Protein 7NH9 (pdb70)

Organism: Pseudomonas aeruginosa (strain ATCC 15692 / DSM 22644 / CIP 104116 / JCM 14847 / LMG 12228 / 1C / PRS 101 / PAO1) (NCBI:txid208964)

InterPro domains:
  IPR002523 Mg2+ transporter protein, CorA-like/Zinc transport protein ZntB [PF01544] (42-328)
  IPR045861 CorA, cytoplasmic domain [SSF143865] (9-260)
  IPR045863 CorA, transmembrane region [SSF144083] (267-329)

B-factor: mean 102.58, std 27.74, range [68.09, 198.99]

Sequence (1635 aa):
ESGDERGLIYGYVLNGRGGGRRVGRNQIAVLDLLPEESLWLHWDRGVPEAQAWLRDSAGLSEFACDLLLEEATRPRLLDLGAESLLVFLRGVNLNPGAEPEDMVSLRVFADARRVISLRLRPLKAVADLLEDLEAGKGPKTASEVVYYLAHYLTDRVDTLISGIADQLDAVEELVEADERASPDQHQLRTLRRRSAGLRRYLAPQRDIYSQLARYKLSWFVEDDADYWNELNNRLTRNLEELELIRERISVLQEAESRRITERMNRTMYLLGIITGFFLPMSFVTGLLGINVGGIPGADAPHGFWLACLLIGGVATFQWWVFRRLRWESGDERGLIYGYVLNGRGGGRRVGRNQIAVLDLLPEESLWLHWDRGVPEAQAWLRDSAGLSEFACDLLLEEATRPRLLDLGAESLLVFLRGVNLNPGAEPEDMVSLRVFADARRVISLRLRPLKAVADLLEDLEAGKGPKTASEVVYYLAHYLTDRVDTLISGIADQLDAVEELVEADERASPDQHQLRTLRRRSAGLRRYLAPQRDIYSQLARYKLSWFVEDDADYWNELNNRLTRNLEELELIRERISVLQEAESRRITERMNRTMYLLGIITGFFLPMSFVTGLLGINVGGIPGADAPHGFWLACLLIGGVATFQWWVFRRLRWESGDERGLIYGYVLNGRGGGRRVGRNQIAVLDLLPEESLWLHWDRGVPEAQAWLRDSAGLSEFACDLLLEEATRPRLLDLGAESLLVFLRGVNLNPGAEPEDMVSLRVFADARRVISLRLRPLKAVADLLEDLEAGKGPKTASEVVYYLAHYLTDRVDTLISGIADQLDAVEELVEADERASPDQHQLRTLRRRSAGLRRYLAPQRDIYSQLARYKLSWFVEDDADYWNELNNRLTRNLEELELIRERISVLQEAESRRITERMNRTMYLLGIITGFFLPMSFVTGLLGINVGGIPGADAPHGFWLACLLIGGVATFQWWVFRRLRWESGDERGLIYGYVLNGRGGGRRVGRNQIAVLDLLPEESLWLHWDRGVPEAQAWLRDSAGLSEFACDLLLEEATRPRLLDLGAESLLVFLRGVNLNPGAEPEDMVSLRVFADARRVISLRLRPLKAVADLLEDLEAGKGPKTASEVVYYLAHYLTDRVDTLISGIADQLDAVEELVEADERASPDQHQLRTLRRRSAGLRRYLAPQRDIYSQLARYKLSWFVEDDADYWNELNNRLTRNLEELELIRERISVLQEAESRRITERMNRTMYLLGIITGFFLPMSFVTGLLGINVGGIPGADAPHGFWLACLLIGGVATFQWWVFRRLRWESGDERGLIYGYVLNGRGGGRRVGRNQIAVLDLLPEESLWLHWDRGVPEAQAWLRDSAGLSEFACDLLLEEATRPRLLDLGAESLLVFLRGVNLNPGAEPEDMVSLRVFADARRVISLRLRPLKAVADLLEDLEAGKGPKTASEVVYYLAHYLTDRVDTLISGIADQLDAVEELVEADERASPDQHQLRTLRRRSAGLRRYLAPQRDIYSQLARYKLSWFVEDDADYWNELNNRLTRNLEELELIRERISVLQEAESRRITERMNRTMYLLGIITGFFLPMSFVTGLLGINVGGIPGADAPHGFWLACLLIGGVATFQWWVFRRLRW

Structure (mmCIF, N/CA/C/O backbone):
data_7NH9
#
_entry.id   7NH9
#
_cell.length_a   1.00
_cell.length_b   1.00
_cell.length_c   1.00
_cell.angle_alpha   90.00
_cell.angle_beta   90.00
_cell.angle_gamma   90.00
#
_symmetry.space_group_name_H-M   'P 1'
#
loop_
_atom_site.group_PDB
_atom_site.id
_atom_site.type_symbol
_atom_site.label_atom_id
_atom_site.label_alt_id
_atom_site.label_comp_id
_atom_site.label_asym_id
_atom_site.label_entity_id
_atom_site.label_seq_id
_atom_site.pdbx_PDB_ins_code
_atom_site.Cartn_x
_atom_site.Cartn_y
_atom_site.Cartn_z
_atom_site.occupancy
_atom_site.B_iso_or_equiv
_atom_site.auth_seq_id
_atom_site.auth_comp_id
_atom_site.auth_asym_id
_atom_site.auth_atom_id
_atom_site.pdbx_PDB_model_num
ATOM 1 N N . GLU A 1 39 ? 156.824 82.628 88.067 1.00 136.09 5 GLU A N 1
ATOM 2 C CA . GLU A 1 39 ? 156.944 81.190 87.861 1.00 136.09 5 GLU A CA 1
ATOM 3 C C . GLU A 1 39 ? 158.313 80.690 88.300 1.00 136.09 5 GLU A C 1
ATOM 4 O O . GLU A 1 39 ? 158.894 81.209 89.254 1.00 136.09 5 GLU A O 1
ATOM 10 N N . SER A 1 40 ? 158.819 79.674 87.607 1.00 143.20 6 SER A N 1
ATOM 11 C CA . SER A 1 40 ? 160.156 79.173 87.889 1.00 143.20 6 SER A CA 1
ATOM 12 C C . SER A 1 40 ? 161.187 80.259 87.613 1.00 143.20 6 SER A C 1
ATOM 13 O O . SER A 1 40 ? 161.087 81.001 86.632 1.00 143.20 6 SER A O 1
ATOM 16 N N . GLY A 1 41 ? 162.183 80.352 88.489 1.00 138.73 7 GLY A N 1
ATOM 17 C CA . GLY A 1 41 ? 163.098 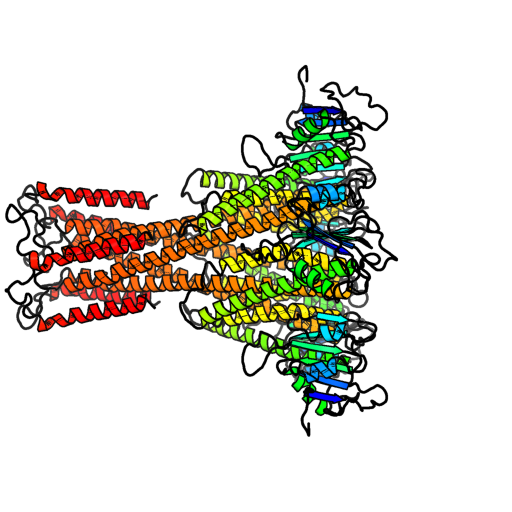81.472 88.468 1.00 138.73 7 GLY A CA 1
ATOM 18 C C . GLY A 1 41 ? 162.479 82.696 89.106 1.00 138.73 7 GLY A C 1
ATOM 19 O O . GLY A 1 41 ? 161.287 82.750 89.420 1.00 138.73 7 GLY A O 1
ATOM 20 N N . ASP A 1 42 ? 163.313 83.712 89.304 1.00 130.66 8 ASP A N 1
ATOM 21 C CA . ASP A 1 42 ? 162.841 84.909 89.981 1.00 130.66 8 ASP A CA 1
ATOM 22 C C . ASP A 1 42 ? 162.204 85.873 88.990 1.00 130.66 8 ASP A C 1
ATOM 23 O O . ASP A 1 42 ? 162.679 86.044 87.864 1.00 130.66 8 ASP A O 1
ATOM 28 N N . GLU A 1 43 ? 161.128 86.514 89.428 1.00 116.72 9 GLU A N 1
ATOM 29 C CA . GLU A 1 43 ? 160.347 87.419 88.604 1.00 116.72 9 GLU A CA 1
ATOM 30 C C . GLU A 1 43 ? 160.660 88.855 88.996 1.00 116.72 9 GLU A C 1
ATOM 31 O O . GLU A 1 43 ? 160.786 89.168 90.183 1.00 116.72 9 GLU A O 1
ATOM 37 N N . ARG A 1 44 ? 160.785 89.726 87.995 1.00 109.36 10 ARG A N 1
ATOM 38 C CA . ARG A 1 44 ? 161.117 91.121 88.271 1.00 109.36 10 ARG A CA 1
ATOM 39 C C . ARG A 1 44 ? 159.910 91.873 88.824 1.00 109.36 10 ARG A C 1
ATOM 40 O O . ARG A 1 44 ? 159.914 92.311 89.977 1.00 109.36 10 ARG A O 1
ATOM 48 N N . GLY A 1 45 ? 158.863 92.024 88.021 1.00 96.94 11 GLY A N 1
ATOM 49 C CA . GLY A 1 45 ? 157.690 92.730 88.495 1.00 96.94 11 GLY A CA 1
ATOM 50 C C . GLY A 1 45 ? 156.369 92.154 88.036 1.00 96.94 11 GLY A C 1
ATOM 51 O O . GLY A 1 45 ? 155.306 92.630 88.443 1.00 96.94 11 GLY A O 1
ATOM 52 N N . LEU A 1 46 ? 156.421 91.132 87.189 1.00 95.14 12 LEU A N 1
ATOM 53 C CA . LEU A 1 46 ? 155.239 90.622 86.499 1.00 95.14 12 LEU A CA 1
ATOM 54 C C . LEU A 1 46 ? 154.504 89.646 87.404 1.00 95.14 12 LEU A C 1
ATOM 55 O O . LEU A 1 46 ? 154.973 88.535 87.651 1.00 95.14 12 LEU A O 1
ATOM 60 N N . ILE A 1 47 ? 153.335 90.051 87.894 1.00 85.14 13 ILE A N 1
ATOM 61 C CA . ILE A 1 47 ? 152.557 89.173 88.759 1.00 85.14 13 ILE A CA 1
ATOM 62 C C . ILE A 1 47 ? 151.978 88.019 87.956 1.00 85.14 13 ILE A C 1
ATOM 63 O O . ILE A 1 47 ? 152.308 86.850 88.182 1.00 85.14 13 ILE A O 1
ATOM 68 N N . TYR A 1 48 ? 151.115 88.335 86.995 1.00 88.71 14 TYR A N 1
ATOM 69 C CA . TYR A 1 48 ? 150.413 87.349 86.183 1.00 88.71 14 TYR A CA 1
ATOM 70 C C . TYR A 1 48 ? 150.711 87.633 84.722 1.00 88.71 14 TYR A C 1
ATOM 71 O O . TYR A 1 48 ? 150.223 88.622 84.168 1.00 88.71 14 TYR A O 1
ATOM 80 N N . GLY A 1 49 ? 151.517 86.783 84.103 1.00 98.68 15 GLY A N 1
ATOM 81 C CA . GLY A 1 49 ? 151.724 86.878 82.676 1.00 98.68 15 GLY A CA 1
ATOM 82 C C . GLY A 1 49 ? 150.969 85.788 81.955 1.00 98.68 15 GLY A C 1
ATOM 83 O O . GLY A 1 49 ? 151.426 84.644 81.912 1.00 98.68 15 GLY A O 1
ATOM 84 N N . TYR A 1 50 ? 149.821 86.127 81.376 1.00 103.72 16 TYR A N 1
ATOM 85 C CA . TYR A 1 50 ? 148.902 85.136 80.831 1.00 103.72 16 TYR A CA 1
ATOM 86 C C . TYR A 1 50 ? 148.493 85.539 79.426 1.00 103.72 16 TYR A C 1
ATOM 87 O O . TYR A 1 50 ? 147.837 86.568 79.244 1.00 103.72 16 TYR A O 1
ATOM 96 N N . VAL A 1 51 ? 148.869 84.733 78.443 1.00 104.08 17 VAL A N 1
ATOM 97 C CA . VAL A 1 51 ? 148.407 84.924 77.076 1.00 104.08 17 VAL A CA 1
ATOM 98 C C . VAL A 1 51 ? 147.056 84.244 76.934 1.00 104.08 17 VAL A C 1
ATOM 99 O O . VAL A 1 51 ? 146.895 83.077 77.304 1.00 104.08 17 VAL A O 1
ATOM 103 N N . LEU A 1 52 ? 146.078 84.971 76.414 1.00 102.87 18 LEU A N 1
ATOM 104 C CA . LEU A 1 52 ? 144.734 84.431 76.290 1.00 102.87 18 LEU A CA 1
ATOM 105 C C . LEU A 1 52 ? 144.709 83.417 75.152 1.00 102.87 18 LEU A C 1
ATOM 106 O O . LEU A 1 52 ? 145.739 83.025 74.600 1.00 102.87 18 LEU A O 1
ATOM 111 N N . ASN A 1 53 ? 143.512 82.968 74.795 1.00 109.38 19 ASN A N 1
ATOM 112 C CA . ASN A 1 53 ? 143.355 81.931 73.790 1.00 109.38 19 ASN A CA 1
ATOM 113 C C . ASN A 1 53 ? 142.319 82.245 72.729 1.00 109.38 19 ASN A C 1
ATOM 114 O O . ASN A 1 53 ? 142.317 81.581 71.686 1.00 109.38 19 ASN A O 1
ATOM 119 N N . GLY A 1 54 ? 141.452 83.229 72.941 1.00 110.09 20 GLY A N 1
ATOM 120 C CA . GLY A 1 54 ? 140.330 83.446 72.059 1.00 110.09 20 GLY A CA 1
ATOM 121 C C . GLY A 1 54 ? 139.154 82.534 72.311 1.00 110.09 20 GLY A C 1
ATOM 122 O O . GLY A 1 54 ? 138.103 82.718 71.687 1.00 110.09 20 GLY A O 1
ATOM 123 N N . ARG A 1 55 ? 139.293 81.558 73.211 1.00 109.11 21 ARG A N 1
ATOM 124 C CA . ARG A 1 55 ? 138.217 80.635 73.546 1.00 109.11 21 ARG A CA 1
ATOM 125 C C . ARG A 1 55 ? 138.030 80.520 75.052 1.00 109.11 21 ARG A C 1
ATOM 126 O O . ARG A 1 55 ? 137.502 79.513 75.530 1.00 109.11 21 ARG A O 1
ATOM 134 N N . GLY A 1 56 ? 138.459 81.525 75.809 1.00 103.52 22 GLY A N 1
ATOM 135 C CA . GLY A 1 56 ? 138.400 81.478 77.250 1.00 103.52 22 GLY A CA 1
ATOM 136 C C . GLY A 1 56 ? 139.574 80.796 77.914 1.00 103.52 22 GLY A C 1
ATOM 137 O O . GLY A 1 56 ? 139.781 80.991 79.117 1.00 103.52 22 GLY A O 1
ATOM 138 N N . GLY A 1 57 ? 140.353 80.013 77.173 1.00 106.81 23 GLY A N 1
ATOM 139 C CA . GLY A 1 57 ? 141.483 79.309 77.745 1.00 106.81 23 GLY A CA 1
ATOM 140 C C . GLY A 1 57 ? 142.681 80.209 77.942 1.00 106.81 23 GLY A C 1
ATOM 141 O O . GLY A 1 57 ? 142.535 81.349 78.387 1.00 106.81 23 GLY A O 1
ATOM 142 N N . GLY A 1 58 ? 143.868 79.712 77.632 1.00 108.09 24 GLY A N 1
ATOM 143 C CA . GLY A 1 58 ? 145.052 80.536 77.670 1.00 108.09 24 GLY A CA 1
ATOM 144 C C . GLY A 1 58 ? 146.246 79.756 78.166 1.00 108.09 24 GLY A C 1
ATOM 145 O O . GLY A 1 58 ? 146.269 78.528 78.122 1.00 108.09 24 GLY A O 1
ATOM 146 N N . ARG A 1 59 ? 147.242 80.499 78.642 1.00 110.07 25 ARG A N 1
ATOM 147 C CA . ARG A 1 59 ? 148.519 79.950 79.072 1.00 110.07 25 ARG A CA 1
ATOM 148 C C . ARG A 1 59 ? 149.297 81.044 79.782 1.00 110.07 25 ARG A C 1
ATOM 149 O O . ARG A 1 59 ? 149.209 82.212 79.401 1.00 110.07 25 ARG A O 1
ATOM 157 N N . ARG A 1 60 ? 150.037 80.668 80.819 1.00 112.36 26 ARG A N 1
ATOM 158 C CA . ARG A 1 60 ? 150.929 81.600 81.489 1.00 112.36 26 ARG A CA 1
ATOM 159 C C . ARG A 1 60 ? 152.276 81.630 80.780 1.00 112.36 26 ARG A C 1
ATOM 160 O O . ARG A 1 60 ? 152.760 80.608 80.287 1.00 112.36 26 ARG A O 1
ATOM 168 N N . VAL A 1 61 ? 152.879 82.816 80.726 1.00 113.54 27 VAL A N 1
ATOM 169 C CA . VAL A 1 61 ? 154.084 83.002 79.925 1.00 113.54 27 VAL A CA 1
ATOM 170 C C . VAL A 1 61 ? 155.295 83.299 80.798 1.00 113.54 27 VAL A C 1
ATOM 171 O O . VAL A 1 61 ? 156.427 82.952 80.442 1.00 113.54 27 VAL A O 1
ATOM 175 N N . GLY A 1 62 ? 155.076 83.939 81.938 1.00 114.99 28 GLY A N 1
ATOM 176 C CA . GLY A 1 62 ? 156.174 84.292 82.814 1.00 114.99 28 GLY A CA 1
ATOM 177 C C . GLY A 1 62 ? 157.022 85.429 82.265 1.00 114.99 28 GLY A C 1
ATOM 178 O O . GLY A 1 62 ? 156.635 86.171 81.367 1.00 114.99 28 GLY A O 1
ATOM 179 N N . ARG A 1 63 ? 158.222 85.546 82.834 1.00 111.28 29 ARG A N 1
ATOM 180 C CA . ARG A 1 63 ? 159.112 86.666 82.553 1.00 111.28 29 ARG A CA 1
ATOM 181 C C . ARG A 1 63 ? 159.718 86.622 81.157 1.00 111.28 29 ARG A C 1
ATOM 182 O O . ARG A 1 63 ? 160.308 87.617 80.726 1.00 111.28 29 ARG A O 1
ATOM 190 N N . ASN A 1 64 ? 159.599 85.509 80.446 1.00 112.54 30 ASN A N 1
ATOM 191 C CA . ASN A 1 64 ? 160.130 85.411 79.089 1.00 112.54 30 ASN A CA 1
ATOM 192 C C . ASN A 1 64 ? 159.001 85.624 78.082 1.00 112.54 30 ASN A C 1
ATOM 193 O O . ASN A 1 64 ? 158.560 84.716 77.379 1.00 112.54 30 ASN A O 1
ATOM 198 N N . GLN A 1 65 ? 158.539 86.872 78.023 1.00 114.43 31 GLN A N 1
ATOM 199 C CA . GLN A 1 65 ? 157.403 87.229 77.192 1.00 114.43 31 GLN A CA 1
ATOM 200 C C . GLN A 1 65 ? 157.723 88.230 76.096 1.00 114.43 31 GLN A C 1
ATOM 201 O O . GLN A 1 65 ? 156.848 88.512 75.271 1.00 114.43 31 GLN A O 1
ATOM 207 N N . ILE A 1 66 ? 158.937 88.769 76.051 1.00 119.94 32 ILE A N 1
ATOM 208 C CA . ILE A 1 66 ? 159.304 89.714 75.004 1.00 119.94 32 ILE A CA 1
ATOM 209 C C . ILE A 1 66 ? 159.427 88.980 73.677 1.00 119.94 32 ILE A C 1
ATOM 210 O O . ILE A 1 66 ? 159.428 89.602 72.610 1.00 119.94 32 ILE A O 1
ATOM 215 N N . ALA A 1 67 ? 159.520 87.654 73.730 1.00 119.82 33 ALA A N 1
ATOM 216 C CA . ALA A 1 67 ? 159.759 86.851 72.540 1.00 119.82 33 ALA A CA 1
ATOM 217 C C . ALA A 1 67 ? 158.563 85.969 72.196 1.00 119.82 33 ALA A C 1
ATOM 218 O O . ALA A 1 67 ? 158.709 84.962 71.501 1.00 119.82 33 ALA A O 1
ATOM 220 N N . VAL A 1 68 ? 157.369 86.326 72.673 1.00 120.73 34 VAL A N 1
ATOM 221 C CA . VAL A 1 68 ? 156.172 85.633 72.215 1.00 120.73 34 VAL A CA 1
ATOM 222 C C . VAL A 1 68 ? 155.781 86.156 70.841 1.00 120.73 34 VAL A C 1
ATOM 223 O O . VAL A 1 68 ? 155.846 87.363 70.565 1.00 120.73 34 VAL A O 1
ATOM 227 N N . LEU A 1 69 ? 155.436 85.237 69.950 1.00 123.36 35 LEU A N 1
ATOM 228 C CA . LEU A 1 69 ? 154.927 85.587 68.631 1.00 123.36 35 LEU A CA 1
ATOM 229 C C . LEU A 1 69 ? 153.477 85.120 68.609 1.00 123.36 35 LEU A C 1
ATOM 230 O O . LEU A 1 69 ? 153.177 83.952 68.353 1.00 123.36 35 LEU A O 1
ATOM 235 N N . ASP A 1 70 ? 152.574 86.035 68.939 1.00 120.05 36 ASP A N 1
ATOM 236 C CA . ASP A 1 70 ? 151.157 85.714 68.952 1.00 120.05 36 ASP A CA 1
ATOM 237 C C . ASP A 1 70 ? 150.712 85.294 67.563 1.00 120.05 36 ASP A C 1
ATOM 238 O O . ASP A 1 70 ? 151.050 85.943 66.570 1.00 120.05 36 ASP A O 1
ATOM 243 N N . LEU A 1 71 ? 149.962 84.202 67.493 1.00 121.08 37 LEU A N 1
ATOM 244 C CA . LEU A 1 71 ? 149.485 83.693 66.217 1.00 121.08 37 LEU A CA 1
ATOM 245 C C . LEU A 1 71 ? 148.325 84.567 65.751 1.00 121.08 37 LEU A C 1
ATOM 246 O O . LEU A 1 71 ? 148.106 85.667 66.266 1.00 121.08 37 LEU A O 1
ATOM 251 N N . LEU A 1 72 ? 147.595 84.100 64.736 1.00 121.30 38 LEU A N 1
ATOM 252 C CA . LEU A 1 72 ? 146.540 84.882 64.103 1.00 121.30 38 LEU A CA 1
ATOM 253 C C . LEU A 1 72 ? 145.655 85.538 65.159 1.00 121.30 38 LEU A C 1
ATOM 254 O O . LEU A 1 72 ? 145.373 84.935 66.202 1.00 121.30 38 LEU A O 1
ATOM 259 N N . PRO A 1 73 ? 145.221 86.770 64.931 1.00 119.86 39 PRO A N 1
ATOM 260 C CA . PRO A 1 73 ? 144.784 87.618 66.048 1.00 119.86 39 PRO A CA 1
ATOM 261 C C . PRO A 1 73 ? 143.452 87.241 66.672 1.00 119.86 39 PRO A C 1
ATOM 262 O O . PRO A 1 73 ? 142.470 87.973 66.523 1.00 119.86 39 PRO A O 1
ATOM 266 N N . GLU A 1 74 ? 143.404 86.115 67.383 1.00 118.13 40 GLU A N 1
ATOM 267 C CA . GLU A 1 74 ? 142.299 85.851 68.291 1.00 118.13 40 GLU A CA 1
ATOM 268 C C . GLU A 1 74 ? 142.708 85.913 69.751 1.00 118.13 40 GLU A C 1
ATOM 269 O O . GLU A 1 74 ? 141.849 86.147 70.607 1.00 118.13 40 GLU A O 1
ATOM 275 N N . GLU A 1 75 ? 143.988 85.722 70.054 1.00 114.07 41 GLU A N 1
ATOM 276 C CA . GLU A 1 75 ? 144.477 85.686 71.424 1.00 114.07 41 GLU A CA 1
ATOM 277 C C . GLU A 1 75 ? 145.079 87.037 71.773 1.00 114.07 41 GLU A C 1
ATOM 278 O O . GLU A 1 75 ? 145.891 87.580 71.018 1.00 114.07 41 GLU A O 1
ATOM 284 N N . SER A 1 76 ? 144.657 87.587 72.900 1.00 104.66 42 SER A N 1
ATOM 285 C CA . SER A 1 76 ? 145.232 88.808 73.426 1.00 104.66 42 SER A CA 1
ATOM 286 C C . SER A 1 76 ? 146.469 88.443 74.229 1.00 104.66 42 SER A C 1
ATOM 287 O O . SER A 1 76 ? 146.995 87.333 74.128 1.00 104.66 42 SER A O 1
ATOM 290 N N . LEU A 1 77 ? 146.948 89.392 75.017 1.00 94.40 43 LEU A N 1
ATOM 291 C CA . LEU A 1 77 ? 148.023 89.136 75.957 1.00 94.40 43 LEU A CA 1
ATOM 292 C C . LEU A 1 77 ? 147.813 90.018 77.174 1.00 94.40 43 LEU A C 1
ATOM 293 O O . LEU A 1 77 ? 147.611 91.228 77.048 1.00 94.40 43 LEU A O 1
ATOM 298 N N . TRP A 1 78 ? 147.849 89.408 78.345 1.00 82.52 44 TRP A N 1
ATOM 299 C CA . TRP A 1 78 ? 147.553 90.092 79.588 1.00 82.52 44 TRP A CA 1
ATOM 300 C C . TRP A 1 78 ? 148.798 90.127 80.451 1.00 82.52 44 TRP A C 1
ATOM 301 O O . TRP A 1 78 ? 149.535 89.141 80.531 1.00 82.52 44 TRP A O 1
ATOM 312 N N . LEU A 1 79 ? 149.034 91.267 81.092 1.00 82.99 45 LEU A N 1
ATOM 313 C CA . LEU A 1 79 ? 150.180 91.433 81.972 1.00 82.99 45 LEU A CA 1
ATOM 314 C C . LEU A 1 79 ? 149.729 92.201 83.198 1.00 82.99 45 LEU A C 1
ATOM 315 O O . LEU A 1 79 ? 149.268 93.338 83.084 1.00 82.99 45 LEU A O 1
ATOM 320 N N . HIS A 1 80 ? 149.850 91.579 84.359 1.00 81.40 46 HIS A N 1
ATOM 321 C CA . HIS A 1 80 ? 149.542 92.219 85.625 1.00 81.40 46 HIS A CA 1
ATOM 322 C C . HIS A 1 80 ? 150.859 92.605 86.277 1.00 81.40 46 HIS A C 1
ATOM 323 O O . HIS A 1 80 ? 151.691 91.738 86.560 1.00 81.40 46 HIS A O 1
ATOM 330 N N . TRP A 1 81 ? 151.055 93.898 86.499 1.00 85.47 47 TRP A N 1
ATOM 331 C CA . TRP A 1 81 ? 152.318 94.408 87.000 1.00 85.47 47 TRP A CA 1
ATOM 332 C C . TRP A 1 81 ? 152.159 94.969 88.402 1.00 85.47 47 TRP A C 1
ATOM 333 O O . TRP A 1 81 ? 151.117 95.524 88.757 1.00 85.47 47 TRP A O 1
ATOM 344 N N . ASP A 1 82 ? 153.214 94.821 89.193 1.00 86.92 48 ASP A N 1
ATOM 345 C CA . ASP A 1 82 ? 153.295 95.475 90.488 1.00 86.92 48 ASP A CA 1
ATOM 346 C C . ASP A 1 82 ? 153.802 96.896 90.289 1.00 86.92 48 ASP A C 1
ATOM 347 O O . ASP A 1 82 ? 154.947 97.103 89.877 1.00 86.92 48 ASP A O 1
ATOM 352 N N . ARG A 1 83 ? 152.948 97.876 90.575 1.00 80.48 49 ARG A N 1
ATOM 353 C CA . ARG A 1 83 ? 153.299 99.266 90.327 1.00 80.48 49 ARG A CA 1
ATOM 354 C C . ARG A 1 83 ? 154.436 99.748 91.212 1.00 80.48 49 ARG A C 1
ATOM 355 O O . ARG A 1 83 ? 155.036 100.786 90.920 1.00 80.48 49 ARG A O 1
ATOM 363 N N . GLY A 1 84 ? 154.742 99.032 92.286 1.00 86.94 50 GLY A N 1
ATOM 364 C CA . GLY A 1 84 ? 155.778 99.459 93.201 1.00 86.94 50 GLY A CA 1
ATOM 365 C C . GLY A 1 84 ? 157.166 99.026 92.786 1.00 86.94 50 GLY A C 1
ATOM 366 O O . GLY A 1 84 ? 158.131 99.771 92.970 1.00 86.94 50 GLY A O 1
ATOM 367 N N . VAL A 1 85 ? 157.283 97.825 92.232 1.00 89.21 51 VAL A N 1
ATOM 368 C CA . VAL A 1 85 ? 158.606 97.312 91.869 1.00 89.21 51 VAL A CA 1
ATOM 369 C C . VAL A 1 85 ? 159.210 98.195 90.786 1.00 89.21 51 VAL A C 1
ATOM 370 O O . VAL A 1 85 ? 158.549 98.459 89.765 1.00 89.21 51 VAL A O 1
ATOM 374 N N . PRO A 1 86 ? 160.444 98.676 90.947 1.00 93.51 52 PRO A N 1
ATOM 375 C CA . PRO A 1 86 ? 160.998 99.597 89.946 1.00 93.51 52 PRO A CA 1
ATOM 376 C C . PRO A 1 86 ? 161.268 98.947 88.606 1.00 93.51 52 PRO A C 1
ATOM 377 O O . PRO A 1 86 ? 161.293 99.652 87.593 1.00 93.51 52 PRO A O 1
ATOM 381 N N . GLU A 1 87 ? 161.480 97.631 88.560 1.00 95.96 53 GLU A N 1
ATOM 382 C CA . GLU A 1 87 ? 161.694 96.975 87.275 1.00 95.96 53 GLU A CA 1
ATOM 383 C C . GLU A 1 87 ? 160.419 96.949 86.447 1.00 95.96 53 GLU A C 1
ATOM 384 O O . GLU A 1 87 ? 160.477 96.959 85.212 1.00 95.96 53 GLU A O 1
ATOM 390 N N . ALA A 1 88 ? 159.262 96.921 87.106 1.00 90.90 54 ALA A N 1
ATOM 391 C CA . ALA A 1 88 ? 158.000 97.023 86.389 1.00 90.90 54 ALA A CA 1
ATOM 392 C C . ALA A 1 88 ? 157.894 98.362 85.677 1.00 90.90 54 ALA A C 1
ATOM 393 O O . ALA A 1 88 ? 157.565 98.425 84.490 1.00 90.90 54 ALA A O 1
ATOM 395 N N . GLN A 1 89 ? 158.176 99.452 86.392 1.00 89.24 55 GLN A N 1
ATOM 396 C CA . GLN A 1 89 ? 158.162 100.767 85.761 1.00 89.24 55 GLN A CA 1
ATOM 397 C C . GLN A 1 89 ? 159.263 100.886 84.720 1.00 89.24 55 GLN A C 1
ATOM 398 O O . GLN A 1 89 ? 159.121 101.618 83.737 1.00 89.24 55 GLN A O 1
ATOM 404 N N . ALA A 1 90 ? 160.371 100.177 84.922 1.00 90.44 56 ALA A N 1
ATOM 405 C CA . ALA A 1 90 ? 161.446 100.187 83.940 1.00 90.44 56 ALA A CA 1
ATOM 406 C C . ALA A 1 90 ? 160.973 99.602 82.620 1.00 90.44 56 ALA A C 1
ATOM 407 O O . ALA A 1 90 ? 161.019 100.264 81.578 1.00 90.44 56 ALA A O 1
ATOM 409 N N . TRP A 1 91 ? 160.512 98.351 82.649 1.00 93.22 57 TRP A N 1
ATOM 410 C CA . TRP A 1 91 ? 159.965 97.725 81.450 1.00 93.22 57 TRP A CA 1
ATOM 411 C C . TRP A 1 91 ? 158.799 98.518 80.884 1.00 93.22 57 TRP A C 1
ATOM 412 O O . TRP A 1 91 ? 158.649 98.609 79.663 1.00 93.22 57 TRP A O 1
ATOM 423 N N . LEU A 1 92 ? 157.984 99.115 81.749 1.00 91.31 58 LEU A N 1
ATOM 424 C CA . LEU A 1 92 ? 156.801 99.835 81.299 1.00 91.31 58 LEU A CA 1
ATOM 425 C C . LEU A 1 92 ? 157.165 101.109 80.550 1.00 91.31 58 LEU A C 1
ATOM 426 O O . LEU A 1 92 ? 156.400 101.571 79.698 1.00 91.31 58 LEU A O 1
ATOM 431 N N . ARG A 1 93 ? 158.322 101.696 80.851 1.00 93.40 59 ARG A N 1
ATOM 432 C CA . ARG A 1 93 ? 158.724 102.904 80.141 1.00 93.40 59 ARG A CA 1
ATOM 433 C C . ARG A 1 93 ? 159.134 102.588 78.713 1.00 93.40 59 ARG A C 1
ATOM 434 O O . ARG A 1 93 ? 158.667 103.234 77.770 1.00 93.40 59 ARG A O 1
ATOM 442 N N . ASP A 1 94 ? 159.999 101.598 78.529 1.00 99.09 60 ASP A N 1
ATOM 443 C CA . ASP A 1 94 ? 160.416 101.187 77.198 1.00 99.09 60 ASP A CA 1
ATOM 444 C C . ASP A 1 94 ? 160.080 99.726 76.936 1.00 99.09 60 ASP A C 1
ATOM 445 O O . ASP A 1 94 ? 160.954 98.859 77.026 1.00 99.09 60 ASP A O 1
ATOM 450 N N . SER A 1 95 ? 158.824 99.462 76.583 1.00 100.27 61 SER A N 1
ATOM 451 C CA . SER A 1 95 ? 158.353 98.195 76.042 1.00 100.27 61 SER A CA 1
ATOM 452 C C . SER A 1 95 ? 156.871 98.319 75.732 1.00 100.27 61 SER A C 1
ATOM 453 O O . SER A 1 95 ? 156.159 99.099 76.372 1.00 100.27 61 SER A O 1
ATOM 456 N N . ALA A 1 96 ? 156.401 97.548 74.756 1.00 106.79 62 ALA A N 1
ATOM 457 C CA . ALA A 1 96 ? 155.038 97.629 74.241 1.00 106.79 62 ALA A CA 1
ATOM 458 C C . ALA A 1 96 ? 154.711 99.012 73.691 1.00 106.79 62 ALA A C 1
ATOM 459 O O . ALA A 1 96 ? 153.541 99.319 73.445 1.00 106.79 62 ALA A O 1
ATOM 461 N N . GLY A 1 97 ? 155.729 99.844 73.492 1.00 104.25 63 GLY A N 1
ATOM 462 C CA . GLY A 1 97 ? 155.555 101.128 72.831 1.00 104.25 63 GLY A CA 1
ATOM 463 C C . GLY A 1 97 ? 154.435 101.982 73.379 1.00 104.25 63 GLY A C 1
ATOM 464 O O . GLY A 1 97 ? 153.472 102.276 72.662 1.00 104.25 63 GLY A O 1
ATOM 465 N N . LEU A 1 98 ? 154.534 102.385 74.638 1.00 98.77 64 LEU A N 1
ATOM 466 C CA . LEU A 1 98 ? 153.575 103.314 75.210 1.00 98.77 64 LEU A CA 1
ATOM 467 C C . LEU A 1 98 ? 154.141 104.723 75.146 1.00 98.77 64 LEU A C 1
ATOM 468 O O . LEU A 1 98 ? 155.330 104.937 75.394 1.00 98.77 64 LEU A O 1
ATOM 473 N N . SER A 1 99 ? 153.285 105.680 74.805 1.00 96.84 65 SER A N 1
ATOM 474 C CA . SER A 1 99 ? 153.692 107.075 74.829 1.00 96.84 65 SER A CA 1
ATOM 475 C C . SER A 1 99 ? 154.128 107.461 76.234 1.00 96.84 65 SER A C 1
ATOM 476 O O . SER A 1 99 ? 153.506 107.067 77.222 1.00 96.84 65 SER A O 1
ATOM 479 N N . GLU A 1 100 ? 155.213 108.230 76.319 1.00 96.63 66 GLU A N 1
ATOM 480 C CA . GLU A 1 100 ? 155.728 108.652 77.616 1.00 96.63 66 GLU A CA 1
ATOM 481 C C . GLU A 1 100 ? 154.662 109.378 78.421 1.00 96.63 66 GLU A C 1
ATOM 482 O O . GLU A 1 100 ? 154.623 109.275 79.652 1.00 96.63 66 GLU A O 1
ATOM 488 N N . PHE A 1 101 ? 153.775 110.098 77.738 1.00 91.29 67 PHE A N 1
ATOM 489 C CA . PHE A 1 101 ? 152.625 110.697 78.402 1.00 91.29 67 PHE A CA 1
ATOM 490 C C . PHE A 1 101 ? 151.784 109.634 79.095 1.00 91.29 67 PHE A C 1
ATOM 491 O O . PHE A 1 101 ? 151.413 109.784 80.265 1.00 91.29 67 PHE A O 1
ATOM 499 N N . ALA A 1 102 ? 151.494 108.538 78.392 1.00 89.94 68 ALA A N 1
ATOM 500 C CA . ALA A 1 102 ? 150.693 107.466 78.972 1.00 89.94 68 ALA A CA 1
ATOM 501 C C . ALA A 1 102 ? 151.379 106.868 80.191 1.00 89.94 68 ALA A C 1
ATOM 502 O O . ALA A 1 102 ? 150.786 106.780 81.270 1.00 89.94 68 ALA A O 1
ATOM 504 N N . CYS A 1 103 ? 152.636 106.444 80.030 1.00 89.69 69 CYS A N 1
ATOM 505 C CA . CYS A 1 103 ? 153.394 105.873 81.135 1.00 89.69 69 CYS A CA 1
ATOM 506 C C . CYS A 1 103 ? 153.369 106.784 82.351 1.00 89.69 69 CYS A C 1
ATOM 507 O O . CYS A 1 103 ? 153.103 106.340 83.472 1.00 89.69 69 CYS A O 1
ATOM 510 N N . ASP A 1 104 ? 153.637 108.073 82.144 1.00 91.62 70 ASP A N 1
ATOM 511 C CA . ASP A 1 104 ? 153.571 109.013 83.252 1.00 91.62 70 ASP A CA 1
ATOM 512 C C . ASP A 1 104 ? 152.158 109.173 83.784 1.00 91.62 70 ASP A C 1
ATOM 513 O O . ASP A 1 104 ? 151.982 109.651 84.908 1.00 91.62 70 ASP A O 1
ATOM 518 N N . LEU A 1 105 ? 151.146 108.785 83.008 1.00 83.29 71 LEU A N 1
ATOM 519 C CA . LEU A 1 105 ? 149.773 109.001 83.444 1.00 83.29 71 LEU A CA 1
ATOM 520 C C . LEU A 1 105 ? 149.268 107.903 84.364 1.00 83.29 71 LEU A C 1
ATOM 521 O O . LEU A 1 105 ? 148.414 108.164 85.217 1.00 83.29 71 LEU A O 1
ATOM 526 N N . LEU A 1 106 ? 149.756 106.678 84.207 1.00 78.82 72 LEU A N 1
ATOM 527 C CA . LEU A 1 106 ? 149.308 105.573 85.037 1.00 78.82 72 LEU A CA 1
ATOM 528 C C . LEU A 1 106 ? 150.341 105.140 86.064 1.00 78.82 72 LEU A C 1
ATOM 529 O O . LEU A 1 106 ? 150.089 104.194 86.812 1.00 78.82 72 LEU A O 1
ATOM 534 N N . LEU A 1 107 ? 151.489 105.807 86.129 1.00 81.48 73 LEU A N 1
ATOM 535 C CA . LEU A 1 107 ? 152.451 105.600 87.198 1.00 81.48 73 LEU A CA 1
ATOM 536 C C . LEU A 1 107 ? 152.420 106.723 88.222 1.00 81.48 73 LEU A C 1
ATOM 537 O O . LEU A 1 107 ? 153.379 106.893 88.977 1.00 81.48 73 LEU A O 1
ATOM 542 N N . GLU A 1 108 ? 151.338 107.492 88.261 1.00 87.35 74 GLU A N 1
ATOM 543 C CA . GLU A 1 108 ? 151.193 108.546 89.248 1.00 87.35 74 GLU A CA 1
ATOM 544 C C . GLU A 1 108 ? 151.048 107.945 90.640 1.00 87.35 74 GLU A C 1
ATOM 545 O O . GLU A 1 108 ? 151.079 106.730 90.833 1.00 87.35 74 GLU A O 1
ATOM 551 N N . GLU A 1 109 ? 150.892 108.817 91.631 1.00 88.99 75 GLU A N 1
ATOM 552 C CA . GLU A 1 109 ? 150.677 108.390 93.007 1.00 88.99 75 GLU A CA 1
ATOM 553 C C . GLU A 1 109 ? 149.210 108.490 93.406 1.00 88.99 75 GLU A C 1
ATOM 554 O O . GLU A 1 109 ? 148.635 107.524 93.911 1.00 88.99 75 GLU A O 1
ATOM 560 N N . ALA A 1 110 ? 148.596 109.646 93.198 1.00 81.05 76 ALA A N 1
ATOM 561 C CA . ALA A 1 110 ? 147.189 109.843 93.502 1.00 81.05 76 ALA A CA 1
ATOM 562 C C . ALA A 1 110 ? 146.401 109.982 92.212 1.00 81.05 76 ALA A C 1
ATOM 563 O O . ALA A 1 110 ? 146.796 110.725 91.310 1.00 81.05 76 ALA A O 1
ATOM 565 N N . THR A 1 111 ? 145.285 109.262 92.127 1.00 76.27 77 THR A N 1
ATOM 566 C CA . THR A 1 111 ? 144.444 109.283 90.939 1.00 76.27 77 THR A CA 1
ATOM 567 C C . THR A 1 111 ? 142.988 109.186 91.355 1.00 76.27 77 THR A C 1
ATOM 568 O O . THR A 1 111 ? 142.689 108.796 92.485 1.00 76.27 77 THR A O 1
ATOM 572 N N . ARG A 1 112 ? 142.126 109.551 90.480 1.00 74.94 78 ARG A N 1
ATOM 573 C CA . ARG A 1 112 ? 140.704 109.318 90.613 1.00 74.94 78 ARG A CA 1
ATOM 574 C C . ARG A 1 112 ? 140.196 108.515 89.424 1.00 74.94 78 ARG A C 1
ATOM 575 O O . ARG A 1 112 ? 140.785 108.565 88.343 1.00 74.94 78 ARG A O 1
ATOM 583 N N . PRO A 1 113 ? 139.113 107.761 89.588 1.00 71.24 79 PRO A N 1
ATOM 584 C CA . PRO A 1 113 ? 138.648 106.900 88.497 1.00 71.24 79 PRO A CA 1
ATOM 585 C C . PRO A 1 113 ? 138.212 107.707 87.286 1.00 71.24 79 PRO A C 1
ATOM 586 O O . PRO A 1 113 ? 137.434 108.655 87.396 1.00 71.24 79 PRO A O 1
ATOM 590 N N . ARG A 1 114 ? 138.718 107.318 86.121 1.00 74.63 80 ARG A N 1
ATOM 591 C CA . ARG A 1 114 ? 138.372 107.997 84.883 1.00 74.63 80 ARG A CA 1
ATOM 592 C C . ARG A 1 114 ? 138.776 107.127 83.708 1.00 74.63 80 ARG A C 1
ATOM 593 O O . ARG A 1 114 ? 139.692 106.309 83.802 1.00 74.63 80 ARG A O 1
ATOM 601 N N . LEU A 1 115 ? 138.080 107.320 82.597 1.00 78.99 81 LEU A N 1
ATOM 602 C CA . LEU A 1 115 ? 138.418 106.688 81.333 1.00 78.99 81 LEU A CA 1
ATOM 603 C C . LEU A 1 115 ? 139.127 107.705 80.455 1.00 78.99 81 LEU A C 1
ATOM 604 O O . LEU A 1 115 ? 138.823 108.899 80.509 1.00 78.99 81 LEU A O 1
ATOM 609 N N . LEU A 1 116 ? 140.075 107.239 79.651 1.00 84.78 82 LEU A N 1
ATOM 610 C CA . LEU A 1 116 ? 140.892 108.150 78.866 1.00 84.78 82 LEU A CA 1
ATOM 611 C C . LEU A 1 116 ? 141.290 107.483 77.562 1.00 84.78 82 LEU A C 1
ATOM 612 O O . LEU A 1 116 ? 142.019 106.490 77.569 1.00 84.78 82 LEU A O 1
ATOM 617 N N . ASP A 1 117 ? 140.813 108.031 76.454 1.00 98.25 83 ASP A N 1
ATOM 618 C CA . ASP A 1 117 ? 141.114 107.521 75.125 1.00 98.25 83 ASP A CA 1
ATOM 619 C C . ASP A 1 117 ? 142.269 108.316 74.540 1.00 98.25 83 ASP A C 1
ATOM 620 O O . ASP A 1 117 ? 142.226 109.549 74.523 1.00 98.25 83 ASP A O 1
ATOM 625 N N . LEU A 1 118 ? 143.300 107.620 74.062 1.00 94.64 84 LEU A N 1
ATOM 626 C CA . LEU A 1 118 ? 144.415 108.293 73.400 1.00 94.64 84 LEU A CA 1
ATOM 627 C C . LEU A 1 118 ? 144.756 107.621 72.067 1.00 94.64 84 LEU A C 1
ATOM 628 O O . LEU A 1 118 ? 145.734 106.888 71.934 1.00 94.64 84 LEU A O 1
ATOM 633 N N . GLY A 1 119 ? 143.944 107.899 71.056 1.00 101.06 85 GLY A N 1
ATOM 634 C CA . GLY A 1 119 ? 144.369 107.805 69.675 1.00 101.06 85 GLY A CA 1
ATOM 635 C C . GLY A 1 119 ? 144.114 106.470 69.010 1.00 101.06 85 GLY A C 1
ATOM 636 O O . GLY A 1 119 ? 144.951 105.570 69.108 1.00 101.06 85 GLY A O 1
ATOM 637 N N . ALA A 1 120 ? 142.975 106.324 68.332 1.00 106.08 86 ALA A N 1
ATOM 638 C CA . ALA A 1 120 ? 142.711 105.229 67.398 1.00 106.08 86 ALA A CA 1
ATOM 639 C C . ALA A 1 120 ? 142.846 103.845 68.027 1.00 106.08 86 ALA A C 1
ATOM 640 O O . ALA A 1 120 ? 142.617 102.827 67.365 1.00 106.08 86 ALA A O 1
ATOM 642 N N . GLU A 1 121 ? 143.215 103.808 69.303 1.00 104.10 87 GLU A N 1
ATOM 643 C CA . GLU A 1 121 ? 143.517 102.591 70.041 1.00 104.10 87 GLU A CA 1
ATOM 644 C C . GLU A 1 121 ? 143.809 102.999 71.477 1.00 104.10 87 GLU A C 1
ATOM 645 O O . GLU A 1 121 ? 143.681 104.176 71.820 1.00 104.10 87 GLU A O 1
ATOM 651 N N . SER A 1 122 ? 144.191 102.049 72.325 1.00 94.83 88 SER A N 1
ATOM 652 C CA . SER A 1 122 ? 144.934 102.351 73.544 1.00 94.83 88 SER A CA 1
ATOM 653 C C . SER A 1 122 ? 144.168 103.317 74.452 1.00 94.83 88 SER A C 1
ATOM 654 O O . SER A 1 122 ? 144.526 104.479 74.610 1.00 94.83 88 SER A O 1
ATOM 657 N N . LEU A 1 123 ? 143.083 102.819 75.025 1.00 85.39 89 LEU A N 1
ATOM 658 C CA . LEU A 1 123 ? 142.441 103.621 76.049 1.00 85.39 89 LEU A CA 1
ATOM 659 C C . LEU A 1 123 ? 143.001 103.268 77.425 1.00 85.39 89 LEU A C 1
ATOM 660 O O . LEU A 1 123 ? 143.610 102.218 77.626 1.00 85.39 89 LEU A O 1
ATOM 665 N N . LEU A 1 124 ? 142.801 104.174 78.378 1.00 76.57 90 LEU A N 1
ATOM 666 C CA . LEU A 1 124 ? 143.283 104.015 79.743 1.00 76.57 90 LEU A CA 1
ATOM 667 C C . LEU A 1 124 ? 142.114 104.100 80.706 1.00 76.57 90 LEU A C 1
ATOM 668 O O . LEU A 1 124 ? 141.340 105.059 80.658 1.00 76.57 90 LEU A O 1
ATOM 673 N N . VAL A 1 125 ? 141.999 103.114 81.591 1.00 71.95 91 VAL A N 1
ATOM 674 C CA . VAL A 1 125 ? 140.927 103.063 82.574 1.00 71.95 91 VAL A CA 1
ATOM 675 C C . VAL A 1 125 ? 141.554 102.996 83.954 1.00 71.95 91 VAL A C 1
ATOM 676 O O . VAL A 1 125 ? 142.497 102.230 84.172 1.00 71.95 91 VAL A O 1
ATOM 680 N N . PHE A 1 126 ? 141.029 103.786 84.882 1.00 70.18 92 PHE A N 1
ATOM 681 C CA . PHE A 1 126 ? 141.496 103.801 86.262 1.00 70.18 92 PHE A CA 1
ATOM 682 C C . PHE A 1 126 ? 140.351 103.347 87.153 1.00 70.18 92 PHE A C 1
ATOM 683 O O . PHE A 1 126 ? 139.392 104.093 87.364 1.00 70.18 92 PHE A O 1
ATOM 691 N N . LEU A 1 127 ? 140.446 102.128 87.666 1.00 69.64 93 LEU A N 1
ATOM 692 C CA . LEU A 1 127 ? 139.390 101.522 88.459 1.00 69.64 93 LEU A CA 1
ATOM 693 C C . LEU A 1 127 ? 139.828 101.386 89.909 1.00 69.64 93 LEU A C 1
ATOM 694 O O . LEU A 1 127 ? 141.013 101.442 90.237 1.00 69.64 93 LEU A O 1
ATOM 699 N N . ARG A 1 128 ? 138.841 101.180 90.774 1.00 72.39 94 ARG A N 1
ATOM 700 C CA . ARG A 1 128 ? 139.040 101.108 92.213 1.00 72.39 94 ARG A CA 1
ATOM 701 C C . ARG A 1 128 ? 138.428 99.820 92.736 1.00 72.39 94 ARG A C 1
ATOM 702 O O . ARG A 1 128 ? 137.225 99.598 92.587 1.00 72.39 94 ARG A O 1
ATOM 710 N N . GLY A 1 129 ? 139.250 98.983 93.360 1.00 78.78 95 GLY A N 1
ATOM 711 C CA . GLY A 1 129 ? 138.780 97.754 93.965 1.00 78.78 95 GLY A CA 1
ATOM 712 C C . GLY A 1 129 ? 137.975 98.000 95.221 1.00 78.78 95 GLY A C 1
ATOM 713 O O . GLY A 1 129 ? 137.323 99.037 95.342 1.00 78.78 95 GLY A O 1
ATOM 714 N N . VAL A 1 130 ? 137.984 97.053 96.157 1.00 81.96 96 VAL A N 1
ATOM 715 C CA . VAL A 1 130 ? 137.264 97.217 97.410 1.00 81.96 96 VAL A CA 1
ATOM 716 C C . VAL A 1 130 ? 138.112 96.828 98.614 1.00 81.96 96 VAL A C 1
ATOM 717 O O . VAL A 1 130 ? 137.624 96.839 99.739 1.00 81.96 96 VAL A O 1
ATOM 721 N N . ASN A 1 131 ? 139.376 96.473 98.397 1.00 86.27 97 ASN A N 1
ATOM 722 C CA . ASN A 1 131 ? 140.360 96.337 99.471 1.00 86.27 97 ASN A CA 1
ATOM 723 C C . ASN A 1 131 ? 139.963 95.267 100.484 1.00 86.27 97 ASN A C 1
ATOM 724 O O . ASN A 1 131 ? 139.739 95.541 101.662 1.00 86.27 97 ASN A O 1
ATOM 729 N N . LEU A 1 132 ? 139.883 94.031 100.009 1.00 84.48 98 LEU A N 1
ATOM 730 C CA . LEU A 1 132 ? 139.726 92.898 100.916 1.00 84.48 98 LEU A CA 1
ATOM 731 C C . LEU A 1 132 ? 141.082 92.337 101.316 1.00 84.48 98 LEU A C 1
ATOM 732 O O . LEU A 1 132 ? 141.329 91.136 101.260 1.00 84.48 98 LEU A O 1
ATOM 737 N N . ASN A 1 133 ? 141.942 93.196 101.717 1.00 91.32 99 ASN A N 1
ATOM 738 C CA . ASN A 1 133 ? 143.266 92.797 102.155 1.00 91.32 99 ASN A CA 1
ATOM 739 C C . ASN A 1 133 ? 143.241 92.462 103.638 1.00 91.32 99 ASN A C 1
ATOM 740 O O . ASN A 1 133 ? 142.411 92.990 104.382 1.00 91.32 99 ASN A O 1
ATOM 745 N N . PRO A 1 134 ? 144.139 91.589 104.098 1.00 96.10 100 PRO A N 1
ATOM 746 C CA . PRO A 1 134 ? 144.128 91.206 105.517 1.00 96.10 100 PRO A CA 1
ATOM 747 C C . PRO A 1 134 ? 144.265 92.375 106.470 1.00 96.10 100 PRO A C 1
ATOM 748 O O . PRO A 1 134 ? 143.938 92.219 107.652 1.00 96.10 100 PRO A O 1
ATOM 752 N N . GLY A 1 135 ? 144.722 93.533 106.009 1.00 99.91 101 GLY A N 1
ATOM 753 C CA . GLY A 1 135 ? 144.933 94.629 106.928 1.00 99.91 101 GLY A CA 1
ATOM 754 C C . GLY A 1 135 ? 143.657 95.215 107.492 1.00 99.91 101 GLY A C 1
ATOM 755 O O . GLY A 1 135 ? 143.320 94.941 108.648 1.00 99.91 101 GLY A O 1
ATOM 756 N N . ALA A 1 136 ? 142.915 95.975 106.684 1.00 100.16 102 ALA A N 1
ATOM 757 C CA . ALA A 1 136 ? 141.741 96.680 107.187 1.00 100.16 102 ALA A CA 1
ATOM 758 C C . ALA A 1 136 ? 141.001 97.438 106.096 1.00 100.16 102 ALA A C 1
ATOM 759 O O . ALA A 1 136 ? 141.405 97.418 104.931 1.00 100.16 102 ALA A O 1
ATOM 761 N N . GLU A 1 137 ? 139.919 98.117 106.482 1.00 100.13 103 GLU A N 1
ATOM 762 C CA . GLU A 1 137 ? 139.327 99.176 105.674 1.00 100.13 103 GLU A CA 1
ATOM 763 C C . GLU A 1 137 ? 138.827 98.726 104.311 1.00 100.13 103 GLU A C 1
ATOM 764 O O . GLU A 1 137 ? 139.564 98.813 103.324 1.00 100.13 103 GLU A O 1
ATOM 770 N N . PRO A 1 138 ? 137.639 98.137 104.235 1.00 91.99 104 PRO A N 1
ATOM 771 C CA . PRO A 1 138 ? 137.015 97.925 102.923 1.00 91.99 104 PRO A CA 1
ATOM 772 C C . PRO A 1 138 ? 136.969 99.186 102.073 1.00 91.99 104 PRO A C 1
ATOM 773 O O . PRO A 1 138 ? 137.304 99.128 100.889 1.00 91.99 104 PRO A O 1
ATOM 777 N N . GLU A 1 139 ? 136.613 100.336 102.639 1.00 94.07 105 GLU A N 1
ATOM 778 C CA . GLU A 1 139 ? 136.794 101.576 101.897 1.00 94.07 105 GLU A CA 1
ATOM 779 C C . GLU A 1 139 ? 138.293 101.847 101.836 1.00 94.07 105 GLU A C 1
ATOM 780 O O . GLU A 1 139 ? 139.097 101.006 102.233 1.00 94.07 105 GLU A O 1
ATOM 786 N N . ASP A 1 140 ? 138.713 103.005 101.335 1.00 94.79 106 ASP A N 1
ATOM 787 C CA . ASP A 1 140 ? 140.116 103.177 100.963 1.00 94.79 106 ASP A CA 1
ATOM 788 C C . ASP A 1 140 ? 140.471 102.119 99.920 1.00 94.79 106 ASP A C 1
ATOM 789 O O . ASP A 1 140 ? 141.269 101.210 100.148 1.00 94.79 106 ASP A O 1
ATOM 794 N N . MET A 1 141 ? 139.807 102.235 98.775 1.00 82.86 107 MET A N 1
ATOM 795 C CA . MET A 1 141 ? 139.748 101.152 97.809 1.00 82.86 107 MET A CA 1
ATOM 796 C C . MET A 1 141 ? 141.049 101.026 97.037 1.00 82.86 107 MET A C 1
ATOM 797 O O . MET A 1 141 ? 141.645 102.026 96.633 1.00 82.86 107 MET A O 1
ATOM 802 N N . VAL A 1 142 ? 141.495 99.784 96.849 1.00 75.20 108 VAL A N 1
ATOM 803 C CA . VAL A 1 142 ? 142.661 99.519 96.023 1.00 75.20 108 VAL A CA 1
ATOM 804 C C . VAL A 1 142 ? 142.408 100.061 94.630 1.00 75.20 108 VAL A C 1
ATOM 805 O O . VAL A 1 142 ? 141.290 99.981 94.115 1.00 75.20 108 VAL A O 1
ATOM 809 N N . SER A 1 143 ? 143.441 100.627 94.016 1.00 72.49 109 SER A N 1
ATOM 810 C CA . SER A 1 143 ? 143.308 101.220 92.695 1.00 72.49 109 SER A CA 1
ATOM 811 C C . SER A 1 143 ? 143.924 100.314 91.643 1.00 72.49 109 SER A C 1
ATOM 812 O O . SER A 1 143 ? 145.081 99.909 91.766 1.00 72.49 109 SER A O 1
ATOM 815 N N . LEU A 1 144 ? 143.150 100.015 90.605 1.00 68.11 110 LEU A N 1
ATOM 816 C CA . LEU A 1 144 ? 143.595 99.203 89.482 1.00 68.11 110 LEU A CA 1
ATOM 817 C C . LEU A 1 144 ? 143.598 100.074 88.239 1.00 68.11 110 LEU A C 1
ATOM 818 O O . LEU A 1 144 ? 142.593 100.722 87.934 1.00 68.11 110 LEU A O 1
ATOM 823 N N . ARG A 1 145 ? 144.721 100.096 87.532 1.00 72.41 111 ARG A N 1
ATOM 824 C CA . ARG A 1 145 ? 144.896 100.933 86.356 1.00 72.41 111 ARG A CA 1
ATOM 825 C C . ARG A 1 145 ? 145.151 100.049 85.150 1.00 72.41 111 ARG A C 1
ATOM 826 O O . ARG A 1 145 ? 146.080 99.238 85.157 1.00 72.41 111 ARG A O 1
ATOM 834 N N . VAL A 1 146 ? 144.332 100.213 84.118 1.00 74.26 112 VAL A N 1
ATOM 835 C CA . VAL A 1 146 ? 144.338 99.333 82.959 1.00 74.26 112 VAL A CA 1
ATOM 836 C C . VAL A 1 146 ? 144.717 100.146 81.734 1.00 74.26 112 VAL A C 1
ATOM 837 O O . VAL A 1 146 ? 144.227 101.264 81.552 1.00 74.26 112 VAL A O 1
ATOM 841 N N . PHE A 1 147 ? 145.590 99.591 80.904 1.00 80.48 113 PHE A N 1
ATOM 842 C CA . PHE A 1 147 ? 145.874 100.123 79.579 1.00 80.48 113 PHE A CA 1
ATOM 843 C C . PHE A 1 147 ? 145.367 99.101 78.574 1.00 80.48 113 PHE A C 1
ATOM 844 O O . PHE A 1 147 ? 145.962 98.032 78.418 1.00 80.48 113 PHE A O 1
ATOM 852 N N . ALA A 1 148 ? 144.271 99.420 77.903 1.00 85.38 114 ALA A N 1
ATOM 853 C CA . ALA A 1 148 ? 143.609 98.479 77.015 1.00 85.38 114 ALA A CA 1
ATOM 854 C C . ALA A 1 148 ? 143.942 98.800 75.569 1.00 85.38 114 ALA A C 1
ATOM 855 O O . ALA A 1 148 ? 143.674 99.906 75.097 1.00 85.38 114 ALA A O 1
ATOM 857 N N . ASP A 1 149 ? 144.519 97.836 74.877 1.00 91.40 115 ASP A N 1
ATOM 858 C CA . ASP A 1 149 ? 144.782 97.918 73.452 1.00 91.40 115 ASP A CA 1
ATOM 859 C C . ASP A 1 149 ? 143.795 97.014 72.720 1.00 91.40 115 ASP A C 1
ATOM 860 O O . ASP A 1 149 ? 142.897 96.421 73.319 1.00 91.40 115 ASP A O 1
ATOM 865 N N . ALA A 1 150 ? 143.955 96.918 71.402 1.00 93.90 116 ALA A N 1
ATOM 866 C CA . ALA A 1 150 ? 143.142 95.978 70.645 1.00 93.90 116 ALA A CA 1
ATOM 867 C C . ALA A 1 150 ? 143.623 94.547 70.831 1.00 93.90 116 ALA A C 1
ATOM 868 O O . ALA A 1 150 ? 142.849 93.607 70.630 1.00 93.90 116 ALA A O 1
ATOM 870 N N . ARG A 1 151 ? 144.887 94.360 71.209 1.00 97.45 117 ARG A N 1
ATOM 871 C CA . ARG A 1 151 ? 145.426 93.019 71.383 1.00 97.45 117 ARG A CA 1
ATOM 872 C C . ARG A 1 151 ? 146.299 92.887 72.622 1.00 97.45 117 ARG A C 1
ATOM 873 O O . ARG A 1 151 ? 146.997 91.877 72.758 1.00 97.45 117 ARG A O 1
ATOM 881 N N . ARG A 1 152 ? 146.298 93.868 73.518 1.00 91.81 118 ARG A N 1
ATOM 882 C CA . ARG A 1 152 ? 147.078 93.794 74.742 1.00 91.81 118 ARG A CA 1
ATOM 883 C C . ARG A 1 152 ? 146.313 94.472 75.862 1.00 91.81 118 ARG A C 1
ATOM 884 O O . ARG A 1 152 ? 145.608 95.457 75.644 1.00 91.81 118 ARG A O 1
ATOM 892 N N . VAL A 1 153 ? 146.455 93.930 77.064 1.00 83.24 119 VAL A N 1
ATOM 893 C CA . VAL A 1 153 ? 145.964 94.572 78.272 1.00 83.24 119 VAL A CA 1
ATOM 894 C C . VAL A 1 153 ? 147.101 94.575 79.273 1.00 83.24 119 VAL A C 1
ATOM 895 O O . VAL A 1 153 ? 147.762 93.550 79.466 1.00 83.24 119 VAL A O 1
ATOM 899 N N . ILE A 1 154 ? 147.336 95.720 79.896 1.00 80.38 120 ILE A N 1
ATOM 900 C CA . ILE A 1 154 ? 148.395 95.884 80.877 1.00 80.38 120 ILE A CA 1
ATOM 901 C C . ILE A 1 154 ? 147.775 96.523 82.103 1.00 80.38 120 ILE A C 1
ATOM 902 O O . ILE A 1 154 ? 147.240 97.634 82.026 1.00 80.38 120 ILE A O 1
ATOM 907 N N . SER A 1 155 ? 147.829 95.822 83.223 1.00 79.84 121 SER A N 1
ATOM 908 C CA . SER A 1 155 ? 147.154 96.248 84.434 1.00 79.84 121 SER A CA 1
ATOM 909 C C . SER A 1 155 ? 148.169 96.476 85.543 1.00 79.84 121 SER A C 1
ATOM 910 O O . SER A 1 155 ? 149.138 95.724 85.678 1.00 79.84 121 SER A O 1
ATOM 913 N N . LEU A 1 156 ? 147.939 97.515 86.337 1.00 78.46 122 LEU A N 1
ATOM 914 C CA . LEU A 1 156 ? 148.867 97.954 87.364 1.00 78.46 122 LEU A CA 1
ATOM 915 C C . LEU A 1 156 ? 148.159 97.975 88.707 1.00 78.46 122 LEU A C 1
ATOM 916 O O . LEU A 1 156 ? 146.978 98.318 88.785 1.00 78.46 122 LEU A O 1
ATOM 921 N N . ARG A 1 157 ? 148.881 97.628 89.767 1.00 80.74 123 ARG A N 1
ATOM 922 C CA . ARG A 1 157 ? 148.318 97.709 91.106 1.00 80.74 123 ARG A CA 1
ATOM 923 C C . ARG A 1 157 ? 149.448 97.779 92.120 1.00 80.74 123 ARG A C 1
ATOM 924 O O . ARG A 1 157 ? 150.548 97.276 91.885 1.00 80.74 123 ARG A O 1
ATOM 932 N N . LEU A 1 158 ? 149.156 98.404 93.260 1.00 82.27 124 LEU A N 1
ATOM 933 C CA . LEU A 1 158 ? 150.063 98.404 94.402 1.00 82.27 124 LEU A CA 1
ATOM 934 C C . LEU A 1 158 ? 149.751 97.268 95.367 1.00 82.27 124 LEU A C 1
ATOM 935 O O . LEU A 1 158 ? 150.586 96.389 95.593 1.00 82.27 124 LEU A O 1
ATOM 940 N N . ARG A 1 159 ? 148.553 97.272 95.938 1.00 80.59 125 ARG A N 1
ATOM 941 C CA . ARG A 1 159 ? 148.005 96.296 96.863 1.00 80.59 125 ARG A CA 1
ATOM 942 C C . ARG A 1 159 ? 147.217 95.236 96.110 1.00 80.59 125 ARG A C 1
ATOM 943 O O . ARG A 1 159 ? 146.491 95.561 95.168 1.00 80.59 125 ARG A O 1
ATOM 951 N N . PRO A 1 160 ? 147.333 93.969 96.495 1.00 81.67 126 PRO A N 1
ATOM 952 C CA . PRO A 1 160 ? 146.685 92.907 95.723 1.00 81.67 126 PRO A CA 1
ATOM 953 C C . PRO A 1 160 ? 145.179 93.092 95.674 1.00 81.67 126 PRO A C 1
ATOM 954 O O . PRO A 1 160 ? 144.570 93.658 96.583 1.00 81.67 126 PRO A O 1
ATOM 958 N N . LEU A 1 161 ? 144.585 92.613 94.587 1.00 79.64 127 LEU A N 1
ATOM 959 C CA . LEU A 1 161 ? 143.154 92.711 94.352 1.00 79.64 127 LEU A CA 1
ATOM 960 C C . LEU A 1 161 ? 142.560 91.316 94.268 1.00 79.64 127 LEU A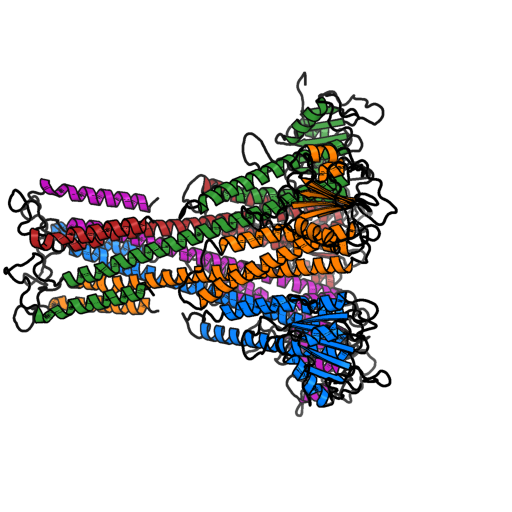 C 1
ATOM 961 O O . LEU A 1 161 ? 143.207 90.388 93.778 1.00 79.64 127 LEU A O 1
ATOM 966 N N . LYS A 1 162 ? 141.327 91.169 94.749 1.00 83.78 128 LYS A N 1
ATOM 967 C CA . LYS A 1 162 ? 140.646 89.888 94.617 1.00 83.78 128 LYS A CA 1
ATOM 968 C C . LYS A 1 162 ? 140.198 89.660 93.183 1.00 83.78 128 LYS A C 1
ATOM 969 O O . LYS A 1 162 ? 140.378 88.568 92.633 1.00 83.78 128 LYS A O 1
ATOM 975 N N . ALA A 1 163 ? 139.624 90.693 92.561 1.00 80.08 129 ALA A N 1
ATOM 976 C CA . ALA A 1 163 ? 139.069 90.571 91.218 1.00 80.08 129 ALA A CA 1
ATOM 977 C C . ALA A 1 163 ? 140.058 89.945 90.250 1.00 80.08 129 ALA A C 1
ATOM 978 O O . ALA A 1 163 ? 139.672 89.182 89.360 1.00 80.08 129 ALA A O 1
ATOM 980 N N . VAL A 1 164 ? 141.345 90.236 90.421 1.00 83.79 130 VAL A N 1
ATOM 981 C CA . VAL A 1 164 ? 142.336 89.704 89.497 1.00 83.79 130 VAL A CA 1
ATOM 982 C C . VAL A 1 164 ? 142.543 88.215 89.714 1.00 83.79 130 VAL A C 1
ATOM 983 O O . VAL A 1 164 ? 142.682 87.455 88.749 1.00 83.79 130 VAL A O 1
ATOM 987 N N . ALA A 1 165 ? 142.568 87.764 90.966 1.00 90.11 131 ALA A N 1
ATOM 988 C CA . ALA A 1 165 ? 142.655 86.330 91.208 1.00 90.11 131 ALA A CA 1
ATOM 989 C C . ALA A 1 165 ? 141.407 85.621 90.705 1.00 90.11 131 ALA A C 1
ATOM 990 O O . ALA A 1 165 ? 141.486 84.503 90.178 1.00 90.11 131 ALA A O 1
ATOM 992 N N . ASP A 1 166 ? 140.246 86.257 90.871 1.00 88.76 132 ASP A N 1
ATOM 993 C CA . ASP A 1 166 ? 139.009 85.731 90.310 1.00 88.76 132 ASP A CA 1
ATOM 994 C C . ASP A 1 166 ? 139.145 85.531 88.811 1.00 88.76 132 ASP A C 1
ATOM 995 O O . ASP A 1 166 ? 138.855 84.456 88.282 1.00 88.76 132 ASP A O 1
ATOM 1000 N N . LEU A 1 167 ? 139.601 86.570 88.113 1.00 88.35 133 LEU A N 1
ATOM 1001 C CA . LEU A 1 167 ? 139.753 86.492 86.666 1.00 88.35 133 LEU A CA 1
ATOM 1002 C C . LEU A 1 167 ? 140.751 85.416 86.274 1.00 88.35 133 LEU A C 1
ATOM 1003 O O . LEU A 1 167 ? 140.559 84.714 85.277 1.00 88.35 133 LEU A O 1
ATOM 1008 N N . LEU A 1 168 ? 141.822 85.264 87.046 1.00 95.88 134 LEU A N 1
ATOM 1009 C CA . LEU A 1 168 ? 142.828 84.268 86.700 1.00 95.88 134 LEU A CA 1
ATOM 1010 C C . LEU A 1 168 ? 142.264 82.860 86.830 1.00 95.88 134 LEU A C 1
ATOM 1011 O O . LEU A 1 168 ? 142.273 82.082 85.867 1.00 95.88 134 LEU A O 1
ATOM 1016 N N . GLU A 1 169 ? 141.760 82.520 88.022 1.00 100.15 135 GLU A N 1
ATOM 1017 C CA . GLU A 1 169 ? 141.170 81.202 88.228 1.00 100.15 135 GLU A CA 1
ATOM 1018 C C . GLU A 1 169 ? 140.018 80.958 87.268 1.00 100.15 135 GLU A C 1
ATOM 1019 O O . GLU A 1 169 ? 139.742 79.811 86.904 1.00 100.15 135 GLU A O 1
ATOM 1025 N N . ASP A 1 170 ? 139.343 82.024 86.841 1.00 99.69 136 ASP A N 1
ATOM 1026 C CA . ASP A 1 170 ? 138.365 81.916 85.770 1.00 99.69 136 ASP A CA 1
ATOM 1027 C C . ASP A 1 170 ? 139.029 81.473 84.478 1.00 99.69 136 ASP A C 1
ATOM 1028 O O . ASP A 1 170 ? 138.547 80.560 83.800 1.00 99.69 136 ASP A O 1
ATOM 1033 N N . LEU A 1 171 ? 140.144 82.106 84.128 1.00 101.28 137 LEU A N 1
ATOM 1034 C CA . LEU A 1 171 ? 140.839 81.822 82.883 1.00 101.28 137 LEU A CA 1
ATOM 1035 C C . LEU A 1 171 ? 141.323 80.384 82.830 1.00 101.28 137 LEU A C 1
ATOM 1036 O O . LEU A 1 171 ? 140.919 79.628 81.943 1.00 101.28 137 LEU A O 1
ATOM 1041 N N . GLU A 1 172 ? 142.181 79.987 83.769 1.00 105.64 138 GLU A N 1
ATOM 1042 C CA . GLU A 1 172 ? 142.710 78.631 83.679 1.00 105.64 138 GLU A CA 1
ATOM 1043 C C . GLU A 1 172 ? 141.643 77.570 83.902 1.00 105.64 138 GLU A C 1
ATOM 1044 O O . GLU A 1 172 ? 141.912 76.389 83.663 1.00 105.64 138 GLU A O 1
ATOM 1050 N N . ALA A 1 173 ? 140.445 77.955 84.339 1.00 107.75 139 ALA A N 1
ATOM 1051 C CA . ALA A 1 173 ? 139.328 77.021 84.357 1.00 107.75 139 ALA A CA 1
ATOM 1052 C C . ALA A 1 173 ? 138.741 76.786 82.976 1.00 107.75 139 ALA A C 1
ATOM 1053 O O . ALA A 1 173 ? 137.888 75.906 82.828 1.00 107.75 139 ALA A O 1
ATOM 1055 N N . GLY A 1 174 ? 139.169 77.544 81.970 1.00 106.01 140 GLY A N 1
ATOM 1056 C CA . GLY A 1 174 ? 138.668 77.384 80.625 1.00 106.01 140 GLY A CA 1
ATOM 1057 C C . GLY A 1 174 ? 137.413 78.162 80.306 1.00 106.01 140 GLY A C 1
ATOM 1058 O O . GLY A 1 174 ? 136.825 77.942 79.241 1.00 106.01 140 GLY A O 1
ATOM 1059 N N . LYS A 1 175 ? 136.980 79.064 81.185 1.00 102.54 141 LYS A N 1
ATOM 1060 C CA . LYS A 1 175 ? 135.766 79.836 80.958 1.00 102.54 141 LYS A CA 1
ATOM 1061 C C . LYS A 1 175 ? 135.989 81.328 81.159 1.00 102.54 141 LYS A C 1
ATOM 1062 O O . LYS A 1 175 ? 135.035 82.065 81.422 1.00 102.54 141 LYS A O 1
ATOM 1068 N N . GLY A 1 176 ? 137.227 81.791 81.039 1.00 101.53 142 GLY A N 1
ATOM 1069 C CA . GLY A 1 176 ? 137.533 83.187 81.218 1.00 101.53 142 GLY A CA 1
ATOM 1070 C C . GLY A 1 176 ? 137.279 83.991 79.963 1.00 101.53 142 GLY A C 1
ATOM 1071 O O . GLY A 1 176 ? 136.635 83.526 79.020 1.00 101.53 142 GLY A O 1
ATOM 1072 N N . PRO A 1 177 ? 137.788 85.218 79.926 1.00 95.48 143 PRO A N 1
ATOM 1073 C CA . PRO A 1 177 ? 137.597 86.064 78.747 1.00 95.48 143 PRO A CA 1
ATOM 1074 C C . PRO A 1 177 ? 138.397 85.542 77.567 1.00 95.48 143 PRO A C 1
ATOM 1075 O O . PRO A 1 177 ? 139.182 84.600 77.675 1.00 95.48 143 PRO A O 1
ATOM 1079 N N . LYS A 1 178 ? 138.188 86.174 76.417 1.00 99.47 144 LYS A N 1
ATOM 1080 C CA . LYS A 1 178 ? 138.907 85.768 75.221 1.00 99.47 144 LYS A CA 1
ATOM 1081 C C . LYS A 1 178 ? 139.504 86.921 74.430 1.00 99.47 144 LYS A C 1
ATOM 1082 O O . LYS A 1 178 ? 140.328 86.667 73.547 1.00 99.47 144 LYS A O 1
ATOM 1088 N N . THR A 1 179 ? 139.124 88.167 74.702 1.00 97.36 145 THR A N 1
ATOM 1089 C CA . THR A 1 179 ? 139.736 89.324 74.067 1.00 97.36 145 THR A CA 1
ATOM 1090 C C . THR A 1 179 ? 139.921 90.434 75.092 1.00 97.36 145 THR A C 1
ATOM 1091 O O . THR A 1 179 ? 139.467 90.340 76.232 1.00 97.36 145 THR A O 1
ATOM 1095 N N . ALA A 1 180 ? 140.607 91.494 74.660 1.00 93.29 146 ALA A N 1
ATOM 1096 C CA . ALA A 1 180 ? 140.988 92.570 75.568 1.00 93.29 146 ALA A CA 1
ATOM 1097 C C . ALA A 1 180 ? 139.775 93.226 76.210 1.00 93.29 146 ALA A C 1
ATOM 1098 O O . ALA A 1 180 ? 139.729 93.412 77.435 1.00 93.29 146 ALA A O 1
ATOM 1100 N N . SER A 1 181 ? 138.793 93.604 75.393 1.00 94.48 147 SER A N 1
ATOM 1101 C CA . SER A 1 181 ? 137.567 94.176 75.927 1.00 94.48 147 SER A CA 1
ATOM 1102 C C . SER A 1 181 ? 136.936 93.255 76.953 1.00 94.48 147 SER A C 1
ATOM 1103 O O . SER A 1 181 ? 136.430 93.719 77.980 1.00 94.48 147 SER A O 1
ATOM 1106 N N . GLU A 1 182 ? 136.979 91.947 76.705 1.00 93.45 148 GLU A N 1
ATOM 1107 C CA . GLU A 1 182 ? 136.409 91.003 77.654 1.00 93.45 148 GLU A CA 1
ATOM 1108 C C . GLU A 1 182 ? 137.190 90.995 78.958 1.00 93.45 148 GLU A C 1
ATOM 1109 O O . GLU A 1 182 ? 136.603 90.844 80.031 1.00 93.45 148 GLU A O 1
ATOM 1115 N N . VAL A 1 183 ? 138.511 91.175 78.894 1.00 85.85 149 VAL A N 1
ATOM 1116 C CA . VAL A 1 183 ? 139.305 91.229 80.118 1.00 85.85 149 VAL A CA 1
ATOM 1117 C C . VAL A 1 183 ? 138.927 92.447 80.943 1.00 85.85 149 VAL A C 1
ATOM 1118 O O . VAL A 1 183 ? 138.720 92.355 82.161 1.00 85.85 149 VAL A O 1
ATOM 1122 N N . VAL A 1 184 ? 138.840 93.610 80.299 1.00 83.04 150 VAL A N 1
ATOM 1123 C CA . VAL A 1 184 ? 138.457 94.805 81.040 1.00 83.04 150 VAL A CA 1
ATOM 1124 C C . VAL A 1 184 ? 137.057 94.652 81.612 1.00 83.04 150 VAL A C 1
ATOM 1125 O O . VAL A 1 184 ? 136.790 95.059 82.753 1.00 83.04 150 VAL A O 1
ATOM 1129 N N . TYR A 1 185 ? 136.147 94.051 80.846 1.00 84.36 151 TYR A N 1
ATOM 1130 C CA . TYR A 1 185 ? 134.791 93.869 81.341 1.00 84.36 151 TYR A CA 1
ATOM 1131 C C . TYR A 1 185 ? 134.770 92.933 82.537 1.00 84.36 151 TYR A C 1
ATOM 1132 O O . TYR A 1 185 ? 134.047 93.172 83.503 1.00 84.36 151 TYR A O 1
ATOM 1141 N N . TYR A 1 186 ? 135.550 91.856 82.490 1.00 82.77 152 TYR A N 1
ATOM 1142 C CA . TYR A 1 186 ? 135.584 90.926 83.610 1.00 82.77 152 TYR A CA 1
ATOM 1143 C C . TYR A 1 186 ? 136.114 91.606 84.859 1.00 82.77 152 TYR A C 1
ATOM 1144 O O . TYR A 1 186 ? 135.574 91.424 85.956 1.00 82.77 152 TYR A O 1
ATOM 1153 N N . LEU A 1 187 ? 137.180 92.391 84.714 1.00 77.54 153 LEU A N 1
ATOM 1154 C CA . LEU A 1 187 ? 137.720 93.108 85.863 1.00 77.54 153 LEU A CA 1
ATOM 1155 C C . LEU A 1 187 ? 136.674 94.032 86.469 1.00 77.54 153 LEU A C 1
ATOM 1156 O O . LEU A 1 187 ? 136.456 94.031 87.687 1.00 77.54 153 LEU A O 1
ATOM 1161 N N . ALA A 1 188 ? 136.002 94.820 85.629 1.00 75.77 154 ALA A N 1
ATOM 1162 C CA . ALA A 1 188 ? 134.987 95.732 86.148 1.00 75.77 154 ALA A CA 1
ATOM 1163 C C . ALA A 1 188 ? 133.829 94.969 86.777 1.00 75.77 154 ALA A C 1
ATOM 1164 O O . ALA A 1 188 ? 133.295 95.373 87.820 1.00 75.77 154 ALA A O 1
ATOM 1166 N N . HIS A 1 189 ? 133.437 93.855 86.164 1.00 78.16 155 HIS A N 1
ATOM 1167 C CA . HIS A 1 189 ? 132.326 93.065 86.670 1.00 78.16 155 HIS A CA 1
ATOM 1168 C C . HIS A 1 189 ? 132.632 92.535 88.057 1.00 78.16 155 HIS A C 1
ATOM 1169 O O . HIS A 1 189 ? 131.786 92.580 88.951 1.00 78.16 155 HIS A O 1
ATOM 1176 N N . TYR A 1 190 ? 133.847 92.031 88.259 1.00 75.30 156 TYR A N 1
ATOM 1177 C CA . TYR A 1 190 ? 134.196 91.494 89.567 1.00 75.30 156 TYR A CA 1
ATOM 1178 C C . TYR A 1 190 ? 134.315 92.598 90.606 1.00 75.30 156 TYR A C 1
ATOM 1179 O O . TYR A 1 190 ? 133.870 92.435 91.751 1.00 75.30 156 TYR A O 1
ATOM 1188 N N . LEU A 1 191 ? 134.904 93.735 90.232 1.00 72.13 157 LEU A N 1
ATOM 1189 C CA . LEU A 1 191 ? 134.959 94.850 91.169 1.00 72.13 157 LEU A CA 1
ATOM 1190 C C . LEU A 1 191 ? 133.565 95.240 91.635 1.00 72.13 157 LEU A C 1
ATOM 1191 O O . 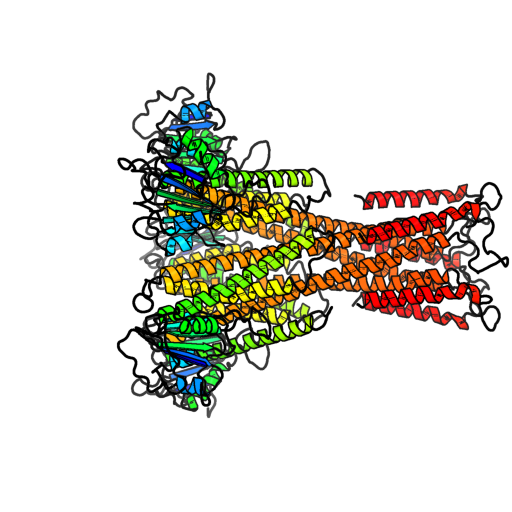LEU A 1 191 ? 133.344 95.495 92.826 1.00 72.13 157 LEU A O 1
ATOM 1196 N N . THR A 1 192 ? 132.600 95.265 90.718 1.00 75.86 158 THR A N 1
ATOM 1197 C CA . THR A 1 192 ? 131.240 95.603 91.119 1.00 75.86 158 THR A CA 1
ATOM 1198 C C . THR A 1 192 ? 130.578 94.492 91.926 1.00 75.86 158 THR A C 1
ATOM 1199 O O . THR A 1 192 ? 129.848 94.773 92.885 1.00 75.86 158 THR A O 1
ATOM 1203 N N . ASP A 1 193 ? 130.813 93.234 91.552 1.00 76.45 159 ASP A N 1
ATOM 1204 C CA . ASP A 1 193 ? 130.240 92.119 92.292 1.00 76.45 159 ASP A CA 1
ATOM 1205 C C . ASP A 1 193 ? 130.721 92.117 93.731 1.00 76.45 159 ASP A C 1
ATOM 1206 O O . ASP A 1 193 ? 130.068 91.547 94.609 1.00 76.45 159 ASP A O 1
ATOM 1211 N N . ARG A 1 194 ? 131.872 92.726 93.993 1.00 75.68 160 ARG A N 1
ATOM 1212 C CA . ARG A 1 194 ? 132.309 92.825 95.379 1.00 75.68 160 ARG A CA 1
ATOM 1213 C C . ARG A 1 194 ? 131.852 94.105 96.059 1.00 75.68 160 ARG A C 1
ATOM 1214 O O . ARG A 1 194 ? 131.552 94.079 97.260 1.00 75.68 160 ARG A O 1
ATOM 1222 N N . VAL A 1 195 ? 131.768 95.217 95.332 1.00 73.55 161 VAL A N 1
ATOM 1223 C CA . VAL A 1 195 ? 131.296 96.436 95.976 1.00 73.55 161 VAL A CA 1
ATOM 1224 C C . VAL A 1 195 ? 129.842 96.286 96.404 1.00 73.55 161 VAL A C 1
ATOM 1225 O O . VAL A 1 195 ? 129.440 96.784 97.463 1.00 73.55 161 VAL A O 1
ATOM 1229 N N . ASP A 1 196 ? 129.035 95.564 95.625 1.00 77.66 162 ASP A N 1
ATOM 1230 C CA . ASP A 1 196 ? 127.636 95.446 96.020 1.00 77.66 162 ASP A CA 1
ATOM 1231 C C . ASP A 1 196 ? 127.476 94.490 97.193 1.00 77.66 162 ASP A C 1
ATOM 1232 O O . ASP A 1 196 ? 126.605 94.689 98.042 1.00 77.66 162 ASP A O 1
ATOM 1237 N N . THR A 1 197 ? 128.308 93.450 97.250 1.00 74.50 163 THR A N 1
ATOM 1238 C CA . THR A 1 197 ? 128.348 92.597 98.430 1.00 74.50 163 THR A CA 1
ATOM 1239 C C . THR A 1 197 ? 128.667 93.409 99.672 1.00 74.50 163 THR A C 1
ATOM 1240 O O . THR A 1 197 ? 128.012 93.263 100.711 1.00 74.50 163 THR A O 1
ATOM 1244 N N . LEU A 1 198 ? 129.666 94.284 99.580 1.00 76.05 164 LEU A N 1
ATOM 1245 C CA . LEU A 1 198 ? 130.016 95.112 100.728 1.00 76.05 164 LEU A CA 1
ATOM 1246 C C . LEU A 1 198 ? 128.860 96.020 101.131 1.00 76.05 164 LEU A C 1
ATOM 1247 O O . LEU A 1 198 ? 128.571 96.185 102.322 1.00 76.05 164 LEU A O 1
ATOM 1252 N N . ILE A 1 199 ? 128.184 96.621 100.152 1.00 75.99 165 ILE A N 1
ATOM 1253 C CA . ILE A 1 199 ? 127.115 97.555 100.493 1.00 75.99 165 ILE A CA 1
ATOM 1254 C C . ILE A 1 199 ? 125.922 96.821 101.092 1.00 75.99 165 ILE A C 1
ATOM 1255 O O . ILE A 1 199 ? 125.273 97.316 102.022 1.00 75.99 165 ILE A O 1
ATOM 1260 N N . SER A 1 200 ? 125.620 95.623 100.594 1.00 77.97 166 SER A N 1
ATOM 1261 C CA . SER A 1 200 ? 124.542 94.846 101.194 1.00 77.97 166 SER A CA 1
ATOM 1262 C C . SER A 1 200 ? 124.904 94.420 102.609 1.00 77.97 166 SER A C 1
ATOM 1263 O O . SER A 1 200 ? 124.038 94.361 103.491 1.00 77.97 166 SER A O 1
ATOM 1266 N N . GLY A 1 201 ? 126.180 94.123 102.850 1.00 79.57 167 GLY A N 1
ATOM 1267 C CA . GLY A 1 201 ? 126.613 93.861 104.211 1.00 79.57 167 GLY A CA 1
ATOM 1268 C C . GLY A 1 201 ? 126.397 95.052 105.123 1.00 79.57 167 GLY A C 1
ATOM 1269 O O . GLY A 1 201 ? 125.936 94.903 106.256 1.00 79.57 167 GLY A O 1
ATOM 1270 N N . ILE A 1 202 ? 126.728 96.249 104.640 1.00 79.46 168 ILE A N 1
ATOM 1271 C CA . ILE A 1 202 ? 126.475 97.456 105.423 1.00 79.46 168 ILE A CA 1
ATOM 1272 C C . ILE A 1 202 ? 124.991 97.593 105.726 1.00 79.46 168 ILE A C 1
ATOM 1273 O O . ILE A 1 202 ? 124.596 97.975 106.837 1.00 79.46 168 ILE A O 1
ATOM 1278 N N . ALA A 1 203 ? 124.145 97.290 104.743 1.00 82.31 169 ALA A N 1
ATOM 1279 C CA . ALA A 1 203 ? 122.707 97.433 104.939 1.00 82.31 169 ALA A CA 1
ATOM 1280 C C . ALA A 1 203 ? 122.194 96.459 105.990 1.00 82.31 169 ALA A C 1
ATOM 1281 O O . ALA A 1 203 ? 121.376 96.823 106.840 1.00 82.31 169 ALA A O 1
ATOM 1283 N N . ASP A 1 204 ? 122.664 95.212 105.955 1.00 88.19 170 ASP A N 1
ATOM 1284 C CA . ASP A 1 204 ? 122.235 94.259 106.977 1.00 88.19 170 ASP A CA 1
ATOM 1285 C C . ASP A 1 204 ? 122.779 94.628 108.351 1.00 88.19 170 ASP A C 1
ATOM 1286 O O . ASP A 1 204 ? 122.124 94.381 109.369 1.00 88.19 170 ASP A O 1
ATOM 1291 N N . GLN A 1 205 ? 123.973 95.218 108.408 1.00 86.15 171 GLN A N 1
ATOM 1292 C CA . GLN A 1 205 ? 124.485 95.687 109.690 1.00 86.15 171 GLN A CA 1
ATOM 1293 C C . GLN A 1 205 ? 123.588 96.767 110.273 1.00 86.15 171 GLN A C 1
ATOM 1294 O O . GLN A 1 205 ? 123.235 96.725 111.459 1.00 86.15 171 GLN A O 1
ATOM 1300 N N . LEU A 1 206 ? 123.215 97.749 109.455 1.00 87.09 172 LEU A N 1
ATOM 1301 C CA . LEU A 1 206 ? 122.287 98.769 109.927 1.00 87.09 172 LEU A CA 1
ATOM 1302 C C . LEU A 1 206 ? 120.955 98.156 110.327 1.00 87.09 172 LEU A C 1
ATOM 1303 O O . LEU A 1 206 ? 120.326 98.602 111.290 1.00 87.09 172 LEU A O 1
ATOM 1308 N N . ASP A 1 207 ? 120.502 97.141 109.593 1.00 93.09 173 ASP A N 1
ATOM 1309 C CA . ASP A 1 207 ? 119.237 96.498 109.929 1.00 93.09 173 ASP A CA 1
ATOM 1310 C C . ASP A 1 207 ? 119.304 95.856 111.305 1.00 93.09 173 ASP A C 1
ATOM 1311 O O . ASP A 1 207 ? 118.376 95.984 112.109 1.00 93.09 173 ASP A O 1
ATOM 1316 N N . ALA A 1 208 ? 120.399 95.153 111.590 1.00 96.03 174 ALA A N 1
ATOM 1317 C CA . ALA A 1 208 ? 120.564 94.550 112.907 1.00 96.03 174 ALA A CA 1
ATOM 1318 C C . ALA A 1 208 ? 120.608 95.612 113.994 1.00 96.03 174 ALA A C 1
ATOM 1319 O O . ALA A 1 208 ? 119.960 95.470 115.038 1.00 96.03 174 ALA A O 1
ATOM 1321 N N . VAL A 1 209 ? 121.356 96.692 113.761 1.00 96.41 175 VAL A N 1
ATOM 1322 C CA . VAL A 1 209 ? 121.437 97.764 114.749 1.00 96.41 175 VAL A CA 1
ATOM 1323 C C . VAL A 1 209 ? 120.054 98.329 115.036 1.00 96.41 175 VAL A C 1
ATOM 1324 O O . VAL A 1 209 ? 119.656 98.488 116.196 1.00 96.41 175 VAL A O 1
ATOM 1328 N N . GLU A 1 210 ? 119.300 98.638 113.984 1.00 100.17 176 GLU A N 1
ATOM 1329 C CA . GLU A 1 210 ? 117.983 99.231 114.171 1.00 100.17 176 GLU A CA 1
ATOM 1330 C C . GLU A 1 210 ? 117.048 98.274 114.887 1.00 100.17 176 GLU A C 1
ATOM 1331 O O . GLU A 1 210 ? 116.325 98.668 115.805 1.00 100.17 176 GLU A O 1
ATOM 1337 N N . GLU A 1 211 ? 117.007 97.016 114.452 1.00 108.18 177 GLU A N 1
ATOM 1338 C CA . GLU A 1 211 ? 116.063 96.095 115.066 1.00 108.18 177 GLU A CA 1
ATOM 1339 C C . GLU A 1 211 ? 116.403 95.879 116.531 1.00 108.18 177 GLU A C 1
ATOM 1340 O O . GLU A 1 211 ? 115.502 95.761 117.363 1.00 108.18 177 GLU A O 1
ATOM 1346 N N . LEU A 1 212 ? 117.694 95.886 116.880 1.00 105.50 178 LEU A N 1
ATOM 1347 C CA . LEU A 1 212 ? 118.069 95.841 118.291 1.00 105.50 178 LEU A CA 1
ATOM 1348 C C . LEU A 1 212 ? 117.569 97.076 119.032 1.00 105.50 178 LEU A C 1
ATOM 1349 O O . LEU A 1 212 ? 116.934 96.971 120.091 1.00 105.50 178 LEU A O 1
ATOM 1354 N N . VAL A 1 213 ? 117.841 98.259 118.477 1.00 107.19 179 VAL A N 1
ATOM 1355 C CA . VAL A 1 213 ? 117.496 99.506 119.153 1.00 107.19 179 VAL A CA 1
ATOM 1356 C C . VAL A 1 213 ? 116.000 99.591 119.407 1.00 107.19 179 VAL A C 1
ATOM 1357 O O . VAL A 1 213 ? 115.566 99.973 120.498 1.00 107.19 179 VAL A O 1
ATOM 1361 N N . GLU A 1 214 ? 115.186 99.230 118.416 1.00 112.10 180 GLU A N 1
ATOM 1362 C CA . GLU A 1 214 ? 113.741 99.361 118.594 1.00 112.10 180 GLU A CA 1
ATOM 1363 C C . GLU A 1 214 ? 113.133 98.170 119.325 1.00 112.10 180 GLU A C 1
ATOM 1364 O O . GLU A 1 214 ? 112.093 98.317 119.975 1.00 112.10 180 GLU A O 1
ATOM 1370 N N . ALA A 1 215 ? 113.744 96.987 119.236 1.00 118.16 181 ALA A N 1
ATOM 1371 C CA . ALA A 1 215 ? 113.288 95.866 120.048 1.00 118.16 181 ALA A CA 1
ATOM 1372 C C . ALA A 1 215 ? 113.441 96.187 121.525 1.00 118.16 181 ALA A C 1
ATOM 1373 O O . ALA A 1 215 ? 112.475 96.121 122.294 1.00 118.16 181 ALA A O 1
ATOM 1375 N N . ASP A 1 216 ? 114.650 96.551 121.938 1.00 123.95 182 ASP A N 1
ATOM 1376 C CA . ASP A 1 216 ? 114.822 97.074 123.281 1.00 123.95 182 ASP A CA 1
ATOM 1377 C C . ASP A 1 216 ? 114.291 98.502 123.335 1.00 123.95 182 ASP A C 1
ATOM 1378 O O . ASP A 1 216 ? 113.801 99.048 122.344 1.00 123.95 182 ASP A O 1
ATOM 1383 N N . GLU A 1 217 ? 114.376 99.109 124.510 1.00 128.08 183 GLU A N 1
ATOM 1384 C CA . GLU A 1 217 ? 114.038 100.511 124.675 1.00 128.08 183 GLU A CA 1
ATOM 1385 C C . GLU A 1 217 ? 115.126 101.184 125.497 1.00 128.08 183 GLU A C 1
ATOM 1386 O O . GLU A 1 217 ? 115.898 100.512 126.186 1.00 128.08 183 GLU A O 1
ATOM 1392 N N . ARG A 1 218 ? 115.197 102.514 125.388 1.00 127.06 184 ARG A N 1
ATOM 1393 C CA . ARG A 1 218 ? 116.235 103.343 126.002 1.00 127.06 184 ARG A CA 1
ATOM 1394 C C . ARG A 1 218 ? 117.623 102.734 125.833 1.00 127.06 184 ARG A C 1
ATOM 1395 O O . ARG A 1 218 ? 118.487 102.873 126.703 1.00 127.06 184 ARG A O 1
ATOM 1403 N N . ALA A 1 219 ? 117.846 102.068 124.704 1.00 119.50 185 ALA A N 1
ATOM 1404 C CA . ALA A 1 219 ? 119.130 101.466 124.376 1.00 119.50 185 ALA A CA 1
ATOM 1405 C C . ALA A 1 219 ? 119.784 102.303 123.289 1.00 119.50 185 ALA A C 1
ATOM 1406 O O . ALA A 1 219 ? 119.225 102.462 122.200 1.00 119.50 185 ALA A O 1
ATOM 1408 N N . SER A 1 220 ? 120.955 102.843 123.584 1.00 109.02 186 SER A N 1
ATOM 1409 C CA . SER A 1 220 ? 121.643 103.646 122.591 1.00 109.02 186 SER A CA 1
ATOM 1410 C C . SER A 1 220 ? 122.224 102.750 121.504 1.00 109.02 186 SER A C 1
ATOM 1411 O O . SER A 1 220 ? 122.692 101.645 121.791 1.00 109.02 186 SER A O 1
ATOM 1414 N N . PRO A 1 221 ? 122.201 103.190 120.252 1.00 102.86 187 PRO A N 1
ATOM 1415 C CA . PRO A 1 221 ? 122.899 102.446 119.205 1.00 102.86 187 PRO A CA 1
ATOM 1416 C C . PRO A 1 221 ? 124.391 102.467 119.461 1.00 102.86 187 PRO A C 1
ATOM 1417 O O . PRO A 1 221 ? 124.936 103.424 120.015 1.00 102.86 187 PRO A O 1
ATOM 1421 N N . ASP A 1 222 ? 125.056 101.395 119.054 1.00 96.67 188 ASP A N 1
ATOM 1422 C CA . ASP A 1 222 ? 126.484 101.265 119.315 1.00 96.67 188 ASP A CA 1
ATOM 1423 C C . ASP A 1 222 ? 127.229 102.292 118.481 1.00 96.67 188 ASP A C 1
ATOM 1424 O O . ASP A 1 222 ? 127.417 102.115 117.278 1.00 96.67 188 ASP A O 1
ATOM 1429 N N . GLN A 1 223 ? 127.655 103.376 119.119 1.00 98.00 189 GLN A N 1
ATOM 1430 C CA . GLN A 1 223 ? 128.563 104.299 118.467 1.00 98.00 189 GLN A CA 1
ATOM 1431 C C . GLN A 1 223 ? 129.870 103.583 118.150 1.00 98.00 189 GLN A C 1
ATOM 1432 O O . GLN A 1 223 ? 130.084 102.428 118.525 1.00 98.00 189 GLN A O 1
ATOM 1438 N N . HIS A 1 224 ? 130.740 104.275 117.417 1.00 99.72 190 HIS A N 1
ATOM 1439 C CA . HIS A 1 224 ? 132.000 103.704 116.951 1.00 99.72 190 HIS A CA 1
ATOM 1440 C C . HIS A 1 224 ? 131.718 102.585 115.954 1.00 99.72 190 HIS A C 1
ATOM 1441 O O . HIS A 1 224 ? 132.638 101.982 115.395 1.00 99.72 190 HIS A O 1
ATOM 1448 N N . GLN A 1 225 ? 130.443 102.315 115.711 1.00 93.28 191 GLN A N 1
ATOM 1449 C CA . GLN A 1 225 ? 129.999 101.498 114.594 1.00 93.28 191 GLN A CA 1
ATOM 1450 C C . GLN A 1 225 ? 129.200 102.295 113.586 1.00 93.28 191 GLN A C 1
ATOM 1451 O O . GLN A 1 225 ? 129.424 102.157 112.386 1.00 93.28 191 GLN A O 1
ATOM 1457 N N . LEU A 1 226 ? 128.276 103.134 114.049 1.00 88.69 192 LEU A N 1
ATOM 1458 C CA . LEU A 1 226 ? 127.646 104.089 113.150 1.00 88.69 192 LEU A CA 1
ATOM 1459 C C . LEU A 1 226 ? 128.685 105.001 112.518 1.00 88.69 192 LEU A C 1
ATOM 1460 O O . LEU A 1 226 ? 128.568 105.372 111.346 1.00 88.69 192 LEU A O 1
ATOM 1465 N N . ARG A 1 227 ? 129.717 105.365 113.277 1.00 96.17 193 ARG A N 1
ATOM 1466 C CA . ARG A 1 227 ? 130.773 106.204 112.725 1.00 96.17 193 ARG A CA 1
ATOM 1467 C C . ARG A 1 227 ? 131.519 105.480 111.616 1.00 96.17 193 ARG A C 1
ATOM 1468 O O . ARG A 1 227 ? 131.795 106.058 110.559 1.00 96.17 193 ARG A O 1
ATOM 1476 N N . THR A 1 228 ? 131.856 104.210 111.836 1.00 88.61 194 THR A N 1
ATOM 1477 C CA . THR A 1 228 ? 132.570 103.461 110.811 1.00 88.61 194 THR A CA 1
ATOM 1478 C C . THR A 1 228 ? 131.698 103.248 109.586 1.00 88.61 194 THR A C 1
ATOM 1479 O O . THR A 1 228 ? 132.179 103.317 108.454 1.00 88.61 194 THR A O 1
ATOM 1483 N N . LEU A 1 229 ? 130.406 102.996 109.787 1.00 84.22 195 LEU A N 1
ATOM 1484 C CA . LEU A 1 229 ? 129.524 102.808 108.642 1.00 84.22 195 LEU A CA 1
ATOM 1485 C C . LEU A 1 229 ? 129.371 104.098 107.849 1.00 84.22 195 LEU A C 1
ATOM 1486 O O . LEU A 1 229 ? 129.323 104.074 106.616 1.00 84.22 195 LEU A O 1
ATOM 1491 N N . ARG A 1 230 ? 129.310 105.237 108.535 1.00 86.95 196 ARG A N 1
ATOM 1492 C CA . ARG A 1 230 ? 129.218 106.509 107.828 1.00 86.95 196 ARG A CA 1
ATOM 1493 C C . ARG A 1 230 ? 130.497 106.794 107.051 1.00 86.95 196 ARG A C 1
ATOM 1494 O O . ARG A 1 230 ? 130.453 107.200 105.882 1.00 86.95 196 ARG A O 1
ATOM 1502 N N . ARG A 1 231 ? 131.649 106.595 107.693 1.00 88.67 197 ARG A N 1
ATOM 1503 C CA . ARG A 1 231 ? 132.923 106.740 106.998 1.00 88.67 197 ARG A CA 1
ATOM 1504 C C . ARG A 1 231 ? 132.983 105.830 105.785 1.00 88.67 197 ARG A C 1
ATOM 1505 O O . ARG A 1 231 ? 133.467 106.223 104.720 1.00 88.67 197 ARG A O 1
ATOM 1513 N N . ARG A 1 232 ? 132.493 104.603 105.934 1.00 85.49 198 ARG A N 1
ATOM 1514 C CA . ARG A 1 232 ? 132.549 103.636 104.850 1.00 85.49 198 ARG A CA 1
ATOM 1515 C C . ARG A 1 232 ? 131.675 104.066 103.686 1.00 85.49 198 ARG A C 1
ATOM 1516 O O . ARG A 1 232 ? 132.097 103.997 102.529 1.00 85.49 198 ARG A O 1
ATOM 1524 N N . SER A 1 233 ? 130.458 104.521 103.971 1.00 82.42 199 SER A N 1
ATOM 1525 C CA . SER A 1 233 ? 129.578 104.981 102.904 1.00 82.42 199 SER A CA 1
ATOM 1526 C C . SER A 1 233 ? 130.185 106.171 102.176 1.00 82.42 199 SER A C 1
ATOM 1527 O O . SER A 1 233 ? 130.154 106.243 100.942 1.00 82.42 199 SER A O 1
ATOM 1530 N N . ALA A 1 234 ? 130.755 107.116 102.923 1.00 82.46 200 ALA A N 1
ATOM 1531 C CA . ALA A 1 234 ? 131.350 108.283 102.281 1.00 82.46 200 ALA A CA 1
ATOM 1532 C C . ALA A 1 234 ? 132.539 107.894 101.413 1.00 82.46 200 ALA A C 1
ATOM 1533 O O . ALA A 1 234 ? 132.641 108.320 100.254 1.00 82.46 200 ALA A O 1
ATOM 1535 N N . GLY A 1 235 ? 133.452 107.090 101.956 1.00 81.90 201 GLY A N 1
ATOM 1536 C CA . GLY A 1 235 ? 134.620 106.692 101.198 1.00 81.90 201 GLY A CA 1
ATOM 1537 C C . GLY A 1 235 ? 134.286 105.805 100.020 1.00 81.90 201 GLY A C 1
ATOM 1538 O O . GLY A 1 235 ? 135.044 105.744 99.052 1.00 81.90 201 GLY A O 1
ATOM 1539 N N . LEU A 1 236 ? 133.157 105.103 100.082 1.00 78.84 202 LEU A N 1
ATOM 1540 C CA . LEU A 1 236 ? 132.726 104.320 98.935 1.00 78.84 202 LEU A CA 1
ATOM 1541 C C . LEU A 1 236 ? 132.158 105.218 97.851 1.00 78.84 202 LEU A C 1
ATOM 1542 O O . LEU A 1 236 ? 132.514 105.078 96.679 1.00 78.84 202 LEU A O 1
ATOM 1547 N N . ARG A 1 237 ? 131.272 106.142 98.223 1.00 81.57 203 ARG A N 1
ATOM 1548 C CA . ARG A 1 237 ? 130.692 107.033 97.228 1.00 81.57 203 ARG A CA 1
ATOM 1549 C C . ARG A 1 237 ? 131.758 107.862 96.533 1.00 81.57 203 ARG A C 1
ATOM 1550 O O . ARG A 1 237 ? 131.680 108.076 95.316 1.00 81.57 203 ARG A O 1
ATOM 1558 N N . ARG A 1 238 ? 132.770 108.309 97.281 1.00 82.66 204 ARG A N 1
ATOM 1559 C CA . ARG A 1 238 ? 133.796 109.176 96.710 1.00 82.66 204 ARG A CA 1
ATOM 1560 C C . ARG A 1 238 ? 134.438 108.555 95.477 1.00 82.66 204 ARG A C 1
ATOM 1561 O O . ARG A 1 238 ? 134.825 109.268 94.547 1.00 82.66 204 ARG A O 1
ATOM 1569 N N . TYR A 1 239 ? 134.555 107.229 95.445 1.00 78.42 205 TYR A N 1
ATOM 1570 C CA . TYR A 1 239 ? 135.142 106.552 94.299 1.00 78.42 205 TYR A CA 1
ATOM 1571 C C . TYR A 1 239 ? 134.121 105.888 93.394 1.00 78.42 205 TYR A C 1
ATOM 1572 O O . TYR A 1 239 ? 134.453 105.563 92.252 1.00 78.42 205 TYR A O 1
ATOM 1581 N N . LEU A 1 240 ? 132.901 105.655 93.870 1.00 76.48 206 LEU A N 1
ATOM 1582 C CA . LEU A 1 240 ? 131.915 105.011 93.016 1.00 76.48 206 LEU A CA 1
ATOM 1583 C C . LEU A 1 240 ? 131.233 106.012 92.101 1.00 76.48 206 LEU A C 1
ATOM 1584 O O . LEU A 1 240 ? 130.754 105.641 91.026 1.00 76.48 206 LEU A O 1
ATOM 1589 N N . ALA A 1 241 ? 131.168 107.274 92.506 1.00 78.04 207 ALA A N 1
ATOM 1590 C CA . ALA A 1 241 ? 130.576 108.282 91.635 1.00 78.04 207 ALA A CA 1
ATOM 1591 C C . ALA A 1 241 ? 131.283 108.409 90.290 1.00 78.04 207 ALA A C 1
ATOM 1592 O O . ALA A 1 241 ? 130.583 108.556 89.275 1.00 78.04 207 ALA A O 1
ATOM 1594 N N . PRO A 1 242 ? 132.616 108.365 90.191 1.00 76.10 208 PRO A N 1
ATOM 1595 C CA . PRO A 1 242 ? 133.227 108.446 88.857 1.00 76.10 208 PRO A CA 1
ATOM 1596 C C . PRO A 1 242 ? 133.201 107.141 88.084 1.00 76.10 208 PRO A C 1
ATOM 1597 O O . PRO A 1 242 ? 133.220 107.164 86.848 1.00 76.10 208 PRO A O 1
ATOM 1601 N N . GLN A 1 243 ? 133.177 105.994 88.761 1.00 78.19 209 GLN A N 1
ATOM 1602 C CA . GLN A 1 243 ? 133.155 104.736 88.023 1.00 78.19 209 GLN A CA 1
ATOM 1603 C C . GLN A 1 243 ? 131.844 104.550 87.281 1.00 78.19 209 GLN A C 1
ATOM 1604 O O . GLN A 1 243 ? 131.815 103.955 86.198 1.00 78.19 209 GLN A O 1
ATOM 1610 N N . ARG A 1 244 ? 130.741 105.012 87.864 1.00 82.65 210 ARG A N 1
ATOM 1611 C CA . ARG A 1 244 ? 129.481 104.977 87.139 1.00 82.65 210 ARG A CA 1
ATOM 1612 C C . ARG A 1 244 ? 129.613 105.706 85.811 1.00 82.65 210 ARG A C 1
ATOM 1613 O O . ARG A 1 244 ? 129.127 105.231 84.779 1.00 82.65 210 ARG A O 1
ATOM 1621 N N . ASP A 1 245 ? 130.311 106.840 85.810 1.00 83.72 211 ASP A N 1
ATOM 1622 C CA . ASP A 1 245 ? 130.496 107.587 84.575 1.00 83.72 211 ASP A CA 1
ATOM 1623 C C . ASP A 1 245 ? 131.446 106.865 83.634 1.00 83.72 211 ASP A C 1
ATOM 1624 O O . ASP A 1 245 ? 131.266 106.906 82.414 1.00 83.72 211 ASP A O 1
ATOM 1629 N N . ILE A 1 246 ? 132.467 106.205 84.180 1.00 79.14 212 ILE A N 1
ATOM 1630 C CA . ILE A 1 246 ? 133.340 105.376 83.349 1.00 79.14 212 ILE A CA 1
ATOM 1631 C C . ILE A 1 246 ? 132.517 104.353 82.590 1.00 79.14 212 ILE A C 1
ATOM 1632 O O . ILE A 1 246 ? 132.675 104.170 81.378 1.00 79.14 212 ILE A O 1
ATOM 1637 N N . TYR A 1 247 ? 131.623 103.669 83.299 1.00 79.35 213 TYR A N 1
ATOM 1638 C CA . TYR A 1 247 ? 130.823 102.623 82.676 1.00 79.35 213 TYR A CA 1
ATOM 1639 C C . TYR A 1 247 ? 129.846 103.203 81.666 1.00 79.35 213 TYR A C 1
ATOM 1640 O O . TYR A 1 247 ? 129.661 102.641 80.581 1.00 79.35 213 TYR A O 1
ATOM 1649 N N . SER A 1 248 ? 129.216 104.327 82.001 1.00 85.07 214 SER A N 1
ATOM 1650 C CA . SER A 1 248 ? 128.325 104.976 81.049 1.00 85.07 214 SER A CA 1
ATOM 1651 C C . SER A 1 248 ? 129.063 105.323 79.764 1.00 85.07 214 SER A C 1
ATOM 1652 O O . SER A 1 248 ? 128.577 105.047 78.664 1.00 85.07 214 SER A O 1
ATOM 1655 N N . GLN A 1 249 ? 130.248 105.923 79.884 1.00 86.00 215 GLN A N 1
ATOM 1656 C CA . GLN A 1 249 ? 131.028 106.256 78.698 1.00 86.00 215 GLN A CA 1
ATOM 1657 C C . GLN A 1 249 ? 131.397 105.009 77.914 1.00 86.00 215 GLN A C 1
ATOM 1658 O O . GLN A 1 249 ? 131.363 105.009 76.680 1.00 86.00 215 GLN A O 1
ATOM 1664 N N . LEU A 1 250 ? 131.768 103.941 78.610 1.00 86.41 216 LEU A N 1
ATOM 1665 C CA . LEU A 1 250 ? 132.157 102.714 77.932 1.00 86.41 216 LEU A CA 1
ATOM 1666 C C . LEU A 1 250 ? 130.956 102.072 77.259 1.00 86.41 216 LEU A C 1
ATOM 1667 O O . LEU A 1 250 ? 131.108 101.220 76.379 1.00 86.41 216 LEU A O 1
ATOM 1672 N N . ALA A 1 251 ? 129.757 102.479 77.665 1.00 93.69 217 ALA A N 1
ATOM 1673 C CA . ALA A 1 251 ? 128.539 101.907 77.121 1.00 93.69 217 ALA A CA 1
ATOM 1674 C C . ALA A 1 251 ? 127.965 102.661 75.935 1.00 93.69 217 ALA A C 1
ATOM 1675 O O . ALA A 1 251 ? 127.152 102.088 75.207 1.00 93.69 217 ALA A O 1
ATOM 1677 N N . ARG A 1 252 ? 128.358 103.916 75.709 1.00 103.37 218 ARG A N 1
ATOM 1678 C CA . ARG A 1 252 ? 127.611 104.703 74.736 1.00 103.37 218 ARG A CA 1
ATOM 1679 C C . ARG A 1 252 ? 128.022 104.381 73.303 1.00 103.37 218 ARG A C 1
ATOM 1680 O O . ARG A 1 252 ? 127.216 103.843 72.538 1.00 103.37 218 ARG A O 1
ATOM 1688 N N . TYR A 1 253 ? 129.258 104.683 72.905 1.00 115.30 219 TYR A N 1
ATOM 1689 C CA . TYR A 1 253 ? 129.608 104.298 71.544 1.00 115.30 219 TYR A CA 1
ATOM 1690 C C . TYR A 1 253 ? 130.767 103.305 71.476 1.00 115.30 219 TYR A C 1
ATOM 1691 O O . TYR A 1 253 ? 130.557 102.150 71.092 1.00 115.30 219 TYR A O 1
ATOM 1700 N N . LYS A 1 254 ? 131.965 103.735 71.884 1.00 111.20 220 LYS A N 1
ATOM 1701 C CA . LYS A 1 254 ? 133.190 102.927 71.919 1.00 111.20 220 LYS A CA 1
ATOM 1702 C C . LYS A 1 254 ? 133.200 101.845 70.837 1.00 111.20 220 LYS A C 1
ATOM 1703 O O . LYS A 1 254 ? 133.425 100.663 71.102 1.00 111.20 220 LYS A O 1
ATOM 1709 N N . LEU A 1 255 ? 132.963 102.276 69.600 1.00 118.32 221 LEU A N 1
ATOM 1710 C CA . LEU A 1 255 ? 132.707 101.348 68.505 1.00 118.32 221 LEU A CA 1
ATOM 1711 C C . LEU A 1 255 ? 133.866 100.395 68.258 1.00 118.32 221 LEU A C 1
ATOM 1712 O O . LEU A 1 255 ? 133.710 99.175 68.374 1.00 118.32 221 LEU A O 1
ATOM 1717 N N . SER A 1 256 ? 135.032 100.941 67.922 1.00 116.93 222 SER A N 1
ATOM 1718 C CA . SER A 1 256 ? 136.112 100.103 67.416 1.00 116.93 222 SER A CA 1
ATOM 1719 C C . SER A 1 256 ? 136.744 99.287 68.532 1.00 116.93 222 SER A C 1
ATOM 1720 O O . SER A 1 256 ? 137.031 98.096 68.362 1.00 116.93 222 SER A O 1
ATOM 1723 N N . TRP A 1 257 ? 136.963 99.911 69.686 1.00 113.00 223 TRP A N 1
ATOM 1724 C CA . TRP A 1 257 ? 137.694 99.235 70.751 1.00 113.00 223 TRP A CA 1
ATOM 1725 C C . TRP A 1 257 ? 136.867 98.131 71.374 1.00 113.00 223 TRP A C 1
ATOM 1726 O O . TRP A 1 257 ? 137.219 96.950 71.290 1.00 113.00 223 TRP A O 1
ATOM 1737 N N . PHE A 1 258 ? 135.769 98.503 72.015 1.00 106.93 224 PHE A N 1
ATOM 1738 C CA . PHE A 1 258 ? 135.008 97.611 72.870 1.00 106.93 224 PHE A CA 1
ATOM 1739 C C . PHE A 1 258 ? 133.670 97.357 72.203 1.00 106.93 224 PHE A C 1
ATOM 1740 O O . PHE A 1 258 ? 132.690 98.050 72.494 1.00 106.93 224 PHE A O 1
ATOM 1748 N N . VAL A 1 259 ? 133.641 96.355 71.319 1.00 112.70 225 VAL A N 1
ATOM 1749 C CA . VAL A 1 259 ? 132.549 96.206 70.365 1.00 112.70 225 VAL A CA 1
ATOM 1750 C C . VAL A 1 259 ? 131.220 96.193 71.097 1.00 112.70 225 VAL A C 1
ATOM 1751 O O . VAL A 1 259 ? 131.129 95.741 72.244 1.00 112.70 225 VAL A O 1
ATOM 1755 N N . GLU A 1 260 ? 130.176 96.700 70.434 1.00 116.28 226 GLU A N 1
ATOM 1756 C CA . GLU A 1 260 ? 128.910 96.930 71.125 1.00 116.28 226 GLU A CA 1
ATOM 1757 C C . GLU A 1 260 ? 128.283 95.624 71.587 1.00 116.28 226 GLU A C 1
ATOM 1758 O O . GLU A 1 260 ? 127.241 95.637 72.253 1.00 116.28 226 GLU A O 1
ATOM 1764 N N . ASP A 1 261 ? 128.897 94.492 71.237 1.00 113.72 227 ASP A N 1
ATOM 1765 C CA . ASP A 1 261 ? 128.518 93.225 71.838 1.00 113.72 227 ASP A CA 1
ATOM 1766 C C . ASP A 1 261 ? 128.452 93.345 73.352 1.00 113.72 227 ASP A C 1
ATOM 1767 O O . ASP A 1 261 ? 127.589 92.734 73.990 1.00 113.72 227 ASP A O 1
ATOM 1772 N N . ASP A 1 262 ? 129.338 94.143 73.939 1.00 104.33 228 ASP A N 1
ATOM 1773 C CA . ASP A 1 262 ? 129.341 94.387 75.370 1.00 104.33 228 ASP A CA 1
ATOM 1774 C C . ASP A 1 262 ? 128.798 95.757 75.746 1.00 104.33 228 ASP A C 1
ATOM 1775 O O . ASP A 1 262 ? 128.929 96.156 76.906 1.00 104.33 228 ASP A O 1
ATOM 1780 N N . ALA A 1 263 ? 128.211 96.496 74.805 1.00 97.75 229 ALA A N 1
ATOM 1781 C CA . ALA A 1 263 ? 127.687 97.814 75.142 1.00 97.75 229 ALA A CA 1
ATOM 1782 C C . ALA A 1 263 ? 126.600 97.711 76.202 1.00 97.75 229 ALA A C 1
ATOM 1783 O O . ALA A 1 263 ? 126.604 98.448 77.193 1.00 97.75 229 ALA A O 1
ATOM 1785 N N . ASP A 1 264 ? 125.671 96.775 76.020 1.00 97.05 230 ASP A N 1
ATOM 1786 C CA . ASP A 1 264 ? 124.600 96.604 76.992 1.00 97.05 230 ASP A CA 1
ATOM 1787 C C . ASP A 1 264 ? 125.123 96.043 78.309 1.00 97.05 230 ASP A C 1
ATOM 1788 O O . ASP A 1 264 ? 124.569 96.328 79.375 1.00 97.05 230 ASP A O 1
ATOM 1793 N N . TYR A 1 265 ? 126.204 95.264 78.264 1.00 91.17 231 TYR A N 1
ATOM 1794 C CA . TYR A 1 265 ? 126.810 94.781 79.501 1.00 91.17 231 TYR A CA 1
ATOM 1795 C C . TYR A 1 265 ? 127.402 95.932 80.301 1.00 91.17 231 TYR A C 1
ATOM 1796 O O . TYR A 1 265 ? 127.211 96.031 81.519 1.00 91.17 231 TYR A O 1
ATOM 1805 N N . TRP A 1 266 ? 128.138 96.811 79.629 1.00 85.03 232 TRP A N 1
ATOM 1806 C CA . TRP A 1 266 ? 128.628 98.003 80.305 1.00 85.03 232 TRP A CA 1
ATOM 1807 C C . TRP A 1 266 ? 127.474 98.851 80.810 1.00 85.03 232 TRP A C 1
ATOM 1808 O O . TRP A 1 266 ? 127.565 99.455 81.884 1.00 85.03 232 TRP A O 1
ATOM 1819 N N . ASN A 1 267 ? 126.372 98.883 80.065 1.00 87.87 233 ASN A N 1
ATOM 1820 C CA . ASN A 1 267 ? 125.205 99.637 80.505 1.00 87.87 233 ASN A CA 1
ATOM 1821 C C . ASN A 1 267 ? 124.635 99.072 81.798 1.00 87.87 233 ASN A C 1
ATOM 1822 O O . ASN A 1 267 ? 124.272 99.822 82.708 1.00 87.87 233 ASN A O 1
ATOM 1827 N N . GLU A 1 268 ? 124.532 97.749 81.898 1.00 86.57 234 GLU A N 1
ATOM 1828 C CA . GLU A 1 268 ? 123.967 97.182 83.116 1.00 86.57 234 GLU A CA 1
ATOM 1829 C C . GLU A 1 268 ? 124.945 97.277 84.279 1.00 86.57 234 GLU A C 1
ATOM 1830 O O . GLU A 1 268 ? 124.522 97.331 85.436 1.00 86.57 234 GLU A O 1
ATOM 1836 N N . LEU A 1 269 ? 126.247 97.328 84.002 1.00 78.41 235 LEU A N 1
ATOM 1837 C CA . LEU A 1 269 ? 127.197 97.661 85.063 1.00 78.41 235 LEU A CA 1
ATOM 1838 C C . LEU A 1 269 ? 126.962 99.079 85.569 1.00 78.41 235 LEU A C 1
ATOM 1839 O O . LEU A 1 269 ? 126.992 99.340 86.780 1.00 78.41 235 LEU A O 1
ATOM 1844 N N . ASN A 1 270 ? 126.746 100.012 84.643 1.00 80.99 236 ASN A N 1
ATOM 1845 C CA . ASN A 1 270 ? 126.330 101.359 85.014 1.00 80.99 236 ASN A CA 1
ATOM 1846 C C . ASN A 1 270 ? 125.093 101.325 85.896 1.00 80.99 236 ASN A C 1
ATOM 1847 O O . ASN A 1 270 ? 125.020 102.025 86.913 1.00 80.99 236 ASN A O 1
ATOM 1852 N N . ASN A 1 271 ? 124.107 100.518 85.515 1.00 80.92 237 ASN A N 1
ATOM 1853 C CA . ASN A 1 271 ? 122.883 100.414 86.297 1.00 80.92 237 ASN A CA 1
ATOM 1854 C C . ASN A 1 271 ? 123.173 99.918 87.703 1.00 80.92 237 ASN A C 1
ATOM 1855 O O . ASN A 1 271 ? 122.620 100.425 88.683 1.00 80.92 237 ASN A O 1
ATOM 1860 N N . ARG A 1 272 ? 124.013 98.893 87.816 1.00 75.43 238 ARG A N 1
ATOM 1861 C CA . ARG A 1 272 ? 124.296 98.326 89.124 1.00 75.43 238 ARG A CA 1
ATOM 1862 C C . ARG A 1 272 ? 124.997 99.328 90.020 1.00 75.43 238 ARG A C 1
ATOM 1863 O O . ARG A 1 272 ? 124.681 99.425 91.210 1.00 75.43 238 ARG A O 1
ATOM 1871 N N . LEU A 1 273 ? 125.936 100.097 89.474 1.00 76.54 239 LEU A N 1
ATOM 1872 C CA . LEU A 1 273 ? 126.536 101.140 90.298 1.00 76.54 239 LEU A CA 1
ATOM 1873 C C . LEU A 1 273 ? 125.543 102.235 90.656 1.00 76.54 239 LEU A C 1
ATOM 1874 O O . LEU A 1 273 ? 125.627 102.800 91.750 1.00 76.54 239 LEU A O 1
ATOM 1879 N N . THR A 1 274 ? 124.601 102.549 89.768 1.00 77.84 240 THR A N 1
ATOM 1880 C CA . THR A 1 274 ? 123.574 103.527 90.114 1.00 77.84 240 THR A CA 1
ATOM 1881 C C . THR A 1 274 ? 122.738 103.034 91.284 1.00 77.84 240 THR A C 1
ATOM 1882 O O . THR A 1 274 ? 122.450 103.780 92.228 1.00 77.84 240 THR A O 1
ATOM 1886 N N . ARG A 1 275 ? 122.342 101.767 91.232 1.00 76.89 241 ARG A N 1
ATOM 1887 C CA . ARG A 1 275 ? 121.573 101.175 92.317 1.00 76.89 241 ARG A CA 1
ATOM 1888 C C . ARG A 1 275 ? 122.363 101.198 93.615 1.00 76.89 241 ARG A C 1
ATOM 1889 O O . ARG A 1 275 ? 121.819 101.496 94.683 1.00 76.89 241 ARG A O 1
ATOM 1897 N N . ASN A 1 276 ? 123.656 100.889 93.541 1.00 74.73 242 ASN A N 1
ATOM 1898 C CA . ASN A 1 276 ? 124.466 100.871 94.752 1.00 74.73 242 ASN A CA 1
ATOM 1899 C C . ASN A 1 276 ? 124.633 102.268 95.329 1.00 74.73 242 ASN A C 1
ATOM 1900 O O . ASN A 1 276 ? 124.666 102.440 96.549 1.00 74.73 242 ASN A O 1
ATOM 1905 N N . LEU A 1 277 ? 124.726 103.286 94.477 1.00 76.36 243 LEU A N 1
ATOM 1906 C CA . LEU A 1 277 ? 124.798 104.649 94.992 1.00 76.36 243 LEU A CA 1
ATOM 1907 C C . LEU A 1 277 ? 123.487 105.057 95.648 1.00 76.36 243 LEU A C 1
ATOM 1908 O O . LEU A 1 277 ? 123.482 105.753 96.674 1.00 76.36 243 LEU A O 1
ATOM 1913 N N . GLU A 1 278 ? 122.361 104.639 95.068 1.00 83.22 244 GLU A N 1
ATOM 1914 C CA . GLU A 1 278 ? 121.075 104.868 95.721 1.00 83.22 244 GLU A CA 1
ATOM 1915 C C . GLU A 1 278 ? 121.048 104.222 97.099 1.00 83.22 244 GLU A C 1
ATOM 1916 O O . GLU A 1 278 ? 120.600 104.830 98.080 1.00 83.22 244 GLU A O 1
ATOM 1922 N N . GLU A 1 279 ? 121.530 102.983 97.188 1.00 84.26 245 GLU A N 1
ATOM 1923 C CA . GLU A 1 279 ? 121.572 102.298 98.474 1.00 84.26 245 GLU A CA 1
ATOM 1924 C C . GLU A 1 279 ? 122.487 103.018 99.452 1.00 84.26 245 GLU A C 1
ATOM 1925 O O . GLU A 1 279 ? 122.202 103.072 100.650 1.00 84.26 245 GLU A O 1
ATOM 1931 N N . LEU A 1 280 ? 123.589 103.583 98.963 1.00 82.31 246 LEU A N 1
ATOM 1932 C CA . LEU A 1 280 ? 124.492 104.315 99.844 1.00 82.31 246 LEU A CA 1
ATOM 1933 C C . LEU A 1 280 ? 123.823 105.557 100.409 1.00 82.31 246 LEU A C 1
ATOM 1934 O O . LEU A 1 280 ? 123.973 105.867 101.596 1.00 82.31 246 LEU A O 1
ATOM 1939 N N . GLU A 1 281 ? 123.092 106.293 99.573 1.00 88.71 247 GLU A N 1
ATOM 1940 C CA . GLU A 1 281 ? 122.393 107.469 100.083 1.00 88.71 247 GLU A CA 1
ATOM 1941 C C . GLU A 1 281 ? 121.320 107.075 101.088 1.00 88.71 247 GLU A C 1
ATOM 1942 O O . GLU A 1 281 ? 121.151 107.734 102.123 1.00 88.71 247 GLU A O 1
ATOM 1948 N N . LEU A 1 282 ? 120.595 105.994 100.806 1.00 83.70 248 LEU A N 1
ATOM 1949 C CA . LEU A 1 282 ? 119.602 105.513 101.758 1.00 83.70 248 LEU A CA 1
ATOM 1950 C C . LEU A 1 282 ? 120.252 105.115 103.077 1.00 83.70 248 LEU A C 1
ATOM 1951 O O . LEU A 1 282 ? 119.706 105.380 104.154 1.00 83.70 248 LEU A O 1
ATOM 1956 N N . ILE A 1 283 ? 121.429 104.499 103.015 1.00 82.30 249 ILE A N 1
ATOM 1957 C CA . ILE A 1 283 ? 122.119 104.075 104.229 1.00 82.30 249 ILE A CA 1
ATOM 1958 C C . ILE A 1 283 ? 122.565 105.286 105.033 1.00 82.30 249 ILE A C 1
ATOM 1959 O O . ILE A 1 283 ? 122.451 105.316 106.263 1.00 82.30 249 ILE A O 1
ATOM 1964 N N . ARG A 1 284 ? 123.086 106.302 104.350 1.00 88.30 250 ARG A N 1
ATOM 1965 C CA . ARG A 1 284 ? 123.486 107.515 105.051 1.00 88.30 250 ARG A CA 1
ATOM 1966 C C . ARG A 1 284 ? 122.299 108.167 105.739 1.00 88.30 250 ARG A C 1
ATOM 1967 O O . ARG A 1 284 ? 122.407 108.626 106.883 1.00 88.30 250 ARG A O 1
ATOM 1975 N N . GLU A 1 285 ? 121.154 108.214 105.063 1.00 87.62 251 GLU A N 1
ATOM 1976 C CA . GLU A 1 285 ? 119.988 108.841 105.674 1.00 87.62 251 GLU A CA 1
ATOM 1977 C C . GLU A 1 285 ? 119.490 108.023 106.862 1.00 87.62 251 GLU A C 1
ATOM 1978 O O . GLU A 1 285 ? 119.071 108.583 107.879 1.00 87.62 251 GLU A O 1
ATOM 1984 N N . ARG A 1 286 ? 119.544 106.694 106.766 1.00 83.90 252 ARG A N 1
ATOM 1985 C CA . ARG A 1 286 ? 119.179 105.867 107.913 1.00 83.90 252 ARG A CA 1
ATOM 1986 C C . ARG A 1 286 ? 120.107 106.102 109.093 1.00 83.90 252 ARG A C 1
ATOM 1987 O O . ARG A 1 286 ? 119.655 106.148 110.243 1.00 83.90 252 ARG A O 1
ATOM 1995 N N . ILE A 1 287 ? 121.405 106.242 108.835 1.00 81.62 253 ILE A N 1
ATOM 1996 C CA . ILE A 1 287 ? 122.343 106.509 109.918 1.00 81.62 253 ILE A CA 1
ATOM 1997 C C . ILE A 1 287 ? 122.041 107.853 110.561 1.00 81.62 253 ILE A C 1
ATOM 1998 O O . ILE A 1 287 ? 122.085 107.995 111.788 1.00 81.62 253 ILE A O 1
ATOM 2003 N N . SER A 1 288 ? 121.730 108.861 109.748 1.00 84.27 254 SER A N 1
ATOM 2004 C CA . SER A 1 288 ? 121.398 110.164 110.311 1.00 84.27 254 SER A CA 1
ATOM 2005 C C . SER A 1 288 ? 120.132 110.092 111.154 1.00 84.27 254 SER A C 1
ATOM 2006 O O . SER A 1 288 ? 120.034 110.750 112.198 1.00 84.27 254 SER A O 1
ATOM 2009 N N . VAL A 1 289 ? 119.151 109.297 110.719 1.00 84.60 255 VAL A N 1
ATOM 2010 C CA . VAL A 1 289 ? 117.951 109.117 111.530 1.00 84.60 255 VAL A CA 1
ATOM 2011 C C . VAL A 1 289 ? 118.288 108.471 112.863 1.00 84.60 255 VAL A C 1
ATOM 2012 O O . VAL A 1 289 ? 117.784 108.893 113.910 1.00 84.60 255 VAL A O 1
ATOM 2016 N N . LEU A 1 290 ? 119.136 107.444 112.854 1.00 86.41 256 LEU A N 1
ATOM 2017 C CA . LEU A 1 290 ? 119.534 106.812 114.108 1.00 86.41 256 LEU A CA 1
ATOM 2018 C C . LEU A 1 290 ? 120.234 107.802 115.029 1.00 86.41 256 LEU A C 1
ATOM 2019 O O . LEU A 1 290 ? 119.985 107.819 116.241 1.00 86.41 256 LEU A O 1
ATOM 2024 N N . GLN A 1 291 ? 121.105 108.642 114.472 1.00 89.67 257 GLN A N 1
ATOM 2025 C CA . GLN A 1 291 ? 121.836 109.602 115.291 1.00 89.67 257 GLN A CA 1
ATOM 2026 C C . GLN A 1 291 ? 120.893 110.627 115.907 1.00 89.67 257 GLN A C 1
ATOM 2027 O O . GLN A 1 291 ? 121.010 110.965 117.090 1.00 89.67 257 GLN A O 1
ATOM 2033 N N . GLU A 1 292 ? 119.958 111.151 115.112 1.00 91.28 258 GLU A N 1
ATOM 2034 C CA . GLU A 1 292 ? 119.007 112.112 115.659 1.00 91.28 258 GLU A CA 1
ATOM 2035 C C . GLU A 1 292 ? 118.138 111.475 116.730 1.00 91.28 258 GLU A C 1
ATOM 2036 O O . GLU A 1 292 ? 117.834 112.107 117.748 1.00 91.28 258 GLU A O 1
ATOM 2042 N N . ALA A 1 293 ? 117.718 110.229 116.518 1.00 90.37 259 ALA A N 1
ATOM 2043 C CA . ALA A 1 293 ? 116.941 109.542 117.539 1.00 90.37 259 ALA A CA 1
ATOM 2044 C C . ALA A 1 293 ? 117.725 109.407 118.832 1.00 90.37 259 ALA A C 1
ATOM 2045 O O . ALA A 1 293 ? 117.184 109.650 119.914 1.00 90.37 259 ALA A O 1
ATOM 2047 N N . GLU A 1 294 ? 119.003 109.045 118.743 1.00 97.49 260 GLU A N 1
ATOM 2048 C CA . GLU A 1 294 ? 119.814 108.905 119.947 1.00 97.49 260 GLU A CA 1
ATOM 2049 C C . GLU A 1 294 ? 120.002 110.240 120.657 1.00 97.49 260 GLU A C 1
ATOM 2050 O O . GLU A 1 294 ? 119.934 110.313 121.890 1.00 97.49 260 GLU A O 1
ATOM 2056 N N . SER A 1 295 ? 120.252 111.303 119.895 1.00 93.62 261 SER A N 1
ATOM 2057 C CA . SER A 1 295 ? 120.434 112.612 120.510 1.00 93.62 261 SER A CA 1
ATOM 2058 C C . SER A 1 295 ? 119.161 113.070 121.207 1.00 93.62 261 SER A C 1
ATOM 2059 O O . SER A 1 295 ? 119.205 113.574 122.336 1.00 93.62 261 SER A O 1
ATOM 2062 N N . ARG A 1 296 ? 118.015 112.902 120.548 1.00 96.25 262 ARG A N 1
ATOM 2063 C CA . ARG A 1 296 ? 116.746 113.229 121.184 1.00 96.25 262 ARG A CA 1
ATOM 2064 C C . ARG A 1 296 ? 116.535 112.406 122.442 1.00 96.25 262 ARG A C 1
ATOM 2065 O O . ARG A 1 296 ? 116.034 112.915 123.450 1.00 96.25 262 ARG A O 1
ATOM 2073 N N . ARG A 1 297 ? 116.918 111.131 122.408 1.00 101.40 263 ARG A N 1
ATOM 2074 C CA . ARG A 1 297 ? 116.728 110.284 123.576 1.00 101.40 263 ARG A CA 1
ATOM 2075 C C . ARG A 1 297 ? 117.557 110.772 124.752 1.00 101.40 263 ARG A C 1
ATOM 2076 O O . ARG A 1 297 ? 117.054 110.856 125.878 1.00 101.40 263 ARG A O 1
ATOM 2084 N N . ILE A 1 298 ? 118.826 111.107 124.517 1.00 97.76 264 ILE A N 1
ATOM 2085 C CA . ILE A 1 298 ? 119.655 111.541 125.637 1.00 97.76 264 ILE A CA 1
ATOM 2086 C C . ILE A 1 298 ? 119.196 112.900 126.145 1.00 97.76 264 ILE A C 1
ATOM 2087 O O . ILE A 1 298 ? 119.239 113.165 127.349 1.00 97.76 264 ILE A O 1
ATOM 2092 N N . THR A 1 299 ? 118.707 113.766 125.257 1.00 96.20 265 THR A N 1
ATOM 2093 C CA . THR A 1 299 ? 118.219 115.064 125.714 1.00 96.20 265 THR A CA 1
ATOM 2094 C C . THR A 1 299 ? 116.959 114.908 126.556 1.00 96.20 265 THR A C 1
ATOM 2095 O O . THR A 1 299 ? 116.793 115.576 127.583 1.00 96.20 265 THR A O 1
ATOM 2099 N N . GLU A 1 300 ? 116.064 114.013 126.145 1.00 100.54 266 GLU A N 1
ATOM 2100 C CA . GLU A 1 300 ? 114.837 113.820 126.905 1.00 100.54 266 GLU A CA 1
ATOM 2101 C C . GLU A 1 300 ? 115.138 113.161 128.243 1.00 100.54 266 GLU A C 1
ATOM 2102 O O . GLU A 1 300 ? 114.506 113.478 129.255 1.00 100.54 266 GLU A O 1
ATOM 2108 N N . ARG A 1 301 ? 116.108 112.247 128.276 1.00 102.47 267 ARG A N 1
ATOM 2109 C CA . ARG A 1 301 ? 116.509 111.651 129.546 1.00 102.47 267 ARG A CA 1
ATOM 2110 C C . ARG A 1 301 ? 117.137 112.693 130.460 1.00 102.47 267 ARG A C 1
ATOM 2111 O O . ARG A 1 301 ? 116.939 112.675 131.679 1.00 102.47 267 ARG A O 1
ATOM 2119 N N . MET A 1 302 ? 117.913 113.603 129.879 1.00 99.47 268 MET A N 1
ATOM 2120 C CA . MET A 1 302 ? 118.469 114.722 130.626 1.00 99.47 268 MET A CA 1
ATOM 2121 C C . MET A 1 302 ? 117.367 115.559 131.255 1.00 99.47 268 MET A C 1
ATOM 2122 O O . MET A 1 302 ? 117.427 115.907 132.441 1.00 99.47 268 MET A O 1
ATOM 2127 N N . ASN A 1 303 ? 116.346 115.886 130.471 1.00 99.97 269 ASN A N 1
ATOM 2128 C CA . ASN A 1 303 ? 115.214 116.635 131.002 1.00 99.97 269 ASN A CA 1
ATOM 2129 C C . ASN A 1 303 ? 114.502 115.857 132.101 1.00 99.97 269 ASN A C 1
ATOM 2130 O O . ASN A 1 303 ? 114.070 116.438 133.102 1.00 99.97 269 ASN A O 1
ATOM 2135 N N . ARG A 1 304 ? 114.388 114.541 131.945 1.00 104.02 270 ARG A N 1
ATOM 2136 C CA . ARG A 1 304 ? 113.702 113.735 132.947 1.00 104.02 270 ARG A CA 1
ATOM 2137 C C . ARG A 1 304 ? 114.464 113.735 134.265 1.00 104.02 270 ARG A C 1
ATOM 2138 O O . ARG A 1 304 ? 113.876 113.911 135.338 1.00 104.02 270 ARG A O 1
ATOM 2146 N N . THR A 1 305 ? 115.780 113.536 134.208 1.00 100.18 271 THR A N 1
ATOM 2147 C CA . THR A 1 305 ? 116.541 113.525 135.452 1.00 100.18 271 THR A CA 1
ATOM 2148 C C . THR A 1 305 ? 116.587 114.903 136.085 1.00 100.18 271 THR A C 1
ATOM 2149 O O . THR A 1 305 ? 116.620 115.015 137.314 1.00 100.18 271 THR A O 1
ATOM 2153 N N . MET A 1 306 ? 116.557 115.964 135.279 1.00 103.84 272 MET A N 1
ATOM 2154 C CA . MET A 1 306 ? 116.439 117.295 135.859 1.00 103.84 272 MET A CA 1
ATOM 2155 C C . MET A 1 306 ? 115.102 117.471 136.564 1.00 103.84 272 MET A C 1
ATOM 2156 O O . MET A 1 306 ? 115.030 118.100 137.625 1.00 103.84 272 MET A O 1
ATOM 2161 N N . TYR A 1 307 ? 114.032 116.925 135.991 1.00 105.00 273 TYR A N 1
ATOM 2162 C CA . TYR A 1 307 ? 112.729 116.986 136.644 1.00 105.00 273 TYR A CA 1
ATOM 2163 C C . TYR A 1 307 ? 112.760 116.266 137.985 1.00 105.00 273 TYR A C 1
ATOM 2164 O O . TYR A 1 307 ? 112.274 116.782 138.997 1.00 105.00 273 TYR A O 1
ATOM 2173 N N . LEU A 1 308 ? 113.317 115.055 138.004 1.00 107.89 274 LEU A N 1
ATOM 2174 C CA . LEU A 1 308 ? 113.423 114.317 139.260 1.00 107.89 274 LEU A CA 1
ATOM 2175 C C . LEU A 1 308 ? 114.267 115.060 140.281 1.00 107.89 274 LEU A C 1
ATOM 2176 O O . LEU A 1 308 ? 113.937 115.067 141.471 1.00 107.89 274 LEU A O 1
ATOM 2181 N N . LEU A 1 309 ? 115.359 115.678 139.841 1.00 104.97 275 LEU A N 1
ATOM 2182 C CA . LEU A 1 309 ? 116.181 116.479 140.738 1.00 104.97 275 LEU A CA 1
ATOM 2183 C C . LEU A 1 309 ? 115.389 117.629 141.338 1.00 104.97 275 LEU A C 1
ATOM 2184 O O . LEU A 1 309 ? 115.447 117.863 142.554 1.00 104.97 275 LEU A O 1
ATOM 2189 N N . GLY A 1 310 ? 114.648 118.353 140.502 1.00 107.28 276 GLY A N 1
ATOM 2190 C CA . GLY A 1 310 ? 113.821 119.431 141.008 1.00 107.28 276 GLY A CA 1
ATOM 2191 C C . GLY A 1 310 ? 112.790 118.944 142.004 1.00 107.28 276 GLY A C 1
ATOM 2192 O O . GLY A 1 310 ? 112.515 119.614 142.999 1.00 107.28 276 GLY A O 1
ATOM 2193 N N . ILE A 1 311 ? 112.208 117.772 141.755 1.00 108.95 277 ILE A N 1
ATOM 2194 C CA . ILE A 1 311 ? 111.233 117.219 142.692 1.00 108.95 277 ILE A CA 1
ATOM 2195 C C . ILE A 1 311 ? 111.895 116.926 144.030 1.00 108.95 277 ILE A C 1
ATOM 2196 O O . ILE A 1 311 ? 111.390 117.308 145.093 1.00 108.95 277 ILE A O 1
ATOM 2201 N N . ILE A 1 312 ? 113.043 116.244 143.992 1.00 110.96 278 ILE A N 1
ATOM 2202 C CA . ILE A 1 312 ? 113.741 115.876 145.221 1.00 110.96 278 ILE A CA 1
ATOM 2203 C C . ILE A 1 312 ? 114.063 117.112 146.042 1.00 110.96 278 ILE A C 1
ATOM 2204 O O . ILE A 1 312 ? 113.865 117.132 147.262 1.00 110.96 278 ILE A O 1
ATOM 2209 N N . THR A 1 313 ? 114.567 118.161 145.394 1.00 109.40 279 THR A N 1
ATOM 2210 C CA . THR A 1 313 ? 114.894 119.376 146.133 1.00 109.40 279 THR A CA 1
ATOM 2211 C C . THR A 1 313 ? 113.634 120.058 146.646 1.00 109.40 279 THR A C 1
ATOM 2212 O O . THR A 1 313 ? 113.468 120.248 147.855 1.00 109.40 279 THR A O 1
ATOM 2216 N N . GLY A 1 314 ? 112.727 120.425 145.737 1.00 111.85 280 GLY A N 1
ATOM 2217 C CA . GLY A 1 314 ? 111.560 121.196 146.121 1.00 111.85 280 GLY A CA 1
ATOM 2218 C C . GLY A 1 314 ? 110.691 120.519 147.157 1.00 111.85 280 GLY A C 1
ATOM 2219 O O . GLY A 1 314 ? 109.913 121.182 147.844 1.00 111.85 280 GLY A O 1
ATOM 2220 N N . PHE A 1 315 ? 110.797 119.199 147.287 1.00 117.62 281 PHE A N 1
ATOM 2221 C CA . PHE A 1 315 ? 110.078 118.552 148.374 1.00 117.62 281 PHE A CA 1
ATOM 2222 C C . PHE A 1 315 ? 110.812 118.695 149.698 1.00 117.62 281 PHE A C 1
ATOM 2223 O O . PHE A 1 315 ? 110.176 118.935 150.729 1.00 117.62 281 PHE A O 1
ATOM 2231 N N . PHE A 1 316 ? 112.134 118.562 149.692 1.00 114.75 282 PHE A N 1
ATOM 2232 C CA . PHE A 1 316 ? 112.905 118.422 150.919 1.00 114.75 282 PHE A CA 1
ATOM 2233 C C . PHE A 1 316 ? 113.585 119.700 151.372 1.00 114.75 282 PHE A C 1
ATOM 2234 O O . PHE A 1 316 ? 113.689 119.936 152.576 1.00 114.75 282 PHE A O 1
ATOM 2242 N N . LEU A 1 317 ? 114.065 120.525 150.446 1.00 111.36 283 LEU A N 1
ATOM 2243 C CA . LEU A 1 317 ? 114.647 121.809 150.829 1.00 111.36 283 LEU A CA 1
ATOM 2244 C C . LEU A 1 317 ? 113.708 122.659 151.674 1.00 111.36 283 LEU A C 1
ATOM 2245 O O . LEU A 1 317 ? 114.146 123.161 152.718 1.00 111.36 283 LEU A O 1
ATOM 2250 N N . PRO A 1 318 ? 112.436 122.857 151.310 1.00 114.65 284 PRO A N 1
ATOM 2251 C CA . PRO A 1 318 ? 111.540 123.585 152.214 1.00 114.65 284 PRO A CA 1
ATOM 2252 C C . PRO A 1 318 ? 111.238 122.798 153.473 1.00 114.65 284 PRO A C 1
ATOM 2253 O O . PRO A 1 318 ? 111.271 123.344 154.579 1.00 114.65 284 PRO A O 1
ATOM 2257 N N . MET A 1 319 ? 110.943 121.507 153.314 1.00 122.80 285 MET A N 1
ATOM 2258 C CA . MET A 1 319 ? 110.588 120.689 154.467 1.00 122.80 285 MET A CA 1
ATOM 2259 C C . MET A 1 319 ? 111.728 120.629 155.475 1.00 122.80 285 MET A C 1
ATOM 2260 O O . MET A 1 319 ? 111.494 120.603 156.688 1.00 122.80 285 MET A O 1
ATOM 2265 N N . SER A 1 320 ? 112.970 120.613 154.992 1.00 120.72 286 SER A N 1
ATOM 2266 C CA . SER A 1 320 ? 114.113 120.660 155.893 1.00 120.72 286 SER A CA 1
ATOM 2267 C C . SER A 1 320 ? 114.301 122.036 156.515 1.00 120.72 286 SER A C 1
ATOM 2268 O O . SER A 1 320 ? 115.002 122.155 157.524 1.00 120.72 286 SER A O 1
ATOM 2271 N N . PHE A 1 321 ? 113.697 123.076 155.939 1.00 124.65 287 PHE A N 1
ATOM 2272 C CA . PHE A 1 321 ? 113.790 124.404 156.531 1.00 124.65 287 PHE A CA 1
ATOM 2273 C C . PHE A 1 321 ? 112.703 124.626 157.573 1.00 124.65 287 PHE A C 1
ATOM 2274 O O . PHE A 1 321 ? 112.974 125.174 158.647 1.00 124.65 287 PHE A O 1
ATOM 2282 N N . VAL A 1 322 ? 111.470 124.213 157.277 1.00 133.61 288 VAL A N 1
ATOM 2283 C CA . VAL A 1 322 ? 110.384 124.415 158.229 1.00 133.61 288 VAL A CA 1
ATOM 2284 C C . VAL A 1 322 ? 110.601 123.572 159.476 1.00 133.61 288 VAL A C 1
ATOM 2285 O O . VAL A 1 322 ? 110.219 123.973 160.582 1.00 133.61 288 VAL A O 1
ATOM 2289 N N . THR A 1 323 ? 111.238 122.410 159.333 1.00 137.88 289 THR A N 1
ATOM 2290 C CA . THR A 1 323 ? 111.584 121.611 160.498 1.00 137.88 289 THR A CA 1
ATOM 2291 C C . THR A 1 323 ? 112.678 122.264 161.327 1.00 137.88 289 THR A C 1
ATOM 2292 O O . THR A 1 323 ? 112.985 121.779 162.421 1.00 137.88 289 THR A O 1
ATOM 2296 N N . GLY A 1 324 ? 113.269 123.349 160.834 1.00 143.72 290 GLY A N 1
ATOM 2297 C CA . GLY A 1 324 ? 114.308 124.043 161.564 1.00 143.72 290 GLY A CA 1
ATOM 2298 C C . GLY A 1 324 ? 113.804 124.592 162.878 1.00 143.72 290 GLY A C 1
ATOM 2299 O O . GLY A 1 324 ? 114.373 124.309 163.936 1.00 143.72 290 GLY A O 1
ATOM 2300 N N . LEU A 1 325 ? 112.732 125.379 162.826 1.00 149.44 291 LEU A N 1
ATOM 2301 C CA . LEU A 1 325 ? 112.139 125.892 164.053 1.00 149.44 291 LEU A CA 1
ATOM 2302 C C . LEU A 1 325 ? 111.146 124.932 164.688 1.00 149.44 291 LEU A C 1
ATOM 2303 O O . LEU A 1 325 ? 110.468 125.323 165.643 1.00 149.44 291 LEU A O 1
ATOM 2308 N N . LEU A 1 326 ? 111.036 123.706 164.189 1.00 153.43 292 LEU A N 1
ATOM 2309 C CA . LEU A 1 326 ? 110.157 122.721 164.794 1.00 153.43 292 LEU A CA 1
ATOM 2310 C C . LEU A 1 326 ? 110.550 122.503 166.257 1.00 153.43 292 LEU A C 1
ATOM 2311 O O . LEU A 1 326 ? 111.679 122.769 166.673 1.00 153.43 292 LEU A O 1
ATOM 2316 N N . GLY A 1 327 ? 109.595 122.015 167.044 1.00 161.05 293 GLY A N 1
ATOM 2317 C CA . GLY A 1 327 ? 109.833 121.762 168.451 1.00 161.05 293 GLY A CA 1
ATOM 2318 C C . GLY A 1 327 ? 110.729 120.568 168.699 1.00 161.05 293 GLY A C 1
ATOM 2319 O O . GLY A 1 327 ? 111.615 120.270 167.892 1.00 161.05 293 GLY A O 1
ATOM 2320 N N . ILE A 1 328 ? 110.516 119.886 169.827 1.00 166.79 294 ILE A N 1
ATOM 2321 C CA . ILE A 1 328 ? 111.345 118.740 170.172 1.00 166.79 294 ILE A CA 1
ATOM 2322 C C . ILE A 1 328 ? 111.199 117.681 169.097 1.00 166.79 294 ILE A C 1
ATOM 2323 O O . ILE A 1 328 ? 110.085 117.329 168.695 1.00 166.79 294 ILE A O 1
ATOM 2328 N N . ASN A 1 329 ? 112.335 117.178 168.617 1.00 164.38 295 ASN A N 1
ATOM 2329 C CA . ASN A 1 329 ? 112.363 116.246 167.503 1.00 164.38 295 ASN A CA 1
ATOM 2330 C C . ASN A 1 329 ? 112.069 114.812 167.922 1.00 164.38 295 ASN A C 1
ATOM 2331 O O . ASN A 1 329 ? 112.179 113.907 167.088 1.00 164.38 295 ASN A O 1
ATOM 2336 N N . VAL A 1 330 ? 111.684 114.590 169.176 1.00 171.03 296 VAL A N 1
ATOM 2337 C CA . VAL A 1 330 ? 111.269 113.278 169.658 1.00 171.03 296 VAL A CA 1
ATOM 2338 C C . VAL A 1 330 ? 109.766 113.316 169.890 1.00 171.03 296 VAL A C 1
ATOM 2339 O O . VAL A 1 330 ? 109.206 114.341 170.298 1.00 171.03 296 VAL A O 1
ATOM 2343 N N . GLY A 1 331 ? 109.111 112.187 169.632 1.00 178.49 297 GLY A N 1
ATOM 2344 C CA . GLY A 1 331 ? 107.663 112.139 169.613 1.00 178.49 297 GLY A CA 1
ATOM 2345 C C . GLY A 1 331 ? 107.023 112.107 170.990 1.00 178.49 297 GLY A C 1
ATOM 2346 O O . GLY A 1 331 ? 107.462 111.393 171.890 1.00 178.49 297 GLY A O 1
ATOM 2347 N N . GLY A 1 332 ? 105.962 112.901 171.134 1.00 185.30 298 GLY A N 1
ATOM 2348 C CA . GLY A 1 332 ? 105.134 112.889 172.323 1.00 185.30 298 GLY A CA 1
ATOM 2349 C C . GLY A 1 332 ? 105.869 113.171 173.615 1.00 185.30 298 GLY A C 1
ATOM 2350 O O . GLY A 1 332 ? 105.996 112.282 174.462 1.00 185.30 298 GLY A O 1
ATOM 2351 N N . ILE A 1 333 ? 106.365 114.394 173.780 1.00 186.08 299 ILE A N 1
ATOM 2352 C CA . ILE A 1 333 ? 107.103 114.750 174.988 1.00 186.08 299 ILE A CA 1
ATOM 2353 C C . ILE A 1 333 ? 106.171 114.705 176.197 1.00 186.08 299 ILE A C 1
ATOM 2354 O O . ILE A 1 333 ? 106.429 113.920 177.120 1.00 186.08 299 ILE A O 1
ATOM 2359 N N . PRO A 1 334 ? 105.067 115.506 176.263 1.00 189.17 300 PRO A N 1
ATOM 2360 C CA . PRO A 1 334 ? 104.147 115.416 177.401 1.00 189.17 300 PRO A CA 1
ATOM 2361 C C . PRO A 1 334 ? 103.039 114.384 177.193 1.00 189.17 300 PRO A C 1
ATOM 2362 O O . PRO A 1 334 ? 101.856 114.651 177.429 1.00 189.17 300 PRO A O 1
ATOM 2366 N N . GLY A 1 335 ? 103.419 113.188 176.748 1.00 190.26 301 GLY A N 1
ATOM 2367 C CA . GLY A 1 335 ? 102.480 112.090 176.633 1.00 190.26 301 GLY A CA 1
ATOM 2368 C C . GLY A 1 335 ? 101.469 112.218 175.510 1.00 190.26 301 GLY A C 1
ATOM 2369 O O . GLY A 1 335 ? 101.523 111.470 174.530 1.00 190.26 301 GLY A O 1
ATOM 2370 N N . ALA A 1 336 ? 100.539 113.166 175.641 1.00 192.14 302 ALA A N 1
ATOM 2371 C CA . ALA A 1 336 ? 99.417 113.247 174.711 1.00 192.14 302 ALA A CA 1
ATOM 2372 C C . ALA A 1 336 ? 99.802 113.959 173.418 1.00 192.14 302 ALA A C 1
ATOM 2373 O O . ALA A 1 336 ? 99.711 113.382 172.329 1.00 192.14 302 ALA A O 1
ATOM 2375 N N . ASP A 1 337 ? 100.236 115.213 173.518 1.00 190.67 303 ASP A N 1
ATOM 2376 C CA . ASP A 1 337 ? 100.540 116.004 172.335 1.00 190.67 303 ASP A CA 1
ATOM 2377 C C . ASP A 1 337 ? 101.904 116.653 172.511 1.00 190.67 303 ASP A C 1
ATOM 2378 O O . ASP A 1 337 ? 102.127 117.383 173.478 1.00 190.67 303 ASP A O 1
ATOM 2383 N N . ALA A 1 338 ? 102.799 116.398 171.558 1.00 188.31 304 ALA A N 1
ATOM 2384 C CA . ALA A 1 338 ? 104.186 116.847 171.661 1.00 188.31 304 ALA A CA 1
ATOM 2385 C C . ALA A 1 338 ? 104.335 118.365 171.752 1.00 188.31 304 ALA A C 1
ATOM 2386 O O . ALA A 1 338 ? 105.016 118.839 172.673 1.00 188.31 304 ALA A O 1
ATOM 2388 N N . PRO A 1 339 ? 103.749 119.170 170.863 1.00 187.54 305 PRO A N 1
ATOM 2389 C CA . PRO A 1 339 ? 104.016 120.610 170.909 1.00 187.54 305 PRO A CA 1
ATOM 2390 C C . PRO A 1 339 ? 103.113 121.359 171.876 1.00 187.54 305 PRO A C 1
ATOM 2391 O O . PRO A 1 339 ? 101.951 121.012 172.096 1.00 187.54 305 PRO A O 1
ATOM 2395 N N . HIS A 1 340 ? 103.683 122.410 172.464 1.00 187.20 306 HIS A N 1
ATOM 2396 C CA . HIS A 1 340 ? 102.959 123.319 173.342 1.00 187.20 306 HIS A CA 1
ATOM 2397 C C . HIS A 1 340 ? 103.273 124.753 172.947 1.00 187.20 306 HIS A C 1
ATOM 2398 O O . HIS A 1 340 ? 104.420 125.082 172.629 1.00 187.20 306 HIS A O 1
ATOM 2405 N N . GLY A 1 341 ? 102.249 125.602 172.966 1.00 184.91 307 GLY A N 1
ATOM 2406 C CA . GLY A 1 341 ? 102.392 126.972 172.523 1.00 184.91 307 GLY A CA 1
ATOM 2407 C C . GLY A 1 341 ? 102.485 127.146 171.025 1.00 184.91 307 GLY A C 1
ATOM 2408 O O . GLY A 1 341 ? 102.873 128.227 170.566 1.00 184.91 307 GLY A O 1
ATOM 2409 N N . PHE A 1 342 ? 102.142 126.116 170.249 1.00 183.94 308 PHE A N 1
ATOM 2410 C CA . PHE A 1 342 ? 102.296 126.171 168.801 1.00 183.94 308 PHE A CA 1
ATOM 2411 C C . PHE A 1 342 ? 101.362 127.177 168.143 1.00 183.94 308 PHE A C 1
ATOM 2412 O O . PHE A 1 342 ? 101.638 127.612 167.021 1.00 183.94 308 PHE A O 1
ATOM 2420 N N . TRP A 1 343 ? 100.280 127.574 168.820 1.00 184.24 309 TRP A N 1
ATOM 2421 C CA . TRP A 1 343 ? 99.280 128.445 168.208 1.00 184.24 309 TRP A CA 1
ATOM 2422 C C . TRP A 1 343 ? 99.871 129.749 167.684 1.00 184.24 309 TRP A C 1
ATOM 2423 O O . TRP A 1 343 ? 99.259 130.392 166.824 1.00 184.24 309 TRP A O 1
ATOM 2434 N N . LEU A 1 344 ? 101.050 130.146 168.164 1.00 180.34 310 LEU A N 1
ATOM 2435 C CA . LEU A 1 344 ? 101.642 131.403 167.722 1.00 180.34 310 LEU A CA 1
ATOM 2436 C C . LEU A 1 344 ? 102.300 131.254 166.354 1.00 180.34 310 LEU A C 1
ATOM 2437 O O . LEU A 1 344 ? 101.976 131.986 165.412 1.00 180.34 310 LEU A O 1
ATOM 2442 N N . ALA A 1 345 ? 103.226 130.304 166.223 1.00 179.45 311 ALA A N 1
ATOM 2443 C CA . ALA A 1 345 ? 104.080 130.219 165.046 1.00 179.45 311 ALA A CA 1
ATOM 2444 C C . ALA A 1 345 ? 103.769 129.037 164.135 1.00 179.45 311 ALA A C 1
ATOM 2445 O O . ALA A 1 345 ? 104.489 128.835 163.151 1.00 179.45 311 ALA A O 1
ATOM 2447 N N . CYS A 1 346 ? 102.725 128.256 164.424 1.00 176.98 312 CYS A N 1
ATOM 2448 C CA . CYS A 1 346 ? 102.407 127.095 163.598 1.00 176.98 312 CYS A CA 1
ATOM 2449 C C . CYS A 1 346 ? 101.911 127.473 162.210 1.00 176.98 312 CYS A C 1
ATOM 2450 O O . CYS A 1 346 ? 101.768 126.587 161.359 1.00 176.98 312 CYS A O 1
ATOM 2453 N N . LEU A 1 347 ? 101.643 128.757 161.964 1.00 172.15 313 LEU A N 1
ATOM 2454 C CA . LEU A 1 347 ? 101.137 129.181 160.663 1.00 172.15 313 LEU A CA 1
ATOM 2455 C C . LEU A 1 347 ? 102.160 128.958 159.558 1.00 172.15 313 LEU A C 1
ATOM 2456 O O . LEU A 1 347 ? 101.807 128.971 158.373 1.00 172.15 313 LEU A O 1
ATOM 2461 N N . LEU A 1 348 ? 103.426 128.751 159.924 1.00 164.74 314 LEU A N 1
ATOM 2462 C CA . LEU A 1 348 ? 104.478 128.622 158.923 1.00 164.74 314 LEU A CA 1
ATOM 2463 C C . LEU A 1 348 ? 104.381 127.312 158.153 1.00 164.74 314 LEU A C 1
ATOM 2464 O O . LEU A 1 348 ? 104.718 127.271 156.965 1.00 164.74 314 LEU A O 1
ATOM 2469 N N . ILE A 1 349 ? 103.928 126.235 158.800 1.00 161.75 315 ILE A N 1
ATOM 2470 C CA . ILE A 1 349 ? 103.863 124.943 158.121 1.00 161.75 315 ILE A CA 1
ATOM 2471 C C . ILE A 1 349 ? 102.869 124.996 156.971 1.00 161.75 315 ILE A C 1
ATOM 2472 O O . ILE A 1 349 ? 102.951 124.199 156.029 1.00 161.75 315 ILE A O 1
ATOM 2477 N N . GLY A 1 350 ? 101.925 125.935 157.016 1.00 158.69 316 GLY A N 1
ATOM 2478 C CA . GLY A 1 350 ? 101.013 126.102 155.897 1.00 158.69 316 GLY A CA 1
ATOM 2479 C C . GLY A 1 350 ? 101.665 126.801 154.719 1.00 158.69 316 GLY A C 1
ATOM 2480 O O . GLY A 1 350 ? 101.396 126.472 153.562 1.00 158.69 316 GLY A O 1
ATOM 2481 N N . GLY A 1 351 ? 102.526 127.780 154.999 1.00 154.55 317 GLY A N 1
ATOM 2482 C CA . GLY A 1 351 ? 103.122 128.559 153.923 1.00 154.55 317 GLY A CA 1
ATOM 2483 C C . GLY A 1 351 ? 104.033 127.738 153.034 1.00 154.55 317 GLY A C 1
ATOM 2484 O O . GLY A 1 351 ? 103.947 127.798 151.804 1.00 154.55 317 GLY A O 1
ATOM 2485 N N . VAL A 1 352 ? 104.920 126.952 153.646 1.00 148.76 318 VAL A N 1
ATOM 2486 C CA . VAL A 1 352 ? 105.833 126.135 152.857 1.00 148.76 318 VAL A CA 1
ATOM 2487 C C . VAL A 1 352 ? 105.078 125.014 152.155 1.00 148.76 318 VAL A C 1
ATOM 2488 O O . VAL A 1 352 ? 105.477 124.575 151.074 1.00 148.76 318 VAL A O 1
ATOM 2492 N N . ALA A 1 353 ? 103.959 124.560 152.723 1.00 148.07 319 ALA A N 1
ATOM 2493 C CA . ALA A 1 353 ? 103.139 123.561 152.043 1.00 148.07 319 ALA A CA 1
ATOM 2494 C C . ALA A 1 353 ? 102.466 124.154 150.813 1.00 148.07 319 ALA A C 1
ATOM 2495 O O . ALA A 1 353 ? 102.396 123.513 149.756 1.00 148.07 319 ALA A O 1
ATOM 2497 N N . THR A 1 354 ? 101.951 125.379 150.942 1.00 147.01 320 THR A N 1
ATOM 2498 C CA . THR A 1 354 ? 101.402 126.081 149.789 1.00 147.01 320 THR A CA 1
ATOM 2499 C C . THR A 1 354 ? 102.464 126.265 148.716 1.00 147.01 320 THR A C 1
ATOM 2500 O O . THR A 1 354 ? 102.211 126.032 147.531 1.00 147.01 320 THR A O 1
ATOM 2504 N N . PHE A 1 355 ? 103.666 126.682 149.119 1.00 140.39 321 PHE A N 1
ATOM 2505 C CA . PHE A 1 355 ? 104.760 126.826 148.163 1.00 140.39 321 PHE A CA 1
ATOM 2506 C C . PHE A 1 355 ? 105.064 125.501 147.477 1.00 140.39 321 PHE A C 1
ATOM 2507 O O . PHE A 1 355 ? 105.284 125.450 146.262 1.00 140.39 321 PHE A O 1
ATOM 2515 N N . GLN A 1 356 ? 105.091 124.416 148.253 1.00 139.87 322 GLN A N 1
ATOM 2516 C CA . GLN A 1 356 ? 105.400 123.102 147.703 1.00 139.87 322 GLN A CA 1
ATOM 2517 C C . GLN A 1 356 ? 104.376 122.690 146.659 1.00 139.87 322 GLN A C 1
ATOM 2518 O O . GLN A 1 356 ? 104.733 122.294 145.546 1.00 139.87 322 GLN A O 1
ATOM 2524 N N . TRP A 1 357 ? 103.091 122.767 147.003 1.00 142.94 323 TRP A N 1
ATOM 2525 C CA . TRP A 1 357 ? 102.069 122.358 146.046 1.00 142.94 323 TRP A CA 1
ATOM 2526 C C . TRP A 1 357 ? 102.026 123.305 144.853 1.00 142.94 323 TRP A C 1
ATOM 2527 O O . TRP A 1 357 ? 101.722 122.886 143.729 1.00 142.94 323 TRP A O 1
ATOM 2538 N N . TRP A 1 358 ? 102.362 124.577 145.070 1.00 140.04 324 TRP A N 1
ATOM 2539 C CA . TRP A 1 358 ? 102.449 125.532 143.972 1.00 140.04 324 TRP A CA 1
ATOM 2540 C C . TRP A 1 358 ? 103.518 125.114 142.974 1.00 140.04 324 TRP A C 1
ATOM 2541 O O . TRP A 1 358 ? 103.246 124.952 141.780 1.00 140.04 324 TRP A O 1
ATOM 2552 N N . VAL A 1 359 ? 104.750 124.931 143.453 1.00 137.48 325 VAL A N 1
ATOM 2553 C CA . VAL A 1 359 ? 105.846 124.575 142.558 1.00 137.48 325 VAL A CA 1
ATOM 2554 C C . VAL A 1 359 ? 105.618 123.200 141.949 1.00 137.48 325 VAL A C 1
ATOM 2555 O O . VAL A 1 359 ? 106.020 122.943 140.807 1.00 137.48 325 VAL A O 1
ATOM 2559 N N . PHE A 1 360 ? 104.949 122.305 142.676 1.00 136.12 326 PHE A N 1
ATOM 2560 C CA . PHE A 1 360 ? 104.638 120.995 142.122 1.00 136.12 326 PHE A CA 1
ATOM 2561 C C . PHE A 1 360 ? 103.679 121.124 140.949 1.00 136.12 326 PHE A C 1
ATOM 2562 O O . PHE A 1 360 ? 103.908 120.549 139.880 1.00 136.12 326 PHE A O 1
ATOM 2570 N N . ARG A 1 361 ? 102.604 121.894 141.123 1.00 137.18 327 ARG A N 1
ATOM 2571 C CA . ARG A 1 361 ? 101.742 122.209 139.991 1.00 137.18 327 ARG A CA 1
ATOM 2572 C C . ARG A 1 361 ? 102.494 123.034 138.955 1.00 137.18 327 ARG A C 1
ATOM 2573 O O . ARG A 1 361 ? 102.205 122.965 137.756 1.00 137.18 327 ARG A O 1
ATOM 2581 N N . ARG A 1 362 ? 103.470 123.827 139.402 1.00 133.25 328 ARG A N 1
ATOM 2582 C CA . ARG A 1 362 ? 104.266 124.602 138.458 1.00 133.25 328 ARG A CA 1
ATOM 2583 C C . ARG A 1 362 ? 105.264 123.726 137.716 1.00 133.25 328 ARG A C 1
ATOM 2584 O O . ARG A 1 362 ? 105.691 124.073 136.611 1.00 133.25 328 ARG A O 1
ATOM 2592 N N . LEU A 1 363 ? 105.649 122.591 138.301 1.00 131.05 329 LEU A N 1
ATOM 2593 C CA . LEU A 1 363 ? 106.543 121.676 137.603 1.00 131.05 329 LEU A CA 1
ATOM 2594 C C . LEU A 1 363 ? 105.799 120.790 136.616 1.00 131.05 329 LEU A C 1
ATOM 2595 O O . LEU A 1 363 ? 106.330 120.488 135.542 1.00 131.05 329 LEU A O 1
ATOM 2600 N N . ARG A 1 364 ? 104.582 120.363 136.957 1.00 132.74 330 ARG A N 1
ATOM 2601 C CA . ARG A 1 364 ? 103.821 119.512 136.050 1.00 132.74 330 ARG A CA 1
ATOM 2602 C C . ARG A 1 364 ? 103.475 120.249 134.763 1.00 132.74 330 ARG A C 1
ATOM 2603 O O . ARG A 1 364 ? 103.582 119.685 133.668 1.00 132.74 330 ARG A O 1
ATOM 2611 N N . TRP A 1 365 ? 103.072 121.508 134.872 1.00 136.73 331 TRP A N 1
ATOM 2612 C CA . TRP A 1 365 ? 102.623 122.268 133.714 1.00 136.73 331 TRP A CA 1
ATOM 2613 C C . TRP A 1 365 ? 103.415 123.558 133.550 1.00 136.73 331 TRP A C 1
ATOM 2614 O O . TRP A 1 365 ? 102.976 124.624 133.978 1.00 136.73 331 TRP A O 1
ATOM 2625 N N . GLU B 1 39 ? 169.312 142.796 87.965 1.00 138.59 5 GLU B N 1
ATOM 2626 C CA . GLU B 1 39 ? 170.712 142.450 87.755 1.00 138.59 5 GLU B CA 1
ATOM 2627 C C . GLU B 1 39 ? 171.625 143.587 88.193 1.00 138.59 5 GLU B C 1
ATOM 2628 O O . GLU B 1 39 ? 171.323 144.303 89.148 1.00 138.59 5 GLU B O 1
ATOM 2634 N N . SER B 1 40 ? 172.748 143.742 87.496 1.00 146.83 6 SER B N 1
ATOM 2635 C CA . SER B 1 40 ? 173.651 144.847 87.776 1.00 146.83 6 SER B CA 1
ATOM 2636 C C . SER B 1 40 ? 172.951 146.172 87.504 1.00 146.83 6 SER B C 1
ATOM 2637 O O . SER B 1 40 ? 172.214 146.315 86.525 1.00 146.83 6 SER B O 1
ATOM 2640 N N . GLY B 1 41 ? 173.185 147.144 88.379 1.00 142.68 7 GLY B N 1
ATOM 2641 C CA . GLY B 1 41 ? 172.416 148.370 88.362 1.00 142.68 7 GLY B CA 1
ATOM 2642 C C . GLY B 1 41 ? 171.060 148.176 89.004 1.00 142.68 7 GLY B C 1
ATOM 2643 O O . GLY B 1 41 ? 170.629 147.062 89.318 1.00 142.68 7 GLY B O 1
ATOM 2644 N N . ASP B 1 42 ? 170.365 149.290 89.204 1.00 134.33 8 ASP B N 1
ATOM 2645 C CA . ASP B 1 42 ? 169.082 149.226 89.886 1.00 134.33 8 ASP B CA 1
ATOM 2646 C C . ASP B 1 42 ? 167.963 148.931 88.897 1.00 134.33 8 ASP B C 1
ATOM 2647 O O . ASP B 1 42 ? 167.949 149.437 87.772 1.00 134.33 8 ASP B O 1
ATOM 2652 N N . GLU B 1 43 ? 167.012 148.117 89.338 1.00 118.64 9 GLU B N 1
ATOM 2653 C CA . GLU B 1 43 ? 165.902 147.668 88.517 1.00 118.64 9 GLU B CA 1
ATOM 2654 C C . GLU B 1 43 ? 164.643 148.423 88.913 1.00 118.64 9 GLU B C 1
ATOM 2655 O O . GLU B 1 43 ? 164.390 148.642 90.101 1.00 118.64 9 GLU B O 1
ATOM 2661 N N . ARG B 1 44 ? 163.855 148.821 87.915 1.00 110.27 10 ARG B N 1
ATOM 2662 C CA . ARG B 1 44 ? 162.640 149.582 88.195 1.00 110.27 10 ARG B CA 1
ATOM 2663 C C . ARG B 1 44 ? 161.543 148.679 88.750 1.00 110.27 10 ARG B C 1
ATOM 2664 O O . ARG B 1 44 ? 161.133 148.822 89.904 1.00 110.27 10 ARG B O 1
ATOM 2672 N N . GLY B 1 45 ? 161.063 147.736 87.948 1.00 97.49 11 GLY B N 1
ATOM 2673 C CA . GLY B 1 45 ? 160.020 146.850 88.425 1.00 97.49 11 GLY B CA 1
ATOM 2674 C C . GLY B 1 45 ? 160.141 145.414 87.965 1.00 97.49 11 GLY B C 1
ATOM 2675 O O . GLY B 1 45 ? 159.351 144.560 88.374 1.00 97.49 11 GLY B O 1
ATOM 2676 N N . LEU B 1 46 ? 161.124 145.138 87.114 1.00 96.32 12 LEU B N 1
ATOM 2677 C CA . LEU B 1 46 ? 161.226 143.855 86.423 1.00 96.32 12 LEU B CA 1
ATOM 2678 C C . LEU B 1 46 ? 161.918 142.845 87.325 1.00 96.32 12 LEU B C 1
ATOM 2679 O O . LEU B 1 46 ? 163.122 142.934 87.569 1.00 96.32 12 LEU B O 1
ATOM 2684 N N . ILE B 1 47 ? 161.162 141.868 87.817 1.00 86.10 13 ILE B N 1
ATOM 2685 C CA . ILE B 1 47 ? 161.747 140.848 88.679 1.00 86.10 13 ILE B CA 1
ATOM 2686 C C . ILE B 1 47 ? 162.653 139.931 87.873 1.00 86.10 13 ILE B C 1
ATOM 2687 O O . ILE B 1 47 ? 163.867 139.869 88.095 1.00 86.10 13 ILE B O 1
ATOM 2692 N N . TYR B 1 48 ? 162.074 139.215 86.913 1.00 88.33 14 TYR B N 1
ATOM 2693 C CA . TYR B 1 48 ? 162.782 138.235 86.098 1.00 88.33 14 TYR B CA 1
ATOM 2694 C C . TYR B 1 48 ? 162.603 138.609 84.638 1.00 88.33 14 TYR B C 1
ATOM 2695 O O . TYR B 1 48 ? 161.508 138.464 84.087 1.00 88.33 14 TYR B O 1
ATOM 2704 N N . GLY B 1 49 ? 163.665 139.102 84.017 1.00 97.40 15 GLY B N 1
ATOM 2705 C CA . GLY B 1 49 ? 163.637 139.329 82.589 1.00 97.40 15 GLY B CA 1
ATOM 2706 C C . GLY B 1 49 ? 164.426 138.266 81.865 1.00 97.40 15 GLY B C 1
ATOM 2707 O O . GLY B 1 49 ? 165.656 138.332 81.818 1.00 97.40 15 GLY B O 1
ATOM 2708 N N . TYR B 1 50 ? 163.735 137.287 81.287 1.00 102.66 16 TYR B N 1
ATOM 2709 C CA . TYR B 1 50 ? 164.378 136.100 80.739 1.00 102.66 16 TYR B CA 1
ATOM 2710 C C . TYR B 1 50 ? 163.861 135.842 79.336 1.00 102.66 16 TYR B C 1
ATOM 2711 O O . TYR B 1 50 ? 162.676 135.550 79.157 1.00 102.66 16 TYR B O 1
ATOM 2720 N N . VAL B 1 51 ? 164.743 135.941 78.350 1.00 103.48 17 VAL B N 1
ATOM 2721 C CA . VAL B 1 51 ? 164.409 135.565 76.984 1.00 103.48 17 VAL B CA 1
ATOM 2722 C C . VAL B 1 51 ? 164.621 134.068 76.841 1.00 103.48 17 VAL B C 1
ATOM 2723 O O . VAL B 1 51 ? 165.676 133.541 77.207 1.00 103.48 17 VAL B O 1
ATOM 2727 N N . LEU B 1 52 ? 163.618 133.375 76.323 1.00 103.59 18 LEU B N 1
ATOM 2728 C CA . LEU B 1 52 ? 163.699 131.929 76.197 1.00 103.59 18 LEU B CA 1
ATOM 2729 C C . LEU B 1 52 ? 164.648 131.580 75.057 1.00 103.59 18 LEU B C 1
ATOM 2730 O O . LEU B 1 52 ? 165.347 132.432 74.503 1.00 103.59 18 LEU B O 1
ATOM 2735 N N . ASN B 1 53 ? 164.689 130.304 74.699 1.00 111.52 19 ASN B N 1
ATOM 2736 C CA . ASN B 1 53 ? 165.618 129.824 73.690 1.00 111.52 19 ASN B CA 1
ATOM 2737 C C . ASN B 1 53 ? 164.986 128.943 72.630 1.00 111.52 19 ASN B C 1
ATOM 2738 O O . ASN B 1 53 ? 165.611 128.730 71.586 1.00 111.52 19 ASN B O 1
ATOM 2743 N N . GLY B 1 54 ? 163.777 128.436 72.846 1.00 113.79 20 GLY B N 1
ATOM 2744 C CA . GLY B 1 54 ? 163.210 127.444 71.965 1.00 113.79 20 GLY B CA 1
ATOM 2745 C C . GLY B 1 54 ? 163.698 126.037 72.215 1.00 113.79 20 GLY B C 1
ATOM 2746 O O . GLY B 1 54 ? 163.185 125.101 71.591 1.00 113.79 20 GLY B O 1
ATOM 2747 N N . ARG B 1 55 ? 164.670 125.857 73.111 1.00 114.10 21 ARG B N 1
ATOM 2748 C CA . ARG B 1 55 ? 165.200 124.541 73.444 1.00 114.10 21 ARG B CA 1
ATOM 2749 C C . ARG B 1 55 ? 165.254 124.327 74.950 1.00 114.10 21 ARG B C 1
ATOM 2750 O O . ARG B 1 55 ? 166.041 123.504 75.425 1.00 114.10 21 ARG B O 1
ATOM 2758 N N . GLY B 1 56 ? 164.441 125.054 75.710 1.00 106.96 22 GLY B N 1
ATOM 2759 C CA . GLY B 1 56 ? 164.472 124.982 77.151 1.00 106.96 22 GLY B CA 1
ATOM 2760 C C . GLY B 1 56 ? 165.496 125.875 77.812 1.00 106.96 22 GLY B C 1
ATOM 2761 O O . GLY B 1 56 ? 165.381 126.133 79.015 1.00 106.96 22 GLY B O 1
ATOM 2762 N N . GLY B 1 57 ? 166.484 126.364 77.069 1.00 108.37 23 GLY B N 1
ATOM 2763 C CA . GLY B 1 57 ? 167.515 127.208 77.638 1.00 108.37 23 GLY B CA 1
ATOM 2764 C C . GLY B 1 57 ? 167.047 128.631 77.838 1.00 108.37 23 GLY B C 1
ATOM 2765 O O . GLY B 1 57 ? 165.921 128.857 78.286 1.00 108.37 23 GLY B O 1
ATOM 2766 N N . GLY B 1 58 ? 167.896 129.597 77.526 1.00 109.39 24 GLY B N 1
ATOM 2767 C CA . GLY B 1 58 ? 167.494 130.982 77.566 1.00 109.39 24 GLY B CA 1
ATOM 2768 C C . GLY B 1 58 ? 168.618 131.863 78.059 1.00 109.39 24 GLY B C 1
ATOM 2769 O O . GLY B 1 58 ? 169.788 131.491 78.011 1.00 109.39 24 GLY B O 1
ATOM 2770 N N . ARG B 1 59 ? 168.233 133.044 78.537 1.00 108.88 25 ARG B N 1
ATOM 2771 C CA . ARG B 1 59 ? 169.164 134.078 78.964 1.00 108.88 25 ARG B CA 1
ATOM 2772 C C . ARG B 1 59 ? 168.379 135.165 79.678 1.00 108.88 25 ARG B C 1
ATOM 2773 O O . ARG B 1 59 ? 167.243 135.455 79.301 1.00 108.88 25 ARG B O 1
ATOM 2781 N N . ARG B 1 60 ? 168.975 135.745 80.714 1.00 112.71 26 ARG B N 1
ATOM 2782 C CA . ARG B 1 60 ? 168.379 136.887 81.387 1.00 112.71 26 ARG B CA 1
ATOM 2783 C C . ARG B 1 60 ? 168.780 138.174 80.677 1.00 112.71 26 ARG B C 1
ATOM 2784 O O . ARG B 1 60 ? 169.901 138.306 80.181 1.00 112.71 26 ARG B O 1
ATOM 2792 N N . VAL B 1 61 ? 167.849 139.125 80.626 1.00 112.61 27 VAL B N 1
ATOM 2793 C CA . VAL B 1 61 ? 168.056 140.326 79.825 1.00 112.61 27 VAL B CA 1
ATOM 2794 C C . VAL B 1 61 ? 168.165 141.568 80.699 1.00 112.61 27 VAL B C 1
ATOM 2795 O O . VAL B 1 61 ? 168.855 142.530 80.342 1.00 112.61 27 VAL B O 1
ATOM 2799 N N . GLY B 1 62 ? 167.492 141.564 81.841 1.00 115.83 28 GLY B N 1
ATOM 2800 C CA . GLY B 1 62 ? 167.512 142.717 82.719 1.00 115.83 28 GLY B CA 1
ATOM 2801 C C . GLY B 1 62 ? 166.704 143.885 82.173 1.00 115.83 28 GLY B C 1
ATOM 2802 O O . GLY B 1 62 ? 165.874 143.757 81.277 1.00 115.83 28 GLY B O 1
ATOM 2803 N N . ARG B 1 63 ? 166.979 145.059 82.741 1.00 113.36 29 ARG B N 1
ATOM 2804 C CA . ARG B 1 63 ? 166.202 146.261 82.464 1.00 113.36 29 ARG B CA 1
ATOM 2805 C C . ARG B 1 63 ? 166.433 146.822 81.068 1.00 113.36 29 ARG B C 1
ATOM 2806 O O . ARG B 1 63 ? 165.678 147.700 80.640 1.00 113.36 29 ARG B O 1
ATOM 2814 N N . ASN B 1 64 ? 167.448 146.354 80.353 1.00 115.86 30 ASN B N 1
ATOM 2815 C CA . ASN B 1 64 ? 167.706 146.826 78.996 1.00 115.86 30 ASN B CA 1
ATOM 2816 C C . ASN B 1 64 ? 167.140 145.826 77.990 1.00 115.86 30 ASN B C 1
ATOM 2817 O O . ASN B 1 64 ? 167.857 145.118 77.284 1.00 115.86 30 ASN B O 1
ATOM 2822 N N . GLN B 1 65 ? 165.809 145.787 77.935 1.00 116.19 31 GLN B N 1
ATOM 2823 C CA . GLN B 1 65 ? 165.106 144.825 77.105 1.00 116.19 31 GLN B CA 1
ATOM 2824 C C . GLN B 1 65 ? 164.257 145.450 76.012 1.00 116.19 31 GLN B C 1
ATOM 2825 O O . GLN B 1 65 ? 163.706 144.712 75.188 1.00 116.19 31 GLN B O 1
ATOM 2831 N N . ILE B 1 66 ? 164.134 146.773 75.968 1.00 121.00 32 ILE B N 1
ATOM 2832 C CA . ILE B 1 66 ? 163.353 147.423 74.924 1.00 121.00 32 ILE B CA 1
ATOM 2833 C C . ILE B 1 66 ? 164.084 147.307 73.595 1.00 121.00 32 ILE B C 1
ATOM 2834 O O . ILE B 1 66 ? 163.491 147.507 72.530 1.00 121.00 32 ILE B O 1
ATOM 2839 N N . ALA B 1 67 ? 165.370 146.970 73.644 1.00 121.36 33 ALA B N 1
ATOM 2840 C CA . ALA B 1 67 ? 166.204 146.940 72.451 1.00 121.36 33 ALA B CA 1
ATOM 2841 C C . ALA B 1 67 ? 166.656 145.525 72.105 1.00 121.36 33 ALA B C 1
ATOM 2842 O O . ALA B 1 67 ? 167.654 145.342 71.407 1.00 121.36 33 ALA B O 1
ATOM 2844 N N . VAL B 1 68 ? 165.937 144.508 72.583 1.00 120.13 34 VAL B N 1
ATOM 2845 C CA . VAL B 1 68 ? 166.209 143.152 72.124 1.00 120.13 34 VAL B CA 1
ATOM 2846 C C . VAL B 1 68 ? 165.584 142.951 70.752 1.00 120.13 34 VAL B C 1
ATOM 2847 O O . VAL B 1 68 ? 164.460 143.399 70.478 1.00 120.13 34 VAL B O 1
ATOM 2851 N N . LEU B 1 69 ? 166.341 142.331 69.857 1.00 123.82 35 LEU B N 1
ATOM 2852 C CA . LEU B 1 69 ? 165.843 141.960 68.539 1.00 123.82 35 LEU B CA 1
ATOM 2853 C C . LEU B 1 69 ? 165.822 140.437 68.516 1.00 123.82 35 LEU B C 1
ATOM 2854 O O . LEU B 1 69 ? 166.831 139.780 68.257 1.00 123.82 35 LEU B O 1
ATOM 2859 N N . ASP B 1 70 ? 164.666 139.875 68.849 1.00 120.09 36 ASP B N 1
ATOM 2860 C CA . ASP B 1 70 ? 164.517 138.429 68.862 1.00 120.09 36 ASP B CA 1
ATOM 2861 C C . ASP B 1 70 ? 164.768 137.875 67.472 1.00 120.09 36 ASP B C 1
ATOM 2862 O O . ASP B 1 70 ? 164.258 138.403 66.480 1.00 120.09 36 ASP B O 1
ATOM 2867 N N . LEU B 1 71 ? 165.562 136.815 67.398 1.00 120.98 37 LEU B N 1
ATOM 2868 C CA . LEU B 1 71 ? 165.888 136.201 66.122 1.00 120.98 37 LEU B CA 1
ATOM 2869 C C . LEU B 1 71 ? 164.688 135.381 65.658 1.00 120.98 37 LEU B C 1
ATOM 2870 O O . LEU B 1 71 ? 163.577 135.525 66.177 1.00 120.98 37 LEU B O 1
ATOM 2875 N N . LEU B 1 72 ? 164.894 134.541 64.642 1.00 122.71 38 LEU B N 1
ATOM 2876 C CA . LEU B 1 72 ? 163.813 133.793 64.012 1.00 122.71 38 LEU B CA 1
ATOM 2877 C C . LEU B 1 72 ? 162.912 133.163 65.070 1.00 122.71 38 LEU B C 1
ATOM 2878 O O . LEU B 1 72 ? 163.395 132.703 66.111 1.00 122.71 38 LEU B O 1
ATOM 2883 N N . PRO B 1 73 ? 161.604 133.146 64.846 1.00 121.78 39 PRO B N 1
ATOM 2884 C CA . PRO B 1 73 ? 160.665 133.004 65.965 1.00 121.78 39 PRO B CA 1
ATOM 2885 C C . PRO B 1 73 ? 160.597 131.621 66.589 1.00 121.78 39 PRO B C 1
ATOM 2886 O O . PRO B 1 73 ? 159.589 130.924 66.442 1.00 121.78 39 PRO B O 1
ATOM 2890 N N . GLU B 1 74 ? 161.651 131.213 67.296 1.00 121.14 40 GLU B N 1
ATOM 2891 C CA . GLU B 1 74 ? 161.549 130.082 68.204 1.00 121.14 40 GLU B CA 1
ATOM 2892 C C . GLU B 1 74 ? 161.627 130.488 69.664 1.00 121.14 40 GLU B C 1
ATOM 2893 O O . GLU B 1 74 ? 161.133 129.748 70.521 1.00 121.14 40 GLU B O 1
ATOM 2899 N N . GLU B 1 75 ? 162.218 131.640 69.966 1.00 115.51 41 GLU B N 1
ATOM 2900 C CA . GLU B 1 75 ? 162.413 132.090 71.335 1.00 115.51 41 GLU B CA 1
ATOM 2901 C C . GLU B 1 75 ? 161.327 133.093 71.689 1.00 115.51 41 GLU B C 1
ATOM 2902 O O . GLU B 1 75 ? 161.070 134.036 70.935 1.00 115.51 41 GLU B O 1
ATOM 2908 N N . SER B 1 76 ? 160.674 132.868 72.817 1.00 104.44 42 SER B N 1
ATOM 2909 C CA . SER B 1 76 ? 159.703 133.803 73.347 1.00 104.44 42 SER B CA 1
ATOM 2910 C C . SER B 1 76 ? 160.447 134.857 74.149 1.00 104.44 42 SER B C 1
ATOM 2911 O O . SER B 1 76 ? 161.666 135.001 74.044 1.00 104.44 42 SER B O 1
ATOM 2914 N N . LEU B 1 77 ? 159.704 135.615 74.939 1.00 92.52 43 LEU B N 1
ATOM 2915 C CA . LEU B 1 77 ? 160.293 136.550 75.878 1.00 92.52 43 LEU B CA 1
ATOM 2916 C C . LEU B 1 77 ? 159.394 136.634 77.098 1.00 92.52 43 LEU B C 1
ATOM 2917 O O . LEU B 1 77 ? 158.182 136.829 76.976 1.00 92.52 43 LEU B O 1
ATOM 2922 N N . TRP B 1 78 ? 159.987 136.470 78.267 1.00 82.23 44 TRP B N 1
ATOM 2923 C CA . TRP B 1 78 ? 159.247 136.408 79.512 1.00 82.23 44 TRP B CA 1
ATOM 2924 C C . TRP B 1 78 ? 159.616 137.599 80.376 1.00 82.23 44 TRP B C 1
ATOM 2925 O O . TRP B 1 78 ? 160.786 137.982 80.452 1.00 82.23 44 TRP B O 1
ATOM 2936 N N . LEU B 1 79 ? 158.613 138.186 81.019 1.00 83.33 45 LEU B N 1
ATOM 2937 C CA . LEU B 1 79 ? 158.825 139.325 81.900 1.00 83.33 45 LEU B CA 1
ATOM 2938 C C . LEU B 1 79 ? 157.957 139.142 83.128 1.00 83.33 45 LEU B C 1
ATOM 2939 O O . LEU B 1 79 ? 156.732 139.070 83.018 1.00 83.33 45 LEU B O 1
ATOM 2944 N N . HIS B 1 80 ? 158.588 139.058 84.287 1.00 82.28 46 HIS B N 1
ATOM 2945 C CA . HIS B 1 80 ? 157.887 138.969 85.555 1.00 82.28 46 HIS B CA 1
ATOM 2946 C C . HIS B 1 80 ? 157.945 140.340 86.208 1.00 82.28 46 HIS B C 1
ATOM 2947 O O . HIS B 1 80 ? 159.034 140.851 86.489 1.00 82.28 46 HIS B O 1
ATOM 2954 N N . TRP B 1 81 ? 156.784 140.940 86.434 1.00 85.59 47 TRP B N 1
ATOM 2955 C CA . TRP B 1 81 ? 156.707 142.299 86.936 1.00 85.59 47 TRP B CA 1
ATOM 2956 C C . TRP B 1 81 ? 156.128 142.327 88.340 1.00 85.59 47 TRP B C 1
ATOM 2957 O O . TRP B 1 81 ? 155.270 141.517 88.697 1.00 85.59 47 TRP B O 1
ATOM 2968 N N . ASP B 1 82 ? 156.608 143.279 89.130 1.00 86.33 48 ASP B N 1
ATOM 2969 C CA . ASP B 1 82 ? 156.018 143.563 90.428 1.00 86.33 48 ASP B CA 1
ATOM 2970 C C . ASP B 1 82 ? 154.834 144.499 90.232 1.00 86.33 48 ASP B C 1
ATOM 2971 O O . ASP B 1 82 ? 155.003 145.650 89.821 1.00 86.33 48 ASP B O 1
ATOM 2976 N N . ARG B 1 83 ? 153.633 144.003 90.522 1.00 80.43 49 ARG B N 1
ATOM 2977 C CA . ARG B 1 83 ? 152.428 144.781 90.278 1.00 80.43 49 ARG B CA 1
ATOM 2978 C C . ARG B 1 83 ? 152.337 146.012 91.164 1.00 80.43 49 ARG B C 1
ATOM 2979 O O . ARG B 1 83 ? 151.546 146.913 90.875 1.00 80.43 49 ARG B O 1
ATOM 2987 N N . GLY B 1 84 ? 153.117 146.072 92.236 1.00 87.75 50 GLY B N 1
ATOM 2988 C CA . GLY B 1 84 ? 153.047 147.189 93.152 1.00 87.75 50 GLY B CA 1
ATOM 2989 C C . GLY B 1 84 ? 153.900 148.366 92.735 1.00 87.75 50 GLY B C 1
ATOM 2990 O O . GLY B 1 84 ? 153.504 149.518 92.921 1.00 87.75 50 GLY B O 1
ATOM 2991 N N . VAL B 1 85 ? 155.074 148.092 92.178 1.00 92.50 51 VAL B N 1
ATOM 2992 C CA . VAL B 1 85 ? 155.982 149.183 91.813 1.00 92.50 51 VAL B CA 1
ATOM 2993 C C . VAL B 1 85 ? 155.336 150.037 90.732 1.00 92.50 51 VAL B C 1
ATOM 2994 O O . VAL B 1 85 ? 154.871 149.497 89.712 1.00 92.50 51 VAL B O 1
ATOM 2998 N N . PRO B 1 86 ? 155.276 151.361 90.894 1.00 95.86 52 PRO B N 1
ATOM 2999 C CA . PRO B 1 86 ? 154.577 152.181 89.896 1.00 95.86 52 PRO B CA 1
ATOM 3000 C C . PRO B 1 86 ? 155.276 152.229 88.554 1.00 95.86 52 PRO B C 1
ATOM 3001 O O . PRO B 1 86 ? 154.613 152.480 87.543 1.00 95.86 52 PRO B O 1
ATOM 3005 N N . GLU B 1 87 ? 156.590 152.009 88.504 1.00 97.30 53 GLU B N 1
ATOM 3006 C CA . GLU B 1 87 ? 157.276 152.003 87.217 1.00 97.30 53 GLU B CA 1
ATOM 3007 C C . GLU B 1 87 ? 156.890 150.788 86.389 1.00 97.30 53 GLU B C 1
ATOM 3008 O O . GLU B 1 87 ? 156.896 150.847 85.154 1.00 97.30 53 GLU B O 1
ATOM 3014 N N . ALA B 1 88 ? 156.548 149.682 87.048 1.00 93.70 54 ALA B N 1
ATOM 3015 C CA . ALA B 1 88 ? 156.046 148.519 86.332 1.00 93.70 54 ALA B CA 1
ATOM 3016 C C . ALA B 1 88 ? 154.741 148.848 85.624 1.00 93.70 54 ALA B C 1
ATOM 3017 O O . ALA B 1 88 ? 154.572 148.557 84.437 1.00 93.70 54 ALA B O 1
ATOM 3019 N N . GLN B 1 89 ? 153.800 149.464 86.342 1.00 91.95 55 GLN B N 1
ATOM 3020 C CA . GLN B 1 89 ? 152.549 149.872 85.716 1.00 91.95 55 GLN B CA 1
ATOM 3021 C C . GLN B 1 89 ? 152.785 150.953 84.674 1.00 91.95 55 GLN B C 1
ATOM 3022 O O . GLN B 1 89 ? 152.044 151.054 83.693 1.00 91.95 55 GLN B O 1
ATOM 3028 N N . ALA B 1 90 ? 153.812 151.776 84.874 1.00 95.22 56 ALA B N 1
ATOM 3029 C CA . ALA B 1 90 ? 154.143 152.799 83.892 1.00 95.22 56 ALA B CA 1
ATOM 3030 C C . ALA B 1 90 ? 154.542 152.164 82.570 1.00 95.22 56 ALA B C 1
ATOM 3031 O O . ALA B 1 90 ? 153.927 152.420 81.530 1.00 95.22 56 ALA B O 1
ATOM 3033 N N . TRP B 1 91 ? 155.580 151.327 82.595 1.00 96.27 57 TRP B N 1
ATOM 3034 C CA . TRP B 1 91 ? 155.995 150.610 81.395 1.00 96.27 57 TRP B CA 1
ATOM 3035 C C . TRP B 1 91 ? 154.868 149.759 80.831 1.00 96.27 57 TRP B C 1
ATOM 3036 O O . TRP B 1 91 ? 154.731 149.646 79.611 1.00 96.27 57 TRP B O 1
ATOM 3047 N N . LEU B 1 92 ? 154.044 149.177 81.698 1.00 93.94 58 LEU B N 1
ATOM 3048 C CA . LEU B 1 92 ? 152.983 148.288 81.250 1.00 93.94 58 LEU B CA 1
ATOM 3049 C C . LEU B 1 92 ? 151.890 149.040 80.506 1.00 93.94 58 LEU B C 1
ATOM 3050 O O . LEU B 1 92 ? 151.205 148.464 79.656 1.00 93.94 58 LEU B O 1
ATOM 3055 N N . ARG B 1 93 ? 151.705 150.324 80.808 1.00 96.87 59 ARG B N 1
ATOM 3056 C CA . ARG B 1 93 ? 150.687 151.093 80.102 1.00 96.87 59 ARG B CA 1
ATOM 3057 C C . ARG B 1 93 ? 151.113 151.381 78.672 1.00 96.87 59 ARG B C 1
ATOM 3058 O O . ARG B 1 93 ? 150.349 151.146 77.731 1.00 96.87 59 ARG B O 1
ATOM 3066 N N . ASP B 1 94 ? 152.328 151.884 78.485 1.00 102.97 60 ASP B N 1
ATOM 3067 C CA . ASP B 1 94 ? 152.846 152.148 77.153 1.00 102.97 60 ASP B CA 1
ATOM 3068 C C . ASP B 1 94 ? 154.122 151.362 76.886 1.00 102.97 60 ASP B C 1
ATOM 3069 O O . ASP B 1 94 ? 155.224 151.913 76.974 1.00 102.97 60 ASP B O 1
ATOM 3074 N N . SER B 1 95 ? 153.969 150.088 76.533 1.00 102.83 61 SER B N 1
ATOM 3075 C CA . SER B 1 95 ? 155.017 149.236 75.988 1.00 102.83 61 SER B CA 1
ATOM 3076 C C . SER B 1 95 ? 154.424 147.872 75.680 1.00 102.83 61 SER B C 1
ATOM 3077 O O . SER B 1 95 ? 153.459 147.447 76.321 1.00 102.83 61 SER B O 1
ATOM 3080 N N . ALA B 1 96 ? 155.001 147.181 74.701 1.00 110.72 62 ALA B N 1
ATOM 3081 C CA . ALA B 1 96 ? 154.487 145.916 74.187 1.00 110.72 62 ALA B CA 1
ATOM 3082 C C . ALA B 1 96 ? 153.070 146.049 73.641 1.00 110.72 62 ALA B C 1
ATOM 3083 O O . ALA B 1 96 ? 152.404 145.040 73.396 1.00 110.72 62 ALA B O 1
ATOM 3085 N N . GLY B 1 97 ? 152.607 147.280 73.445 1.00 107.98 63 GLY B N 1
ATOM 3086 C CA . GLY B 1 97 ? 151.333 147.527 72.788 1.00 107.98 63 GLY B CA 1
ATOM 3087 C C . GLY B 1 97 ? 150.167 146.739 73.338 1.00 107.98 63 GLY B C 1
ATOM 3088 O O . GLY B 1 97 ? 149.578 145.921 72.622 1.00 107.98 63 GLY B O 1
ATOM 3089 N N . LEU B 1 98 ? 149.821 146.961 74.599 1.00 101.36 64 LEU B N 1
ATOM 3090 C CA . LEU B 1 98 ? 148.636 146.349 75.173 1.00 101.36 64 LEU B CA 1
ATOM 3091 C C . LEU B 1 98 ? 147.482 147.336 75.113 1.00 101.36 64 LEU B C 1
ATOM 3092 O O . LEU B 1 98 ? 147.660 148.532 75.362 1.00 101.36 64 LEU B O 1
ATOM 3097 N N . SER B 1 99 ? 146.300 146.832 74.776 1.00 99.06 65 SER B N 1
ATOM 3098 C CA . SER B 1 99 ? 145.109 147.664 74.804 1.00 99.06 65 SER B CA 1
ATOM 3099 C C . SER B 1 99 ? 144.887 148.199 76.210 1.00 99.06 65 SER B C 1
ATOM 3100 O O . SER B 1 99 ? 145.064 147.484 77.197 1.00 99.06 65 SER B O 1
ATOM 3103 N N . GLU B 1 100 ? 144.506 149.474 76.297 1.00 100.80 66 GLU B N 1
ATOM 3104 C CA . GLU B 1 100 ? 144.275 150.095 77.596 1.00 100.80 66 GLU B CA 1
ATOM 3105 C C . GLU B 1 100 ? 143.248 149.317 78.402 1.00 100.80 66 GLU B C 1
ATOM 3106 O O . GLU B 1 100 ? 143.337 149.247 79.633 1.00 100.80 66 GLU B O 1
ATOM 3112 N N . PHE B 1 101 ? 142.280 148.708 77.722 1.00 93.71 67 PHE B N 1
ATOM 3113 C CA . PHE B 1 101 ? 141.347 147.810 78.388 1.00 93.71 67 PHE B CA 1
ATOM 3114 C C . PHE B 1 101 ? 142.086 146.673 79.078 1.00 93.71 67 PHE B C 1
ATOM 3115 O O . PHE B 1 101 ? 141.829 146.368 80.249 1.00 93.71 67 PHE B O 1
ATOM 3123 N N . ALA B 1 102 ? 143.030 146.047 78.372 1.00 92.42 68 ALA B N 1
ATOM 3124 C CA . ALA B 1 102 ? 143.791 144.945 78.949 1.00 92.42 68 ALA B CA 1
ATOM 3125 C C . ALA B 1 102 ? 144.581 145.403 80.166 1.00 92.42 68 ALA B C 1
ATOM 3126 O O . ALA B 1 102 ? 144.478 144.812 81.245 1.00 92.42 68 ALA B O 1
ATOM 3128 N N . CYS B 1 103 ? 145.384 146.457 80.003 1.00 91.55 69 CYS B N 1
ATOM 3129 C CA . CYS B 1 103 ? 146.171 146.993 81.106 1.00 91.55 69 CYS B CA 1
ATOM 3130 C C . CYS B 1 103 ? 145.303 147.259 82.325 1.00 91.55 69 CYS B C 1
ATOM 3131 O O . CYS B 1 103 ? 145.643 146.865 83.445 1.00 91.55 69 CYS B O 1
ATOM 3134 N N . ASP B 1 104 ? 144.168 147.926 82.122 1.00 93.54 70 ASP B N 1
ATOM 3135 C CA . ASP B 1 104 ? 143.260 148.164 83.233 1.00 93.54 70 ASP B CA 1
ATOM 3136 C C . ASP B 1 104 ? 142.657 146.875 83.766 1.00 93.54 70 ASP B C 1
ATOM 3137 O O . ASP B 1 104 ? 142.151 146.861 84.892 1.00 93.54 70 ASP B O 1
ATOM 3142 N N . LEU B 1 105 ? 142.699 145.793 82.989 1.00 84.45 71 LEU B N 1
ATOM 3143 C CA . LEU B 1 105 ? 142.055 144.562 83.426 1.00 84.45 71 LEU B CA 1
ATOM 3144 C C . LEU B 1 105 ? 142.937 143.730 84.343 1.00 84.45 71 LEU B C 1
ATOM 3145 O O . LEU B 1 105 ? 142.419 143.005 85.197 1.00 84.45 71 LEU B O 1
ATOM 3150 N N . LEU B 1 106 ? 144.253 143.801 84.182 1.00 80.63 72 LEU B N 1
ATOM 3151 C CA . LEU B 1 106 ? 145.159 143.022 85.009 1.00 80.63 72 LEU B CA 1
ATOM 3152 C C . LEU B 1 106 ? 145.903 143.862 86.034 1.00 80.63 72 LEU B C 1
ATOM 3153 O O . LEU B 1 106 ? 146.721 143.320 86.779 1.00 80.63 72 LEU B O 1
ATOM 3158 N N . LEU B 1 107 ? 145.639 145.163 86.100 1.00 82.70 73 LEU B N 1
ATOM 3159 C CA . LEU B 1 107 ? 146.147 146.007 87.169 1.00 82.70 73 LEU B CA 1
ATOM 3160 C C . LEU B 1 107 ? 145.075 146.337 88.196 1.00 82.70 73 LEU B C 1
ATOM 3161 O O . LEU B 1 107 ? 145.224 147.299 88.952 1.00 82.70 73 LEU B O 1
ATOM 3166 N N . GLU B 1 108 ? 144.001 145.557 88.238 1.00 87.83 74 GLU B N 1
ATOM 3167 C CA . GLU B 1 108 ? 142.959 145.757 89.228 1.00 87.83 74 GLU B CA 1
ATOM 3168 C C . GLU B 1 108 ? 143.486 145.426 90.618 1.00 87.83 74 GLU B C 1
ATOM 3169 O O . GLU B 1 108 ? 144.648 145.066 90.807 1.00 87.83 74 GLU B O 1
ATOM 3175 N N . GLU B 1 109 ? 142.613 145.557 91.612 1.00 89.31 75 GLU B N 1
ATOM 3176 C CA . GLU B 1 109 ? 142.952 145.216 92.986 1.00 89.31 75 GLU B CA 1
ATOM 3177 C C . GLU B 1 109 ? 142.390 143.858 93.387 1.00 89.31 75 GLU B C 1
ATOM 3178 O O . GLU B 1 109 ? 143.122 143.003 93.889 1.00 89.31 75 GLU B O 1
ATOM 3184 N N . ALA B 1 110 ? 141.097 143.646 93.182 1.00 79.72 76 ALA B N 1
ATOM 3185 C CA . ALA B 1 110 ? 140.461 142.376 93.487 1.00 79.72 76 ALA B CA 1
ATOM 3186 C C . ALA B 1 110 ? 140.073 141.674 92.197 1.00 79.72 76 ALA B C 1
ATOM 3187 O O . ALA B 1 110 ? 139.493 142.287 91.298 1.00 79.72 76 ALA B O 1
ATOM 3189 N N . THR B 1 111 ? 140.398 140.387 92.110 1.00 75.85 77 THR B N 1
ATOM 3190 C CA . THR B 1 111 ? 140.105 139.598 90.923 1.00 75.85 77 THR B CA 1
ATOM 3191 C C . THR B 1 111 ? 139.733 138.187 91.339 1.00 75.85 77 THR B C 1
ATOM 3192 O O . THR B 1 111 ? 140.009 137.778 92.468 1.00 75.85 77 THR B O 1
ATOM 3196 N N . ARG B 1 112 ? 139.108 137.488 90.465 1.00 74.26 78 ARG B N 1
ATOM 3197 C CA . ARG B 1 112 ? 138.874 136.065 90.598 1.00 74.26 78 ARG B CA 1
ATOM 3198 C C . ARG B 1 112 ? 139.469 135.329 89.407 1.00 74.26 78 ARG B C 1
ATOM 3199 O O . ARG B 1 112 ? 139.606 135.903 88.326 1.00 74.26 78 ARG B O 1
ATOM 3207 N N . PRO B 1 113 ? 139.837 134.061 89.569 1.00 70.63 79 PRO B N 1
ATOM 3208 C CA . PRO B 1 113 ? 140.501 133.345 88.476 1.00 70.63 79 PRO B CA 1
ATOM 3209 C C . PRO B 1 113 ? 139.592 133.191 87.267 1.00 70.63 79 PRO B C 1
ATOM 3210 O O . PRO B 1 113 ? 138.446 132.758 87.380 1.00 70.63 79 PRO B O 1
ATOM 3214 N N . ARG B 1 114 ? 140.120 133.547 86.100 1.00 74.39 80 ARG B N 1
ATOM 3215 C CA . ARG B 1 114 ? 139.362 133.438 84.865 1.00 74.39 80 ARG B CA 1
ATOM 3216 C C . ARG B 1 114 ? 140.312 133.543 83.687 1.00 74.39 80 ARG B C 1
ATOM 3217 O O . ARG B 1 114 ? 141.380 134.148 83.779 1.00 74.39 80 ARG B O 1
ATOM 3225 N N . LEU B 1 115 ? 139.903 132.946 82.576 1.00 78.76 81 LEU B N 1
ATOM 3226 C CA . LEU B 1 115 ? 140.606 133.065 81.311 1.00 78.76 81 LEU B CA 1
ATOM 3227 C C . LEU B 1 115 ? 139.867 134.063 80.436 1.00 78.76 81 LEU B C 1
ATOM 3228 O O . LEU B 1 115 ? 138.639 134.156 80.493 1.00 78.76 81 LEU B O 1
ATOM 3233 N N . LEU B 1 116 ? 140.610 134.812 79.630 1.00 85.24 82 LEU B N 1
ATOM 3234 C CA . LEU B 1 116 ? 140.006 135.878 78.848 1.00 85.24 82 LEU B CA 1
ATOM 3235 C C . LEU B 1 116 ? 140.761 136.043 77.542 1.00 85.24 82 LEU B C 1
ATOM 3236 O O . LEU B 1 116 ? 141.935 136.416 77.545 1.00 85.24 82 LEU B O 1
ATOM 3241 N N . ASP B 1 117 ? 140.085 135.767 76.435 1.00 99.34 83 ASP B N 1
ATOM 3242 C CA . ASP B 1 117 ? 140.661 135.890 75.105 1.00 99.34 83 ASP B CA 1
ATOM 3243 C C . ASP B 1 117 ? 140.276 137.239 74.522 1.00 99.34 83 ASP B C 1
ATOM 3244 O O . ASP B 1 117 ? 139.095 137.594 74.509 1.00 99.34 83 ASP B O 1
ATOM 3249 N N . LEU B 1 118 ? 141.264 137.994 74.041 1.00 96.50 84 LEU B N 1
ATOM 3250 C CA . LEU B 1 118 ? 140.981 139.266 73.381 1.00 96.50 84 LEU B CA 1
ATOM 3251 C C . LEU B 1 118 ? 141.723 139.375 72.046 1.00 96.50 84 LEU B C 1
ATOM 3252 O O . LEU B 1 118 ? 142.730 140.067 71.911 1.00 96.50 84 LEU B O 1
ATOM 3257 N N . GLY B 1 119 ? 141.197 138.695 71.037 1.00 102.21 85 GLY B N 1
ATOM 3258 C CA . GLY B 1 119 ? 141.418 139.069 69.654 1.00 102.21 85 GLY B CA 1
ATOM 3259 C C . GLY B 1 119 ? 142.599 138.400 68.986 1.00 102.21 85 GLY B C 1
ATOM 3260 O O . GLY B 1 119 ? 143.720 138.905 69.081 1.00 102.21 85 GLY B O 1
ATOM 3261 N N . ALA B 1 120 ? 142.370 137.275 68.307 1.00 105.92 86 ALA B N 1
ATOM 3262 C CA . ALA B 1 120 ? 143.321 136.676 67.370 1.00 105.92 86 ALA B CA 1
ATOM 3263 C C . ALA B 1 120 ? 144.677 136.359 67.995 1.00 105.92 86 ALA B C 1
ATOM 3264 O O . ALA B 1 120 ? 145.566 135.818 67.330 1.00 105.92 86 ALA B O 1
ATOM 3266 N N . GLU B 1 121 ? 144.834 136.696 69.271 1.00 104.32 87 GLU B N 1
ATOM 3267 C CA . GLU B 1 121 ? 146.086 136.593 70.005 1.00 104.32 87 GLU B CA 1
ATOM 3268 C C . GLU B 1 121 ? 145.797 136.998 71.442 1.00 104.32 87 GLU B C 1
ATOM 3269 O O . GLU B 1 121 ? 144.643 137.254 71.789 1.00 104.32 87 GLU B O 1
ATOM 3275 N N . SER B 1 122 ? 146.822 137.056 72.287 1.00 95.74 88 SER B N 1
ATOM 3276 C CA . SER B 1 122 ? 146.777 137.855 73.506 1.00 95.74 88 SER B CA 1
ATOM 3277 C C . SER B 1 122 ? 145.619 137.438 74.418 1.00 95.74 88 SER B C 1
ATOM 3278 O O . SER B 1 122 ? 144.634 138.150 74.580 1.00 95.74 88 SER B O 1
ATOM 3281 N N . LEU B 1 123 ? 145.746 136.251 74.989 1.00 87.34 89 LEU B N 1
ATOM 3282 C CA . LEU B 1 123 ? 144.783 135.899 76.016 1.00 87.34 89 LEU B CA 1
ATOM 3283 C C . LEU B 1 123 ? 145.301 136.315 77.391 1.00 87.34 89 LEU B C 1
ATOM 3284 O O . LEU B 1 123 ? 146.491 136.556 77.589 1.00 87.34 89 LEU B O 1
ATOM 3289 N N . LEU B 1 124 ? 144.382 136.415 78.347 1.00 77.55 90 LEU B N 1
ATOM 3290 C CA . LEU B 1 124 ? 144.691 136.819 79.711 1.00 77.55 90 LEU B CA 1
ATOM 3291 C C . LEU B 1 124 ? 144.239 135.739 80.675 1.00 77.55 90 LEU B C 1
ATOM 3292 O O . LEU B 1 124 ? 143.083 135.312 80.630 1.00 77.55 90 LEU B O 1
ATOM 3297 N N . VAL B 1 125 ? 145.140 135.314 81.556 1.00 71.95 91 VAL B N 1
ATOM 3298 C CA . VAL B 1 125 ? 144.847 134.280 82.540 1.00 71.95 91 VAL B CA 1
ATOM 3299 C C . VAL B 1 125 ? 145.115 134.852 83.919 1.00 71.95 91 VAL B C 1
ATOM 3300 O O . VAL B 1 125 ? 146.143 135.501 84.135 1.00 71.95 91 VAL B O 1
ATOM 3304 N N . PHE B 1 126 ? 144.202 134.607 84.851 1.00 68.22 92 PHE B N 1
ATOM 3305 C CA . PHE B 1 126 ? 144.341 135.053 86.231 1.00 68.22 92 PHE B CA 1
ATOM 3306 C C . PHE B 1 126 ? 144.408 133.823 87.120 1.00 68.22 92 PHE B C 1
ATOM 3307 O O . PHE B 1 126 ? 143.395 133.152 87.334 1.00 68.22 92 PHE B O 1
ATOM 3315 N N . LEU B 1 127 ? 145.595 133.522 87.630 1.00 69.23 93 LEU B N 1
ATOM 3316 C CA . LEU B 1 127 ? 145.832 132.327 88.421 1.00 69.23 93 LEU B CA 1
ATOM 3317 C C . LEU B 1 127 ? 146.106 132.697 89.870 1.00 69.23 93 LEU B C 1
ATOM 3318 O O . LEU B 1 127 ? 146.434 133.837 90.198 1.00 69.23 93 LEU B O 1
ATOM 3323 N N . ARG B 1 128 ? 145.988 131.696 90.735 1.00 72.42 94 ARG B N 1
ATOM 3324 C CA . ARG B 1 128 ? 146.124 131.860 92.174 1.00 72.42 94 ARG B CA 1
ATOM 3325 C C . ARG B 1 128 ? 147.151 130.868 92.693 1.00 72.42 94 ARG B C 1
ATOM 3326 O O . ARG B 1 128 ? 146.975 129.657 92.544 1.00 72.42 94 ARG B O 1
ATOM 3334 N N . GLY B 1 129 ? 148.208 131.378 93.314 1.00 78.13 95 GLY B N 1
ATOM 3335 C CA . GLY B 1 129 ? 149.224 130.539 93.915 1.00 78.13 95 GLY B CA 1
ATOM 3336 C C . GLY B 1 129 ? 148.737 129.854 95.173 1.00 78.13 95 GLY B C 1
ATOM 3337 O O . GLY B 1 129 ? 147.547 129.568 95.297 1.00 78.13 95 GLY B O 1
ATOM 3338 N N . VAL B 1 130 ? 149.640 129.559 96.106 1.00 80.63 96 VAL B N 1
ATOM 3339 C CA . VAL B 1 130 ? 149.258 128.928 97.359 1.00 80.63 96 VAL B CA 1
ATOM 3340 C C . VAL B 1 130 ? 149.902 129.607 98.561 1.00 80.63 96 VAL B C 1
ATOM 3341 O O . VAL B 1 130 ? 149.739 129.147 99.687 1.00 80.63 96 VAL B O 1
ATOM 3345 N N . ASN B 1 131 ? 150.641 130.690 98.343 1.00 84.23 97 ASN B N 1
ATOM 3346 C CA . ASN B 1 131 ? 151.088 131.579 99.416 1.00 84.23 97 ASN B CA 1
ATOM 3347 C C . ASN B 1 131 ? 151.979 130.859 100.427 1.00 84.23 97 ASN B C 1
ATOM 3348 O O . ASN B 1 131 ? 151.651 130.733 101.605 1.00 84.23 97 ASN B O 1
ATOM 3353 N N . LEU B 1 132 ? 153.122 130.388 99.947 1.00 82.07 98 LEU B N 1
ATOM 3354 C CA . LEU B 1 132 ? 154.148 129.876 100.851 1.00 82.07 98 LEU B CA 1
ATOM 3355 C C . LEU B 1 132 ? 155.115 130.980 101.249 1.00 82.07 98 LEU B C 1
ATOM 3356 O O . LEU B 1 132 ? 156.331 130.831 101.189 1.00 82.07 98 LEU B O 1
ATOM 3361 N N . ASN B 1 133 ? 154.578 132.070 101.652 1.00 90.28 99 ASN B N 1
ATOM 3362 C CA . ASN B 1 133 ? 155.380 133.197 102.089 1.00 90.28 99 ASN B CA 1
ATOM 3363 C C . ASN B 1 133 ? 155.695 133.064 103.570 1.00 90.28 99 ASN B C 1
ATOM 3364 O O . ASN B 1 133 ? 154.931 132.446 104.316 1.00 90.28 99 ASN B O 1
ATOM 3369 N N . PRO B 1 134 ? 156.811 133.636 104.027 1.00 94.41 100 PRO B N 1
ATOM 3370 C CA . PRO B 1 134 ? 157.174 133.501 105.445 1.00 94.41 100 PRO B CA 1
ATOM 3371 C C . PRO B 1 134 ? 156.114 134.005 106.402 1.00 94.41 100 PRO B C 1
ATOM 3372 O O . PRO B 1 134 ? 156.160 133.644 107.584 1.00 94.41 100 PRO B O 1
ATOM 3376 N N . GLY B 1 135 ? 155.160 134.808 105.945 1.00 97.44 101 GLY B N 1
ATOM 3377 C CA . GLY B 1 135 ? 154.193 135.358 106.867 1.00 97.44 101 GLY B CA 1
ATOM 3378 C C . GLY B 1 135 ? 153.231 134.337 107.433 1.00 97.44 101 GLY B C 1
ATOM 3379 O O . GLY B 1 135 ? 153.387 133.929 108.588 1.00 97.44 101 GLY B O 1
ATOM 3380 N N . ALA B 1 136 ? 152.271 133.878 106.628 1.00 97.85 102 ALA B N 1
ATOM 3381 C CA . ALA B 1 136 ? 151.229 132.991 107.133 1.00 97.85 102 ALA B CA 1
ATOM 3382 C C . ALA B 1 136 ? 150.271 132.534 106.044 1.00 97.85 102 ALA B C 1
ATOM 3383 O O . ALA B 1 136 ? 150.416 132.911 104.879 1.00 97.85 102 ALA B O 1
ATOM 3385 N N . GLU B 1 137 ? 149.282 131.725 106.433 1.00 98.18 103 GLU B N 1
ATOM 3386 C CA . GLU B 1 137 ? 148.087 131.503 105.628 1.00 98.18 103 GLU B CA 1
ATOM 3387 C C . GLU B 1 137 ? 148.349 130.887 104.264 1.00 98.18 103 GLU B C 1
ATOM 3388 O O . GLU B 1 137 ? 148.499 131.614 103.277 1.00 98.18 103 GLU B O 1
ATOM 3394 N N . PRO B 1 138 ? 148.527 129.573 104.186 1.00 91.48 104 PRO B N 1
ATOM 3395 C CA . PRO B 1 138 ? 148.523 128.915 102.874 1.00 91.48 104 PRO B CA 1
ATOM 3396 C C . PRO B 1 138 ? 147.312 129.275 102.028 1.00 91.48 104 PRO B C 1
ATOM 3397 O O . PRO B 1 138 ? 147.470 129.575 100.843 1.00 91.48 104 PRO B O 1
ATOM 3401 N N . GLU B 1 139 ? 146.110 129.306 102.598 1.00 93.24 105 GLU B N 1
ATOM 3402 C CA . GLU B 1 139 ? 144.991 129.875 101.859 1.00 93.24 105 GLU B CA 1
ATOM 3403 C C . GLU B 1 139 ? 145.214 131.382 101.799 1.00 93.24 105 GLU B C 1
ATOM 3404 O O . GLU B 1 139 ? 146.269 131.874 102.193 1.00 93.24 105 GLU B O 1
ATOM 3410 N N . ASP B 1 140 ? 144.250 132.151 101.301 1.00 92.82 106 ASP B N 1
ATOM 3411 C CA . ASP B 1 140 ? 144.534 133.535 100.929 1.00 92.82 106 ASP B CA 1
ATOM 3412 C C . ASP B 1 140 ? 145.648 133.534 99.883 1.00 92.82 106 ASP B C 1
ATOM 3413 O O . ASP B 1 140 ? 146.765 133.999 100.108 1.00 92.82 106 ASP B O 1
ATOM 3418 N N . MET B 1 141 ? 145.322 132.943 98.739 1.00 80.34 107 MET B N 1
ATOM 3419 C CA . MET B 1 141 ? 146.326 132.541 97.769 1.00 80.34 107 MET B CA 1
ATOM 3420 C C . MET B 1 141 ? 146.860 133.734 96.996 1.00 80.34 107 MET B C 1
ATOM 3421 O O . MET B 1 141 ? 146.102 134.618 96.595 1.00 80.34 107 MET B O 1
ATOM 3426 N N . VAL B 1 142 ? 148.178 133.759 96.805 1.00 74.44 108 VAL B N 1
ATOM 3427 C CA . VAL B 1 142 ? 148.800 134.779 95.978 1.00 74.44 108 VAL B CA 1
ATOM 3428 C C . VAL B 1 142 ? 148.202 134.714 94.586 1.00 74.44 108 VAL B C 1
ATOM 3429 O O . VAL B 1 142 ? 147.917 133.629 94.071 1.00 74.44 108 VAL B O 1
ATOM 3433 N N . SER B 1 143 ? 147.994 135.874 93.974 1.00 71.56 109 SER B N 1
ATOM 3434 C CA . SER B 1 143 ? 147.386 135.939 92.655 1.00 71.56 109 SER B CA 1
ATOM 3435 C C . SER B 1 143 ? 148.438 136.233 91.600 1.00 71.56 109 SER B C 1
ATOM 3436 O O . SER B 1 143 ? 149.193 137.200 91.721 1.00 71.56 109 SER B O 1
ATOM 3439 N N . LEU B 1 144 ? 148.470 135.405 90.561 1.00 68.86 110 LEU B N 1
ATOM 3440 C CA . LEU B 1 144 ? 149.379 135.568 89.436 1.00 68.86 110 LEU B CA 1
ATOM 3441 C C . LEU B 1 144 ? 148.551 135.850 88.196 1.00 68.86 110 LEU B C 1
ATOM 3442 O O . LEU B 1 144 ? 147.615 135.105 87.892 1.00 68.86 110 LEU B O 1
ATOM 3447 N N . ARG B 1 145 ? 148.888 136.922 87.487 1.00 73.39 111 ARG B N 1
ATOM 3448 C CA . ARG B 1 145 ? 148.147 137.357 86.314 1.00 73.39 111 ARG B CA 1
ATOM 3449 C C . ARG B 1 145 ? 149.063 137.315 85.106 1.00 73.39 111 ARG B C 1
ATOM 3450 O O . ARG B 1 145 ? 150.128 137.936 85.110 1.00 73.39 111 ARG B O 1
ATOM 3458 N N . VAL B 1 146 ? 148.642 136.593 84.074 1.00 74.32 112 VAL B N 1
ATOM 3459 C CA . VAL B 1 146 ? 149.474 136.318 82.913 1.00 74.32 112 VAL B CA 1
ATOM 3460 C C . VAL B 1 146 ? 148.822 136.939 81.690 1.00 74.32 112 VAL B C 1
ATOM 3461 O O . VAL B 1 146 ? 147.605 136.832 81.511 1.00 74.32 112 VAL B O 1
ATOM 3465 N N . PHE B 1 147 ? 149.624 137.588 80.859 1.00 81.85 113 PHE B N 1
ATOM 3466 C CA . PHE B 1 147 ? 149.207 138.028 79.535 1.00 81.85 113 PHE B CA 1
ATOM 3467 C C . PHE B 1 147 ? 150.010 137.222 78.527 1.00 81.85 113 PHE B C 1
ATOM 3468 O O . PHE B 1 147 ? 151.212 137.443 78.368 1.00 81.85 113 PHE B O 1
ATOM 3476 N N . ALA B 1 148 ? 149.355 136.286 77.857 1.00 88.24 114 ALA B N 1
ATOM 3477 C CA . ALA B 1 148 ? 150.032 135.358 76.966 1.00 88.24 114 ALA B CA 1
ATOM 3478 C C . ALA B 1 148 ? 149.830 135.778 75.522 1.00 88.24 114 ALA B C 1
ATOM 3479 O O . ALA B 1 148 ? 148.695 135.879 75.052 1.00 88.24 114 ALA B O 1
ATOM 3481 N N . ASP B 1 149 ? 150.926 136.017 74.826 1.00 93.05 115 ASP B N 1
ATOM 3482 C CA . ASP B 1 149 ? 150.929 136.293 73.401 1.00 93.05 115 ASP B CA 1
ATOM 3483 C C . ASP B 1 149 ? 151.466 135.069 72.667 1.00 93.05 115 ASP B C 1
ATOM 3484 O O . ASP B 1 149 ? 151.742 134.028 73.264 1.00 93.05 115 ASP B O 1
ATOM 3489 N N . ALA B 1 150 ? 151.604 135.191 71.349 1.00 96.87 116 ALA B N 1
ATOM 3490 C CA . ALA B 1 150 ? 152.233 134.120 70.589 1.00 96.87 116 ALA B CA 1
ATOM 3491 C C . ALA B 1 150 ? 153.743 134.118 70.770 1.00 96.87 116 ALA B C 1
ATOM 3492 O O . ALA B 1 150 ? 154.385 133.083 70.567 1.00 96.87 116 ALA B O 1
ATOM 3494 N N . ARG B 1 151 ? 154.326 135.255 71.147 1.00 99.25 117 ARG B N 1
ATOM 3495 C CA . ARG B 1 151 ? 155.769 135.336 71.317 1.00 99.25 117 ARG B CA 1
ATOM 3496 C C . ARG B 1 151 ? 156.177 136.121 72.555 1.00 99.25 117 ARG B C 1
ATOM 3497 O O . ARG B 1 151 ? 157.358 136.458 72.688 1.00 99.25 117 ARG B O 1
ATOM 3505 N N . ARG B 1 152 ? 155.251 136.433 73.455 1.00 93.28 118 ARG B N 1
ATOM 3506 C CA . ARG B 1 152 ? 155.574 137.147 74.678 1.00 93.28 118 ARG B CA 1
ATOM 3507 C C . ARG B 1 152 ? 154.691 136.639 75.800 1.00 93.28 118 ARG B C 1
ATOM 3508 O O . ARG B 1 152 ? 153.530 136.286 75.586 1.00 93.28 118 ARG B O 1
ATOM 3516 N N . VAL B 1 153 ? 155.253 136.599 77.000 1.00 83.83 119 VAL B N 1
ATOM 3517 C CA . VAL B 1 153 ? 154.491 136.339 78.211 1.00 83.83 119 VAL B CA 1
ATOM 3518 C C . VAL B 1 153 ? 154.855 137.415 79.211 1.00 83.83 119 VAL B C 1
ATOM 3519 O O . VAL B 1 153 ? 156.038 137.713 79.401 1.00 83.83 119 VAL B O 1
ATOM 3523 N N . ILE B 1 154 ? 153.847 138.005 79.838 1.00 81.28 120 ILE B N 1
ATOM 3524 C CA . ILE B 1 154 ? 154.034 139.060 80.819 1.00 81.28 120 ILE B CA 1
ATOM 3525 C C . ILE B 1 154 ? 153.234 138.676 82.047 1.00 81.28 120 ILE B C 1
ATOM 3526 O O . ILE B 1 154 ? 152.010 138.525 81.973 1.00 81.28 120 ILE B O 1
ATOM 3531 N N . SER B 1 155 ? 153.918 138.502 83.165 1.00 80.67 121 SER B N 1
ATOM 3532 C CA . SER B 1 155 ? 153.302 137.997 84.377 1.00 80.67 121 SER B CA 1
ATOM 3533 C C . SER B 1 155 ? 153.415 139.031 85.487 1.00 80.67 121 SER B C 1
ATOM 3534 O O . SER B 1 155 ? 154.438 139.708 85.619 1.00 80.67 121 SER B O 1
ATOM 3537 N N . LEU B 1 156 ? 152.359 139.145 86.284 1.00 78.88 122 LEU B N 1
ATOM 3538 C CA . LEU B 1 156 ? 152.243 140.165 87.312 1.00 78.88 122 LEU B CA 1
ATOM 3539 C C . LEU B 1 156 ? 152.001 139.499 88.656 1.00 78.88 122 LEU B C 1
ATOM 3540 O O . LEU B 1 156 ? 151.298 138.490 88.735 1.00 78.88 122 LEU B O 1
ATOM 3545 N N . ARG B 1 157 ? 152.564 140.072 89.714 1.00 79.95 123 ARG B N 1
ATOM 3546 C CA . ARG B 1 157 ? 152.311 139.564 91.054 1.00 79.95 123 ARG B CA 1
ATOM 3547 C C . ARG B 1 157 ? 152.610 140.655 92.068 1.00 79.95 123 ARG B C 1
ATOM 3548 O O . ARG B 1 157 ? 153.438 141.536 91.831 1.00 79.95 123 ARG B O 1
ATOM 3556 N N . LEU B 1 158 ? 151.927 140.577 93.210 1.00 80.02 124 LEU B N 1
ATOM 3557 C CA . LEU B 1 158 ? 152.221 141.436 94.351 1.00 80.02 124 LEU B CA 1
ATOM 3558 C C . LEU B 1 158 ? 153.200 140.776 95.313 1.00 80.02 124 LEU B C 1
ATOM 3559 O O . LEU B 1 158 ? 154.301 141.286 95.536 1.00 80.02 124 LEU B O 1
ATOM 3564 N N . ARG B 1 159 ? 152.815 139.642 95.884 1.00 78.96 125 ARG B N 1
ATOM 3565 C CA . ARG B 1 159 ? 153.566 138.810 96.807 1.00 78.96 125 ARG B CA 1
ATOM 3566 C C . ARG B 1 159 ? 154.316 137.725 96.050 1.00 78.96 125 ARG B C 1
ATOM 3567 O O . ARG B 1 159 ? 153.773 137.142 95.110 1.00 78.96 125 ARG B O 1
ATOM 3575 N N . PRO B 1 160 ? 155.555 137.428 96.432 1.00 80.86 126 PRO B N 1
ATOM 3576 C CA . PRO B 1 160 ? 156.351 136.476 95.656 1.00 80.86 126 PRO B CA 1
ATOM 3577 C C . PRO B 1 160 ? 155.694 135.108 95.609 1.00 80.86 126 PRO B C 1
ATOM 3578 O O . PRO B 1 160 ? 154.966 134.711 96.519 1.00 80.86 126 PRO B O 1
ATOM 3582 N N . LEU B 1 161 ? 155.954 134.392 94.520 1.00 80.39 127 LEU B N 1
ATOM 3583 C CA . LEU B 1 161 ? 155.403 133.068 94.286 1.00 80.39 127 LEU B CA 1
ATOM 3584 C C . LEU B 1 161 ? 156.534 132.059 94.198 1.00 80.39 127 LEU B C 1
ATOM 3585 O O . LEU B 1 161 ? 157.619 132.375 93.704 1.00 80.39 127 LEU B O 1
ATOM 3590 N N . LYS B 1 162 ? 156.280 130.844 94.679 1.00 83.48 128 LYS B N 1
ATOM 3591 C CA . LYS B 1 162 ? 157.276 129.788 94.542 1.00 83.48 128 LYS B CA 1
ATOM 3592 C C . LYS B 1 162 ? 157.344 129.292 93.108 1.00 83.48 128 LYS B C 1
ATOM 3593 O O . LYS B 1 162 ? 158.435 129.114 92.554 1.00 83.48 128 LYS B O 1
ATOM 3599 N N . ALA B 1 163 ? 156.180 129.080 92.489 1.00 80.22 129 ALA B N 1
ATOM 3600 C CA . ALA B 1 163 ? 156.114 128.516 91.146 1.00 80.22 129 ALA B CA 1
ATOM 3601 C C . ALA B 1 163 ? 157.020 129.253 90.176 1.00 80.22 129 ALA B C 1
ATOM 3602 O O . ALA B 1 163 ? 157.616 128.644 89.284 1.00 80.22 129 ALA B O 1
ATOM 3604 N N . VAL B 1 164 ? 157.157 130.565 90.347 1.00 83.21 130 VAL B N 1
ATOM 3605 C CA . VAL B 1 164 ? 157.975 131.334 89.422 1.00 83.21 130 VAL B CA 1
ATOM 3606 C C . VAL B 1 164 ? 159.453 131.054 89.634 1.00 83.21 130 VAL B C 1
ATOM 3607 O O . VAL B 1 164 ? 160.214 130.943 88.667 1.00 83.21 130 VAL B O 1
ATOM 3611 N N . ALA B 1 165 ? 159.892 130.932 90.884 1.00 88.99 131 ALA B N 1
ATOM 3612 C CA . ALA B 1 165 ? 161.279 130.556 91.122 1.00 88.99 131 ALA B CA 1
ATOM 3613 C C . ALA B 1 165 ? 161.550 129.147 90.617 1.00 88.99 131 ALA B C 1
ATOM 3614 O O . ALA B 1 165 ? 162.633 128.864 90.087 1.00 88.99 131 ALA B O 1
ATOM 3616 N N . ASP B 1 166 ? 160.576 128.250 90.785 1.00 88.97 132 ASP B N 1
ATOM 3617 C CA . ASP B 1 166 ? 160.676 126.910 90.223 1.00 88.97 132 ASP B CA 1
ATOM 3618 C C . ASP B 1 166 ? 160.905 126.977 88.723 1.00 88.97 132 ASP B C 1
ATOM 3619 O O . ASP B 1 166 ? 161.829 126.358 88.191 1.00 88.97 132 ASP B O 1
ATOM 3624 N N . LEU B 1 167 ? 160.065 127.742 88.028 1.00 86.98 133 LEU B N 1
ATOM 3625 C CA . LEU B 1 167 ? 160.183 127.862 86.582 1.00 86.98 133 LEU B CA 1
ATOM 3626 C C . LEU B 1 167 ? 161.521 128.462 86.185 1.00 86.98 133 LEU B C 1
ATOM 3627 O O . LEU B 1 167 ? 162.121 128.057 85.187 1.00 86.98 133 LEU B O 1
ATOM 3632 N N . LEU B 1 168 ? 162.010 129.429 86.957 1.00 93.39 134 LEU B N 1
ATOM 3633 C CA . LEU B 1 168 ? 163.274 130.063 86.607 1.00 93.39 134 LEU B CA 1
ATOM 3634 C C . LEU B 1 168 ? 164.428 129.078 86.734 1.00 93.39 134 LEU B C 1
ATOM 3635 O O . LEU B 1 168 ? 165.165 128.838 85.768 1.00 93.39 134 LEU B O 1
ATOM 3640 N N . GLU B 1 169 ? 164.592 128.491 87.925 1.00 99.41 135 GLU B N 1
ATOM 3641 C CA . GLU B 1 169 ? 165.653 127.509 88.127 1.00 99.41 135 GLU B CA 1
ATOM 3642 C C . GLU B 1 169 ? 165.512 126.341 87.166 1.00 99.41 135 GLU B C 1
ATOM 3643 O O . GLU B 1 169 ? 166.510 125.712 86.799 1.00 99.41 135 GLU B O 1
ATOM 3649 N N . ASP B 1 170 ? 164.285 126.043 86.742 1.00 99.94 136 ASP B N 1
ATOM 3650 C CA . ASP B 1 170 ? 164.071 125.083 85.672 1.00 99.94 136 ASP B CA 1
ATOM 3651 C C . ASP B 1 170 ? 164.700 125.571 84.378 1.00 99.94 136 ASP B C 1
ATOM 3652 O O . ASP B 1 170 ? 165.408 124.822 83.698 1.00 99.94 136 ASP B O 1
ATOM 3657 N N . LEU B 1 171 ? 164.455 126.830 84.030 1.00 100.75 137 LEU B N 1
ATOM 3658 C CA . LEU B 1 171 ? 164.943 127.399 82.784 1.00 100.75 137 LEU B CA 1
ATOM 3659 C C . LEU B 1 171 ? 166.460 127.396 82.726 1.00 100.75 137 LEU B C 1
ATOM 3660 O O . LEU B 1 171 ? 167.045 126.772 81.837 1.00 100.75 137 LEU B O 1
ATOM 3665 N N . GLU B 1 172 ? 167.114 128.082 83.664 1.00 104.25 138 GLU B N 1
ATOM 3666 C CA . GLU B 1 172 ? 168.568 128.149 83.569 1.00 104.25 138 GLU B CA 1
ATOM 3667 C C . GLU B 1 172 ? 169.232 126.799 83.789 1.00 104.25 138 GLU B C 1
ATOM 3668 O O . GLU B 1 172 ? 170.437 126.675 83.547 1.00 104.25 138 GLU B O 1
ATOM 3674 N N . ALA B 1 173 ? 168.485 125.786 84.228 1.00 106.18 139 ALA B N 1
ATOM 3675 C CA . ALA B 1 173 ? 169.012 124.429 84.243 1.00 106.18 139 ALA B CA 1
ATOM 3676 C C . ALA B 1 173 ? 169.043 123.799 82.862 1.00 106.18 139 ALA B C 1
ATOM 3677 O O . ALA B 1 173 ? 169.603 122.709 82.712 1.00 106.18 139 ALA B O 1
ATOM 3679 N N . GLY B 1 174 ? 168.459 124.448 81.858 1.00 105.81 140 GLY B N 1
ATOM 3680 C CA . GLY B 1 174 ? 168.446 123.923 80.512 1.00 105.81 140 GLY B CA 1
ATOM 3681 C C . GLY B 1 174 ? 167.306 122.983 80.196 1.00 105.81 140 GLY B C 1
ATOM 3682 O O . GLY B 1 174 ? 167.324 122.356 79.131 1.00 105.81 140 GLY B O 1
ATOM 3683 N N . LYS B 1 175 ? 166.316 122.861 81.078 1.00 101.43 141 LYS B N 1
ATOM 3684 C CA . LYS B 1 175 ? 165.195 121.958 80.854 1.00 101.43 141 LYS B CA 1
ATOM 3685 C C . LYS B 1 175 ? 163.854 122.647 81.060 1.00 101.43 141 LYS B C 1
ATOM 3686 O O . LYS B 1 175 ? 162.851 121.979 81.325 1.00 101.43 141 LYS B O 1
ATOM 3692 N N . GLY B 1 176 ? 163.812 123.967 80.940 1.00 100.94 142 GLY B N 1
ATOM 3693 C CA . GLY B 1 176 ? 162.587 124.704 81.124 1.00 100.94 142 GLY B CA 1
ATOM 3694 C C . GLY B 1 176 ? 161.740 124.723 79.871 1.00 100.94 142 GLY B C 1
ATOM 3695 O O . GLY B 1 176 ? 161.972 123.964 78.927 1.00 100.94 142 GLY B O 1
ATOM 3696 N N . PRO B 1 177 ? 160.741 125.597 79.838 1.00 96.31 143 PRO B N 1
ATOM 3697 C CA . PRO B 1 177 ? 159.875 125.687 78.661 1.00 96.31 143 PRO B CA 1
ATOM 3698 C C . PRO B 1 177 ? 160.621 126.280 77.480 1.00 96.31 143 PRO B C 1
ATOM 3699 O O . PRO B 1 177 ? 161.765 126.721 77.585 1.00 96.31 143 PRO B O 1
ATOM 3703 N N . LYS B 1 178 ? 159.952 126.285 76.332 1.00 101.46 144 LYS B N 1
ATOM 3704 C CA . LYS B 1 178 ? 160.564 126.836 75.134 1.00 101.46 144 LYS B CA 1
ATOM 3705 C C . LYS B 1 178 ? 159.660 127.772 74.347 1.00 101.46 144 LYS B C 1
ATOM 3706 O O . LYS B 1 178 ? 160.162 128.472 73.463 1.00 101.46 144 LYS B O 1
ATOM 3712 N N . THR B 1 179 ? 158.358 127.810 74.623 1.00 99.21 145 THR B N 1
ATOM 3713 C CA . THR B 1 179 ? 157.457 128.762 73.991 1.00 99.21 145 THR B CA 1
ATOM 3714 C C . THR B 1 179 ? 156.467 129.291 75.019 1.00 99.21 145 THR B C 1
ATOM 3715 O O . THR B 1 179 ? 156.415 128.830 76.160 1.00 99.21 145 THR B O 1
ATOM 3719 N N . ALA B 1 180 ? 155.682 130.280 74.590 1.00 93.93 146 ALA B N 1
ATOM 3720 C CA . ALA B 1 180 ? 154.787 130.985 75.502 1.00 93.93 146 ALA B CA 1
ATOM 3721 C C . ALA B 1 180 ? 153.779 130.045 76.146 1.00 93.93 146 ALA B C 1
ATOM 3722 O O . ALA B 1 180 ? 153.592 130.060 77.372 1.00 93.93 146 ALA B O 1
ATOM 3724 N N . SER B 1 181 ? 153.104 129.236 75.331 1.00 95.52 147 SER B N 1
ATOM 3725 C CA . SER B 1 181 ? 152.171 128.257 75.866 1.00 95.52 147 SER B CA 1
ATOM 3726 C C . SER B 1 181 ? 152.845 127.364 76.890 1.00 95.52 147 SER B C 1
ATOM 3727 O O . SER B 1 181 ? 152.247 127.033 77.918 1.00 95.52 147 SER B O 1
ATOM 3730 N N . GLU B 1 182 ? 154.098 126.987 76.638 1.00 95.35 148 GLU B N 1
ATOM 3731 C CA . GLU B 1 182 ? 154.812 126.144 77.584 1.00 95.35 148 GLU B CA 1
ATOM 3732 C C . GLU B 1 182 ? 155.073 126.881 78.888 1.00 95.35 148 GLU B C 1
ATOM 3733 O O . GLU B 1 182 ? 155.032 126.275 79.961 1.00 95.35 148 GLU B O 1
ATOM 3739 N N . VAL B 1 183 ? 155.325 128.189 78.824 1.00 86.38 149 VAL B N 1
ATOM 3740 C CA . VAL B 1 183 ? 155.532 128.958 80.049 1.00 86.38 149 VAL B CA 1
ATOM 3741 C C . VAL B 1 183 ? 154.260 128.989 80.877 1.00 86.38 149 VAL B C 1
ATOM 3742 O O . VAL B 1 183 ? 154.284 128.763 82.095 1.00 86.38 149 VAL B O 1
ATOM 3746 N N . VAL B 1 184 ? 153.128 129.279 80.236 1.00 82.77 150 VAL B N 1
ATOM 3747 C CA . VAL B 1 184 ? 151.875 129.298 80.982 1.00 82.77 150 VAL B CA 1
ATOM 3748 C C . VAL B 1 184 ? 151.574 127.923 81.553 1.00 82.77 150 VAL B C 1
ATOM 3749 O O . VAL B 1 184 ? 151.106 127.799 82.696 1.00 82.77 150 VAL B O 1
ATOM 3753 N N . TYR B 1 185 ? 151.849 126.869 80.786 1.00 84.34 151 TYR B N 1
ATOM 3754 C CA . TYR B 1 185 ? 151.590 125.526 81.281 1.00 84.34 151 TYR B CA 1
ATOM 3755 C C . TYR B 1 185 ? 152.474 125.205 82.474 1.00 84.34 151 TYR B C 1
ATOM 3756 O O . TYR B 1 185 ? 152.019 124.596 83.440 1.00 84.34 151 TYR B O 1
ATOM 3765 N N . TYR B 1 186 ? 153.744 125.600 82.423 1.00 83.99 152 TYR B N 1
ATOM 3766 C CA . TYR B 1 186 ? 154.639 125.334 83.540 1.00 83.99 152 TYR B CA 1
ATOM 3767 C C . TYR B 1 186 ? 154.168 126.052 84.791 1.00 83.99 152 TYR B C 1
ATOM 3768 O O . TYR B 1 186 ? 154.170 125.481 85.888 1.00 83.99 152 TYR B O 1
ATOM 3777 N N . LEU B 1 187 ? 153.765 127.313 84.648 1.00 78.19 153 LEU B N 1
ATOM 3778 C CA . LEU B 1 187 ? 153.262 128.053 85.799 1.00 78.19 153 LEU B CA 1
ATOM 3779 C C . LEU B 1 187 ? 152.054 127.358 86.408 1.00 78.19 153 LEU B C 1
ATOM 3780 O O . LEU B 1 187 ? 151.988 127.150 87.626 1.00 78.19 153 LEU B O 1
ATOM 3785 N N . ALA B 1 188 ? 151.089 126.974 85.571 1.00 76.71 154 ALA B N 1
ATOM 3786 C CA . ALA B 1 188 ? 149.903 126.304 86.093 1.00 76.71 154 ALA B CA 1
ATOM 3787 C C . ALA B 1 188 ? 150.256 124.962 86.720 1.00 76.71 154 ALA B C 1
ATOM 3788 O O . ALA B 1 188 ? 149.706 124.585 87.765 1.00 76.71 154 ALA B O 1
ATOM 3790 N N . HIS B 1 189 ? 151.184 124.235 86.104 1.00 79.04 155 HIS B N 1
ATOM 3791 C CA . HIS B 1 189 ? 151.578 122.930 86.608 1.00 79.04 155 HIS B CA 1
ATOM 3792 C C . HIS B 1 189 ? 152.183 123.048 87.993 1.00 79.04 155 HIS B C 1
ATOM 3793 O O . HIS B 1 189 ? 151.872 122.260 88.887 1.00 79.04 155 HIS B O 1
ATOM 3800 N N . TYR B 1 190 ? 153.049 124.038 88.193 1.00 75.57 156 TYR B N 1
ATOM 3801 C CA . TYR B 1 190 ? 153.675 124.196 89.499 1.00 75.57 156 TYR B CA 1
ATOM 3802 C C . TYR B 1 190 ? 152.669 124.661 90.541 1.00 75.57 156 TYR B C 1
ATOM 3803 O O . TYR B 1 190 ? 152.685 124.186 91.686 1.00 75.57 156 TYR B O 1
ATOM 3812 N N . LEU B 1 191 ? 151.780 125.583 90.170 1.00 73.49 157 LEU B N 1
ATOM 3813 C CA . LEU B 1 191 ? 150.744 125.992 91.111 1.00 73.49 157 LEU B CA 1
ATOM 3814 C C . LEU B 1 191 ? 149.930 124.795 91.579 1.00 73.49 157 LEU B C 1
ATOM 3815 O O . LEU B 1 191 ? 149.621 124.667 92.771 1.00 73.49 157 LEU B O 1
ATOM 3820 N N . THR B 1 192 ? 149.594 123.890 90.662 1.00 76.32 158 THR B N 1
ATOM 3821 C CA . THR B 1 192 ? 148.840 122.710 91.065 1.00 76.32 158 THR B CA 1
ATOM 3822 C C . THR B 1 192 ? 149.683 121.726 91.868 1.00 76.32 158 THR B C 1
ATOM 3823 O O . THR B 1 192 ? 149.186 121.123 92.829 1.00 76.32 158 THR B O 1
ATOM 3827 N N . ASP B 1 193 ? 150.949 121.546 91.491 1.00 75.95 159 ASP B N 1
ATOM 3828 C CA . ASP B 1 193 ? 151.824 120.646 92.228 1.00 75.95 159 ASP B CA 1
ATOM 3829 C C . ASP B 1 193 ? 151.984 121.100 93.666 1.00 75.95 159 ASP B C 1
ATOM 3830 O O . ASP B 1 193 ? 152.318 120.298 94.542 1.00 75.95 159 ASP B O 1
ATOM 3835 N N . ARG B 1 194 ? 151.776 122.385 93.929 1.00 74.84 160 ARG B N 1
ATOM 3836 C CA . ARG B 1 194 ? 151.827 122.830 95.316 1.00 74.84 160 ARG B CA 1
ATOM 3837 C C . ARG B 1 194 ? 150.470 122.806 96.000 1.00 74.84 160 ARG B C 1
ATOM 3838 O O . ARG B 1 194 ? 150.402 122.513 97.201 1.00 74.84 160 ARG B O 1
ATOM 3846 N N . VAL B 1 195 ? 149.387 123.083 95.277 1.00 74.04 161 VAL B N 1
ATOM 3847 C CA . VAL B 1 195 ? 148.083 123.025 95.924 1.00 74.04 161 VAL B CA 1
ATOM 3848 C C . VAL B 1 195 ? 147.761 121.600 96.352 1.00 74.04 161 VAL B C 1
ATOM 3849 O O . VAL B 1 195 ? 147.164 121.378 97.413 1.00 74.04 161 VAL B O 1
ATOM 3853 N N . ASP B 1 196 ? 148.185 120.604 95.571 1.00 78.23 162 ASP B N 1
ATOM 3854 C CA . ASP B 1 196 ? 147.849 119.241 95.966 1.00 78.23 162 ASP B CA 1
ATOM 3855 C C . ASP B 1 196 ? 148.708 118.783 97.136 1.00 78.23 162 ASP B C 1
ATOM 3856 O O . ASP B 1 196 ? 148.243 118.020 97.986 1.00 78.23 162 ASP B O 1
ATOM 3861 N N . THR B 1 197 ? 149.960 119.238 97.190 1.00 74.61 163 THR B N 1
ATOM 3862 C CA . THR B 1 197 ? 150.784 119.002 98.367 1.00 74.61 163 THR B CA 1
ATOM 3863 C C . THR B 1 197 ? 150.121 119.563 99.612 1.00 74.61 163 THR B C 1
ATOM 3864 O O . THR B 1 197 ? 150.053 118.895 100.650 1.00 74.61 163 THR B O 1
ATOM 3868 N N . LEU B 1 198 ? 149.611 120.789 99.522 1.00 75.13 164 LEU B N 1
ATOM 3869 C CA . LEU B 1 198 ? 148.942 121.385 100.673 1.00 75.13 164 LEU B CA 1
ATOM 3870 C C . LEU B 1 198 ? 147.713 120.581 101.078 1.00 75.13 164 LEU B C 1
ATOM 3871 O O . LEU B 1 198 ? 147.468 120.359 102.270 1.00 75.13 164 LEU B O 1
ATOM 3876 N N . ILE B 1 199 ? 146.925 120.134 100.102 1.00 74.90 165 ILE B N 1
ATOM 3877 C CA . ILE B 1 199 ? 145.698 119.420 100.445 1.00 74.90 165 ILE B CA 1
ATOM 3878 C C . ILE B 1 199 ? 146.014 118.053 101.043 1.00 74.90 165 ILE B C 1
ATOM 3879 O O . ILE B 1 199 ? 145.339 117.597 101.974 1.00 74.90 165 ILE B O 1
ATOM 3884 N N . SER B 1 200 ? 147.051 117.384 100.541 1.00 76.73 166 SER B N 1
ATOM 3885 C CA . SER B 1 200 ? 147.443 116.114 101.139 1.00 76.73 166 SER B CA 1
ATOM 3886 C C . SER B 1 200 ? 147.967 116.319 102.553 1.00 76.73 166 SER B C 1
ATOM 3887 O O . SER B 1 200 ? 147.748 115.480 103.434 1.00 76.73 166 SER B O 1
ATOM 3890 N N . GLY B 1 201 ? 148.658 117.433 102.793 1.00 78.01 167 GLY B N 1
ATOM 3891 C CA . GLY B 1 201 ? 149.049 117.759 104.153 1.00 78.01 167 GLY B CA 1
ATOM 3892 C C . GLY B 1 201 ? 147.854 117.935 105.068 1.00 78.01 167 GLY B C 1
ATOM 3893 O O . GLY B 1 201 ? 147.850 117.449 106.201 1.00 78.01 167 GLY B O 1
ATOM 3894 N N . ILE B 1 202 ? 146.825 118.632 104.589 1.00 78.05 168 ILE B N 1
ATOM 3895 C CA . ILE B 1 202 ? 145.602 118.778 105.375 1.00 78.05 168 ILE B CA 1
ATOM 3896 C C . ILE B 1 202 ? 144.998 117.415 105.680 1.00 78.05 168 ILE B C 1
ATOM 3897 O O . ILE B 1 202 ? 144.513 117.162 106.791 1.00 78.05 168 ILE B O 1
ATOM 3902 N N . ALA B 1 203 ? 145.012 116.518 104.696 1.00 80.53 169 ALA B N 1
ATOM 3903 C CA . ALA B 1 203 ? 144.416 115.201 104.892 1.00 80.53 169 ALA B CA 1
ATOM 3904 C C . ALA B 1 203 ? 145.178 114.402 105.941 1.00 80.53 169 ALA B C 1
ATOM 3905 O O . ALA B 1 203 ? 144.574 113.743 106.792 1.00 80.53 169 ALA B O 1
ATOM 3907 N N . ASP B 1 204 ? 146.510 114.448 105.902 1.00 85.66 170 ASP B N 1
ATOM 3908 C CA . ASP B 1 204 ? 147.279 113.737 106.920 1.00 85.66 170 ASP B CA 1
ATOM 3909 C C . ASP B 1 204 ? 147.107 114.369 108.296 1.00 85.66 170 ASP B C 1
ATOM 3910 O O . ASP B 1 204 ? 147.135 113.668 109.313 1.00 85.66 170 ASP B O 1
ATOM 3915 N N . GLN B 1 205 ? 146.931 115.688 108.354 1.00 84.77 171 GLN B N 1
ATOM 3916 C CA . GLN B 1 205 ? 146.654 116.323 109.638 1.00 84.77 171 GLN B CA 1
ATOM 3917 C C . GLN B 1 205 ? 145.346 115.819 110.225 1.00 84.77 171 GLN B C 1
ATOM 3918 O O . GLN B 1 205 ? 145.276 115.469 111.410 1.00 84.77 171 GLN B O 1
ATOM 3924 N N . LEU B 1 206 ? 144.293 115.780 109.409 1.00 85.86 172 LEU B N 1
ATOM 3925 C CA . LEU B 1 206 ? 143.031 115.227 109.885 1.00 85.86 172 LEU B CA 1
ATOM 3926 C C . LEU B 1 206 ? 143.187 113.769 110.283 1.00 85.86 172 LEU B C 1
ATOM 3927 O O . LEU B 1 206 ? 142.566 113.314 111.248 1.00 85.86 172 LEU B O 1
ATOM 3932 N N . ASP B 1 207 ? 144.001 113.015 109.546 1.00 91.25 173 ASP B N 1
ATOM 3933 C CA . ASP B 1 207 ? 144.207 111.610 109.881 1.00 91.25 173 ASP B CA 1
ATOM 3934 C C . ASP B 1 207 ? 144.840 111.468 111.255 1.00 91.25 173 ASP B C 1
ATOM 3935 O O . ASP B 1 207 ? 144.425 110.628 112.059 1.00 91.25 173 ASP B O 1
ATOM 3940 N N . ALA B 1 208 ? 145.858 112.280 111.537 1.00 92.98 174 ALA B N 1
ATOM 3941 C CA . ALA B 1 208 ? 146.486 112.242 112.852 1.00 92.98 174 ALA B CA 1
ATOM 3942 C C . ALA B 1 208 ? 145.497 112.623 113.942 1.00 92.98 174 ALA B C 1
ATOM 3943 O O . ALA B 1 208 ? 145.427 111.963 114.986 1.00 92.98 174 ALA B O 1
ATOM 3945 N N . VAL B 1 209 ? 144.712 113.677 113.712 1.00 94.79 175 VAL B N 1
ATOM 3946 C CA . VAL B 1 209 ? 143.726 114.097 114.704 1.00 94.79 175 VAL B CA 1
ATOM 3947 C C . VAL B 1 209 ? 142.749 112.967 114.993 1.00 94.79 175 VAL B C 1
ATOM 3948 O O . VAL B 1 209 ? 142.474 112.640 116.153 1.00 94.79 175 VAL B O 1
ATOM 3952 N N . GLU B 1 210 ? 142.211 112.352 113.942 1.00 97.87 176 GLU B N 1
ATOM 3953 C CA . GLU B 1 210 ? 141.229 111.294 114.131 1.00 97.87 176 GLU B CA 1
ATOM 3954 C C . GLU B 1 210 ? 141.838 110.101 114.844 1.00 97.87 176 GLU B C 1
ATOM 3955 O O . GLU B 1 210 ? 141.236 109.542 115.764 1.00 97.87 176 GLU B O 1
ATOM 3961 N N . GLU B 1 211 ? 143.015 109.660 114.406 1.00 105.15 177 GLU B N 1
ATOM 3962 C CA . GLU B 1 211 ? 143.588 108.470 115.017 1.00 105.15 177 GLU B CA 1
ATOM 3963 C C . GLU B 1 211 ? 143.906 108.723 116.482 1.00 105.15 177 GLU B C 1
ATOM 3964 O O . GLU B 1 211 ? 143.731 107.831 117.313 1.00 105.15 177 GLU B O 1
ATOM 3970 N N . LEU B 1 212 ? 144.313 109.948 116.830 1.00 102.82 178 LEU B N 1
ATOM 3971 C CA . LEU B 1 212 ? 144.480 110.287 118.241 1.00 102.82 178 LEU B CA 1
ATOM 3972 C C . LEU B 1 212 ? 143.153 110.209 118.986 1.00 102.82 178 LEU B C 1
ATOM 3973 O O . LEU B 1 212 ? 143.052 109.572 120.045 1.00 102.82 178 LEU B O 1
ATOM 3978 N N . VAL B 1 213 ? 142.117 110.845 118.435 1.00 103.95 179 VAL B N 1
ATOM 3979 C CA . VAL B 1 213 ? 140.828 110.917 119.115 1.00 103.95 179 VAL B CA 1
ATOM 3980 C C . VAL B 1 213 ? 140.269 109.527 119.369 1.00 103.95 179 VAL B C 1
ATOM 3981 O O . VAL B 1 213 ? 139.771 109.238 120.461 1.00 103.95 179 VAL B O 1
ATOM 3985 N N . GLU B 1 214 ? 140.347 108.640 118.377 1.00 108.57 180 GLU B N 1
ATOM 3986 C CA . GLU B 1 214 ? 139.761 107.314 118.556 1.00 108.57 180 GLU B CA 1
ATOM 3987 C C . GLU B 1 214 ? 140.697 106.356 119.283 1.00 108.57 180 GLU B C 1
ATOM 3988 O O . GLU B 1 214 ? 140.227 105.417 119.934 1.00 108.57 180 GLU B O 1
ATOM 3994 N N . ALA B 1 215 ? 142.013 106.556 119.191 1.00 115.03 181 ALA B N 1
ATOM 3995 C CA . ALA B 1 215 ? 142.932 105.765 119.999 1.00 115.03 181 ALA B CA 1
ATOM 3996 C C . ALA B 1 215 ? 142.681 106.011 121.477 1.00 115.03 181 ALA B C 1
ATOM 3997 O O . ALA B 1 215 ? 142.436 105.075 122.246 1.00 115.03 181 ALA B O 1
ATOM 3999 N N . ASP B 1 216 ? 142.724 107.273 121.891 1.00 121.16 182 ASP B N 1
ATOM 4000 C CA . ASP B 1 216 ? 142.288 107.602 123.235 1.00 121.16 182 ASP B CA 1
ATOM 4001 C C . ASP B 1 216 ? 140.765 107.557 123.294 1.00 121.16 182 ASP B C 1
ATOM 4002 O O . ASP B 1 216 ? 140.088 107.267 122.304 1.00 121.16 182 ASP B O 1
ATOM 4007 N N . GLU B 1 217 ? 140.221 107.830 124.471 1.00 126.85 183 GLU B N 1
ATOM 4008 C CA . GLU B 1 217 ? 138.785 107.958 124.641 1.00 126.85 183 GLU B CA 1
ATOM 4009 C C . GLU B 1 217 ? 138.498 109.204 125.464 1.00 126.85 183 GLU B C 1
ATOM 4010 O O . GLU B 1 217 ? 139.384 109.720 126.151 1.00 126.85 183 GLU B O 1
ATOM 4016 N N . ARG B 1 218 ? 137.260 109.698 125.359 1.00 126.76 184 ARG B N 1
ATOM 4017 C CA . ARG B 1 218 ? 136.809 110.945 125.975 1.00 126.76 184 ARG B CA 1
ATOM 4018 C C . ARG B 1 218 ? 137.830 112.066 125.804 1.00 126.76 184 ARG B C 1
ATOM 4019 O O . ARG B 1 218 ? 137.978 112.928 126.674 1.00 126.76 184 ARG B O 1
ATOM 4027 N N . ALA B 1 219 ? 138.529 112.065 124.673 1.00 119.57 185 ALA B N 1
ATOM 4028 C CA . ALA B 1 219 ? 139.510 113.089 124.343 1.00 119.57 185 ALA B CA 1
ATOM 4029 C C . ALA B 1 219 ? 138.923 113.977 123.258 1.00 119.57 185 ALA B C 1
ATOM 4030 O O . ALA B 1 219 ? 138.590 113.499 122.170 1.00 119.57 185 ALA B O 1
ATOM 4032 N N . SER B 1 220 ? 138.787 115.259 123.554 1.00 109.72 186 SER B N 1
ATOM 4033 C CA . SER B 1 220 ? 138.243 116.168 122.564 1.00 109.72 186 SER B CA 1
ATOM 4034 C C . SER B 1 220 ? 139.275 116.433 121.474 1.00 109.72 186 SER B C 1
ATOM 4035 O O . SER B 1 220 ? 140.472 116.523 121.757 1.00 109.72 186 SER B O 1
ATOM 4038 N N . PRO B 1 221 ? 138.846 116.553 120.223 1.00 104.13 187 PRO B N 1
ATOM 4039 C CA . PRO B 1 221 ? 139.771 116.977 119.174 1.00 104.13 187 PRO B CA 1
ATOM 4040 C C . PRO B 1 221 ? 140.230 118.397 119.429 1.00 104.13 187 PRO B C 1
ATOM 4041 O O . PRO B 1 221 ? 139.499 119.219 119.986 1.00 104.13 187 PRO B O 1
ATOM 4045 N N . ASP B 1 222 ? 141.457 118.684 119.019 1.00 98.43 188 ASP B N 1
ATOM 4046 C CA . ASP B 1 222 ? 142.038 119.995 119.279 1.00 98.43 188 ASP B CA 1
ATOM 4047 C C . ASP B 1 222 ? 141.301 121.030 118.448 1.00 98.43 188 ASP B C 1
ATOM 4048 O O . ASP B 1 222 ? 141.526 121.153 117.245 1.00 98.43 188 ASP B O 1
ATOM 4053 N N . GLN B 1 223 ? 140.413 121.780 119.089 1.00 98.96 189 GLN B N 1
ATOM 4054 C CA . GLN B 1 223 ? 139.827 122.936 118.439 1.00 98.96 189 GLN B CA 1
ATOM 4055 C C . GLN B 1 223 ? 140.923 123.946 118.121 1.00 98.96 189 GLN B C 1
ATOM 4056 O O . GLN B 1 223 ? 142.086 123.778 118.491 1.00 98.96 189 GLN B O 1
ATOM 4062 N N . HIS B 1 224 ? 140.543 124.992 117.390 1.00 98.89 190 HIS B N 1
ATOM 4063 C CA . HIS B 1 224 ? 141.486 126.004 116.922 1.00 98.89 190 HIS B CA 1
ATOM 4064 C C . HIS B 1 224 ? 142.453 125.379 115.920 1.00 98.89 190 HIS B C 1
ATOM 4065 O O . HIS B 1 224 ? 143.317 126.058 115.360 1.00 98.89 190 HIS B O 1
ATOM 4072 N N . GLN B 1 225 ? 142.300 124.084 115.677 1.00 93.05 191 GLN B N 1
ATOM 4073 C CA . GLN B 1 225 ? 142.928 123.403 114.558 1.00 93.05 191 GLN B CA 1
ATOM 4074 C C . GLN B 1 225 ? 141.915 122.902 113.552 1.00 93.05 191 GLN B C 1
ATOM 4075 O O . GLN B 1 225 ? 142.113 123.071 112.353 1.00 93.05 191 GLN B O 1
ATOM 4081 N N . LEU B 1 226 ? 140.825 122.295 114.018 1.00 88.28 192 LEU B N 1
ATOM 4082 C CA . LEU B 1 226 ? 139.716 122.004 113.122 1.00 88.28 192 LEU B CA 1
ATOM 4083 C C . LEU B 1 226 ? 139.182 123.281 112.493 1.00 88.28 192 LEU B C 1
ATOM 4084 O O . LEU B 1 226 ? 138.790 123.290 111.322 1.00 88.28 192 LEU B O 1
ATOM 4089 N N . ARG B 1 227 ? 139.170 124.375 113.253 1.00 95.83 193 ARG B N 1
ATOM 4090 C CA . ARG B 1 227 ? 138.712 125.644 112.703 1.00 95.83 193 ARG B CA 1
ATOM 4091 C C . ARG B 1 227 ? 139.633 126.120 111.591 1.00 95.83 193 ARG B C 1
ATOM 4092 O O . ARG B 1 227 ? 139.171 126.567 110.537 1.00 95.83 193 ARG B O 1
ATOM 4100 N N . THR B 1 228 ? 140.945 126.033 111.808 1.00 87.89 194 THR B N 1
ATOM 4101 C CA . THR B 1 228 ? 141.880 126.471 110.780 1.00 87.89 194 THR B CA 1
ATOM 4102 C C . THR B 1 228 ? 141.799 125.576 109.555 1.00 87.89 194 THR B C 1
ATOM 4103 O O . THR B 1 228 ? 141.884 126.055 108.423 1.00 87.89 194 THR B O 1
ATOM 4107 N N . LEU B 1 229 ? 141.625 124.272 109.756 1.00 84.39 195 LEU B N 1
ATOM 4108 C CA . LEU B 1 229 ? 141.517 123.377 108.610 1.00 84.39 195 LEU B CA 1
ATOM 4109 C C . LEU B 1 229 ? 140.244 123.645 107.822 1.00 84.39 195 LEU B C 1
ATOM 4110 O O . LEU B 1 229 ? 140.248 123.593 106.588 1.00 84.39 195 LEU B O 1
ATOM 4115 N N . ARG B 1 230 ? 139.147 123.952 108.511 1.00 85.68 196 ARG B N 1
ATOM 4116 C CA . ARG B 1 230 ? 137.911 124.273 107.808 1.00 85.68 196 ARG B CA 1
ATOM 4117 C C . ARG B 1 230 ? 138.048 125.575 107.031 1.00 85.68 196 ARG B C 1
ATOM 4118 O O . ARG B 1 230 ? 137.646 125.665 105.863 1.00 85.68 196 ARG B O 1
ATOM 4126 N N . ARG B 1 231 ? 138.607 126.603 107.672 1.00 87.28 197 ARG B N 1
ATOM 4127 C CA . ARG B 1 231 ? 138.875 127.857 106.978 1.00 87.28 197 ARG B CA 1
ATOM 4128 C C . ARG B 1 231 ? 139.753 127.624 105.761 1.00 87.28 197 ARG B C 1
ATOM 4129 O O . ARG B 1 231 ? 139.532 128.209 104.698 1.00 87.28 197 ARG B O 1
ATOM 4137 N N . ARG B 1 232 ? 140.759 126.766 105.907 1.00 85.34 198 ARG B N 1
ATOM 4138 C CA . ARG B 1 232 ? 141.690 126.511 104.820 1.00 85.34 198 ARG B CA 1
ATOM 4139 C C . ARG B 1 232 ? 140.999 125.821 103.658 1.00 85.34 198 ARG B C 1
ATOM 4140 O O . ARG B 1 232 ? 141.196 126.200 102.500 1.00 85.34 198 ARG B O 1
ATOM 4148 N N . SER B 1 233 ? 140.179 124.814 103.944 1.00 82.32 199 SER B N 1
ATOM 4149 C CA . SER B 1 233 ? 139.459 124.128 102.879 1.00 82.32 199 SER B CA 1
ATOM 4150 C C . SER B 1 233 ? 138.523 125.084 102.154 1.00 82.32 199 SER B C 1
ATOM 4151 O O . SER B 1 233 ? 138.442 125.079 100.920 1.00 82.32 199 SER B O 1
ATOM 4154 N N . ALA B 1 234 ? 137.813 125.926 102.904 1.00 82.93 200 ALA B N 1
ATOM 4155 C CA . ALA B 1 234 ? 136.895 126.864 102.265 1.00 82.93 200 ALA B CA 1
ATOM 4156 C C . ALA B 1 234 ? 137.642 127.866 101.396 1.00 82.93 200 ALA B C 1
ATOM 4157 O O . ALA B 1 234 ? 137.268 128.100 100.238 1.00 82.93 200 ALA B O 1
ATOM 4159 N N . GLY B 1 235 ? 138.697 128.474 101.937 1.00 82.28 201 GLY B N 1
ATOM 4160 C CA . GLY B 1 235 ? 139.447 129.453 101.177 1.00 82.28 201 GLY B CA 1
ATOM 4161 C C . GLY B 1 235 ? 140.176 128.854 99.997 1.00 82.28 201 GLY B C 1
ATOM 4162 O O . GLY B 1 235 ? 140.474 129.554 99.028 1.00 82.28 201 GLY B O 1
ATOM 4163 N N . LEU B 1 236 ? 140.480 127.560 100.056 1.00 78.53 202 LEU B N 1
ATOM 4164 C CA . LEU B 1 236 ? 141.080 126.901 98.907 1.00 78.53 202 LEU B CA 1
ATOM 4165 C C . LEU B 1 236 ? 140.045 126.652 97.826 1.00 78.53 202 LEU B C 1
ATOM 4166 O O . LEU B 1 236 ? 140.287 126.945 96.653 1.00 78.53 202 LEU B O 1
ATOM 4171 N N . ARG B 1 237 ? 138.887 126.108 98.201 1.00 82.49 203 ARG B N 1
ATOM 4172 C CA . ARG B 1 237 ? 137.854 125.844 97.208 1.00 82.49 203 ARG B CA 1
ATOM 4173 C C . ARG B 1 237 ? 137.408 127.120 96.516 1.00 82.49 203 ARG B C 1
ATOM 4174 O O . ARG B 1 237 ? 137.177 127.115 95.300 1.00 82.49 203 ARG B O 1
ATOM 4182 N N . ARG B 1 238 ? 137.310 128.221 97.265 1.00 83.44 204 ARG B N 1
ATOM 4183 C CA . ARG B 1 238 ? 136.816 129.471 96.696 1.00 83.44 204 ARG B CA 1
ATOM 4184 C C . ARG B 1 238 ? 137.606 129.881 95.462 1.00 83.44 204 ARG B C 1
ATOM 4185 O O . ARG B 1 238 ? 137.051 130.477 94.534 1.00 83.44 204 ARG B O 1
ATOM 4193 N N . TYR B 1 239 ? 138.900 129.568 95.425 1.00 78.62 205 TYR B N 1
ATOM 4194 C CA . TYR B 1 239 ? 139.726 129.909 94.278 1.00 78.62 205 TYR B CA 1
ATOM 4195 C C . TYR B 1 239 ? 140.025 128.728 93.371 1.00 78.62 205 TYR B C 1
ATOM 4196 O O . TYR B 1 239 ? 140.435 128.940 92.228 1.00 78.62 205 TYR B O 1
ATOM 4205 N N . LEU B 1 240 ? 139.857 127.499 93.846 1.00 76.50 206 LEU B N 1
ATOM 4206 C CA . LEU B 1 240 ? 140.149 126.358 92.990 1.00 76.50 206 LEU B CA 1
ATOM 4207 C C . LEU B 1 240 ? 138.980 126.034 92.079 1.00 76.50 206 LEU B C 1
ATOM 4208 O O . LEU B 1 240 ? 139.174 125.462 91.003 1.00 76.50 206 LEU B O 1
ATOM 4213 N N . ALA B 1 241 ? 137.764 126.376 92.488 1.00 78.87 207 ALA B N 1
ATOM 4214 C CA . ALA B 1 241 ? 136.617 126.138 91.620 1.00 78.87 207 ALA B CA 1
ATOM 4215 C C . ALA B 1 241 ? 136.719 126.849 90.275 1.00 78.87 207 ALA B C 1
ATOM 4216 O O . ALA B 1 241 ? 136.353 126.234 89.261 1.00 78.87 207 ALA B O 1
ATOM 4218 N N . PRO B 1 242 ? 137.186 128.098 90.176 1.00 77.40 208 PRO B N 1
ATOM 4219 C CA . PRO B 1 242 ? 137.301 128.704 88.842 1.00 77.40 208 PRO B CA 1
ATOM 4220 C C . PRO B 1 242 ? 138.528 128.262 88.065 1.00 77.40 208 PRO B C 1
ATOM 4221 O O . PRO B 1 242 ? 138.508 128.289 86.829 1.00 77.40 208 PRO B O 1
ATOM 4225 N N . GLN B 1 243 ? 139.609 127.872 88.738 1.00 78.09 209 GLN B N 1
ATOM 4226 C CA . GLN B 1 243 ? 140.791 127.449 87.996 1.00 78.09 209 GLN B CA 1
ATOM 4227 C C . GLN B 1 243 ? 140.545 126.148 87.254 1.00 78.09 209 GLN B C 1
ATOM 4228 O O . GLN B 1 243 ? 141.096 125.931 86.169 1.00 78.09 209 GLN B O 1
ATOM 4234 N N . ARG B 1 244 ? 139.757 125.251 87.839 1.00 82.99 210 ARG B N 1
ATOM 4235 C CA . ARG B 1 244 ? 139.384 124.047 87.114 1.00 82.99 210 ARG B CA 1
ATOM 4236 C C . ARG B 1 244 ? 138.732 124.406 85.788 1.00 82.99 210 ARG B C 1
ATOM 4237 O O . ARG B 1 244 ? 139.023 123.794 84.755 1.00 82.99 210 ARG B O 1
ATOM 4245 N N . ASP B 1 245 ? 137.881 125.430 85.791 1.00 83.61 211 ASP B N 1
ATOM 4246 C CA . ASP B 1 245 ? 137.229 125.845 84.558 1.00 83.61 211 ASP B CA 1
ATOM 4247 C C . ASP B 1 245 ? 138.214 126.515 83.614 1.00 83.61 211 ASP B C 1
ATOM 4248 O O . ASP B 1 245 ? 138.114 126.358 82.394 1.00 83.61 211 ASP B O 1
ATOM 4253 N N . ILE B 1 246 ? 139.168 127.270 84.158 1.00 78.77 212 ILE B N 1
ATOM 4254 C CA . ILE B 1 246 ? 140.229 127.832 83.324 1.00 78.77 212 ILE B CA 1
ATOM 4255 C C . ILE B 1 246 ? 140.934 126.726 82.563 1.00 78.77 212 ILE B C 1
ATOM 4256 O O . ILE B 1 246 ? 141.154 126.818 81.349 1.00 78.77 212 ILE B O 1
ATOM 4261 N N . TYR B 1 247 ? 141.298 125.660 83.269 1.00 78.98 213 TYR B N 1
ATOM 4262 C CA . TYR B 1 247 ? 142.030 124.567 82.644 1.00 78.98 213 TYR B CA 1
ATOM 4263 C C . TYR B 1 247 ? 141.165 123.828 81.636 1.00 78.98 213 TYR B C 1
ATOM 4264 O O . TYR B 1 247 ? 141.635 123.473 80.549 1.00 78.98 213 TYR B O 1
ATOM 4273 N N . SER B 1 248 ? 139.900 123.590 81.974 1.00 85.36 214 SER B N 1
ATOM 4274 C CA . SER B 1 248 ? 138.997 122.955 81.024 1.00 85.36 214 SER B CA 1
ATOM 4275 C C . SER B 1 248 ? 138.900 123.766 79.741 1.00 85.36 214 SER B C 1
ATOM 4276 O O . SER B 1 248 ? 139.003 123.218 78.639 1.00 85.36 214 SER B O 1
ATOM 4279 N N . GLN B 1 249 ? 138.712 125.081 79.862 1.00 85.89 215 GLN B N 1
ATOM 4280 C CA . GLN B 1 249 ? 138.642 125.927 78.676 1.00 85.89 215 GLN B CA 1
ATOM 4281 C C . GLN B 1 249 ? 139.939 125.879 77.889 1.00 85.89 215 GLN B C 1
ATOM 4282 O O . GLN B 1 249 ? 139.924 125.847 76.655 1.00 85.89 215 GLN B O 1
ATOM 4288 N N . LEU B 1 250 ? 141.072 125.887 78.581 1.00 85.20 216 LEU B N 1
ATOM 4289 C CA . LEU B 1 250 ? 142.357 125.864 77.900 1.00 85.20 216 LEU B CA 1
ATOM 4290 C C . LEU B 1 250 ? 142.579 124.521 77.225 1.00 85.20 216 LEU B C 1
ATOM 4291 O O . LEU B 1 250 ? 143.431 124.393 76.342 1.00 85.20 216 LEU B O 1
ATOM 4296 N N . ALA B 1 251 ? 141.810 123.515 77.632 1.00 92.72 217 ALA B N 1
ATOM 4297 C CA . ALA B 1 251 ? 141.961 122.178 77.087 1.00 92.72 217 ALA B CA 1
ATOM 4298 C C . ALA B 1 251 ? 141.059 121.877 75.903 1.00 92.72 217 ALA B C 1
ATOM 4299 O O . ALA B 1 251 ? 141.339 120.924 75.173 1.00 92.72 217 ALA B O 1
ATOM 4301 N N . ARG B 1 252 ? 139.995 122.651 75.681 1.00 102.09 218 ARG B N 1
ATOM 4302 C CA . ARG B 1 252 ? 139.008 122.196 74.711 1.00 102.09 218 ARG B CA 1
ATOM 4303 C C . ARG B 1 252 ? 139.440 122.484 73.277 1.00 102.09 218 ARG B C 1
ATOM 4304 O O . ARG B 1 252 ? 139.690 121.548 72.511 1.00 102.09 218 ARG B O 1
ATOM 4312 N N . TYR B 1 253 ? 139.549 123.751 72.879 1.00 112.82 219 TYR B N 1
ATOM 4313 C CA . TYR B 1 253 ? 140.022 123.960 71.516 1.00 112.82 219 TYR B CA 1
ATOM 4314 C C . TYR B 1 253 ? 141.332 124.741 71.446 1.00 112.82 219 TYR B C 1
ATOM 4315 O O . TYR B 1 253 ? 142.359 124.172 71.058 1.00 112.82 219 TYR B O 1
ATOM 4324 N N . LYS B 1 254 ? 141.311 126.013 71.854 1.00 109.20 220 LYS B N 1
ATOM 4325 C CA . LYS B 1 254 ? 142.468 126.915 71.886 1.00 109.20 220 LYS B CA 1
ATOM 4326 C C . LYS B 1 254 ? 143.492 126.579 70.802 1.00 109.20 220 LYS B C 1
ATOM 4327 O O . LYS B 1 254 ? 144.685 126.414 71.063 1.00 109.20 220 LYS B O 1
ATOM 4333 N N . LEU B 1 255 ? 143.005 126.494 69.566 1.00 116.42 221 LEU B N 1
ATOM 4334 C CA . LEU B 1 255 ? 143.799 125.955 68.468 1.00 116.42 221 LEU B CA 1
ATOM 4335 C C . LEU B 1 255 ? 145.072 126.748 68.218 1.00 116.42 221 LEU B C 1
ATOM 4336 O O . LEU B 1 255 ? 146.178 126.210 68.330 1.00 116.42 221 LEU B O 1
ATOM 4341 N N . SER B 1 256 ? 144.927 128.028 67.883 1.00 113.11 222 SER B N 1
ATOM 4342 C CA . SER B 1 256 ? 146.065 128.782 67.374 1.00 113.11 222 SER B CA 1
ATOM 4343 C C . SER B 1 256 ? 147.044 129.119 68.487 1.00 113.11 222 SER B C 1
ATOM 4344 O O . SER B 1 256 ? 148.263 129.011 68.314 1.00 113.11 222 SER B O 1
ATOM 4347 N N . TRP B 1 257 ? 146.526 129.526 69.644 1.00 111.74 223 TRP B N 1
ATOM 4348 C CA . TRP B 1 257 ? 147.403 130.001 70.706 1.00 111.74 223 TRP B CA 1
ATOM 4349 C C . TRP B 1 257 ? 148.187 128.864 71.326 1.00 111.74 223 TRP B C 1
ATOM 4350 O O . TRP B 1 257 ? 149.418 128.820 71.238 1.00 111.74 223 TRP B O 1
ATOM 4361 N N . PHE B 1 258 ? 147.485 127.942 71.968 1.00 106.55 224 PHE B N 1
ATOM 4362 C CA . PHE B 1 258 ? 148.089 126.935 72.821 1.00 106.55 224 PHE B CA 1
ATOM 4363 C C . PHE B 1 258 ? 147.899 125.587 72.153 1.00 106.55 224 PHE B C 1
ATOM 4364 O O . PHE B 1 258 ? 146.930 124.880 72.447 1.00 106.55 224 PHE B O 1
ATOM 4372 N N . VAL B 1 259 ? 148.837 125.239 71.266 1.00 112.24 225 VAL B N 1
ATOM 4373 C CA . VAL B 1 259 ? 148.625 124.158 70.312 1.00 112.24 225 VAL B CA 1
ATOM 4374 C C . VAL B 1 259 ? 148.214 122.894 71.045 1.00 112.24 225 VAL B C 1
ATOM 4375 O O . VAL B 1 259 ? 148.617 122.662 72.191 1.00 112.24 225 VAL B O 1
ATOM 4379 N N . GLU B 1 260 ? 147.398 122.067 70.383 1.00 115.12 226 GLU B N 1
ATOM 4380 C CA . GLU B 1 260 ? 146.777 120.941 71.075 1.00 115.12 226 GLU B CA 1
ATOM 4381 C C . GLU B 1 260 ? 147.815 119.928 71.533 1.00 115.12 226 GLU B C 1
ATOM 4382 O O . GLU B 1 260 ? 147.471 118.945 72.200 1.00 115.12 226 GLU B O 1
ATOM 4388 N N . ASP B 1 261 ? 149.082 120.149 71.180 1.00 113.09 227 ASP B N 1
ATOM 4389 C CA . ASP B 1 261 ? 150.164 119.383 71.777 1.00 113.09 227 ASP B CA 1
ATOM 4390 C C . ASP B 1 261 ? 150.033 119.358 73.291 1.00 113.09 227 ASP B C 1
ATOM 4391 O O . ASP B 1 261 ? 150.338 118.345 73.928 1.00 113.09 227 ASP B O 1
ATOM 4396 N N . ASP B 1 262 ? 149.562 120.453 73.880 1.00 102.70 228 ASP B N 1
ATOM 4397 C CA . ASP B 1 262 ? 149.337 120.533 75.313 1.00 102.70 228 ASP B CA 1
ATOM 4398 C C . ASP B 1 262 ? 147.866 120.456 75.693 1.00 102.70 228 ASP B C 1
ATOM 4399 O O . ASP B 1 262 ? 147.534 120.707 76.854 1.00 102.70 228 ASP B O 1
ATOM 4404 N N . ALA B 1 263 ? 146.975 120.137 74.754 1.00 96.37 229 ALA B N 1
ATOM 4405 C CA . ALA B 1 263 ? 145.560 120.062 75.095 1.00 96.37 229 ALA B CA 1
ATOM 4406 C C . ALA B 1 263 ? 145.313 118.999 76.155 1.00 96.37 229 ALA B C 1
ATOM 4407 O O . ALA B 1 263 ? 144.619 119.238 77.149 1.00 96.37 229 ALA B O 1
ATOM 4409 N N . ASP B 1 264 ? 145.902 117.820 75.971 1.00 95.63 230 ASP B N 1
ATOM 4410 C CA . ASP B 1 264 ? 145.724 116.749 76.943 1.00 95.63 230 ASP B CA 1
ATOM 4411 C C . ASP B 1 264 ? 146.427 117.065 78.257 1.00 95.63 230 ASP B C 1
ATOM 4412 O O . ASP B 1 264 ? 145.982 116.629 79.325 1.00 95.63 230 ASP B O 1
ATOM 4417 N N . TYR B 1 265 ? 147.511 117.839 78.210 1.00 88.79 231 TYR B N 1
ATOM 4418 C CA . TYR B 1 265 ? 148.165 118.258 79.445 1.00 88.79 231 TYR B CA 1
ATOM 4419 C C . TYR B 1 265 ? 147.267 119.186 80.248 1.00 88.79 231 TYR B C 1
ATOM 4420 O O . TYR B 1 265 ? 147.116 119.036 81.467 1.00 88.79 231 TYR B O 1
ATOM 4429 N N . TRP B 1 266 ? 146.668 120.166 79.579 1.00 84.41 232 TRP B N 1
ATOM 4430 C CA . TRP B 1 266 ? 145.698 121.011 80.259 1.00 84.41 232 TRP B CA 1
ATOM 4431 C C . TRP B 1 266 ? 144.526 120.189 80.767 1.00 84.41 232 TRP B C 1
ATOM 4432 O O . TRP B 1 266 ? 143.986 120.467 81.843 1.00 84.41 232 TRP B O 1
ATOM 4443 N N . ASN B 1 267 ? 144.141 119.155 80.023 1.00 86.50 233 ASN B N 1
ATOM 4444 C CA . ASN B 1 267 ? 143.054 118.291 80.464 1.00 86.50 233 ASN B CA 1
ATOM 4445 C C . ASN B 1 267 ? 143.411 117.569 81.756 1.00 86.50 233 ASN B C 1
ATOM 4446 O O . ASN B 1 267 ? 142.587 117.464 82.668 1.00 86.50 233 ASN B O 1
ATOM 4451 N N . GLU B 1 268 ? 144.632 117.048 81.852 1.00 85.86 234 GLU B N 1
ATOM 4452 C CA . GLU B 1 268 ? 144.992 116.330 83.068 1.00 85.86 234 GLU B CA 1
ATOM 4453 C C . GLU B 1 268 ? 145.218 117.286 84.231 1.00 85.86 234 GLU B C 1
ATOM 4454 O O . GLU B 1 268 ? 145.035 116.902 85.389 1.00 85.86 234 GLU B O 1
ATOM 4460 N N . LEU B 1 269 ? 145.586 118.537 83.955 1.00 77.77 235 LEU B N 1
ATOM 4461 C CA . LEU B 1 269 ? 145.577 119.542 85.016 1.00 77.77 235 LEU B CA 1
ATOM 4462 C C . LEU B 1 269 ? 144.161 119.773 85.527 1.00 77.77 235 LEU B C 1
ATOM 4463 O O . LEU B 1 269 ? 143.927 119.884 86.738 1.00 77.77 235 LEU B O 1
ATOM 4468 N N . ASN B 1 270 ? 143.205 119.868 84.603 1.00 80.57 236 ASN B N 1
ATOM 4469 C CA . ASN B 1 270 ? 141.797 119.904 84.979 1.00 80.57 236 ASN B CA 1
ATOM 4470 C C . ASN B 1 270 ? 141.436 118.721 85.861 1.00 80.57 236 ASN B C 1
ATOM 4471 O O . ASN B 1 270 ? 140.752 118.875 86.880 1.00 80.57 236 ASN B O 1
ATOM 4476 N N . ASN B 1 271 ? 141.883 117.529 85.478 1.00 80.70 237 ASN B N 1
ATOM 4477 C CA . ASN B 1 271 ? 141.593 116.335 86.260 1.00 80.70 237 ASN B CA 1
ATOM 4478 C C . ASN B 1 271 ? 142.159 116.451 87.665 1.00 80.70 237 ASN B C 1
ATOM 4479 O O . ASN B 1 271 ? 141.506 116.088 88.646 1.00 80.70 237 ASN B O 1
ATOM 4484 N N . ARG B 1 272 ? 143.400 116.918 87.774 1.00 75.55 238 ARG B N 1
ATOM 4485 C CA . ARG B 1 272 ? 144.031 117.003 89.080 1.00 75.55 238 ARG B CA 1
ATOM 4486 C C . ARG B 1 272 ? 143.309 117.988 89.978 1.00 75.55 238 ARG B C 1
ATOM 4487 O O . ARG B 1 272 ? 143.119 117.719 91.169 1.00 75.55 238 ARG B O 1
ATOM 4495 N N . LEU B 1 273 ? 142.880 119.124 89.435 1.00 77.36 239 LEU B N 1
ATOM 4496 C CA . LEU B 1 273 ? 142.086 120.025 90.261 1.00 77.36 239 LEU B CA 1
ATOM 4497 C C . LEU B 1 273 ? 140.732 119.435 90.623 1.00 77.36 239 LEU B C 1
ATOM 4498 O O . LEU B 1 273 ? 140.227 119.694 91.719 1.00 77.36 239 LEU B O 1
ATOM 4503 N N . THR B 1 274 ? 140.130 118.643 89.737 1.00 78.45 240 THR B N 1
ATOM 4504 C CA . THR B 1 274 ? 138.876 117.984 90.086 1.00 78.45 240 THR B CA 1
ATOM 4505 C C . THR B 1 274 ? 139.079 117.033 91.255 1.00 78.45 240 THR B C 1
ATOM 4506 O O . THR B 1 274 ? 138.282 116.998 92.201 1.00 78.45 240 THR B O 1
ATOM 4510 N N . ARG B 1 275 ? 140.153 116.252 91.199 1.00 77.82 241 ARG B N 1
ATOM 4511 C CA . ARG B 1 275 ? 140.470 115.334 92.282 1.00 77.82 241 ARG B CA 1
ATOM 4512 C C . ARG B 1 275 ? 140.706 116.088 93.580 1.00 77.82 241 ARG B C 1
ATOM 4513 O O . ARG B 1 275 ? 140.252 115.668 94.650 1.00 77.82 241 ARG B O 1
ATOM 4521 N N . ASN B 1 276 ? 141.412 117.215 93.505 1.00 75.36 242 ASN B N 1
ATOM 4522 C CA . ASN B 1 276 ? 141.692 117.975 94.716 1.00 75.36 242 ASN B CA 1
ATOM 4523 C C . ASN B 1 276 ? 140.423 118.581 95.297 1.00 75.36 242 ASN B C 1
ATOM 4524 O O . ASN B 1 276 ? 140.275 118.665 96.518 1.00 75.36 242 ASN B O 1
ATOM 4529 N N . LEU B 1 277 ? 139.487 118.994 94.448 1.00 77.37 243 LEU B N 1
ATOM 4530 C CA . LEU B 1 277 ? 138.220 119.499 94.967 1.00 77.37 243 LEU B CA 1
ATOM 4531 C C . LEU B 1 277 ? 137.416 118.386 95.625 1.00 77.37 243 LEU B C 1
ATOM 4532 O O . LEU B 1 277 ? 136.758 118.604 96.652 1.00 77.37 243 LEU B O 1
ATOM 4537 N N . GLU B 1 278 ? 137.449 117.186 95.044 1.00 83.25 244 GLU B N 1
ATOM 4538 C CA . GLU B 1 278 ? 136.822 116.041 95.698 1.00 83.25 244 GLU B CA 1
ATOM 4539 C C . GLU B 1 278 ? 137.430 115.808 97.073 1.00 83.25 244 GLU B C 1
ATOM 4540 O O . GLU B 1 278 ? 136.714 115.577 98.057 1.00 83.25 244 GLU B O 1
ATOM 4546 N N . GLU B 1 279 ? 138.758 115.868 97.159 1.00 84.45 245 GLU B N 1
ATOM 4547 C CA . GLU B 1 279 ? 139.424 115.688 98.442 1.00 84.45 245 GLU B CA 1
ATOM 4548 C C . GLU B 1 279 ? 139.038 116.784 99.423 1.00 84.45 245 GLU B C 1
ATOM 4549 O O . GLU B 1 279 ? 138.900 116.531 100.621 1.00 84.45 245 GLU B O 1
ATOM 4555 N N . LEU B 1 280 ? 138.854 118.009 98.935 1.00 82.76 246 LEU B N 1
ATOM 4556 C CA . LEU B 1 280 ? 138.452 119.098 99.818 1.00 82.76 246 LEU B CA 1
ATOM 4557 C C . LEU B 1 280 ? 137.063 118.862 100.387 1.00 82.76 246 LEU B C 1
ATOM 4558 O O . LEU B 1 280 ? 136.822 119.103 101.575 1.00 82.76 246 LEU B O 1
ATOM 4563 N N . GLU B 1 281 ? 136.130 118.406 99.554 1.00 89.41 247 GLU B N 1
ATOM 4564 C CA . GLU B 1 281 ? 134.794 118.119 100.068 1.00 89.41 247 GLU B CA 1
ATOM 4565 C C . GLU B 1 281 ? 134.827 116.976 101.071 1.00 89.41 247 GLU B C 1
ATOM 4566 O O . GLU B 1 281 ? 134.151 117.026 102.109 1.00 89.41 247 GLU B O 1
ATOM 4572 N N . LEU B 1 282 ? 135.617 115.943 100.786 1.00 84.20 248 LEU B N 1
ATOM 4573 C CA . LEU B 1 282 ? 135.758 114.848 101.737 1.00 84.20 248 LEU B CA 1
ATOM 4574 C C . LEU B 1 282 ? 136.347 115.335 103.055 1.00 84.20 248 LEU B C 1
ATOM 4575 O O . LEU B 1 282 ? 135.925 114.902 104.132 1.00 84.20 248 LEU B O 1
ATOM 4580 N N . ILE B 1 283 ? 137.308 116.253 102.991 1.00 82.65 249 ILE B N 1
ATOM 4581 C CA . ILE B 1 283 ? 137.933 116.770 104.203 1.00 82.65 249 ILE B CA 1
ATOM 4582 C C . ILE B 1 283 ? 136.932 117.580 105.010 1.00 82.65 249 ILE B C 1
ATOM 4583 O O . ILE B 1 283 ? 136.871 117.481 106.241 1.00 82.65 249 ILE B O 1
ATOM 4588 N N . ARG B 1 284 ? 136.134 118.399 104.331 1.00 88.37 250 ARG B N 1
ATOM 4589 C CA . ARG B 1 284 ? 135.115 119.166 105.036 1.00 88.37 250 ARG B CA 1
ATOM 4590 C C . ARG B 1 284 ? 134.119 118.249 105.726 1.00 88.37 250 ARG B C 1
ATOM 4591 O O . ARG B 1 284 ? 133.722 118.497 106.871 1.00 88.37 250 ARG B O 1
ATOM 4599 N N . GLU B 1 285 ? 133.706 117.180 105.050 1.00 87.31 251 GLU B N 1
ATOM 4600 C CA . GLU B 1 285 ? 132.740 116.276 105.664 1.00 87.31 251 GLU B CA 1
ATOM 4601 C C . GLU B 1 285 ? 133.360 115.541 106.849 1.00 87.31 251 GLU B C 1
ATOM 4602 O O . GLU B 1 285 ? 132.698 115.323 107.868 1.00 87.31 251 GLU B O 1
ATOM 4608 N N . ARG B 1 286 ? 134.636 115.167 106.749 1.00 84.63 252 ARG B N 1
ATOM 4609 C CA . ARG B 1 286 ? 135.306 114.555 107.894 1.00 84.63 252 ARG B CA 1
ATOM 4610 C C . ARG B 1 286 ? 135.384 115.509 109.074 1.00 84.63 252 ARG B C 1
ATOM 4611 O O . ARG B 1 286 ? 135.199 115.095 110.225 1.00 84.63 252 ARG B O 1
ATOM 4619 N N . ILE B 1 287 ? 135.666 116.784 108.816 1.00 81.15 253 ILE B N 1
ATOM 4620 C CA . ILE B 1 287 ? 135.716 117.757 109.900 1.00 81.15 253 ILE B CA 1
ATOM 4621 C C . ILE B 1 287 ? 134.349 117.901 110.547 1.00 81.15 253 ILE B C 1
ATOM 4622 O O . ILE B 1 287 ? 134.232 117.987 111.774 1.00 81.15 253 ILE B O 1
ATOM 4627 N N . SER B 1 288 ? 133.292 117.929 109.737 1.00 84.72 254 SER B N 1
ATOM 4628 C CA . SER B 1 288 ? 131.952 118.031 110.304 1.00 84.72 254 SER B CA 1
ATOM 4629 C C . SER B 1 288 ? 131.618 116.809 111.147 1.00 84.72 254 SER B C 1
ATOM 4630 O O . SER B 1 288 ? 130.967 116.926 112.193 1.00 84.72 254 SER B O 1
ATOM 4633 N N . VAL B 1 289 ? 132.056 115.626 110.710 1.00 84.16 255 VAL B N 1
ATOM 4634 C CA . VAL B 1 289 ? 131.845 114.430 111.520 1.00 84.16 255 VAL B CA 1
ATOM 4635 C C . VAL B 1 289 ? 132.569 114.541 112.851 1.00 84.16 255 VAL B C 1
ATOM 4636 O O . VAL B 1 289 ? 132.011 114.198 113.900 1.00 84.16 255 VAL B O 1
ATOM 4640 N N . LEU B 1 290 ? 133.813 115.016 112.839 1.00 86.57 256 LEU B N 1
ATOM 4641 C CA . LEU B 1 290 ? 134.543 115.190 114.091 1.00 86.57 256 LEU B CA 1
ATOM 4642 C C . LEU B 1 290 ? 133.832 116.170 115.015 1.00 86.57 256 LEU B C 1
ATOM 4643 O O . LEU B 1 290 ? 133.740 115.938 116.227 1.00 86.57 256 LEU B O 1
ATOM 4648 N N . GLN B 1 291 ? 133.313 117.264 114.460 1.00 89.72 257 GLN B N 1
ATOM 4649 C CA . GLN B 1 291 ? 132.639 118.263 115.283 1.00 89.72 257 GLN B CA 1
ATOM 4650 C C . GLN B 1 291 ? 131.369 117.697 115.902 1.00 89.72 257 GLN B C 1
ATOM 4651 O O . GLN B 1 291 ? 131.089 117.916 117.086 1.00 89.72 257 GLN B O 1
ATOM 4657 N N . GLU B 1 292 ? 130.571 116.980 115.108 1.00 91.84 258 GLU B N 1
ATOM 4658 C CA . GLU B 1 292 ? 129.358 116.386 115.659 1.00 91.84 258 GLU B CA 1
ATOM 4659 C C . GLU B 1 292 ? 129.686 115.358 116.728 1.00 91.84 258 GLU B C 1
ATOM 4660 O O . GLU B 1 292 ? 128.993 115.272 117.748 1.00 91.84 258 GLU B O 1
ATOM 4666 N N . ALA B 1 293 ? 130.732 114.562 116.512 1.00 91.25 259 ALA B N 1
ATOM 4667 C CA . ALA B 1 293 ? 131.137 113.605 117.531 1.00 91.25 259 ALA B CA 1
ATOM 4668 C C . ALA B 1 293 ? 131.519 114.304 118.824 1.00 91.25 259 ALA B C 1
ATOM 4669 O O . ALA B 1 293 ? 131.119 113.867 119.907 1.00 91.25 259 ALA B O 1
ATOM 4671 N N . GLU B 1 294 ? 132.271 115.398 118.733 1.00 98.25 260 GLU B N 1
ATOM 4672 C CA . GLU B 1 294 ? 132.667 116.121 119.937 1.00 98.25 260 GLU B CA 1
ATOM 4673 C C . GLU B 1 294 ? 131.465 116.726 120.650 1.00 98.25 260 GLU B C 1
ATOM 4674 O O . GLU B 1 294 ? 131.377 116.684 121.884 1.00 98.25 260 GLU B O 1
ATOM 4680 N N . SER B 1 295 ? 130.535 117.304 119.892 1.00 93.79 261 SER B N 1
ATOM 4681 C CA . SER B 1 295 ? 129.355 117.895 120.511 1.00 93.79 261 SER B CA 1
ATOM 4682 C C . SER B 1 295 ? 128.516 116.835 121.209 1.00 93.79 261 SER B C 1
ATOM 4683 O O . SER B 1 295 ? 128.056 117.037 122.340 1.00 93.79 261 SER B O 1
ATOM 4686 N N . ARG B 1 296 ? 128.306 115.696 120.551 1.00 96.78 262 ARG B N 1
ATOM 4687 C CA . ARG B 1 296 ? 127.592 114.597 121.187 1.00 96.78 262 ARG B CA 1
ATOM 4688 C C . ARG B 1 296 ? 128.308 114.133 122.443 1.00 96.78 262 ARG B C 1
ATOM 4689 O O . ARG B 1 296 ? 127.668 113.821 123.452 1.00 96.78 262 ARG B O 1
ATOM 4697 N N . ARG B 1 297 ? 129.639 114.088 122.405 1.00 102.07 263 ARG B N 1
ATOM 4698 C CA . ARG B 1 297 ? 130.384 113.636 123.571 1.00 102.07 263 ARG B CA 1
ATOM 4699 C C . ARG B 1 297 ? 130.191 114.577 124.748 1.00 102.07 263 ARG B C 1
ATOM 4700 O O . ARG B 1 297 ? 129.953 114.126 125.874 1.00 102.07 263 ARG B O 1
ATOM 4708 N N . ILE B 1 298 ? 130.279 115.886 124.514 1.00 97.59 264 ILE B N 1
ATOM 4709 C CA . ILE B 1 298 ? 130.136 116.810 125.635 1.00 97.59 264 ILE B CA 1
ATOM 4710 C C . ILE B 1 298 ? 128.704 116.810 126.147 1.00 97.59 264 ILE B C 1
ATOM 4711 O O . ILE B 1 298 ? 128.469 116.935 127.352 1.00 97.59 264 ILE B O 1
ATOM 4716 N N . THR B 1 299 ? 127.723 116.624 125.262 1.00 95.60 265 THR B N 1
ATOM 4717 C CA . THR B 1 299 ? 126.339 116.577 125.723 1.00 95.60 265 THR B CA 1
ATOM 4718 C C . THR B 1 299 ? 126.086 115.333 126.564 1.00 95.60 265 THR B C 1
ATOM 4719 O O . THR B 1 299 ? 125.403 115.388 127.594 1.00 95.60 265 THR B O 1
ATOM 4723 N N . GLU B 1 300 ? 126.646 114.198 126.152 1.00 100.14 266 GLU B N 1
ATOM 4724 C CA . GLU B 1 300 ? 126.439 112.973 126.911 1.00 100.14 266 GLU B CA 1
ATOM 4725 C C . GLU B 1 300 ? 127.163 113.047 128.247 1.00 100.14 266 GLU B C 1
ATOM 4726 O O . GLU B 1 300 ? 126.664 112.549 129.260 1.00 100.14 266 GLU B O 1
ATOM 4732 N N . ARG B 1 301 ? 128.340 113.674 128.276 1.00 102.30 267 ARG B N 1
ATOM 4733 C CA . ARG B 1 301 ? 129.036 113.862 129.545 1.00 102.30 267 ARG B CA 1
ATOM 4734 C C . ARG B 1 301 ? 128.253 114.789 130.461 1.00 102.30 267 ARG B C 1
ATOM 4735 O O . ARG B 1 301 ? 128.210 114.596 131.681 1.00 102.30 267 ARG B O 1
ATOM 4743 N N . MET B 1 302 ? 127.638 115.817 129.884 1.00 99.89 268 MET B N 1
ATOM 4744 C CA . MET B 1 302 ? 126.758 116.701 130.634 1.00 99.89 268 MET B CA 1
ATOM 4745 C C . MET B 1 302 ? 125.613 115.924 131.266 1.00 99.89 268 MET B C 1
ATOM 4746 O O . MET B 1 302 ? 125.307 116.091 132.452 1.00 99.89 268 MET B O 1
ATOM 4751 N N . ASN B 1 303 ? 124.974 115.062 130.482 1.00 100.33 269 ASN B N 1
ATOM 4752 C CA . ASN B 1 303 ? 123.904 114.229 131.016 1.00 100.33 269 ASN B CA 1
ATOM 4753 C C . ASN B 1 303 ? 124.417 113.305 132.114 1.00 100.33 269 ASN B C 1
ATOM 4754 O O . ASN B 1 303 ? 123.731 113.080 133.116 1.00 100.33 269 ASN B O 1
ATOM 4759 N N . ARG B 1 304 ? 125.627 112.775 131.953 1.00 105.32 270 ARG B N 1
ATOM 4760 C CA . ARG B 1 304 ? 126.174 111.867 132.953 1.00 105.32 270 ARG B CA 1
ATOM 4761 C C . ARG B 1 304 ? 126.421 112.588 134.270 1.00 105.32 270 ARG B C 1
ATOM 4762 O O . ARG B 1 304 ? 126.070 112.087 135.344 1.00 105.32 270 ARG B O 1
ATOM 4770 N N . THR B 1 305 ? 127.032 113.771 134.213 1.00 100.82 271 THR B N 1
ATOM 4771 C CA . THR B 1 305 ? 127.290 114.488 135.456 1.00 100.82 271 THR B CA 1
ATOM 4772 C C . THR B 1 305 ? 126.000 114.971 136.094 1.00 100.82 271 THR B C 1
ATOM 4773 O O . THR B 1 305 ? 125.908 115.038 137.323 1.00 100.82 271 THR B O 1
ATOM 4777 N N . MET B 1 306 ? 124.983 115.284 135.291 1.00 105.19 272 MET B N 1
ATOM 4778 C CA . MET B 1 306 ? 123.686 115.598 135.875 1.00 105.19 272 MET B CA 1
ATOM 4779 C C . MET B 1 306 ? 123.093 114.387 136.581 1.00 105.19 272 MET B C 1
ATOM 4780 O O . MET B 1 306 ? 122.478 114.519 137.644 1.00 105.19 272 MET B O 1
ATOM 4785 N N . TYR B 1 307 ? 123.266 113.198 136.007 1.00 104.63 273 TYR B N 1
ATOM 4786 C CA . TYR B 1 307 ? 122.794 111.983 136.660 1.00 104.63 273 TYR B CA 1
ATOM 4787 C C . TYR B 1 307 ? 123.489 111.781 137.999 1.00 104.63 273 TYR B C 1
ATOM 4788 O O . TYR B 1 307 ? 122.848 111.485 139.013 1.00 104.63 273 TYR B O 1
ATOM 4797 N N . LEU B 1 308 ? 124.815 111.921 138.014 1.00 107.59 274 LEU B N 1
ATOM 4798 C CA . LEU B 1 308 ? 125.553 111.785 139.268 1.00 107.59 274 LEU B CA 1
ATOM 4799 C C . LEU B 1 308 ? 125.122 112.821 140.291 1.00 107.59 274 LEU B C 1
ATOM 4800 O O . LEU B 1 308 ? 125.013 112.510 141.481 1.00 107.59 274 LEU B O 1
ATOM 4805 N N . LEU B 1 309 ? 124.884 114.054 139.852 1.00 105.36 275 LEU B N 1
ATOM 4806 C CA . LEU B 1 309 ? 124.391 115.088 140.751 1.00 105.36 275 LEU B CA 1
ATOM 4807 C C . LEU B 1 309 ? 123.050 114.706 141.355 1.00 105.36 275 LEU B C 1
ATOM 4808 O O . LEU B 1 309 ? 122.850 114.835 142.572 1.00 105.36 275 LEU B O 1
ATOM 4813 N N . GLY B 1 310 ? 122.124 114.236 140.521 1.00 107.23 276 GLY B N 1
ATOM 4814 C CA . GLY B 1 310 ? 120.840 113.797 141.032 1.00 107.23 276 GLY B CA 1
ATOM 4815 C C . GLY B 1 310 ? 120.974 112.664 142.026 1.00 107.23 276 GLY B C 1
ATOM 4816 O O . GLY B 1 310 ? 120.254 112.617 143.023 1.00 107.23 276 GLY B O 1
ATOM 4817 N N . ILE B 1 311 ? 121.897 111.738 141.774 1.00 109.41 277 ILE B N 1
ATOM 4818 C CA . ILE B 1 311 ? 122.112 110.636 142.709 1.00 109.41 277 ILE B CA 1
ATOM 4819 C C . ILE B 1 311 ? 122.606 111.169 144.046 1.00 109.41 277 ILE B C 1
ATOM 4820 O O . ILE B 1 311 ? 122.085 110.811 145.111 1.00 109.41 277 ILE B O 1
ATOM 4825 N N . ILE B 1 312 ? 123.619 112.037 144.006 1.00 110.88 278 ILE B N 1
ATOM 4826 C CA . ILE B 1 312 ? 124.194 112.581 145.233 1.00 110.88 278 ILE B CA 1
ATOM 4827 C C . ILE B 1 312 ? 123.130 113.280 146.058 1.00 110.88 278 ILE B C 1
ATOM 4828 O O . ILE B 1 312 ? 123.050 113.098 147.278 1.00 110.88 278 ILE B O 1
ATOM 4833 N N . THR B 1 313 ? 122.295 114.094 145.413 1.00 109.56 279 THR B N 1
ATOM 4834 C CA . THR B 1 313 ? 121.251 114.792 146.156 1.00 109.56 279 THR B CA 1
ATOM 4835 C C . THR B 1 313 ? 120.203 113.817 146.671 1.00 109.56 279 THR B C 1
ATOM 4836 O O . THR B 1 313 ? 119.973 113.719 147.881 1.00 109.56 279 THR B O 1
ATOM 4840 N N . GLY B 1 314 ? 119.562 113.075 145.764 1.00 111.54 280 GLY B N 1
ATOM 4841 C CA . GLY B 1 314 ? 118.459 112.216 146.151 1.00 111.54 280 GLY B CA 1
ATOM 4842 C C . GLY B 1 314 ? 118.826 111.175 147.185 1.00 111.54 280 GLY B C 1
ATOM 4843 O O . GLY B 1 314 ? 117.951 110.650 147.874 1.00 111.54 280 GLY B O 1
ATOM 4844 N N . PHE B 1 315 ? 120.110 110.853 147.310 1.00 117.16 281 PHE B N 1
ATOM 4845 C CA . PHE B 1 315 ? 120.496 109.964 148.396 1.00 117.16 281 PHE B CA 1
ATOM 4846 C C . PHE B 1 315 ? 120.600 110.704 149.720 1.00 117.16 281 PHE B C 1
ATOM 4847 O O . PHE B 1 315 ? 120.173 110.178 150.752 1.00 117.16 281 PHE B O 1
ATOM 4855 N N . PHE B 1 316 ? 121.149 111.914 149.713 1.00 114.78 282 PHE B N 1
ATOM 4856 C CA . PHE B 1 316 ? 121.533 112.599 150.939 1.00 114.78 282 PHE B CA 1
ATOM 4857 C C . PHE B 1 316 ? 120.541 113.652 151.396 1.00 114.78 282 PHE B C 1
ATOM 4858 O O . PHE B 1 316 ? 120.354 113.825 152.600 1.00 114.78 282 PHE B O 1
ATOM 4866 N N . LEU B 1 317 ? 119.910 114.372 150.473 1.00 111.11 283 LEU B N 1
ATOM 4867 C CA . LEU B 1 317 ? 118.881 115.334 150.859 1.00 111.11 283 LEU B CA 1
ATOM 4868 C C . LEU B 1 317 ? 117.777 114.715 151.707 1.00 111.11 283 LEU B C 1
ATOM 4869 O O . LEU B 1 317 ? 117.445 115.291 152.753 1.00 111.11 283 LEU B O 1
ATOM 4874 N N . PRO B 1 318 ? 117.182 113.574 151.345 1.00 114.92 284 PRO B N 1
ATOM 4875 C CA . PRO B 1 318 ? 116.208 112.957 152.251 1.00 114.92 284 PRO B CA 1
ATOM 4876 C C . PRO B 1 318 ? 116.861 112.418 153.508 1.00 114.92 284 PRO B C 1
ATOM 4877 O O . PRO B 1 318 ? 116.357 112.624 154.615 1.00 114.92 284 PRO B O 1
ATOM 4881 N N . MET B 1 319 ? 117.989 111.726 153.345 1.00 122.74 285 MET B N 1
ATOM 4882 C CA . MET B 1 319 ? 118.654 111.127 154.495 1.00 122.74 285 MET B CA 1
ATOM 4883 C C . MET B 1 319 ? 119.078 112.187 155.502 1.00 122.74 285 MET B C 1
ATOM 4884 O O . MET B 1 319 ? 119.032 111.956 156.715 1.00 122.74 285 MET B O 1
ATOM 4889 N N . SER B 1 320 ? 119.490 113.359 155.019 1.00 119.90 286 SER B N 1
ATOM 4890 C CA . SER B 1 320 ? 119.814 114.456 155.919 1.00 119.90 286 SER B CA 1
ATOM 4891 C C . SER B 1 320 ? 118.572 115.074 156.547 1.00 119.90 286 SER B C 1
ATOM 4892 O O . SER B 1 320 ? 118.687 115.776 157.555 1.00 119.90 286 SER B O 1
ATOM 4895 N N . PHE B 1 321 ? 117.392 114.835 155.974 1.00 124.04 287 PHE B N 1
ATOM 4896 C CA . PHE B 1 321 ? 116.165 115.348 156.570 1.00 124.04 287 PHE B CA 1
ATOM 4897 C C . PHE B 1 321 ? 115.610 114.388 157.613 1.00 124.04 287 PHE B C 1
ATOM 4898 O O . PHE B 1 321 ? 115.181 114.820 158.688 1.00 124.04 287 PHE B O 1
ATOM 4906 N N . VAL B 1 322 ? 115.606 113.088 157.316 1.00 132.24 288 VAL B N 1
ATOM 4907 C CA . VAL B 1 322 ? 115.069 112.124 158.268 1.00 132.24 288 VAL B CA 1
ATOM 4908 C C . VAL B 1 322 ? 115.941 112.059 159.513 1.00 132.24 288 VAL B C 1
ATOM 4909 O O . VAL B 1 322 ? 115.442 111.824 160.621 1.00 132.24 288 VAL B O 1
ATOM 4913 N N . THR B 1 323 ? 117.246 112.290 159.366 1.00 136.81 289 THR B N 1
ATOM 4914 C CA . THR B 1 323 ? 118.117 112.361 160.529 1.00 136.81 289 THR B CA 1
ATOM 4915 C C . THR B 1 323 ? 117.851 113.606 161.359 1.00 136.81 289 THR B C 1
ATOM 4916 O O . THR B 1 323 ? 118.412 113.741 162.451 1.00 136.81 289 THR B O 1
ATOM 4920 N N . GLY B 1 324 ? 117.011 114.513 160.869 1.00 142.94 290 GLY B N 1
ATOM 4921 C CA . GLY B 1 324 ? 116.688 115.719 161.601 1.00 142.94 290 GLY B CA 1
ATOM 4922 C C . GLY B 1 324 ? 116.010 115.417 162.917 1.00 142.94 290 GLY B C 1
ATOM 4923 O O . GLY B 1 324 ? 116.463 115.864 163.974 1.00 142.94 290 GLY B O 1
ATOM 4924 N N . LEU B 1 325 ? 114.922 114.653 162.868 1.00 149.24 291 LEU B N 1
ATOM 4925 C CA . LEU B 1 325 ? 114.249 114.255 164.096 1.00 149.24 291 LEU B CA 1
ATOM 4926 C C . LEU B 1 325 ? 114.843 113.006 164.729 1.00 149.24 291 LEU B C 1
ATOM 4927 O O . LEU B 1 325 ? 114.259 112.488 165.685 1.00 149.24 291 LEU B O 1
ATOM 4932 N N . LEU B 1 326 ? 115.968 112.510 164.226 1.00 151.73 292 LEU B N 1
ATOM 4933 C CA . LEU B 1 326 ? 116.622 111.361 164.829 1.00 151.73 292 LEU B CA 1
ATOM 4934 C C . LEU B 1 326 ? 116.959 111.663 166.291 1.00 151.73 292 LEU B C 1
ATOM 4935 O O . LEU B 1 326 ? 117.069 112.817 166.707 1.00 151.73 292 LEU B O 1
ATOM 4940 N N . GLY B 1 327 ? 117.117 110.602 167.076 1.00 158.55 293 GLY B N 1
ATOM 4941 C CA . GLY B 1 327 ? 117.438 110.745 168.482 1.00 158.55 293 GLY B CA 1
ATOM 4942 C C . GLY B 1 327 ? 118.856 111.211 168.726 1.00 158.55 293 GLY B C 1
ATOM 4943 O O . GLY B 1 327 ? 119.420 111.956 167.919 1.00 158.55 293 GLY B O 1
ATOM 4944 N N . ILE B 1 328 ? 119.437 110.790 169.853 1.00 164.36 294 ILE B N 1
ATOM 4945 C CA . ILE B 1 328 ? 120.790 111.209 170.194 1.00 164.36 294 ILE B CA 1
ATOM 4946 C C . ILE B 1 328 ? 121.743 110.732 169.116 1.00 164.36 294 ILE B C 1
ATOM 4947 O O . ILE B 1 328 ? 121.719 109.564 168.713 1.00 164.36 294 ILE B O 1
ATOM 4952 N N . ASN B 1 329 ? 122.582 111.648 168.634 1.00 163.03 295 ASN B N 1
ATOM 4953 C CA . ASN B 1 329 ? 123.470 111.377 167.517 1.00 163.03 295 ASN B CA 1
ATOM 4954 C C . ASN B 1 329 ? 124.736 110.639 167.931 1.00 163.03 295 ASN B C 1
ATOM 4955 O O . ASN B 1 329 ? 125.626 110.454 167.095 1.00 163.03 295 ASN B O 1
ATOM 4960 N N . VAL B 1 330 ? 124.827 110.202 169.185 1.00 169.11 296 VAL B N 1
ATOM 4961 C CA . VAL B 1 330 ? 125.938 109.389 169.663 1.00 169.11 296 VAL B CA 1
ATOM 4962 C C . VAL B 1 330 ? 125.421 107.977 169.896 1.00 169.11 296 VAL B C 1
ATOM 4963 O O . VAL B 1 330 ? 124.273 107.774 170.307 1.00 169.11 296 VAL B O 1
ATOM 4967 N N . GLY B 1 331 ? 126.281 106.995 169.635 1.00 175.34 297 GLY B N 1
ATOM 4968 C CA . GLY B 1 331 ? 125.863 105.607 169.616 1.00 175.34 297 GLY B CA 1
ATOM 4969 C C . GLY B 1 331 ? 125.692 104.990 170.993 1.00 175.34 297 GLY B C 1
ATOM 4970 O O . GLY B 1 331 ? 126.512 105.177 171.890 1.00 175.34 297 GLY B O 1
ATOM 4971 N N . GLY B 1 332 ? 124.601 104.239 171.139 1.00 181.60 298 GLY B N 1
ATOM 4972 C CA . GLY B 1 332 ? 124.351 103.450 172.329 1.00 181.60 298 GLY B CA 1
ATOM 4973 C C . GLY B 1 332 ? 124.323 104.236 173.621 1.00 181.60 298 GLY B C 1
ATOM 4974 O O . GLY B 1 332 ? 125.208 104.071 174.465 1.00 181.60 298 GLY B O 1
ATOM 4975 N N . ILE B 1 333 ? 123.324 105.097 173.789 1.00 182.60 299 ILE B N 1
ATOM 4976 C CA . ILE B 1 333 ? 123.226 105.910 174.999 1.00 182.60 299 ILE B CA 1
ATOM 4977 C C . ILE B 1 333 ? 122.974 105.011 176.207 1.00 182.60 299 ILE B C 1
ATOM 4978 O O . ILE B 1 333 ? 123.803 105.004 177.129 1.00 182.60 299 ILE B O 1
ATOM 4983 N N . PRO B 1 334 ? 121.862 104.221 176.277 1.00 187.18 300 PRO B N 1
ATOM 4984 C CA . PRO B 1 334 ? 121.656 103.320 177.414 1.00 187.18 300 PRO B CA 1
ATOM 4985 C C . PRO B 1 334 ? 122.279 101.940 177.203 1.00 187.18 300 PRO B C 1
ATOM 4986 O O . PRO B 1 334 ? 121.648 100.905 177.440 1.00 187.18 300 PRO B O 1
ATOM 4990 N N . GLY B 1 335 ? 123.532 101.918 176.755 1.00 188.13 301 GLY B N 1
ATOM 4991 C CA . GLY B 1 335 ? 124.272 100.676 176.636 1.00 188.13 301 GLY B CA 1
ATOM 4992 C C . GLY B 1 335 ? 123.824 99.760 175.515 1.00 188.13 301 GLY B C 1
ATOM 4993 O O . GLY B 1 335 ? 124.546 99.573 174.532 1.00 188.13 301 GLY B O 1
ATOM 4994 N N . ALA B 1 336 ? 122.628 99.183 175.649 1.00 190.89 302 ALA B N 1
ATOM 4995 C CA . ALA B 1 336 ? 122.189 98.147 174.719 1.00 190.89 302 ALA B CA 1
ATOM 4996 C C . ALA B 1 336 ? 121.634 98.740 173.428 1.00 190.89 302 ALA B C 1
ATOM 4997 O O . ALA B 1 336 ? 122.148 98.470 172.337 1.00 190.89 302 ALA B O 1
ATOM 4999 N N . ASP B 1 337 ? 120.586 99.553 173.532 1.00 190.45 303 ASP B N 1
ATOM 5000 C CA . ASP B 1 337 ? 119.930 100.095 172.351 1.00 190.45 303 ASP B CA 1
ATOM 5001 C C . ASP B 1 337 ? 119.752 101.595 172.529 1.00 190.45 303 ASP B C 1
ATOM 5002 O O . ASP B 1 337 ? 119.135 102.039 173.498 1.00 190.45 303 ASP B O 1
ATOM 5007 N N . ALA B 1 338 ? 120.277 102.362 171.575 1.00 188.48 304 ALA B N 1
ATOM 5008 C CA . ALA B 1 338 ? 120.296 103.819 171.679 1.00 188.48 304 ALA B CA 1
ATOM 5009 C C . ALA B 1 338 ? 118.906 104.446 171.775 1.00 188.48 304 ALA B C 1
ATOM 5010 O O . ALA B 1 338 ? 118.678 105.243 172.697 1.00 188.48 304 ALA B O 1
ATOM 5012 N N . PRO B 1 339 ? 117.953 104.150 170.888 1.00 189.26 305 PRO B N 1
ATOM 5013 C CA . PRO B 1 339 ? 116.675 104.863 170.939 1.00 189.26 305 PRO B CA 1
ATOM 5014 C C . PRO B 1 339 ? 115.679 104.247 171.908 1.00 189.26 305 PRO B C 1
ATOM 5015 O O . PRO B 1 339 ? 115.636 103.035 172.127 1.00 189.26 305 PRO B O 1
ATOM 5019 N N . HIS B 1 340 ? 114.867 105.122 172.499 1.00 188.81 306 HIS B N 1
ATOM 5020 C CA . HIS B 1 340 ? 113.777 104.727 173.380 1.00 188.81 306 HIS B CA 1
ATOM 5021 C C . HIS B 1 340 ? 112.517 105.484 172.989 1.00 188.81 306 HIS B C 1
ATOM 5022 O O . HIS B 1 340 ? 112.572 106.676 172.672 1.00 188.81 306 HIS B O 1
ATOM 5029 N N . GLY B 1 341 ? 111.385 104.786 173.011 1.00 187.33 307 GLY B N 1
ATOM 5030 C CA . GLY B 1 341 ? 110.132 105.360 172.572 1.00 187.33 307 GLY B CA 1
ATOM 5031 C C . GLY B 1 341 ? 109.993 105.505 171.075 1.00 187.33 307 GLY B C 1
ATOM 5032 O O . GLY B 1 341 ? 109.091 106.219 170.620 1.00 187.33 307 GLY B O 1
ATOM 5033 N N . PHE B 1 342 ? 110.856 104.850 170.296 1.00 186.16 308 PHE B N 1
ATOM 5034 C CA . PHE B 1 342 ? 110.849 105.015 168.848 1.00 186.16 308 PHE B CA 1
ATOM 5035 C C . PHE B 1 342 ? 109.595 104.453 168.194 1.00 186.16 308 PHE B C 1
ATOM 5036 O O . PHE B 1 342 ? 109.268 104.854 167.073 1.00 186.16 308 PHE B O 1
ATOM 5044 N N . TRP B 1 343 ? 108.875 103.554 168.872 1.00 185.79 309 TRP B N 1
ATOM 5045 C CA . TRP B 1 343 ? 107.727 102.886 168.263 1.00 185.79 309 TRP B CA 1
ATOM 5046 C C . TRP B 1 343 ? 106.680 103.864 167.742 1.00 185.79 309 TRP B C 1
ATOM 5047 O O . TRP B 1 343 ? 105.872 103.491 166.885 1.00 185.79 309 TRP B O 1
ATOM 5058 N N . LEU B 1 344 ? 106.683 105.107 168.224 1.00 183.42 310 LEU B N 1
ATOM 5059 C CA . LEU B 1 344 ? 105.680 106.071 167.785 1.00 183.42 310 LEU B CA 1
ATOM 5060 C C . LEU B 1 344 ? 106.027 106.648 166.417 1.00 183.42 310 LEU B C 1
ATOM 5061 O O . LEU B 1 344 ? 105.227 106.576 165.477 1.00 183.42 310 LEU B O 1
ATOM 5066 N N . ALA B 1 345 ? 107.224 107.221 166.283 1.00 183.46 311 ALA B N 1
ATOM 5067 C CA . ALA B 1 345 ? 107.574 108.004 165.105 1.00 183.46 311 ALA B CA 1
ATOM 5068 C C . ALA B 1 345 ? 108.591 107.332 164.191 1.00 183.46 311 ALA B C 1
ATOM 5069 O O . ALA B 1 345 ? 109.010 107.950 163.206 1.00 183.46 311 ALA B O 1
ATOM 5071 N N . CYS B 1 346 ? 108.998 106.092 164.478 1.00 182.03 312 CYS B N 1
ATOM 5072 C CA . CYS B 1 346 ? 109.994 105.420 163.648 1.00 182.03 312 CYS B CA 1
ATOM 5073 C C . CYS B 1 346 ? 109.472 105.072 162.261 1.00 182.03 312 CYS B C 1
ATOM 5074 O O . CYS B 1 346 ? 110.263 104.653 161.408 1.00 182.03 312 CYS B O 1
ATOM 5077 N N . LEU B 1 347 ? 108.169 105.230 162.019 1.00 177.11 313 LEU B N 1
ATOM 5078 C CA . LEU B 1 347 ? 107.602 104.887 160.720 1.00 177.11 313 LEU B CA 1
ATOM 5079 C C . LEU B 1 347 ? 108.137 105.785 159.614 1.00 177.11 313 LEU B C 1
ATOM 5080 O O . LEU B 1 347 ? 108.008 105.456 158.429 1.00 177.11 313 LEU B O 1
ATOM 5085 N N . LEU B 1 348 ? 108.740 106.918 159.978 1.00 169.32 314 LEU B N 1
ATOM 5086 C CA . LEU B 1 348 ? 109.196 107.874 158.977 1.00 169.32 314 LEU B CA 1
ATOM 5087 C C . LEU B 1 348 ? 110.404 107.363 158.203 1.00 169.32 314 LEU B C 1
ATOM 5088 O O . LEU B 1 348 ? 110.546 107.670 157.015 1.00 169.32 314 LEU B O 1
ATOM 5093 N N . ILE B 1 349 ? 111.281 106.589 158.847 1.00 165.83 315 ILE B N 1
ATOM 5094 C CA . ILE B 1 349 ? 112.482 106.115 158.164 1.00 165.83 315 ILE B CA 1
ATOM 5095 C C . ILE B 1 349 ? 112.110 105.190 157.014 1.00 165.83 315 ILE B C 1
ATOM 5096 O O . ILE B 1 349 ? 112.889 105.014 156.070 1.00 165.83 315 ILE B O 1
ATOM 5101 N N . GLY B 1 350 ? 110.918 104.596 157.063 1.00 161.81 316 GLY B N 1
ATOM 5102 C CA . GLY B 1 350 ? 110.465 103.787 155.945 1.00 161.81 316 GLY B CA 1
ATOM 5103 C C . GLY B 1 350 ? 110.008 104.629 154.769 1.00 161.81 316 GLY B C 1
ATOM 5104 O O . GLY B 1 350 ? 110.230 104.270 153.610 1.00 161.81 316 GLY B O 1
ATOM 5105 N N . GLY B 1 351 ? 109.357 105.758 155.051 1.00 156.61 317 GLY B N 1
ATOM 5106 C CA . GLY B 1 351 ? 108.806 106.573 153.977 1.00 156.61 317 GLY B CA 1
ATOM 5107 C C . GLY B 1 351 ? 109.873 107.173 153.086 1.00 156.61 317 GLY B C 1
ATOM 5108 O O . GLY B 1 351 ? 109.785 107.113 151.856 1.00 156.61 317 GLY B O 1
ATOM 5109 N N . VAL B 1 352 ? 110.903 107.763 153.695 1.00 150.32 318 VAL B N 1
ATOM 5110 C CA . VAL B 1 352 ? 111.967 108.366 152.903 1.00 150.32 318 VAL B CA 1
ATOM 5111 C C . VAL B 1 352 ? 112.786 107.292 152.198 1.00 150.32 318 VAL B C 1
ATOM 5112 O O . VAL B 1 352 ? 113.326 107.531 151.115 1.00 150.32 318 VAL B O 1
ATOM 5116 N N . ALA B 1 353 ? 112.859 106.087 152.765 1.00 149.40 319 ALA B N 1
ATOM 5117 C CA . ALA B 1 353 ? 113.541 104.991 152.082 1.00 149.40 319 ALA B CA 1
ATOM 5118 C C . ALA B 1 353 ? 112.760 104.544 150.854 1.00 149.40 319 ALA B C 1
ATOM 5119 O O . ALA B 1 353 ? 113.342 104.273 149.795 1.00 149.40 319 ALA B O 1
ATOM 5121 N N . THR B 1 354 ? 111.435 104.448 150.987 1.00 147.76 320 THR B N 1
ATOM 5122 C CA . THR B 1 354 ? 110.591 104.153 149.836 1.00 147.76 320 THR B CA 1
ATOM 5123 C C . THR B 1 354 ? 110.754 105.219 148.764 1.00 147.76 320 THR B C 1
ATOM 5124 O O . THR B 1 354 ? 110.890 104.905 147.578 1.00 147.76 320 THR B O 1
ATOM 5128 N N . PHE B 1 355 ? 110.745 106.491 149.168 1.00 140.84 321 PHE B N 1
ATOM 5129 C CA . PHE B 1 355 ? 110.955 107.574 148.211 1.00 140.84 321 PHE B CA 1
ATOM 5130 C C . PHE B 1 355 ? 112.306 107.438 147.521 1.00 140.84 321 PHE B C 1
ATOM 5131 O O . PHE B 1 355 ? 112.421 107.632 146.306 1.00 140.84 321 PHE B O 1
ATOM 5139 N N . GLN B 1 356 ? 113.345 107.116 148.294 1.00 139.73 322 GLN B N 1
ATOM 5140 C CA . GLN B 1 356 ? 114.687 106.989 147.740 1.00 139.73 322 GLN B CA 1
ATOM 5141 C C . GLN B 1 356 ? 114.746 105.887 146.695 1.00 139.73 322 GLN B C 1
ATOM 5142 O O . GLN B 1 356 ? 115.233 106.100 145.580 1.00 139.73 322 GLN B O 1
ATOM 5148 N N . TRP B 1 357 ? 114.263 104.695 147.039 1.00 142.70 323 TRP B N 1
ATOM 5149 C CA . TRP B 1 357 ? 114.321 103.596 146.081 1.00 142.70 323 TRP B CA 1
ATOM 5150 C C . TRP B 1 357 ? 113.406 103.859 144.891 1.00 142.70 323 TRP B C 1
ATOM 5151 O O . TRP B 1 357 ? 113.702 103.438 143.766 1.00 142.70 323 TRP B O 1
ATOM 5162 N N . TRP B 1 358 ? 112.309 104.585 145.112 1.00 140.01 324 TRP B N 1
ATOM 5163 C CA . TRP B 1 358 ? 111.429 104.974 144.017 1.00 140.01 324 TRP B CA 1
ATOM 5164 C C . TRP B 1 358 ? 112.164 105.854 143.018 1.00 140.01 324 TRP B C 1
ATOM 5165 O O . TRP B 1 358 ? 112.227 105.544 141.824 1.00 140.01 324 TRP B O 1
ATOM 5176 N N . VAL B 1 359 ? 112.733 106.961 143.496 1.00 138.30 325 VAL B N 1
ATOM 5177 C CA . VAL B 1 359 ? 113.419 107.887 142.599 1.00 138.30 325 VAL B CA 1
ATOM 5178 C C . VAL B 1 359 ? 114.646 107.231 141.986 1.00 138.30 325 VAL B C 1
ATOM 5179 O O . VAL B 1 359 ? 115.015 107.531 140.844 1.00 138.30 325 VAL B O 1
ATOM 5183 N N . PHE B 1 360 ? 115.282 106.310 142.711 1.00 136.04 326 PHE B N 1
ATOM 5184 C CA . PHE B 1 360 ? 116.422 105.597 142.153 1.00 136.04 326 PHE B CA 1
ATOM 5185 C C . PHE B 1 360 ? 115.990 104.730 140.980 1.00 136.04 326 PHE B C 1
ATOM 5186 O O . PHE B 1 360 ? 116.604 104.764 139.909 1.00 136.04 326 PHE B O 1
ATOM 5194 N N . ARG B 1 361 ? 114.916 103.959 141.157 1.00 137.93 327 ARG B N 1
ATOM 5195 C CA . ARG B 1 361 ? 114.338 103.243 140.026 1.00 137.93 327 ARG B CA 1
ATOM 5196 C C . ARG B 1 361 ? 113.794 104.220 138.992 1.00 137.93 327 ARG B C 1
ATOM 5197 O O . ARG B 1 361 ? 113.764 103.925 137.793 1.00 137.93 327 ARG B O 1
ATOM 5205 N N . ARG B 1 362 ? 113.358 105.399 139.442 1.00 133.22 328 ARG B N 1
ATOM 5206 C CA . ARG B 1 362 ? 112.875 106.401 138.500 1.00 133.22 328 ARG B CA 1
ATOM 5207 C C . ARG B 1 362 ? 114.022 107.067 137.755 1.00 133.22 328 ARG B C 1
ATOM 5208 O O . ARG B 1 362 ? 113.826 107.584 136.651 1.00 133.22 328 ARG B O 1
ATOM 5216 N N . LEU B 1 363 ? 115.222 107.069 138.336 1.00 130.78 329 LEU B N 1
ATOM 5217 C CA . LEU B 1 363 ? 116.374 107.623 137.635 1.00 130.78 329 LEU B CA 1
ATOM 5218 C C . LEU B 1 363 ? 116.972 106.635 136.646 1.00 130.78 329 LEU B C 1
ATOM 5219 O O . LEU B 1 363 ? 117.425 107.042 135.571 1.00 130.78 329 LEU B O 1
ATOM 5224 N N . ARG B 1 364 ? 116.988 105.345 136.986 1.00 133.56 330 ARG B N 1
ATOM 5225 C CA . ARG B 1 364 ? 117.547 104.353 136.076 1.00 133.56 330 ARG B CA 1
ATOM 5226 C C . ARG B 1 364 ? 116.735 104.262 134.791 1.00 133.56 330 ARG B C 1
ATOM 5227 O O . ARG B 1 364 ? 117.300 104.183 133.695 1.00 133.56 330 ARG B O 1
ATOM 5235 N N . TRP B 1 365 ? 115.413 104.282 134.905 1.00 138.43 331 TRP B N 1
ATOM 5236 C CA . TRP B 1 365 ? 114.546 104.102 133.749 1.00 138.43 331 TRP B CA 1
ATOM 5237 C C . TRP B 1 365 ? 113.577 105.265 133.588 1.00 138.43 331 TRP B C 1
ATOM 5238 O O . TRP B 1 365 ? 112.428 105.190 134.021 1.00 138.43 331 TRP B O 1
ATOM 5249 N N . GLU C 1 39 ? 115.767 173.616 88.033 1.00 139.76 5 GLU C N 1
ATOM 5250 C CA . GLU C 1 39 ? 116.526 174.842 87.824 1.00 139.76 5 GLU C CA 1
ATOM 5251 C C . GLU C 1 39 ? 115.725 176.060 88.265 1.00 139.76 5 GLU C C 1
ATOM 5252 O O . GLU C 1 39 ? 114.953 175.991 89.221 1.00 139.76 5 GLU C O 1
ATOM 5258 N N . SER C 1 40 ? 115.923 177.177 87.570 1.00 148.47 6 SER C N 1
ATOM 5259 C CA . SER C 1 40 ? 115.149 178.376 87.853 1.00 148.47 6 SER C CA 1
ATOM 5260 C C . SER C 1 40 ? 113.672 178.118 87.582 1.00 148.47 6 SER C C 1
ATOM 5261 O O . SER C 1 40 ? 113.308 177.462 86.602 1.00 148.47 6 SER C O 1
ATOM 5264 N N . GLY C 1 41 ? 112.820 178.638 88.460 1.00 141.90 7 GLY C N 1
ATOM 5265 C CA . GLY C 1 41 ? 111.417 178.283 88.444 1.00 141.90 7 GLY C CA 1
ATOM 5266 C C . GLY C 1 41 ? 111.187 176.932 89.084 1.00 141.90 7 GLY C C 1
ATOM 5267 O O . GLY C 1 41 ? 112.114 176.179 89.395 1.00 141.90 7 GLY C O 1
ATOM 5268 N N . ASP C 1 42 ? 109.913 176.613 89.285 1.00 133.20 8 ASP C N 1
ATOM 5269 C CA . ASP C 1 42 ? 109.580 175.370 89.965 1.00 133.20 8 ASP C CA 1
ATOM 5270 C C . ASP C 1 42 ? 109.515 174.216 88.974 1.00 133.20 8 ASP C C 1
ATOM 5271 O O . ASP C 1 42 ? 109.028 174.361 87.850 1.00 133.20 8 ASP C O 1
ATOM 5276 N N . GLU C 1 43 ? 109.998 173.061 89.412 1.00 117.55 9 GLU C N 1
ATOM 5277 C CA . GLU C 1 43 ? 110.084 171.868 88.589 1.00 117.55 9 GLU C CA 1
ATOM 5278 C C . GLU C 1 43 ? 108.978 170.902 88.985 1.00 117.55 9 GLU C C 1
ATOM 5279 O O . GLU C 1 43 ? 108.694 170.726 90.173 1.00 117.55 9 GLU C O 1
ATOM 5285 N N . ARG C 1 44 ? 108.356 170.276 87.987 1.00 109.16 10 ARG C N 1
ATOM 5286 C CA . ARG C 1 44 ? 107.259 169.353 88.267 1.00 109.16 10 ARG C CA 1
ATOM 5287 C C . ARG C 1 44 ? 107.782 168.031 88.818 1.00 109.16 10 ARG C C 1
ATOM 5288 O O . ARG C 1 44 ? 107.522 167.682 89.973 1.00 109.16 10 ARG C O 1
ATOM 5296 N N . GLY C 1 45 ? 108.531 167.285 88.015 1.00 95.61 11 GLY C N 1
ATOM 5297 C CA . GLY C 1 45 ? 109.054 166.019 88.488 1.00 95.61 11 GLY C CA 1
ATOM 5298 C C . GLY C 1 45 ? 110.456 165.694 88.026 1.00 95.61 11 GLY C C 1
ATOM 5299 O O . GLY C 1 45 ? 111.028 164.679 88.432 1.00 95.61 11 GLY C O 1
ATOM 5300 N N . LEU C 1 46 ? 111.020 166.546 87.176 1.00 93.76 12 LEU C N 1
ATOM 5301 C CA . LEU C 1 46 ? 112.272 166.251 86.482 1.00 93.76 12 LEU C CA 1
ATOM 5302 C C . LEU C 1 46 ? 113.446 166.597 87.384 1.00 93.76 12 LEU C C 1
ATOM 5303 O O . LEU C 1 46 ? 113.732 167.769 87.629 1.00 93.76 12 LEU C O 1
ATOM 5308 N N . ILE C 1 47 ? 114.145 165.576 87.873 1.00 84.78 13 ILE C N 1
ATOM 5309 C CA . ILE C 1 47 ? 115.296 165.818 88.734 1.00 84.78 13 ILE C CA 1
ATOM 5310 C C . ILE C 1 47 ? 116.447 166.399 87.927 1.00 84.78 13 ILE C C 1
ATOM 5311 O O . ILE C 1 47 ? 116.879 167.535 88.151 1.00 84.78 13 ILE C O 1
ATOM 5316 N N . TYR C 1 48 ? 116.948 165.630 86.965 1.00 87.34 14 TYR C N 1
ATOM 5317 C CA . TYR C 1 48 ? 118.097 166.003 86.150 1.00 87.34 14 TYR C CA 1
ATOM 5318 C C . TYR C 1 48 ? 117.684 165.951 84.689 1.00 87.34 14 TYR C C 1
ATOM 5319 O O . TYR C 1 48 ? 117.485 164.866 84.138 1.00 87.34 14 TYR C O 1
ATOM 5328 N N . GLY C 1 49 ? 117.541 167.114 84.071 1.00 96.81 15 GLY C N 1
ATOM 5329 C CA . GLY C 1 49 ? 117.314 167.160 82.643 1.00 96.81 15 GLY C CA 1
ATOM 5330 C C . GLY C 1 49 ? 118.568 167.585 81.918 1.00 96.81 15 GLY C C 1
ATOM 5331 O O . GLY C 1 49 ? 118.883 168.776 81.873 1.00 96.81 15 GLY C O 1
ATOM 5332 N N . TYR C 1 50 ? 119.286 166.628 81.338 1.00 103.32 16 TYR C N 1
ATOM 5333 C CA . TYR C 1 50 ? 120.613 166.876 80.789 1.00 103.32 16 TYR C CA 1
ATOM 5334 C C . TYR C 1 50 ? 120.697 166.307 79.385 1.00 103.32 16 TYR C C 1
ATOM 5335 O O . TYR C 1 50 ? 120.611 165.090 79.204 1.00 103.32 16 TYR C O 1
ATOM 5344 N N . VAL C 1 51 ? 120.873 167.178 78.400 1.00 103.51 17 VAL C N 1
ATOM 5345 C CA . VAL C 1 51 ? 121.127 166.748 77.032 1.00 103.51 17 VAL C CA 1
ATOM 5346 C C . VAL C 1 51 ? 122.616 166.489 76.887 1.00 103.51 17 VAL C C 1
ATOM 5347 O O . VAL C 1 51 ? 123.442 167.331 77.254 1.00 103.51 17 VAL C O 1
ATOM 5351 N N . LEU C 1 52 ? 122.967 165.323 76.367 1.00 102.63 18 LEU C N 1
ATOM 5352 C CA . LEU C 1 52 ? 124.367 164.955 76.239 1.00 102.63 18 LEU C CA 1
ATOM 5353 C C . LEU C 1 52 ? 124.989 165.754 75.098 1.00 102.63 18 LEU C C 1
ATOM 5354 O O . LEU C 1 52 ? 124.393 166.682 74.548 1.00 102.63 18 LEU C O 1
ATOM 5359 N N . ASN C 1 53 ? 126.216 165.401 74.739 1.00 111.05 19 ASN C N 1
ATOM 5360 C CA . ASN C 1 53 ? 126.957 166.140 73.730 1.00 111.05 19 ASN C CA 1
ATOM 5361 C C . ASN C 1 53 ? 127.599 165.269 72.668 1.00 111.05 19 ASN C C 1
ATOM 5362 O O . ASN C 1 53 ? 127.993 165.800 71.624 1.00 111.05 19 ASN C O 1
ATOM 5367 N N . GLY C 1 54 ? 127.710 163.962 72.881 1.00 113.39 20 GLY C N 1
ATOM 5368 C CA . GLY C 1 54 ? 128.479 163.119 71.998 1.00 113.39 20 GLY C CA 1
ATOM 5369 C C . GLY C 1 54 ? 129.968 163.151 72.246 1.00 113.39 20 GLY C C 1
ATOM 5370 O O . GLY C 1 54 ? 130.701 162.376 71.620 1.00 113.39 20 GLY C O 1
ATOM 5371 N N . ARG C 1 55 ? 130.440 164.018 73.143 1.00 111.91 21 ARG C N 1
ATOM 5372 C CA . ARG C 1 55 ? 131.855 164.118 73.474 1.00 111.91 21 ARG C CA 1
ATOM 5373 C C . ARG C 1 55 ? 132.078 164.101 74.980 1.00 111.91 21 ARG C C 1
ATOM 5374 O O . ARG C 1 55 ? 133.103 164.596 75.454 1.00 111.91 21 ARG C O 1
ATOM 5382 N N . GLY C 1 56 ? 131.137 163.550 75.740 1.00 105.03 22 GLY C N 1
ATOM 5383 C CA . GLY C 1 56 ? 131.217 163.554 77.180 1.00 105.03 22 GLY C CA 1
ATOM 5384 C C . GLY C 1 56 ? 130.682 164.802 77.844 1.00 105.03 22 GLY C C 1
ATOM 5385 O O . GLY C 1 56 ? 130.403 164.770 79.048 1.00 105.03 22 GLY C O 1
ATOM 5386 N N . GLY C 1 57 ? 130.521 165.894 77.104 1.00 108.06 23 GLY C N 1
ATOM 5387 C CA . GLY C 1 57 ? 130.035 167.133 77.676 1.00 108.06 23 GLY C CA 1
ATOM 5388 C C . GLY C 1 57 ? 128.537 167.124 77.877 1.00 108.06 23 GLY C C 1
ATOM 5389 O O . GLY C 1 57 ? 127.976 166.122 78.325 1.00 108.06 23 GLY C O 1
ATOM 5390 N N . GLY C 1 58 ? 127.878 168.230 77.568 1.00 109.35 24 GLY C N 1
ATOM 5391 C CA . GLY C 1 58 ? 126.437 168.274 77.610 1.00 109.35 24 GLY C CA 1
ATOM 5392 C C . GLY C 1 58 ? 125.944 169.613 78.107 1.00 109.35 24 GLY C C 1
ATOM 5393 O O . GLY C 1 58 ? 126.658 170.612 78.060 1.00 109.35 24 GLY C O 1
ATOM 5394 N N . ARG C 1 59 ? 124.703 169.609 78.586 1.00 108.97 25 ARG C N 1
ATOM 5395 C CA . ARG C 1 59 ? 124.006 170.811 79.017 1.00 108.97 25 ARG C CA 1
ATOM 5396 C C . ARG C 1 59 ? 122.731 170.397 79.731 1.00 108.97 25 ARG C C 1
ATOM 5397 O O . ARG C 1 59 ? 122.105 169.406 79.353 1.00 108.97 25 ARG C O 1
ATOM 5405 N N . ARG C 1 60 ? 122.364 171.141 80.769 1.00 111.77 26 ARG C N 1
ATOM 5406 C CA . ARG C 1 60 ? 121.094 170.924 81.443 1.00 111.77 26 ARG C CA 1
ATOM 5407 C C . ARG C 1 60 ? 119.993 171.702 80.736 1.00 111.77 26 ARG C C 1
ATOM 5408 O O . ARG C 1 60 ? 120.210 172.811 80.241 1.00 111.77 26 ARG C O 1
ATOM 5416 N N . VAL C 1 61 ? 118.801 171.109 80.686 1.00 112.69 27 VAL C N 1
ATOM 5417 C CA . VAL C 1 61 ? 117.720 171.677 79.887 1.00 112.69 27 VAL C CA 1
ATOM 5418 C C . VAL C 1 61 ? 116.573 172.160 80.763 1.00 112.69 27 VAL C C 1
ATOM 5419 O O . VAL C 1 61 ? 115.870 173.113 80.409 1.00 112.69 27 VAL C O 1
ATOM 5423 N N . GLY C 1 62 ? 116.372 171.517 81.905 1.00 114.33 28 GLY C N 1
ATOM 5424 C CA . GLY C 1 62 ? 115.282 171.888 82.784 1.00 114.33 28 GLY C CA 1
ATOM 5425 C C . GLY C 1 62 ? 113.922 171.480 82.239 1.00 114.33 28 GLY C C 1
ATOM 5426 O O . GLY C 1 62 ? 113.787 170.652 81.342 1.00 114.33 28 GLY C O 1
ATOM 5427 N N . ARG C 1 63 ? 112.889 172.101 82.810 1.00 111.87 29 ARG C N 1
ATOM 5428 C CA . ARG C 1 63 ? 111.507 171.731 82.534 1.00 111.87 29 ARG C CA 1
ATOM 5429 C C . ARG C 1 63 ? 111.042 172.126 81.139 1.00 111.87 29 ARG C C 1
ATOM 5430 O O . ARG C 1 63 ? 109.974 171.679 80.712 1.00 111.87 29 ARG C O 1
ATOM 5438 N N . ASN C 1 64 ? 111.799 172.950 80.424 1.00 115.08 30 ASN C N 1
ATOM 5439 C CA . ASN C 1 64 ? 111.426 173.343 79.069 1.00 115.08 30 ASN C CA 1
ATOM 5440 C C . ASN C 1 64 ? 112.203 172.498 78.060 1.00 115.08 30 ASN C C 1
ATOM 5441 O O . ASN C 1 64 ? 113.096 172.965 77.355 1.00 115.08 30 ASN C O 1
ATOM 5446 N N . GLN C 1 65 ? 111.831 171.220 78.003 1.00 117.04 31 GLN C N 1
ATOM 5447 C CA . GLN C 1 65 ? 112.529 170.257 77.171 1.00 117.04 31 GLN C CA 1
ATOM 5448 C C . GLN C 1 65 ? 111.672 169.643 76.078 1.00 117.04 31 GLN C C 1
ATOM 5449 O O . GLN C 1 65 ? 112.204 168.894 75.252 1.00 117.04 31 GLN C O 1
ATOM 5455 N N . ILE C 1 66 ? 110.376 169.933 76.037 1.00 122.78 32 ILE C N 1
ATOM 5456 C CA . ILE C 1 66 ? 109.515 169.392 74.993 1.00 122.78 32 ILE C CA 1
ATOM 5457 C C . ILE C 1 66 ? 109.849 170.053 73.664 1.00 122.78 32 ILE C C 1
ATOM 5458 O O . ILE C 1 66 ? 109.475 169.553 72.599 1.00 122.78 32 ILE C O 1
ATOM 5463 N N . ALA C 1 67 ? 110.565 171.173 73.714 1.00 123.58 33 ALA C N 1
ATOM 5464 C CA . ALA C 1 67 ? 110.848 171.960 72.522 1.00 123.58 33 ALA C CA 1
ATOM 5465 C C . ALA C 1 67 ? 112.333 171.956 72.175 1.00 123.58 33 ALA C C 1
ATOM 5466 O O . ALA C 1 67 ? 112.813 172.851 71.477 1.00 123.58 33 ALA C O 1
ATOM 5468 N N . VAL C 1 68 ? 113.081 170.958 72.649 1.00 124.43 34 VAL C N 1
ATOM 5469 C CA . VAL C 1 68 ? 114.453 170.801 72.188 1.00 124.43 34 VAL C CA 1
ATOM 5470 C C . VAL C 1 68 ? 114.451 170.147 70.815 1.00 124.43 34 VAL C C 1
ATOM 5471 O O . VAL C 1 68 ? 113.680 169.216 70.541 1.00 124.43 34 VAL C O 1
ATOM 5475 N N . LEU C 1 69 ? 115.273 170.678 69.921 1.00 126.25 35 LEU C N 1
ATOM 5476 C CA . LEU C 1 69 ? 115.471 170.093 68.601 1.00 126.25 35 LEU C CA 1
ATOM 5477 C C . LEU C 1 69 ? 116.913 169.604 68.576 1.00 126.25 35 LEU C C 1
ATOM 5478 O O . LEU C 1 69 ? 117.848 170.363 68.316 1.00 126.25 35 LEU C O 1
ATOM 5483 N N . ASP C 1 70 ? 117.094 168.331 68.906 1.00 121.77 36 ASP C N 1
ATOM 5484 C CA . ASP C 1 70 ? 118.424 167.745 68.916 1.00 121.77 36 ASP C CA 1
ATOM 5485 C C . ASP C 1 70 ? 119.027 167.816 67.525 1.00 121.77 36 ASP C C 1
ATOM 5486 O O . ASP C 1 70 ? 118.365 167.495 66.534 1.00 121.77 36 ASP C O 1
ATOM 5491 N N . LEU C 1 71 ? 120.279 168.246 67.451 1.00 120.92 37 LEU C N 1
ATOM 5492 C CA . LEU C 1 71 ? 120.962 168.370 66.173 1.00 120.92 37 LEU C CA 1
ATOM 5493 C C . LEU C 1 71 ? 121.372 166.976 65.707 1.00 120.92 37 LEU C C 1
ATOM 5494 O O . LEU C 1 71 ? 120.894 165.963 66.224 1.00 120.92 37 LEU C O 1
ATOM 5499 N N . LEU C 1 72 ? 122.234 166.916 64.690 1.00 122.34 38 LEU C N 1
ATOM 5500 C CA . LEU C 1 72 ? 122.612 165.658 64.057 1.00 122.34 38 LEU C CA 1
ATOM 5501 C C . LEU C 1 72 ? 122.936 164.605 65.112 1.00 122.34 38 LEU C C 1
ATOM 5502 O O . LEU C 1 72 ? 123.524 164.922 66.154 1.00 122.34 38 LEU C O 1
ATOM 5507 N N . PRO C 1 73 ? 122.550 163.357 64.887 1.00 121.71 39 PRO C N 1
ATOM 5508 C CA . PRO C 1 73 ? 122.398 162.417 66.005 1.00 121.71 39 PRO C CA 1
ATOM 5509 C C . PRO C 1 73 ? 123.695 161.926 66.625 1.00 121.71 39 PRO C C 1
ATOM 5510 O O . PRO C 1 73 ? 124.047 160.753 66.476 1.00 121.71 39 PRO C O 1
ATOM 5514 N N . GLU C 1 74 ? 124.407 162.803 67.333 1.00 120.13 40 GLU C N 1
ATOM 5515 C CA . GLU C 1 74 ? 125.454 162.357 68.239 1.00 120.13 40 GLU C CA 1
ATOM 5516 C C . GLU C 1 74 ? 125.093 162.552 69.700 1.00 120.13 40 GLU C C 1
ATOM 5517 O O . GLU C 1 74 ? 125.646 161.853 70.555 1.00 120.13 40 GLU C O 1
ATOM 5523 N N . GLU C 1 75 ? 124.179 163.468 70.005 1.00 115.56 41 GLU C N 1
ATOM 5524 C CA . GLU C 1 75 ? 123.812 163.790 71.375 1.00 115.56 41 GLU C CA 1
ATOM 5525 C C . GLU C 1 75 ? 122.525 163.064 71.729 1.00 115.56 41 GLU C C 1
ATOM 5526 O O . GLU C 1 75 ? 121.547 163.111 70.977 1.00 115.56 41 GLU C O 1
ATOM 5532 N N . SER C 1 76 ? 122.540 162.372 72.856 1.00 105.41 42 SER C N 1
ATOM 5533 C CA . SER C 1 76 ? 121.352 161.734 73.386 1.00 105.41 42 SER C CA 1
ATOM 5534 C C . SER C 1 76 ? 120.578 162.765 74.191 1.00 105.41 42 SER C C 1
ATOM 5535 O O . SER C 1 76 ? 120.816 163.970 74.088 1.00 105.41 42 SER C O 1
ATOM 5538 N N . LEU C 1 77 ? 119.630 162.289 74.982 1.00 93.67 43 LEU C N 1
ATOM 5539 C CA . LEU C 1 77 ? 118.922 163.135 75.923 1.00 93.67 43 LEU C CA 1
ATOM 5540 C C . LEU C 1 77 ? 118.568 162.303 77.142 1.00 93.67 43 LEU C C 1
ATOM 5541 O O . LEU C 1 77 ? 118.010 161.211 77.019 1.00 93.67 43 LEU C O 1
ATOM 5546 N N . TRP C 1 78 ? 118.907 162.816 78.312 1.00 81.84 44 TRP C N 1
ATOM 5547 C CA . TRP C 1 78 ? 118.741 162.090 79.556 1.00 81.84 44 TRP C CA 1
ATOM 5548 C C . TRP C 1 78 ? 117.722 162.805 80.422 1.00 81.84 44 TRP C C 1
ATOM 5549 O O . TRP C 1 78 ? 117.718 164.036 80.500 1.00 81.84 44 TRP C O 1
ATOM 5560 N N . LEU C 1 79 ? 116.856 162.031 81.065 1.00 81.72 45 LEU C N 1
ATOM 5561 C CA . LEU C 1 79 ? 115.838 162.581 81.948 1.00 81.72 45 LEU C CA 1
ATOM 5562 C C . LEU C 1 79 ? 115.747 161.697 83.175 1.00 81.72 45 LEU C C 1
ATOM 5563 O O . LEU C 1 79 ? 115.439 160.509 83.063 1.00 81.72 45 LEU C O 1
ATOM 5568 N N . HIS C 1 80 ? 116.023 162.269 84.334 1.00 80.90 46 HIS C N 1
ATOM 5569 C CA . HIS C 1 80 ? 115.893 161.573 85.602 1.00 80.90 46 HIS C CA 1
ATOM 5570 C C . HIS C 1 80 ? 114.608 162.048 86.257 1.00 80.90 46 HIS C C 1
ATOM 5571 O O . HIS C 1 80 ? 114.457 163.241 86.540 1.00 80.90 46 HIS C O 1
ATOM 5578 N N . TRP C 1 81 ? 113.680 161.127 86.483 1.00 84.42 47 TRP C N 1
ATOM 5579 C CA . TRP C 1 81 ? 112.364 161.470 86.987 1.00 84.42 47 TRP C CA 1
ATOM 5580 C C . TRP C 1 81 ? 112.161 160.926 88.390 1.00 84.42 47 TRP C C 1
ATOM 5581 O O . TRP C 1 81 ? 112.669 159.860 88.744 1.00 84.42 47 TRP C O 1
ATOM 5592 N N . ASP C 1 82 ? 111.404 161.674 89.183 1.00 84.48 48 ASP C N 1
ATOM 5593 C CA . ASP C 1 82 ? 110.954 161.198 90.480 1.00 84.48 48 ASP C CA 1
ATOM 5594 C C . ASP C 1 82 ? 109.699 160.358 90.285 1.00 84.48 48 ASP C C 1
ATOM 5595 O O . ASP C 1 82 ? 108.655 160.875 89.876 1.00 84.48 48 ASP C O 1
ATOM 5600 N N . ARG C 1 83 ? 109.802 159.063 90.572 1.00 78.85 49 ARG C N 1
ATOM 5601 C CA . ARG C 1 83 ? 108.692 158.155 90.328 1.00 78.85 49 ARG C CA 1
ATOM 5602 C C . ARG C 1 83 ? 107.493 158.447 91.216 1.00 78.85 49 ARG C C 1
ATOM 5603 O O . ARG C 1 83 ? 106.392 157.970 90.927 1.00 78.85 49 ARG C O 1
ATOM 5611 N N . GLY C 1 84 ? 107.677 159.205 92.289 1.00 84.56 50 GLY C N 1
ATOM 5612 C CA . GLY C 1 84 ? 106.594 159.480 93.206 1.00 84.56 50 GLY C CA 1
ATOM 5613 C C . GLY C 1 84 ? 105.736 160.654 92.793 1.00 84.56 50 GLY C C 1
ATOM 5614 O O . GLY C 1 84 ? 104.518 160.631 92.981 1.00 84.56 50 GLY C O 1
ATOM 5615 N N . VAL C 1 85 ? 106.356 161.688 92.237 1.00 88.82 51 VAL C N 1
ATOM 5616 C CA . VAL C 1 85 ? 105.597 162.888 91.875 1.00 88.82 51 VAL C CA 1
ATOM 5617 C C . VAL C 1 85 ? 104.584 162.538 90.795 1.00 88.82 51 VAL C C 1
ATOM 5618 O O . VAL C 1 85 ? 104.954 161.931 89.773 1.00 88.82 51 VAL C O 1
ATOM 5622 N N . PRO C 1 86 ? 103.306 162.887 90.959 1.00 93.58 52 PRO C N 1
ATOM 5623 C CA . PRO C 1 86 ? 102.310 162.476 89.962 1.00 93.58 52 PRO C CA 1
ATOM 5624 C C . PRO C 1 86 ? 102.476 163.158 88.621 1.00 93.58 52 PRO C C 1
ATOM 5625 O O . PRO C 1 86 ? 102.033 162.606 87.609 1.00 93.58 52 PRO C O 1
ATOM 5629 N N . GLU C 1 87 ? 103.090 164.341 88.572 1.00 95.07 53 GLU C N 1
ATOM 5630 C CA . GLU C 1 87 ? 103.305 164.995 87.285 1.00 95.07 53 GLU C CA 1
ATOM 5631 C C . GLU C 1 87 ? 104.342 164.255 86.455 1.00 95.07 53 GLU C C 1
ATOM 5632 O O . GLU C 1 87 ? 104.286 164.281 85.221 1.00 95.07 53 GLU C O 1
ATOM 5638 N N . ALA C 1 88 ? 105.290 163.589 87.112 1.00 91.31 54 ALA C N 1
ATOM 5639 C CA . ALA C 1 88 ? 106.241 162.754 86.393 1.00 91.31 54 ALA C CA 1
ATOM 5640 C C . ALA C 1 88 ? 105.526 161.615 85.684 1.00 91.31 54 ALA C C 1
ATOM 5641 O O . ALA C 1 88 ? 105.750 161.367 84.496 1.00 91.31 54 ALA C O 1
ATOM 5643 N N . GLN C 1 89 ? 104.652 160.908 86.402 1.00 89.71 55 GLN C N 1
ATOM 5644 C CA . GLN C 1 89 ? 103.878 159.844 85.775 1.00 89.71 55 GLN C CA 1
ATOM 5645 C C . GLN C 1 89 ? 102.920 160.403 84.736 1.00 89.71 55 GLN C C 1
ATOM 5646 O O . GLN C 1 89 ? 102.595 159.730 83.754 1.00 89.71 55 GLN C O 1
ATOM 5652 N N . ALA C 1 90 ? 102.453 161.632 84.938 1.00 91.64 56 ALA C N 1
ATOM 5653 C CA . ALA C 1 90 ? 101.580 162.264 83.958 1.00 91.64 56 ALA C CA 1
ATOM 5654 C C . ALA C 1 90 ? 102.306 162.451 82.635 1.00 91.64 56 ALA C C 1
ATOM 5655 O O . ALA C 1 90 ? 101.871 161.946 81.596 1.00 91.64 56 ALA C O 1
ATOM 5657 N N . TRP C 1 91 ? 103.421 163.181 82.660 1.00 92.28 57 TRP C N 1
ATOM 5658 C CA . TRP C 1 91 ? 104.229 163.357 81.459 1.00 92.28 57 TRP C CA 1
ATOM 5659 C C . TRP C 1 91 ? 104.692 162.025 80.893 1.00 92.28 57 TRP C C 1
ATOM 5660 O O . TRP C 1 91 ? 104.755 161.861 79.672 1.00 92.28 57 TRP C O 1
ATOM 5671 N N . LEU C 1 92 ? 104.994 161.060 81.758 1.00 90.29 58 LEU C N 1
ATOM 5672 C CA . LEU C 1 92 ? 105.513 159.778 81.307 1.00 90.29 58 LEU C CA 1
ATOM 5673 C C . LEU C 1 92 ? 104.460 158.970 80.562 1.00 90.29 58 LEU C C 1
ATOM 5674 O O . LEU C 1 92 ? 104.797 158.143 79.710 1.00 90.29 58 LEU C O 1
ATOM 5679 N N . ARG C 1 93 ? 103.181 159.188 80.867 1.00 93.58 59 ARG C N 1
ATOM 5680 C CA . ARG C 1 93 ? 102.137 158.457 80.160 1.00 93.58 59 ARG C CA 1
ATOM 5681 C C . ARG C 1 93 ? 101.991 158.954 78.732 1.00 93.58 59 ARG C C 1
ATOM 5682 O O . ARG C 1 93 ? 101.979 158.156 77.790 1.00 93.58 59 ARG C O 1
ATOM 5690 N N . ASP C 1 94 ? 101.886 160.264 78.547 1.00 99.91 60 ASP C N 1
ATOM 5691 C CA . ASP C 1 94 ? 101.793 160.842 77.216 1.00 99.91 60 ASP C CA 1
ATOM 5692 C C . ASP C 1 94 ? 102.932 161.815 76.950 1.00 99.91 60 ASP C C 1
ATOM 5693 O O . ASP C 1 94 ? 102.747 163.032 77.040 1.00 99.91 60 ASP C O 1
ATOM 5698 N N . SER C 1 95 ? 104.097 161.278 76.594 1.00 100.14 61 SER C N 1
ATOM 5699 C CA . SER C 1 95 ? 105.229 162.014 76.049 1.00 100.14 61 SER C CA 1
ATOM 5700 C C . SER C 1 95 ? 106.344 161.031 75.737 1.00 100.14 61 SER C C 1
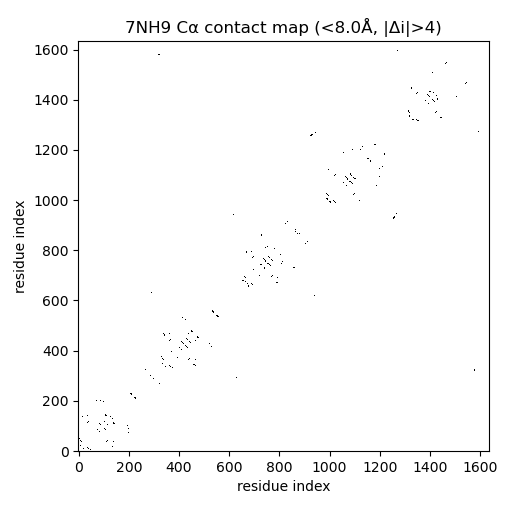ATOM 5701 O O . SER C 1 95 ? 106.453 159.981 76.377 1.00 100.14 61 SER C O 1
ATOM 5704 N N . ALA C 1 96 ? 107.178 161.370 74.758 1.00 105.59 62 ALA C N 1
ATOM 5705 C CA . ALA C 1 96 ? 108.223 160.493 74.241 1.00 105.59 62 ALA C CA 1
ATOM 5706 C C . ALA C 1 96 ? 107.660 159.186 73.694 1.00 105.59 62 ALA C C 1
ATOM 5707 O O . ALA C 1 96 ? 108.416 158.242 73.446 1.00 105.59 62 ALA C O 1
ATOM 5709 N N . GLY C 1 97 ? 106.346 159.125 73.499 1.00 103.36 63 GLY C N 1
ATOM 5710 C CA . GLY C 1 97 ? 105.719 157.989 72.841 1.00 103.36 63 GLY C CA 1
ATOM 5711 C C . GLY C 1 97 ? 106.111 156.636 73.389 1.00 103.36 63 GLY C C 1
ATOM 5712 O O . GLY C 1 97 ? 106.708 155.826 72.671 1.00 103.36 63 GLY C O 1
ATOM 5713 N N . LEU C 1 98 ? 105.795 156.373 74.649 1.00 97.74 64 LEU C N 1
ATOM 5714 C CA . LEU C 1 98 ? 106.014 155.056 75.221 1.00 97.74 64 LEU C CA 1
ATOM 5715 C C . LEU C 1 98 ? 104.720 154.261 75.162 1.00 97.74 64 LEU C C 1
ATOM 5716 O O . LEU C 1 98 ? 103.637 154.798 75.412 1.00 97.74 64 LEU C O 1
ATOM 5721 N N . SER C 1 99 ? 104.836 152.983 74.822 1.00 96.55 65 SER C N 1
ATOM 5722 C CA . SER C 1 99 ? 103.678 152.105 74.849 1.00 96.55 65 SER C CA 1
ATOM 5723 C C . SER C 1 99 ? 103.102 152.055 76.256 1.00 96.55 65 SER C C 1
ATOM 5724 O O . SER C 1 99 ? 103.839 152.002 77.242 1.00 96.55 65 SER C O 1
ATOM 5727 N N . GLU C 1 100 ? 101.772 152.085 76.345 1.00 98.54 66 GLU C N 1
ATOM 5728 C CA . GLU C 1 100 ? 101.112 152.054 77.644 1.00 98.54 66 GLU C CA 1
ATOM 5729 C C . GLU C 1 100 ? 101.538 150.836 78.449 1.00 98.54 66 GLU C C 1
ATOM 5730 O O . GLU C 1 100 ? 101.633 150.897 79.679 1.00 98.54 66 GLU C O 1
ATOM 5736 N N . PHE C 1 101 ? 101.819 149.729 77.766 1.00 91.22 67 PHE C N 1
ATOM 5737 C CA . PHE C 1 101 ? 102.387 148.564 78.429 1.00 91.22 67 PHE C CA 1
ATOM 5738 C C . PHE C 1 101 ? 103.698 148.916 79.118 1.00 91.22 67 PHE C C 1
ATOM 5739 O O . PHE C 1 101 ? 103.910 148.576 80.288 1.00 91.22 67 PHE C O 1
ATOM 5747 N N . ALA C 1 102 ? 104.582 149.623 78.412 1.00 89.31 68 ALA C N 1
ATOM 5748 C CA . ALA C 1 102 ? 105.865 150.008 78.988 1.00 89.31 68 ALA C CA 1
ATOM 5749 C C . ALA C 1 102 ? 105.675 150.898 80.207 1.00 89.31 68 ALA C C 1
ATOM 5750 O O . ALA C 1 102 ? 106.206 150.616 81.285 1.00 89.31 68 ALA C O 1
ATOM 5752 N N . CYS C 1 103 ? 104.917 151.986 80.047 1.00 89.29 69 CYS C N 1
ATOM 5753 C CA . CYS C 1 103 ? 104.651 152.898 81.152 1.00 89.29 69 CYS C CA 1
ATOM 5754 C C . CYS C 1 103 ? 104.133 152.152 82.370 1.00 89.29 69 CYS C C 1
ATOM 5755 O O . CYS C 1 103 ? 104.614 152.352 83.489 1.00 89.29 69 CYS C O 1
ATOM 5758 N N . ASP C 1 104 ? 103.149 151.277 82.167 1.00 91.11 70 ASP C N 1
ATOM 5759 C CA . ASP C 1 104 ? 102.645 150.484 83.277 1.00 91.11 70 ASP C CA 1
ATOM 5760 C C . ASP C 1 104 ? 103.687 149.513 83.807 1.00 91.11 70 ASP C C 1
ATOM 5761 O O . ASP C 1 104 ? 103.546 149.025 84.932 1.00 91.11 70 ASP C O 1
ATOM 5766 N N . LEU C 1 105 ? 104.728 149.222 83.028 1.00 82.43 71 LEU C N 1
ATOM 5767 C CA . LEU C 1 105 ? 105.703 148.230 83.462 1.00 82.43 71 LEU C CA 1
ATOM 5768 C C . LEU C 1 105 ? 106.766 148.812 84.379 1.00 82.43 71 LEU C C 1
ATOM 5769 O O . LEU C 1 105 ? 107.298 148.094 85.230 1.00 82.43 71 LEU C O 1
ATOM 5774 N N . LEU C 1 106 ? 107.103 150.086 84.219 1.00 78.79 72 LEU C N 1
ATOM 5775 C CA . LEU C 1 106 ? 108.124 150.708 85.046 1.00 78.79 72 LEU C CA 1
ATOM 5776 C C . LEU C 1 106 ? 107.555 151.672 86.073 1.00 78.79 72 LEU C C 1
ATOM 5777 O O . LEU C 1 106 ? 108.323 152.282 86.819 1.00 78.79 72 LEU C O 1
ATOM 5782 N N . LEU C 1 107 ? 106.236 151.820 86.142 1.00 80.38 73 LEU C N 1
ATOM 5783 C CA . LEU C 1 107 ? 105.589 152.561 87.212 1.00 80.38 73 LEU C CA 1
ATOM 5784 C C . LEU C 1 107 ? 104.948 151.641 88.239 1.00 80.38 73 LEU C C 1
ATOM 5785 O O . LEU C 1 107 ? 104.079 152.077 88.997 1.00 80.38 73 LEU C O 1
ATOM 5790 N N . GLU C 1 108 ? 105.360 150.379 88.279 1.00 86.55 74 GLU C N 1
ATOM 5791 C CA . GLU C 1 108 ? 104.850 149.447 89.267 1.00 86.55 74 GLU C CA 1
ATOM 5792 C C . GLU C 1 108 ? 105.329 149.844 90.657 1.00 86.55 74 GLU C C 1
ATOM 5793 O O . GLU C 1 108 ? 106.029 150.839 90.848 1.00 86.55 74 GLU C O 1
ATOM 5799 N N . GLU C 1 109 ? 104.938 149.052 91.651 1.00 89.58 75 GLU C N 1
ATOM 5800 C CA . GLU C 1 109 ? 105.369 149.268 93.025 1.00 89.58 75 GLU C CA 1
ATOM 5801 C C . GLU C 1 109 ? 106.488 148.314 93.422 1.00 89.58 75 GLU C C 1
ATOM 5802 O O . GLU C 1 109 ? 107.528 148.748 93.923 1.00 89.58 75 GLU C O 1
ATOM 5808 N N . ALA C 1 110 ? 106.292 147.019 93.215 1.00 80.34 76 ALA C N 1
ATOM 5809 C CA . ALA C 1 110 ? 107.306 146.023 93.517 1.00 80.34 76 ALA C CA 1
ATOM 5810 C C . ALA C 1 110 ? 107.853 145.441 92.226 1.00 80.34 76 ALA C C 1
ATOM 5811 O O . ALA C 1 110 ? 107.090 145.079 91.327 1.00 80.34 76 ALA C O 1
ATOM 5813 N N . THR C 1 111 ? 109.177 145.354 92.137 1.00 75.37 77 THR C N 1
ATOM 5814 C CA . THR C 1 111 ? 109.837 144.835 90.948 1.00 75.37 77 THR C CA 1
ATOM 5815 C C . THR C 1 111 ? 111.065 144.047 91.361 1.00 75.37 77 THR C C 1
ATOM 5816 O O . THR C 1 111 ? 111.541 144.182 92.489 1.00 75.37 77 THR C O 1
ATOM 5820 N N . ARG C 1 112 ? 111.537 143.239 90.485 1.00 75.40 78 ARG C N 1
ATOM 5821 C CA . ARG C 1 112 ? 112.819 142.579 90.615 1.00 75.40 78 ARG C CA 1
ATOM 5822 C C . ARG C 1 112 ? 113.702 142.920 89.424 1.00 75.40 78 ARG C C 1
ATOM 5823 O O . ARG C 1 112 ? 113.195 143.230 88.343 1.00 75.40 78 ARG C O 1
ATOM 5831 N N . PRO C 1 113 ? 115.021 142.881 89.584 1.00 70.98 79 PRO C N 1
ATOM 5832 C CA . PRO C 1 113 ? 115.905 143.294 88.490 1.00 70.98 79 PRO C CA 1
ATOM 5833 C C . PRO C 1 113 ? 115.771 142.384 87.279 1.00 70.98 79 PRO C C 1
ATOM 5834 O O . PRO C 1 113 ? 115.831 141.160 87.390 1.00 70.98 79 PRO C O 1
ATOM 5838 N N . ARG C 1 114 ? 115.593 142.998 86.114 1.00 74.33 80 ARG C N 1
ATOM 5839 C CA . ARG C 1 114 ? 115.462 142.245 84.878 1.00 74.33 80 ARG C CA 1
ATOM 5840 C C . ARG C 1 114 ? 115.652 143.184 83.701 1.00 74.33 80 ARG C C 1
ATOM 5841 O O . ARG C 1 114 ? 115.405 144.386 83.795 1.00 74.33 80 ARG C O 1
ATOM 5849 N N . LEU C 1 115 ? 116.093 142.613 82.589 1.00 78.05 81 LEU C N 1
ATOM 5850 C CA . LEU C 1 115 ? 116.195 143.321 81.325 1.00 78.05 81 LEU C CA 1
ATOM 5851 C C . LEU C 1 115 ? 115.016 142.925 80.450 1.00 78.05 81 LEU C C 1
ATOM 5852 O O . LEU C 1 115 ? 114.550 141.786 80.506 1.00 78.05 81 LEU C O 1
ATOM 5857 N N . LEU C 1 116 ? 114.531 143.864 79.647 1.00 84.96 82 LEU C N 1
ATOM 5858 C CA . LEU C 1 116 ? 113.329 143.619 78.866 1.00 84.96 82 LEU C CA 1
ATOM 5859 C C . LEU C 1 116 ? 113.404 144.390 77.561 1.00 84.96 82 LEU C C 1
ATOM 5860 O O . LEU C 1 116 ? 113.410 145.622 77.567 1.00 84.96 82 LEU C O 1
ATOM 5865 N N . ASP C 1 117 ? 113.457 143.665 76.453 1.00 97.97 83 ASP C N 1
ATOM 5866 C CA . ASP C 1 117 ? 113.515 144.253 75.124 1.00 97.97 83 ASP C CA 1
ATOM 5867 C C . ASP C 1 117 ? 112.112 144.302 74.543 1.00 97.97 83 ASP C C 1
ATOM 5868 O O . ASP C 1 117 ? 111.412 143.287 74.529 1.00 97.97 83 ASP C O 1
ATOM 5873 N N . LEU C 1 118 ? 111.697 145.475 74.064 1.00 96.34 84 LEU C N 1
ATOM 5874 C CA . LEU C 1 118 ? 110.398 145.598 73.406 1.00 96.34 84 LEU C CA 1
ATOM 5875 C C . LEU C 1 118 ? 110.521 146.340 72.073 1.00 96.34 84 LEU C C 1
ATOM 5876 O O . LEU C 1 118 ? 110.172 147.511 71.939 1.00 96.34 84 LEU C O 1
ATOM 5881 N N . GLY C 1 119 ? 111.006 145.632 71.061 1.00 102.19 85 GLY C N 1
ATOM 5882 C CA . GLY C 1 119 ? 110.716 145.960 69.680 1.00 102.19 85 GLY C CA 1
ATOM 5883 C C . GLY C 1 119 ? 111.714 146.879 69.012 1.00 102.19 85 GLY C C 1
ATOM 5884 O O . GLY C 1 119 ? 111.579 148.101 69.109 1.00 102.19 85 GLY C O 1
ATOM 5885 N N . ALA C 1 120 ? 112.714 146.317 68.331 1.00 105.50 86 ALA C N 1
ATOM 5886 C CA . ALA C 1 120 ? 113.575 147.039 67.394 1.00 105.50 86 ALA C CA 1
ATOM 5887 C C . ALA C 1 120 ? 114.294 148.231 68.020 1.00 105.50 86 ALA C C 1
ATOM 5888 O O . ALA C 1 120 ? 115.081 148.911 67.355 1.00 105.50 86 ALA C O 1
ATOM 5890 N N . GLU C 1 121 ? 114.023 148.482 69.296 1.00 103.46 87 GLU C N 1
ATOM 5891 C CA . GLU C 1 121 ? 114.507 149.640 70.032 1.00 103.46 87 GLU C CA 1
ATOM 5892 C C . GLU C 1 121 ? 114.034 149.487 71.469 1.00 103.46 87 GLU C C 1
ATOM 5893 O O . GLU C 1 121 ? 113.437 148.466 71.815 1.00 103.46 87 GLU C O 1
ATOM 5899 N N . SER C 1 122 ? 114.296 150.478 72.316 1.00 95.19 88 SER C N 1
ATOM 5900 C CA . SER C 1 122 ? 113.523 150.679 73.537 1.00 95.19 88 SER C CA 1
ATOM 5901 C C . SER C 1 122 ? 113.565 149.448 74.446 1.00 95.19 88 SER C C 1
ATOM 5902 O O . SER C 1 122 ? 112.585 148.728 74.608 1.00 95.19 88 SER C O 1
ATOM 5905 N N . LEU C 1 123 ? 114.735 149.203 75.015 1.00 85.82 89 LEU C N 1
ATOM 5906 C CA . LEU C 1 123 ? 114.775 148.176 76.040 1.00 85.82 89 LEU C CA 1
ATOM 5907 C C . LEU C 1 123 ? 114.540 148.794 77.416 1.00 85.82 89 LEU C C 1
ATOM 5908 O O . LEU C 1 123 ? 114.677 150.001 77.616 1.00 85.82 89 LEU C O 1
ATOM 5913 N N . LEU C 1 124 ? 114.164 147.949 78.371 1.00 76.73 90 LEU C N 1
ATOM 5914 C CA . LEU C 1 124 ? 113.875 148.365 79.737 1.00 76.73 90 LEU C CA 1
ATOM 5915 C C . LEU C 1 124 ? 114.766 147.601 80.698 1.00 76.73 90 LEU C C 1
ATOM 5916 O O . LEU C 1 124 ? 114.817 146.370 80.651 1.00 76.73 90 LEU C O 1
ATOM 5921 N N . VAL C 1 125 ? 115.449 148.326 81.580 1.00 71.75 91 VAL C N 1
ATOM 5922 C CA . VAL C 1 125 ? 116.343 147.728 82.561 1.00 71.75 91 VAL C CA 1
ATOM 5923 C C . VAL C 1 125 ? 115.884 148.156 83.942 1.00 71.75 91 VAL C C 1
ATOM 5924 O O . VAL C 1 125 ? 115.583 149.334 84.160 1.00 71.75 91 VAL C O 1
ATOM 5928 N N . PHE C 1 126 ? 115.837 147.210 84.872 1.00 68.41 92 PHE C N 1
ATOM 5929 C CA . PHE C 1 126 ? 115.457 147.478 86.253 1.00 68.41 92 PHE C CA 1
ATOM 5930 C C . PHE C 1 126 ? 116.650 147.161 87.140 1.00 68.41 92 PHE C C 1
ATOM 5931 O O . PHE C 1 126 ? 116.976 145.991 87.351 1.00 68.41 92 PHE C O 1
ATOM 5939 N N . LEU C 1 127 ? 117.301 148.197 87.650 1.00 69.81 93 LEU C N 1
ATOM 5940 C CA . LEU C 1 127 ? 118.512 148.055 88.440 1.00 69.81 93 LEU C CA 1
ATOM 5941 C C . LEU C 1 127 ? 118.247 148.427 89.890 1.00 69.81 93 LEU C C 1
ATOM 5942 O O . LEU C 1 127 ? 117.262 149.088 90.221 1.00 69.81 93 LEU C O 1
ATOM 5947 N N . ARG C 1 128 ? 119.164 148.005 90.753 1.00 72.87 94 ARG C N 1
ATOM 5948 C CA . ARG C 1 128 ? 119.052 148.182 92.192 1.00 72.87 94 ARG C CA 1
ATOM 5949 C C . ARG C 1 128 ? 120.312 148.853 92.711 1.00 72.87 94 ARG C C 1
ATOM 5950 O O . ARG C 1 128 ? 121.410 148.314 92.559 1.00 72.87 94 ARG C O 1
ATOM 5958 N N . GLY C 1 129 ? 120.152 150.015 93.335 1.00 78.46 95 GLY C N 1
ATOM 5959 C CA . GLY C 1 129 ? 121.264 150.722 93.936 1.00 78.46 95 GLY C CA 1
ATOM 5960 C C . GLY C 1 129 ? 121.767 150.046 95.191 1.00 78.46 95 GLY C C 1
ATOM 5961 O O . GLY C 1 129 ? 121.674 148.826 95.313 1.00 78.46 95 GLY C O 1
ATOM 5962 N N . VAL C 1 130 ? 122.327 150.814 96.125 1.00 80.79 96 VAL C N 1
ATOM 5963 C CA . VAL C 1 130 ? 122.811 150.254 97.376 1.00 80.79 96 VAL C CA 1
ATOM 5964 C C . VAL C 1 130 ? 122.365 151.073 98.581 1.00 80.79 96 VAL C C 1
ATOM 5965 O O . VAL C 1 130 ? 122.754 150.774 99.705 1.00 80.79 96 VAL C O 1
ATOM 5969 N N . ASN C 1 131 ? 121.561 152.110 98.366 1.00 85.04 97 ASN C N 1
ATOM 5970 C CA . ASN C 1 131 ? 120.855 152.807 99.441 1.00 85.04 97 ASN C CA 1
ATOM 5971 C C . ASN C 1 131 ? 121.815 153.431 100.451 1.00 85.04 97 ASN C C 1
ATOM 5972 O O . ASN C 1 131 ? 121.835 153.078 101.629 1.00 85.04 97 ASN C O 1
ATOM 5977 N N . LEU C 1 132 ? 122.614 154.375 99.972 1.00 83.80 98 LEU C N 1
ATOM 5978 C CA . LEU C 1 132 ? 123.417 155.192 100.877 1.00 83.80 98 LEU C CA 1
ATOM 5979 C C . LEU C 1 132 ? 122.664 156.451 101.278 1.00 83.80 98 LEU C C 1
ATOM 5980 O O . LEU C 1 132 ? 123.180 157.563 101.219 1.00 83.80 98 LEU C O 1
ATOM 5985 N N . ASN C 1 133 ? 121.462 156.274 101.682 1.00 92.23 99 ASN C N 1
ATOM 5986 C CA . ASN C 1 133 ? 120.638 157.384 102.122 1.00 92.23 99 ASN C CA 1
ATOM 5987 C C . ASN C 1 133 ? 120.862 157.639 103.603 1.00 92.23 99 ASN C C 1
ATOM 5988 O O . ASN C 1 133 ? 121.216 156.721 104.347 1.00 92.23 99 ASN C O 1
ATOM 5993 N N . PRO C 1 134 ? 120.662 158.876 104.063 1.00 97.55 100 PRO C N 1
ATOM 5994 C CA . PRO C 1 134 ? 120.904 159.178 105.481 1.00 97.55 100 PRO C CA 1
ATOM 5995 C C . PRO C 1 134 ? 120.100 158.322 106.438 1.00 97.55 100 PRO C C 1
ATOM 5996 O O . PRO C 1 134 ? 120.459 158.254 107.619 1.00 97.55 100 PRO C O 1
ATOM 6000 N N . GLY C 1 135 ? 119.041 157.663 105.980 1.00 99.39 101 GLY C N 1
ATOM 6001 C CA . GLY C 1 135 ? 118.222 156.910 106.902 1.00 99.39 101 GLY C CA 1
ATOM 6002 C C . GLY C 1 135 ? 118.899 155.679 107.465 1.00 99.39 101 GLY C C 1
ATOM 6003 O O . GLY C 1 135 ? 119.336 155.700 108.620 1.00 99.39 101 GLY C O 1
ATOM 6004 N N . ALA C 1 136 ? 119.040 154.626 106.658 1.00 98.40 102 ALA C N 1
ATOM 6005 C CA . ALA C 1 136 ? 119.564 153.361 107.160 1.00 98.40 102 ALA C CA 1
ATOM 6006 C C . ALA C 1 136 ? 119.703 152.311 106.070 1.00 98.40 102 ALA C C 1
ATOM 6007 O O . ALA C 1 136 ? 119.387 152.566 104.905 1.00 98.40 102 ALA C O 1
ATOM 6009 N N . GLU C 1 137 ? 120.169 151.120 106.455 1.00 98.91 103 GLU C N 1
ATOM 6010 C CA . GLU C 1 137 ? 120.012 149.917 105.649 1.00 98.91 103 GLU C CA 1
ATOM 6011 C C . GLU C 1 137 ? 120.677 149.979 104.283 1.00 98.91 103 GLU C C 1
ATOM 6012 O O . GLU C 1 137 ? 120.030 150.347 103.298 1.00 98.91 103 GLU C O 1
ATOM 6018 N N . PRO C 1 138 ? 121.982 149.744 104.204 1.00 91.65 104 PRO C N 1
ATOM 6019 C CA . PRO C 1 138 ? 122.605 149.541 102.890 1.00 91.65 104 PRO C CA 1
ATOM 6020 C C . PRO C 1 138 ? 121.889 148.500 102.044 1.00 91.65 104 PRO C C 1
ATOM 6021 O O . PRO C 1 138 ? 121.651 148.746 100.860 1.00 91.65 104 PRO C O 1
ATOM 6025 N N . GLU C 1 139 ? 121.491 147.365 102.612 1.00 92.79 105 GLU C N 1
ATOM 6026 C CA . GLU C 1 139 ? 120.605 146.477 101.873 1.00 92.79 105 GLU C CA 1
ATOM 6027 C C . GLU C 1 139 ? 119.239 147.152 101.816 1.00 92.79 105 GLU C C 1
ATOM 6028 O O . GLU C 1 139 ? 119.095 148.307 102.212 1.00 92.79 105 GLU C O 1
ATOM 6034 N N . ASP C 1 140 ? 118.210 146.472 101.318 1.00 93.15 106 ASP C N 1
ATOM 6035 C CA . ASP C 1 140 ? 116.980 147.169 100.949 1.00 93.15 106 ASP C CA 1
ATOM 6036 C C . ASP C 1 140 ? 117.322 148.230 99.904 1.00 93.15 106 ASP C C 1
ATOM 6037 O O . ASP C 1 140 ? 117.223 149.435 100.132 1.00 93.15 106 ASP C O 1
ATOM 6042 N N . MET C 1 141 ? 117.783 147.740 98.758 1.00 81.22 107 MET C N 1
ATOM 6043 C CA . MET C 1 141 ? 118.473 148.574 97.789 1.00 81.22 107 MET C CA 1
ATOM 6044 C C . MET C 1 141 ? 117.501 149.450 97.019 1.00 81.22 107 MET C C 1
ATOM 6045 O O . MET C 1 141 ? 116.426 149.001 96.619 1.00 81.22 107 MET C O 1
ATOM 6050 N N . VAL C 1 142 ? 117.882 150.712 96.830 1.00 75.22 108 VAL C N 1
ATOM 6051 C CA . VAL C 1 142 ? 117.101 151.619 96.005 1.00 75.22 108 VAL C CA 1
ATOM 6052 C C . VAL C 1 142 ? 116.977 151.032 94.613 1.00 75.22 108 VAL C C 1
ATOM 6053 O O . VAL C 1 142 ? 117.921 150.429 94.095 1.00 75.22 108 VAL C O 1
ATOM 6057 N N . SER C 1 143 ? 115.809 151.192 94.002 1.00 71.40 109 SER C N 1
ATOM 6058 C CA . SER C 1 143 ? 115.558 150.636 92.683 1.00 71.40 109 SER C CA 1
ATOM 6059 C C . SER C 1 143 ? 115.600 151.729 91.629 1.00 71.40 109 SER C C 1
ATOM 6060 O O . SER C 1 143 ? 114.913 152.745 91.753 1.00 71.40 109 SER C O 1
ATOM 6063 N N . LEU C 1 144 ? 116.397 151.507 90.589 1.00 68.09 110 LEU C N 1
ATOM 6064 C CA . LEU C 1 144 ? 116.520 152.424 89.465 1.00 68.09 110 LEU C CA 1
ATOM 6065 C C . LEU C 1 144 ? 115.995 151.725 88.224 1.00 68.09 110 LEU C C 1
ATOM 6066 O O . LEU C 1 144 ? 116.416 150.606 87.918 1.00 68.09 110 LEU C O 1
ATOM 6071 N N . ARG C 1 145 ? 115.078 152.376 87.519 1.00 72.48 111 ARG C N 1
ATOM 6072 C CA . ARG C 1 145 ? 114.435 151.807 86.345 1.00 72.48 111 ARG C CA 1
ATOM 6073 C C . ARG C 1 145 ? 114.754 152.668 85.138 1.00 72.48 111 ARG C C 1
ATOM 6074 O O . ARG C 1 145 ? 114.491 153.873 85.145 1.00 72.48 111 ARG C O 1
ATOM 6082 N N . VAL C 1 146 ? 115.311 152.048 84.104 1.00 74.56 112 VAL C N 1
ATOM 6083 C CA . VAL C 1 146 ? 115.827 152.756 82.943 1.00 74.56 112 VAL C CA 1
ATOM 6084 C C . VAL C 1 146 ? 115.034 152.329 81.721 1.00 74.56 112 VAL C C 1
ATOM 6085 O O . VAL C 1 146 ? 114.761 151.138 81.541 1.00 74.56 112 VAL C O 1
ATOM 6089 N N . PHE C 1 147 ? 114.661 153.293 80.892 1.00 80.99 113 PHE C N 1
ATOM 6090 C CA . PHE C 1 147 ? 114.113 153.034 79.568 1.00 80.99 113 PHE C CA 1
ATOM 6091 C C . PHE C 1 147 ? 115.125 153.552 78.560 1.00 80.99 113 PHE C C 1
ATOM 6092 O O . PHE C 1 147 ? 115.284 154.765 78.403 1.00 80.99 113 PHE C O 1
ATOM 6100 N N . ALA C 1 148 ? 115.814 152.643 77.888 1.00 86.10 114 ALA C N 1
ATOM 6101 C CA . ALA C 1 148 ? 116.904 153.003 76.996 1.00 86.10 114 ALA C CA 1
ATOM 6102 C C . ALA C 1 148 ? 116.441 152.942 75.552 1.00 86.10 114 ALA C C 1
ATOM 6103 O O . ALA C 1 148 ? 115.995 151.894 75.081 1.00 86.10 114 ALA C O 1
ATOM 6105 N N . ASP C 1 149 ? 116.549 154.060 74.858 1.00 92.30 115 ASP C N 1
ATOM 6106 C CA . ASP C 1 149 ? 116.286 154.150 73.434 1.00 92.30 115 ASP C CA 1
ATOM 6107 C C . ASP C 1 149 ? 117.614 154.286 72.698 1.00 92.30 115 ASP C C 1
ATOM 6108 O O . ASP C 1 149 ? 118.690 154.228 73.294 1.00 92.30 115 ASP C O 1
ATOM 6113 N N . ALA C 1 150 ? 117.539 154.458 71.380 1.00 97.11 116 ALA C N 1
ATOM 6114 C CA . ALA C 1 150 ? 118.750 154.728 70.619 1.00 97.11 116 ALA C CA 1
ATOM 6115 C C . ALA C 1 150 ? 119.217 156.164 70.803 1.00 97.11 116 ALA C C 1
ATOM 6116 O O . ALA C 1 150 ? 120.398 156.458 70.598 1.00 97.11 116 ALA C O 1
ATOM 6118 N N . ARG C 1 151 ? 118.315 157.068 71.182 1.00 100.66 117 ARG C N 1
ATOM 6119 C CA . ARG C 1 151 ? 118.681 158.466 71.354 1.00 100.66 117 ARG C CA 1
ATOM 6120 C C . ARG C 1 151 ? 118.062 159.093 72.594 1.00 100.66 117 ARG C C 1
ATOM 6121 O O . ARG C 1 151 ? 118.104 160.320 72.729 1.00 100.66 117 ARG C O 1
ATOM 6129 N N . ARG C 1 152 ? 117.481 158.306 73.493 1.00 92.63 118 ARG C N 1
ATOM 6130 C CA . ARG C 1 152 ? 116.902 158.831 74.718 1.00 92.63 118 ARG C CA 1
ATOM 6131 C C . ARG C 1 152 ? 117.116 157.832 75.838 1.00 92.63 118 ARG C C 1
ATOM 6132 O O . ARG C 1 152 ? 117.095 156.620 75.622 1.00 92.63 118 ARG C O 1
ATOM 6140 N N . VAL C 1 153 ? 117.329 158.352 77.039 1.00 83.15 119 VAL C N 1
ATOM 6141 C CA . VAL C 1 153 ? 117.343 157.545 78.248 1.00 83.15 119 VAL C CA 1
ATOM 6142 C C . VAL C 1 153 ? 116.432 158.221 79.251 1.00 83.15 119 VAL C C 1
ATOM 6143 O O . VAL C 1 153 ? 116.513 159.438 79.443 1.00 83.15 119 VAL C O 1
ATOM 6147 N N . ILE C 1 154 ? 115.562 157.442 79.878 1.00 79.04 120 ILE C N 1
ATOM 6148 C CA . ILE C 1 154 ? 114.617 157.942 80.861 1.00 79.04 120 ILE C CA 1
ATOM 6149 C C . ILE C 1 154 ? 114.738 157.061 82.087 1.00 79.04 120 ILE C C 1
ATOM 6150 O O . ILE C 1 154 ? 114.506 155.850 82.012 1.00 79.04 120 ILE C O 1
ATOM 6155 N N . SER C 1 155 ? 115.115 157.657 83.206 1.00 79.54 121 SER C N 1
ATOM 6156 C CA . SER C 1 155 ? 115.408 156.913 84.416 1.00 79.54 121 SER C CA 1
ATOM 6157 C C . SER C 1 155 ? 114.460 157.336 85.528 1.00 79.54 121 SER C C 1
ATOM 6158 O O . SER C 1 155 ? 114.130 158.517 85.662 1.00 79.54 121 SER C O 1
ATOM 6161 N N . LEU C 1 156 ? 114.028 156.365 86.323 1.00 77.42 122 LEU C N 1
ATOM 6162 C CA . LEU C 1 156 ? 113.023 156.566 87.353 1.00 77.42 122 LEU C CA 1
ATOM 6163 C C . LEU C 1 156 ? 113.584 156.128 88.696 1.00 77.42 122 LEU C C 1
ATOM 6164 O O . LEU C 1 156 ? 114.329 155.149 88.772 1.00 77.42 122 LEU C O 1
ATOM 6169 N N . ARG C 1 157 ? 113.214 156.839 89.756 1.00 78.59 123 ARG C N 1
ATOM 6170 C CA . ARG C 1 157 ? 113.621 156.439 91.094 1.00 78.59 123 ARG C CA 1
ATOM 6171 C C . ARG C 1 157 ? 112.676 157.057 92.110 1.00 78.59 123 ARG C C 1
ATOM 6172 O O . ARG C 1 157 ? 112.092 158.116 91.876 1.00 78.59 123 ARG C O 1
ATOM 6180 N N . LEU C 1 158 ? 112.541 156.381 93.251 1.00 79.46 124 LEU C N 1
ATOM 6181 C CA . LEU C 1 158 ? 111.816 156.923 94.394 1.00 79.46 124 LEU C CA 1
ATOM 6182 C C . LEU C 1 158 ? 112.746 157.650 95.357 1.00 79.46 124 LEU C C 1
ATOM 6183 O O . LEU C 1 158 ? 112.600 158.854 95.582 1.00 79.46 124 LEU C O 1
ATOM 6188 N N . ARG C 1 159 ? 113.707 156.935 95.925 1.00 79.83 125 ARG C N 1
ATOM 6189 C CA . ARG C 1 159 ? 114.732 157.392 96.847 1.00 79.83 125 ARG C CA 1
ATOM 6190 C C . ARG C 1 159 ? 115.994 157.774 96.089 1.00 79.83 125 ARG C C 1
ATOM 6191 O O . ARG C 1 159 ? 116.380 157.079 95.148 1.00 79.83 125 ARG C O 1
ATOM 6199 N N . PRO C 1 160 ? 116.657 158.861 96.472 1.00 81.31 126 PRO C N 1
ATOM 6200 C CA . PRO C 1 160 ? 117.807 159.327 95.696 1.00 81.31 126 PRO C CA 1
ATOM 6201 C C . PRO C 1 160 ? 118.907 158.281 95.645 1.00 81.31 126 PRO C C 1
ATOM 6202 O O . PRO C 1 160 ? 119.062 157.464 96.554 1.00 81.31 126 PRO C O 1
ATOM 6206 N N . LEU C 1 161 ? 119.666 158.311 94.556 1.00 79.90 127 LEU C N 1
ATOM 6207 C CA . LEU C 1 161 ? 120.757 157.379 94.318 1.00 79.90 127 LEU C CA 1
ATOM 6208 C C . LEU C 1 161 ? 122.064 158.146 94.230 1.00 79.90 127 LEU C C 1
ATOM 6209 O O . LEU C 1 161 ? 122.096 159.276 93.739 1.00 79.90 127 LEU C O 1
ATOM 6214 N N . LYS C 1 162 ? 123.143 157.529 94.708 1.00 83.54 128 LYS C N 1
ATOM 6215 C CA . LYS C 1 162 ? 124.454 158.153 94.572 1.00 83.54 128 LYS C CA 1
ATOM 6216 C C . LYS C 1 162 ? 124.945 158.068 93.136 1.00 83.54 128 LYS C C 1
ATOM 6217 O O . LYS C 1 162 ? 125.449 159.052 92.584 1.00 83.54 128 LYS C O 1
ATOM 6223 N N . ALA C 1 163 ? 124.789 156.896 92.516 1.00 80.35 129 ALA C N 1
ATOM 6224 C CA . ALA C 1 163 ? 125.303 156.662 91.172 1.00 80.35 129 ALA C CA 1
ATOM 6225 C C . ALA C 1 163 ? 124.879 157.753 90.204 1.00 80.35 129 ALA C C 1
ATOM 6226 O O . ALA C 1 163 ? 125.641 158.134 89.311 1.00 80.35 129 ALA C O 1
ATOM 6228 N N . VAL C 1 164 ? 123.672 158.286 90.377 1.00 83.94 130 VAL C N 1
ATOM 6229 C CA . VAL C 1 164 ? 123.191 159.303 89.455 1.00 83.94 130 VAL C CA 1
ATOM 6230 C C . VAL C 1 164 ? 123.912 160.623 89.668 1.00 83.94 130 VAL C C 1
ATOM 6231 O O . VAL C 1 164 ? 124.250 161.315 88.702 1.00 83.94 130 VAL C O 1
ATOM 6235 N N . ALA C 1 165 ? 124.165 161.000 90.919 1.00 89.18 131 ALA C N 1
ATOM 6236 C CA . ALA C 1 165 ? 124.950 162.204 91.158 1.00 89.18 131 ALA C CA 1
ATOM 6237 C C . ALA C 1 165 ? 126.373 162.029 90.651 1.00 89.18 131 ALA C C 1
ATOM 6238 O O . ALA C 1 165 ? 126.974 162.974 90.121 1.00 89.18 131 ALA C O 1
ATOM 6240 N N . ASP C 1 166 ? 126.927 160.827 90.816 1.00 88.42 132 ASP C N 1
ATOM 6241 C CA . ASP C 1 166 ? 128.232 160.512 90.252 1.00 88.42 132 ASP C CA 1
ATOM 6242 C C . ASP C 1 166 ? 128.237 160.753 88.752 1.00 88.42 132 ASP C C 1
ATOM 6243 O O . ASP C 1 166 ? 129.110 161.442 88.220 1.00 88.42 132 ASP C O 1
ATOM 6248 N N . LEU C 1 167 ? 127.250 160.190 88.057 1.00 88.37 133 LEU C N 1
ATOM 6249 C CA . LEU C 1 167 ? 127.170 160.341 86.611 1.00 88.37 133 LEU C CA 1
ATOM 6250 C C . LEU C 1 167 ? 127.009 161.800 86.218 1.00 88.37 133 LEU C C 1
ATOM 6251 O O . LEU C 1 167 ? 127.578 162.248 85.219 1.00 88.37 133 LEU C O 1
ATOM 6256 N N . LEU C 1 168 ? 126.241 162.561 86.991 1.00 96.27 134 LEU C N 1
ATOM 6257 C CA . LEU C 1 168 ? 126.026 163.959 86.645 1.00 96.27 134 LEU C CA 1
ATOM 6258 C C . LEU C 1 168 ? 127.318 164.754 86.771 1.00 96.27 134 LEU C C 1
ATOM 6259 O O . LEU C 1 168 ? 127.772 165.384 85.805 1.00 96.27 134 LEU C O 1
ATOM 6264 N N . GLU C 1 169 ? 127.929 164.728 87.961 1.00 100.76 135 GLU C N 1
ATOM 6265 C CA . GLU C 1 169 ? 129.189 165.435 88.163 1.00 100.76 135 GLU C CA 1
ATOM 6266 C C . GLU C 1 169 ? 130.257 164.944 87.200 1.00 100.76 135 GLU C C 1
ATOM 6267 O O . GLU C 1 169 ? 131.161 165.701 86.833 1.00 100.76 135 GLU C O 1
ATOM 6273 N N . ASP C 1 170 ? 130.162 163.685 86.774 1.00 99.64 136 ASP C N 1
ATOM 6274 C CA . ASP C 1 170 ? 131.009 163.188 85.702 1.00 99.64 136 ASP C CA 1
ATOM 6275 C C . ASP C 1 170 ? 130.735 163.939 84.409 1.00 99.64 136 ASP C C 1
ATOM 6276 O O . ASP C 1 170 ? 131.665 164.384 83.728 1.00 99.64 136 ASP C O 1
ATOM 6281 N N . LEU C 1 171 ? 129.462 164.094 84.063 1.00 100.62 137 LEU C N 1
ATOM 6282 C CA . LEU C 1 171 ? 129.069 164.736 82.818 1.00 100.62 137 LEU C CA 1
ATOM 6283 C C . LEU C 1 171 ? 129.538 166.178 82.763 1.00 100.62 137 LEU C C 1
ATOM 6284 O O . LEU C 1 171 ? 130.310 166.545 81.873 1.00 100.62 137 LEU C O 1
ATOM 6289 N N . GLU C 1 172 ? 129.087 167.009 83.703 1.00 104.47 138 GLU C N 1
ATOM 6290 C CA . GLU C 1 172 ? 129.470 168.414 83.610 1.00 104.47 138 GLU C CA 1
ATOM 6291 C C . GLU C 1 172 ? 130.960 168.630 83.829 1.00 104.47 138 GLU C C 1
ATOM 6292 O O . GLU C 1 172 ? 131.447 169.739 83.588 1.00 104.47 138 GLU C O 1
ATOM 6298 N N . ALA C 1 173 ? 131.694 167.608 84.264 1.00 106.64 139 ALA C N 1
ATOM 6299 C CA . ALA C 1 173 ? 133.148 167.692 84.278 1.00 106.64 139 ALA C CA 1
ATOM 6300 C C . ALA C 1 173 ? 133.755 167.530 82.895 1.00 106.64 139 ALA C C 1
ATOM 6301 O O . ALA C 1 173 ? 134.964 167.728 82.744 1.00 106.64 139 ALA C O 1
ATOM 6303 N N . GLY C 1 174 ? 132.957 167.176 81.892 1.00 105.61 140 GLY C N 1
ATOM 6304 C CA . GLY C 1 174 ? 133.451 167.004 80.546 1.00 105.61 140 GLY C CA 1
ATOM 6305 C C . GLY C 1 174 ? 133.994 165.632 80.226 1.00 105.61 140 GLY C C 1
ATOM 6306 O O . GLY C 1 174 ? 134.594 165.457 79.160 1.00 105.61 140 GLY C O 1
ATOM 6307 N N . LYS C 1 175 ? 133.807 164.650 81.106 1.00 100.38 141 LYS C N 1
ATOM 6308 C CA . LYS C 1 175 ? 134.321 163.306 80.879 1.00 100.38 141 LYS C CA 1
ATOM 6309 C C . LYS C 1 175 ? 133.254 162.241 81.084 1.00 100.38 141 LYS C C 1
ATOM 6310 O O . LYS C 1 175 ? 133.582 161.081 81.347 1.00 100.38 141 LYS C O 1
ATOM 6316 N N . GLY C 1 176 ? 131.984 162.607 80.967 1.00 99.85 142 GLY C N 1
ATOM 6317 C CA . GLY C 1 176 ? 130.907 161.668 81.151 1.00 99.85 142 GLY C CA 1
ATOM 6318 C C . GLY C 1 176 ? 130.627 160.870 79.897 1.00 99.85 142 GLY C C 1
ATOM 6319 O O . GLY C 1 176 ? 131.419 160.859 78.952 1.00 99.85 142 GLY C O 1
ATOM 6320 N N . PRO C 1 177 ? 129.488 160.188 79.864 1.00 94.11 143 PRO C N 1
ATOM 6321 C CA . PRO C 1 177 ? 129.134 159.393 78.687 1.00 94.11 143 PRO C CA 1
ATOM 6322 C C . PRO C 1 177 ? 128.799 160.288 77.507 1.00 94.11 143 PRO C C 1
ATOM 6323 O O . PRO C 1 177 ? 128.730 161.512 77.614 1.00 94.11 143 PRO C O 1
ATOM 6327 N N . LYS C 1 178 ? 128.587 159.655 76.358 1.00 99.61 144 LYS C N 1
ATOM 6328 C CA . LYS C 1 178 ? 128.248 160.409 75.163 1.00 99.61 144 LYS C CA 1
ATOM 6329 C C . LYS C 1 178 ? 127.079 159.838 74.376 1.00 99.61 144 LYS C C 1
ATOM 6330 O O . LYS C 1 178 ? 126.566 160.532 73.493 1.00 99.61 144 LYS C O 1
ATOM 6336 N N . THR C 1 179 ? 126.643 158.610 74.650 1.00 97.37 145 THR C N 1
ATOM 6337 C CA . THR C 1 179 ? 125.460 158.046 74.018 1.00 97.37 145 THR C CA 1
ATOM 6338 C C . THR C 1 179 ? 124.653 157.265 75.046 1.00 97.37 145 THR C C 1
ATOM 6339 O O . THR C 1 179 ? 125.077 157.072 76.186 1.00 97.37 145 THR C O 1
ATOM 6343 N N . ALA C 1 180 ? 123.470 156.823 74.618 1.00 91.99 146 ALA C N 1
ATOM 6344 C CA . ALA C 1 180 ? 122.525 156.186 75.530 1.00 91.99 146 ALA C CA 1
ATOM 6345 C C . ALA C 1 180 ? 123.110 154.937 76.171 1.00 91.99 146 ALA C C 1
ATOM 6346 O O . ALA C 1 180 ? 123.040 154.761 77.397 1.00 91.99 146 ALA C O 1
ATOM 6348 N N . SER C 1 181 ? 123.672 154.047 75.354 1.00 93.48 147 SER C N 1
ATOM 6349 C CA . SER C 1 181 ? 124.317 152.858 75.886 1.00 93.48 147 SER C CA 1
ATOM 6350 C C . SER C 1 181 ? 125.376 153.223 76.909 1.00 93.48 147 SER C C 1
ATOM 6351 O O . SER C 1 181 ? 125.509 152.550 77.936 1.00 93.48 147 SER C O 1
ATOM 6354 N N . GLU C 1 182 ? 126.119 154.299 76.658 1.00 92.90 148 GLU C N 1
ATOM 6355 C CA . GLU C 1 182 ? 127.142 154.718 77.604 1.00 92.90 148 GLU C CA 1
ATOM 6356 C C . GLU C 1 182 ? 126.523 155.191 78.910 1.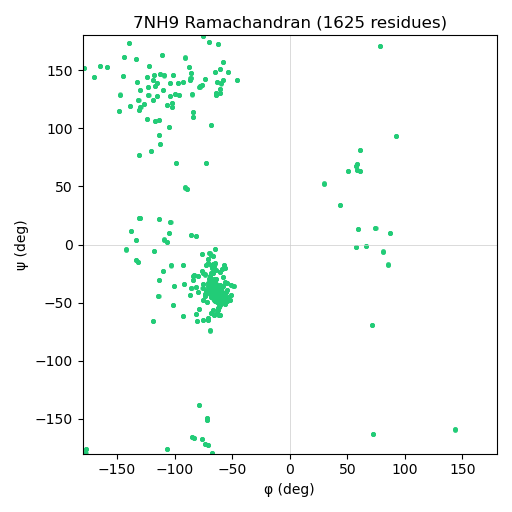00 92.90 148 GLU C C 1
ATOM 6357 O O . GLU C 1 182 ? 127.088 154.964 79.981 1.00 92.90 148 GLU C O 1
ATOM 6363 N N . VAL C 1 183 ? 125.355 155.833 78.848 1.00 84.71 149 VAL C N 1
ATOM 6364 C CA . VAL C 1 183 ? 124.689 156.264 80.074 1.00 84.71 149 VAL C CA 1
ATOM 6365 C C . VAL C 1 183 ? 124.270 155.061 80.901 1.00 84.71 149 VAL C C 1
ATOM 6366 O O . VAL C 1 183 ? 124.494 155.013 82.119 1.00 84.71 149 VAL C O 1
ATOM 6370 N N . VAL C 1 184 ? 123.644 154.075 80.259 1.00 81.46 150 VAL C N 1
ATOM 6371 C CA . VAL C 1 184 ? 123.242 152.887 81.003 1.00 81.46 150 VAL C CA 1
ATOM 6372 C C . VAL C 1 184 ? 124.459 152.177 81.572 1.00 81.46 150 VAL C C 1
ATOM 6373 O O . VAL C 1 184 ? 124.435 151.692 82.713 1.00 81.46 150 VAL C O 1
ATOM 6377 N N . TYR C 1 185 ? 125.546 152.116 80.803 1.00 81.95 151 TYR C N 1
ATOM 6378 C CA . TYR C 1 185 ? 126.745 151.455 81.295 1.00 81.95 151 TYR C CA 1
ATOM 6379 C C . TYR C 1 185 ? 127.323 152.196 82.488 1.00 81.95 151 TYR C C 1
ATOM 6380 O O . TYR C 1 185 ? 127.765 151.574 83.453 1.00 81.95 151 TYR C O 1
ATOM 6389 N N . TYR C 1 186 ? 127.338 153.526 82.440 1.00 82.74 152 TYR C N 1
ATOM 6390 C CA . TYR C 1 186 ? 127.868 154.294 83.558 1.00 82.74 152 TYR C CA 1
ATOM 6391 C C . TYR C 1 186 ? 127.041 154.064 84.810 1.00 82.74 152 TYR C C 1
ATOM 6392 O O . TYR C 1 186 ? 127.586 153.889 85.906 1.00 82.74 152 TYR C O 1
ATOM 6401 N N . LEU C 1 187 ? 125.717 154.069 84.669 1.00 75.89 153 LEU C N 1
ATOM 6402 C CA . LEU C 1 187 ? 124.859 153.815 85.820 1.00 75.89 153 LEU C CA 1
ATOM 6403 C C . LEU C 1 187 ? 125.151 152.451 86.426 1.00 75.89 153 LEU C C 1
ATOM 6404 O O . LEU C 1 187 ? 125.330 152.323 87.644 1.00 75.89 153 LEU C O 1
ATOM 6409 N N . ALA C 1 188 ? 125.219 151.417 85.587 1.00 75.54 154 ALA C N 1
ATOM 6410 C CA . ALA C 1 188 ? 125.492 150.081 86.106 1.00 75.54 154 ALA C CA 1
ATOM 6411 C C . ALA C 1 188 ? 126.878 150.003 86.732 1.00 75.54 154 ALA C C 1
ATOM 6412 O O . ALA C 1 188 ? 127.069 149.362 87.775 1.00 75.54 154 ALA C O 1
ATOM 6414 N N . HIS C 1 189 ? 127.855 150.664 86.116 1.00 78.58 155 HIS C N 1
ATOM 6415 C CA . HIS C 1 189 ? 129.219 150.637 86.618 1.00 78.58 155 HIS C CA 1
ATOM 6416 C C . HIS C 1 189 ? 129.293 151.246 88.004 1.00 78.58 155 HIS C C 1
ATOM 6417 O O . HIS C 1 189 ? 129.949 150.707 88.896 1.00 78.58 155 HIS C O 1
ATOM 6424 N N . TYR C 1 190 ? 128.619 152.375 88.206 1.00 75.07 156 TYR C N 1
ATOM 6425 C CA . TYR C 1 190 ? 128.662 153.016 89.513 1.00 75.07 156 TYR C CA 1
ATOM 6426 C C . TYR C 1 190 ? 127.911 152.200 90.556 1.00 75.07 156 TYR C C 1
ATOM 6427 O O . TYR C 1 190 ? 128.370 152.067 91.699 1.00 75.07 156 TYR C O 1
ATOM 6436 N N . LEU C 1 191 ? 126.761 151.638 90.185 1.00 72.75 157 LEU C N 1
ATOM 6437 C CA . LEU C 1 191 ? 126.054 150.776 91.125 1.00 72.75 157 LEU C CA 1
ATOM 6438 C C . LEU C 1 191 ? 126.943 149.633 91.590 1.00 72.75 157 LEU C C 1
ATOM 6439 O O . LEU C 1 191 ? 126.972 149.298 92.781 1.00 72.75 157 LEU C O 1
ATOM 6444 N N . THR C 1 192 ? 127.700 149.037 90.671 1.00 75.58 158 THR C N 1
ATOM 6445 C CA . THR C 1 192 ? 128.592 147.956 91.071 1.00 75.58 158 THR C CA 1
ATOM 6446 C C . THR C 1 192 ? 129.788 148.455 91.873 1.00 75.58 158 THR C C 1
ATOM 6447 O O . THR C 1 192 ? 130.210 147.794 92.832 1.00 75.58 158 THR C O 1
ATOM 6451 N N . ASP C 1 193 ? 130.348 149.604 91.497 1.00 75.57 159 ASP C N 1
ATOM 6452 C CA . ASP C 1 193 ? 131.475 150.159 92.233 1.00 75.57 159 ASP C CA 1
ATOM 6453 C C . ASP C 1 193 ? 131.094 150.448 93.673 1.00 75.57 159 ASP C C 1
ATOM 6454 O O . ASP C 1 193 ? 131.961 150.518 94.548 1.00 75.57 159 ASP C O 1
ATOM 6459 N N . ARG C 1 194 ? 129.807 150.645 93.938 1.00 75.14 160 ARG C N 1
ATOM 6460 C CA . ARG C 1 194 ? 129.402 150.827 95.326 1.00 75.14 160 ARG C CA 1
ATOM 6461 C C . ARG C 1 194 ? 129.007 149.528 96.008 1.00 75.14 160 ARG C C 1
ATOM 6462 O O . ARG C 1 194 ? 129.267 149.371 97.208 1.00 75.14 160 ARG C O 1
ATOM 6470 N N . VAL C 1 195 ? 128.411 148.584 95.284 1.00 74.28 161 VAL C N 1
ATOM 6471 C CA . VAL C 1 195 ? 128.066 147.324 95.929 1.00 74.28 161 VAL C CA 1
ATOM 6472 C C . VAL C 1 195 ? 129.324 146.578 96.354 1.00 74.28 161 VAL C C 1
ATOM 6473 O O . VAL C 1 195 ? 129.353 145.940 97.414 1.00 74.28 161 VAL C O 1
ATOM 6477 N N . ASP C 1 196 ? 130.400 146.677 95.572 1.00 79.41 162 ASP C N 1
ATOM 6478 C CA . ASP C 1 196 ? 131.595 145.938 95.964 1.00 79.41 162 ASP C CA 1
ATOM 6479 C C . ASP C 1 196 ? 132.296 146.612 97.134 1.00 79.41 162 ASP C C 1
ATOM 6480 O O . ASP C 1 196 ? 132.880 145.934 97.983 1.00 79.41 162 ASP C O 1
ATOM 6485 N N . THR C 1 197 ? 132.248 147.943 97.191 1.00 75.40 163 THR C N 1
ATOM 6486 C CA . THR C 1 197 ? 132.728 148.653 98.369 1.00 75.40 163 THR C CA 1
ATOM 6487 C C . THR C 1 197 ? 131.991 148.192 99.614 1.00 75.40 163 THR C C 1
ATOM 6488 O O . THR C 1 197 ? 132.607 147.921 100.650 1.00 75.40 163 THR C O 1
ATOM 6492 N N . LEU C 1 198 ? 130.667 148.084 99.526 1.00 77.30 164 LEU C N 1
ATOM 6493 C CA . LEU C 1 198 ? 129.897 147.629 100.676 1.00 77.30 164 LEU C CA 1
ATOM 6494 C C . LEU C 1 198 ? 130.285 146.212 101.079 1.00 77.30 164 LEU C C 1
ATOM 6495 O O . LEU C 1 198 ? 130.422 145.907 102.270 1.00 77.30 164 LEU C O 1
ATOM 6500 N N . ILE C 1 199 ? 130.467 145.325 100.101 1.00 77.40 165 ILE C N 1
ATOM 6501 C CA . ILE C 1 199 ? 130.769 143.938 100.441 1.00 77.40 165 ILE C CA 1
ATOM 6502 C C . ILE C 1 199 ? 132.168 143.818 101.037 1.00 77.40 165 ILE C C 1
ATOM 6503 O O . ILE C 1 199 ? 132.396 143.034 101.966 1.00 77.40 165 ILE C O 1
ATOM 6508 N N . SER C 1 200 ? 133.122 144.599 100.535 1.00 81.07 166 SER C N 1
ATOM 6509 C CA . SER C 1 200 ? 134.452 144.581 101.131 1.00 81.07 166 SER C CA 1
ATOM 6510 C C . SER C 1 200 ? 134.420 145.140 102.546 1.00 81.07 166 SER C C 1
ATOM 6511 O O . SER C 1 200 ? 135.153 144.672 103.426 1.00 81.07 166 SER C O 1
ATOM 6514 N N . GLY C 1 201 ? 133.573 146.140 102.789 1.00 81.42 167 GLY C N 1
ATOM 6515 C CA . GLY C 1 201 ? 133.385 146.610 104.150 1.00 81.42 167 GLY C CA 1
ATOM 6516 C C . GLY C 1 201 ? 132.851 145.525 105.064 1.00 81.42 167 GLY C C 1
ATOM 6517 O O . GLY C 1 201 ? 133.313 145.370 106.196 1.00 81.42 167 GLY C O 1
ATOM 6518 N N . ILE C 1 202 ? 131.871 144.761 104.584 1.00 81.12 168 ILE C N 1
ATOM 6519 C CA . ILE C 1 202 ? 131.357 143.641 105.370 1.00 81.12 168 ILE C CA 1
ATOM 6520 C C . ILE C 1 202 ? 132.469 142.647 105.671 1.00 81.12 168 ILE C C 1
ATOM 6521 O O . ILE C 1 202 ? 132.561 142.105 106.782 1.00 81.12 168 ILE C O 1
ATOM 6526 N N . ALA C 1 203 ? 133.325 142.386 104.685 1.00 84.89 169 ALA C N 1
ATOM 6527 C CA . ALA C 1 203 ? 134.396 141.414 104.879 1.00 84.89 169 ALA C CA 1
ATOM 6528 C C . ALA C 1 203 ? 135.392 141.891 105.927 1.00 84.89 169 ALA C C 1
ATOM 6529 O O . ALA C 1 203 ? 135.834 141.112 106.777 1.00 84.89 169 ALA C O 1
ATOM 6531 N N . ASP C 1 204 ? 135.757 143.173 105.890 1.00 89.97 170 ASP C N 1
ATOM 6532 C CA . ASP C 1 204 ? 136.672 143.684 106.908 1.00 89.97 170 ASP C CA 1
ATOM 6533 C C . ASP C 1 204 ? 136.019 143.713 108.284 1.00 89.97 170 ASP C C 1
ATOM 6534 O O . ASP C 1 204 ? 136.696 143.522 109.301 1.00 89.97 170 ASP C O 1
ATOM 6539 N N . GLN C 1 205 ? 134.709 143.950 108.345 1.00 87.95 171 GLN C N 1
ATOM 6540 C CA . GLN C 1 205 ? 134.022 143.880 109.629 1.00 87.95 171 GLN C CA 1
ATOM 6541 C C . GLN C 1 205 ? 134.101 142.479 110.213 1.00 87.95 171 GLN C C 1
ATOM 6542 O O . GLN C 1 205 ? 134.413 142.303 111.398 1.00 87.95 171 GLN C O 1
ATOM 6548 N N . LEU C 1 206 ? 133.813 141.467 109.397 1.00 89.16 172 LEU C N 1
ATOM 6549 C CA . LEU C 1 206 ? 133.952 140.095 109.869 1.00 89.16 172 LEU C CA 1
ATOM 6550 C C . LEU C 1 206 ? 135.388 139.794 110.266 1.00 89.16 172 LEU C C 1
ATOM 6551 O O . LEU C 1 206 ? 135.630 139.062 111.229 1.00 89.16 172 LEU C O 1
ATOM 6556 N N . ASP C 1 207 ? 136.355 140.339 109.528 1.00 94.98 173 ASP C N 1
ATOM 6557 C CA . ASP C 1 207 ? 137.755 140.102 109.861 1.00 94.98 173 ASP C CA 1
ATOM 6558 C C . ASP C 1 207 ? 138.086 140.658 111.235 1.00 94.98 173 ASP C C 1
ATOM 6559 O O . ASP C 1 207 ? 138.759 140.004 112.037 1.00 94.98 173 ASP C O 1
ATOM 6564 N N . ALA C 1 208 ? 137.627 141.876 111.520 1.00 96.17 174 ALA C N 1
ATOM 6565 C CA . ALA C 1 208 ? 137.858 142.460 112.836 1.00 96.17 174 ALA C CA 1
ATOM 6566 C C . ALA C 1 208 ? 137.192 141.634 113.926 1.00 96.17 174 ALA C C 1
ATOM 6567 O O . ALA C 1 208 ? 137.800 141.363 114.969 1.00 96.17 174 ALA C O 1
ATOM 6569 N N . VAL C 1 209 ? 135.948 141.211 113.697 1.00 97.33 175 VAL C N 1
ATOM 6570 C CA . VAL C 1 209 ? 135.247 140.400 114.688 1.00 97.33 175 VAL C CA 1
ATOM 6571 C C . VAL C 1 209 ? 136.022 139.122 114.973 1.00 97.33 175 VAL C C 1
ATOM 6572 O O . VAL C 1 209 ? 136.251 138.759 116.133 1.00 97.33 175 VAL C O 1
ATOM 6576 N N . GLU C 1 210 ? 136.441 138.424 113.921 1.00 100.40 176 GLU C N 1
ATOM 6577 C CA . GLU C 1 210 ? 137.145 137.163 114.107 1.00 100.40 176 GLU C CA 1
ATOM 6578 C C . GLU C 1 210 ? 138.469 137.375 114.818 1.00 100.40 176 GLU C C 1
ATOM 6579 O O . GLU C 1 210 ? 138.817 136.629 115.737 1.00 100.40 176 GLU C O 1
ATOM 6585 N N . GLU C 1 211 ? 139.250 138.361 114.381 1.00 108.95 177 GLU C N 1
ATOM 6586 C CA . GLU C 1 211 ? 140.559 138.539 114.990 1.00 108.95 177 GLU C CA 1
ATOM 6587 C C . GLU C 1 211 ? 140.418 138.916 116.456 1.00 108.95 177 GLU C C 1
ATOM 6588 O O . GLU C 1 211 ? 141.214 138.475 117.285 1.00 108.95 177 GLU C O 1
ATOM 6594 N N . LEU C 1 212 ? 139.378 139.680 116.807 1.00 107.03 178 LEU C N 1
ATOM 6595 C CA . LEU C 1 212 ? 139.108 139.940 118.219 1.00 107.03 178 LEU C CA 1
ATOM 6596 C C . LEU C 1 212 ? 138.776 138.652 118.962 1.00 107.03 178 LEU C C 1
ATOM 6597 O O . LEU C 1 212 ? 139.352 138.359 120.019 1.00 107.03 178 LEU C O 1
ATOM 6602 N N . VAL C 1 213 ? 137.851 137.863 118.410 1.00 107.87 179 VAL C N 1
ATOM 6603 C CA . VAL C 1 213 ? 137.387 136.657 119.089 1.00 107.87 179 VAL C CA 1
ATOM 6604 C C . VAL C 1 213 ? 138.539 135.698 119.340 1.00 107.87 179 VAL C C 1
ATOM 6605 O O . VAL C 1 213 ? 138.663 135.133 120.431 1.00 107.87 179 VAL C O 1
ATOM 6609 N N . GLU C 1 214 ? 139.405 135.501 118.346 1.00 113.40 180 GLU C N 1
ATOM 6610 C CA . GLU C 1 214 ? 140.488 134.535 118.522 1.00 113.40 180 GLU C CA 1
ATOM 6611 C C . GLU C 1 214 ? 141.688 135.130 119.249 1.00 113.40 180 GLU C C 1
ATOM 6612 O O . GLU C 1 214 ? 142.437 134.394 119.898 1.00 113.40 180 GLU C O 1
ATOM 6618 N N . ALA C 1 215 ? 141.902 136.444 119.159 1.00 118.89 181 ALA C N 1
ATOM 6619 C CA . ALA C 1 215 ? 142.938 137.074 119.967 1.00 118.89 181 ALA C CA 1
ATOM 6620 C C . ALA C 1 215 ? 142.629 136.908 121.445 1.00 118.89 181 ALA C C 1
ATOM 6621 O O . ALA C 1 215 ? 143.446 136.386 122.212 1.00 118.89 181 ALA C O 1
ATOM 6623 N N . ASP C 1 216 ? 141.442 137.337 121.862 1.00 123.74 182 ASP C N 1
ATOM 6624 C CA . ASP C 1 216 ? 140.996 137.020 123.206 1.00 123.74 182 ASP C CA 1
ATOM 6625 C C . ASP C 1 216 ? 140.571 135.557 123.262 1.00 123.74 182 ASP C C 1
ATOM 6626 O O . ASP C 1 216 ? 140.637 134.825 122.271 1.00 123.74 182 ASP C O 1
ATOM 6631 N N . GLU C 1 217 ? 140.145 135.121 124.439 1.00 127.64 183 GLU C N 1
ATOM 6632 C CA . GLU C 1 217 ? 139.582 133.794 124.607 1.00 127.64 183 GLU C CA 1
ATOM 6633 C C . GLU C 1 217 ? 138.310 133.903 125.432 1.00 127.64 183 GLU C C 1
ATOM 6634 O O . GLU C 1 217 ? 138.092 134.903 126.121 1.00 127.64 183 GLU C O 1
ATOM 6640 N N . ARG C 1 218 ? 137.460 132.876 125.326 1.00 125.53 184 ARG C N 1
ATOM 6641 C CA . ARG C 1 218 ? 136.135 132.829 125.944 1.00 125.53 184 ARG C CA 1
ATOM 6642 C C . ARG C 1 218 ? 135.382 134.145 125.777 1.00 125.53 184 ARG C C 1
ATOM 6643 O O . ARG C 1 218 ? 134.608 134.550 126.648 1.00 125.53 184 ARG C O 1
ATOM 6651 N N . ALA C 1 219 ? 135.596 134.812 124.646 1.00 117.89 185 ALA C N 1
ATOM 6652 C CA . ALA C 1 219 ? 134.923 136.061 124.319 1.00 117.89 185 ALA C CA 1
ATOM 6653 C C . ALA C 1 219 ? 133.895 135.777 123.235 1.00 117.89 185 ALA C C 1
ATOM 6654 O O . ALA C 1 219 ? 134.247 135.315 122.146 1.00 117.89 185 ALA C O 1
ATOM 6656 N N . SER C 1 220 ? 132.634 136.042 123.534 1.00 108.22 186 SER C N 1
ATOM 6657 C CA . SER C 1 220 ? 131.601 135.805 122.544 1.00 108.22 186 SER C CA 1
ATOM 6658 C C . SER C 1 220 ? 131.664 136.870 121.456 1.00 108.22 186 SER C C 1
ATOM 6659 O O . SER C 1 220 ? 131.947 138.037 121.741 1.00 108.22 186 SER C O 1
ATOM 6662 N N . PRO C 1 221 ? 131.417 136.502 120.205 1.00 102.94 187 PRO C N 1
ATOM 6663 C CA . PRO C 1 221 ? 131.297 137.514 119.158 1.00 102.94 187 PRO C CA 1
ATOM 6664 C C . PRO C 1 221 ? 130.086 138.387 119.416 1.00 102.94 187 PRO C C 1
ATOM 6665 O O . PRO C 1 221 ? 129.080 137.943 119.974 1.00 102.94 187 PRO C O 1
ATOM 6669 N N . ASP C 1 222 ? 130.190 139.643 119.008 1.00 96.23 188 ASP C N 1
ATOM 6670 C CA . ASP C 1 222 ? 129.122 140.599 119.272 1.00 96.23 188 ASP C CA 1
ATOM 6671 C C . ASP C 1 222 ? 127.909 140.217 118.441 1.00 96.23 188 ASP C C 1
ATOM 6672 O O . ASP C 1 222 ? 127.860 140.471 117.238 1.00 96.23 188 ASP C O 1
ATOM 6677 N N . GLN C 1 223 ? 126.923 139.601 119.082 1.00 97.59 189 GLN C N 1
ATOM 6678 C CA . GLN C 1 223 ? 125.642 139.400 118.434 1.00 97.59 189 GLN C CA 1
ATOM 6679 C C . GLN C 1 223 ? 125.017 140.754 118.118 1.00 97.59 189 GLN C C 1
ATOM 6680 O O . GLN C 1 223 ? 125.535 141.808 118.490 1.00 97.59 189 GLN C O 1
ATOM 6686 N N . HIS C 1 224 ? 123.904 140.716 117.389 1.00 97.24 190 HIS C N 1
ATOM 6687 C CA . HIS C 1 224 ? 123.231 141.924 116.924 1.00 97.24 190 HIS C CA 1
ATOM 6688 C C . HIS C 1 224 ? 124.121 142.654 115.923 1.00 97.24 190 HIS C C 1
ATOM 6689 O O . HIS C 1 224 ? 123.740 143.686 115.364 1.00 97.24 190 HIS C O 1
ATOM 6696 N N . GLN C 1 225 ? 125.306 142.111 115.677 1.00 92.35 191 GLN C N 1
ATOM 6697 C CA . GLN C 1 225 ? 126.145 142.502 114.557 1.00 92.35 191 GLN C CA 1
ATOM 6698 C C . GLN C 1 225 ? 126.310 141.385 113.550 1.00 92.35 191 GLN C C 1
ATOM 6699 O O . GLN C 1 225 ? 126.208 141.628 112.350 1.00 92.35 191 GLN C O 1
ATOM 6705 N N . LEU C 1 226 ? 126.553 140.161 114.013 1.00 88.22 192 LEU C N 1
ATOM 6706 C CA . LEU C 1 226 ? 126.488 139.018 113.115 1.00 88.22 192 LEU C CA 1
ATOM 6707 C C . LEU C 1 226 ? 125.108 138.903 112.488 1.00 88.22 192 LEU C C 1
ATOM 6708 O O . LEU C 1 226 ? 124.978 138.535 111.316 1.00 88.22 192 LEU C O 1
ATOM 6713 N N . ARG C 1 227 ? 124.064 139.227 113.249 1.00 95.02 193 ARG C N 1
ATOM 6714 C CA . ARG C 1 227 ? 122.715 139.182 112.701 1.00 95.02 193 ARG C CA 1
ATOM 6715 C C . ARG C 1 227 ? 122.544 140.207 111.591 1.00 95.02 193 ARG C C 1
ATOM 6716 O O . ARG C 1 227 ? 121.975 139.906 110.537 1.00 95.02 193 ARG C O 1
ATOM 6724 N N . THR C 1 228 ? 123.030 141.428 111.810 1.00 87.28 194 THR C N 1
ATOM 6725 C CA . THR C 1 228 ? 122.900 142.454 110.784 1.00 87.28 194 THR C CA 1
ATOM 6726 C C . THR C 1 228 ? 123.724 142.105 109.557 1.00 87.28 194 THR C C 1
ATOM 6727 O O . THR C 1 228 ? 123.293 142.334 108.426 1.00 87.28 194 THR C O 1
ATOM 6731 N N . LEU C 1 229 ? 124.912 141.537 109.755 1.00 84.41 195 LEU C N 1
ATOM 6732 C CA . LEU C 1 229 ? 125.729 141.161 108.607 1.00 84.41 195 LEU C CA 1
ATOM 6733 C C . LEU C 1 229 ? 125.081 140.034 107.818 1.00 84.41 195 LEU C C 1
ATOM 6734 O O . LEU C 1 229 ? 125.131 140.024 106.584 1.00 84.41 195 LEU C O 1
ATOM 6739 N N . ARG C 1 230 ? 124.453 139.083 108.506 1.00 85.31 196 ARG C N 1
ATOM 6740 C CA . ARG C 1 230 ? 123.767 138.006 107.802 1.00 85.31 196 ARG C CA 1
ATOM 6741 C C . ARG C 1 230 ? 122.569 138.538 107.028 1.00 85.31 196 ARG C C 1
ATOM 6742 O O . ARG C 1 230 ? 122.358 138.186 105.860 1.00 85.31 196 ARG C O 1
ATOM 6750 N N . ARG C 1 231 ? 121.764 139.386 107.671 1.00 87.23 197 ARG C N 1
ATOM 6751 C CA . ARG C 1 231 ? 120.652 140.027 106.980 1.00 87.23 197 ARG C CA 1
ATOM 6752 C C . ARG C 1 231 ? 121.142 140.793 105.764 1.00 87.23 197 ARG C C 1
ATOM 6753 O O . ARG C 1 231 ? 120.516 140.765 104.701 1.00 87.23 197 ARG C O 1
ATOM 6761 N N . ARG C 1 232 ? 122.267 141.487 105.909 1.00 85.82 198 ARG C N 1
ATOM 6762 C CA . ARG C 1 232 ? 122.795 142.296 104.823 1.00 85.82 198 ARG C CA 1
ATOM 6763 C C . ARG C 1 232 ? 123.238 141.429 103.659 1.00 85.82 198 ARG C C 1
ATOM 6764 O O . ARG C 1 232 ? 122.937 141.735 102.502 1.00 85.82 198 ARG C O 1
ATOM 6772 N N . SER C 1 233 ? 123.945 140.338 103.942 1.00 82.32 199 SER C N 1
ATOM 6773 C CA . SER C 1 233 ? 124.375 139.444 102.875 1.00 82.32 199 SER C CA 1
ATOM 6774 C C . SER C 1 233 ? 123.176 138.848 102.151 1.00 82.32 199 SER C C 1
ATOM 6775 O O . SER C 1 233 ? 123.154 138.772 100.917 1.00 82.32 199 SER C O 1
ATOM 6778 N N . ALA C 1 234 ? 122.157 138.430 102.902 1.00 82.48 200 ALA C N 1
ATOM 6779 C CA . ALA C 1 234 ? 120.982 137.847 102.263 1.00 82.48 200 ALA C CA 1
ATOM 6780 C C . ALA C 1 234 ? 120.257 138.867 101.396 1.00 82.48 200 ALA C C 1
ATOM 6781 O O . ALA C 1 234 ? 119.918 138.585 100.239 1.00 82.48 200 ALA C O 1
ATOM 6783 N N . GLY C 1 235 ? 120.004 140.057 101.940 1.00 81.43 201 GLY C N 1
ATOM 6784 C CA . GLY C 1 235 ? 119.301 141.072 101.182 1.00 81.43 201 GLY C CA 1
ATOM 6785 C C . GLY C 1 235 ? 120.094 141.584 100.002 1.00 81.43 201 GLY C C 1
ATOM 6786 O O . GLY C 1 235 ? 119.518 142.084 99.035 1.00 81.43 201 GLY C O 1
ATOM 6787 N N . LEU C 1 236 ? 121.419 141.476 100.060 1.00 78.34 202 LEU C N 1
ATOM 6788 C CA . LEU C 1 236 ? 122.228 141.846 98.910 1.00 78.34 202 LEU C CA 1
ATOM 6789 C C . LEU C 1 236 ? 122.146 140.786 97.827 1.00 78.34 202 LEU C C 1
ATOM 6790 O O . LEU C 1 236 ? 121.940 141.109 96.656 1.00 78.34 202 LEU C O 1
ATOM 6795 N N . ARG C 1 237 ? 122.309 139.516 98.200 1.00 81.71 203 ARG C N 1
ATOM 6796 C CA . ARG C 1 237 ? 122.240 138.455 97.206 1.00 81.71 203 ARG C CA 1
ATOM 6797 C C . ARG C 1 237 ? 120.889 138.423 96.515 1.00 81.71 203 ARG C C 1
ATOM 6798 O O . ARG C 1 237 ? 120.820 138.204 95.298 1.00 81.71 203 ARG C O 1
ATOM 6806 N N . ARG C 1 238 ? 119.812 138.668 97.266 1.00 82.90 204 ARG C N 1
ATOM 6807 C CA . ARG C 1 238 ? 118.470 138.582 96.699 1.00 82.90 204 ARG C CA 1
ATOM 6808 C C . ARG C 1 238 ? 118.321 139.463 95.466 1.00 82.90 204 ARG C C 1
ATOM 6809 O O . ARG C 1 238 ? 117.582 139.119 94.538 1.00 82.90 204 ARG C O 1
ATOM 6817 N N . TYR C 1 239 ? 119.016 140.597 95.431 1.00 79.22 205 TYR C N 1
ATOM 6818 C CA . TYR C 1 239 ? 118.944 141.490 94.284 1.00 79.22 205 TYR C CA 1
ATOM 6819 C C . TYR C 1 239 ? 120.158 141.414 93.376 1.00 79.22 205 TYR C C 1
ATOM 6820 O O . TYR C 1 239 ? 120.081 141.871 92.234 1.00 79.22 205 TYR C O 1
ATOM 6829 N N . LEU C 1 240 ? 121.277 140.874 93.849 1.00 75.90 206 LEU C N 1
ATOM 6830 C CA . LEU C 1 240 ? 122.451 140.804 92.992 1.00 75.90 206 LEU C CA 1
ATOM 6831 C C . LEU C 1 240 ? 122.399 139.593 92.078 1.00 75.90 206 LEU C C 1
ATOM 6832 O O . LEU C 1 240 ? 123.002 139.604 91.001 1.00 75.90 206 LEU C O 1
ATOM 6837 N N . ALA C 1 241 ? 121.701 138.540 92.486 1.00 77.58 207 ALA C N 1
ATOM 6838 C CA . ALA C 1 241 ? 121.573 137.377 91.616 1.00 77.58 207 ALA C CA 1
ATOM 6839 C C . ALA C 1 241 ? 120.926 137.695 90.272 1.00 77.58 207 ALA C C 1
ATOM 6840 O O . ALA C 1 241 ? 121.398 137.160 89.257 1.00 77.58 207 ALA C O 1
ATOM 6842 N N . PRO C 1 242 ? 119.881 138.524 90.176 1.00 76.19 208 PRO C N 1
ATOM 6843 C CA . PRO C 1 242 ? 119.338 138.822 88.843 1.00 76.19 208 PRO C CA 1
ATOM 6844 C C . PRO C 1 242 ? 120.135 139.855 88.067 1.00 76.19 208 PRO C C 1
ATOM 6845 O O . PRO C 1 242 ? 120.101 139.847 86.831 1.00 76.19 208 PRO C O 1
ATOM 6849 N N . GLN C 1 243 ? 120.839 140.763 88.741 1.00 78.83 209 GLN C N 1
ATOM 6850 C CA . GLN C 1 243 ? 121.604 141.759 88.000 1.00 78.83 209 GLN C CA 1
ATOM 6851 C C . GLN C 1 243 ? 122.766 141.126 87.255 1.00 78.83 209 GLN C C 1
ATOM 6852 O O . GLN C 1 243 ? 123.140 141.586 86.171 1.00 78.83 209 GLN C O 1
ATOM 6858 N N . ARG C 1 244 ? 123.378 140.099 87.837 1.00 83.10 210 ARG C N 1
ATOM 6859 C CA . ARG C 1 244 ? 124.408 139.376 87.110 1.00 83.10 210 ARG C CA 1
ATOM 6860 C C . ARG C 1 244 ? 123.864 138.868 85.784 1.00 83.10 210 ARG C C 1
ATOM 6861 O O . ARG C 1 244 ? 124.534 138.959 84.750 1.00 83.10 210 ARG C O 1
ATOM 6869 N N . ASP C 1 245 ? 122.628 138.373 85.787 1.00 83.90 211 ASP C N 1
ATOM 6870 C CA . ASP C 1 245 ? 122.031 137.882 84.554 1.00 83.90 211 ASP C CA 1
ATOM 6871 C C . ASP C 1 245 ? 121.696 139.027 83.613 1.00 83.90 211 ASP C C 1
ATOM 6872 O O . ASP C 1 245 ? 121.812 138.886 82.393 1.00 83.90 211 ASP C O 1
ATOM 6877 N N . ILE C 1 246 ? 121.270 140.166 84.159 1.00 79.29 212 ILE C N 1
ATOM 6878 C CA . ILE C 1 246 ? 121.061 141.350 83.328 1.00 79.29 212 ILE C CA 1
ATOM 6879 C C . ILE C 1 246 ? 122.329 141.682 82.565 1.00 79.29 212 ILE C C 1
ATOM 6880 O O . ILE C 1 246 ? 122.308 141.922 81.353 1.00 79.29 212 ILE C O 1
ATOM 6885 N N . TYR C 1 247 ? 123.456 141.699 83.271 1.00 79.16 213 TYR C N 1
ATOM 6886 C CA . TYR C 1 247 ? 124.720 142.062 82.644 1.00 79.16 213 TYR C CA 1
ATOM 6887 C C . TYR C 1 247 ? 125.156 141.013 81.634 1.00 79.16 213 TYR C C 1
ATOM 6888 O O . TYR C 1 247 ? 125.637 141.353 80.547 1.00 79.16 213 TYR C O 1
ATOM 6897 N N . SER C 1 248 ? 124.994 139.735 81.970 1.00 85.43 214 SER C N 1
ATOM 6898 C CA . SER C 1 248 ? 125.320 138.682 81.018 1.00 85.43 214 SER C CA 1
ATOM 6899 C C . SER C 1 248 ? 124.517 138.842 79.735 1.00 85.43 214 SER C C 1
ATOM 6900 O O . SER C 1 248 ? 125.068 138.774 78.633 1.00 85.43 214 SER C O 1
ATOM 6903 N N . GLN C 1 249 ? 123.207 139.067 79.859 1.00 86.33 215 GLN C N 1
ATOM 6904 C CA . GLN C 1 249 ? 122.380 139.263 78.675 1.00 86.33 215 GLN C CA 1
ATOM 6905 C C . GLN C 1 249 ? 122.823 140.483 77.889 1.00 86.33 215 GLN C C 1
ATOM 6906 O O . GLN C 1 249 ? 122.847 140.462 76.655 1.00 86.33 215 GLN C O 1
ATOM 6912 N N . LEU C 1 250 ? 123.164 141.563 78.582 1.00 85.56 216 LEU C N 1
ATOM 6913 C CA . LEU C 1 250 ? 123.581 142.779 77.903 1.00 85.56 216 LEU C CA 1
ATOM 6914 C C . LEU C 1 250 ? 124.926 142.579 77.226 1.00 85.56 216 LEU C C 1
ATOM 6915 O O . LEU C 1 250 ? 125.309 143.353 76.344 1.00 85.56 216 LEU C O 1
ATOM 6920 N N . ALA C 1 251 ? 125.647 141.538 77.630 1.00 93.56 217 ALA C N 1
ATOM 6921 C CA . ALA C 1 251 ? 126.965 141.271 77.083 1.00 93.56 217 ALA C CA 1
ATOM 6922 C C . ALA C 1 251 ? 126.973 140.323 75.897 1.00 93.56 217 ALA C C 1
ATOM 6923 O O . ALA C 1 251 ? 127.966 140.297 75.166 1.00 93.56 217 ALA C O 1
ATOM 6925 N N . ARG C 1 252 ? 125.909 139.549 75.675 1.00 103.16 218 ARG C N 1
ATOM 6926 C CA . ARG C 1 252 ? 126.038 138.471 74.703 1.00 103.16 218 ARG C CA 1
ATOM 6927 C C . ARG C 1 252 ? 125.895 138.973 73.270 1.00 103.16 218 ARG C C 1
ATOM 6928 O O . ARG C 1 252 ? 126.861 138.925 72.502 1.00 103.16 218 ARG C O 1
ATOM 6936 N N . TYR C 1 253 ? 124.721 139.467 72.874 1.00 112.88 219 TYR C N 1
ATOM 6937 C CA . TYR C 1 253 ? 124.666 139.983 71.513 1.00 112.88 219 TYR C CA 1
ATOM 6938 C C . TYR C 1 253 ? 124.326 141.471 71.446 1.00 112.88 219 TYR C C 1
ATOM 6939 O O . TYR C 1 253 ? 125.182 142.273 71.058 1.00 112.88 219 TYR C O 1
ATOM 6948 N N . LYS C 1 254 ? 123.109 141.840 71.856 1.00 108.97 220 LYS C N 1
ATOM 6949 C CA . LYS C 1 254 ? 122.607 143.219 71.892 1.00 108.97 220 LYS C CA 1
ATOM 6950 C C . LYS C 1 254 ? 123.240 144.093 70.808 1.00 108.97 220 LYS C C 1
ATOM 6951 O O . LYS C 1 254 ? 123.764 145.176 71.070 1.00 108.97 220 LYS C O 1
ATOM 6957 N N . LEU C 1 255 ? 123.170 143.604 69.571 1.00 115.34 221 LEU C N 1
ATOM 6958 C CA . LEU C 1 255 ? 123.925 144.196 68.473 1.00 115.34 221 LEU C CA 1
ATOM 6959 C C . LEU C 1 255 ? 123.562 145.652 68.226 1.00 115.34 221 LEU C C 1
ATOM 6960 O O . LEU C 1 255 ? 124.414 146.539 68.339 1.00 115.34 221 LEU C O 1
ATOM 6965 N N . SER C 1 256 ? 122.298 145.908 67.893 1.00 112.59 222 SER C N 1
ATOM 6966 C CA . SER C 1 256 ? 121.930 147.224 67.387 1.00 112.59 222 SER C CA 1
ATOM 6967 C C . SER C 1 256 ? 121.912 148.257 68.502 1.00 112.59 222 SER C C 1
ATOM 6968 O O . SER C 1 256 ? 122.389 149.384 68.330 1.00 112.59 222 SER C O 1
ATOM 6971 N N . TRP C 1 257 ? 121.367 147.887 69.659 1.00 110.44 223 TRP C N 1
ATOM 6972 C CA . TRP C 1 257 ? 121.185 148.866 70.723 1.00 110.44 223 TRP C CA 1
ATOM 6973 C C . TRP C 1 257 ? 122.510 149.261 71.342 1.00 110.44 223 TRP C C 1
ATOM 6974 O O . TRP C 1 257 ? 122.930 150.419 71.256 1.00 110.44 223 TRP C O 1
ATOM 6985 N N . PHE C 1 258 ? 123.172 148.309 71.981 1.00 106.03 224 PHE C N 1
ATOM 6986 C CA . PHE C 1 258 ? 124.316 148.572 72.834 1.00 106.03 224 PHE C CA 1
ATOM 6987 C C . PHE C 1 258 ? 125.541 147.979 72.163 1.00 106.03 224 PHE C C 1
ATOM 6988 O O . PHE C 1 258 ? 125.915 146.838 72.454 1.00 106.03 224 PHE C O 1
ATOM 6996 N N . VAL C 1 259 ? 126.158 148.765 71.276 1.00 110.37 225 VAL C N 1
ATOM 6997 C CA . VAL C 1 259 ? 127.121 148.233 70.320 1.00 110.37 225 VAL C CA 1
ATOM 6998 C C . VAL C 1 259 ? 128.198 147.452 71.050 1.00 110.37 225 VAL C C 1
ATOM 6999 O O . VAL C 1 259 ? 128.544 147.763 72.196 1.00 110.37 225 VAL C O 1
ATOM 7003 N N . GLU C 1 260 ? 128.733 146.423 70.386 1.00 112.81 226 GLU C N 1
ATOM 7004 C CA . GLU C 1 260 ? 129.615 145.485 71.075 1.00 112.81 226 GLU C CA 1
ATOM 7005 C C . GLU C 1 260 ? 130.898 146.160 71.533 1.00 112.81 226 GLU C C 1
ATOM 7006 O O . GLU C 1 260 ? 131.729 145.530 72.197 1.00 112.81 226 GLU C O 1
ATOM 7012 N N . ASP C 1 261 ? 131.078 147.435 71.182 1.00 109.70 227 ASP C N 1
ATOM 7013 C CA . ASP C 1 261 ? 132.139 148.227 71.779 1.00 109.70 227 ASP C CA 1
ATOM 7014 C C . ASP C 1 261 ? 132.125 148.093 73.293 1.00 109.70 227 ASP C C 1
ATOM 7015 O O . ASP C 1 261 ? 133.184 148.070 73.928 1.00 109.70 227 ASP C O 1
ATOM 7020 N N . ASP C 1 262 ? 130.939 147.980 73.883 1.00 100.40 228 ASP C N 1
ATOM 7021 C CA . ASP C 1 262 ? 130.796 147.787 75.315 1.00 100.40 228 ASP C CA 1
ATOM 7022 C C . ASP C 1 262 ? 130.417 146.364 75.693 1.00 100.40 228 ASP C C 1
ATOM 7023 O O . ASP C 1 262 ? 130.078 146.122 76.855 1.00 100.40 228 ASP C O 1
ATOM 7028 N N . ALA C 1 263 ? 130.446 145.420 74.753 1.00 95.36 229 ALA C N 1
ATOM 7029 C CA . ALA C 1 263 ? 130.082 144.049 75.092 1.00 95.36 229 ALA C CA 1
ATOM 7030 C C . ALA C 1 263 ? 131.019 143.486 76.150 1.00 95.36 229 ALA C C 1
ATOM 7031 O O . ALA C 1 263 ? 130.580 142.896 77.143 1.00 95.36 229 ALA C O 1
ATOM 7033 N N . ASP C 1 264 ? 132.322 143.684 75.964 1.00 93.95 230 ASP C N 1
ATOM 7034 C CA . ASP C 1 264 ? 133.288 143.183 76.934 1.00 93.95 230 ASP C CA 1
ATOM 7035 C C . ASP C 1 264 ? 133.206 143.947 78.250 1.00 93.95 230 ASP C C 1
ATOM 7036 O O . ASP C 1 264 ? 133.484 143.389 79.316 1.00 93.95 230 ASP C O 1
ATOM 7041 N N . TYR C 1 265 ? 132.801 145.217 78.205 1.00 87.50 231 TYR C N 1
ATOM 7042 C CA . TYR C 1 265 ? 132.606 145.966 79.442 1.00 87.50 231 TYR C CA 1
ATOM 7043 C C . TYR C 1 265 ? 131.447 145.395 80.246 1.00 87.50 231 TYR C C 1
ATOM 7044 O O . TYR C 1 265 ? 131.545 145.204 81.464 1.00 87.50 231 TYR C O 1
ATOM 7053 N N . TRP C 1 266 ? 130.330 145.127 79.578 1.00 82.28 232 TRP C N 1
ATOM 7054 C CA . TRP C 1 266 ? 129.228 144.463 80.258 1.00 82.28 232 TRP C CA 1
ATOM 7055 C C . TRP C 1 266 ? 129.651 143.094 80.762 1.00 82.28 232 TRP C C 1
ATOM 7056 O O . TRP C 1 266 ? 129.222 142.664 81.838 1.00 82.28 232 TRP C O 1
ATOM 7067 N N . ASN C 1 267 ? 130.516 142.411 80.016 1.00 85.06 233 ASN C N 1
ATOM 7068 C CA . ASN C 1 267 ? 131.005 141.111 80.455 1.00 85.06 233 ASN C CA 1
ATOM 7069 C C . ASN C 1 267 ? 131.803 141.226 81.745 1.00 85.06 233 ASN C C 1
ATOM 7070 O O . ASN C 1 267 ? 131.651 140.408 82.657 1.00 85.06 233 ASN C O 1
ATOM 7075 N N . GLU C 1 268 ? 132.674 142.227 81.842 1.00 84.35 234 GLU C N 1
ATOM 7076 C CA . GLU C 1 268 ? 133.469 142.348 83.058 1.00 84.35 234 GLU C CA 1
ATOM 7077 C C . GLU C 1 268 ? 132.631 142.854 84.223 1.00 84.35 234 GLU C C 1
ATOM 7078 O O . GLU C 1 268 ? 132.942 142.560 85.380 1.00 84.35 234 GLU C O 1
ATOM 7084 N N . LEU C 1 269 ? 131.554 143.590 83.949 1.00 77.04 235 LEU C N 1
ATOM 7085 C CA . LEU C 1 269 ? 130.596 143.888 85.012 1.00 77.04 235 LEU C CA 1
ATOM 7086 C C . LEU C 1 269 ? 129.941 142.611 85.521 1.00 77.04 235 LEU C C 1
ATOM 7087 O O . LEU C 1 269 ? 129.765 142.419 86.732 1.00 77.04 235 LEU C O 1
ATOM 7092 N N . ASN C 1 270 ? 129.556 141.731 84.597 1.00 80.73 236 ASN C N 1
ATOM 7093 C CA . ASN C 1 270 ? 129.089 140.402 84.970 1.00 80.73 236 ASN C CA 1
ATOM 7094 C C . ASN C 1 270 ? 130.105 139.693 85.850 1.00 80.73 236 ASN C C 1
ATOM 7095 O O . ASN C 1 270 ? 129.749 139.088 86.868 1.00 80.73 236 ASN C O 1
ATOM 7100 N N . ASN C 1 271 ? 131.376 139.753 85.465 1.00 80.28 237 ASN C N 1
ATOM 7101 C CA . ASN C 1 271 ? 132.424 139.109 86.245 1.00 80.28 237 ASN C CA 1
ATOM 7102 C C . ASN C 1 271 ? 132.490 139.681 87.651 1.00 80.28 237 ASN C C 1
ATOM 7103 O O . ASN C 1 271 ? 132.636 138.945 88.631 1.00 80.28 237 ASN C O 1
ATOM 7108 N N . ARG C 1 272 ? 132.427 141.005 87.762 1.00 75.42 238 ARG C N 1
ATOM 7109 C CA . ARG C 1 272 ? 132.541 141.629 89.069 1.00 75.42 238 ARG C CA 1
ATOM 7110 C C . ARG C 1 272 ? 131.384 141.243 89.969 1.00 75.42 238 ARG C C 1
ATOM 7111 O O . ARG C 1 272 ? 131.583 140.978 91.158 1.00 75.42 238 ARG C O 1
ATOM 7119 N N . LEU C 1 273 ? 130.170 141.185 89.427 1.00 76.95 239 LEU C N 1
ATOM 7120 C CA . LEU C 1 273 ? 129.069 140.705 90.254 1.00 76.95 239 LEU C CA 1
ATOM 7121 C C . LEU C 1 273 ? 129.215 139.235 90.613 1.00 76.95 239 LEU C C 1
ATOM 7122 O O . LEU C 1 273 ? 128.815 138.832 91.708 1.00 76.95 239 LEU C O 1
ATOM 7127 N N . THR C 1 274 ? 129.783 138.420 89.724 1.00 78.08 240 THR C N 1
ATOM 7128 C CA . THR C 1 274 ? 130.026 137.024 90.070 1.00 78.08 240 THR C CA 1
ATOM 7129 C C . THR C 1 274 ? 130.994 136.922 91.238 1.00 78.08 240 THR C C 1
ATOM 7130 O O . THR C 1 274 ? 130.784 136.152 92.183 1.00 78.08 240 THR C O 1
ATOM 7134 N N . ARG C 1 275 ? 132.067 137.704 91.182 1.00 77.38 241 ARG C N 1
ATOM 7135 C CA . ARG C 1 275 ? 133.040 137.722 92.264 1.00 77.38 241 ARG C CA 1
ATOM 7136 C C . ARG C 1 275 ? 132.396 138.176 93.563 1.00 77.38 241 ARG C C 1
ATOM 7137 O O . ARG C 1 275 ? 132.658 137.613 94.632 1.00 77.38 241 ARG C O 1
ATOM 7145 N N . ASN C 1 276 ? 131.541 139.194 93.492 1.00 76.61 242 ASN C N 1
ATOM 7146 C CA . ASN C 1 276 ? 130.905 139.692 94.704 1.00 76.61 242 ASN C CA 1
ATOM 7147 C C . ASN C 1 276 ? 129.940 138.670 95.285 1.00 76.61 242 ASN C C 1
ATOM 7148 O O . ASN C 1 276 ? 129.815 138.552 96.505 1.00 76.61 242 ASN C O 1
ATOM 7153 N N . LEU C 1 277 ? 129.257 137.907 94.435 1.00 77.01 243 LEU C N 1
ATOM 7154 C CA . LEU C 1 277 ? 128.388 136.856 94.953 1.00 77.01 243 LEU C CA 1
ATOM 7155 C C . LEU C 1 277 ? 129.201 135.748 95.609 1.00 77.01 243 LEU C C 1
ATOM 7156 O O . LEU C 1 277 ? 128.792 135.186 96.635 1.00 77.01 243 LEU C O 1
ATOM 7161 N N . GLU C 1 278 ? 130.352 135.411 95.025 1.00 83.91 244 GLU C N 1
ATOM 7162 C CA . GLU C 1 278 ? 131.250 134.462 95.676 1.00 83.91 244 GLU C CA 1
ATOM 7163 C C . GLU C 1 278 ? 131.661 134.966 97.052 1.00 83.91 244 GLU C C 1
ATOM 7164 O O . GLU C 1 278 ? 131.661 134.212 98.034 1.00 83.91 244 GLU C O 1
ATOM 7170 N N . GLU C 1 279 ? 132.012 136.248 97.139 1.00 85.73 245 GLU C N 1
ATOM 7171 C CA . GLU C 1 279 ? 132.389 136.825 98.424 1.00 85.73 245 GLU C CA 1
ATOM 7172 C C . GLU C 1 279 ? 131.229 136.792 99.406 1.00 85.73 245 GLU C C 1
ATOM 7173 O O . GLU C 1 279 ? 131.429 136.581 100.603 1.00 85.73 245 GLU C O 1
ATOM 7179 N N . LEU C 1 280 ? 130.006 136.995 98.919 1.00 83.88 246 LEU C N 1
ATOM 7180 C CA . LEU C 1 280 ? 128.847 136.945 99.804 1.00 83.88 246 LEU C CA 1
ATOM 7181 C C . LEU C 1 280 ? 128.646 135.550 100.371 1.00 83.88 246 LEU C C 1
ATOM 7182 O O . LEU C 1 280 ? 128.344 135.392 101.559 1.00 83.88 246 LEU C O 1
ATOM 7187 N N . GLU C 1 281 ? 128.792 134.523 99.535 1.00 89.61 247 GLU C N 1
ATOM 7188 C CA . GLU C 1 281 ? 128.655 133.163 100.047 1.00 89.61 247 GLU C CA 1
ATOM 7189 C C . GLU C 1 281 ? 129.754 132.841 101.049 1.00 89.61 247 GLU C C 1
ATOM 7190 O O . GLU C 1 281 ? 129.500 132.212 102.086 1.00 89.61 247 GLU C O 1
ATOM 7196 N N . LEU C 1 282 ? 130.980 133.276 100.763 1.00 84.71 248 LEU C N 1
ATOM 7197 C CA . LEU C 1 282 ? 132.066 133.072 101.712 1.00 84.71 248 LEU C CA 1
ATOM 7198 C C . LEU C 1 282 ? 131.785 133.779 103.032 1.00 84.71 248 LEU C C 1
ATOM 7199 O O . LEU C 1 282 ? 132.069 133.243 104.108 1.00 84.71 248 LEU C O 1
ATOM 7204 N N . ILE C 1 283 ? 131.207 134.976 102.970 1.00 83.93 249 ILE C N 1
ATOM 7205 C CA . ILE C 1 283 ? 130.909 135.728 104.184 1.00 83.93 249 ILE C CA 1
ATOM 7206 C C . ILE C 1 283 ? 129.831 135.023 104.992 1.00 83.93 249 ILE C C 1
ATOM 7207 O O . ILE C 1 283 ? 129.909 134.932 106.222 1.00 83.93 249 ILE C O 1
ATOM 7212 N N . ARG C 1 284 ? 128.806 134.516 104.312 1.00 89.97 250 ARG C N 1
ATOM 7213 C CA . ARG C 1 284 ? 127.764 133.781 105.017 1.00 89.97 250 ARG C CA 1
ATOM 7214 C C . ARG C 1 284 ? 128.331 132.551 105.704 1.00 89.97 250 ARG C C 1
ATOM 7215 O O . ARG C 1 284 ? 127.974 132.247 106.850 1.00 89.97 250 ARG C O 1
ATOM 7223 N N . GLU C 1 285 ? 129.220 131.830 105.026 1.00 88.83 251 GLU C N 1
ATOM 7224 C CA . GLU C 1 285 ? 129.785 130.632 105.637 1.00 88.83 251 GLU C CA 1
ATOM 7225 C C . GLU C 1 285 ? 130.676 130.994 106.822 1.00 88.83 251 GLU C C 1
ATOM 7226 O O . GLU C 1 285 ? 130.682 130.295 107.839 1.00 88.83 251 GLU C O 1
ATOM 7232 N N . ARG C 1 286 ? 131.424 132.093 106.723 1.00 86.50 252 ARG C N 1
ATOM 7233 C CA . ARG C 1 286 ? 132.214 132.541 107.867 1.00 86.50 252 ARG C CA 1
ATOM 7234 C C . ARG C 1 286 ? 131.331 132.906 109.050 1.00 86.50 252 ARG C C 1
ATOM 7235 O O . ARG C 1 286 ? 131.671 132.601 110.199 1.00 86.50 252 ARG C O 1
ATOM 7243 N N . ILE C 1 287 ? 130.204 133.567 108.794 1.00 82.97 253 ILE C N 1
ATOM 7244 C CA . ILE C 1 287 ? 129.296 133.912 109.880 1.00 82.97 253 ILE C CA 1
ATOM 7245 C C . ILE C 1 287 ? 128.739 132.653 110.525 1.00 82.97 253 ILE C C 1
ATOM 7246 O O . ILE C 1 287 ? 128.623 132.567 111.753 1.00 82.97 253 ILE C O 1
ATOM 7251 N N . SER C 1 288 ? 128.386 131.658 109.714 1.00 86.28 254 SER C N 1
ATOM 7252 C CA . SER C 1 288 ? 127.878 130.414 110.279 1.00 86.28 254 SER C CA 1
ATOM 7253 C C . SER C 1 288 ? 128.940 129.718 111.120 1.00 86.28 254 SER C C 1
ATOM 7254 O O . SER C 1 288 ? 128.630 129.132 112.165 1.00 86.28 254 SER C O 1
ATOM 7257 N N . VAL C 1 289 ? 130.200 129.772 110.682 1.00 85.36 255 VAL C N 1
ATOM 7258 C CA . VAL C 1 289 ? 131.273 129.202 111.489 1.00 85.36 255 VAL C CA 1
ATOM 7259 C C . VAL C 1 289 ? 131.392 129.923 112.822 1.00 85.36 255 VAL C C 1
ATOM 7260 O O . VAL C 1 289 ? 131.548 129.285 113.869 1.00 85.36 255 VAL C O 1
ATOM 7264 N N . LEU C 1 290 ? 131.323 131.253 112.812 1.00 87.90 256 LEU C N 1
ATOM 7265 C CA . LEU C 1 290 ? 131.383 131.999 114.065 1.00 87.90 256 LEU C CA 1
ATOM 7266 C C . LEU C 1 290 ? 130.233 131.622 114.990 1.00 87.90 256 LEU C C 1
ATOM 7267 O O . LEU C 1 290 ? 130.427 131.460 116.201 1.00 87.90 256 LEU C O 1
ATOM 7272 N N . GLN C 1 291 ? 129.032 131.465 114.436 1.00 89.91 257 GLN C N 1
ATOM 7273 C CA . GLN C 1 291 ? 127.875 131.130 115.260 1.00 89.91 257 GLN C CA 1
ATOM 7274 C C . GLN C 1 291 ? 128.024 129.746 115.876 1.00 89.91 257 GLN C C 1
ATOM 7275 O O . GLN C 1 291 ? 127.732 129.545 117.060 1.00 89.91 257 GLN C O 1
ATOM 7281 N N . GLU C 1 292 ? 128.460 128.768 115.080 1.00 92.24 258 GLU C N 1
ATOM 7282 C CA . GLU C 1 292 ? 128.654 127.429 115.628 1.00 92.24 258 GLU C CA 1
ATOM 7283 C C . GLU C 1 292 ? 129.734 127.424 116.696 1.00 92.24 258 GLU C C 1
ATOM 7284 O O . GLU C 1 292 ? 129.604 126.736 117.715 1.00 92.24 258 GLU C O 1
ATOM 7290 N N . ALA C 1 293 ? 130.813 128.175 116.480 1.00 91.39 259 ALA C N 1
ATOM 7291 C CA . ALA C 1 293 ? 131.849 128.264 117.498 1.00 91.39 259 ALA C CA 1
ATOM 7292 C C . ALA C 1 293 ? 131.303 128.841 118.792 1.00 91.39 259 ALA C C 1
ATOM 7293 O O . ALA C 1 293 ? 131.597 128.324 119.874 1.00 91.39 259 ALA C O 1
ATOM 7295 N N . GLU C 1 294 ? 130.493 129.893 118.704 1.00 97.31 260 GLU C N 1
ATOM 7296 C CA . GLU C 1 294 ? 129.928 130.489 119.910 1.00 97.31 260 GLU C CA 1
ATOM 7297 C C . GLU C 1 294 ? 128.984 129.530 120.623 1.00 97.31 260 GLU C C 1
ATOM 7298 O O . GLU C 1 294 ? 128.998 129.432 121.856 1.00 97.31 260 GLU C O 1
ATOM 7304 N N . SER C 1 295 ? 128.147 128.824 119.864 1.00 93.52 261 SER C N 1
ATOM 7305 C CA . SER C 1 295 ? 127.223 127.882 120.483 1.00 93.52 261 SER C CA 1
ATOM 7306 C C . SER C 1 295 ? 127.975 126.757 121.178 1.00 93.52 261 SER C C 1
ATOM 7307 O O . SER C 1 295 ? 127.642 126.379 122.309 1.00 93.52 261 SER C O 1
ATOM 7310 N N . ARG C 1 296 ? 128.993 126.208 120.517 1.00 96.95 262 ARG C N 1
ATOM 7311 C CA . ARG C 1 296 ? 129.820 125.189 121.151 1.00 96.95 262 ARG C CA 1
ATOM 7312 C C . ARG C 1 296 ? 130.483 125.726 122.407 1.00 96.95 262 ARG C C 1
ATOM 7313 O O . ARG C 1 296 ? 130.585 125.020 123.415 1.00 96.95 262 ARG C O 1
ATOM 7321 N N . ARG C 1 297 ? 130.935 126.979 122.371 1.00 101.37 263 ARG C N 1
ATOM 7322 C CA . ARG C 1 297 ? 131.596 127.547 123.536 1.00 101.37 263 ARG C CA 1
ATOM 7323 C C . ARG C 1 297 ? 130.643 127.650 124.715 1.00 101.37 263 ARG C C 1
ATOM 7324 O O . ARG C 1 297 ? 131.000 127.283 125.840 1.00 101.37 263 ARG C O 1
ATOM 7332 N N . ILE C 1 298 ? 129.423 128.136 124.483 1.00 97.38 264 ILE C N 1
ATOM 7333 C CA . ILE C 1 298 ? 128.502 128.283 125.606 1.00 97.38 264 ILE C CA 1
ATOM 7334 C C . ILE C 1 298 ? 128.063 126.919 126.116 1.00 97.38 264 ILE C C 1
ATOM 7335 O O . ILE C 1 298 ? 127.873 126.732 127.321 1.00 97.38 264 ILE C O 1
ATOM 7340 N N . THR C 1 299 ? 127.937 125.930 125.230 1.00 96.16 265 THR C N 1
ATOM 7341 C CA . THR C 1 299 ? 127.557 124.598 125.689 1.00 96.16 265 THR C CA 1
ATOM 7342 C C . THR C 1 299 ? 128.664 123.973 126.528 1.00 96.16 265 THR C C 1
ATOM 7343 O O . THR C 1 299 ? 128.403 123.338 127.556 1.00 96.16 265 THR C O 1
ATOM 7347 N N . GLU C 1 300 ? 129.915 124.158 126.114 1.00 100.87 266 GLU C N 1
ATOM 7348 C CA . GLU C 1 300 ? 131.018 123.583 126.870 1.00 100.87 266 GLU C CA 1
ATOM 7349 C C . GLU C 1 300 ? 131.173 124.293 128.207 1.00 100.87 266 GLU C C 1
ATOM 7350 O O . GLU C 1 300 ? 131.494 123.662 129.219 1.00 100.87 266 GLU C O 1
ATOM 7356 N N . ARG C 1 301 ? 130.938 125.605 128.239 1.00 101.86 267 ARG C N 1
ATOM 7357 C CA . ARG C 1 301 ? 130.975 126.323 129.509 1.00 101.86 267 ARG C CA 1
ATOM 7358 C C . ARG C 1 301 ? 129.852 125.861 130.426 1.00 101.86 267 ARG C C 1
ATOM 7359 O O . ARG C 1 301 ? 130.025 125.759 131.646 1.00 101.86 267 ARG C O 1
ATOM 7367 N N . MET C 1 302 ? 128.685 125.592 129.850 1.00 99.95 268 MET C N 1
ATOM 7368 C CA . MET C 1 302 ? 127.574 125.025 130.600 1.00 99.95 268 MET C CA 1
ATOM 7369 C C . MET C 1 302 ? 127.962 123.697 131.230 1.00 99.95 268 MET C C 1
ATOM 7370 O O . MET C 1 302 ? 127.710 123.454 132.416 1.00 99.95 268 MET C O 1
ATOM 7375 N N . ASN C 1 303 ? 128.585 122.825 130.444 1.00 100.42 269 ASN C N 1
ATOM 7376 C CA . ASN C 1 303 ? 129.049 121.550 130.975 1.00 100.42 269 ASN C CA 1
ATOM 7377 C C . ASN C 1 303 ? 130.088 121.752 132.071 1.00 100.42 269 ASN C C 1
ATOM 7378 O O . ASN C 1 303 ? 130.092 121.028 133.073 1.00 100.42 269 ASN C O 1
ATOM 7383 N N . ARG C 1 304 ? 130.964 122.741 131.911 1.00 104.72 270 ARG C N 1
ATOM 7384 C CA . ARG C 1 304 ? 131.997 122.981 132.910 1.00 104.72 270 ARG C CA 1
ATOM 7385 C C . ARG C 1 304 ? 131.389 123.435 134.229 1.00 104.72 270 ARG C C 1
ATOM 7386 O O . ARG C 1 304 ? 131.760 122.945 135.302 1.00 104.72 270 ARG C O 1
ATOM 7394 N N . THR C 1 305 ? 130.451 124.379 134.174 1.00 100.96 271 THR C N 1
ATOM 7395 C CA . THR C 1 305 ? 129.850 124.843 135.420 1.00 100.96 271 THR C CA 1
ATOM 7396 C C . THR C 1 305 ? 128.994 123.763 136.057 1.00 100.96 271 THR C C 1
ATOM 7397 O O . THR C 1 305 ? 128.904 123.694 137.285 1.00 100.96 271 THR C O 1
ATOM 7401 N N . MET C 1 306 ? 128.383 122.893 135.252 1.00 103.88 272 MET C N 1
ATOM 7402 C CA . MET C 1 306 ? 127.686 121.754 135.836 1.00 103.88 272 MET C CA 1
ATOM 7403 C C . MET C 1 306 ? 128.657 120.817 136.539 1.00 103.88 272 MET C C 1
ATOM 7404 O O . MET C 1 306 ? 128.344 120.270 137.601 1.00 103.88 272 MET C O 1
ATOM 7409 N N . TYR C 1 307 ? 129.840 120.617 135.963 1.00 105.87 273 TYR C N 1
ATOM 7410 C CA . TYR C 1 307 ? 130.853 119.793 136.613 1.00 105.87 273 TYR C CA 1
ATOM 7411 C C . TYR C 1 307 ? 131.261 120.390 137.953 1.00 105.87 273 TYR C C 1
ATOM 7412 O O . TYR C 1 307 ? 131.347 119.687 138.965 1.00 105.87 273 TYR C O 1
ATOM 7421 N N . LEU C 1 308 ? 131.535 121.694 137.969 1.00 108.38 274 LEU C N 1
ATOM 7422 C CA . LEU C 1 308 ? 131.893 122.352 139.224 1.00 108.38 274 LEU C CA 1
ATOM 7423 C C . LEU C 1 308 ? 130.776 122.259 140.249 1.00 108.38 274 LEU C C 1
ATOM 7424 O O . LEU C 1 308 ? 131.040 122.058 141.437 1.00 108.38 274 LEU C O 1
ATOM 7429 N N . LEU C 1 309 ? 129.529 122.413 139.812 1.00 105.47 275 LEU C N 1
ATOM 7430 C CA . LEU C 1 309 ? 128.394 122.260 140.712 1.00 105.47 275 LEU C CA 1
ATOM 7431 C C . LEU C 1 309 ? 128.347 120.865 141.313 1.00 105.47 275 LEU C C 1
ATOM 7432 O O . LEU C 1 309 ? 128.164 120.712 142.530 1.00 105.47 275 LEU C O 1
ATOM 7437 N N . GLY C 1 310 ? 128.508 119.841 140.478 1.00 108.61 276 GLY C N 1
ATOM 7438 C CA . GLY C 1 310 ? 128.532 118.483 140.985 1.00 108.61 276 GLY C CA 1
ATOM 7439 C C . GLY C 1 310 ? 129.653 118.261 141.978 1.00 108.61 276 GLY C C 1
ATOM 7440 O O . GLY C 1 310 ? 129.477 117.560 142.974 1.00 108.61 276 GLY C O 1
ATOM 7441 N N . ILE C 1 311 ? 130.818 118.855 141.725 1.00 110.61 277 ILE C N 1
ATOM 7442 C CA . ILE C 1 311 ? 131.933 118.719 142.659 1.00 110.61 277 ILE C CA 1
ATOM 7443 C C . ILE C 1 311 ? 131.579 119.350 143.997 1.00 110.61 277 ILE C C 1
ATOM 7444 O O . ILE C 1 311 ? 131.761 118.743 145.061 1.00 110.61 277 ILE C O 1
ATOM 7449 N N . ILE C 1 312 ? 131.064 120.582 143.960 1.00 113.22 278 ILE C N 1
ATOM 7450 C CA . ILE C 1 312 ? 130.726 121.294 145.189 1.00 113.22 278 ILE C CA 1
ATOM 7451 C C . ILE C 1 312 ? 129.734 120.495 146.014 1.00 113.22 278 ILE C C 1
ATOM 7452 O O . ILE C 1 312 ? 129.884 120.361 147.233 1.00 113.22 278 ILE C O 1
ATOM 7457 N N . THR C 1 313 ? 128.702 119.952 145.369 1.00 112.30 279 THR C N 1
ATOM 7458 C CA . THR C 1 313 ? 127.718 119.171 146.112 1.00 112.30 279 THR C CA 1
ATOM 7459 C C . THR C 1 313 ? 128.325 117.873 146.624 1.00 112.30 279 THR C C 1
ATOM 7460 O O . THR C 1 313 ? 128.349 117.623 147.833 1.00 112.30 279 THR C O 1
ATOM 7464 N N . GLY C 1 314 ? 128.832 117.037 145.715 1.00 114.55 280 GLY C N 1
ATOM 7465 C CA . GLY C 1 314 ? 129.311 115.722 146.098 1.00 114.55 280 GLY C CA 1
ATOM 7466 C C . GLY C 1 314 ? 130.415 115.750 147.131 1.00 114.55 280 GLY C C 1
ATOM 7467 O O . GLY C 1 314 ? 130.647 114.755 147.818 1.00 114.55 280 GLY C O 1
ATOM 7468 N N . PHE C 1 315 ? 131.117 116.873 147.258 1.00 119.87 281 PHE C N 1
ATOM 7469 C CA . PHE C 1 315 ? 132.083 116.965 148.342 1.00 119.87 281 PHE C CA 1
ATOM 7470 C C . PHE C 1 315 ? 131.412 117.289 149.668 1.00 119.87 281 PHE C C 1
ATOM 7471 O O . PHE C 1 315 ? 131.783 116.719 150.698 1.00 119.87 281 PHE C O 1
ATOM 7479 N N . PHE C 1 316 ? 130.430 118.183 149.664 1.00 118.02 282 PHE C N 1
ATOM 7480 C CA . PHE C 1 316 ? 129.897 118.757 150.892 1.00 118.02 282 PHE C CA 1
ATOM 7481 C C . PHE C 1 316 ? 128.591 118.136 151.349 1.00 118.02 282 PHE C C 1
ATOM 7482 O O . PHE C 1 316 ? 128.371 118.009 152.554 1.00 118.02 282 PHE C O 1
ATOM 7490 N N . LEU C 1 317 ? 127.711 117.758 150.426 1.00 114.03 283 LEU C N 1
ATOM 7491 C CA . LEU C 1 317 ? 126.480 117.074 150.813 1.00 114.03 283 LEU C CA 1
ATOM 7492 C C . LEU C 1 317 ? 126.731 115.832 151.659 1.00 114.03 283 LEU C C 1
ATOM 7493 O O . LEU C 1 317 ? 126.082 115.691 152.705 1.00 114.03 283 LEU C O 1
ATOM 7498 N N . PRO C 1 318 ? 127.633 114.915 151.293 1.00 116.66 284 PRO C N 1
ATOM 7499 C CA . PRO C 1 318 ? 127.922 113.797 152.197 1.00 116.66 284 PRO C CA 1
ATOM 7500 C C . PRO C 1 318 ? 128.637 114.251 153.454 1.00 116.66 284 PRO C C 1
ATOM 7501 O O . PRO C 1 318 ? 128.288 113.833 154.561 1.00 116.66 284 PRO C O 1
ATOM 7505 N N . MET C 1 319 ? 129.642 115.112 153.291 1.00 125.42 285 MET C N 1
ATOM 7506 C CA . MET C 1 319 ? 130.418 115.559 154.442 1.00 125.42 285 MET C CA 1
ATOM 7507 C C . MET C 1 319 ? 129.541 116.286 155.451 1.00 125.42 285 MET C C 1
ATOM 7508 O O . MET C 1 319 ? 129.748 116.169 156.664 1.00 125.42 285 MET C O 1
ATOM 7513 N N . SER C 1 320 ? 128.552 117.039 154.971 1.00 123.59 286 SER C N 1
ATOM 7514 C CA . SER C 1 320 ? 127.609 117.683 155.873 1.00 123.59 286 SER C CA 1
ATOM 7515 C C . SER C 1 320 ? 126.640 116.691 156.500 1.00 123.59 286 SER C C 1
ATOM 7516 O O . SER C 1 320 ? 126.009 117.014 157.510 1.00 123.59 286 SER C O 1
ATOM 7519 N N . PHE C 1 321 ? 126.504 115.495 155.925 1.00 125.61 287 PHE C N 1
ATOM 7520 C CA . PHE C 1 321 ? 125.640 114.484 156.520 1.00 125.61 287 PHE C CA 1
ATOM 7521 C C . PHE C 1 321 ? 126.383 113.659 157.561 1.00 125.61 287 PHE C C 1
ATOM 7522 O O . PHE C 1 321 ? 125.842 113.382 158.636 1.00 125.61 287 PHE C O 1
ATOM 7530 N N . VAL C 1 322 ? 127.619 113.256 157.261 1.00 135.51 288 VAL C N 1
ATOM 7531 C CA . VAL C 1 322 ? 128.373 112.447 158.212 1.00 135.51 288 VAL C CA 1
ATOM 7532 C C . VAL C 1 322 ? 128.704 113.255 159.457 1.00 135.51 288 VAL C C 1
ATOM 7533 O O . VAL C 1 322 ? 128.776 112.706 160.564 1.00 135.51 288 VAL C O 1
ATOM 7537 N N . THR C 1 323 ? 128.885 114.568 159.312 1.00 140.22 289 THR C N 1
ATOM 7538 C CA . THR C 1 323 ? 129.087 115.416 160.477 1.00 140.22 289 THR C CA 1
ATOM 7539 C C . THR C 1 323 ? 127.821 115.545 161.309 1.00 140.22 289 THR C C 1
ATOM 7540 O O . THR C 1 323 ? 127.867 116.117 162.402 1.00 140.22 289 THR C O 1
ATOM 7544 N N . GLY C 1 324 ? 126.699 115.025 160.819 1.00 145.69 290 GLY C N 1
ATOM 7545 C CA . GLY C 1 324 ? 125.453 115.087 161.553 1.00 145.69 290 GLY C CA 1
ATOM 7546 C C . GLY C 1 324 ? 125.534 114.347 162.868 1.00 145.69 290 GLY C C 1
ATOM 7547 O O . GLY C 1 324 ? 125.249 114.914 163.926 1.00 145.69 290 GLY C O 1
ATOM 7548 N N . LEU C 1 325 ? 125.927 113.076 162.815 1.00 150.32 291 LEU C N 1
ATOM 7549 C CA . LEU C 1 325 ? 126.100 112.312 164.042 1.00 150.32 291 LEU C CA 1
ATOM 7550 C C . LEU C 1 325 ? 127.472 112.492 164.674 1.00 150.32 291 LEU C C 1
ATOM 7551 O O . LEU C 1 325 ? 127.787 111.775 165.628 1.00 150.32 291 LEU C O 1
ATOM 7556 N N . LEU C 1 326 ? 128.289 113.411 164.172 1.00 154.98 292 LEU C N 1
ATOM 7557 C CA . LEU C 1 326 ? 129.584 113.679 164.773 1.00 154.98 292 LEU C CA 1
ATOM 7558 C C . LEU C 1 326 ? 129.403 114.089 166.235 1.00 154.98 292 LEU C C 1
ATOM 7559 O O . LEU C 1 326 ? 128.339 114.548 166.654 1.00 154.98 292 LEU C O 1
ATOM 7564 N N . GLY C 1 327 ? 130.462 113.912 167.019 1.00 162.32 293 GLY C N 1
ATOM 7565 C CA . GLY C 1 327 ? 130.426 114.259 168.426 1.00 162.32 293 GLY C CA 1
ATOM 7566 C C . GLY C 1 327 ? 130.419 115.752 168.673 1.00 162.32 293 GLY C C 1
ATOM 7567 O O . GLY C 1 327 ? 129.882 116.519 167.867 1.00 162.32 293 GLY C O 1
ATOM 7568 N N . ILE C 1 328 ? 130.999 116.173 169.799 1.00 168.32 294 ILE C N 1
ATOM 7569 C CA . ILE C 1 328 ? 131.017 117.588 170.143 1.00 168.32 294 ILE C CA 1
ATOM 7570 C C . ILE C 1 328 ? 131.762 118.351 169.065 1.00 168.32 294 ILE C C 1
ATOM 7571 O O . ILE C 1 328 ? 132.866 117.969 168.660 1.00 168.32 294 ILE C O 1
ATOM 7576 N N . ASN C 1 329 ? 131.148 119.432 168.586 1.00 167.18 295 ASN C N 1
ATOM 7577 C CA . ASN C 1 329 ? 131.678 120.195 167.470 1.00 167.18 295 ASN C CA 1
ATOM 7578 C C . ASN C 1 329 ? 132.769 121.172 167.884 1.00 167.18 295 ASN C C 1
ATOM 7579 O O . ASN C 1 329 ? 133.218 121.964 167.048 1.00 167.18 295 ASN C O 1
ATOM 7584 N N . VAL C 1 330 ? 133.215 121.122 169.138 1.00 172.86 296 VAL C N 1
ATOM 7585 C CA . VAL C 1 330 ? 134.331 121.929 169.615 1.00 172.86 296 VAL C CA 1
ATOM 7586 C C . VAL C 1 330 ? 135.516 121.003 169.845 1.00 172.86 296 VAL C C 1
ATOM 7587 O O . VAL C 1 330 ? 135.357 119.847 170.254 1.00 172.86 296 VAL C O 1
ATOM 7591 N N . GLY C 1 331 ? 136.714 121.519 169.583 1.00 181.20 297 GLY C N 1
ATOM 7592 C CA . GLY C 1 331 ? 137.906 120.695 169.561 1.00 181.20 297 GLY C CA 1
ATOM 7593 C C . GLY C 1 331 ? 138.443 120.341 170.937 1.00 181.20 297 GLY C C 1
ATOM 7594 O O . GLY C 1 331 ? 138.518 121.176 171.836 1.00 181.20 297 GLY C O 1
ATOM 7595 N N . GLY C 1 332 ? 138.822 119.071 171.081 1.00 187.07 298 GLY C N 1
ATOM 7596 C CA . GLY C 1 332 ? 139.498 118.588 172.269 1.00 187.07 298 GLY C CA 1
ATOM 7597 C C . GLY C 1 332 ? 138.743 118.801 173.562 1.00 187.07 298 GLY C C 1
ATOM 7598 O O . GLY C 1 332 ? 139.173 119.592 174.407 1.00 187.07 298 GLY C O 1
ATOM 7599 N N . ILE C 1 333 ? 137.617 118.115 173.731 1.00 187.82 299 ILE C N 1
ATOM 7600 C CA . ILE C 1 333 ? 136.815 118.270 174.942 1.00 187.82 299 ILE C CA 1
ATOM 7601 C C . ILE C 1 333 ? 137.594 117.751 176.148 1.00 187.82 299 ILE C C 1
ATOM 7602 O O . ILE C 1 333 ? 137.857 118.536 177.070 1.00 187.82 299 ILE C O 1
ATOM 7607 N N . PRO C 1 334 ? 138.004 116.450 176.215 1.00 191.57 300 PRO C N 1
ATOM 7608 C CA . PRO C 1 334 ? 138.800 115.975 177.350 1.00 191.57 300 PRO C CA 1
ATOM 7609 C C . PRO C 1 334 ? 140.304 116.144 177.138 1.00 191.57 300 PRO C C 1
ATOM 7610 O O . PRO C 1 334 ? 141.095 115.225 177.372 1.00 191.57 300 PRO C O 1
ATOM 7614 N N . GLY C 1 335 ? 140.710 117.330 176.691 1.00 193.08 301 GLY C N 1
ATOM 7615 C CA . GLY C 1 335 ? 142.118 117.653 176.571 1.00 193.08 301 GLY C CA 1
ATOM 7616 C C . GLY C 1 335 ? 142.851 116.947 175.447 1.00 193.08 301 GLY C C 1
ATOM 7617 O O . GLY C 1 335 ? 143.250 117.579 174.465 1.00 193.08 301 GLY C O 1
ATOM 7618 N N . ALA C 1 336 ? 143.033 115.632 175.578 1.00 195.91 302 ALA C N 1
ATOM 7619 C CA . ALA C 1 336 ? 143.883 114.897 174.647 1.00 195.91 302 ALA C CA 1
ATOM 7620 C C . ALA C 1 336 ? 143.146 114.554 173.356 1.00 195.91 302 ALA C C 1
ATOM 7621 O O . ALA C 1 336 ? 143.560 114.961 172.265 1.00 195.91 302 ALA C O 1
ATOM 7623 N N . ASP C 1 337 ? 142.051 113.805 173.460 1.00 193.84 303 ASP C N 1
ATOM 7624 C CA . ASP C 1 337 ? 141.331 113.350 172.279 1.00 193.84 303 ASP C CA 1
ATOM 7625 C C . ASP C 1 337 ? 139.850 113.642 172.459 1.00 193.84 303 ASP C C 1
ATOM 7626 O O . ASP C 1 337 ? 139.238 113.189 173.429 1.00 193.84 303 ASP C O 1
ATOM 7631 N N . ALA C 1 338 ? 139.280 114.379 171.507 1.00 191.88 304 ALA C N 1
ATOM 7632 C CA . ALA C 1 338 ? 137.899 114.844 171.614 1.00 191.88 304 ALA C CA 1
ATOM 7633 C C . ALA C 1 338 ? 136.875 113.714 171.709 1.00 191.88 304 ALA C C 1
ATOM 7634 O O . ALA C 1 338 ? 136.049 113.740 172.632 1.00 191.88 304 ALA C O 1
ATOM 7636 N N . PRO C 1 339 ? 136.864 112.718 170.821 1.00 191.78 305 PRO C N 1
ATOM 7637 C CA . PRO C 1 339 ? 135.792 111.721 170.871 1.00 191.78 305 PRO C CA 1
ATOM 7638 C C . PRO C 1 339 ? 136.073 110.582 171.838 1.00 191.78 305 PRO C C 1
ATOM 7639 O O . PRO C 1 339 ? 137.214 110.168 172.055 1.00 191.78 305 PRO C O 1
ATOM 7643 N N . HIS C 1 340 ? 134.991 110.077 172.430 1.00 189.77 306 HIS C N 1
ATOM 7644 C CA . HIS C 1 340 ? 135.033 108.917 173.308 1.00 189.77 306 HIS C CA 1
ATOM 7645 C C . HIS C 1 340 ? 133.926 107.951 172.917 1.00 189.77 306 HIS C C 1
ATOM 7646 O O . HIS C 1 340 ? 132.808 108.370 172.603 1.00 189.77 306 HIS C O 1
ATOM 7653 N N . GLY C 1 341 ? 134.242 106.660 172.936 1.00 187.95 307 GLY C N 1
ATOM 7654 C CA . GLY C 1 341 ? 133.310 105.644 172.497 1.00 187.95 307 GLY C CA 1
ATOM 7655 C C . GLY C 1 341 ? 133.127 105.559 171.000 1.00 187.95 307 GLY C C 1
ATOM 7656 O O . GLY C 1 341 ? 132.170 104.922 170.545 1.00 187.95 307 GLY C O 1
ATOM 7657 N N . PHE C 1 342 ? 134.014 106.181 170.221 1.00 186.68 308 PHE C N 1
ATOM 7658 C CA . PHE C 1 342 ? 133.854 106.228 168.773 1.00 186.68 308 PHE C CA 1
ATOM 7659 C C . PHE C 1 342 ? 134.002 104.862 168.116 1.00 186.68 308 PHE C C 1
ATOM 7660 O O . PHE C 1 342 ? 133.518 104.677 166.996 1.00 186.68 308 PHE C O 1
ATOM 7668 N N . TRP C 1 343 ? 134.637 103.900 168.792 1.00 187.24 309 TRP C N 1
ATOM 7669 C CA . TRP C 1 343 ? 134.919 102.603 168.181 1.00 187.24 309 TRP C CA 1
ATOM 7670 C C . TRP C 1 343 ? 133.666 101.908 167.660 1.00 187.24 309 TRP C C 1
ATOM 7671 O O . TRP C 1 343 ? 133.772 101.026 166.801 1.00 187.24 309 TRP C O 1
ATOM 7682 N N . LEU C 1 344 ? 132.485 102.292 168.143 1.00 183.61 310 LEU C N 1
ATOM 7683 C CA . LEU C 1 344 ? 131.259 101.635 167.705 1.00 183.61 310 LEU C CA 1
ATOM 7684 C C . LEU C 1 344 ? 130.814 102.145 166.339 1.00 183.61 310 LEU C C 1
ATOM 7685 O O . LEU C 1 344 ? 130.636 101.364 165.398 1.00 183.61 310 LEU C O 1
ATOM 7690 N N . ALA C 1 345 ? 130.637 103.460 166.207 1.00 182.49 311 ALA C N 1
ATOM 7691 C CA . ALA C 1 345 ? 129.998 104.036 165.032 1.00 182.49 311 ALA C CA 1
ATOM 7692 C C . ALA C 1 345 ? 130.949 104.799 164.117 1.00 182.49 311 ALA C C 1
ATOM 7693 O O . ALA C 1 345 ? 130.488 105.389 163.134 1.00 182.49 311 ALA C O 1
ATOM 7695 N N . CYS C 1 346 ? 132.254 104.805 164.402 1.00 180.47 312 CYS C N 1
ATOM 7696 C CA . CYS C 1 346 ? 133.199 105.547 163.573 1.00 180.47 312 CYS C CA 1
ATOM 7697 C C . CYS C 1 346 ? 133.368 104.946 162.185 1.00 180.47 312 CYS C C 1
ATOM 7698 O O . CYS C 1 346 ? 134.008 105.572 161.332 1.00 180.47 312 CYS C O 1
ATOM 7701 N N . LEU C 1 347 ? 132.817 103.756 161.941 1.00 174.94 313 LEU C N 1
ATOM 7702 C CA . LEU C 1 347 ? 132.967 103.113 160.641 1.00 174.94 313 LEU C CA 1
ATOM 7703 C C . LEU C 1 347 ? 132.275 103.900 159.537 1.00 174.94 313 LEU C C 1
ATOM 7704 O O . LEU C 1 347 ? 132.548 103.678 158.352 1.00 174.94 313 LEU C O 1
ATOM 7709 N N . LEU C 1 348 ? 131.383 104.821 159.904 1.00 167.17 314 LEU C N 1
ATOM 7710 C CA . LEU C 1 348 ? 130.612 105.551 158.906 1.00 167.17 314 LEU C CA 1
ATOM 7711 C C . LEU C 1 348 ? 131.468 106.544 158.132 1.00 167.17 314 LEU C C 1
ATOM 7712 O O . LEU C 1 348 ? 131.219 106.777 156.945 1.00 167.17 314 LEU C O 1
ATOM 7717 N N . ILE C 1 349 ? 132.475 107.140 158.776 1.00 164.86 315 ILE C N 1
ATOM 7718 C CA . ILE C 1 349 ? 133.295 108.138 158.093 1.00 164.86 315 ILE C CA 1
ATOM 7719 C C . ILE C 1 349 ? 134.059 107.503 156.941 1.00 164.86 315 ILE C C 1
ATOM 7720 O O . ILE C 1 349 ? 134.465 108.191 155.997 1.00 164.86 315 ILE C O 1
ATOM 7725 N N . GLY C 1 350 ? 134.258 106.186 156.987 1.00 161.56 316 GLY C N 1
ATOM 7726 C CA . GLY C 1 350 ? 134.887 105.508 155.867 1.00 161.56 316 GLY C CA 1
ATOM 7727 C C . GLY C 1 350 ? 133.944 105.334 154.692 1.00 161.56 316 GLY C C 1
ATOM 7728 O O . GLY C 1 350 ? 134.353 105.436 153.534 1.00 161.56 316 GLY C O 1
ATOM 7729 N N . GLY C 1 351 ? 132.670 105.060 154.975 1.00 157.32 317 GLY C N 1
ATOM 7730 C CA . GLY C 1 351 ? 131.724 104.789 153.902 1.00 157.32 317 GLY C CA 1
ATOM 7731 C C . GLY C 1 351 ? 131.480 105.990 153.014 1.00 157.32 317 GLY C C 1
ATOM 7732 O O . GLY C 1 351 ? 131.508 105.890 151.784 1.00 157.32 317 GLY C O 1
ATOM 7733 N N . VAL C 1 352 ? 131.236 107.150 153.625 1.00 151.55 318 VAL C N 1
ATOM 7734 C CA . VAL C 1 352 ? 130.988 108.349 152.835 1.00 151.55 318 VAL C CA 1
ATOM 7735 C C . VAL C 1 352 ? 132.260 108.800 152.129 1.00 151.55 318 VAL C C 1
ATOM 7736 O O . VAL C 1 352 ? 132.198 109.390 151.048 1.00 151.55 318 VAL C O 1
ATOM 7740 N N . ALA C 1 353 ? 133.431 108.498 152.694 1.00 151.15 319 ALA C N 1
ATOM 7741 C CA . ALA C 1 353 ? 134.683 108.812 152.011 1.00 151.15 319 ALA C CA 1
ATOM 7742 C C . ALA C 1 353 ? 134.866 107.933 150.781 1.00 151.15 319 ALA C C 1
ATOM 7743 O O . ALA C 1 353 ? 135.301 108.406 149.722 1.00 151.15 319 ALA C O 1
ATOM 7745 N N . THR C 1 354 ? 134.551 106.643 150.912 1.00 149.37 320 THR C N 1
ATOM 7746 C CA . THR C 1 354 ? 134.570 105.751 149.759 1.00 149.37 320 THR C CA 1
ATOM 7747 C C . THR C 1 354 ? 133.604 106.235 148.689 1.00 149.37 320 THR C C 1
ATOM 7748 O O . THR C 1 354 ? 133.943 106.270 147.503 1.00 149.37 320 THR C O 1
ATOM 7752 N N . PHE C 1 355 ? 132.391 106.617 149.096 1.00 143.65 321 PHE C N 1
ATOM 7753 C CA . PHE C 1 355 ? 131.424 107.151 148.141 1.00 143.65 321 PHE C CA 1
ATOM 7754 C C . PHE C 1 355 ? 131.968 108.396 147.453 1.00 143.65 321 PHE C C 1
ATOM 7755 O O . PHE C 1 355 ? 131.818 108.567 146.238 1.00 143.65 321 PHE C O 1
ATOM 7763 N N . GLN C 1 356 ? 132.595 109.285 148.226 1.00 142.87 322 GLN C N 1
ATOM 7764 C CA . GLN C 1 356 ? 133.128 110.524 147.674 1.00 142.87 322 GLN C CA 1
ATOM 7765 C C . GLN C 1 356 ? 134.192 110.243 146.626 1.00 142.87 322 GLN C C 1
ATOM 7766 O O . GLN C 1 356 ? 134.138 110.774 145.513 1.00 142.87 322 GLN C O 1
ATOM 7772 N N . TRP C 1 357 ? 135.180 109.416 146.968 1.00 146.19 323 TRP C N 1
ATOM 7773 C CA . TRP C 1 357 ? 136.241 109.135 146.009 1.00 146.19 323 TRP C CA 1
ATOM 7774 C C . TRP C 1 357 ? 135.708 108.348 144.818 1.00 146.19 323 TRP C C 1
ATOM 7775 O O . TRP C 1 357 ? 136.199 108.502 143.692 1.00 146.19 323 TRP C O 1
ATOM 7786 N N . TRP C 1 358 ? 134.680 107.526 145.038 1.00 142.22 324 TRP C N 1
ATOM 7787 C CA . TRP C 1 358 ? 134.039 106.811 143.943 1.00 142.22 324 TRP C CA 1
ATOM 7788 C C . TRP C 1 358 ? 133.426 107.782 142.946 1.00 142.22 324 TRP C C 1
ATOM 7789 O O . TRP C 1 358 ? 133.738 107.750 141.751 1.00 142.22 324 TRP C O 1
ATOM 7800 N N . VAL C 1 359 ? 132.548 108.664 143.427 1.00 140.06 325 VAL C N 1
ATOM 7801 C CA . VAL C 1 359 ? 131.876 109.602 142.533 1.00 140.06 325 VAL C CA 1
ATOM 7802 C C . VAL C 1 359 ? 132.878 110.570 141.920 1.00 140.06 325 VAL C C 1
ATOM 7803 O O . VAL C 1 359 ? 132.704 111.015 140.779 1.00 140.06 325 VAL C O 1
ATOM 7807 N N . PHE C 1 360 ? 133.950 110.890 142.644 1.00 137.95 326 PHE C N 1
ATOM 7808 C CA . PHE C 1 360 ? 134.978 111.757 142.086 1.00 137.95 326 PHE C CA 1
ATOM 7809 C C . PHE C 1 360 ? 135.669 111.081 140.912 1.00 137.95 326 PHE C C 1
ATOM 7810 O O . PHE C 1 360 ? 135.824 111.678 139.841 1.00 137.95 326 PHE C O 1
ATOM 7818 N N . ARG C 1 361 ? 136.073 109.822 141.086 1.00 140.14 327 ARG C N 1
ATOM 7819 C CA . ARG C 1 361 ? 136.575 109.054 139.953 1.00 140.14 327 ARG C CA 1
ATOM 7820 C C . ARG C 1 361 ? 135.476 108.839 138.920 1.00 140.14 327 ARG C C 1
ATOM 7821 O O . ARG C 1 361 ? 135.746 108.722 137.720 1.00 140.14 327 ARG C O 1
ATOM 7829 N N . ARG C 1 362 ? 134.222 108.784 139.371 1.00 135.00 328 ARG C N 1
ATOM 7830 C CA . ARG C 1 362 ? 133.118 108.635 138.430 1.00 135.00 328 ARG C CA 1
ATOM 7831 C C . ARG C 1 362 ? 132.836 109.933 137.688 1.00 135.00 328 ARG C C 1
ATOM 7832 O O . ARG C 1 362 ? 132.282 109.907 136.584 1.00 135.00 328 ARG C O 1
ATOM 7840 N N . LEU C 1 363 ? 133.204 111.074 138.270 1.00 132.33 329 LEU C N 1
ATOM 7841 C CA . LEU C 1 363 ? 133.030 112.341 137.572 1.00 132.33 329 LEU C CA 1
ATOM 7842 C C . LEU C 1 363 ? 134.152 112.609 136.582 1.00 132.33 329 LEU C C 1
ATOM 7843 O O . LEU C 1 363 ? 133.903 113.167 135.508 1.00 132.33 329 LEU C O 1
ATOM 7848 N N . ARG C 1 364 ? 135.385 112.227 136.920 1.00 135.38 330 ARG C N 1
ATOM 7849 C CA . ARG C 1 364 ? 136.500 112.456 136.009 1.00 135.38 330 ARG C CA 1
ATOM 7850 C C . ARG C 1 364 ? 136.335 111.657 134.723 1.00 135.38 330 ARG C C 1
ATOM 7851 O O . ARG C 1 364 ? 136.583 112.172 133.627 1.00 135.38 330 ARG C O 1
ATOM 7859 N N . TRP C 1 365 ? 135.910 110.405 134.835 1.00 139.74 331 TRP C N 1
ATOM 7860 C CA . TRP C 1 365 ? 135.814 109.527 133.678 1.00 139.74 331 TRP C CA 1
ATOM 7861 C C . TRP C 1 365 ? 134.408 108.962 133.518 1.00 139.74 331 TRP C C 1
ATOM 7862 O O . TRP C 1 365 ? 134.128 107.845 133.948 1.00 139.74 331 TRP C O 1
ATOM 7873 N N . GLU D 1 39 ? 69.948 132.271 88.032 1.00 138.91 5 GLU D N 1
ATOM 7874 C CA . GLU D 1 39 ? 69.022 133.377 87.820 1.00 138.91 5 GLU D CA 1
ATOM 7875 C C . GLU D 1 39 ? 67.614 132.999 88.261 1.00 138.91 5 GLU D C 1
ATOM 7876 O O . GLU D 1 3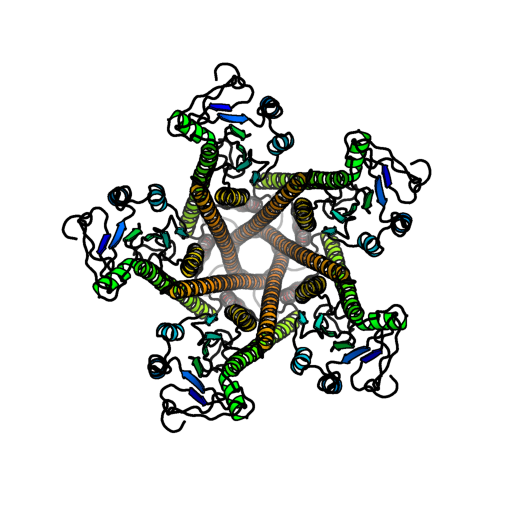9 ? 67.437 132.246 89.218 1.00 138.91 5 GLU D O 1
ATOM 7882 N N . SER D 1 40 ? 66.616 133.536 87.564 1.00 145.77 6 SER D N 1
ATOM 7883 C CA . SER D 1 40 ? 65.234 133.178 87.847 1.00 145.77 6 SER D CA 1
ATOM 7884 C C . SER D 1 40 ? 65.016 131.695 87.578 1.00 145.77 6 SER D C 1
ATOM 7885 O O . SER D 1 40 ? 65.526 131.141 86.600 1.00 145.77 6 SER D O 1
ATOM 7888 N N . GLY D 1 41 ? 64.255 131.050 88.456 1.00 141.19 7 GLY D N 1
ATOM 7889 C CA . GLY D 1 41 ? 64.151 129.607 88.443 1.00 141.19 7 GLY D CA 1
ATOM 7890 C C . GLY D 1 41 ? 65.362 128.965 89.085 1.00 141.19 7 GLY D C 1
ATOM 7891 O O . GLY D 1 41 ? 66.368 129.609 89.396 1.00 141.19 7 GLY D O 1
ATOM 7892 N N . ASP D 1 42 ? 65.265 127.655 89.288 1.00 132.41 8 ASP D N 1
ATOM 7893 C CA . ASP D 1 42 ? 66.340 126.951 89.970 1.00 132.41 8 ASP D CA 1
ATOM 7894 C C . ASP D 1 42 ? 67.416 126.526 88.981 1.00 132.41 8 ASP D C 1
ATOM 7895 O O . ASP D 1 42 ? 67.126 126.106 87.857 1.00 132.41 8 ASP D O 1
ATOM 7900 N N . GLU D 1 43 ? 68.664 126.622 89.420 1.00 117.14 9 GLU D N 1
ATOM 7901 C CA . GLU D 1 43 ? 69.824 126.328 88.598 1.00 117.14 9 GLU D CA 1
ATOM 7902 C C . GLU D 1 43 ? 70.394 124.976 88.997 1.00 117.14 9 GLU D C 1
ATOM 7903 O O . GLU D 1 43 ? 70.471 124.653 90.185 1.00 117.14 9 GLU D O 1
ATOM 7909 N N . ARG D 1 44 ? 70.794 124.187 88.000 1.00 109.12 10 ARG D N 1
ATOM 7910 C CA . ARG D 1 44 ? 71.326 122.856 88.283 1.00 109.12 10 ARG D CA 1
ATOM 7911 C C . ARG D 1 44 ? 72.745 122.939 88.836 1.00 109.12 10 ARG D C 1
ATOM 7912 O O . ARG D 1 44 ? 72.994 122.584 89.991 1.00 109.12 10 ARG D O 1
ATOM 7920 N N . GLY D 1 45 ? 73.689 123.415 88.032 1.00 96.78 11 GLY D N 1
ATOM 7921 C CA . GLY D 1 45 ? 75.054 123.515 88.506 1.00 96.78 11 GLY D CA 1
ATOM 7922 C C . GLY D 1 45 ? 75.804 124.743 88.042 1.00 96.78 11 GLY D C 1
ATOM 7923 O O . GLY D 1 45 ? 76.946 124.968 88.448 1.00 96.78 11 GLY D O 1
ATOM 7924 N N . LEU D 1 46 ? 75.172 125.545 87.190 1.00 95.08 12 LEU D N 1
ATOM 7925 C CA . LEU D 1 46 ? 75.846 126.639 86.495 1.00 95.08 12 LEU D CA 1
ATOM 7926 C C . LEU D 1 46 ? 75.885 127.865 87.394 1.00 95.08 12 LEU D C 1
ATOM 7927 O O . LEU D 1 46 ? 74.861 128.504 87.638 1.00 95.08 12 LEU D O 1
ATOM 7932 N N . ILE D 1 47 ? 77.073 128.209 87.884 1.00 84.88 13 ILE D N 1
ATOM 7933 C CA . ILE D 1 47 ? 77.204 129.379 88.743 1.00 84.88 13 ILE D CA 1
ATOM 7934 C C . ILE D 1 47 ? 77.013 130.652 87.934 1.00 84.88 13 ILE D C 1
ATOM 7935 O O . ILE D 1 47 ? 76.071 131.419 88.156 1.00 84.88 13 ILE D O 1
ATOM 7940 N N . TYR D 1 48 ? 77.902 130.886 86.972 1.00 87.51 14 TYR D N 1
ATOM 7941 C CA . TYR D 1 48 ? 77.909 132.092 86.154 1.00 87.51 14 TYR D CA 1
ATOM 7942 C C . TYR D 1 48 ? 77.830 131.681 84.695 1.00 87.51 14 TYR D C 1
ATOM 7943 O O . TYR D 1 48 ? 78.798 131.151 84.145 1.00 87.51 14 TYR D O 1
ATOM 7952 N N . GLY D 1 49 ? 76.681 131.909 84.075 1.00 98.13 15 GLY D N 1
ATOM 7953 C CA . GLY D 1 49 ? 76.567 131.706 82.648 1.00 98.13 15 GLY D CA 1
ATOM 7954 C C . GLY D 1 49 ? 76.558 133.028 81.920 1.00 98.13 15 GLY D C 1
ATOM 7955 O O . GLY D 1 49 ? 75.526 133.700 81.873 1.00 98.13 15 GLY D O 1
ATOM 7956 N N . TYR D 1 50 ? 77.692 133.409 81.340 1.00 105.45 16 TYR D N 1
ATOM 7957 C CA . TYR D 1 50 ? 77.873 134.745 80.789 1.00 105.45 16 TYR D CA 1
ATOM 7958 C C . TYR D 1 50 ? 78.441 134.644 79.386 1.00 105.45 16 TYR D C 1
ATOM 7959 O O . TYR D 1 50 ? 79.569 134.180 79.206 1.00 105.45 16 TYR D O 1
ATOM 7968 N N . VAL D 1 51 ? 77.670 135.083 78.399 1.00 105.85 17 VAL D N 1
ATOM 7969 C CA . VAL D 1 51 ? 78.159 135.186 77.032 1.00 105.85 17 VAL D CA 1
ATOM 7970 C C . VAL D 1 51 ? 78.872 136.519 76.885 1.00 105.85 17 VAL D C 1
ATOM 7971 O O . VAL D 1 51 ? 78.332 137.568 77.249 1.00 105.85 17 VAL D O 1
ATOM 7975 N N . LEU D 1 52 ? 80.090 136.485 76.366 1.00 103.79 18 LEU D N 1
ATOM 7976 C CA . LEU D 1 52 ? 80.878 137.699 76.236 1.00 103.79 18 LEU D CA 1
ATOM 7977 C C . LEU D 1 52 ? 80.316 138.538 75.093 1.00 103.79 18 LEU D C 1
ATOM 7978 O O . LEU D 1 52 ? 79.248 138.262 74.542 1.00 103.79 18 LEU D O 1
ATOM 7983 N N . ASN D 1 53 ? 81.037 139.592 74.732 1.00 112.11 19 ASN D N 1
ATOM 7984 C CA . ASN D 1 53 ? 80.568 140.525 73.722 1.00 112.11 19 ASN D CA 1
ATOM 7985 C C . ASN D 1 53 ? 81.598 140.860 72.660 1.00 112.11 19 ASN D C 1
ATOM 7986 O O . ASN D 1 53 ? 81.217 141.399 71.614 1.00 112.11 19 ASN D O 1
ATOM 7991 N N . GLY D 1 54 ? 82.873 140.556 72.875 1.00 112.28 20 GLY D N 1
ATOM 7992 C CA . GLY D 1 54 ? 83.915 141.019 71.991 1.00 112.28 20 GLY D CA 1
ATOM 7993 C C . GLY D 1 54 ? 84.352 142.444 72.237 1.00 112.28 20 GLY D C 1
ATOM 7994 O O . GLY D 1 54 ? 85.318 142.895 71.611 1.00 112.28 20 GLY D O 1
ATOM 7995 N N . ARG D 1 55 ? 83.676 143.166 73.132 1.00 111.27 21 ARG D N 1
ATOM 7996 C CA . ARG D 1 55 ? 84.025 144.541 73.461 1.00 111.27 21 ARG D CA 1
ATOM 7997 C C . ARG D 1 55 ? 84.110 144.750 74.966 1.00 111.27 21 ARG D C 1
ATOM 7998 O O . ARG D 1 55 ? 83.962 145.880 75.438 1.00 111.27 21 ARG D O 1
ATOM 8006 N N . GLY D 1 56 ? 84.337 143.685 75.728 1.00 106.34 22 GLY D N 1
ATOM 8007 C CA . GLY D 1 56 ? 84.358 143.764 77.169 1.00 106.34 22 GLY D CA 1
ATOM 8008 C C . GLY D 1 56 ? 83.005 143.649 77.832 1.00 106.34 22 GLY D C 1
ATOM 8009 O O . GLY D 1 56 ? 82.947 143.377 79.036 1.00 106.34 22 GLY D O 1
ATOM 8010 N N . GLY D 1 57 ? 81.917 143.838 77.090 1.00 108.03 23 GLY D N 1
ATOM 8011 C CA . GLY D 1 57 ? 80.588 143.766 77.662 1.00 108.03 23 GLY D CA 1
ATOM 8012 C C . GLY D 1 57 ? 80.126 142.342 77.865 1.00 108.03 23 GLY D C 1
ATOM 8013 O O . GLY D 1 57 ? 80.901 141.495 78.315 1.00 108.03 23 GLY D O 1
ATOM 8014 N N . GLY D 1 58 ? 78.870 142.063 77.556 1.00 109.40 24 GLY D N 1
ATOM 8015 C CA . GLY D 1 58 ? 78.376 140.708 77.600 1.00 109.40 24 GLY D CA 1
ATOM 8016 C C . GLY D 1 58 ? 76.950 140.661 78.096 1.00 109.40 24 GLY D C 1
ATOM 8017 O O . GLY D 1 58 ? 76.225 141.652 78.046 1.00 109.40 24 GLY D O 1
ATOM 8018 N N . ARG D 1 59 ? 76.563 139.482 78.576 1.00 109.50 25 ARG D N 1
ATOM 8019 C CA . ARG D 1 59 ? 75.203 139.198 79.007 1.00 109.50 25 ARG D CA 1
ATOM 8020 C C . ARG D 1 59 ? 75.196 137.859 79.724 1.00 109.50 25 ARG D C 1
ATOM 8021 O O . ARG D 1 59 ? 75.940 136.953 79.348 1.00 109.50 25 ARG D O 1
ATOM 8029 N N . ARG D 1 60 ? 74.373 137.746 80.761 1.00 114.75 26 ARG D N 1
ATOM 8030 C CA . ARG D 1 60 ? 74.181 136.473 81.437 1.00 114.75 26 ARG D CA 1
ATOM 8031 C C . ARG D 1 60 ? 73.096 135.670 80.731 1.00 114.75 26 ARG D C 1
ATOM 8032 O O . ARG D 1 60 ? 72.113 136.224 80.235 1.00 114.75 26 ARG D O 1
ATOM 8040 N N . VAL D 1 61 ? 73.286 134.353 80.683 1.00 114.32 27 VAL D N 1
ATOM 8041 C CA . VAL D 1 61 ? 72.408 133.503 79.886 1.00 114.32 27 VAL D CA 1
ATOM 8042 C C . VAL D 1 61 ? 71.588 132.567 80.763 1.00 114.32 27 VAL D C 1
ATOM 8043 O O . VAL D 1 61 ? 70.463 132.198 80.408 1.00 114.32 27 VAL D O 1
ATOM 8047 N N . GLY D 1 62 ? 72.135 132.176 81.905 1.00 115.60 28 GLY D N 1
ATOM 8048 C CA . GLY D 1 62 ? 71.440 131.260 82.786 1.00 115.60 28 GLY D CA 1
ATOM 8049 C C . GLY D 1 62 ? 71.402 129.839 82.243 1.00 115.60 28 GLY D C 1
ATOM 8050 O O . GLY D 1 62 ? 72.146 129.450 81.347 1.00 115.60 28 GLY D O 1
ATOM 8051 N N . ARG D 1 63 ? 70.487 129.055 82.815 1.00 112.96 29 ARG D N 1
ATOM 8052 C CA . ARG D 1 63 ? 70.405 127.626 82.541 1.00 112.96 29 ARG D CA 1
ATOM 8053 C C . ARG D 1 63 ? 69.885 127.306 81.147 1.00 112.96 29 ARG D C 1
ATOM 8054 O O . ARG D 1 63 ? 69.975 126.150 80.721 1.00 112.96 29 ARG D O 1
ATOM 8062 N N . ASN D 1 64 ? 69.341 128.281 80.430 1.00 113.96 30 ASN D N 1
ATOM 8063 C CA . ASN D 1 64 ? 68.852 128.049 79.074 1.00 113.96 30 ASN D CA 1
ATOM 8064 C C . ASN D 1 64 ? 69.898 128.519 78.065 1.00 113.96 30 ASN D C 1
ATOM 8065 O O . ASN D 1 64 ? 69.736 129.513 77.358 1.00 113.96 30 ASN D O 1
ATOM 8070 N N . GLN D 1 65 ? 70.995 127.765 78.011 1.00 115.62 31 GLN D N 1
ATOM 8071 C CA . GLN D 1 65 ? 72.129 128.124 77.179 1.00 115.62 31 GLN D CA 1
ATOM 8072 C C . GLN D 1 65 ? 72.444 127.116 76.087 1.00 115.62 31 GLN D C 1
ATOM 8073 O O . GLN D 1 65 ? 73.323 127.384 75.262 1.00 115.62 31 GLN D O 1
ATOM 8079 N N . ILE D 1 66 ? 71.762 125.976 76.048 1.00 121.14 32 ILE D N 1
ATOM 8080 C CA . ILE D 1 66 ? 72.007 124.987 75.006 1.00 121.14 32 ILE D CA 1
ATOM 8081 C C . ILE D 1 66 ? 71.484 125.509 73.676 1.00 121.14 32 ILE D C 1
ATOM 8082 O O . ILE D 1 66 ? 71.843 124.995 72.612 1.00 121.14 32 ILE D O 1
ATOM 8087 N N . ALA D 1 67 ? 70.645 126.541 73.724 1.00 122.31 33 ALA D N 1
ATOM 8088 C CA . ALA D 1 67 ? 69.988 127.054 72.530 1.00 122.31 33 ALA D CA 1
ATOM 8089 C C . ALA D 1 67 ? 70.459 128.462 72.180 1.00 122.31 33 ALA D C 1
ATOM 8090 O O . ALA D 1 67 ? 69.760 129.198 71.481 1.00 122.31 33 ALA D O 1
ATOM 8092 N N . VAL D 1 68 ? 71.640 128.860 72.655 1.00 122.05 34 VAL D N 1
ATOM 8093 C CA . VAL D 1 68 ? 72.220 130.113 72.192 1.00 122.05 34 VAL D CA 1
ATOM 8094 C C . VAL D 1 68 ? 72.842 129.903 70.820 1.00 122.05 34 VAL D C 1
ATOM 8095 O O . VAL D 1 68 ? 73.484 128.878 70.548 1.00 122.05 34 VAL D O 1
ATOM 8099 N N . LEU D 1 69 ? 72.595 130.849 69.924 1.00 125.86 35 LEU D N 1
ATOM 8100 C CA . LEU D 1 69 ? 73.214 130.850 68.605 1.00 125.86 35 LEU D CA 1
ATOM 8101 C C . LEU D 1 69 ? 74.131 132.067 68.578 1.00 125.86 35 LEU D C 1
ATOM 8102 O O . LEU D 1 69 ? 73.704 133.192 68.316 1.00 125.86 35 LEU D O 1
ATOM 8107 N N . ASP D 1 70 ? 75.396 131.839 68.909 1.00 123.20 36 ASP D N 1
ATOM 8108 C CA . ASP D 1 70 ? 76.370 132.918 68.918 1.00 123.20 36 ASP D CA 1
ATOM 8109 C C . ASP D 1 70 ? 76.493 133.511 67.526 1.00 123.20 36 ASP D C 1
ATOM 8110 O O . ASP D 1 70 ? 76.591 132.780 66.537 1.00 123.20 36 ASP D O 1
ATOM 8115 N N . LEU D 1 71 ? 76.477 134.834 67.450 1.00 123.99 37 LEU D N 1
ATOM 8116 C CA . LEU D 1 71 ? 76.575 135.519 66.171 1.00 123.99 37 LEU D CA 1
ATOM 8117 C C . LEU D 1 71 ? 78.027 135.471 65.706 1.00 123.99 37 LEU D C 1
ATOM 8118 O O . LEU D 1 71 ? 78.839 134.700 66.225 1.00 123.99 37 LEU D O 1
ATOM 8123 N N . LEU D 1 72 ? 78.356 136.268 64.688 1.00 125.14 38 LEU D N 1
ATOM 8124 C CA . LEU D 1 72 ? 79.669 136.232 64.055 1.00 125.14 38 LEU D CA 1
ATOM 8125 C C . LEU D 1 72 ? 80.770 136.210 65.112 1.00 125.14 38 LEU D C 1
ATOM 8126 O O . LEU D 1 72 ? 80.653 136.870 66.152 1.00 125.14 38 LEU D O 1
ATOM 8131 N N . PRO D 1 73 ? 81.834 135.452 64.888 1.00 124.44 39 PRO D N 1
ATOM 8132 C CA . PRO D 1 73 ? 82.678 135.015 66.008 1.00 124.44 39 PRO D CA 1
ATOM 8133 C C . PRO D 1 73 ? 83.550 136.093 66.627 1.00 124.44 39 PRO D C 1
ATOM 8134 O O . PRO D 1 73 ? 84.775 136.059 66.479 1.00 124.44 39 PRO D O 1
ATOM 8138 N N . GLU D 1 74 ? 82.941 137.046 67.333 1.00 122.45 40 GLU D N 1
ATOM 8139 C CA . GLU D 1 74 ? 83.693 137.901 68.238 1.00 122.45 40 GLU D CA 1
ATOM 8140 C C . GLU D 1 74 ? 83.392 137.622 69.699 1.00 122.45 40 GLU D C 1
ATOM 8141 O O . GLU D 1 74 ? 84.229 137.930 70.554 1.00 122.45 40 GLU D O 1
ATOM 8147 N N . GLU D 1 75 ? 82.236 137.043 70.004 1.00 117.35 41 GLU D N 1
ATOM 8148 C CA . GLU D 1 75 ? 81.815 136.798 71.375 1.00 117.35 41 GLU D CA 1
ATOM 8149 C C . GLU D 1 75 ? 82.099 135.348 71.731 1.00 117.35 41 GLU D C 1
ATOM 8150 O O . GLU D 1 75 ? 81.749 134.433 70.980 1.00 117.35 41 GLU D O 1
ATOM 8156 N N . SER D 1 76 ? 82.760 135.147 72.859 1.00 106.04 42 SER D N 1
ATOM 8157 C CA . SER D 1 76 ? 82.993 133.820 73.392 1.00 106.04 42 SER D CA 1
ATOM 8158 C C . SER D 1 76 ? 81.771 133.410 74.196 1.00 106.04 42 SER D C 1
ATOM 8159 O O . SER D 1 76 ? 80.702 134.014 74.092 1.00 106.04 42 SER D O 1
ATOM 8162 N N . LEU D 1 77 ? 81.925 132.362 74.989 1.00 93.37 43 LEU D N 1
ATOM 8163 C CA . LEU D 1 77 ? 80.898 131.957 75.931 1.00 93.37 43 LEU D CA 1
ATOM 8164 C C . LEU D 1 77 ? 81.576 131.362 77.151 1.00 93.37 43 LEU D C 1
ATOM 8165 O O . LEU D 1 77 ? 82.438 130.489 77.029 1.00 93.37 43 LEU D O 1
ATOM 8170 N N . TRP D 1 78 ? 81.195 131.847 78.319 1.00 82.46 44 TRP D N 1
ATOM 8171 C CA . TRP D 1 78 ? 81.831 131.464 79.565 1.00 82.46 44 TRP D CA 1
ATOM 8172 C C . TRP D 1 78 ? 80.832 130.722 80.431 1.00 82.46 44 TRP D C 1
ATOM 8173 O O . TRP D 1 78 ? 79.661 131.104 80.508 1.00 82.46 44 TRP D O 1
ATOM 8184 N N . LEU D 1 79 ? 81.295 129.658 81.077 1.00 81.61 45 LEU D N 1
ATOM 8185 C CA . LEU D 1 79 ? 80.453 128.866 81.960 1.00 81.61 45 LEU D CA 1
ATOM 8186 C C . LEU D 1 79 ? 81.262 128.504 83.188 1.00 81.61 45 LEU D C 1
ATOM 8187 O O . LEU D 1 79 ? 82.294 127.839 83.078 1.00 81.61 45 LEU D O 1
ATOM 8192 N N . HIS D 1 80 ? 80.805 128.948 84.347 1.00 81.82 46 HIS D N 1
ATOM 8193 C CA . HIS D 1 80 ? 81.425 128.608 85.615 1.00 81.82 46 HIS D CA 1
ATOM 8194 C C . HIS D 1 80 ? 80.569 127.538 86.271 1.00 81.82 46 HIS D C 1
ATOM 8195 O O . HIS D 1 80 ? 79.389 127.770 86.553 1.00 81.82 46 HIS D O 1
ATOM 8202 N N . TRP D 1 81 ? 81.153 126.369 86.500 1.00 85.24 47 TRP D N 1
ATOM 8203 C CA . TRP D 1 81 ? 80.413 125.228 87.006 1.00 85.24 47 TRP D CA 1
ATOM 8204 C C . TRP D 1 81 ? 80.866 124.867 88.410 1.00 85.24 47 TRP D C 1
ATOM 8205 O O . TRP D 1 81 ? 82.037 125.015 88.764 1.00 85.24 47 TRP D O 1
ATOM 8216 N N . ASP D 1 82 ? 79.917 124.384 89.202 1.00 88.34 48 ASP D N 1
ATOM 8217 C CA . ASP D 1 82 ? 80.227 123.809 90.501 1.00 88.34 48 ASP D CA 1
ATOM 8218 C C . ASP D 1 82 ? 80.630 122.354 90.309 1.00 88.34 48 ASP D C 1
ATOM 8219 O O . ASP D 1 82 ? 79.813 121.524 89.901 1.00 88.34 48 ASP D O 1
ATOM 8224 N N . ARG D 1 83 ? 81.892 122.046 90.597 1.00 81.77 49 ARG D N 1
ATOM 8225 C CA . ARG D 1 83 ? 82.406 120.706 90.356 1.00 81.77 49 ARG D CA 1
ATOM 8226 C C . ARG D 1 83 ? 81.753 119.661 91.246 1.00 81.77 49 ARG D C 1
ATOM 8227 O O . ARG D 1 83 ? 81.860 118.466 90.959 1.00 81.77 49 ARG D O 1
ATOM 8235 N N . GLY D 1 84 ? 81.090 120.076 92.318 1.00 86.63 50 GLY D N 1
ATOM 8236 C CA . GLY D 1 84 ? 80.488 119.136 93.236 1.00 86.63 50 GLY D CA 1
ATOM 8237 C C . GLY D 1 84 ? 79.104 118.689 92.822 1.00 86.63 50 GLY D C 1
ATOM 8238 O O . GLY D 1 84 ? 78.744 117.525 93.012 1.00 86.63 50 GLY D O 1
ATOM 8239 N N . VAL D 1 85 ? 78.317 119.601 92.264 1.00 91.25 51 VAL D N 1
ATOM 8240 C CA . VAL D 1 85 ? 76.940 119.256 91.902 1.00 91.25 51 VAL D CA 1
ATOM 8241 C C . VAL D 1 85 ? 76.956 118.182 90.824 1.00 91.25 51 VAL D C 1
ATOM 8242 O O . VAL D 1 85 ? 77.649 118.341 89.802 1.00 91.25 51 VAL D O 1
ATOM 8246 N N . PRO D 1 86 ? 76.223 117.079 90.989 1.00 95.31 52 PRO D N 1
ATOM 8247 C CA . PRO D 1 86 ? 76.301 116.002 89.994 1.00 95.31 52 PRO D CA 1
ATOM 8248 C C . PRO D 1 86 ? 75.707 116.372 88.652 1.00 95.31 52 PRO D C 1
ATOM 8249 O O . PRO D 1 86 ? 76.093 115.776 87.641 1.00 95.31 52 PRO D O 1
ATOM 8253 N N . GLU D 1 87 ? 74.776 117.325 88.601 1.00 97.77 53 GLU D N 1
ATOM 8254 C CA . GLU D 1 87 ? 74.224 117.733 87.313 1.00 97.77 53 GLU D CA 1
ATOM 8255 C C . GLU D 1 87 ? 75.252 118.484 86.482 1.00 97.77 53 GLU D C 1
ATOM 8256 O O . GLU D 1 87 ? 75.211 118.436 85.248 1.00 97.77 53 GLU D O 1
ATOM 8262 N N . ALA D 1 88 ? 76.182 119.176 87.138 1.00 94.07 54 ALA D N 1
ATOM 8263 C CA . ALA D 1 88 ? 77.273 119.816 86.419 1.00 94.07 54 ALA D CA 1
ATOM 8264 C C . ALA D 1 88 ? 78.131 118.778 85.712 1.00 94.07 54 ALA D C 1
ATOM 8265 O O . ALA D 1 88 ? 78.437 118.911 84.525 1.00 94.07 54 ALA D O 1
ATOM 8267 N N . GLN D 1 89 ? 78.528 117.728 86.433 1.00 92.41 55 GLN D N 1
ATOM 8268 C CA . GLN D 1 89 ? 79.296 116.658 85.808 1.00 92.41 55 GLN D CA 1
ATOM 8269 C C . GLN D 1 89 ? 78.465 115.922 84.770 1.00 92.41 55 GLN D C 1
ATOM 8270 O O . GLN D 1 89 ? 79.003 115.400 83.789 1.00 92.41 55 GLN D O 1
ATOM 8276 N N . ALA D 1 90 ? 77.151 115.864 84.971 1.00 92.94 56 ALA D N 1
ATOM 8277 C CA . ALA D 1 90 ? 76.278 115.232 83.992 1.00 92.94 56 ALA D CA 1
ATOM 8278 C C . ALA D 1 90 ? 76.329 115.977 82.668 1.00 92.94 56 ALA D C 1
ATOM 8279 O O . ALA D 1 90 ? 76.673 115.404 81.629 1.00 92.94 56 ALA D O 1
ATOM 8281 N N . TRP D 1 91 ? 75.986 117.266 82.690 1.00 93.02 57 TRP D N 1
ATOM 8282 C CA . TRP D 1 91 ? 76.073 118.086 81.488 1.00 93.02 57 TRP D CA 1
ATOM 8283 C C . TRP D 1 91 ? 77.484 118.106 80.923 1.00 93.02 57 TRP D C 1
ATOM 8284 O O . TRP D 1 91 ? 77.660 118.113 79.701 1.00 93.02 57 TRP D O 1
ATOM 8295 N N . LEU D 1 92 ? 78.494 118.092 81.788 1.00 91.56 58 LEU D N 1
ATOM 8296 C CA . LEU D 1 92 ? 79.875 118.181 81.338 1.00 91.56 58 LEU D CA 1
ATOM 8297 C C . LEU D 1 92 ? 80.312 116.927 80.596 1.00 91.56 58 LEU D C 1
ATOM 8298 O O . LEU D 1 92 ? 81.203 116.986 79.744 1.00 91.56 58 LEU D O 1
ATOM 8303 N N . ARG D 1 93 ? 79.703 115.782 80.902 1.00 93.82 59 ARG D N 1
ATOM 8304 C CA . ARG D 1 93 ? 80.070 114.559 80.198 1.00 93.82 59 ARG D CA 1
ATOM 8305 C C . ARG D 1 93 ? 79.554 114.575 78.769 1.00 93.82 59 ARG D C 1
ATOM 8306 O O . ARG D 1 93 ? 80.308 114.311 77.828 1.00 93.82 59 ARG D O 1
ATOM 8314 N N . ASP D 1 94 ? 78.277 114.886 78.583 1.00 100.11 60 ASP D N 1
ATOM 8315 C CA . ASP D 1 94 ? 77.700 114.976 77.251 1.00 100.11 60 ASP D CA 1
ATOM 8316 C C . ASP D 1 94 ? 77.134 116.362 76.982 1.00 100.11 60 ASP D C 1
ATOM 8317 O O . ASP D 1 94 ? 75.920 116.568 77.071 1.00 100.11 60 ASP D O 1
ATOM 8322 N N . SER D 1 95 ? 78.010 117.300 76.625 1.00 99.21 61 SER D N 1
ATOM 8323 C CA . SER D 1 95 ? 77.666 118.604 76.078 1.00 99.21 61 SER D CA 1
ATOM 8324 C C . SER D 1 95 ? 78.950 119.354 75.766 1.00 99.21 61 SER D C 1
ATOM 8325 O O . SER D 1 95 ? 79.980 119.129 76.407 1.00 99.21 61 SER D O 1
ATOM 8328 N N . ALA D 1 96 ? 78.891 120.250 74.785 1.00 106.35 62 ALA D N 1
ATOM 8329 C CA . ALA D 1 96 ? 80.051 120.966 74.267 1.00 106.35 62 ALA D CA 1
ATOM 8330 C C . ALA D 1 96 ? 81.116 120.021 73.723 1.00 106.35 62 ALA D C 1
ATOM 8331 O O . ALA D 1 96 ? 82.249 120.442 73.475 1.00 106.35 62 ALA D O 1
ATOM 8333 N N . GLY D 1 97 ? 80.762 118.754 73.530 1.00 104.33 63 GLY D N 1
ATOM 8334 C CA . GLY D 1 97 ? 81.644 117.801 72.874 1.00 104.33 63 GLY D CA 1
ATOM 8335 C C . GLY D 1 97 ? 83.051 117.750 73.423 1.00 104.33 63 GLY D C 1
ATOM 8336 O O . GLY D 1 97 ? 84.008 118.060 72.705 1.00 104.33 63 GLY D O 1
ATOM 8337 N N . LEU D 1 98 ? 83.201 117.369 74.684 1.00 99.03 64 LEU D N 1
ATOM 8338 C CA . LEU D 1 98 ? 84.520 117.165 75.257 1.00 99.03 64 LEU D CA 1
ATOM 8339 C C . LEU D 1 98 ? 84.868 115.686 75.200 1.00 99.03 64 LEU D C 1
ATOM 8340 O O . LEU D 1 98 ? 84.019 114.828 75.452 1.00 99.03 64 LEU D O 1
ATOM 8345 N N . SER D 1 99 ? 86.119 115.395 74.862 1.00 96.25 65 SER D N 1
ATOM 8346 C CA . SER D 1 99 ? 86.589 114.020 74.893 1.00 96.25 65 SER D CA 1
ATOM 8347 C C . SER D 1 99 ? 86.454 113.460 76.300 1.00 96.25 65 SER D C 1
ATOM 8348 O O . SER D 1 99 ? 86.735 114.145 77.285 1.00 96.25 65 SER D O 1
ATOM 8351 N N . GLU D 1 100 ? 86.009 112.207 76.391 1.00 97.39 66 GLU D N 1
ATOM 8352 C CA . GLU D 1 100 ? 85.830 111.572 77.691 1.00 97.39 66 GLU D CA 1
ATOM 8353 C C . GLU D 1 100 ? 87.120 111.596 78.496 1.00 97.39 66 GLU D C 1
ATOM 8354 O O . GLU D 1 100 ? 87.091 111.708 79.727 1.00 97.39 66 GLU D O 1
ATOM 8360 N N . PHE D 1 101 ? 88.260 111.514 77.815 1.00 90.72 67 PHE D N 1
ATOM 8361 C CA . PHE D 1 101 ? 89.544 111.690 78.478 1.00 90.72 67 PHE D CA 1
ATOM 8362 C C . PHE D 1 101 ? 89.620 113.046 79.165 1.00 90.72 67 PHE D C 1
ATOM 8363 O O . PHE D 1 101 ? 90.008 113.143 80.335 1.00 90.72 67 PHE D O 1
ATOM 8371 N N . ALA D 1 102 ? 89.227 114.106 78.457 1.00 90.54 68 ALA D N 1
ATOM 8372 C CA . ALA D 1 102 ? 89.264 115.446 79.031 1.00 90.54 68 ALA D CA 1
ATOM 8373 C C . ALA D 1 102 ? 88.358 115.547 80.249 1.00 90.54 68 ALA D C 1
ATOM 8374 O O . ALA D 1 102 ? 88.791 115.965 81.326 1.00 90.54 68 ALA D O 1
ATOM 8376 N N . CYS D 1 103 ? 87.087 115.169 80.088 1.00 89.65 69 CYS D N 1
ATOM 8377 C CA . CYS D 1 103 ? 86.137 115.204 81.193 1.00 89.65 69 CYS D CA 1
ATOM 8378 C C . CYS D 1 103 ? 86.682 114.480 82.413 1.00 89.65 69 CYS D C 1
ATOM 8379 O O . CYS D 1 103 ? 86.642 115.001 83.531 1.00 89.65 69 CYS D O 1
ATOM 8382 N N . ASP D 1 104 ? 87.204 113.271 82.212 1.00 91.62 70 ASP D N 1
ATOM 8383 C CA . ASP D 1 104 ? 87.798 112.545 83.324 1.00 91.62 70 ASP D CA 1
ATOM 8384 C C . ASP D 1 104 ? 89.046 113.231 83.853 1.00 91.62 70 ASP D C 1
ATOM 8385 O O . ASP D 1 104 ? 89.464 112.946 84.979 1.00 91.62 70 ASP D O 1
ATOM 8390 N N . LEU D 1 105 ? 89.650 114.127 83.074 1.00 82.59 71 LEU D N 1
ATOM 8391 C CA . LEU D 1 105 ? 90.897 114.742 83.507 1.00 82.59 71 LEU D CA 1
ATOM 8392 C C . LEU D 1 105 ? 90.678 115.936 84.421 1.00 82.59 71 LEU D C 1
ATOM 8393 O O . LEU D 1 105 ? 91.525 116.217 85.273 1.00 82.59 71 LEU D O 1
ATOM 8398 N N . LEU D 1 106 ? 89.574 116.655 84.260 1.00 79.95 72 LEU D N 1
ATOM 8399 C CA . LEU D 1 106 ? 89.303 117.821 85.084 1.00 79.95 72 LEU D CA 1
ATOM 8400 C C . LEU D 1 106 ? 88.208 117.585 86.111 1.00 79.95 72 LEU D C 1
ATOM 8401 O O . LEU D 1 106 ? 87.869 118.507 86.855 1.00 79.95 72 LEU D O 1
ATOM 8406 N N . LEU D 1 107 ? 87.654 116.379 86.182 1.00 81.46 73 LEU D N 1
ATOM 8407 C CA . LEU D 1 107 ? 86.747 116.000 87.252 1.00 81.46 73 LEU D CA 1
ATOM 8408 C C . LEU D 1 107 ? 87.418 115.104 88.281 1.00 81.46 73 LEU D C 1
ATOM 8409 O O . LEU D 1 107 ? 86.731 114.417 89.039 1.00 81.46 73 LEU D O 1
ATOM 8414 N N . GLU D 1 108 ? 88.746 115.099 88.321 1.00 85.72 74 GLU D N 1
ATOM 8415 C CA . GLU D 1 108 ? 89.470 114.325 89.312 1.00 85.72 74 GLU D CA 1
ATOM 8416 C C . GLU D 1 108 ? 89.242 114.907 90.701 1.00 85.72 74 GLU D C 1
ATOM 8417 O O . GLU D 1 108 ? 88.517 115.884 90.889 1.00 85.72 74 GLU D O 1
ATOM 8423 N N . GLU D 1 109 ? 89.871 114.288 91.696 1.00 86.23 75 GLU D N 1
ATOM 8424 C CA . GLU D 1 109 ? 89.800 114.767 93.069 1.00 86.23 75 GLU D CA 1
ATOM 8425 C C . GLU D 1 109 ? 91.057 115.532 93.465 1.00 86.23 75 GLU D C 1
ATOM 8426 O O . GLU D 1 109 ? 90.971 116.656 93.965 1.00 86.23 75 GLU D O 1
ATOM 8432 N N . ALA D 1 110 ? 92.225 114.939 93.261 1.00 79.06 76 ALA D N 1
ATOM 8433 C CA . ALA D 1 110 ? 93.489 115.589 93.563 1.00 79.06 76 ALA D CA 1
ATOM 8434 C C . ALA D 1 110 ? 94.214 115.924 92.271 1.00 79.06 76 ALA D C 1
ATOM 8435 O O . ALA D 1 110 ? 94.319 115.085 91.374 1.00 79.06 76 ALA D O 1
ATOM 8437 N N . THR D 1 111 ? 94.712 117.154 92.180 1.00 76.58 77 THR D N 1
ATOM 8438 C CA . THR D 1 111 ? 95.412 117.615 90.991 1.00 76.58 77 THR D CA 1
ATOM 8439 C C . THR D 1 111 ? 96.546 118.535 91.403 1.00 76.58 77 THR D C 1
ATOM 8440 O O . THR D 1 111 ? 96.566 119.031 92.531 1.00 76.58 77 THR D O 1
ATOM 8444 N N . ARG D 1 112 ? 97.462 118.728 90.527 1.00 75.22 78 ARG D N 1
ATOM 8445 C CA . ARG D 1 112 ? 98.491 119.739 90.656 1.00 75.22 78 ARG D CA 1
ATOM 8446 C C . ARG D 1 112 ? 98.444 120.681 89.464 1.00 75.22 78 ARG D C 1
ATOM 8447 O O . ARG D 1 112 ? 97.993 120.296 88.384 1.00 75.22 78 ARG D O 1
ATOM 8455 N N . PRO D 1 113 ? 98.896 121.922 89.622 1.00 71.64 79 PRO D N 1
ATOM 8456 C CA . PRO D 1 113 ? 98.782 122.889 88.526 1.00 71.64 79 PRO D CA 1
ATOM 8457 C C . PRO D 1 113 ? 99.604 122.474 87.317 1.00 71.64 79 PRO D C 1
ATOM 8458 O O . PRO D 1 113 ? 100.785 122.147 87.429 1.00 71.64 79 PRO D O 1
ATOM 8462 N N . ARG D 1 114 ? 98.967 122.495 86.151 1.00 73.58 80 ARG D N 1
ATOM 8463 C CA . ARG D 1 114 ? 99.641 122.133 84.916 1.00 73.58 80 ARG D CA 1
ATOM 8464 C C . ARG D 1 114 ? 98.810 122.606 83.738 1.00 73.58 80 ARG D C 1
ATOM 8465 O O . ARG D 1 114 ? 97.591 122.748 83.831 1.00 73.58 80 ARG D O 1
ATOM 8473 N N . LEU D 1 115 ? 99.491 122.844 82.626 1.00 77.84 81 LEU D N 1
ATOM 8474 C CA . LEU D 1 115 ? 98.852 123.160 81.361 1.00 77.84 81 LEU D CA 1
ATOM 8475 C C . LEU D 1 115 ? 98.859 121.916 80.488 1.00 77.84 81 LEU D C 1
ATOM 8476 O O . LEU D 1 115 ? 99.795 121.115 80.546 1.00 77.84 81 LEU D O 1
ATOM 8481 N N . LEU D 1 116 ? 97.815 121.748 79.685 1.00 84.97 82 LEU D N 1
ATOM 8482 C CA . LEU D 1 116 ? 97.672 120.528 78.905 1.00 84.97 82 LEU D CA 1
ATOM 8483 C C . LEU D 1 116 ? 96.964 120.839 77.599 1.00 84.97 82 LEU D C 1
ATOM 8484 O O . LEU D 1 116 ? 95.796 121.231 77.604 1.00 84.97 82 LEU D O 1
ATOM 8489 N N . ASP D 1 117 ? 97.670 120.660 76.492 1.00 98.28 83 ASP D N 1
ATOM 8490 C CA . ASP D 1 117 ? 97.131 120.897 75.162 1.00 98.28 83 ASP D CA 1
ATOM 8491 C C . ASP D 1 117 ? 96.645 119.579 74.583 1.00 98.28 83 ASP D C 1
ATOM 8492 O O . ASP D 1 117 ? 97.389 118.596 74.572 1.00 98.28 83 ASP D O 1
ATOM 8497 N N . LEU D 1 118 ? 95.401 119.552 74.104 1.00 96.32 84 LEU D N 1
ATOM 8498 C CA . LEU D 1 118 ? 94.877 118.357 73.447 1.00 96.32 84 LEU D CA 1
ATOM 8499 C C . LEU D 1 118 ? 94.212 118.703 72.113 1.00 96.32 84 LEU D C 1
ATOM 8500 O O . LEU D 1 118 ? 92.991 118.739 71.979 1.00 96.32 84 LEU D O 1
ATOM 8505 N N . GLY D 1 119 ? 95.037 118.940 71.102 1.00 103.44 85 GLY D N 1
ATOM 8506 C CA . GLY D 1 119 ? 94.636 118.765 69.720 1.00 103.44 85 GLY D CA 1
ATOM 8507 C C . GLY D 1 119 ? 94.077 120.000 69.050 1.00 103.44 85 GLY D C 1
ATOM 8508 O O . GLY D 1 119 ? 92.874 120.255 69.146 1.00 103.44 85 GLY D O 1
ATOM 8509 N N . ALA D 1 120 ? 94.925 120.772 68.368 1.00 107.41 86 ALA D N 1
ATOM 8510 C CA . ALA D 1 120 ? 94.510 121.814 67.429 1.00 107.41 86 ALA D CA 1
ATOM 8511 C C . ALA D 1 120 ? 93.603 122.872 68.053 1.00 107.41 86 ALA D C 1
ATOM 8512 O O . ALA D 1 120 ? 93.205 123.832 67.385 1.00 107.41 86 ALA D O 1
ATOM 8514 N N . GLU D 1 121 ? 93.279 122.696 69.329 1.00 105.94 87 GLU D N 1
ATOM 8515 C CA . GLU D 1 121 ? 92.331 123.521 70.062 1.00 105.94 87 GLU D CA 1
ATOM 8516 C C . GLU D 1 121 ? 92.326 123.026 71.501 1.00 105.94 87 GLU D C 1
ATOM 8517 O O . GLU D 1 121 ? 93.108 122.139 71.849 1.00 105.94 87 GLU D O 1
ATOM 8523 N N . SER D 1 122 ? 91.467 123.587 72.345 1.00 96.74 88 SER D N 1
ATOM 8524 C CA . SER D 1 122 ? 91.033 122.918 73.567 1.00 96.74 88 SER D CA 1
ATOM 8525 C C . SER D 1 122 ? 92.215 122.574 74.478 1.00 96.74 88 SER D C 1
ATOM 8526 O O . SER D 1 122 ? 92.590 121.418 74.642 1.00 96.74 88 SER D O 1
ATOM 8529 N N . LEU D 1 123 ? 92.814 123.608 75.046 1.00 85.93 89 LEU D N 1
ATOM 8530 C CA . LEU D 1 123 ? 93.800 123.326 76.072 1.00 85.93 89 LEU D CA 1
ATOM 8531 C C . LEU D 1 123 ? 93.139 123.299 77.448 1.00 85.93 89 LEU D C 1
ATOM 8532 O O . LEU D 1 123 ? 92.036 123.808 77.646 1.00 85.93 89 LEU D O 1
ATOM 8537 N N . LEU D 1 124 ? 93.823 122.678 78.404 1.00 77.00 90 LEU D N 1
ATOM 8538 C CA . LEU D 1 124 ? 93.336 122.538 79.769 1.00 77.00 90 LEU D CA 1
ATOM 8539 C C . LEU D 1 124 ? 94.340 123.146 80.731 1.00 77.00 90 LEU D C 1
ATOM 8540 O O . LEU D 1 124 ? 95.525 122.807 80.685 1.00 77.00 90 LEU D O 1
ATOM 8545 N N . VAL D 1 125 ? 93.866 124.022 81.611 1.00 71.10 91 VAL D N 1
ATOM 8546 C CA . VAL D 1 125 ? 94.713 124.686 82.591 1.00 71.10 91 VAL D CA 1
ATOM 8547 C C . VAL D 1 125 ? 94.161 124.386 83.972 1.00 71.10 91 VAL D C 1
ATOM 8548 O O . VAL D 1 125 ? 92.949 124.471 84.190 1.00 71.10 91 VAL D O 1
ATOM 8552 N N . PHE D 1 126 ? 95.044 124.047 84.903 1.00 69.37 92 PHE D N 1
ATOM 8553 C CA . PHE D 1 126 ? 94.670 123.772 86.284 1.00 69.37 92 PHE D CA 1
ATOM 8554 C C . PHE D 1 126 ? 95.345 124.807 87.170 1.00 69.37 92 PHE D C 1
ATOM 8555 O O . PHE D 1 126 ? 96.558 124.751 87.383 1.00 69.37 92 PHE D O 1
ATOM 8563 N N . LEU D 1 127 ? 94.565 125.752 87.679 1.00 70.45 93 LEU D N 1
ATOM 8564 C CA . LEU D 1 127 ? 95.079 126.859 88.467 1.00 70.45 93 LEU D CA 1
ATOM 8565 C C . LEU D 1 127 ? 94.642 126.725 89.916 1.00 70.45 93 LEU D C 1
ATOM 8566 O O . LEU D 1 127 ? 93.705 125.999 90.248 1.00 70.45 93 LEU D O 1
ATOM 8571 N N . ARG D 1 128 ? 95.329 127.466 90.778 1.00 73.11 94 ARG D N 1
ATOM 8572 C CA . ARG D 1 128 ? 95.125 127.417 92.218 1.00 73.11 94 ARG D CA 1
ATOM 8573 C C . ARG D 1 128 ? 94.883 128.825 92.734 1.00 73.11 94 ARG D C 1
ATOM 8574 O O . ARG D 1 128 ? 95.740 129.698 92.581 1.00 73.11 94 ARG D O 1
ATOM 8582 N N . GLY D 1 129 ? 93.729 129.039 93.356 1.00 78.17 95 GLY D N 1
ATOM 8583 C CA . GLY D 1 129 ? 93.406 130.318 93.955 1.00 78.17 95 GLY D CA 1
ATOM 8584 C C . GLY D 1 129 ? 94.205 130.586 95.210 1.00 78.17 95 GLY D C 1
ATOM 8585 O O . GLY D 1 129 ? 95.335 130.115 95.334 1.00 78.17 95 GLY D O 1
ATOM 8586 N N . VAL D 1 130 ? 93.651 131.360 96.142 1.00 80.42 96 VAL D N 1
ATOM 8587 C CA . VAL D 1 130 ? 94.334 131.646 97.394 1.00 80.42 96 VAL D CA 1
ATOM 8588 C C . VAL D 1 130 ? 93.415 131.482 98.598 1.00 80.42 96 VAL D C 1
ATOM 8589 O O . VAL D 1 130 ? 93.820 131.760 99.722 1.00 80.42 96 VAL D O 1
ATOM 8593 N N . ASN D 1 131 ? 92.178 131.043 98.383 1.00 85.02 97 ASN D N 1
ATOM 8594 C CA . ASN D 1 131 ? 91.294 130.593 99.458 1.00 85.02 97 ASN D CA 1
ATOM 8595 C C . ASN D 1 131 ? 91.003 131.702 100.466 1.00 85.02 97 ASN D C 1
ATOM 8596 O O . ASN D 1 131 ? 91.343 131.613 101.644 1.00 85.02 97 ASN D O 1
ATOM 8601 N N . LEU D 1 132 ? 90.357 132.756 99.985 1.00 84.79 98 LEU D N 1
ATOM 8602 C CA . LEU D 1 132 ? 89.833 133.777 100.887 1.00 84.79 98 LEU D CA 1
ATOM 8603 C C . LEU D 1 132 ? 88.401 133.458 101.288 1.00 84.79 98 LEU D C 1
ATOM 8604 O O . LEU D 1 132 ? 87.507 134.297 101.227 1.00 84.79 98 LEU D O 1
ATOM 8609 N N . ASN D 1 133 ? 88.191 132.262 101.694 1.00 92.96 99 ASN D N 1
ATOM 8610 C CA . ASN D 1 133 ? 86.879 131.828 102.133 1.00 92.96 99 ASN D CA 1
ATOM 8611 C C . ASN D 1 133 ? 86.706 132.124 103.614 1.00 92.96 99 ASN D C 1
ATOM 8612 O O . ASN D 1 133 ? 87.688 132.174 104.359 1.00 92.96 99 ASN D O 1
ATOM 8617 N N . PRO D 1 134 ? 85.468 132.323 104.073 1.00 98.08 100 PRO D N 1
ATOM 8618 C CA . PRO D 1 134 ? 85.256 132.649 105.490 1.00 98.08 100 PRO D CA 1
ATOM 8619 C C . PRO D 1 134 ? 85.816 131.619 106.449 1.00 98.08 100 PRO D C 1
ATOM 8620 O O . PRO D 1 134 ? 85.993 131.941 107.630 1.00 98.08 100 PRO D O 1
ATOM 8624 N N . GLY D 1 135 ? 86.110 130.407 105.994 1.00 100.87 101 GLY D N 1
ATOM 8625 C CA . GLY D 1 135 ? 86.567 129.394 106.918 1.00 100.87 101 GLY D CA 1
ATOM 8626 C C . GLY D 1 135 ? 87.947 129.652 107.482 1.00 100.87 101 GLY D C 1
ATOM 8627 O O . GLY D 1 135 ? 88.064 130.075 108.635 1.00 100.87 101 GLY D O 1
ATOM 8628 N N . ALA D 1 136 ? 88.993 129.454 106.675 1.00 99.59 102 ALA D N 1
ATOM 8629 C CA . ALA D 1 136 ? 90.358 129.556 107.179 1.00 99.59 102 ALA D CA 1
ATOM 8630 C C . ALA D 1 136 ? 91.399 129.356 106.089 1.00 99.59 102 ALA D C 1
ATOM 8631 O O . ALA D 1 136 ? 91.058 129.134 104.924 1.00 99.59 102 ALA D O 1
ATOM 8633 N N . GLU D 1 137 ? 92.676 129.426 106.475 1.00 97.93 103 GLU D N 1
ATOM 8634 C CA . GLU D 1 137 ? 93.769 128.897 105.670 1.00 97.93 103 GLU D CA 1
ATOM 8635 C C . GLU D 1 137 ? 93.920 129.546 104.304 1.00 97.93 103 GLU D C 1
ATOM 8636 O O . GLU D 1 137 ? 93.368 129.045 103.320 1.00 97.93 103 GLU D O 1
ATOM 8642 N N . PRO D 1 138 ? 94.553 130.711 104.223 1.00 90.44 104 PRO D N 1
ATOM 8643 C CA . PRO D 1 138 ? 94.942 131.237 102.909 1.00 90.44 104 PRO D CA 1
ATOM 8644 C C . PRO D 1 138 ? 95.706 130.229 102.065 1.00 90.44 104 PRO D C 1
ATOM 8645 O O . PRO D 1 138 ? 95.399 130.077 100.881 1.00 90.44 104 PRO D O 1
ATOM 8649 N N . GLU D 1 139 ? 96.659 129.496 102.635 1.00 93.21 105 GLU D N 1
ATOM 8650 C CA . GLU D 1 139 ? 97.224 128.374 101.898 1.00 93.21 105 GLU D CA 1
ATOM 8651 C C . GLU D 1 139 ? 96.155 127.289 101.842 1.00 93.21 105 GLU D C 1
ATOM 8652 O O . GLU D 1 139 ? 95.013 127.516 102.237 1.00 93.21 105 GLU D O 1
ATOM 8658 N N . ASP D 1 140 ? 96.478 126.098 101.347 1.00 93.36 106 ASP D N 1
ATOM 8659 C CA . ASP D 1 140 ? 95.431 125.148 100.979 1.00 93.36 106 ASP D CA 1
ATOM 8660 C C . ASP D 1 140 ? 94.532 125.804 99.932 1.00 93.36 106 ASP D C 1
ATOM 8661 O O . ASP D 1 140 ? 93.356 126.089 100.158 1.00 93.36 106 ASP D O 1
ATOM 8666 N N . MET D 1 141 ? 95.142 126.085 98.786 1.00 82.20 107 MET D N 1
ATOM 8667 C CA . MET D 1 141 ? 94.568 127.000 97.815 1.00 82.20 107 MET D CA 1
ATOM 8668 C C . MET D 1 141 ? 93.431 126.351 97.045 1.00 82.20 107 MET D C 1
ATOM 8669 O O . MET D 1 141 ? 93.520 125.189 96.647 1.00 82.20 107 MET D O 1
ATOM 8674 N N . VAL D 1 142 ? 92.352 127.109 96.854 1.00 75.22 108 VAL D N 1
ATOM 8675 C CA . VAL D 1 142 ? 91.247 126.650 96.029 1.00 75.22 108 VAL D CA 1
ATOM 8676 C C . VAL D 1 142 ? 91.766 126.346 94.638 1.00 75.22 108 VAL D C 1
ATOM 8677 O O . VAL D 1 142 ? 92.635 127.053 94.119 1.00 75.22 108 VAL D O 1
ATOM 8681 N N . SER D 1 143 ? 91.248 125.286 94.028 1.00 73.43 109 SER D N 1
ATOM 8682 C CA . SER D 1 143 ? 91.699 124.871 92.710 1.00 73.43 109 SER D CA 1
ATOM 8683 C C . SER D 1 143 ? 90.675 125.252 91.655 1.00 73.43 109 SER D C 1
ATOM 8684 O O . SER D 1 143 ? 89.495 124.918 91.779 1.00 73.43 109 SER D O 1
ATOM 8687 N N . LEU D 1 144 ? 91.136 125.937 90.614 1.00 71.19 110 LEU D N 1
ATOM 8688 C CA . LEU D 1 144 ? 90.305 126.340 89.489 1.00 71.19 110 LEU D CA 1
ATOM 8689 C C . LEU D 1 144 ? 90.805 125.620 88.250 1.00 71.19 110 LEU D C 1
ATOM 8690 O O . LEU D 1 144 ? 92.000 125.667 87.945 1.00 71.19 110 LEU D O 1
ATOM 8695 N N . ARG D 1 145 ? 89.900 124.952 87.545 1.00 75.40 111 ARG D N 1
ATOM 8696 C CA . ARG D 1 145 ? 90.239 124.161 86.373 1.00 75.40 111 ARG D CA 1
ATOM 8697 C C . ARG D 1 145 ? 89.523 124.732 85.164 1.00 75.40 111 ARG D C 1
ATOM 8698 O O . ARG D 1 145 ? 88.296 124.860 85.170 1.00 75.40 111 ARG D O 1
ATOM 8706 N N . VAL D 1 146 ? 90.287 125.064 84.131 1.00 75.52 112 VAL D N 1
ATOM 8707 C CA . VAL D 1 146 ? 89.777 125.774 82.968 1.00 75.52 112 VAL D CA 1
ATOM 8708 C C . VAL D 1 146 ? 89.935 124.885 81.747 1.00 75.52 112 VAL D C 1
ATOM 8709 O O . VAL D 1 146 ? 90.979 124.252 81.569 1.00 75.52 112 VAL D O 1
ATOM 8713 N N . PHE D 1 147 ? 88.903 124.832 80.917 1.00 82.02 113 PHE D N 1
ATOM 8714 C CA . PHE D 1 147 ? 88.978 124.228 79.595 1.00 82.02 113 PHE D CA 1
ATOM 8715 C C . PHE D 1 147 ? 88.804 125.350 78.585 1.00 82.02 113 PHE D C 1
ATOM 8716 O O . PHE D 1 147 ? 87.703 125.881 78.426 1.00 82.02 113 PHE D O 1
ATOM 8724 N N . ALA D 1 148 ? 89.884 125.717 77.912 1.00 87.32 114 ALA D N 1
ATOM 8725 C CA . ALA D 1 148 ? 89.885 126.864 77.019 1.00 87.32 114 ALA D CA 1
ATOM 8726 C C . ALA D 1 148 ? 89.798 126.402 75.575 1.00 87.32 114 ALA D C 1
ATOM 8727 O O . ALA D 1 148 ? 90.654 125.649 75.107 1.00 87.32 114 ALA D O 1
ATOM 8729 N N . ASP D 1 149 ? 88.771 126.855 74.880 1.00 93.44 115 ASP D N 1
ATOM 8730 C CA . ASP D 1 149 ? 88.605 126.630 73.456 1.00 93.44 115 ASP D CA 1
ATOM 8731 C C . ASP D 1 149 ? 88.892 127.933 72.718 1.00 93.44 115 ASP D C 1
ATOM 8732 O O . ASP D 1 149 ? 89.284 128.938 73.312 1.00 93.44 115 ASP D O 1
ATOM 8737 N N . ALA D 1 150 ? 88.707 127.913 71.400 1.00 96.37 116 ALA D N 1
ATOM 8738 C CA . ALA D 1 150 ? 88.831 129.146 70.637 1.00 96.37 116 ALA D CA 1
ATOM 8739 C C . ALA D 1 150 ? 87.614 130.041 70.818 1.00 96.37 116 ALA D C 1
ATOM 8740 O O . ALA D 1 150 ? 87.706 131.254 70.611 1.00 96.37 116 ALA D O 1
ATOM 8742 N N . ARG D 1 151 ? 86.472 129.468 71.198 1.00 101.37 117 ARG D N 1
ATOM 8743 C CA . ARG D 1 151 ? 85.259 130.255 71.368 1.00 101.37 117 ARG D CA 1
ATOM 8744 C C . ARG D 1 151 ? 84.469 129.866 72.608 1.00 101.37 117 ARG D C 1
ATOM 8745 O O . ARG D 1 151 ? 83.317 130.291 72.741 1.00 101.37 117 ARG D O 1
ATOM 8753 N N . ARG D 1 152 ? 85.033 129.069 73.508 1.00 93.65 118 ARG D N 1
ATOM 8754 C CA . ARG D 1 152 ? 84.353 128.687 74.734 1.00 93.65 118 ARG D CA 1
ATOM 8755 C C . ARG D 1 152 ? 85.367 128.578 75.855 1.00 93.65 118 ARG D C 1
ATOM 8756 O O . ARG D 1 152 ? 86.512 128.178 75.640 1.00 93.65 118 ARG D O 1
ATOM 8764 N N . VAL D 1 153 ? 84.939 128.945 77.055 1.00 83.75 119 VAL D N 1
ATOM 8765 C CA . VAL D 1 153 ? 85.709 128.708 78.264 1.00 83.75 119 VAL D CA 1
ATOM 8766 C C . VAL D 1 153 ? 84.780 128.057 79.268 1.00 83.75 119 VAL D C 1
ATOM 8767 O O . VAL D 1 153 ? 83.650 128.516 79.458 1.00 83.75 119 VAL D O 1
ATOM 8771 N N . ILE D 1 154 ? 85.247 126.988 79.897 1.00 80.07 120 ILE D N 1
ATOM 8772 C CA . ILE D 1 154 ? 84.475 126.249 80.881 1.00 80.07 120 ILE D CA 1
ATOM 8773 C C . ILE D 1 154 ? 85.349 126.089 82.108 1.00 80.07 120 ILE D C 1
ATOM 8774 O O . ILE D 1 154 ? 86.425 125.489 82.034 1.00 80.07 120 ILE D O 1
ATOM 8779 N N . SER D 1 155 ? 84.900 126.637 83.225 1.00 80.54 121 SER D N 1
ATOM 8780 C CA . SER D 1 155 ? 85.698 126.683 84.436 1.00 80.54 121 SER D CA 1
ATOM 8781 C C . SER D 1 155 ? 84.998 125.918 85.549 1.00 80.54 121 SER D C 1
ATOM 8782 O O . SER D 1 155 ? 83.772 125.976 85.682 1.00 80.54 121 SER D O 1
ATOM 8785 N N . LEU D 1 156 ? 85.784 125.204 86.346 1.00 78.98 122 LEU D N 1
ATOM 8786 C CA . LEU D 1 156 ? 85.276 124.316 87.377 1.00 78.98 122 LEU D CA 1
ATOM 8787 C C . LEU D 1 156 ? 85.867 124.713 88.719 1.00 78.98 122 LEU D C 1
ATOM 8788 O O . LEU D 1 156 ? 87.030 125.113 88.796 1.00 78.98 122 LEU D O 1
ATOM 8793 N N . ARG D 1 157 ? 85.075 124.586 89.779 1.00 80.48 123 ARG D N 1
ATOM 8794 C CA . ARG D 1 157 ? 85.582 124.850 91.117 1.00 80.48 123 ARG D CA 1
ATOM 8795 C C . ARG D 1 157 ? 84.698 124.148 92.134 1.00 80.48 123 ARG D C 1
ATOM 8796 O O . ARG D 1 157 ? 83.509 123.925 91.900 1.00 80.48 123 ARG D O 1
ATOM 8804 N N . LEU D 1 158 ? 85.296 123.810 93.276 1.00 80.81 124 LEU D N 1
ATOM 8805 C CA . LEU D 1 158 ? 84.554 123.293 94.420 1.00 80.81 124 LEU D CA 1
ATOM 8806 C C . LEU D 1 158 ? 84.154 124.407 95.379 1.00 80.81 124 LEU D C 1
ATOM 8807 O O . LEU D 1 158 ? 82.965 124.646 95.603 1.00 80.81 124 LEU D O 1
ATOM 8812 N N . ARG D 1 159 ? 85.135 125.096 95.947 1.00 79.56 125 ARG D N 1
ATOM 8813 C CA . ARG D 1 159 ? 85.021 126.213 96.868 1.00 79.56 125 ARG D CA 1
ATOM 8814 C C . ARG D 1 159 ? 85.056 127.530 96.107 1.00 79.56 125 ARG D C 1
ATOM 8815 O O . ARG D 1 159 ? 85.837 127.678 95.166 1.00 79.56 125 ARG D O 1
ATOM 8823 N N . PRO D 1 160 ? 84.231 128.502 96.488 1.00 80.38 126 PRO D N 1
ATOM 8824 C CA . PRO D 1 160 ? 84.150 129.739 95.709 1.00 80.38 126 PRO D CA 1
ATOM 8825 C C . PRO D 1 160 ? 85.488 130.455 95.658 1.00 80.38 126 PRO D C 1
ATOM 8826 O O . PRO D 1 160 ? 86.312 130.347 96.568 1.00 80.38 126 PRO D O 1
ATOM 8830 N N . LEU D 1 161 ? 85.699 131.183 94.568 1.00 80.56 127 LEU D N 1
ATOM 8831 C CA . LEU D 1 161 ? 86.926 131.926 94.330 1.00 80.56 127 LEU D CA 1
ATOM 8832 C C . LEU D 1 161 ? 86.609 133.407 94.239 1.00 80.56 127 LEU D C 1
ATOM 8833 O O . LEU D 1 161 ? 85.545 133.792 93.746 1.00 80.56 127 LEU D O 1
ATOM 8838 N N . LYS D 1 162 ? 87.532 134.240 94.716 1.00 84.70 128 LYS D N 1
ATOM 8839 C CA . LYS D 1 162 ? 87.351 135.679 94.577 1.00 84.70 128 LYS D CA 1
ATOM 8840 C C . LYS D 1 162 ? 87.587 136.117 93.141 1.00 84.70 128 LYS D C 1
ATOM 8841 O O . LYS D 1 162 ? 86.811 136.903 92.586 1.00 84.70 128 LYS D O 1
ATOM 8847 N N . ALA D 1 163 ? 88.652 135.599 92.522 1.00 80.69 129 ALA D N 1
ATOM 8848 C CA . ALA D 1 163 ? 89.036 136.012 91.177 1.00 80.69 129 ALA D CA 1
ATOM 8849 C C . ALA D 1 163 ? 87.867 135.949 90.209 1.00 80.69 129 ALA D C 1
ATOM 8850 O O . ALA D 1 163 ? 87.745 136.791 89.315 1.00 80.69 129 ALA D O 1
ATOM 8852 N N . VAL D 1 164 ? 86.982 134.972 90.384 1.00 83.80 130 VAL D N 1
ATOM 8853 C CA . VAL D 1 164 ? 85.867 134.832 89.460 1.00 83.80 130 VAL D CA 1
ATOM 8854 C C . VAL D 1 164 ? 84.840 135.931 89.671 1.00 83.80 130 VAL D C 1
ATOM 8855 O O . VAL D 1 164 ? 84.289 136.468 88.703 1.00 83.80 130 VAL D O 1
ATOM 8859 N N . ALA D 1 165 ? 84.559 136.292 90.921 1.00 90.18 131 ALA D N 1
ATOM 8860 C CA . ALA D 1 165 ? 83.663 137.415 91.157 1.00 90.18 131 ALA D CA 1
ATOM 8861 C C . ALA D 1 165 ? 84.275 138.711 90.648 1.00 90.18 131 ALA D C 1
ATOM 8862 O O . ALA D 1 165 ? 83.568 139.578 90.117 1.00 90.18 131 ALA D O 1
ATOM 8864 N N . ASP D 1 166 ? 85.591 138.860 90.814 1.00 88.81 132 ASP D N 1
ATOM 8865 C CA . ASP D 1 166 ? 86.300 140.000 90.248 1.00 88.81 132 ASP D CA 1
ATOM 8866 C C . ASP D 1 166 ? 86.074 140.077 88.748 1.00 88.81 132 ASP D C 1
ATOM 8867 O O . ASP D 1 166 ? 85.693 141.121 88.215 1.00 88.81 132 ASP D O 1
ATOM 8872 N N . LEU D 1 167 ? 86.300 138.962 88.056 1.00 88.37 133 LEU D N 1
ATOM 8873 C CA . LEU D 1 167 ? 86.131 138.931 86.610 1.00 88.37 133 LEU D CA 1
ATOM 8874 C C . LEU D 1 167 ? 84.697 139.235 86.215 1.00 88.37 133 LEU D C 1
ATOM 8875 O O . LEU D 1 167 ? 84.450 139.914 85.215 1.00 88.37 133 LEU D O 1
ATOM 8880 N N . LEU D 1 168 ? 83.732 138.746 86.989 1.00 94.86 134 LEU D N 1
ATOM 8881 C CA . LEU D 1 168 ? 82.337 138.980 86.640 1.00 94.86 134 LEU D CA 1
ATOM 8882 C C . LEU D 1 168 ? 81.987 140.456 86.764 1.00 94.86 134 LEU D C 1
ATOM 8883 O O . LEU D 1 168 ? 81.533 141.083 85.797 1.00 94.86 134 LEU D O 1
ATOM 8888 N N . GLU D 1 169 ? 82.203 141.030 87.953 1.00 99.87 135 GLU D N 1
ATOM 8889 C CA . GLU D 1 169 ? 81.927 142.449 88.152 1.00 99.87 135 GLU D CA 1
ATOM 8890 C C . GLU D 1 169 ? 82.729 143.307 87.188 1.00 99.87 135 GLU D C 1
ATOM 8891 O O . GLU D 1 169 ? 82.295 144.402 86.819 1.00 99.87 135 GLU D O 1
ATOM 8897 N N . ASP D 1 170 ? 83.895 142.821 86.764 1.00 99.70 136 ASP D N 1
ATOM 8898 C CA . ASP D 1 170 ? 84.633 143.467 85.691 1.00 99.70 136 ASP D CA 1
ATOM 8899 C C . ASP D 1 170 ? 83.836 143.441 84.398 1.00 99.70 136 ASP D C 1
ATOM 8900 O O . ASP D 1 170 ? 83.705 144.462 83.715 1.00 99.70 136 ASP D O 1
ATOM 8905 N N . LEU D 1 171 ? 83.289 142.280 84.053 1.00 100.88 137 LEU D N 1
ATOM 8906 C CA . LEU D 1 171 ? 82.558 142.106 82.809 1.00 100.88 137 LEU D CA 1
ATOM 8907 C C . LEU D 1 171 ? 81.335 143.004 82.751 1.00 100.88 137 LEU D C 1
ATOM 8908 O O . LEU D 1 171 ? 81.230 143.850 81.860 1.00 100.88 137 LEU D O 1
ATOM 8913 N N . GLU D 1 172 ? 80.404 142.838 83.690 1.00 105.29 138 GLU D N 1
ATOM 8914 C CA . GLU D 1 172 ? 79.191 143.642 83.595 1.00 105.29 138 GLU D CA 1
ATOM 8915 C C . GLU D 1 172 ? 79.452 145.125 83.811 1.00 105.29 138 GLU D C 1
ATOM 8916 O O . GLU D 1 172 ? 78.552 145.936 83.568 1.00 105.29 138 GLU D O 1
ATOM 8922 N N . ALA D 1 173 ? 80.653 145.503 84.247 1.00 106.17 139 ALA D N 1
ATOM 8923 C CA . ALA D 1 173 ? 81.029 146.909 84.259 1.00 106.17 139 ALA D CA 1
ATOM 8924 C C . ALA D 1 173 ? 81.374 147.432 82.875 1.00 106.17 139 ALA D C 1
ATOM 8925 O O . ALA D 1 173 ? 81.566 148.643 82.722 1.00 106.17 139 ALA D O 1
ATOM 8927 N N . GLY D 1 174 ? 81.461 146.562 81.874 1.00 105.04 140 GLY D N 1
ATOM 8928 C CA . GLY D 1 174 ? 81.780 146.974 80.527 1.00 105.04 140 GLY D CA 1
ATOM 8929 C C . GLY D 1 174 ? 83.254 147.059 80.208 1.00 105.04 140 GLY D C 1
ATOM 8930 O O . GLY D 1 174 ? 83.609 147.572 79.141 1.00 105.04 140 GLY D O 1
ATOM 8931 N N . LYS D 1 175 ? 84.127 146.575 81.090 1.00 99.93 141 LYS D N 1
ATOM 8932 C CA . LYS D 1 175 ? 85.564 146.641 80.864 1.00 99.93 141 LYS D CA 1
ATOM 8933 C C . LYS D 1 175 ? 86.241 145.294 81.072 1.00 99.93 141 LYS D C 1
ATOM 8934 O O . LYS D 1 175 ? 87.444 145.241 81.335 1.00 99.93 141 LYS D O 1
ATOM 8940 N N . GLY D 1 176 ? 85.495 144.203 80.956 1.00 100.16 142 GLY D N 1
ATOM 8941 C CA . GLY D 1 176 ? 86.048 142.885 81.142 1.00 100.16 142 GLY D CA 1
ATOM 8942 C C . GLY D 1 176 ? 86.719 142.368 79.890 1.00 100.16 142 GLY D C 1
ATOM 8943 O O . GLY D 1 176 ? 86.978 143.115 78.944 1.00 100.16 142 GLY D O 1
ATOM 8944 N N . PRO D 1 177 ? 87.009 141.071 79.859 1.00 94.47 143 PRO D N 1
ATOM 8945 C CA . PRO D 1 177 ? 87.653 140.485 78.683 1.00 94.47 143 PRO D CA 1
ATOM 8946 C C . PRO D 1 177 ? 86.699 140.445 77.504 1.00 94.47 143 PRO D C 1
ATOM 8947 O O . PRO D 1 177 ? 85.516 140.764 77.609 1.00 94.47 143 PRO D O 1
ATOM 8951 N N . LYS D 1 178 ? 87.235 140.043 76.356 1.00 99.96 144 LYS D N 1
ATOM 8952 C CA . LYS D 1 178 ? 86.414 139.956 75.159 1.00 99.96 144 LYS D CA 1
ATOM 8953 C C . LYS D 1 178 ? 86.590 138.665 74.375 1.00 99.96 144 LYS D C 1
ATOM 8954 O O . LYS D 1 178 ? 85.770 138.394 73.493 1.00 99.96 144 LYS D O 1
ATOM 8960 N N . THR D 1 179 ? 87.618 137.866 74.651 1.00 97.45 145 THR D N 1
ATOM 8961 C CA . THR D 1 179 ? 87.783 136.564 74.022 1.00 97.45 145 THR D CA 1
ATOM 8962 C C . THR D 1 179 ? 88.270 135.555 75.052 1.00 97.45 145 THR D C 1
ATOM 8963 O O . THR D 1 179 ? 88.587 135.899 76.192 1.00 97.45 145 THR D O 1
ATOM 8967 N N . ALA D 1 180 ? 88.320 134.292 74.627 1.00 92.88 146 ALA D N 1
ATOM 8968 C CA . ALA D 1 180 ? 88.627 133.197 75.541 1.00 92.88 146 ALA D CA 1
ATOM 8969 C C . ALA D 1 180 ? 89.997 133.362 76.182 1.00 92.88 146 ALA D C 1
ATOM 8970 O O . ALA D 1 180 ? 90.140 133.242 77.409 1.00 92.88 146 ALA D O 1
ATOM 8972 N N . SER D 1 181 ? 91.018 133.614 75.365 1.00 93.70 147 SER D N 1
ATOM 8973 C CA . SER D 1 181 ? 92.349 133.855 75.898 1.00 93.70 147 SER D CA 1
ATOM 8974 C C . SER D 1 181 ? 92.334 134.976 76.919 1.00 93.70 147 SER D C 1
ATOM 8975 O O . SER D 1 181 ? 93.014 134.893 77.947 1.00 93.70 147 SER D O 1
ATOM 8978 N N . GLU D 1 182 ? 91.546 136.020 76.666 1.00 93.46 148 GLU D N 1
ATOM 8979 C CA . GLU D 1 182 ? 91.468 137.124 77.609 1.00 93.46 148 GLU D CA 1
ATOM 8980 C C . GLU D 1 182 ? 90.824 136.687 78.915 1.00 93.46 148 GLU D C 1
ATOM 8981 O O . GLU D 1 182 ? 91.217 137.154 79.986 1.00 93.46 148 GLU D O 1
ATOM 8987 N N . VAL D 1 183 ? 89.848 135.780 78.855 1.00 85.57 149 VAL D N 1
ATOM 8988 C CA . VAL D 1 183 ? 89.229 135.285 80.081 1.00 85.57 149 VAL D CA 1
ATOM 8989 C C . VAL D 1 183 ? 90.239 134.510 80.910 1.00 85.57 149 VAL D C 1
ATOM 8990 O O . VAL D 1 183 ? 90.354 134.710 82.128 1.00 85.57 149 VAL D O 1
ATOM 8994 N N . VAL D 1 184 ? 90.979 133.606 80.271 1.00 82.49 150 VAL D N 1
ATOM 8995 C CA . VAL D 1 184 ? 91.981 132.853 81.017 1.00 82.49 150 VAL D CA 1
ATOM 8996 C C . VAL D 1 184 ? 93.036 133.786 81.584 1.00 82.49 150 VAL D C 1
ATOM 8997 O O . VAL D 1 184 ? 93.489 133.613 82.727 1.00 82.49 150 VAL D O 1
ATOM 9001 N N . TYR D 1 185 ? 93.436 134.798 80.814 1.00 83.59 151 TYR D N 1
ATOM 9002 C CA . TYR D 1 185 ? 94.439 135.730 81.305 1.00 83.59 151 TYR D CA 1
ATOM 9003 C C . TYR D 1 185 ? 93.916 136.513 82.497 1.00 83.59 151 TYR D C 1
ATOM 9004 O O . TYR D 1 185 ? 94.645 136.739 83.462 1.00 83.59 151 TYR D O 1
ATOM 9013 N N . TYR D 1 186 ? 92.658 136.945 82.447 1.00 84.50 152 TYR D N 1
ATOM 9014 C CA . TYR D 1 186 ? 92.094 137.691 83.563 1.00 84.50 152 TYR D CA 1
ATOM 9015 C C . TYR D 1 186 ? 92.052 136.836 84.817 1.00 84.50 152 TYR D C 1
ATOM 9016 O O . TYR D 1 186 ? 92.389 137.300 85.911 1.00 84.50 152 TYR D O 1
ATOM 9025 N N . LEU D 1 187 ? 91.633 135.580 84.677 1.00 77.83 153 LEU D N 1
ATOM 9026 C CA . LEU D 1 187 ? 91.603 134.688 85.830 1.00 77.83 153 LEU D CA 1
ATOM 9027 C C . LEU D 1 187 ? 92.990 134.538 86.438 1.00 77.83 153 LEU D C 1
ATOM 9028 O O . LEU D 1 187 ? 93.167 134.670 87.655 1.00 77.83 153 LEU D O 1
ATOM 9033 N N . ALA D 1 188 ? 93.994 134.276 85.599 1.00 76.92 154 ALA D N 1
ATOM 9034 C CA . ALA D 1 188 ? 95.348 134.117 86.120 1.00 76.92 154 ALA D CA 1
ATOM 9035 C C . ALA D 1 188 ? 95.855 135.410 86.744 1.00 76.92 154 ALA D C 1
ATOM 9036 O O . ALA D 1 188 ? 96.524 135.392 87.787 1.00 76.92 154 ALA D O 1
ATOM 9038 N N . HIS D 1 189 ? 95.535 136.544 86.125 1.00 79.48 155 HIS D N 1
ATOM 9039 C CA . HIS D 1 189 ? 95.988 137.831 86.625 1.00 79.48 155 HIS D CA 1
ATOM 9040 C C . HIS D 1 189 ? 95.432 138.096 88.011 1.00 79.48 155 HIS D C 1
ATOM 9041 O O . HIS D 1 189 ? 96.149 138.551 88.902 1.00 79.48 155 HIS D O 1
ATOM 9048 N N . TYR D 1 190 ? 94.149 137.810 88.213 1.00 76.98 156 TYR D N 1
ATOM 9049 C CA . TYR D 1 190 ? 93.553 138.054 89.519 1.00 76.98 156 TYR D CA 1
ATOM 9050 C C . TYR D 1 190 ? 94.091 137.088 90.563 1.00 76.98 156 TYR D C 1
ATOM 9051 O O . TYR D 1 190 ? 94.360 137.483 91.706 1.00 76.98 156 TYR D O 1
ATOM 9060 N N . LEU D 1 191 ? 94.264 135.818 90.195 1.00 75.18 157 LEU D N 1
ATOM 9061 C CA . LEU D 1 191 ? 94.860 134.878 91.137 1.00 75.18 157 LEU D CA 1
ATOM 9062 C C . LEU D 1 191 ? 96.224 135.364 91.602 1.00 75.18 157 LEU D C 1
ATOM 9063 O O . LEU D 1 191 ? 96.551 135.289 92.794 1.00 75.18 157 LEU D O 1
ATOM 9068 N N . THR D 1 192 ? 97.028 135.895 90.683 1.00 77.04 158 THR D N 1
ATOM 9069 C CA . THR D 1 192 ? 98.335 136.403 91.083 1.00 77.04 158 THR D CA 1
ATOM 9070 C C . THR D 1 192 ? 98.235 137.696 91.883 1.00 77.04 158 THR D C 1
ATOM 9071 O O . THR D 1 192 ? 98.994 137.892 92.842 1.00 77.04 158 THR D O 1
ATOM 9075 N N . ASP D 1 193 ? 97.320 138.588 91.504 1.00 76.48 159 ASP D N 1
ATOM 9076 C CA . ASP D 1 193 ? 97.146 139.833 92.238 1.00 76.48 159 ASP D CA 1
ATOM 9077 C C . ASP D 1 193 ? 96.751 139.565 93.678 1.00 76.48 159 ASP D C 1
ATOM 9078 O O . ASP D 1 193 ? 96.956 140.412 94.552 1.00 76.48 159 ASP D O 1
ATOM 9083 N N . ARG D 1 194 ? 96.160 138.406 93.945 1.00 75.10 160 ARG D N 1
ATOM 9084 C CA . ARG D 1 194 ? 95.859 138.080 95.333 1.00 75.10 160 ARG D CA 1
ATOM 9085 C C . ARG D 1 194 ? 96.968 137.299 96.017 1.00 75.10 160 ARG D C 1
ATOM 9086 O O . ARG D 1 194 ? 97.198 137.499 97.217 1.00 75.10 160 ARG D O 1
ATOM 9094 N N . VAL D 1 195 ? 97.678 136.435 95.295 1.00 74.66 161 VAL D N 1
ATOM 9095 C CA . VAL D 1 195 ? 98.766 135.713 95.943 1.00 74.66 161 VAL D CA 1
ATOM 9096 C C . VAL D 1 195 ? 99.868 136.675 96.367 1.00 74.66 161 VAL D C 1
ATOM 9097 O O . VAL D 1 195 ? 100.482 136.504 97.427 1.00 74.66 161 VAL D O 1
ATOM 9101 N N . ASP D 1 196 ? 100.112 137.726 95.583 1.00 78.92 162 ASP D N 1
ATOM 9102 C CA . ASP D 1 196 ? 101.189 138.630 95.974 1.00 78.92 162 ASP D CA 1
ATOM 9103 C C . ASP D 1 196 ? 100.768 139.509 97.142 1.00 78.92 162 ASP D C 1
ATOM 9104 O O . ASP D 1 196 ? 101.594 139.853 97.991 1.00 78.92 162 ASP D O 1
ATOM 9109 N N . THR D 1 197 ? 99.489 139.881 97.197 1.00 75.73 163 THR D N 1
ATOM 9110 C CA . THR D 1 197 ? 98.965 140.561 98.374 1.00 75.73 163 THR D CA 1
ATOM 9111 C C . THR D 1 197 ? 99.170 139.719 99.620 1.00 75.73 163 THR D C 1
ATOM 9112 O O . THR D 1 197 ? 99.621 140.221 100.656 1.00 75.73 163 THR D O 1
ATOM 9116 N N . LEU D 1 198 ? 98.858 138.429 99.534 1.00 76.01 164 LEU D N 1
ATOM 9117 C CA . LEU D 1 198 ? 99.047 137.556 100.686 1.00 76.01 164 LEU D CA 1
ATOM 9118 C C . LEU D 1 198 ? 100.514 137.480 101.090 1.00 76.01 164 LEU D C 1
ATOM 9119 O O . LEU D 1 198 ? 100.845 137.517 102.282 1.00 76.01 164 LEU D O 1
ATOM 9124 N N . ILE D 1 199 ? 101.413 137.373 100.113 1.00 75.66 165 ILE D N 1
ATOM 9125 C CA . ILE D 1 199 ? 102.825 137.226 100.455 1.00 75.66 165 ILE D CA 1
ATOM 9126 C C . ILE D 1 199 ? 103.378 138.517 101.048 1.00 75.66 165 ILE D C 1
ATOM 9127 O O . ILE D 1 199 ? 104.193 138.490 101.979 1.00 75.66 165 ILE D O 1
ATOM 9132 N N . SER D 1 200 ? 102.936 139.668 100.545 1.00 77.48 166 SER D N 1
ATOM 9133 C CA . SER D 1 200 ? 103.370 140.926 101.139 1.00 77.48 166 SER D CA 1
ATOM 9134 C C . SER D 1 200 ? 102.828 141.073 102.553 1.00 77.48 166 SER D C 1
ATOM 9135 O O . SER D 1 200 ? 103.501 141.624 103.432 1.00 77.48 166 SER D O 1
ATOM 9138 N N . GLY D 1 201 ? 101.613 140.583 102.795 1.00 79.27 167 GLY D N 1
ATOM 9139 C CA . GLY D 1 201 ? 101.107 140.554 104.157 1.00 79.27 167 GLY D CA 1
ATOM 9140 C C . GLY D 1 201 ? 101.969 139.709 105.072 1.00 79.27 167 GLY D C 1
ATOM 9141 O O . GLY D 1 201 ? 102.260 140.101 106.204 1.00 79.27 167 GLY D O 1
ATOM 9142 N N . ILE D 1 202 ? 102.387 138.537 104.595 1.00 78.45 168 ILE D N 1
ATOM 9143 C CA . ILE D 1 202 ? 103.289 137.699 105.383 1.00 78.45 168 ILE D CA 1
ATOM 9144 C C . ILE D 1 202 ? 104.581 138.444 105.684 1.00 78.45 168 ILE D C 1
ATOM 9145 O O . ILE D 1 202 ? 105.123 138.364 106.795 1.00 78.45 168 ILE D O 1
ATOM 9150 N N . ALA D 1 203 ? 105.098 139.174 104.697 1.00 81.64 169 ALA D N 1
ATOM 9151 C CA . ALA D 1 203 ? 106.357 139.885 104.890 1.00 81.64 169 ALA D CA 1
ATOM 9152 C C . ALA D 1 203 ? 106.215 140.982 105.936 1.00 81.64 169 ALA D C 1
ATOM 9153 O O . ALA D 1 203 ? 107.093 141.159 106.786 1.00 81.64 169 ALA D O 1
ATOM 9155 N N . ASP D 1 204 ? 105.113 141.731 105.897 1.00 87.26 170 ASP D N 1
ATOM 9156 C CA . ASP D 1 204 ? 104.914 142.762 106.914 1.00 87.26 170 ASP D CA 1
ATOM 9157 C C . ASP D 1 204 ? 104.681 142.154 108.290 1.00 87.26 170 ASP D C 1
ATOM 9158 O O . ASP D 1 204 ? 105.074 142.738 109.306 1.00 87.26 170 ASP D O 1
ATOM 9163 N N . GLN D 1 205 ? 104.045 140.985 108.353 1.00 84.75 171 GLN D N 1
ATOM 9164 C CA . GLN D 1 205 ? 103.895 140.313 109.638 1.00 84.75 171 GLN D CA 1
ATOM 9165 C C . GLN D 1 205 ? 105.249 139.949 110.224 1.00 84.75 171 GLN D C 1
ATOM 9166 O O . GLN D 1 205 ? 105.514 140.192 111.409 1.00 84.75 171 GLN D O 1
ATOM 9172 N N . LEU D 1 206 ? 106.120 139.356 109.409 1.00 86.54 172 LEU D N 1
ATOM 9173 C CA . LEU D 1 206 ? 107.466 139.059 109.883 1.00 86.54 172 LEU D CA 1
ATOM 9174 C C . LEU D 1 206 ? 108.202 140.329 110.278 1.00 86.54 172 LEU D C 1
ATOM 9175 O O . LEU D 1 206 ? 108.973 140.331 111.241 1.00 86.54 172 LEU D O 1
ATOM 9180 N N . ASP D 1 207 ? 107.989 141.416 109.538 1.00 92.24 173 ASP D N 1
ATOM 9181 C CA . ASP D 1 207 ? 108.653 142.672 109.869 1.00 92.24 173 ASP D CA 1
ATOM 9182 C C . ASP D 1 207 ? 108.228 143.164 111.242 1.00 92.24 173 ASP D C 1
ATOM 9183 O O . ASP D 1 207 ? 109.060 143.598 112.044 1.00 92.24 173 ASP D O 1
ATOM 9188 N N . ALA D 1 208 ? 106.928 143.110 111.526 1.00 93.35 174 ALA D N 1
ATOM 9189 C CA . ALA D 1 208 ? 106.445 143.515 112.841 1.00 93.35 174 ALA D CA 1
ATOM 9190 C C . ALA D 1 208 ? 107.019 142.626 113.933 1.00 93.35 174 ALA D C 1
ATOM 9191 O O . ALA D 1 208 ? 107.467 143.120 114.975 1.00 93.35 174 ALA D O 1
ATOM 9193 N N . VAL D 1 209 ? 107.030 141.311 113.706 1.00 93.66 175 VAL D N 1
ATOM 9194 C CA . VAL D 1 209 ? 107.580 140.393 114.699 1.00 93.66 175 VAL D CA 1
ATOM 9195 C C . VAL D 1 209 ? 109.036 140.729 114.985 1.00 93.66 175 VAL D C 1
ATOM 9196 O O . VAL D 1 209 ? 109.452 140.833 116.145 1.00 93.66 175 VAL D O 1
ATOM 9200 N N . GLU D 1 210 ? 109.831 140.905 113.933 1.00 97.76 176 GLU D N 1
ATOM 9201 C CA . GLU D 1 210 ? 111.249 141.179 114.119 1.00 97.76 176 GLU D CA 1
ATOM 9202 C C . GLU D 1 210 ? 111.462 142.503 114.829 1.00 97.76 176 GLU D C 1
ATOM 9203 O O . GLU D 1 210 ? 112.279 142.601 115.748 1.00 97.76 176 GLU D O 1
ATOM 9209 N N . GLU D 1 211 ? 110.772 143.553 114.389 1.00 105.98 177 GLU D N 1
ATOM 9210 C CA . GLU D 1 211 ? 111.013 144.853 114.997 1.00 105.98 177 GLU D CA 1
ATOM 9211 C C . GLU D 1 211 ? 110.610 144.840 116.462 1.00 105.98 177 GLU D C 1
ATOM 9212 O O . GLU D 1 211 ? 111.278 145.459 117.291 1.00 105.98 177 GLU D O 1
ATOM 9218 N N . LEU D 1 212 ? 109.558 144.093 116.814 1.00 103.51 178 LEU D N 1
ATOM 9219 C CA . LEU D 1 212 ? 109.225 143.921 118.225 1.00 103.51 178 LEU D CA 1
ATOM 9220 C C . LEU D 1 212 ? 110.344 143.203 118.970 1.00 103.51 178 LEU D C 1
ATOM 9221 O O . LEU D 1 212 ? 110.802 143.659 120.027 1.00 103.51 178 LEU D O 1
ATOM 9226 N N . VAL D 1 213 ? 110.803 142.076 118.421 1.00 104.64 179 VAL D N 1
ATOM 9227 C CA . VAL D 1 213 ? 111.802 141.258 119.102 1.00 104.64 179 VAL D CA 1
ATOM 9228 C C . VAL D 1 213 ? 113.074 142.051 119.353 1.00 104.64 179 VAL D C 1
ATOM 9229 O O . VAL D 1 213 ? 113.649 141.993 120.444 1.00 104.64 179 VAL D O 1
ATOM 9233 N N . GLU D 1 214 ? 113.534 142.810 118.358 1.00 109.18 180 GLU D N 1
ATOM 9234 C CA . GLU D 1 214 ? 114.790 143.536 118.533 1.00 109.18 180 GLU D CA 1
ATOM 9235 C C . GLU D 1 214 ? 114.601 144.863 119.258 1.00 109.18 180 GLU D C 1
ATOM 9236 O O . GLU D 1 214 ? 115.535 145.345 119.906 1.00 109.18 180 GLU D O 1
ATOM 9242 N N . ALA D 1 215 ? 113.420 145.479 119.166 1.00 114.54 181 ALA D N 1
ATOM 9243 C CA . ALA D 1 215 ? 113.147 146.661 119.972 1.00 114.54 181 ALA D CA 1
ATOM 9244 C C . ALA D 1 215 ? 113.206 146.318 121.450 1.00 114.54 181 ALA D C 1
ATOM 9245 O O . ALA D 1 215 ? 113.958 146.931 122.217 1.00 114.54 181 ALA D O 1
ATOM 9247 N N . ASP D 1 216 ? 112.427 145.326 121.868 1.00 121.78 182 ASP D N 1
ATOM 9248 C CA . ASP D 1 216 ? 112.587 144.807 123.213 1.00 121.78 182 ASP D CA 1
ATOM 9249 C C . ASP D 1 216 ? 113.843 143.944 123.272 1.00 121.78 182 ASP D C 1
ATOM 9250 O O . ASP D 1 216 ? 114.559 143.775 122.282 1.00 121.78 182 ASP D O 1
ATOM 9255 N N . GLU D 1 217 ? 114.122 143.405 124.450 1.00 127.59 183 GLU D N 1
ATOM 9256 C CA . GLU D 1 217 ? 115.205 142.454 124.620 1.00 127.59 183 GLU D CA 1
ATOM 9257 C C . GLU D 1 217 ? 114.702 141.281 125.447 1.00 127.59 183 GLU D C 1
ATOM 9258 O O . GLU D 1 217 ? 113.684 141.390 126.136 1.00 127.59 183 GLU D O 1
ATOM 9264 N N . ARG D 1 218 ? 115.410 140.152 125.344 1.00 127.26 184 ARG D N 1
ATOM 9265 C CA . ARG D 1 218 ? 115.038 138.880 125.964 1.00 127.26 184 ARG D CA 1
ATOM 9266 C C . ARG D 1 218 ? 113.552 138.578 125.796 1.00 127.26 184 ARG D C 1
ATOM 9267 O O . ARG D 1 218 ? 112.925 137.971 126.668 1.00 127.26 184 ARG D O 1
ATOM 9275 N N . ALA D 1 219 ? 112.987 138.988 124.664 1.00 119.40 185 ALA D N 1
ATOM 9276 C CA . ALA D 1 219 ? 111.591 138.741 124.336 1.00 119.40 185 ALA D CA 1
ATOM 9277 C C . ALA D 1 219 ? 111.538 137.674 123.254 1.00 119.40 185 ALA D C 1
ATOM 9278 O O . ALA D 1 219 ? 112.088 137.861 122.165 1.00 119.40 185 ALA D O 1
ATOM 9280 N N . SER D 1 220 ? 110.892 136.560 123.554 1.00 109.32 186 SER D N 1
ATOM 9281 C CA . SER D 1 220 ? 110.792 135.503 122.567 1.00 109.32 186 SER D CA 1
ATOM 9282 C C . SER D 1 220 ? 109.802 135.896 121.477 1.00 109.32 186 SER D C 1
ATOM 9283 O O . SER D 1 220 ? 108.783 136.531 121.761 1.00 109.32 186 SER D O 1
ATOM 9286 N N . PRO D 1 221 ? 110.075 135.543 120.227 1.00 102.30 187 PRO D N 1
ATOM 9287 C CA . PRO D 1 221 ? 109.077 135.745 119.179 1.00 102.30 187 PRO D CA 1
ATOM 9288 C C . PRO D 1 221 ? 107.868 134.869 119.438 1.00 102.30 187 PRO D C 1
ATOM 9289 O O . PRO D 1 221 ? 107.974 133.776 119.997 1.00 102.30 187 PRO D O 1
ATOM 9293 N N . ASP D 1 222 ? 106.708 135.361 119.028 1.00 96.80 188 ASP D N 1
ATOM 9294 C CA . ASP D 1 222 ? 105.466 134.647 119.292 1.00 96.80 188 ASP D CA 1
ATOM 9295 C C . ASP D 1 222 ? 105.448 133.375 118.464 1.00 96.80 188 ASP D C 1
ATOM 9296 O O . ASP D 1 222 ? 105.193 133.405 117.260 1.00 96.80 188 ASP D O 1
ATOM 9301 N N . GLN D 1 223 ? 105.723 132.246 119.107 1.00 98.56 189 GLN D N 1
ATOM 9302 C CA . GLN D 1 223 ? 105.512 130.966 118.461 1.00 98.56 189 GLN D CA 1
ATOM 9303 C C . GLN D 1 223 ? 104.031 130.797 118.144 1.00 98.56 189 GLN D C 1
ATOM 9304 O O . GLN D 1 223 ? 103.192 131.620 118.514 1.00 98.56 189 GLN D O 1
ATOM 9310 N N . HIS D 1 224 ? 103.718 129.727 117.416 1.00 99.04 190 HIS D N 1
ATOM 9311 C CA . HIS D 1 224 ? 102.360 129.466 116.951 1.00 99.04 190 HIS D CA 1
ATOM 9312 C C . HIS D 1 224 ? 101.947 130.538 115.948 1.00 99.04 190 HIS D C 1
ATOM 9313 O O . HIS D 1 224 ? 100.848 130.499 115.389 1.00 99.04 190 HIS D O 1
ATOM 9320 N N . GLN D 1 225 ? 102.835 131.492 115.701 1.00 92.11 191 GLN D N 1
ATOM 9321 C CA . GLN D 1 225 ? 102.728 132.410 114.579 1.00 92.11 191 GLN D CA 1
ATOM 9322 C C . GLN D 1 225 ? 103.841 132.214 113.573 1.00 92.11 191 GLN D C 1
ATOM 9323 O O . GLN D 1 225 ? 103.579 132.192 112.373 1.00 92.11 191 GLN D O 1
ATOM 9329 N N . LEU D 1 226 ? 105.079 132.062 114.037 1.00 88.07 192 LEU D N 1
ATOM 9330 C CA . LEU D 1 226 ? 106.145 131.639 113.141 1.00 88.07 192 LEU D CA 1
ATOM 9331 C C . LEU D 1 226 ? 105.821 130.292 112.516 1.00 88.07 192 LEU D C 1
ATOM 9332 O O . LEU D 1 226 ? 106.130 130.051 111.345 1.00 88.07 192 LEU D O 1
ATOM 9337 N N . ARG D 1 227 ? 105.186 129.404 113.278 1.00 95.35 193 ARG D N 1
ATOM 9338 C CA . ARG D 1 227 ? 104.806 128.108 112.732 1.00 95.35 193 ARG D CA 1
ATOM 9339 C C . ARG D 1 227 ? 103.779 128.265 111.622 1.00 95.35 193 ARG D C 1
ATOM 9340 O O . ARG D 1 227 ? 103.887 127.628 110.568 1.00 95.35 193 ARG D O 1
ATOM 9348 N N . THR D 1 228 ? 102.772 129.111 111.838 1.00 88.00 194 THR D N 1
ATOM 9349 C CA . THR D 1 228 ? 101.758 129.307 110.810 1.00 88.00 194 THR D CA 1
ATOM 9350 C C . THR D 1 228 ? 102.349 129.978 109.583 1.00 88.00 194 THR D C 1
ATOM 9351 O O . THR D 1 228 ? 101.997 129.638 108.452 1.00 88.00 194 THR D O 1
ATOM 9355 N N . LEU D 1 229 ? 103.261 130.928 109.780 1.00 84.36 195 LEU D N 1
ATOM 9356 C CA . LEU D 1 229 ? 103.874 131.583 108.632 1.00 84.36 195 LEU D CA 1
ATOM 9357 C C . LEU D 1 229 ? 104.742 130.614 107.845 1.00 84.36 195 LEU D C 1
ATOM 9358 O O . LEU D 1 229 ? 104.768 130.655 106.611 1.00 84.36 195 LEU D O 1
ATOM 9363 N N . ARG D 1 230 ? 105.447 129.720 108.535 1.00 86.53 196 ARG D N 1
ATOM 9364 C CA . ARG D 1 230 ? 106.255 128.730 107.834 1.00 86.53 196 ARG D CA 1
ATOM 9365 C C . ARG D 1 230 ? 105.374 127.757 107.061 1.00 86.53 196 ARG D C 1
ATOM 9366 O O . ARG D 1 230 ? 105.644 127.445 105.893 1.00 86.53 196 ARG D O 1
ATOM 9374 N N . ARG D 1 231 ? 104.317 127.260 107.704 1.00 88.11 197 ARG D N 1
ATOM 9375 C CA . ARG D 1 231 ? 103.360 126.404 107.013 1.00 88.11 197 ARG D CA 1
ATOM 9376 C C . ARG D 1 231 ? 102.787 127.108 105.796 1.00 88.11 197 ARG D C 1
ATOM 9377 O O . ARG D 1 231 ? 102.618 126.502 104.734 1.00 88.11 197 ARG D O 1
ATOM 9385 N N . ARG D 1 232 ? 102.481 128.394 105.938 1.00 85.85 198 ARG D N 1
ATOM 9386 C CA . ARG D 1 232 ? 101.880 129.147 104.850 1.00 85.85 198 ARG D CA 1
ATOM 9387 C C . ARG D 1 232 ? 102.842 129.293 103.687 1.00 85.85 198 ARG D C 1
ATOM 9388 O O . ARG D 1 232 ? 102.458 129.101 102.530 1.00 85.85 198 ARG D O 1
ATOM 9396 N N . SER D 1 233 ? 104.100 129.623 103.970 1.00 83.00 199 SER D N 1
ATOM 9397 C CA . SER D 1 233 ? 105.085 129.748 102.904 1.00 83.00 199 SER D CA 1
ATOM 9398 C C . SER D 1 233 ? 105.274 128.422 102.182 1.00 83.00 199 SER D C 1
ATOM 9399 O O . SER D 1 233 ? 105.341 128.375 100.948 1.00 83.00 199 SER D O 1
ATOM 9402 N N . ALA D 1 234 ? 105.351 127.325 102.935 1.00 83.88 200 ALA D N 1
ATOM 9403 C CA . ALA D 1 234 ? 105.537 126.025 102.298 1.00 83.88 200 ALA D CA 1
ATOM 9404 C C . ALA D 1 234 ? 104.341 125.655 101.432 1.00 83.88 200 ALA D C 1
ATOM 9405 O O . ALA D 1 234 ? 104.504 125.243 100.275 1.00 83.88 200 ALA D O 1
ATOM 9407 N N . GLY D 1 235 ? 103.132 125.789 101.974 1.00 82.28 201 GLY D N 1
ATOM 9408 C CA . GLY D 1 235 ? 101.947 125.439 101.216 1.00 82.28 201 GLY D CA 1
ATOM 9409 C C . GLY D 1 235 ? 101.711 126.351 100.034 1.00 82.28 201 GLY D C 1
ATOM 9410 O O . GLY D 1 235 ? 101.056 125.959 99.067 1.00 82.28 201 GLY D O 1
ATOM 9411 N N . LEU D 1 236 ? 102.230 127.575 100.090 1.00 80.23 202 LEU D N 1
ATOM 9412 C CA . LEU D 1 236 ? 102.133 128.457 98.939 1.00 80.23 202 LEU D CA 1
ATOM 9413 C C . LEU D 1 236 ? 103.114 128.045 97.858 1.00 80.23 202 LEU D C 1
ATOM 9414 O O . LEU D 1 236 ? 102.744 127.949 96.686 1.00 80.23 202 LEU D O 1
ATOM 9419 N N . ARG D 1 237 ? 104.371 127.801 98.232 1.00 83.43 203 ARG D N 1
ATOM 9420 C CA . ARG D 1 237 ? 105.358 127.402 97.239 1.00 83.43 203 ARG D CA 1
ATOM 9421 C C . ARG D 1 237 ? 104.964 126.107 96.550 1.00 83.43 203 ARG D C 1
ATOM 9422 O O . ARG D 1 237 ? 105.152 125.971 95.334 1.00 83.43 203 ARG D O 1
ATOM 9430 N N . ARG D 1 238 ? 104.394 125.162 97.302 1.00 83.96 204 ARG D N 1
ATOM 9431 C CA . ARG D 1 238 ? 104.054 123.860 96.737 1.00 83.96 204 ARG D CA 1
ATOM 9432 C C . ARG D 1 238 ? 103.172 123.993 95.503 1.00 83.96 204 ARG D C 1
ATOM 9433 O O . ARG D 1 238 ? 103.268 123.182 94.577 1.00 83.96 204 ARG D O 1
ATOM 9441 N N . TYR D 1 239 ? 102.313 125.009 95.466 1.00 79.12 205 TYR D N 1
ATOM 9442 C CA . TYR D 1 239 ? 101.444 125.219 94.318 1.00 79.12 205 TYR D CA 1
ATOM 9443 C C . TYR D 1 239 ? 101.898 126.346 93.408 1.00 79.12 205 TYR D C 1
ATOM 9444 O O . TYR D 1 239 ? 101.440 126.415 92.266 1.00 79.12 205 TYR D O 1
ATOM 9453 N N . LEU D 1 240 ? 102.761 127.240 93.880 1.00 77.69 206 LEU D N 1
ATOM 9454 C CA . LEU D 1 240 ? 103.197 128.331 93.021 1.00 77.69 206 LEU D CA 1
ATOM 9455 C C . LEU D 1 240 ? 104.331 127.901 92.109 1.00 77.69 206 LEU D C 1
ATOM 9456 O O . LEU D 1 240 ? 104.511 128.474 91.031 1.00 77.69 206 LEU D O 1
ATOM 9461 N N . ALA D 1 241 ? 105.111 126.908 92.519 1.00 78.76 207 ALA D N 1
ATOM 9462 C CA . ALA D 1 241 ? 106.176 126.420 91.651 1.00 78.76 207 ALA D CA 1
ATOM 9463 C C . ALA D 1 241 ? 105.672 125.903 90.308 1.00 78.76 207 ALA D C 1
ATOM 9464 O O . ALA D 1 241 ? 106.329 126.181 89.293 1.00 78.76 207 ALA D O 1
ATOM 9466 N N . PRO D 1 242 ? 104.557 125.171 90.213 1.00 76.77 208 PRO D N 1
ATOM 9467 C CA . PRO D 1 242 ? 104.104 124.747 88.880 1.00 76.77 208 PRO D CA 1
ATOM 9468 C C . PRO D 1 242 ? 103.375 125.826 88.102 1.00 76.77 208 PRO D C 1
ATOM 9469 O O . PRO D 1 242 ? 103.373 125.789 86.865 1.00 76.77 208 PRO D O 1
ATOM 9473 N N . GLN D 1 243 ? 102.733 126.780 88.773 1.00 79.15 209 GLN D N 1
ATOM 9474 C CA . GLN D 1 243 ? 102.028 127.818 88.030 1.00 79.15 209 GLN D CA 1
ATOM 9475 C C . GLN D 1 243 ? 102.993 128.721 87.284 1.00 79.15 209 GLN D C 1
ATOM 9476 O O . GLN D 1 243 ? 102.676 129.219 86.198 1.00 79.15 209 GLN D O 1
ATOM 9482 N N . ARG D 1 244 ? 104.160 128.981 87.867 1.00 82.84 210 ARG D N 1
ATOM 9483 C CA . ARG D 1 244 ? 105.171 129.731 87.138 1.00 82.84 210 ARG D CA 1
ATOM 9484 C C . ARG D 1 244 ? 105.484 129.053 85.814 1.00 82.84 210 ARG D C 1
ATOM 9485 O O . ARG D 1 244 ? 105.608 129.716 84.779 1.00 82.84 210 ARG D O 1
ATOM 9493 N N . ASP D 1 245 ? 105.566 127.724 85.820 1.00 82.77 211 ASP D N 1
ATOM 9494 C CA . ASP D 1 245 ? 105.846 127.001 84.588 1.00 82.77 211 ASP D CA 1
ATOM 9495 C C . ASP D 1 245 ? 104.653 127.040 83.646 1.00 82.77 211 ASP D C 1
ATOM 9496 O O . ASP D 1 245 ? 104.825 127.104 82.426 1.00 82.77 211 ASP D O 1
ATOM 9501 N N . ILE D 1 246 ? 103.438 126.994 84.191 1.00 78.73 212 ILE D N 1
ATOM 9502 C CA . ILE D 1 246 ? 102.249 127.165 83.359 1.00 78.73 212 ILE D CA 1
ATOM 9503 C C . ILE D 1 246 ? 102.332 128.472 82.594 1.00 78.73 212 ILE D C 1
ATOM 9504 O O . ILE D 1 246 ? 102.099 128.525 81.381 1.00 78.73 212 ILE D O 1
ATOM 9509 N N . TYR D 1 247 ? 102.669 129.549 83.298 1.00 79.86 213 TYR D N 1
ATOM 9510 C CA . TYR D 1 247 ? 102.722 130.862 82.669 1.00 79.86 213 TYR D CA 1
ATOM 9511 C C . TYR D 1 247 ? 103.855 130.945 81.659 1.00 79.86 213 TYR D C 1
ATOM 9512 O O . TYR D 1 247 ? 103.684 131.506 80.571 1.00 79.86 213 TYR D O 1
ATOM 9521 N N . SER D 1 248 ? 105.017 130.391 81.998 1.00 84.78 214 SER D N 1
ATOM 9522 C CA . SER D 1 248 ? 106.120 130.369 81.046 1.00 84.78 214 SER D CA 1
ATOM 9523 C C . SER D 1 248 ? 105.717 129.653 79.765 1.00 84.78 214 SER D C 1
ATOM 9524 O O . SER D 1 248 ? 105.956 130.154 78.662 1.00 84.78 214 SER D O 1
ATOM 9527 N N . GLN D 1 249 ? 105.093 128.481 79.890 1.00 86.80 215 GLN D N 1
ATOM 9528 C CA . GLN D 1 249 ? 104.648 127.754 78.707 1.00 86.80 215 GLN D CA 1
ATOM 9529 C C . GLN D 1 249 ? 103.629 128.557 77.918 1.00 86.80 215 GLN D C 1
ATOM 9530 O O . GLN D 1 249 ? 103.658 128.571 76.685 1.00 86.80 215 GLN D O 1
ATOM 9536 N N . LEU D 1 250 ? 102.710 129.221 78.610 1.00 85.58 216 LEU D N 1
ATOM 9537 C CA . LEU D 1 250 ? 101.686 129.997 77.928 1.00 85.58 216 LEU D CA 1
ATOM 9538 C C . LEU D 1 250 ? 102.299 131.210 77.250 1.00 85.58 216 LEU D C 1
ATOM 9539 O O . LEU D 1 250 ? 101.686 131.815 76.367 1.00 85.58 216 LEU D O 1
ATOM 9544 N N . ALA D 1 251 ? 103.514 131.569 77.654 1.00 92.78 217 ALA D N 1
ATOM 9545 C CA . ALA D 1 251 ? 104.181 132.736 77.105 1.00 92.78 217 ALA D CA 1
ATOM 9546 C C . ALA D 1 251 ? 105.085 132.443 75.921 1.00 92.78 217 ALA D C 1
ATOM 9547 O O . ALA D 1 251 ? 105.421 133.377 75.189 1.00 92.78 217 ALA D O 1
ATOM 9549 N N . ARG D 1 252 ? 105.486 131.190 75.701 1.00 102.45 218 ARG D N 1
ATOM 9550 C CA . ARG D 1 252 ? 106.551 130.972 74.730 1.00 102.45 218 ARG D CA 1
ATOM 9551 C C . ARG D 1 252 ? 106.030 130.992 73.297 1.00 102.45 218 ARG D C 1
ATOM 9552 O O . ARG D 1 252 ? 106.379 131.892 72.528 1.00 102.45 218 ARG D O 1
ATOM 9560 N N . TYR D 1 253 ? 105.193 130.032 72.903 1.00 113.06 219 TYR D N 1
ATOM 9561 C CA . TYR D 1 253 ? 104.686 130.139 71.541 1.00 113.06 219 TYR D CA 1
ATOM 9562 C C . TYR D 1 253 ? 103.167 130.283 71.472 1.00 113.06 219 TYR D C 1
ATOM 9563 O O . TYR D 1 253 ? 102.674 131.346 71.082 1.00 113.06 219 TYR D O 1
ATOM 9572 N N . LYS D 1 254 ? 102.434 129.244 71.884 1.00 109.66 220 LYS D N 1
ATOM 9573 C CA . LYS D 1 254 ? 100.968 129.199 71.918 1.00 109.66 220 LYS D CA 1
ATOM 9574 C C . LYS D 1 254 ? 100.338 130.073 70.832 1.00 109.66 220 LYS D C 1
ATOM 9575 O O . LYS D 1 254 ? 99.473 130.911 71.092 1.00 109.66 220 LYS D O 1
ATOM 9581 N N . LEU D 1 255 ? 100.780 129.851 69.596 1.00 117.51 221 LEU D N 1
ATOM 9582 C CA . LEU D 1 255 ? 100.456 130.752 68.497 1.00 117.51 221 LEU D CA 1
ATOM 9583 C C . LEU D 1 255 ? 98.960 130.863 68.248 1.00 117.51 221 LEU D C 1
ATOM 9584 O O . LEU D 1 255 ? 98.385 131.951 68.359 1.00 117.51 221 LEU D O 1
ATOM 9589 N N . SER D 1 256 ? 98.321 129.743 67.917 1.00 114.49 222 SER D N 1
ATOM 9590 C CA . SER D 1 256 ? 96.956 129.805 67.410 1.00 114.49 222 SER D CA 1
ATOM 9591 C C . SER D 1 256 ? 95.969 130.114 68.523 1.00 114.49 222 SER D C 1
ATOM 9592 O O . SER D 1 256 ? 95.048 130.921 68.349 1.00 114.49 222 SER D O 1
ATOM 9595 N N . TRP D 1 257 ? 96.148 129.483 69.681 1.00 112.58 223 TRP D N 1
ATOM 9596 C CA . TRP D 1 257 ? 95.161 129.620 70.744 1.00 112.58 223 TRP D CA 1
ATOM 9597 C C . TRP D 1 257 ? 95.201 131.002 71.361 1.00 112.58 223 TRP D C 1
ATOM 9598 O O . TRP D 1 257 ? 94.233 131.765 71.273 1.00 112.58 223 TRP D O 1
ATOM 9609 N N . PHE D 1 258 ? 96.312 131.333 72.001 1.00 105.66 224 PHE D N 1
ATOM 9610 C CA . PHE D 1 258 ? 96.421 132.504 72.851 1.00 105.66 224 PHE D CA 1
ATOM 9611 C C . PHE D 1 258 ? 97.369 133.479 72.179 1.00 105.66 224 PHE D C 1
ATOM 9612 O O . PHE D 1 258 ? 98.569 133.477 72.471 1.00 105.66 224 PHE D O 1
ATOM 9620 N N . VAL D 1 259 ? 96.817 134.311 71.291 1.00 111.55 225 VAL D N 1
ATOM 9621 C CA . VAL D 1 259 ? 97.624 135.056 70.334 1.00 111.55 225 VAL D CA 1
ATOM 9622 C C . VAL D 1 259 ? 98.703 135.835 71.063 1.00 111.55 225 VAL D C 1
ATOM 9623 O O . VAL D 1 259 ? 98.516 136.263 72.208 1.00 111.55 225 VAL D O 1
ATOM 9627 N N . GLU D 1 260 ? 99.849 136.019 70.399 1.00 114.93 226 GLU D N 1
ATOM 9628 C CA . GLU D 1 260 ? 101.016 136.563 71.089 1.00 114.93 226 GLU D CA 1
ATOM 9629 C C . GLU D 1 260 ? 100.777 137.994 71.544 1.00 114.93 226 GLU D C 1
ATOM 9630 O O . GLU D 1 260 ? 101.636 138.587 72.207 1.00 114.93 226 GLU D O 1
ATOM 9636 N N . ASP D 1 261 ? 99.623 138.564 71.191 1.00 111.50 227 ASP D N 1
ATOM 9637 C CA . ASP D 1 261 ? 99.204 139.822 71.785 1.00 111.50 227 ASP D CA 1
ATOM 9638 C C . ASP D 1 261 ? 99.326 139.769 73.299 1.00 111.50 227 ASP D C 1
ATOM 9639 O O . ASP D 1 261 ? 99.679 140.768 73.933 1.00 111.50 227 ASP D O 1
ATOM 9644 N N . ASP D 1 262 ? 99.060 138.608 73.891 1.00 102.19 228 ASP D N 1
ATOM 9645 C CA . ASP D 1 262 ? 99.197 138.414 75.324 1.00 102.19 228 ASP D CA 1
ATOM 9646 C C . ASP D 1 262 ? 100.430 137.609 75.704 1.00 102.19 228 ASP D C 1
ATOM 9647 O O . ASP D 1 262 ? 100.552 137.213 76.867 1.00 102.19 228 ASP D O 1
ATOM 9652 N N . ALA D 1 263 ? 101.336 137.338 74.765 1.00 95.89 229 ALA D N 1
ATOM 9653 C CA . ALA D 1 263 ? 102.523 136.564 75.107 1.00 95.89 229 ALA D CA 1
ATOM 9654 C C . ALA D 1 263 ? 103.351 137.279 76.164 1.00 95.89 229 ALA D C 1
ATOM 9655 O O . ALA D 1 263 ? 103.772 136.678 77.158 1.00 95.89 229 ALA D O 1
ATOM 9657 N N . ASP D 1 264 ? 103.572 138.577 75.976 1.00 94.14 230 ASP D N 1
ATOM 9658 C CA . ASP D 1 264 ? 104.350 139.339 76.945 1.00 94.14 230 ASP D CA 1
ATOM 9659 C C . ASP D 1 264 ? 103.597 139.503 78.260 1.00 94.14 230 ASP D C 1
ATOM 9660 O O . ASP D 1 264 ? 104.214 139.594 79.326 1.00 94.14 230 ASP D O 1
ATOM 9665 N N . TYR D 1 265 ? 102.265 139.517 78.214 1.00 87.71 231 TYR D N 1
ATOM 9666 C CA . TYR D 1 265 ? 101.492 139.569 79.450 1.00 87.71 231 TYR D CA 1
ATOM 9667 C C . TYR D 1 265 ? 101.669 138.291 80.257 1.00 87.71 231 TYR D C 1
ATOM 9668 O O . TYR D 1 265 ? 101.881 138.326 81.475 1.00 87.71 231 TYR D O 1
ATOM 9677 N N . TRP D 1 266 ? 101.574 137.145 79.591 1.00 83.92 232 TRP D N 1
ATOM 9678 C CA . TRP D 1 266 ? 101.859 135.892 80.273 1.00 83.92 232 TRP D CA 1
ATOM 9679 C C . TRP D 1 266 ? 103.290 135.865 80.779 1.00 83.92 232 TRP D C 1
ATOM 9680 O O . TRP D 1 266 ? 103.563 135.324 81.856 1.00 83.92 232 TRP D O 1
ATOM 9691 N N . ASN D 1 267 ? 104.210 136.470 80.032 1.00 86.28 233 ASN D N 1
ATOM 9692 C CA . ASN D 1 267 ? 105.598 136.527 80.472 1.00 86.28 233 ASN D CA 1
ATOM 9693 C C . ASN D 1 267 ? 105.738 137.323 81.761 1.00 86.28 233 ASN D C 1
ATOM 9694 O O . ASN D 1 267 ? 106.467 136.924 82.674 1.00 86.28 233 ASN D O 1
ATOM 9699 N N . GLU D 1 268 ? 105.061 138.465 81.855 1.00 85.07 234 GLU D N 1
ATOM 9700 C CA . GLU D 1 268 ? 105.195 139.260 83.069 1.00 85.07 234 GLU D CA 1
ATOM 9701 C C . GLU D 1 268 ? 104.450 138.625 84.235 1.00 85.07 234 GLU D C 1
ATOM 9702 O O . GLU D 1 268 ? 104.827 138.830 85.392 1.00 85.07 234 GLU D O 1
ATOM 9708 N N . LEU D 1 269 ? 103.415 137.832 83.962 1.00 78.56 235 LEU D N 1
ATOM 9709 C CA . LEU D 1 269 ? 102.829 137.018 85.026 1.00 78.56 235 LEU D CA 1
ATOM 9710 C C . LEU D 1 269 ? 103.837 135.997 85.538 1.00 78.56 235 LEU D C 1
ATOM 9711 O O . LEU D 1 269 ? 103.962 135.772 86.749 1.00 78.56 235 LEU D O 1
ATOM 9716 N N . ASN D 1 270 ? 104.551 135.353 84.615 1.00 81.47 236 ASN D N 1
ATOM 9717 C CA . ASN D 1 270 ? 105.667 134.493 84.991 1.00 81.47 236 ASN D CA 1
ATOM 9718 C C . ASN D 1 270 ? 106.658 135.237 85.870 1.00 81.47 236 ASN D C 1
ATOM 9719 O O . ASN D 1 270 ? 107.120 134.712 86.889 1.00 81.47 236 ASN D O 1
ATOM 9724 N N . ASN D 1 271 ? 107.000 136.462 85.483 1.00 80.98 237 ASN D N 1
ATOM 9725 C CA . ASN D 1 271 ? 107.941 137.257 86.262 1.00 80.98 237 ASN D CA 1
ATOM 9726 C C . ASN D 1 271 ? 107.417 137.501 87.667 1.00 80.98 237 ASN D C 1
ATOM 9727 O O . ASN D 1 271 ? 108.160 137.411 88.648 1.00 80.98 237 ASN D O 1
ATOM 9732 N N . ARG D 1 272 ? 106.140 137.857 87.777 1.00 76.50 238 ARG D N 1
ATOM 9733 C CA . ARG D 1 272 ? 105.582 138.164 89.083 1.00 76.50 238 ARG D CA 1
ATOM 9734 C C . ARG D 1 272 ? 105.585 136.945 89.985 1.00 76.50 238 ARG D C 1
ATOM 9735 O O . ARG D 1 272 ? 105.898 137.054 91.174 1.00 76.50 238 ARG D O 1
ATOM 9743 N N . LEU D 1 273 ? 105.260 135.774 89.445 1.00 78.55 239 LEU D N 1
ATOM 9744 C CA . LEU D 1 273 ? 105.369 134.579 90.274 1.00 78.55 239 LEU D CA 1
ATOM 9745 C C . LEU D 1 273 ? 106.811 134.257 90.634 1.00 78.55 239 LEU D C 1
ATOM 9746 O O . LEU D 1 273 ? 107.067 133.753 91.731 1.00 78.55 239 LEU D O 1
ATOM 9751 N N . THR D 1 274 ? 107.763 134.539 89.746 1.00 79.33 240 THR D N 1
ATOM 9752 C CA . THR D 1 274 ? 109.165 134.332 90.093 1.00 79.33 240 THR D CA 1
ATOM 9753 C C . THR D 1 274 ? 109.565 135.222 91.260 1.00 79.33 240 THR D C 1
ATOM 9754 O O . THR D 1 274 ? 110.229 134.782 92.207 1.00 79.33 240 THR D O 1
ATOM 9758 N N . ARG D 1 275 ? 109.159 136.486 91.202 1.00 77.30 241 ARG D N 1
ATOM 9759 C CA . ARG D 1 275 ? 109.446 137.417 92.282 1.00 77.30 241 ARG D CA 1
ATOM 9760 C C . ARG D 1 275 ? 108.812 136.950 93.582 1.00 77.30 241 ARG D C 1
ATOM 9761 O O . ARG D 1 275 ? 109.428 137.024 94.651 1.00 77.30 241 ARG D O 1
ATOM 9769 N N . ASN D 1 276 ? 107.577 136.458 93.510 1.00 76.27 242 ASN D N 1
ATOM 9770 C CA . ASN D 1 276 ? 106.904 136.013 94.723 1.00 76.27 242 ASN D CA 1
ATOM 9771 C C . ASN D 1 276 ? 107.571 134.776 95.306 1.00 76.27 242 ASN D C 1
ATOM 9772 O O . ASN D 1 276 ? 107.643 134.623 96.527 1.00 76.27 242 ASN D O 1
ATOM 9777 N N . LEU D 1 277 ? 108.082 133.887 94.458 1.00 78.05 243 LEU D N 1
ATOM 9778 C CA . LEU D 1 277 ? 108.807 132.733 94.979 1.00 78.05 243 LEU D CA 1
ATOM 9779 C C . LEU D 1 277 ? 110.114 133.158 95.635 1.00 78.05 243 LEU D C 1
ATOM 9780 O O . LEU D 1 277 ? 110.518 132.596 96.663 1.00 78.05 243 LEU D O 1
ATOM 9785 N N . GLU D 1 278 ? 110.795 134.144 95.050 1.00 83.85 244 GLU D N 1
ATOM 9786 C CA . GLU D 1 278 ? 111.977 134.700 95.701 1.00 83.85 244 GLU D CA 1
ATOM 9787 C C . GLU D 1 278 ? 111.627 135.251 97.076 1.00 83.85 244 GLU D C 1
ATOM 9788 O O . GLU D 1 278 ? 112.342 135.017 98.059 1.00 83.85 244 GLU D O 1
ATOM 9794 N N . GLU D 1 279 ? 110.519 135.987 97.161 1.00 83.96 245 GLU D N 1
ATOM 9795 C CA . GLU D 1 279 ? 110.089 136.529 98.444 1.00 83.96 245 GLU D CA 1
ATOM 9796 C C . GLU D 1 279 ? 109.755 135.418 99.428 1.00 83.96 245 GLU D C 1
ATOM 9797 O O . GLU D 1 279 ? 110.018 135.544 100.625 1.00 83.96 245 GLU D O 1
ATOM 9803 N N . LEU D 1 280 ? 109.180 134.320 98.943 1.00 82.95 246 LEU D N 1
ATOM 9804 C CA . LEU D 1 280 ? 108.862 133.206 99.829 1.00 82.95 246 LEU D CA 1
ATOM 9805 C C . LEU D 1 280 ? 110.123 132.578 100.398 1.00 82.95 246 LEU D C 1
ATOM 9806 O O . LEU D 1 280 ? 110.178 132.244 101.587 1.00 82.95 246 LEU D O 1
ATOM 9811 N N . GLU D 1 281 ? 111.145 132.393 99.564 1.00 89.25 247 GLU D N 1
ATOM 9812 C CA . GLU D 1 281 ? 112.393 131.836 100.078 1.00 89.25 247 GLU D CA 1
ATOM 9813 C C . GLU D 1 281 ? 113.043 132.781 101.078 1.00 89.25 247 GLU D C 1
ATOM 9814 O O . GLU D 1 281 ? 113.560 132.345 102.116 1.00 89.25 247 GLU D O 1
ATOM 9820 N N . LEU D 1 282 ? 113.015 134.081 100.789 1.00 83.17 248 LEU D N 1
ATOM 9821 C CA . LEU D 1 282 ? 113.549 135.050 101.738 1.00 83.17 248 LEU D CA 1
ATOM 9822 C C . LEU D 1 282 ? 112.788 135.008 103.056 1.00 83.17 248 LEU D C 1
ATOM 9823 O O . LEU D 1 282 ? 113.386 135.111 104.133 1.00 83.17 248 LEU D O 1
ATOM 9828 N N . ILE D 1 283 ? 111.470 134.834 102.994 1.00 82.48 249 ILE D N 1
ATOM 9829 C CA . ILE D 1 283 ? 110.662 134.789 104.208 1.00 82.48 249 ILE D CA 1
ATOM 9830 C C . ILE D 1 283 ? 110.993 133.546 105.018 1.00 82.48 249 ILE D C 1
ATOM 9831 O O . ILE D 1 283 ? 111.103 133.593 106.248 1.00 82.48 249 ILE D O 1
ATOM 9836 N N . ARG D 1 284 ? 111.153 132.412 104.341 1.00 89.30 250 ARG D N 1
ATOM 9837 C CA . ARG D 1 284 ? 111.523 131.194 105.048 1.00 89.30 250 ARG D CA 1
ATOM 9838 C C . ARG D 1 284 ? 112.869 131.347 105.736 1.00 89.30 250 ARG D C 1
ATOM 9839 O O . ARG D 1 284 ? 113.045 130.915 106.882 1.00 89.30 250 ARG D O 1
ATOM 9847 N N . GLU D 1 285 ? 113.833 131.964 105.057 1.00 87.42 251 GLU D N 1
ATOM 9848 C CA . GLU D 1 285 ? 115.147 132.125 105.669 1.00 87.42 251 GLU D CA 1
ATOM 9849 C C . GLU D 1 285 ? 115.082 133.087 106.852 1.00 87.42 251 GLU D C 1
ATOM 9850 O O . GLU D 1 285 ? 115.747 132.875 107.870 1.00 87.42 251 GLU D O 1
ATOM 9856 N N . ARG D 1 286 ? 114.273 134.142 106.750 1.00 84.79 252 ARG D N 1
ATOM 9857 C CA . ARG D 1 286 ? 114.095 135.034 107.893 1.00 84.79 252 ARG D CA 1
ATOM 9858 C C . ARG D 1 286 ? 113.470 134.313 109.076 1.00 84.79 252 ARG D C 1
ATOM 9859 O O . ARG D 1 286 ? 113.866 134.542 110.226 1.00 84.79 252 ARG D O 1
ATOM 9867 N N . ILE D 1 287 ? 112.489 133.450 108.821 1.00 81.69 253 ILE D N 1
ATOM 9868 C CA . ILE D 1 287 ? 111.876 132.698 109.908 1.00 81.69 253 ILE D CA 1
ATOM 9869 C C . ILE D 1 287 ? 112.896 131.776 110.556 1.00 81.69 253 ILE D C 1
ATOM 9870 O O . ILE D 1 287 ? 112.941 131.640 111.784 1.00 81.69 253 ILE D O 1
ATOM 9875 N N . SER D 1 288 ? 113.731 131.127 109.747 1.00 84.53 254 SER D N 1
ATOM 9876 C CA . SER D 1 288 ? 114.753 130.255 110.314 1.00 84.53 254 SER D CA 1
ATOM 9877 C C . SER D 1 288 ? 115.745 131.047 111.154 1.00 84.53 254 SER D C 1
ATOM 9878 O O . SER D 1 288 ? 116.204 130.570 112.201 1.00 84.53 254 SER D O 1
ATOM 9881 N N . VAL D 1 289 ? 116.090 132.259 110.714 1.00 84.23 255 VAL D N 1
ATOM 9882 C CA . VAL D 1 289 ? 116.967 133.100 111.521 1.00 84.23 255 VAL D CA 1
ATOM 9883 C C . VAL D 1 289 ? 116.319 133.442 112.852 1.00 84.23 255 VAL D C 1
ATOM 9884 O O . VAL D 1 289 ? 116.974 133.392 113.900 1.00 84.23 255 VAL D O 1
ATOM 9888 N N . LEU D 1 290 ? 115.035 133.794 112.840 1.00 85.57 256 LEU D N 1
ATOM 9889 C CA . LEU D 1 290 ? 114.345 134.087 114.092 1.00 85.57 256 LEU D CA 1
ATOM 9890 C C . LEU D 1 290 ? 114.341 132.879 115.019 1.00 85.57 256 LEU D C 1
ATOM 9891 O O . LEU D 1 290 ? 114.554 133.014 116.231 1.00 85.57 256 LEU D O 1
ATOM 9896 N N . GLN D 1 291 ? 114.113 131.688 114.468 1.00 89.42 257 GLN D N 1
ATOM 9897 C CA . GLN D 1 291 ? 114.068 130.486 115.293 1.00 89.42 257 GLN D CA 1
ATOM 9898 C C . GLN D 1 291 ? 115.428 130.194 115.912 1.00 89.42 257 GLN D C 1
ATOM 9899 O O . GLN D 1 291 ? 115.527 129.855 117.096 1.00 89.42 257 GLN D O 1
ATOM 9905 N N . GLU D 1 292 ? 116.495 130.300 115.116 1.00 91.08 258 GLU D N 1
ATOM 9906 C CA . GLU D 1 292 ? 117.825 130.064 115.666 1.00 91.08 258 GLU D CA 1
ATOM 9907 C C . GLU D 1 292 ? 118.169 131.090 116.732 1.00 91.08 258 GLU D C 1
ATOM 9908 O O . GLU D 1 292 ? 118.781 130.753 117.752 1.00 91.08 258 GLU D O 1
ATOM 9914 N N . ALA D 1 293 ? 117.795 132.350 116.513 1.00 89.18 259 ALA D N 1
ATOM 9915 C CA . ALA D 1 293 ? 118.034 133.363 117.530 1.00 89.18 259 ALA D CA 1
ATOM 9916 C C . ALA D 1 293 ? 117.315 133.028 118.824 1.00 89.18 259 ALA D C 1
ATOM 9917 O O . ALA D 1 293 ? 117.897 133.147 119.906 1.00 89.18 259 ALA D O 1
ATOM 9919 N N . GLU D 1 294 ? 116.061 132.589 118.736 1.00 97.39 260 GLU D N 1
ATOM 9920 C CA . GLU D 1 294 ? 115.317 132.242 119.941 1.00 97.39 260 GLU D CA 1
ATOM 9921 C C . GLU D 1 294 ? 115.931 131.046 120.657 1.00 97.39 260 GLU D C 1
ATOM 9922 O O . GLU D 1 294 ? 116.028 131.031 121.891 1.00 97.39 260 GLU D O 1
ATOM 9928 N N . SER D 1 295 ? 116.339 130.029 119.901 1.00 93.45 261 SER D N 1
ATOM 9929 C CA . SER D 1 295 ? 116.944 128.857 120.522 1.00 93.45 261 SER D CA 1
ATOM 9930 C C . SER D 1 295 ? 118.247 129.219 121.217 1.00 93.45 261 SER D C 1
ATOM 9931 O O . SER D 1 295 ? 118.501 128.786 122.349 1.00 93.45 261 SER D O 1
ATOM 9934 N N . ARG D 1 296 ? 119.089 130.012 120.556 1.00 95.61 262 ARG D N 1
ATOM 9935 C CA . ARG D 1 296 ? 120.314 130.478 121.189 1.00 95.61 262 ARG D CA 1
ATOM 9936 C C . ARG D 1 296 ? 120.012 131.279 122.444 1.00 95.61 262 ARG D C 1
ATOM 9937 O O . ARG D 1 296 ? 120.714 131.156 123.452 1.00 95.61 262 ARG D O 1
ATOM 9945 N N . ARG D 1 297 ? 118.964 132.101 122.405 1.00 101.28 263 ARG D N 1
ATOM 9946 C CA . ARG D 1 297 ? 118.632 132.909 123.569 1.00 101.28 263 ARG D CA 1
ATOM 9947 C C . ARG D 1 297 ? 118.234 132.038 124.749 1.00 101.28 263 ARG D C 1
ATOM 9948 O O . ARG D 1 297 ? 118.693 132.265 125.874 1.00 101.28 263 ARG D O 1
ATOM 9956 N N . ILE D 1 298 ? 117.389 131.033 124.519 1.00 97.58 264 ILE D N 1
ATOM 9957 C CA . ILE D 1 298 ? 116.961 130.206 125.642 1.00 97.58 264 ILE D CA 1
ATOM 9958 C C . ILE D 1 298 ? 118.118 129.362 126.155 1.00 97.58 264 ILE D C 1
ATOM 9959 O O . ILE D 1 298 ? 118.235 129.125 127.360 1.00 97.58 264 ILE D O 1
ATOM 9964 N N . THR D 1 299 ? 119.017 128.931 125.270 1.00 95.53 265 THR D N 1
ATOM 9965 C CA . THR D 1 299 ? 120.162 128.152 125.731 1.00 95.53 265 THR D CA 1
ATOM 9966 C C . THR D 1 299 ? 121.102 129.009 126.569 1.00 95.53 265 THR D C 1
ATOM 9967 O O . THR D 1 299 ? 121.623 128.563 127.599 1.00 95.53 265 THR D O 1
ATOM 9971 N N . GLU D 1 300 ? 121.320 130.254 126.153 1.00 99.90 266 GLU D N 1
ATOM 9972 C CA . GLU D 1 300 ? 122.212 131.122 126.909 1.00 99.90 266 GLU D CA 1
ATOM 9973 C C . GLU D 1 300 ? 121.585 131.494 128.245 1.00 99.90 266 GLU D C 1
ATOM 9974 O O . GLU D 1 300 ? 122.284 131.603 129.257 1.00 99.90 266 GLU D O 1
ATOM 9980 N N . ARG D 1 301 ? 120.266 131.683 128.276 1.00 102.38 267 ARG D N 1
ATOM 9981 C CA . ARG D 1 301 ? 119.594 131.946 129.544 1.00 102.38 267 ARG D CA 1
ATOM 9982 C C . ARG D 1 301 ? 119.680 130.736 130.464 1.00 102.38 267 ARG D C 1
ATOM 9983 O O . ARG D 1 301 ? 119.831 130.871 131.683 1.00 102.38 267 ARG D O 1
ATOM 9991 N N . MET D 1 302 ? 119.569 129.543 129.889 1.00 100.23 268 MET D N 1
ATOM 9992 C CA . MET D 1 302 ? 119.759 128.312 130.642 1.00 100.23 268 MET D CA 1
ATOM 9993 C C . MET D 1 302 ? 121.141 128.264 131.272 1.00 100.23 268 MET D C 1
ATOM 9994 O O . MET D 1 302 ? 121.292 127.951 132.460 1.00 100.23 268 MET D O 1
ATOM 9999 N N . ASN D 1 303 ? 122.165 128.581 130.487 1.00 100.38 269 ASN D N 1
ATOM 10000 C CA . ASN D 1 303 ? 123.521 128.623 131.019 1.00 100.38 269 ASN D CA 1
ATOM 10001 C C . ASN D 1 303 ? 123.654 129.674 132.113 1.00 100.38 269 ASN D C 1
ATOM 10002 O O . ASN D 1 303 ? 124.342 129.453 133.116 1.00 100.38 269 ASN D O 1
ATOM 10007 N N . ARG D 1 304 ? 122.991 130.815 131.951 1.00 104.35 270 ARG D N 1
ATOM 10008 C CA . ARG D 1 304 ? 123.086 131.874 132.948 1.00 104.35 270 ARG D CA 1
ATOM 10009 C C . ARG D 1 304 ? 122.463 131.441 134.267 1.00 104.35 270 ARG D C 1
ATOM 10010 O O . ARG D 1 304 ? 123.044 131.641 135.340 1.00 104.35 270 ARG D O 1
ATOM 10018 N N . THR D 1 305 ? 121.272 130.847 134.213 1.00 100.48 271 THR D N 1
ATOM 10019 C CA . THR D 1 305 ? 120.643 130.424 135.458 1.00 100.48 271 THR D CA 1
ATOM 10020 C C . THR D 1 305 ? 121.399 129.273 136.098 1.00 100.48 271 THR D C 1
ATOM 10021 O O . THR D 1 305 ? 121.435 129.168 137.327 1.00 100.48 271 THR D O 1
ATOM 10025 N N . MET D 1 306 ? 122.034 128.419 135.296 1.00 104.91 272 MET D N 1
ATOM 10026 C CA . MET D 1 306 ? 122.896 127.401 135.882 1.00 104.91 272 MET D CA 1
ATOM 10027 C C . MET D 1 306 ? 124.090 128.030 136.585 1.00 104.91 272 MET D C 1
ATOM 10028 O O . MET D 1 306 ? 124.510 127.563 137.648 1.00 104.91 272 MET D O 1
ATOM 10033 N N . TYR D 1 307 ? 124.652 129.090 136.007 1.00 105.26 273 TYR D N 1
ATOM 10034 C CA . TYR D 1 307 ? 125.751 129.794 136.656 1.00 105.26 273 TYR D CA 1
ATOM 10035 C C . TYR D 1 307 ? 125.311 130.370 137.995 1.00 105.26 273 TYR D C 1
ATOM 10036 O O . TYR D 1 307 ? 126.005 130.233 139.008 1.00 105.26 273 TYR D O 1
ATOM 10045 N N . LEU D 1 308 ? 124.159 131.040 138.010 1.00 107.62 274 LEU D N 1
ATOM 10046 C CA . LEU D 1 308 ? 123.646 131.589 139.263 1.00 107.62 274 LEU D CA 1
ATOM 10047 C C . LEU D 1 308 ? 123.383 130.501 140.289 1.00 107.62 274 LEU D C 1
ATOM 10048 O O . LEU D 1 308 ? 123.656 130.690 141.478 1.00 107.62 274 LEU D O 1
ATOM 10053 N N . LEU D 1 309 ? 122.846 129.364 139.854 1.00 104.95 275 LEU D N 1
ATOM 10054 C CA . LEU D 1 309 ? 122.635 128.240 140.756 1.00 104.95 275 LEU D CA 1
ATOM 10055 C C . LEU D 1 309 ? 123.943 127.759 141.359 1.00 104.95 275 LEU D C 1
ATOM 10056 O O . LEU D 1 309 ? 124.030 127.540 142.576 1.00 104.95 275 LEU D O 1
ATOM 10061 N N . GLY D 1 310 ? 124.967 127.589 140.524 1.00 108.52 276 GLY D N 1
ATOM 10062 C CA . GLY D 1 310 ? 126.264 127.187 141.034 1.00 108.52 276 GLY D CA 1
ATOM 10063 C C . GLY D 1 310 ? 126.826 128.183 142.025 1.00 108.52 276 GLY D C 1
ATOM 10064 O O . GLY D 1 310 ? 127.435 127.798 143.022 1.00 108.52 276 GLY D O 1
ATOM 10065 N N . ILE D 1 311 ? 126.627 129.475 141.770 1.00 110.07 277 ILE D N 1
ATOM 10066 C CA . ILE D 1 311 ? 127.105 130.493 142.702 1.00 110.07 277 ILE D CA 1
ATOM 10067 C C . ILE D 1 311 ? 126.394 130.358 144.040 1.00 110.07 277 ILE D C 1
ATOM 10068 O O . ILE D 1 311 ? 127.027 130.342 145.104 1.00 110.07 277 ILE D O 1
ATOM 10073 N N . ILE D 1 312 ? 125.064 130.255 144.002 1.00 112.18 278 ILE D N 1
ATOM 10074 C CA . ILE D 1 312 ? 124.280 130.159 145.231 1.00 112.18 278 ILE D CA 1
ATOM 10075 C C . ILE D 1 312 ? 124.727 128.968 146.058 1.00 112.18 278 ILE D C 1
ATOM 10076 O O . ILE D 1 312 ? 124.900 129.071 147.278 1.00 112.18 278 ILE D O 1
ATOM 10081 N N . THR D 1 313 ? 124.919 127.817 145.415 1.00 112.07 279 THR D N 1
ATOM 10082 C CA . THR D 1 313 ? 125.351 126.639 146.161 1.00 112.07 279 THR D CA 1
ATOM 10083 C C . THR D 1 313 ? 126.773 126.808 146.674 1.00 112.07 279 THR D C 1
ATOM 10084 O O . THR D 1 313 ? 127.018 126.755 147.883 1.00 112.07 279 THR D O 1
ATOM 10088 N N . GLY D 1 314 ? 127.727 127.026 145.765 1.00 113.98 280 GLY D N 1
ATOM 10089 C CA . GLY D 1 314 ? 129.126 127.069 146.149 1.00 113.98 280 GLY D CA 1
ATOM 10090 C C . GLY D 1 314 ? 129.445 128.128 147.180 1.00 113.98 280 GLY D C 1
ATOM 10091 O O . GLY D 1 314 ? 130.463 128.037 147.868 1.00 113.98 280 GLY D O 1
ATOM 10092 N N . PHE D 1 315 ? 128.599 129.147 147.305 1.00 119.33 281 PHE D N 1
ATOM 10093 C CA . PHE D 1 315 ? 128.814 130.095 148.387 1.00 119.33 281 PHE D CA 1
ATOM 10094 C C . PHE D 1 315 ? 128.295 129.562 149.713 1.00 119.33 281 PHE D C 1
ATOM 10095 O O . PHE D 1 315 ? 128.952 129.737 150.744 1.00 119.33 281 PHE D O 1
ATOM 10103 N N . PHE D 1 316 ? 127.138 128.910 149.710 1.00 117.07 282 PHE D N 1
ATOM 10104 C CA . PHE D 1 316 ? 126.425 128.587 150.938 1.00 117.07 282 PHE D CA 1
ATOM 10105 C C . PHE D 1 316 ? 126.605 127.153 151.398 1.00 117.07 282 PHE D C 1
ATOM 10106 O O . PHE D 1 316 ? 126.654 126.906 152.603 1.00 117.07 282 PHE D O 1
ATOM 10114 N N . LEU D 1 317 ? 126.688 126.197 150.477 1.00 114.99 283 LEU D N 1
ATOM 10115 C CA . LEU D 1 317 ? 126.950 124.814 150.867 1.00 114.99 283 LEU D CA 1
ATOM 10116 C C . LEU D 1 317 ? 128.207 124.664 151.713 1.00 114.99 283 LEU D C 1
ATOM 10117 O O . LEU D 1 317 ? 128.137 124.005 152.761 1.00 114.99 283 LEU D O 1
ATOM 10122 N N . PRO D 1 318 ? 129.362 125.232 151.348 1.00 118.14 284 PRO D N 1
ATOM 10123 C CA . PRO D 1 318 ? 130.513 125.157 152.252 1.00 118.14 284 PRO D CA 1
ATOM 10124 C C . PRO D 1 318 ? 130.306 125.980 153.508 1.00 118.14 284 PRO D C 1
ATOM 10125 O O . PRO D 1 318 ? 130.593 125.520 154.616 1.00 118.14 284 PRO D O 1
ATOM 10129 N N . MET D 1 319 ? 129.804 127.205 153.342 1.00 127.08 285 MET D N 1
ATOM 10130 C CA . MET D 1 319 ? 129.622 128.084 154.491 1.00 127.08 285 MET D CA 1
ATOM 10131 C C . MET D 1 319 ? 128.656 127.481 155.501 1.00 127.08 285 MET D C 1
ATOM 10132 O O . MET D 1 319 ? 128.831 127.643 156.713 1.00 127.08 285 MET D O 1
ATOM 10137 N N . SER D 1 320 ? 127.631 126.777 155.021 1.00 123.70 286 SER D N 1
ATOM 10138 C CA . SER D 1 320 ? 126.723 126.086 155.924 1.00 123.70 286 SER D CA 1
ATOM 10139 C C . SER D 1 320 ? 127.361 124.856 156.553 1.00 123.70 286 SER D C 1
ATOM 10140 O O . SER D 1 320 ? 126.855 124.359 157.564 1.00 123.70 286 SER D O 1
ATOM 10143 N N . PHE D 1 321 ? 128.453 124.350 155.980 1.00 127.55 287 PHE D N 1
ATOM 10144 C CA . PHE D 1 321 ? 129.142 123.213 156.578 1.00 127.55 287 PHE D CA 1
ATOM 10145 C C . PHE D 1 321 ? 130.158 123.663 157.619 1.00 127.55 287 PHE D C 1
ATOM 10146 O O . PHE D 1 321 ? 130.251 123.063 158.695 1.00 127.55 287 PHE D O 1
ATOM 10154 N N . VAL D 1 322 ? 130.928 124.709 157.318 1.00 137.14 288 VAL D N 1
ATOM 10155 C CA . VAL D 1 322 ? 131.932 125.172 158.268 1.00 137.14 288 VAL D CA 1
ATOM 10156 C C . VAL D 1 322 ? 131.269 125.743 159.512 1.00 137.14 288 VAL D C 1
ATOM 10157 O O . VAL D 1 322 ? 131.811 125.640 160.619 1.00 137.14 288 VAL D O 1
ATOM 10161 N N . THR D 1 323 ? 130.078 126.326 159.365 1.00 142.12 289 THR D N 1
ATOM 10162 C CA . THR D 1 323 ? 129.335 126.786 160.528 1.00 142.12 289 THR D CA 1
ATOM 10163 C C . THR D 1 323 ? 128.816 125.626 161.362 1.00 142.12 289 THR D C 1
ATOM 10164 O O . THR D 1 323 ? 128.286 125.851 162.454 1.00 142.12 289 THR D O 1
ATOM 10168 N N . GLY D 1 324 ? 128.957 124.397 160.875 1.00 147.88 290 GLY D N 1
ATOM 10169 C CA . GLY D 1 324 ? 128.507 123.235 161.610 1.00 147.88 290 GLY D CA 1
ATOM 10170 C C . GLY D 1 324 ? 129.235 123.082 162.926 1.00 147.88 290 GLY D C 1
ATOM 10171 O O . GLY D 1 324 ? 128.606 122.990 163.983 1.00 147.88 290 GLY D O 1
ATOM 10172 N N . LEU D 1 325 ? 130.564 123.055 162.874 1.00 154.24 291 LEU D N 1
ATOM 10173 C CA . LEU D 1 325 ? 131.344 122.982 164.102 1.00 154.24 291 LEU D CA 1
ATOM 10174 C C . LEU D 1 325 ? 131.602 124.342 164.731 1.00 154.24 291 LEU D C 1
ATOM 10175 O O . LEU D 1 325 ? 132.381 124.418 165.686 1.00 154.24 291 LEU D O 1
ATOM 10180 N N . LEU D 1 326 ? 130.987 125.406 164.227 1.00 157.02 292 LEU D N 1
ATOM 10181 C CA . LEU D 1 326 ? 131.138 126.721 164.826 1.00 157.02 292 LEU D CA 1
ATOM 10182 C C . LEU D 1 326 ? 130.691 126.680 166.288 1.00 157.02 292 LEU D C 1
ATOM 10183 O O . LEU D 1 326 ? 129.920 125.814 166.708 1.00 157.02 292 LEU D O 1
ATOM 10188 N N . GLY D 1 327 ? 131.190 127.631 167.071 1.00 163.69 293 GLY D N 1
ATOM 10189 C CA . GLY D 1 327 ? 130.849 127.709 168.477 1.00 163.69 293 GLY D CA 1
ATOM 10190 C C . GLY D 1 327 ? 129.429 128.171 168.722 1.00 163.69 293 GLY D C 1
ATOM 10191 O O . GLY D 1 327 ? 128.533 127.900 167.916 1.00 163.69 293 GLY D O 1
ATOM 10192 N N . ILE D 1 328 ? 129.210 128.856 169.847 1.00 169.46 294 ILE D N 1
ATOM 10193 C CA . ILE D 1 328 ? 127.872 129.318 170.189 1.00 169.46 294 ILE D CA 1
ATOM 10194 C C . ILE D 1 328 ? 127.382 130.262 169.109 1.00 169.46 294 ILE D C 1
ATOM 10195 O O . ILE D 1 328 ? 128.091 131.190 168.703 1.00 169.46 294 ILE D O 1
ATOM 10200 N N . ASN D 1 329 ? 126.164 130.018 168.630 1.00 167.24 295 ASN D N 1
ATOM 10201 C CA . ASN D 1 329 ? 125.606 130.758 167.511 1.00 167.24 295 ASN D CA 1
ATOM 10202 C C . ASN D 1 329 ? 125.020 132.101 167.923 1.00 167.24 295 ASN D C 1
ATOM 10203 O O . ASN D 1 329 ? 124.410 132.774 167.086 1.00 167.24 295 ASN D O 1
ATOM 10208 N N . VAL D 1 330 ? 125.207 132.511 169.176 1.00 173.47 296 VAL D N 1
ATOM 10209 C CA . VAL D 1 330 ? 124.790 133.825 169.651 1.00 173.47 296 VAL D CA 1
ATOM 10210 C C . VAL D 1 330 ? 126.042 134.660 169.880 1.00 173.47 296 VAL D C 1
ATOM 10211 O O . VAL D 1 330 ? 127.089 134.147 170.291 1.00 173.47 296 VAL D O 1
ATOM 10215 N N . GLY D 1 331 ? 125.927 135.959 169.616 1.00 181.55 297 GLY D N 1
ATOM 10216 C CA . GLY D 1 331 ? 127.084 136.832 169.593 1.00 181.55 297 GLY D CA 1
ATOM 10217 C C . GLY D 1 331 ? 127.588 137.233 170.969 1.00 181.55 297 GLY D C 1
ATOM 10218 O O . GLY D 1 331 ? 126.817 137.568 171.866 1.00 181.55 297 GLY D O 1
ATOM 10219 N N . GLY D 1 332 ? 128.912 137.195 171.113 1.00 189.94 298 GLY D N 1
ATOM 10220 C CA . GLY D 1 332 ? 129.582 137.687 172.301 1.00 189.94 298 GLY D CA 1
ATOM 10221 C C . GLY D 1 332 ? 129.142 137.040 173.595 1.00 189.94 298 GLY D C 1
ATOM 10222 O O . GLY D 1 332 ? 128.526 137.697 174.439 1.00 189.94 298 GLY D O 1
ATOM 10223 N N . ILE D 1 333 ? 129.440 135.756 173.766 1.00 191.37 299 ILE D N 1
ATOM 10224 C CA . ILE D 1 333 ? 129.041 135.045 174.978 1.00 191.37 299 ILE D CA 1
ATOM 10225 C C . ILE D 1 333 ? 129.777 135.624 176.184 1.00 191.37 299 ILE D C 1
ATOM 10226 O O . ILE D 1 333 ? 129.113 136.122 177.105 1.00 191.37 299 ILE D O 1
ATOM 10231 N N . PRO D 1 334 ? 131.141 135.605 176.252 1.00 195.65 300 PRO D N 1
ATOM 10232 C CA . PRO D 1 334 ? 131.840 136.214 177.387 1.00 195.65 300 PRO D CA 1
ATOM 10233 C C . PRO D 1 334 ? 132.152 137.695 177.172 1.00 195.65 300 PRO D C 1
ATOM 10234 O O . PRO D 1 334 ? 133.273 138.158 177.406 1.00 195.65 300 PRO D O 1
ATOM 10238 N N . GLY D 1 335 ? 131.154 138.451 176.723 1.00 196.33 301 GLY D N 1
ATOM 10239 C CA . GLY D 1 335 ? 131.289 139.890 176.600 1.00 196.33 301 GLY D CA 1
ATOM 10240 C C . GLY D 1 335 ? 132.190 140.362 175.477 1.00 196.33 301 GLY D C 1
ATOM 10241 O O . GLY D 1 335 ? 131.716 140.937 174.493 1.00 196.33 301 GLY D O 1
ATOM 10242 N N . ALA D 1 336 ? 133.496 140.122 175.609 1.00 198.92 302 ALA D N 1
ATOM 10243 C CA . ALA D 1 336 ? 134.461 140.697 174.677 1.00 198.92 302 ALA D CA 1
ATOM 10244 C C . ALA D 1 336 ? 134.556 139.887 173.388 1.00 198.92 302 ALA D C 1
ATOM 10245 O O . ALA D 1 336 ? 134.300 140.406 172.296 1.00 198.92 302 ALA D O 1
ATOM 10247 N N . ASP D 1 337 ? 134.923 138.612 173.495 1.00 198.99 303 ASP D N 1
ATOM 10248 C CA . ASP D 1 337 ? 135.130 137.785 172.315 1.00 198.99 303 ASP D CA 1
ATOM 10249 C C . ASP D 1 337 ? 134.389 136.470 172.497 1.00 198.99 303 ASP D C 1
ATOM 10250 O O . ASP D 1 337 ? 134.626 135.749 173.468 1.00 198.99 303 ASP D O 1
ATOM 10255 N N . ALA D 1 338 ? 133.511 136.159 171.545 1.00 197.23 304 ALA D N 1
ATOM 10256 C CA . ALA D 1 338 ? 132.636 134.994 171.653 1.00 197.23 304 ALA D CA 1
ATOM 10257 C C . ALA D 1 338 ? 133.387 133.667 171.751 1.00 197.23 304 ALA D C 1
ATOM 10258 O O . ALA D 1 338 ? 133.102 132.892 172.676 1.00 197.23 304 ALA D O 1
ATOM 10260 N N . PRO D 1 339 ? 134.330 133.342 170.864 1.00 196.93 305 PRO D N 1
ATOM 10261 C CA . PRO D 1 339 ? 134.941 132.011 170.917 1.00 196.93 305 PRO D CA 1
ATOM 10262 C C . PRO D 1 339 ? 136.110 131.923 171.886 1.00 196.93 305 PRO D C 1
ATOM 10263 O O . PRO D 1 339 ? 136.860 132.877 172.101 1.00 196.93 305 PRO D O 1
ATOM 10267 N N . HIS D 1 340 ? 136.249 130.738 172.479 1.00 195.57 306 HIS D N 1
ATOM 10268 C CA . HIS D 1 340 ? 137.363 130.416 173.359 1.00 195.57 306 HIS D CA 1
ATOM 10269 C C . HIS D 1 340 ? 137.933 129.060 172.971 1.00 195.57 306 HIS D C 1
ATOM 10270 O O . HIS D 1 340 ? 137.184 128.130 172.657 1.00 195.57 306 HIS D O 1
ATOM 10277 N N . GLY D 1 341 ? 139.258 128.956 172.991 1.00 194.21 307 GLY D N 1
ATOM 10278 C CA . GLY D 1 341 ? 139.930 127.751 172.555 1.00 194.21 307 GLY D CA 1
ATOM 10279 C C . GLY D 1 341 ? 139.955 127.548 171.058 1.00 194.21 307 GLY D C 1
ATOM 10280 O O . GLY D 1 341 ? 140.260 126.439 170.605 1.00 194.21 307 GLY D O 1
ATOM 10281 N N . PHE D 1 342 ? 139.644 128.584 170.276 1.00 192.65 308 PHE D N 1
ATOM 10282 C CA . PHE D 1 342 ? 139.550 128.444 168.829 1.00 192.65 308 PHE D CA 1
ATOM 10283 C C . PHE D 1 342 ? 140.893 128.155 168.174 1.00 192.65 308 PHE D C 1
ATOM 10284 O O . PHE D 1 342 ? 140.918 127.635 167.054 1.00 192.65 308 PHE D O 1
ATOM 10292 N N . TRP D 1 343 ? 142.006 128.457 168.850 1.00 193.07 309 TRP D N 1
ATOM 10293 C CA . TRP D 1 343 ? 143.326 128.317 168.240 1.00 193.07 309 TRP D CA 1
ATOM 10294 C C . TRP D 1 343 ? 143.593 126.908 167.722 1.00 193.07 309 TRP D C 1
ATOM 10295 O O . TRP D 1 343 ? 144.464 126.730 166.864 1.00 193.07 309 TRP D O 1
ATOM 10306 N N . LEU D 1 344 ? 142.857 125.908 168.206 1.00 190.71 310 LEU D N 1
ATOM 10307 C CA . LEU D 1 344 ? 143.097 124.537 167.771 1.00 190.71 310 LEU D CA 1
ATOM 10308 C C . LEU D 1 344 ? 142.474 124.272 166.404 1.00 190.71 310 LEU D C 1
ATOM 10309 O O . LEU D 1 344 ? 143.161 123.857 165.465 1.00 190.71 310 LEU D O 1
ATOM 10314 N N . ALA D 1 345 ? 141.170 124.516 166.271 1.00 189.72 311 ALA D N 1
ATOM 10315 C CA . ALA D 1 345 ? 140.423 124.088 165.096 1.00 189.72 311 ALA D CA 1
ATOM 10316 C C . ALA D 1 345 ? 139.998 125.229 164.179 1.00 189.72 311 ALA D C 1
ATOM 10317 O O . ALA D 1 345 ? 139.294 124.975 163.196 1.00 189.72 311 ALA D O 1
ATOM 10319 N N . CYS D 1 346 ? 140.402 126.471 164.462 1.00 187.08 312 CYS D N 1
ATOM 10320 C CA . CYS D 1 346 ? 139.994 127.599 163.631 1.00 187.08 312 CYS D CA 1
ATOM 10321 C C . CYS D 1 346 ? 140.619 127.569 162.243 1.00 187.08 312 CYS D C 1
ATOM 10322 O O . CYS D 1 346 ? 140.226 128.372 161.388 1.00 187.08 312 CYS D O 1
ATOM 10325 N N . LEU D 1 347 ? 141.577 126.671 162.002 1.00 181.71 313 LEU D N 1
ATOM 10326 C CA . LEU D 1 347 ? 142.235 126.610 160.702 1.00 181.71 313 LEU D CA 1
ATOM 10327 C C . LEU D 1 347 ? 141.271 126.198 159.598 1.00 181.71 313 LEU D C 1
ATOM 10328 O O . LEU D 1 347 ? 141.569 126.385 158.413 1.00 181.71 313 LEU D O 1
ATOM 10333 N N . LEU D 1 348 ? 140.116 125.640 159.966 1.00 173.08 314 LEU D N 1
ATOM 10334 C CA . LEU D 1 348 ? 139.182 125.135 158.967 1.00 173.08 314 LEU D CA 1
ATOM 10335 C C . LEU D 1 348 ? 138.508 126.259 158.191 1.00 173.08 314 LEU D C 1
ATOM 10336 O O . LEU D 1 348 ? 138.210 126.093 157.004 1.00 173.08 314 LEU D O 1
ATOM 10341 N N . ILE D 1 349 ? 138.258 127.403 158.832 1.00 169.45 315 ILE D N 1
ATOM 10342 C CA . ILE D 1 349 ? 137.568 128.494 158.148 1.00 169.45 315 ILE D CA 1
ATOM 10343 C C . ILE D 1 349 ? 138.412 129.018 156.995 1.00 169.45 315 ILE D C 1
ATOM 10344 O O . ILE D 1 349 ? 137.887 129.617 156.050 1.00 169.45 315 ILE D O 1
ATOM 10349 N N . GLY D 1 350 ? 139.725 128.794 157.043 1.00 165.12 316 GLY D N 1
ATOM 10350 C CA . GLY D 1 350 ? 140.567 129.176 155.922 1.00 165.12 316 GLY D CA 1
ATOM 10351 C C . GLY D 1 350 ? 140.437 128.224 154.749 1.00 165.12 316 GLY D C 1
ATOM 10352 O O . GLY D 1 350 ? 140.469 128.642 153.590 1.00 165.12 316 GLY D O 1
ATOM 10353 N N . GLY D 1 351 ? 140.297 126.929 155.034 1.00 159.96 317 GLY D N 1
ATOM 10354 C CA . GLY D 1 351 ? 140.258 125.944 153.963 1.00 159.96 317 GLY D CA 1
ATOM 10355 C C . GLY D 1 351 ? 139.042 126.087 153.073 1.00 159.96 317 GLY D C 1
ATOM 10356 O O . GLY D 1 351 ? 139.147 126.081 151.843 1.00 159.96 317 GLY D O 1
ATOM 10357 N N . VAL D 1 352 ? 137.863 126.221 153.684 1.00 154.27 318 VAL D N 1
ATOM 10358 C CA . VAL D 1 352 ? 136.647 126.360 152.893 1.00 154.27 318 VAL D CA 1
ATOM 10359 C C . VAL D 1 352 ? 136.620 127.708 152.185 1.00 154.27 318 VAL D C 1
ATOM 10360 O O . VAL D 1 352 ? 136.041 127.832 151.103 1.00 154.27 318 VAL D O 1
ATOM 10364 N N . ALA D 1 353 ? 137.273 128.726 152.748 1.00 151.63 319 ALA D N 1
ATOM 10365 C CA . ALA D 1 353 ? 137.368 130.012 152.062 1.00 151.63 319 ALA D CA 1
ATOM 10366 C C . ALA D 1 353 ? 138.261 129.908 150.833 1.00 151.63 319 ALA D C 1
ATOM 10367 O O . ALA D 1 353 ? 137.950 130.468 149.773 1.00 151.63 319 ALA D O 1
ATOM 10369 N N . THR D 1 354 ? 139.387 129.204 150.966 1.00 150.04 320 THR D N 1
ATOM 10370 C CA . THR D 1 354 ? 140.241 128.940 149.815 1.00 150.04 320 THR D CA 1
ATOM 10371 C C . THR D 1 354 ? 139.479 128.174 148.745 1.00 150.04 320 THR D C 1
ATOM 10372 O O . THR D 1 354 ? 139.553 128.504 147.559 1.00 150.04 320 THR D O 1
ATOM 10376 N N . PHE D 1 355 ? 138.735 127.142 149.153 1.00 143.23 321 PHE D N 1
ATOM 10377 C CA . PHE D 1 355 ? 137.925 126.390 148.200 1.00 143.23 321 PHE D CA 1
ATOM 10378 C C . PHE D 1 355 ? 136.914 127.295 147.509 1.00 143.23 321 PHE D C 1
ATOM 10379 O O . PHE D 1 355 ? 136.706 127.204 146.294 1.00 143.23 321 PHE D O 1
ATOM 10387 N N . GLN D 1 356 ? 136.267 128.171 148.280 1.00 142.05 322 GLN D N 1
ATOM 10388 C CA . GLN D 1 356 ? 135.258 129.065 147.726 1.00 142.05 322 GLN D CA 1
ATOM 10389 C C . GLN D 1 356 ? 135.860 129.986 146.677 1.00 142.05 322 GLN D C 1
ATOM 10390 O O . GLN D 1 356 ? 135.339 130.099 145.563 1.00 142.05 322 GLN D O 1
ATOM 10396 N N . TRP D 1 357 ? 136.954 130.664 147.018 1.00 144.09 323 TRP D N 1
ATOM 10397 C CA . TRP D 1 357 ? 137.555 131.582 146.057 1.00 144.09 323 TRP D CA 1
ATOM 10398 C C . TRP D 1 357 ? 138.136 130.827 144.868 1.00 144.09 323 TRP D C 1
ATOM 10399 O O . TRP D 1 357 ? 138.144 131.339 143.742 1.00 144.09 323 TRP D O 1
ATOM 10410 N N . TRP D 1 358 ? 138.593 129.594 145.091 1.00 140.60 324 TRP D N 1
ATOM 10411 C CA . TRP D 1 358 ? 139.072 128.758 143.998 1.00 140.60 324 TRP D CA 1
ATOM 10412 C C . TRP D 1 358 ? 137.958 128.479 143.001 1.00 140.60 324 TRP D C 1
ATOM 10413 O O . TRP D 1 358 ? 138.088 128.764 141.806 1.00 140.60 324 TRP D O 1
ATOM 10424 N N . VAL D 1 359 ? 136.845 127.923 143.482 1.00 138.20 325 VAL D N 1
ATOM 10425 C CA . VAL D 1 359 ? 135.744 127.578 142.588 1.00 138.20 325 VAL D CA 1
ATOM 10426 C C . VAL D 1 359 ? 135.140 128.831 141.972 1.00 138.20 325 VAL D C 1
ATOM 10427 O O . VAL D 1 359 ? 134.664 128.804 140.830 1.00 138.20 325 VAL D O 1
ATOM 10431 N N . PHE D 1 360 ? 135.172 129.952 142.694 1.00 136.81 326 PHE D N 1
ATOM 10432 C CA . PHE D 1 360 ? 134.672 131.199 142.134 1.00 136.81 326 PHE D CA 1
ATOM 10433 C C . PHE D 1 360 ? 135.531 131.640 140.959 1.00 136.81 326 PHE D C 1
ATOM 10434 O O . PHE D 1 360 ? 135.014 131.973 139.888 1.00 136.81 326 PHE D O 1
ATOM 10442 N N . ARG D 1 361 ? 136.853 131.630 141.134 1.00 137.86 327 ARG D N 1
ATOM 10443 C CA . ARG D 1 361 ? 137.741 131.863 140.001 1.00 137.86 327 ARG D CA 1
ATOM 10444 C C . ARG D 1 361 ? 137.601 130.751 138.970 1.00 137.86 327 ARG D C 1
ATOM 10445 O O . ARG D 1 361 ? 137.798 130.968 137.770 1.00 137.86 327 ARG D O 1
ATOM 10453 N N . ARG D 1 362 ? 137.259 129.543 139.423 1.00 132.75 328 ARG D N 1
ATOM 10454 C CA . ARG D 1 362 ? 137.055 128.446 138.484 1.00 132.75 328 ARG D CA 1
ATOM 10455 C C . ARG D 1 362 ? 135.735 128.585 137.741 1.00 132.75 328 ARG D C 1
ATOM 10456 O O . ARG D 1 362 ? 135.586 128.049 136.638 1.00 132.75 328 ARG D O 1
ATOM 10464 N N . LEU D 1 363 ? 134.766 129.293 138.321 1.00 130.12 329 LEU D N 1
ATOM 10465 C CA . LEU D 1 363 ? 133.509 129.524 137.622 1.00 130.12 329 LEU D CA 1
ATOM 10466 C C . LEU D 1 363 ? 133.608 130.672 136.629 1.00 130.12 329 LEU D C 1
ATOM 10467 O O . LEU D 1 363 ? 133.000 130.608 135.555 1.00 130.12 329 LEU D O 1
ATOM 10472 N N . ARG D 1 364 ? 134.357 131.723 136.966 1.00 133.26 330 ARG D N 1
ATOM 10473 C CA . ARG D 1 364 ? 134.490 132.852 136.053 1.00 133.26 330 ARG D CA 1
ATOM 10474 C C . ARG D 1 364 ? 135.198 132.443 134.769 1.00 133.26 330 ARG D C 1
ATOM 10475 O O . ARG D 1 364 ? 134.787 132.838 133.671 1.00 133.26 330 ARG D O 1
ATOM 10483 N N . TRP D 1 365 ? 136.253 131.646 134.883 1.00 137.05 331 TRP D N 1
ATOM 10484 C CA . TRP D 1 365 ? 137.057 131.277 133.727 1.00 137.05 331 TRP D CA 1
ATOM 10485 C C . TRP D 1 365 ? 137.153 129.766 133.570 1.00 137.05 331 TRP D C 1
ATOM 10486 O O . TRP D 1 365 ? 138.125 129.150 134.002 1.00 137.05 331 TRP D O 1
ATOM 10497 N N . GLU E 1 39 ? 95.151 75.788 88.028 1.00 138.40 5 GLU E N 1
ATOM 10498 C CA . GLU E 1 39 ? 93.815 75.245 87.816 1.00 138.40 5 GLU E CA 1
ATOM 10499 C C . GLU E 1 39 ? 93.744 73.789 88.256 1.00 138.40 5 GLU E C 1
ATOM 10500 O O . GLU E 1 39 ? 94.408 73.389 89.213 1.00 138.40 5 GLU E O 1
ATOM 10506 N N . SER E 1 40 ? 92.928 73.003 87.559 1.00 149.30 6 SER E N 1
ATOM 10507 C CA . SER E 1 40 ? 92.846 71.578 87.841 1.00 149.30 6 SER E CA 1
ATOM 10508 C C . SER E 1 40 ? 94.192 70.917 87.572 1.00 149.30 6 SER E C 1
ATOM 10509 O O . SER E 1 40 ? 94.874 71.234 86.594 1.00 149.30 6 SER E O 1
ATOM 10512 N N . GLY E 1 41 ? 94.573 69.995 88.450 1.00 144.43 7 GLY E N 1
ATOM 10513 C CA . GLY E 1 41 ? 95.916 69.455 88.435 1.00 144.43 7 GLY E CA 1
ATOM 10514 C C . GLY E 1 41 ? 96.897 70.410 89.078 1.00 144.43 7 GLY E C 1
ATOM 10515 O O . GLY E 1 41 ? 96.591 71.565 89.390 1.00 144.43 7 GLY E O 1
ATOM 10516 N N . ASP E 1 42 ? 98.114 69.918 89.281 1.00 133.08 8 ASP E N 1
ATOM 10517 C CA . ASP E 1 42 ? 99.113 70.725 89.963 1.00 133.08 8 ASP E CA 1
ATOM 10518 C C . ASP E 1 42 ? 99.847 71.620 88.974 1.00 133.08 8 ASP E C 1
ATOM 10519 O O . ASP E 1 42 ? 100.158 71.218 87.850 1.00 133.08 8 ASP E O 1
ATOM 10524 N N . GLU E 1 43 ? 100.137 72.838 89.413 1.00 117.61 9 GLU E N 1
ATOM 10525 C CA . GLU E 1 43 ? 100.772 73.853 88.592 1.00 117.61 9 GLU E CA 1
ATOM 10526 C C . GLU E 1 43 ? 102.233 73.983 88.990 1.00 117.61 9 GLU E C 1
ATOM 10527 O O . GLU E 1 43 ? 102.565 73.956 90.179 1.00 117.61 9 GLU E O 1
ATOM 10533 N N . ARG E 1 44 ? 103.107 74.123 87.994 1.00 110.75 10 ARG E N 1
ATOM 10534 C CA . ARG E 1 44 ? 104.536 74.222 88.276 1.00 110.75 10 ARG E CA 1
ATOM 10535 C C . ARG E 1 44 ? 104.892 75.598 88.829 1.00 110.75 10 ARG E C 1
ATOM 10536 O O . ARG E 1 44 ? 105.306 75.726 89.984 1.00 110.75 10 ARG E O 1
ATOM 10544 N N . GLY E 1 45 ? 104.727 76.643 88.026 1.00 97.22 11 GLY E N 1
ATOM 10545 C CA . GLY E 1 45 ? 105.049 77.973 88.501 1.00 97.22 11 GLY E CA 1
ATOM 10546 C C . GLY E 1 45 ? 104.108 79.062 88.038 1.00 97.22 11 GLY E C 1
ATOM 10547 O O . GLY E 1 45 ? 104.244 80.219 88.445 1.00 97.22 11 GLY E O 1
ATOM 10548 N N . LEU E 1 46 ? 103.152 78.707 87.186 1.00 95.20 12 LEU E N 1
ATOM 10549 C CA . LEU E 1 46 ? 102.316 79.683 86.492 1.00 95.20 12 LEU E CA 1
ATOM 10550 C C . LEU E 1 46 ? 101.161 80.094 87.392 1.00 95.20 12 LEU E C 1
ATOM 10551 O O . LEU E 1 46 ? 100.239 79.315 87.635 1.00 95.20 12 LEU E O 1
ATOM 10556 N N . ILE E 1 47 ? 101.197 81.331 87.881 1.00 85.85 13 ILE E N 1
ATOM 10557 C CA . ILE E 1 47 ? 100.123 81.813 88.742 1.00 85.85 13 ILE E CA 1
ATOM 10558 C C . ILE E 1 47 ? 98.852 82.021 87.932 1.00 85.85 13 ILE E C 1
ATOM 10559 O O . ILE E 1 47 ? 97.834 81.358 88.154 1.00 85.85 13 ILE E O 1
ATOM 10564 N N . TYR E 1 48 ? 98.902 82.939 86.972 1.00 88.98 14 TYR E N 1
ATOM 10565 C CA . TYR E 1 48 ? 97.755 83.314 86.154 1.00 88.98 14 TYR E CA 1
ATOM 10566 C C . TYR E 1 48 ? 98.121 83.114 84.694 1.00 88.98 14 TYR E C 1
ATOM 10567 O O . TYR E 1 48 ? 98.922 83.875 84.145 1.00 88.98 14 TYR E O 1
ATOM 10576 N N . GLY E 1 49 ? 97.553 82.091 84.074 1.00 97.84 15 GLY E N 1
ATOM 10577 C CA . GLY E 1 49 ? 97.712 81.921 82.647 1.00 97.84 15 GLY E CA 1
ATOM 10578 C C . GLY E 1 49 ? 96.450 82.316 81.920 1.00 97.84 15 GLY E C 1
ATOM 10579 O O . GLY E 1 49 ? 95.494 81.540 81.873 1.00 97.84 15 GLY E O 1
ATOM 10580 N N . TYR E 1 50 ? 96.434 83.513 81.341 1.00 103.18 16 TYR E N 1
ATOM 10581 C CA . TYR E 1 50 ? 95.217 84.095 80.790 1.00 103.18 16 TYR E CA 1
ATOM 10582 C C . TYR E 1 50 ? 95.486 84.605 79.387 1.00 103.18 16 TYR E C 1
ATOM 10583 O O . TYR E 1 50 ? 96.273 85.538 79.208 1.00 103.18 16 TYR E O 1
ATOM 10592 N N . VAL E 1 51 ? 94.832 84.006 78.400 1.00 102.75 17 VAL E N 1
ATOM 10593 C CA . VAL E 1 51 ? 94.883 84.504 77.033 1.00 102.75 17 VAL E CA 1
ATOM 10594 C C . VAL E 1 51 ? 93.832 85.590 76.887 1.00 102.75 17 VAL E C 1
ATOM 10595 O O . VAL E 1 51 ? 92.668 85.396 77.251 1.00 102.75 17 VAL E O 1
ATOM 10599 N N . LEU E 1 52 ? 94.237 86.740 76.368 1.00 102.09 18 LEU E N 1
ATOM 10600 C CA . LEU E 1 52 ? 93.321 87.862 76.239 1.00 102.09 18 LEU E CA 1
ATOM 10601 C C . LEU E 1 52 ? 92.351 87.584 75.097 1.00 102.09 18 LEU E C 1
ATOM 10602 O O . LEU E 1 52 ? 92.287 86.483 74.545 1.00 102.09 18 LEU E O 1
ATOM 10607 N N . ASN E 1 53 ? 91.568 88.592 74.737 1.00 109.88 19 ASN E N 1
ATOM 10608 C CA . ASN E 1 53 ? 90.535 88.432 73.726 1.00 109.88 19 ASN E CA 1
ATOM 10609 C C . ASN E 1 53 ? 90.531 89.515 72.665 1.00 109.88 19 ASN E C 1
ATOM 10610 O O . ASN E 1 53 ? 89.902 89.318 71.619 1.00 109.88 19 ASN E O 1
ATOM 10615 N N . GLY E 1 54 ? 91.211 90.636 72.880 1.00 111.09 20 GLY E N 1
ATOM 10616 C CA . GLY E 1 54 ? 91.088 91.771 71.997 1.00 111.09 20 GLY E CA 1
ATOM 10617 C C . GLY E 1 54 ? 89.865 92.622 72.244 1.00 111.09 20 GLY E C 1
ATOM 10618 O O . GLY E 1 54 ? 89.730 93.680 71.618 1.00 111.09 20 GLY E O 1
ATOM 10619 N N . ARG E 1 55 ? 88.971 92.198 73.139 1.00 110.78 21 ARG E N 1
ATOM 10620 C CA . ARG E 1 55 ? 87.768 92.951 73.469 1.00 110.78 21 ARG E CA 1
ATOM 10621 C C . ARG E 1 55 ? 87.596 93.095 74.974 1.00 110.78 21 ARG E C 1
ATOM 10622 O O . ARG E 1 55 ? 86.475 93.299 75.447 1.00 110.78 21 ARG E O 1
ATOM 10630 N N . GLY E 1 56 ? 88.680 92.985 75.736 1.00 104.43 22 GLY E N 1
ATOM 10631 C CA . GLY E 1 56 ? 88.611 93.028 77.177 1.00 104.43 22 GLY E CA 1
ATOM 10632 C C . GLY E 1 56 ? 88.306 91.704 77.839 1.00 104.43 22 GLY E C 1
ATOM 10633 O O . GLY E 1 56 ? 88.549 91.565 79.043 1.00 104.43 22 GLY E O 1
ATOM 10634 N N . GLY E 1 57 ? 87.795 90.727 77.097 1.00 106.51 23 GLY E N 1
ATOM 10635 C CA . GLY E 1 57 ? 87.457 89.439 77.668 1.00 106.51 23 GLY E CA 1
ATOM 10636 C C . GLY E 1 57 ? 88.672 88.564 77.871 1.00 106.51 23 GLY E C 1
ATOM 10637 O O . GLY E 1 57 ? 89.715 89.043 78.320 1.00 106.51 23 GLY E O 1
ATOM 10638 N N . GLY E 1 58 ? 88.553 87.283 77.560 1.00 107.11 24 GLY E N 1
ATOM 10639 C CA . GLY E 1 58 ? 89.692 86.398 77.604 1.00 107.11 24 GLY E CA 1
ATOM 10640 C C . GLY E 1 58 ? 89.301 85.026 78.099 1.00 107.11 24 GLY E C 1
ATOM 10641 O O . GLY E 1 58 ? 88.136 84.638 78.049 1.00 107.11 24 GLY E O 1
ATOM 10642 N N . ARG E 1 59 ? 90.306 84.297 78.579 1.00 108.05 25 ARG E N 1
ATOM 10643 C CA . ARG E 1 59 ? 90.159 82.915 79.008 1.00 108.05 25 ARG E CA 1
ATOM 10644 C C . ARG E 1 59 ? 91.433 82.498 79.725 1.00 108.05 25 ARG E C 1
ATOM 10645 O O . ARG E 1 59 ? 92.523 82.930 79.349 1.00 108.05 25 ARG E O 1
ATOM 10653 N N . ARG E 1 60 ? 91.290 81.680 80.761 1.00 112.73 26 ARG E N 1
ATOM 10654 C CA . ARG E 1 60 ? 92.442 81.107 81.437 1.00 112.73 26 ARG E CA 1
ATOM 10655 C C . ARG E 1 60 ? 92.875 79.829 80.730 1.00 112.73 26 ARG E C 1
ATOM 10656 O O . ARG E 1 60 ? 92.047 79.062 80.233 1.00 112.73 26 ARG E O 1
ATOM 10664 N N . VAL E 1 61 ? 94.187 79.607 80.682 1.00 113.26 27 VAL E N 1
ATOM 10665 C CA . VAL E 1 61 ? 94.728 78.512 79.883 1.00 113.26 27 VAL E CA 1
ATOM 10666 C C . VAL E 1 61 ? 95.369 77.445 80.760 1.00 113.26 27 VAL E C 1
ATOM 10667 O O . VAL E 1 61 ? 95.376 76.261 80.404 1.00 113.26 27 VAL E O 1
ATOM 10671 N N . GLY E 1 62 ? 95.909 77.846 81.902 1.00 115.64 28 GLY E N 1
ATOM 10672 C CA . GLY E 1 62 ? 96.569 76.903 82.782 1.00 115.64 28 GLY E CA 1
ATOM 10673 C C . GLY E 1 62 ? 97.910 76.432 82.239 1.00 115.64 28 GLY E C 1
ATOM 10674 O O . GLY E 1 62 ? 98.507 77.022 81.344 1.00 115.64 28 GLY E O 1
ATOM 10675 N N . ARG E 1 63 ? 98.377 75.321 82.810 1.00 113.08 29 ARG E N 1
ATOM 10676 C CA . ARG E 1 63 ? 99.712 74.806 82.536 1.00 113.08 29 ARG E CA 1
ATOM 10677 C C . ARG E 1 63 ? 99.857 74.214 81.141 1.00 113.08 29 ARG E C 1
ATOM 10678 O O . ARG E 1 63 ? 100.985 73.947 80.715 1.00 113.08 29 ARG E O 1
ATOM 10686 N N . ASN E 1 64 ? 98.762 73.995 80.424 1.00 115.85 30 ASN E N 1
ATOM 10687 C CA . ASN E 1 64 ? 98.834 73.459 79.068 1.00 115.85 30 ASN E CA 1
ATOM 10688 C C . ASN E 1 64 ? 98.705 74.600 78.060 1.00 115.85 30 ASN E C 1
ATOM 10689 O O . ASN E 1 64 ? 97.710 74.750 77.353 1.00 115.85 30 ASN E O 1
ATOM 10694 N N . GLN E 1 65 ? 99.759 75.413 78.006 1.00 118.60 31 GLN E N 1
ATOM 10695 C CA . GLN E 1 65 ? 99.764 76.604 77.174 1.00 118.60 31 GLN E CA 1
ATOM 10696 C C . GLN E 1 65 ? 100.820 76.596 76.083 1.00 118.60 31 GLN E C 1
ATOM 10697 O O . GLN E 1 65 ? 100.832 77.515 75.258 1.00 118.60 31 GLN E O 1
ATOM 10703 N N . ILE E 1 66 ? 101.697 75.598 76.043 1.00 124.53 32 ILE E N 1
ATOM 10704 C CA . ILE E 1 66 ? 102.713 75.529 75.000 1.00 124.53 32 ILE E CA 1
ATOM 10705 C C . ILE E 1 66 ? 102.055 75.192 73.670 1.00 124.53 32 ILE E C 1
ATOM 10706 O O . ILE E 1 66 ? 102.654 75.377 72.606 1.00 124.53 32 ILE E O 1
ATOM 10711 N N . ALA E 1 67 ? 100.817 74.709 73.718 1.00 124.90 33 ALA E N 1
ATOM 10712 C CA . ALA E 1 67 ? 100.126 74.241 72.525 1.00 124.90 33 ALA E CA 1
ATOM 10713 C C . ALA E 1 67 ? 98.930 75.119 72.175 1.00 124.90 33 ALA E C 1
ATOM 10714 O O . ALA E 1 67 ? 98.016 74.679 71.476 1.00 124.90 33 ALA E O 1
ATOM 10716 N N . VAL E 1 68 ? 98.913 76.365 72.651 1.00 125.26 34 VAL E N 1
ATOM 10717 C CA . VAL E 1 68 ? 97.897 77.301 72.189 1.00 125.26 34 VAL E CA 1
ATOM 10718 C C . VAL E 1 68 ? 98.286 77.830 70.817 1.00 125.26 34 VAL E C 1
ATOM 10719 O O . VAL E 1 68 ? 99.458 78.127 70.545 1.00 125.26 34 VAL E O 1
ATOM 10723 N N . LEU E 1 69 ? 97.310 77.885 69.921 1.00 126.42 35 LEU E N 1
ATOM 10724 C CA . LEU E 1 69 ? 97.498 78.475 68.602 1.00 126.42 35 LEU E CA 1
ATOM 10725 C C . LEU E 1 69 ? 96.619 79.720 68.576 1.00 126.42 35 LEU E C 1
ATOM 10726 O O . LEU E 1 69 ? 95.417 79.657 68.314 1.00 126.42 35 LEU E O 1
ATOM 10731 N N . ASP E 1 70 ? 97.223 80.854 68.908 1.00 120.75 36 ASP E N 1
ATOM 10732 C CA . ASP E 1 70 ? 96.493 82.111 68.917 1.00 120.75 36 ASP E CA 1
ATOM 10733 C C . ASP E 1 70 ? 95.966 82.410 67.526 1.00 120.75 36 ASP E C 1
ATOM 10734 O O . ASP E 1 70 ? 96.692 82.281 66.536 1.00 120.75 36 ASP E O 1
ATOM 10739 N N . LEU E 1 71 ? 94.701 82.800 67.450 1.00 120.67 37 LEU E N 1
ATOM 10740 C CA . LEU E 1 71 ? 94.079 83.104 66.172 1.00 120.67 37 LEU E CA 1
ATOM 10741 C C . LEU E 1 71 ? 94.569 84.472 65.707 1.00 120.67 37 LEU E C 1
ATOM 10742 O O . LEU E 1 71 ? 95.551 85.009 66.226 1.00 120.67 37 LEU E O 1
ATOM 10747 N N . LEU E 1 72 ? 93.910 85.029 64.689 1.00 121.86 38 LEU E N 1
ATOM 10748 C CA . LEU E 1 72 ? 94.346 86.269 64.058 1.00 121.86 38 LEU E CA 1
ATOM 10749 C C . LEU E 1 72 ? 94.703 87.309 65.114 1.00 121.86 38 LEU E C 1
ATOM 10750 O O . LEU E 1 72 ? 94.039 87.399 66.155 1.00 121.86 38 LEU E O 1
ATOM 10755 N N . PRO E 1 73 ? 95.750 88.091 64.891 1.00 121.55 39 PRO E N 1
ATOM 10756 C CA . PRO E 1 73 ? 96.425 88.761 66.011 1.00 121.55 39 PRO E CA 1
ATOM 10757 C C . PRO E 1 73 ? 95.665 89.920 66.631 1.00 121.55 39 PRO E C 1
ATOM 10758 O O . PRO E 1 73 ? 96.072 91.076 66.484 1.00 121.55 39 PRO E O 1
ATOM 10762 N N . GLU E 1 74 ? 94.572 89.631 67.337 1.00 119.66 40 GLU E N 1
ATOM 10763 C CA . GLU E 1 74 ? 93.988 90.607 68.243 1.00 119.66 40 GLU E CA 1
ATOM 10764 C C . GLU E 1 74 ? 94.162 90.236 69.704 1.00 119.66 40 GLU E C 1
ATOM 10765 O O . GLU E 1 74 ? 94.125 91.126 70.559 1.00 119.66 40 GLU E O 1
ATOM 10771 N N . GLU E 1 75 ? 94.360 88.957 70.008 1.00 115.35 41 GLU E N 1
ATOM 10772 C CA . GLU E 1 75 ? 94.465 88.480 71.378 1.00 115.35 41 GLU E CA 1
ATOM 10773 C C . GLU E 1 75 ? 95.932 88.308 71.734 1.00 115.35 41 GLU E C 1
ATOM 10774 O O . GLU E 1 75 ? 96.696 87.695 70.982 1.00 115.35 41 GLU E O 1
ATOM 10780 N N . SER E 1 76 ? 96.326 88.875 72.863 1.00 104.25 42 SER E N 1
ATOM 10781 C CA . SER E 1 76 ? 97.661 88.691 73.395 1.00 104.25 42 SER E CA 1
ATOM 10782 C C . SER E 1 76 ? 97.677 87.402 74.198 1.00 104.25 42 SER E C 1
ATOM 10783 O O . SER E 1 76 ? 96.776 86.568 74.093 1.00 104.25 42 SER E O 1
ATOM 10786 N N . LEU E 1 77 ? 98.722 87.227 74.991 1.00 93.22 43 LEU E N 1
ATOM 10787 C CA . LEU E 1 77 ? 98.794 86.125 75.932 1.00 93.22 43 LEU E CA 1
ATOM 10788 C C . LEU E 1 77 ? 99.569 86.588 77.152 1.00 93.22 43 LEU E C 1
ATOM 10789 O O . LEU E 1 77 ? 100.663 87.142 77.031 1.00 93.22 43 LEU E O 1
ATOM 10794 N N . TRP E 1 78 ? 98.991 86.373 78.320 1.00 82.96 44 TRP E N 1
ATOM 10795 C CA . TRP E 1 78 ? 99.550 86.860 79.566 1.00 82.96 44 TRP E CA 1
ATOM 10796 C C . TRP E 1 78 ? 99.951 85.682 80.432 1.00 82.96 44 TRP E C 1
ATOM 10797 O O . TRP E 1 78 ? 99.229 84.684 80.508 1.00 82.96 44 TRP E O 1
ATOM 10808 N N . LEU E 1 79 ? 101.106 85.797 81.077 1.00 83.22 45 LEU E N 1
ATOM 10809 C CA . LEU E 1 79 ? 101.603 84.753 81.960 1.00 83.22 45 LEU E CA 1
ATOM 10810 C C . LEU E 1 79 ? 102.195 85.412 83.188 1.00 83.22 45 LEU E C 1
ATOM 10811 O O . LEU E 1 79 ? 103.144 86.191 83.078 1.00 83.22 45 LEU E O 1
ATOM 10816 N N . HIS E 1 80 ? 101.633 85.112 84.347 1.00 82.73 46 HIS E N 1
ATOM 10817 C CA . HIS E 1 80 ? 102.146 85.597 85.615 1.00 82.73 46 HIS E CA 1
ATOM 10818 C C . HIS E 1 80 ? 102.904 84.455 86.271 1.00 82.73 46 HIS E C 1
ATOM 10819 O O . HIS E 1 80 ? 102.323 83.403 86.552 1.00 82.73 46 HIS E O 1
ATOM 10826 N N . TRP E 1 81 ? 104.196 84.653 86.499 1.00 84.95 47 TRP E N 1
ATOM 10827 C CA . TRP E 1 81 ? 105.056 83.600 87.004 1.00 84.95 47 TRP E CA 1
ATOM 10828 C C . TRP E 1 81 ? 105.538 83.920 88.408 1.00 84.95 47 TRP E C 1
ATOM 10829 O O . TRP E 1 81 ? 105.756 85.080 88.763 1.00 84.95 47 TRP E O 1
ATOM 10840 N N . ASP E 1 82 ? 105.708 82.869 89.200 1.00 87.42 48 ASP E N 1
ATOM 10841 C CA . ASP E 1 82 ? 106.351 82.987 90.499 1.00 87.42 48 ASP E CA 1
ATOM 10842 C C . ASP E 1 82 ? 107.860 82.926 90.306 1.00 87.42 48 ASP E C 1
ATOM 10843 O O . ASP E 1 82 ? 108.400 81.895 89.897 1.00 87.42 48 ASP E O 1
ATOM 10848 N N . ARG E 1 83 ? 108.538 84.034 90.595 1.00 80.47 49 ARG E N 1
ATOM 10849 C CA . ARG E 1 83 ? 109.971 84.113 90.353 1.00 80.47 49 ARG E CA 1
ATOM 10850 C C . ARG E 1 83 ? 110.767 83.171 91.242 1.00 80.47 49 ARG E C 1
ATOM 10851 O O . ARG E 1 83 ? 111.937 82.908 90.955 1.00 80.47 49 ARG E O 1
ATOM 10859 N N . GLY E 1 84 ? 110.169 82.667 92.314 1.00 88.99 50 GLY E N 1
ATOM 10860 C CA . GLY E 1 84 ? 110.881 81.805 93.232 1.00 88.99 50 GLY E CA 1
ATOM 10861 C C . GLY E 1 84 ? 110.884 80.351 92.817 1.00 88.99 50 GLY E C 1
ATOM 10862 O O . GLY E 1 84 ? 111.882 79.653 93.006 1.00 88.99 50 GLY E O 1
ATOM 10863 N N . VAL E 1 85 ? 109.774 79.881 92.259 1.00 92.75 51 VAL E N 1
ATOM 10864 C CA . VAL E 1 85 ? 109.681 78.465 91.896 1.00 92.75 51 VAL E CA 1
ATOM 10865 C C . VAL E 1 85 ? 110.708 78.152 90.818 1.00 92.75 51 VAL E C 1
ATOM 10866 O O . VAL E 1 85 ? 110.769 78.861 89.797 1.00 92.75 51 VAL E O 1
ATOM 10870 N N . PRO E 1 86 ? 111.535 77.117 90.982 1.00 96.96 52 PRO E N 1
ATOM 10871 C CA . PRO E 1 86 ? 112.584 76.863 89.987 1.00 96.96 52 PRO E CA 1
ATOM 10872 C C . PRO E 1 86 ? 112.050 76.411 88.644 1.00 96.96 52 PRO E C 1
ATOM 10873 O O . PRO E 1 86 ? 112.735 76.597 87.634 1.00 96.96 52 PRO E O 1
ATOM 10877 N N . GLU E 1 87 ? 110.857 75.816 88.593 1.00 97.27 53 GLU E N 1
ATOM 10878 C CA . GLU E 1 87 ? 110.301 75.415 87.305 1.00 97.27 53 GLU E CA 1
ATOM 10879 C C . GLU E 1 87 ? 109.899 76.625 86.475 1.00 97.27 53 GLU E C 1
ATOM 10880 O O . GLU E 1 87 ? 109.932 76.572 85.241 1.00 97.27 53 GLU E O 1
ATOM 10886 N N . ALA E 1 88 ? 109.525 77.721 87.132 1.00 94.04 54 ALA E N 1
ATOM 10887 C CA . ALA E 1 88 ? 109.249 78.956 86.413 1.00 94.04 54 ALA E CA 1
ATOM 10888 C C . ALA E 1 88 ? 110.499 79.456 85.707 1.00 94.04 54 ALA E C 1
ATOM 10889 O O . ALA E 1 88 ? 110.466 79.789 84.519 1.00 94.04 54 ALA E O 1
ATOM 10891 N N . GLN E 1 89 ? 111.621 79.512 86.427 1.00 91.90 55 GLN E N 1
ATOM 10892 C CA . GLN E 1 89 ? 112.874 79.917 85.802 1.00 91.90 55 GLN E CA 1
ATOM 10893 C C . GLN E 1 89 ? 113.320 78.901 84.763 1.00 91.90 55 GLN E C 1
ATOM 10894 O O . GLN E 1 89 ? 113.981 79.255 83.782 1.00 91.90 55 GLN E O 1
ATOM 10900 N N . ALA E 1 90 ? 112.974 77.633 84.964 1.00 92.79 56 ALA E N 1
ATOM 10901 C CA . ALA E 1 90 ? 113.308 76.609 83.984 1.00 92.79 56 ALA E CA 1
ATOM 10902 C C . ALA E 1 90 ? 112.614 76.886 82.660 1.00 92.79 56 ALA E C 1
ATOM 10903 O O . ALA E 1 90 ? 113.265 77.039 81.622 1.00 92.79 56 ALA E O 1
ATOM 10905 N N . TRP E 1 91 ? 111.283 76.953 82.683 1.00 92.96 57 TRP E N 1
ATOM 10906 C CA . TRP E 1 91 ? 110.528 77.288 81.481 1.00 92.96 57 TRP E CA 1
ATOM 10907 C C . TRP E 1 91 ? 110.940 78.637 80.916 1.00 92.96 57 TRP E C 1
ATOM 10908 O O . TRP E 1 91 ? 110.987 78.807 79.695 1.00 92.96 57 TRP E O 1
ATOM 10919 N N . LEU E 1 92 ? 111.262 79.594 81.782 1.00 92.04 58 LEU E N 1
ATOM 10920 C CA . LEU E 1 92 ? 111.599 80.936 81.333 1.00 92.04 58 LEU E CA 1
ATOM 10921 C C . LEU E 1 92 ? 112.927 80.969 80.591 1.00 92.04 58 LEU E C 1
ATOM 10922 O O . LEU E 1 92 ? 113.143 81.837 79.740 1.00 92.04 58 LEU E O 1
ATOM 10927 N N . ARG E 1 93 ? 113.831 80.040 80.896 1.00 94.26 59 ARG E N 1
ATOM 10928 C CA . ARG E 1 93 ? 115.107 80.016 80.191 1.00 94.26 59 ARG E CA 1
ATOM 10929 C C . ARG E 1 93 ? 114.934 79.529 78.763 1.00 94.26 59 ARG E C 1
ATOM 10930 O O . ARG E 1 93 ? 115.416 80.168 77.822 1.00 94.26 59 ARG E O 1
ATOM 10938 N N . ASP E 1 94 ? 114.248 78.409 78.576 1.00 100.29 60 ASP E N 1
ATOM 10939 C CA . ASP E 1 94 ? 113.986 77.888 77.244 1.00 100.29 60 ASP E CA 1
ATOM 10940 C C . ASP E 1 94 ? 112.492 77.773 76.975 1.00 100.29 60 ASP E C 1
ATOM 10941 O O . ASP E 1 94 ? 111.925 76.680 77.063 1.00 100.29 60 ASP E O 1
ATOM 10946 N N . SER E 1 95 ? 111.867 78.893 76.619 1.00 99.59 61 SER E N 1
ATOM 10947 C CA . SER E 1 95 ? 110.520 78.965 76.072 1.00 99.59 61 SER E CA 1
ATOM 10948 C C . SER E 1 95 ? 110.198 80.417 75.761 1.00 99.59 61 SER E C 1
ATOM 10949 O O . SER E 1 95 ? 110.728 81.329 76.402 1.00 99.59 61 SER E O 1
ATOM 10952 N N . ALA E 1 96 ? 109.327 80.635 74.780 1.00 107.77 62 ALA E N 1
ATOM 10953 C CA . ALA E 1 96 ? 109.000 81.959 74.264 1.00 107.77 62 ALA E CA 1
ATOM 10954 C C . ALA E 1 96 ? 110.225 82.684 73.719 1.00 107.77 62 ALA E C 1
ATOM 10955 O O . ALA E 1 96 ? 110.171 83.892 73.472 1.00 107.77 62 ALA E O 1
ATOM 10957 N N . GLY E 1 97 ? 111.324 81.960 73.525 1.00 105.34 63 GLY E N 1
ATOM 10958 C CA . GLY E 1 97 ? 112.500 82.509 72.869 1.00 105.34 63 GLY E CA 1
ATOM 10959 C C . GLY E 1 97 ? 112.979 83.833 73.419 1.00 105.34 63 GLY E C 1
ATOM 10960 O O . GLY E 1 97 ? 112.976 84.840 72.701 1.00 105.34 63 GLY E O 1
ATOM 10961 N N . LEU E 1 98 ? 113.388 83.859 74.680 1.00 98.89 64 LEU E N 1
ATOM 10962 C CA . LEU E 1 98 ? 113.986 85.052 75.254 1.00 98.89 64 LEU E CA 1
ATOM 10963 C C . LEU E 1 98 ? 115.500 84.931 75.197 1.00 98.89 64 LEU E C 1
ATOM 10964 O O . LEU E 1 98 ? 116.058 83.860 75.447 1.00 98.89 64 LEU E O 1
ATOM 10969 N N . SER E 1 99 ? 116.160 86.033 74.859 1.00 97.67 65 SER E N 1
ATOM 10970 C CA . SER E 1 99 ? 117.612 86.060 74.889 1.00 97.67 65 SER E CA 1
ATOM 10971 C C . SER E 1 99 ? 118.104 85.760 76.296 1.00 97.67 65 SER E C 1
ATOM 10972 O O . SER E 1 99 ? 117.539 86.237 77.281 1.00 97.67 65 SER E O 1
ATOM 10975 N N . GLU E 1 100 ? 119.162 84.953 76.386 1.00 99.48 66 GLU E N 1
ATOM 10976 C CA . GLU E 1 100 ? 119.712 84.588 77.686 1.00 99.48 66 GLU E CA 1
ATOM 10977 C C . GLU E 1 100 ? 120.084 85.823 78.492 1.00 99.48 66 GLU E C 1
ATOM 10978 O O . GLU E 1 100 ? 119.968 85.829 79.723 1.00 99.48 66 GLU E O 1
ATOM 10984 N N . PHE E 1 101 ? 120.509 86.883 77.811 1.00 93.22 67 PHE E N 1
ATOM 10985 C CA . PHE E 1 101 ? 120.735 88.159 78.475 1.00 93.22 67 PHE E CA 1
ATOM 10986 C C . PHE E 1 101 ? 119.468 88.646 79.163 1.00 93.22 67 PHE E C 1
ATOM 10987 O O . PHE E 1 101 ? 119.495 89.045 80.332 1.00 93.22 67 PHE E O 1
ATOM 10995 N N . ALA E 1 102 ? 118.338 88.596 78.455 1.00 90.94 68 ALA E N 1
ATOM 10996 C CA . ALA E 1 102 ? 117.073 89.041 79.029 1.00 90.94 68 ALA E CA 1
ATOM 10997 C C . ALA E 1 102 ? 116.701 88.208 80.246 1.00 90.94 68 ALA E C 1
ATOM 10998 O O . ALA E 1 102 ? 116.436 88.748 81.324 1.00 90.94 68 ALA E O 1
ATOM 11000 N N . CYS E 1 103 ? 116.672 86.883 80.085 1.00 90.77 69 CYS E N 1
ATOM 11001 C CA . CYS E 1 103 ? 116.348 85.988 81.190 1.00 90.77 69 CYS E CA 1
ATOM 11002 C C . CYS E 1 103 ? 117.205 86.285 82.409 1.00 90.77 69 CYS E C 1
ATOM 11003 O O . CYS E 1 103 ? 116.696 86.406 83.528 1.00 90.77 69 CYS E O 1
ATOM 11006 N N . ASP E 1 104 ? 118.515 86.412 82.208 1.00 92.81 70 ASP E N 1
ATOM 11007 C CA . ASP E 1 104 ? 119.388 86.756 83.320 1.00 92.81 70 ASP E CA 1
ATOM 11008 C C . ASP E 1 104 ? 119.117 88.153 83.850 1.00 92.81 70 ASP E C 1
ATOM 11009 O O . ASP E 1 104 ? 119.516 88.464 84.976 1.00 92.81 70 ASP E O 1
ATOM 11014 N N . LEU E 1 105 ? 118.448 89.003 83.071 1.00 84.67 71 LEU E N 1
ATOM 11015 C CA . LEU E 1 105 ? 118.244 90.378 83.505 1.00 84.67 71 LEU E CA 1
ATOM 11016 C C . LEU E 1 105 ? 117.041 90.534 84.420 1.00 84.67 71 LEU E C 1
ATOM 11017 O O . LEU E 1 105 ? 117.032 91.426 85.273 1.00 84.67 71 LEU E O 1
ATOM 11022 N N . LEU E 1 106 ? 116.018 89.703 84.259 1.00 80.40 72 LEU E N 1
ATOM 11023 C CA . LEU E 1 106 ? 114.826 89.801 85.084 1.00 80.40 72 LEU E CA 1
ATOM 11024 C C . LEU E 1 106 ? 114.716 88.686 86.110 1.00 80.40 72 LEU E C 1
ATOM 11025 O O . LEU E 1 106 ? 113.734 88.645 86.854 1.00 80.40 72 LEU E O 1
ATOM 11030 N N . LEU E 1 107 ? 115.694 87.789 86.180 1.00 81.33 73 LEU E N 1
ATOM 11031 C CA . LEU E 1 107 ? 115.779 86.809 87.249 1.00 81.33 73 LEU E CA 1
ATOM 11032 C C . LEU E 1 107 ? 116.837 87.174 88.278 1.00 81.33 73 LEU E C 1
ATOM 11033 O O . LEU E 1 107 ? 117.281 86.309 89.036 1.00 81.33 73 LEU E O 1
ATOM 11038 N N . GLU E 1 108 ? 117.248 88.436 88.319 1.00 88.29 74 GLU E N 1
ATOM 11039 C CA . GLU E 1 108 ? 118.207 88.889 89.310 1.00 88.29 74 GLU E CA 1
ATOM 11040 C C . GLU E 1 108 ? 117.583 88.849 90.699 1.00 88.29 74 GLU E C 1
ATOM 11041 O O . GLU E 1 108 ? 116.432 88.457 90.887 1.00 88.29 74 GLU E O 1
ATOM 11047 N N . GLU E 1 109 ? 118.365 89.258 91.694 1.00 87.87 75 GLU E N 1
ATOM 11048 C CA . GLU E 1 109 ? 117.887 89.336 93.067 1.00 87.87 75 GLU E CA 1
ATOM 11049 C C . GLU E 1 109 ? 117.543 90.766 93.464 1.00 87.87 75 GLU E C 1
ATOM 11050 O O . GLU E 1 109 ? 116.447 91.028 93.964 1.00 87.87 75 GLU E O 1
ATOM 11056 N N . ALA E 1 110 ? 118.465 91.697 93.260 1.00 79.57 76 ALA E N 1
ATOM 11057 C CA . ALA E 1 110 ? 118.232 93.099 93.563 1.00 79.57 76 ALA E CA 1
ATOM 11058 C C . ALA E 1 110 ? 118.135 93.893 92.272 1.00 79.57 76 ALA E C 1
ATOM 11059 O O . ALA E 1 110 ? 118.966 93.736 91.374 1.00 79.57 76 ALA E O 1
ATOM 11061 N N . THR E 1 111 ? 117.116 94.743 92.182 1.00 75.71 77 THR E N 1
ATOM 11062 C CA . THR E 1 111 ? 116.891 95.551 90.993 1.00 75.71 77 THR E CA 1
ATOM 11063 C C . THR E 1 111 ? 116.362 96.912 91.406 1.00 75.71 77 THR E C 1
ATOM 11064 O O . THR E 1 111 ? 115.896 97.082 92.534 1.00 75.71 77 THR E O 1
ATOM 11068 N N . ARG E 1 112 ? 116.458 97.844 90.531 1.00 74.17 78 ARG E N 1
ATOM 11069 C CA . ARG E 1 112 ? 115.810 99.132 90.661 1.00 74.17 78 ARG E CA 1
ATOM 11070 C C . ARG E 1 112 ? 114.898 99.376 89.468 1.00 74.17 78 ARG E C 1
ATOM 11071 O O . ARG E 1 112 ? 115.127 98.829 88.388 1.00 74.17 78 ARG E O 1
ATOM 11079 N N . PRO E 1 113 ? 113.855 100.186 89.627 1.00 70.87 79 PRO E N 1
ATOM 11080 C CA . PRO E 1 113 ? 112.899 100.373 88.531 1.00 70.87 79 PRO E CA 1
ATOM 11081 C C . PRO E 1 113 ? 113.545 101.030 87.323 1.00 70.87 79 PRO E C 1
ATOM 11082 O O . PRO E 1 113 ? 114.218 102.054 87.436 1.00 70.87 79 PRO E O 1
ATOM 11086 N N . ARG E 1 114 ? 113.330 100.430 86.157 1.00 74.82 80 ARG E N 1
ATOM 11087 C CA . ARG E 1 114 ? 113.881 100.962 84.922 1.00 74.82 80 ARG E CA 1
ATOM 11088 C C . ARG E 1 114 ? 113.176 100.316 83.743 1.00 74.82 80 ARG E C 1
ATOM 11089 O O . ARG E 1 114 ? 112.668 99.199 83.836 1.00 74.82 80 ARG E O 1
ATOM 11097 N N . LEU E 1 115 ? 113.158 101.038 82.632 1.00 77.41 81 LEU E N 1
ATOM 11098 C CA . LEU E 1 115 ? 112.661 100.527 81.366 1.00 77.41 81 LEU E CA 1
ATOM 11099 C C . LEU E 1 115 ? 113.847 100.153 80.494 1.00 77.41 81 LEU E C 1
ATOM 11100 O O . LEU E 1 115 ? 114.896 100.800 80.552 1.00 77.41 81 LEU E O 1
ATOM 11105 N N . LEU E 1 116 ? 113.688 99.109 79.689 1.00 84.80 82 LEU E N 1
ATOM 11106 C CA . LEU E 1 116 ? 114.805 98.600 78.909 1.00 84.80 82 LEU E CA 1
ATOM 11107 C C . LEU E 1 116 ? 114.293 98.022 77.603 1.00 84.80 82 LEU E C 1
ATOM 11108 O O . LEU E 1 116 ? 113.562 97.029 77.607 1.00 84.80 82 LEU E O 1
ATOM 11113 N N . ASP E 1 117 ? 114.679 98.640 76.496 1.00 99.33 83 ASP E N 1
ATOM 11114 C CA . ASP E 1 117 ? 114.287 98.200 75.166 1.00 99.33 83 ASP E CA 1
ATOM 11115 C C . ASP E 1 117 ? 115.393 97.334 74.586 1.00 99.33 83 ASP E C 1
ATOM 11116 O O . ASP E 1 117 ? 116.557 97.742 74.575 1.00 99.33 83 ASP E O 1
ATOM 11121 N N . LEU E 1 118 ? 115.039 96.143 74.107 1.00 96.66 84 LEU E N 1
ATOM 11122 C CA . LEU E 1 118 ? 116.017 95.278 73.449 1.00 96.66 84 LEU E CA 1
ATOM 11123 C C . LEU E 1 118 ? 115.483 94.752 72.115 1.00 96.66 84 LEU E C 1
ATOM 11124 O O . LEU E 1 118 ? 115.076 93.600 71.980 1.00 96.66 84 LEU E O 1
ATOM 11129 N N . GLY E 1 119 ? 115.510 95.610 71.104 1.00 103.28 85 GLY E N 1
ATOM 11130 C CA . GLY E 1 119 ? 115.553 95.175 69.722 1.00 103.28 85 GLY E CA 1
ATOM 11131 C C . GLY E 1 119 ? 114.206 95.021 69.052 1.00 103.28 85 GLY E C 1
ATOM 11132 O O . GLY E 1 119 ? 113.596 93.954 69.148 1.00 103.28 85 GLY E O 1
ATOM 11133 N N . ALA E 1 120 ? 113.731 96.065 68.371 1.00 106.49 86 ALA E N 1
ATOM 11134 C CA . ALA E 1 120 ? 112.611 95.989 67.432 1.00 106.49 86 ALA E CA 1
ATOM 11135 C C . ALA E 1 120 ? 111.327 95.449 68.056 1.00 106.49 86 ALA E C 1
ATOM 11136 O O . ALA E 1 120 ? 110.291 95.363 67.389 1.00 106.49 86 ALA E O 1
ATOM 11138 N N . GLU E 1 121 ? 111.396 95.086 69.332 1.00 105.21 87 GLU E N 1
ATOM 11139 C CA . GLU E 1 121 ? 110.321 94.435 70.065 1.00 105.21 87 GLU E CA 1
ATOM 11140 C C . GLU E 1 121 ? 110.791 94.278 71.503 1.00 105.21 87 GLU E C 1
ATOM 11141 O O . GLU E 1 121 ? 111.875 94.751 71.851 1.00 105.21 87 GLU E O 1
ATOM 11147 N N . SER E 1 122 ? 109.994 93.631 72.348 1.00 96.31 88 SER E N 1
ATOM 11148 C CA . SER E 1 122 ? 110.499 93.012 73.569 1.00 96.31 88 SER E CA 1
ATOM 11149 C C . SER E 1 122 ? 111.188 94.032 74.481 1.00 96.31 88 SER E C 1
ATOM 11150 O O . SER E 1 122 ? 112.404 94.036 74.644 1.00 96.31 88 SER E O 1
ATOM 11153 N N . LEU E 1 123 ? 110.386 94.919 75.049 1.00 86.77 89 LEU E N 1
ATOM 11154 C CA . LEU E 1 123 ? 110.957 95.771 76.075 1.00 86.77 89 LEU E CA 1
ATOM 11155 C C . LEU E 1 123 ? 110.780 95.132 77.451 1.00 86.77 89 LEU E C 1
ATOM 11156 O O . LEU E 1 123 ? 109.959 94.238 77.649 1.00 86.77 89 LEU E O 1
ATOM 11161 N N . LEU E 1 124 ? 111.581 95.593 78.407 1.00 76.87 90 LEU E N 1
ATOM 11162 C CA . LEU E 1 124 ? 111.566 95.086 79.772 1.00 76.87 90 LEU E CA 1
ATOM 11163 C C . LEU E 1 124 ? 111.295 96.227 80.734 1.00 76.87 90 LEU E C 1
ATOM 11164 O O . LEU E 1 124 ? 111.980 97.252 80.689 1.00 76.87 90 LEU E O 1
ATOM 11169 N N . VAL E 1 125 ? 110.315 96.043 81.614 1.00 71.75 91 VAL E N 1
ATOM 11170 C CA . VAL E 1 125 ? 109.943 97.052 82.595 1.00 71.75 91 VAL E CA 1
ATOM 11171 C C . VAL E 1 125 ? 110.060 96.434 83.976 1.00 71.75 91 VAL E C 1
ATOM 11172 O O . VAL E 1 125 ? 109.609 95.306 84.193 1.00 71.75 91 VAL E O 1
ATOM 11176 N N . PHE E 1 126 ? 110.653 97.171 84.907 1.00 69.17 92 PHE E N 1
ATOM 11177 C CA . PHE E 1 126 ? 110.801 96.730 86.288 1.00 69.17 92 PHE E CA 1
ATOM 11178 C C . PHE E 1 126 ? 110.022 97.688 87.175 1.00 69.17 92 PHE E C 1
ATOM 11179 O O . PHE E 1 126 ? 110.446 98.826 87.388 1.00 69.17 92 PHE E O 1
ATOM 11187 N N . LEU E 1 127 ? 108.884 97.234 87.683 1.00 69.49 93 LEU E N 1
ATOM 11188 C CA . LEU E 1 127 ? 107.988 98.062 88.472 1.00 69.49 93 LEU E CA 1
ATOM 11189 C C . LEU E 1 127 ? 107.981 97.604 89.921 1.00 69.49 93 LEU E C 1
ATOM 11190 O O . LEU E 1 127 ? 108.386 96.489 90.252 1.00 69.49 93 LEU E O 1
ATOM 11195 N N . ARG E 1 128 ? 107.487 98.484 90.784 1.00 71.66 94 ARG E N 1
ATOM 11196 C CA . ARG E 1 128 ? 107.471 98.274 92.224 1.00 71.66 94 ARG E CA 1
ATOM 11197 C C . ARG E 1 128 ? 106.056 98.473 92.740 1.00 71.66 94 ARG E C 1
ATOM 11198 O O . ARG E 1 128 ? 105.487 99.556 92.588 1.00 71.66 94 ARG E O 1
ATOM 11206 N N . GLY E 1 129 ? 105.500 97.440 93.362 1.00 77.18 95 GLY E N 1
ATOM 11207 C CA . GLY E 1 129 ? 104.184 97.523 93.961 1.00 77.18 95 GLY E CA 1
ATOM 11208 C C . GLY E 1 129 ? 104.173 98.365 95.217 1.00 77.18 95 GLY E C 1
ATOM 11209 O O . GLY E 1 129 ? 104.967 99.296 95.341 1.00 77.18 95 GLY E O 1
ATOM 11210 N N . VAL E 1 130 ? 103.267 98.074 96.149 1.00 78.69 96 VAL E N 1
ATOM 11211 C CA . VAL E 1 130 ? 103.204 98.811 97.401 1.00 78.69 96 VAL E CA 1
ATOM 11212 C C . VAL E 1 130 ? 103.079 97.885 98.605 1.00 78.69 96 VAL E C 1
ATOM 11213 O O . VAL E 1 130 ? 102.939 98.355 99.729 1.00 78.69 96 VAL E O 1
ATOM 11217 N N . ASN E 1 131 ? 103.119 96.573 98.389 1.00 83.00 97 ASN E N 1
ATOM 11218 C CA . ASN E 1 131 ? 103.278 95.594 99.463 1.00 83.00 97 ASN E CA 1
ATOM 11219 C C . ASN E 1 131 ? 102.132 95.654 100.472 1.00 83.00 97 ASN E C 1
ATOM 11220 O O . ASN E 1 131 ? 102.322 95.950 101.650 1.00 83.00 97 ASN E O 1
ATOM 11225 N N . LEU E 1 132 ? 100.931 95.362 99.991 1.00 80.99 98 LEU E N 1
ATOM 11226 C CA . LEU E 1 132 ? 99.799 95.175 100.893 1.00 80.99 98 LEU E CA 1
ATOM 11227 C C . LEU E 1 132 ? 99.666 93.713 101.293 1.00 80.99 98 LEU E C 1
ATOM 11228 O O . LEU E 1 132 ? 98.594 93.119 101.232 1.00 80.99 98 LEU E O 1
ATOM 11233 N N . ASN E 1 133 ? 100.740 93.148 101.699 1.00 88.68 99 ASN E N 1
ATOM 11234 C CA . ASN E 1 133 ? 100.753 91.765 102.137 1.00 88.68 99 ASN E CA 1
ATOM 11235 C C . ASN E 1 133 ? 100.418 91.690 103.618 1.00 88.68 99 ASN E C 1
ATOM 11236 O O . ASN E 1 133 ? 100.671 92.640 104.363 1.00 88.68 99 ASN E O 1
ATOM 11241 N N . PRO E 1 134 ? 99.850 90.572 104.076 1.00 93.74 100 PRO E N 1
ATOM 11242 C CA . PRO E 1 134 ? 99.475 90.470 105.494 1.00 93.74 100 PRO E CA 1
ATOM 11243 C C . PRO E 1 134 ? 100.627 90.687 106.452 1.00 93.74 100 PRO E C 1
ATOM 11244 O O . PRO E 1 134 ? 100.376 90.953 107.633 1.00 93.74 100 PRO E O 1
ATOM 11248 N N . GLY E 1 135 ? 101.872 90.597 105.997 1.00 97.66 101 GLY E N 1
ATOM 11249 C CA . GLY E 1 135 ? 102.976 90.722 106.921 1.00 97.66 101 GLY E CA 1
ATOM 11250 C C . GLY E 1 135 ? 103.152 92.114 107.485 1.00 97.66 101 GLY E C 1
ATOM 11251 O O . GLY E 1 135 ? 102.785 92.355 108.639 1.00 97.66 101 GLY E O 1
ATOM 11252 N N . ALA E 1 136 ? 103.661 93.050 106.679 1.00 97.74 102 ALA E N 1
ATOM 11253 C CA . ALA E 1 136 ? 103.981 94.380 107.183 1.00 97.74 102 ALA E CA 1
ATOM 11254 C C . ALA E 1 136 ? 104.489 95.312 106.094 1.00 97.74 102 ALA E C 1
ATOM 11255 O O . ALA E 1 136 ? 104.596 94.920 104.929 1.00 97.74 102 ALA E O 1
ATOM 11257 N N . GLU E 1 137 ? 104.813 96.548 106.481 1.00 96.58 103 GLU E N 1
ATOM 11258 C CA . GLU E 1 137 ? 105.651 97.428 105.676 1.00 96.58 103 GLU E CA 1
ATOM 11259 C C . GLU E 1 137 ? 105.079 97.771 104.310 1.00 96.58 103 GLU E C 1
ATOM 11260 O O . GLU E 1 137 ? 105.386 97.093 103.325 1.00 96.58 103 GLU E O 1
ATOM 11266 N N . PRO E 1 138 ? 104.163 98.729 104.230 1.00 89.67 104 PRO E N 1
ATOM 11267 C CA . PRO E 1 138 ? 103.781 99.262 102.916 1.00 89.67 104 PRO E CA 1
ATOM 11268 C C . PRO E 1 138 ? 104.974 99.681 102.072 1.00 89.67 104 PRO E C 1
ATOM 11269 O O . PRO E 1 138 ? 105.024 99.343 100.888 1.00 89.67 104 PRO E O 1
ATOM 11273 N N . GLU E 1 139 ? 105.963 100.364 102.642 1.00 92.47 105 GLU E N 1
ATOM 11274 C CA . GLU E 1 139 ? 107.204 100.560 101.905 1.00 92.47 105 GLU E CA 1
ATOM 11275 C C . GLU E 1 139 ? 107.910 99.209 101.849 1.00 92.47 105 GLU E C 1
ATOM 11276 O O . GLU E 1 139 ? 107.345 98.192 102.243 1.00 92.47 105 GLU E O 1
ATOM 11282 N N . ASP E 1 140 ? 109.143 99.154 101.352 1.00 92.22 106 ASP E N 1
ATOM 11283 C CA . ASP E 1 140 ? 109.727 97.866 100.984 1.00 92.22 106 ASP E CA 1
ATOM 11284 C C . ASP E 1 140 ? 108.827 97.211 99.936 1.00 92.22 106 ASP E C 1
ATOM 11285 O O . ASP E 1 140 ? 108.197 96.179 100.163 1.00 92.22 106 ASP E O 1
ATOM 11290 N N . MET E 1 141 ? 108.746 97.879 98.791 1.00 80.82 107 MET E N 1
ATOM 11291 C CA . MET E 1 141 ? 107.699 97.613 97.820 1.00 80.82 107 MET E CA 1
ATOM 11292 C C . MET E 1 141 ? 107.969 96.333 97.050 1.00 80.82 107 MET E C 1
ATOM 11293 O O . MET E 1 141 ? 109.103 96.062 96.651 1.00 80.82 107 MET E O 1
ATOM 11298 N N . VAL E 1 142 ? 106.918 95.537 96.858 1.00 73.90 108 VAL E N 1
ATOM 11299 C CA . VAL E 1 142 ? 107.016 94.345 96.033 1.00 73.90 108 VAL E CA 1
ATOM 11300 C C . VAL E 1 142 ? 107.464 94.747 94.641 1.00 73.90 108 VAL E C 1
ATOM 11301 O O . VAL E 1 142 ? 107.057 95.791 94.124 1.00 73.90 108 VAL E O 1
ATOM 11305 N N . SER E 1 143 ? 108.315 93.930 94.032 1.00 71.18 109 SER E N 1
ATOM 11306 C CA . SER E 1 143 ? 108.847 94.233 92.713 1.00 71.18 109 SER E CA 1
ATOM 11307 C C . SER E 1 143 ? 108.171 93.375 91.658 1.00 71.18 109 SER E C 1
ATOM 11308 O O . SER E 1 143 ? 108.129 92.149 91.781 1.00 71.18 109 SER E O 1
ATOM 11311 N N . LEU E 1 144 ? 107.660 94.024 90.617 1.00 68.55 110 LEU E N 1
ATOM 11312 C CA . LEU E 1 144 ? 107.023 93.357 89.492 1.00 68.55 110 LEU E CA 1
ATOM 11313 C C . LEU E 1 144 ? 107.861 93.613 88.253 1.00 68.55 110 LEU E C 1
ATOM 11314 O O . LEU E 1 144 ? 108.180 94.766 87.948 1.00 68.55 110 LEU E O 1
ATOM 11319 N N . ARG E 1 145 ? 108.219 92.547 87.547 1.00 73.16 111 ARG E N 1
ATOM 11320 C CA . ARG E 1 145 ? 109.076 92.629 86.375 1.00 73.16 111 ARG E CA 1
ATOM 11321 C C . ARG E 1 145 ? 108.313 92.123 85.166 1.00 73.16 111 ARG E C 1
ATOM 11322 O O . ARG E 1 145 ? 107.816 90.994 85.172 1.00 73.16 111 ARG E O 1
ATOM 11330 N N . VAL E 1 146 ? 108.230 92.952 84.133 1.00 74.28 112 VAL E N 1
ATOM 11331 C CA . VAL E 1 146 ? 107.398 92.684 82.971 1.00 74.28 112 VAL E CA 1
ATOM 11332 C C . VAL E 1 146 ? 108.292 92.564 81.750 1.00 74.28 112 VAL E C 1
ATOM 11333 O O . VAL E 1 146 ? 109.214 93.365 81.571 1.00 74.28 112 VAL E O 1
ATOM 11337 N N . PHE E 1 147 ? 108.027 91.566 80.919 1.00 81.23 113 PHE E N 1
ATOM 11338 C CA . PHE E 1 147 ? 108.625 91.453 79.597 1.00 81.23 113 PHE E CA 1
ATOM 11339 C C . PHE E 1 147 ? 107.503 91.631 78.587 1.00 81.23 113 PHE E C 1
ATOM 11340 O O . PHE E 1 147 ? 106.660 90.745 78.427 1.00 81.23 113 PHE E O 1
ATOM 11348 N N . ALA E 1 148 ? 107.483 92.772 77.915 1.00 88.47 114 ALA E N 1
ATOM 11349 C CA . ALA E 1 148 ? 106.392 93.124 77.022 1.00 88.47 114 ALA E CA 1
ATOM 11350 C C . ALA E 1 148 ? 106.804 92.901 75.578 1.00 88.47 114 ALA E C 1
ATOM 11351 O O . ALA E 1 148 ? 107.783 93.486 75.110 1.00 88.47 114 ALA E O 1
ATOM 11353 N N . ASP E 1 149 ? 106.059 92.062 74.883 1.00 93.56 115 ASP E N 1
ATOM 11354 C CA . ASP E 1 149 ? 106.222 91.835 73.459 1.00 93.56 115 ASP E CA 1
ATOM 11355 C C . ASP E 1 149 ? 105.069 92.508 72.721 1.00 93.56 115 ASP E C 1
ATOM 11356 O O . ASP E 1 149 ? 104.233 93.188 73.316 1.00 93.56 115 ASP E O 1
ATOM 11361 N N . ALA E 1 150 ? 105.031 92.326 71.403 1.00 96.20 116 ALA E N 1
ATOM 11362 C CA . ALA E 1 150 ? 103.894 92.822 70.641 1.00 96.20 116 ALA E CA 1
ATOM 11363 C C . ALA E 1 150 ? 102.671 91.936 70.821 1.00 96.20 116 ALA E C 1
ATOM 11364 O O . ALA E 1 150 ? 101.544 92.395 70.615 1.00 96.20 116 ALA E O 1
ATOM 11366 N N . ARG E 1 151 ? 102.867 90.674 71.200 1.00 99.67 117 ARG E N 1
ATOM 11367 C CA . ARG E 1 151 ? 101.747 89.760 71.370 1.00 99.67 117 ARG E CA 1
ATOM 11368 C C . ARG E 1 151 ? 101.876 88.887 72.610 1.00 99.67 117 ARG E C 1
ATOM 11369 O O . ARG E 1 151 ? 101.119 87.920 72.742 1.00 99.67 117 ARG E O 1
ATOM 11377 N N . ARG E 1 152 ? 102.808 89.181 73.510 1.00 93.33 118 ARG E N 1
ATOM 11378 C CA . ARG E 1 152 ? 102.964 88.415 74.735 1.00 93.33 118 ARG E CA 1
ATOM 11379 C C . ARG E 1 152 ? 103.378 89.347 75.857 1.00 93.33 118 ARG E C 1
ATOM 11380 O O . ARG E 1 152 ? 104.109 90.315 75.642 1.00 93.33 118 ARG E O 1
ATOM 11388 N N . VAL E 1 153 ? 102.898 89.051 77.056 1.00 84.42 119 VAL E N 1
ATOM 11389 C CA . VAL E 1 153 ? 103.359 89.711 78.266 1.00 84.42 119 VAL E CA 1
ATOM 11390 C C . VAL E 1 153 ? 103.696 88.627 79.269 1.00 84.42 119 VAL E C 1
ATOM 11391 O O . VAL E 1 153 ? 102.913 87.691 79.459 1.00 84.42 119 VAL E O 1
ATOM 11395 N N . ILE E 1 154 ? 104.856 88.744 79.898 1.00 80.59 120 ILE E N 1
ATOM 11396 C CA . ILE E 1 154 ? 105.324 87.782 80.881 1.00 80.59 120 ILE E CA 1
ATOM 11397 C C . ILE E 1 154 ? 105.743 88.565 82.109 1.00 80.59 120 ILE E C 1
ATOM 11398 O O . ILE E 1 154 ? 106.645 89.407 82.035 1.00 80.59 120 ILE E O 1
ATOM 11403 N N . SER E 1 155 ? 105.086 88.305 83.226 1.00 80.23 121 SER E N 1
ATOM 11404 C CA . SER E 1 155 ? 105.286 89.078 84.437 1.00 80.23 121 SER E CA 1
ATOM 11405 C C . SER E 1 155 ? 105.801 88.177 85.549 1.00 80.23 121 SER E C 1
ATOM 11406 O O . SER E 1 155 ? 105.371 87.028 85.682 1.00 80.23 121 SER E O 1
ATOM 11409 N N . LEU E 1 156 ? 106.720 88.707 86.347 1.00 77.59 122 LEU E N 1
ATOM 11410 C CA . LEU E 1 156 ? 107.412 87.951 87.377 1.00 77.59 122 LEU E CA 1
ATOM 11411 C C . LEU E 1 156 ? 107.214 88.634 88.720 1.00 77.59 122 LEU E C 1
ATOM 11412 O O . LEU E 1 156 ? 107.189 89.864 88.797 1.00 77.59 122 LEU E O 1
ATOM 11417 N N . ARG E 1 157 ? 107.093 87.841 89.779 1.00 79.95 123 ARG E N 1
ATOM 11418 C CA . ARG E 1 157 ? 106.997 88.403 91.118 1.00 79.95 123 ARG E CA 1
ATOM 11419 C C . ARG E 1 157 ? 107.395 87.346 92.134 1.00 79.95 123 ARG E C 1
ATOM 11420 O O . ARG E 1 157 ? 107.244 86.147 91.899 1.00 79.95 123 ARG E O 1
ATOM 11428 N N . LEU E 1 158 ? 107.901 87.812 93.276 1.00 80.81 124 LEU E N 1
ATOM 11429 C CA . LEU E 1 158 ? 108.166 86.947 94.419 1.00 80.81 124 LEU E CA 1
ATOM 11430 C C . LEU E 1 158 ? 106.984 86.906 95.379 1.00 80.81 124 LEU E C 1
ATOM 11431 O O . LEU E 1 158 ? 106.392 85.847 95.603 1.00 80.81 124 LEU E O 1
ATOM 11436 N N . ARG E 1 159 ? 106.628 88.050 95.948 1.00 79.53 125 ARG E N 1
ATOM 11437 C CA . ARG E 1 159 ? 105.529 88.283 96.868 1.00 79.53 125 ARG E CA 1
ATOM 11438 C C . ARG E 1 159 ? 104.286 88.719 96.109 1.00 79.53 125 ARG E C 1
ATOM 11439 O O . ARG E 1 159 ? 104.384 89.509 95.168 1.00 79.53 125 ARG E O 1
ATOM 11447 N N . PRO E 1 160 ? 103.108 88.231 96.489 1.00 81.22 126 PRO E N 1
ATOM 11448 C CA . PRO E 1 160 ? 101.906 88.532 95.711 1.00 81.22 126 PRO E CA 1
ATOM 11449 C C . PRO E 1 160 ? 101.633 90.025 95.661 1.00 81.22 126 PRO E C 1
ATOM 11450 O O . PRO E 1 160 ? 101.987 90.776 96.571 1.00 81.22 126 PRO E O 1
ATOM 11454 N N . LEU E 1 161 ? 101.004 90.449 94.571 1.00 79.56 127 LEU E N 1
ATOM 11455 C CA . LEU E 1 161 ? 100.672 91.844 94.334 1.00 79.56 127 LEU E CA 1
ATOM 11456 C C . LEU E 1 161 ? 99.164 91.995 94.243 1.00 79.56 127 LEU E C 1
ATOM 11457 O O . LEU E 1 161 ? 98.473 91.101 93.750 1.00 79.56 127 LEU E O 1
ATOM 11462 N N . LYS E 1 162 ? 98.654 93.129 94.721 1.00 82.96 128 LYS E N 1
ATOM 11463 C CA . LYS E 1 162 ? 97.228 93.397 94.582 1.00 82.96 128 LYS E CA 1
ATOM 11464 C C . LYS E 1 162 ? 96.884 93.756 93.147 1.00 82.96 128 LYS E C 1
ATOM 11465 O O . LYS E 1 162 ? 95.898 93.258 92.592 1.00 82.96 128 LYS E O 1
ATOM 11471 N N . ALA E 1 163 ? 97.702 94.612 92.528 1.00 80.45 129 ALA E N 1
ATOM 11472 C CA . ALA E 1 163 ? 97.426 95.104 91.184 1.00 80.45 129 ALA E CA 1
ATOM 11473 C C . ALA E 1 163 ? 97.128 93.973 90.215 1.00 80.45 129 ALA E C 1
ATOM 11474 O O . ALA E 1 163 ? 96.288 94.115 89.321 1.00 80.45 129 ALA E O 1
ATOM 11476 N N . VAL E 1 164 ? 97.788 92.832 90.389 1.00 83.62 130 VAL E N 1
ATOM 11477 C CA . VAL E 1 164 ? 97.580 91.727 89.465 1.00 83.62 130 VAL E CA 1
ATOM 11478 C C . VAL E 1 164 ? 96.219 91.085 89.676 1.00 83.62 130 VAL E C 1
ATOM 11479 O O . VAL E 1 164 ? 95.540 90.726 88.708 1.00 83.62 130 VAL E O 1
ATOM 11483 N N . ALA E 1 165 ? 95.791 90.928 90.925 1.00 90.12 131 ALA E N 1
ATOM 11484 C CA . ALA E 1 165 ? 94.447 90.418 91.162 1.00 90.12 131 ALA E CA 1
ATOM 11485 C C . ALA E 1 165 ? 93.400 91.397 90.654 1.00 90.12 131 ALA E C 1
ATOM 11486 O O . ALA E 1 165 ? 92.359 90.989 90.122 1.00 90.12 131 ALA E O 1
ATOM 11488 N N . ASP E 1 166 ? 93.661 92.695 90.820 1.00 89.67 132 ASP E N 1
ATOM 11489 C CA . ASP E 1 166 ? 92.792 93.719 90.255 1.00 89.67 132 ASP E CA 1
ATOM 11490 C C . ASP E 1 166 ? 92.649 93.529 88.755 1.00 89.67 132 ASP E C 1
ATOM 11491 O O . ASP E 1 166 ? 91.539 93.485 88.222 1.00 89.67 132 ASP E O 1
ATOM 11496 N N . LEU E 1 167 ? 93.779 93.403 88.062 1.00 88.93 133 LEU E N 1
ATOM 11497 C CA . LEU E 1 167 ? 93.757 93.234 86.616 1.00 88.93 133 LEU E CA 1
ATOM 11498 C C . LEU E 1 167 ? 93.029 91.961 86.221 1.00 88.93 133 LEU E C 1
ATOM 11499 O O . LEU E 1 167 ? 92.306 91.934 85.221 1.00 88.93 133 LEU E O 1
ATOM 11504 N N . LEU E 1 168 ? 93.200 90.893 86.994 1.00 96.53 134 LEU E N 1
ATOM 11505 C CA . LEU E 1 168 ? 92.551 89.637 86.645 1.00 96.53 134 LEU E CA 1
ATOM 11506 C C . LEU E 1 168 ? 91.038 89.755 86.769 1.00 96.53 134 LEU E C 1
ATOM 11507 O O . LEU E 1 168 ? 90.302 89.514 85.802 1.00 96.53 134 LEU E O 1
ATOM 11512 N N . GLU E 1 169 ? 90.558 90.135 87.958 1.00 101.83 135 GLU E N 1
ATOM 11513 C CA . GLU E 1 169 ? 89.123 90.306 88.158 1.00 101.83 135 GLU E CA 1
ATOM 11514 C C . GLU E 1 169 ? 88.551 91.332 87.195 1.00 101.83 135 GLU E C 1
ATOM 11515 O O . GLU E 1 169 ? 87.375 91.254 86.825 1.00 101.83 135 GLU E O 1
ATOM 11521 N N . ASP E 1 170 ? 89.370 92.294 86.771 1.00 100.72 136 ASP E N 1
ATOM 11522 C CA . ASP E 1 170 ? 88.980 93.195 85.699 1.00 100.72 136 ASP E CA 1
ATOM 11523 C C . ASP E 1 170 ? 88.761 92.428 84.405 1.00 100.72 136 ASP E C 1
ATOM 11524 O O . ASP E 1 170 ? 87.748 92.616 83.723 1.00 100.72 136 ASP E O 1
ATOM 11529 N N . LEU E 1 171 ? 89.699 91.553 84.060 1.00 102.22 137 LEU E N 1
ATOM 11530 C CA . LEU E 1 171 ? 89.641 90.804 82.815 1.00 102.22 137 LEU E CA 1
ATOM 11531 C C . LEU E 1 171 ? 88.412 89.914 82.757 1.00 102.22 137 LEU E C 1
ATOM 11532 O O . LEU E 1 171 ? 87.574 90.074 81.866 1.00 102.22 137 LEU E O 1
ATOM 11537 N N . GLU E 1 172 ? 88.285 88.977 83.696 1.00 106.15 138 GLU E N 1
ATOM 11538 C CA . GLU E 1 172 ? 87.149 88.067 83.601 1.00 106.15 138 GLU E CA 1
ATOM 11539 C C . GLU E 1 172 ? 85.817 88.770 83.817 1.00 106.15 138 GLU E C 1
ATOM 11540 O O . GLU E 1 172 ? 84.770 88.161 83.574 1.00 106.15 138 GLU E O 1
ATOM 11546 N N . ALA E 1 173 ? 85.825 90.028 84.254 1.00 106.52 139 ALA E N 1
ATOM 11547 C CA . ALA E 1 173 ? 84.600 90.816 84.266 1.00 106.52 139 ALA E CA 1
ATOM 11548 C C . ALA E 1 173 ? 84.208 91.306 82.883 1.00 106.52 139 ALA E C 1
ATOM 11549 O O . ALA E 1 173 ? 83.114 91.858 82.730 1.00 106.52 139 ALA E O 1
ATOM 11551 N N . GLY E 1 174 ? 85.063 91.123 81.881 1.00 106.07 140 GLY E N 1
ATOM 11552 C CA . GLY E 1 174 ? 84.767 91.553 80.534 1.00 106.07 140 GLY E CA 1
ATOM 11553 C C . GLY E 1 174 ? 85.137 92.983 80.216 1.00 106.07 140 GLY E C 1
ATOM 11554 O O . GLY E 1 174 ? 84.756 93.478 79.150 1.00 106.07 140 GLY E O 1
ATOM 11555 N N . LYS E 1 175 ? 85.865 93.666 81.098 1.00 100.63 141 LYS E N 1
ATOM 11556 C CA . LYS E 1 175 ? 86.241 95.054 80.873 1.00 100.63 141 LYS E CA 1
ATOM 11557 C C . LYS E 1 175 ? 87.731 95.286 81.081 1.00 100.63 141 LYS E C 1
ATOM 11558 O O . LYS E 1 175 ? 88.149 96.416 81.345 1.00 100.63 141 LYS E O 1
ATOM 11564 N N . GLY E 1 176 ? 88.542 94.243 80.964 1.00 100.54 142 GLY E N 1
ATOM 11565 C CA . GLY E 1 176 ? 89.965 94.367 81.150 1.00 100.54 142 GLY E CA 1
ATOM 11566 C C . GLY E 1 176 ? 90.663 94.848 79.898 1.00 100.54 142 GLY E C 1
ATOM 11567 O O . GLY E 1 176 ? 90.031 95.323 78.952 1.00 100.54 142 GLY E O 1
ATOM 11568 N N . PRO E 1 177 ? 91.986 94.728 79.867 1.00 95.10 143 PRO E N 1
ATOM 11569 C CA . PRO E 1 177 ? 92.741 95.162 78.691 1.00 95.10 143 PRO E CA 1
ATOM 11570 C C . PRO E 1 177 ? 92.487 94.243 77.511 1.00 95.10 143 PRO E C 1
ATOM 11571 O O . PRO E 1 177 ? 91.822 93.213 77.616 1.00 95.10 143 PRO E O 1
ATOM 11575 N N . LYS E 1 178 ? 93.033 94.630 76.363 1.00 99.91 144 LYS E N 1
ATOM 11576 C CA . LYS E 1 178 ? 92.865 93.823 75.166 1.00 99.91 144 LYS E CA 1
ATOM 11577 C C . LYS E 1 178 ? 94.148 93.596 74.381 1.00 99.91 144 LYS E C 1
ATOM 11578 O O . LYS E 1 178 ? 94.155 92.733 73.499 1.00 99.91 144 LYS E O 1
ATOM 11584 N N . THR E 1 179 ? 95.223 94.331 74.658 1.00 97.08 145 THR E N 1
ATOM 11585 C CA . THR E 1 179 ? 96.512 94.090 74.029 1.00 97.08 145 THR E CA 1
ATOM 11586 C C . THR E 1 179 ? 97.623 94.245 75.058 1.00 97.08 145 THR E C 1
ATOM 11587 O O . THR E 1 179 ? 97.392 94.651 76.198 1.00 97.08 145 THR E O 1
ATOM 11591 N N . ALA E 1 180 ? 98.840 93.906 74.632 1.00 92.89 146 ALA E N 1
ATOM 11592 C CA . ALA E 1 180 ? 99.977 93.863 75.546 1.00 92.89 146 ALA E CA 1
ATOM 11593 C C . ALA E 1 180 ? 100.239 95.217 76.188 1.00 92.89 146 ALA E C 1
ATOM 11594 O O . ALA E 1 180 ? 100.397 95.317 77.415 1.00 92.89 146 ALA E O 1
ATOM 11596 N N . SER E 1 181 ? 100.310 96.267 75.371 1.00 93.61 147 SER E N 1
ATOM 11597 C CA . SER E 1 181 ? 100.489 97.608 75.905 1.00 93.61 147 SER E CA 1
ATOM 11598 C C . SER E 1 181 ? 99.416 97.936 76.927 1.00 93.61 147 SER E C 1
ATOM 11599 O O . SER E 1 181 ? 99.704 98.558 77.954 1.00 93.61 147 SER E O 1
ATOM 11602 N N . GLU E 1 182 ? 98.182 97.505 76.673 1.00 93.69 148 GLU E N 1
ATOM 11603 C CA . GLU E 1 182 ? 97.107 97.768 77.617 1.00 93.69 148 GLU E CA 1
ATOM 11604 C C . GLU E 1 182 ? 97.327 97.020 78.923 1.00 93.69 148 GLU E C 1
ATOM 11605 O O . GLU E 1 182 ? 97.002 97.536 79.994 1.00 93.69 148 GLU E O 1
ATOM 11611 N N . VAL E 1 183 ? 97.892 95.814 78.862 1.00 85.70 149 VAL E N 1
ATOM 11612 C CA . VAL E 1 183 ? 98.174 95.072 80.088 1.00 85.70 149 VAL E CA 1
ATOM 11613 C C . VAL E 1 183 ? 99.221 95.796 80.917 1.00 85.70 149 VAL E C 1
ATOM 11614 O O . VAL E 1 183 ? 99.066 95.966 82.134 1.00 85.70 149 VAL E O 1
ATOM 11618 N N . VAL E 1 184 ? 100.308 96.225 80.277 1.00 82.61 150 VAL E N 1
ATOM 11619 C CA . VAL E 1 184 ? 101.331 96.948 81.023 1.00 82.61 150 VAL E CA 1
ATOM 11620 C C . VAL E 1 184 ? 100.766 98.238 81.592 1.00 82.61 150 VAL E C 1
ATOM 11621 O O . VAL E 1 184 ? 101.069 98.615 82.734 1.00 82.61 150 VAL E O 1
ATOM 11625 N N . TYR E 1 185 ? 99.924 98.928 80.822 1.00 82.87 151 TYR E N 1
ATOM 11626 C CA . TYR E 1 185 ? 99.344 100.168 81.314 1.00 82.87 151 TYR E CA 1
ATOM 11627 C C . TYR E 1 185 ? 98.438 99.909 82.506 1.00 82.87 151 TYR E C 1
ATOM 11628 O O . TYR E 1 185 ? 98.446 100.671 83.471 1.00 82.87 151 TYR E O 1
ATOM 11637 N N . TYR E 1 186 ? 97.643 98.844 82.455 1.00 82.55 152 TYR E N 1
ATOM 11638 C CA . TYR E 1 186 ? 96.760 98.534 83.571 1.00 82.55 152 TYR E CA 1
ATOM 11639 C C . TYR E 1 186 ? 97.561 98.232 84.825 1.00 82.55 152 TYR E C 1
ATOM 11640 O O . TYR E 1 186 ? 97.222 98.693 85.920 1.00 82.55 152 TYR E O 1
ATOM 11649 N N . LEU E 1 187 ? 98.629 97.448 84.685 1.00 76.90 153 LEU E N 1
ATOM 11650 C CA . LEU E 1 187 ? 99.470 97.147 85.837 1.00 76.90 153 LEU E CA 1
ATOM 11651 C C . LEU E 1 187 ? 100.037 98.421 86.445 1.00 76.90 153 LEU E C 1
ATOM 11652 O O . LEU E 1 187 ? 99.965 98.629 87.663 1.00 76.90 153 LEU E O 1
ATOM 11657 N N . ALA E 1 188 ? 100.593 99.297 85.608 1.00 75.71 154 ALA E N 1
ATOM 11658 C CA . ALA E 1 188 ? 101.158 100.538 86.128 1.00 75.71 154 ALA E CA 1
ATOM 11659 C C . ALA E 1 188 ? 100.082 101.416 86.753 1.00 75.71 154 ALA E C 1
ATOM 11660 O O . ALA E 1 188 ? 100.304 102.046 87.797 1.00 75.71 154 ALA E O 1
ATOM 11662 N N . HIS E 1 189 ? 98.905 101.458 86.135 1.00 76.68 155 HIS E N 1
ATOM 11663 C CA . HIS E 1 189 ? 97.818 102.283 86.636 1.00 76.68 155 HIS E CA 1
ATOM 11664 C C . HIS E 1 189 ? 97.396 101.834 88.021 1.00 76.68 155 HIS E C 1
ATOM 11665 O O . HIS E 1 189 ? 97.183 102.655 88.913 1.00 76.68 155 HIS E O 1
ATOM 11672 N N . TYR E 1 190 ? 97.276 100.524 88.222 1.00 75.19 156 TYR E N 1
ATOM 11673 C CA . TYR E 1 190 ? 96.862 100.030 89.528 1.00 75.19 156 TYR E CA 1
ATOM 11674 C C . TYR E 1 190 ? 97.947 100.246 90.572 1.00 75.19 156 TYR E C 1
ATOM 11675 O O . TYR E 1 190 ? 97.653 100.623 91.716 1.00 75.19 156 TYR E O 1
ATOM 11684 N N . LEU E 1 191 ? 99.209 100.023 90.204 1.00 72.11 157 LEU E N 1
ATOM 11685 C CA . LEU E 1 191 ? 100.286 100.303 91.146 1.00 72.11 157 LEU E CA 1
ATOM 11686 C C . LEU E 1 191 ? 100.240 101.750 91.612 1.00 72.11 157 LEU E C 1
ATOM 11687 O O . LEU E 1 191 ? 100.412 102.037 92.803 1.00 72.11 157 LEU E O 1
ATOM 11692 N N . THR E 1 192 ? 99.980 102.678 90.693 1.00 74.89 158 THR E N 1
ATOM 11693 C CA . THR E 1 192 ? 99.896 104.077 91.094 1.00 74.89 158 THR E CA 1
ATOM 11694 C C . THR E 1 192 ? 98.634 104.378 91.894 1.00 74.89 158 THR E C 1
ATOM 11695 O O . THR E 1 192 ? 98.681 105.160 92.853 1.00 74.89 158 THR E O 1
ATOM 11699 N N . ASP E 1 193 ? 97.505 103.779 91.516 1.00 75.10 159 ASP E N 1
ATOM 11700 C CA . ASP E 1 193 ? 96.267 103.994 92.250 1.00 75.10 159 ASP E CA 1
ATOM 11701 C C . ASP E 1 193 ? 96.402 103.535 93.689 1.00 75.10 159 ASP E C 1
ATOM 11702 O O . ASP E 1 193 ? 95.659 103.989 94.564 1.00 75.10 159 ASP E O 1
ATOM 11707 N N . ARG E 1 194 ? 97.325 102.618 93.956 1.00 73.40 160 ARG E N 1
ATOM 11708 C CA . ARG E 1 194 ? 97.544 102.231 95.343 1.00 73.40 160 ARG E CA 1
ATOM 11709 C C . ARG E 1 194 ? 98.626 103.048 96.028 1.00 73.40 160 ARG E C 1
ATOM 11710 O O . ARG E 1 194 ? 98.507 103.327 97.228 1.00 73.40 160 ARG E O 1
ATOM 11718 N N . VAL E 1 195 ? 99.666 103.460 95.306 1.00 73.18 161 VAL E N 1
ATOM 11719 C CA . VAL E 1 195 ? 100.686 104.274 95.953 1.00 73.18 161 VAL E CA 1
ATOM 11720 C C . VAL E 1 195 ? 100.107 105.618 96.378 1.00 73.18 161 VAL E C 1
ATOM 11721 O O . VAL E 1 195 ? 100.458 106.150 97.439 1.00 73.18 161 VAL E O 1
ATOM 11725 N N . ASP E 1 196 ? 99.181 106.172 95.595 1.00 77.93 162 ASP E N 1
ATOM 11726 C CA . ASP E 1 196 ? 98.650 107.473 95.988 1.00 77.93 162 ASP E CA 1
ATOM 11727 C C . ASP E 1 196 ? 97.684 107.340 97.156 1.00 77.93 162 ASP E C 1
ATOM 11728 O O . ASP E 1 196 ? 97.610 108.232 98.005 1.00 77.93 162 ASP E O 1
ATOM 11733 N N . THR E 1 197 ? 96.939 106.236 97.210 1.00 73.91 163 THR E N 1
ATOM 11734 C CA . THR E 1 197 ? 96.131 105.945 98.387 1.00 73.91 163 THR E CA 1
ATOM 11735 C C . THR E 1 197 ? 96.996 105.882 99.633 1.00 73.91 163 THR E C 1
ATOM 11736 O O . THR E 1 197 ? 96.656 106.464 100.669 1.00 73.91 163 THR E O 1
ATOM 11740 N N . LEU E 1 198 ? 98.129 105.190 99.546 1.00 75.07 164 LEU E N 1
ATOM 11741 C CA . LEU E 1 198 ? 99.019 105.103 100.698 1.00 75.07 164 LEU E CA 1
ATOM 11742 C C . LEU E 1 198 ? 99.539 106.476 101.102 1.00 75.07 164 LEU E C 1
ATOM 11743 O O . LEU E 1 198 ? 99.606 106.802 102.294 1.00 75.07 164 LEU E O 1
ATOM 11748 N N . ILE E 1 199 ? 99.916 107.301 100.126 1.00 74.39 165 ILE E N 1
ATOM 11749 C CA . ILE E 1 199 ? 100.487 108.600 100.468 1.00 74.39 165 ILE E CA 1
ATOM 11750 C C . ILE E 1 199 ? 99.428 109.520 101.063 1.00 74.39 165 ILE E C 1
ATOM 11751 O O . ILE E 1 199 ? 99.703 110.288 101.993 1.00 74.39 165 ILE E O 1
ATOM 11756 N N . SER E 1 200 ? 98.197 109.451 100.559 1.00 77.42 166 SER E N 1
ATOM 11757 C CA . SER E 1 200 ? 97.131 110.249 101.154 1.00 77.42 166 SER E CA 1
ATOM 11758 C C . SER E 1 200 ? 96.826 109.777 102.568 1.00 77.42 166 SER E C 1
ATOM 11759 O O . SER E 1 200 ? 96.508 110.586 103.447 1.00 77.42 166 SER E O 1
ATOM 11762 N N . GLY E 1 201 ? 96.921 108.470 102.810 1.00 78.21 167 GLY E N 1
ATOM 11763 C CA . GLY E 1 201 ? 96.794 107.979 104.170 1.00 78.21 167 GLY E CA 1
ATOM 11764 C C . GLY E 1 201 ? 97.863 108.540 105.086 1.00 78.21 167 GLY E C 1
ATOM 11765 O O . GLY E 1 201 ? 97.579 108.937 106.219 1.00 78.21 167 GLY E O 1
ATOM 11766 N N . ILE E 1 202 ? 99.106 108.581 104.609 1.00 77.42 168 ILE E N 1
ATOM 11767 C CA . ILE E 1 202 ? 100.180 109.183 105.396 1.00 77.42 168 ILE E CA 1
ATOM 11768 C C . ILE E 1 202 ? 99.866 110.640 105.698 1.00 77.42 168 ILE E C 1
ATOM 11769 O O . ILE E 1 202 ? 100.109 111.132 106.810 1.00 77.42 168 ILE E O 1
ATOM 11774 N N . ALA E 1 203 ? 99.329 111.357 104.712 1.00 81.47 169 ALA E N 1
ATOM 11775 C CA . ALA E 1 203 ? 99.037 112.773 104.906 1.00 81.47 169 ALA E CA 1
ATOM 11776 C C . ALA E 1 203 ? 97.949 112.973 105.953 1.00 81.47 169 ALA E C 1
ATOM 11777 O O . ALA E 1 203 ? 98.049 113.862 106.803 1.00 81.47 169 ALA E O 1
ATOM 11779 N N . ASP E 1 204 ? 96.899 112.152 105.913 1.00 86.82 170 ASP E N 1
ATOM 11780 C CA . ASP E 1 204 ? 95.857 112.277 106.930 1.00 86.82 170 ASP E CA 1
ATOM 11781 C C . ASP E 1 204 ? 96.365 111.869 108.307 1.00 86.82 170 ASP E C 1
ATOM 11782 O O . ASP E 1 204 ? 95.929 112.421 109.323 1.00 86.82 170 ASP E O 1
ATOM 11787 N N . GLN E 1 205 ? 97.284 110.905 108.368 1.00 85.34 171 GLN E N 1
ATOM 11788 C CA . GLN E 1 205 ? 97.878 110.556 109.653 1.00 85.34 171 GLN E CA 1
ATOM 11789 C C . GLN E 1 205 ? 98.639 111.734 110.240 1.00 85.34 171 GLN E C 1
ATOM 11790 O O . GLN E 1 205 ? 98.488 112.060 111.425 1.00 85.34 171 GLN E O 1
ATOM 11796 N N . LEU E 1 206 ? 99.469 112.383 109.425 1.00 85.85 172 LEU E N 1
ATOM 11797 C CA . LEU E 1 206 ? 100.164 113.573 109.899 1.00 85.85 172 LEU E CA 1
ATOM 11798 C C . LEU E 1 206 ? 99.180 114.662 110.295 1.00 85.85 172 LEU E C 1
ATOM 11799 O O . LEU E 1 206 ? 99.414 115.396 111.259 1.00 85.85 172 LEU E O 1
ATOM 11804 N N . ASP E 1 207 ? 98.079 114.792 109.556 1.00 92.14 173 ASP E N 1
ATOM 11805 C CA . ASP E 1 207 ? 97.087 115.808 109.887 1.00 92.14 173 ASP E CA 1
ATOM 11806 C C . ASP E 1 207 ? 96.489 115.553 111.260 1.00 92.14 173 ASP E C 1
ATOM 11807 O O . ASP E 1 207 ? 96.330 116.477 112.063 1.00 92.14 173 ASP E O 1
ATOM 11812 N N . ALA E 1 208 ? 96.142 114.298 111.544 1.00 94.48 174 ALA E N 1
ATOM 11813 C CA . ALA E 1 208 ? 95.610 113.961 112.858 1.00 94.48 174 ALA E CA 1
ATOM 11814 C C . ALA E 1 208 ? 96.632 114.236 113.950 1.00 94.48 174 ALA E C 1
ATOM 11815 O O . ALA E 1 208 ? 96.299 114.812 114.993 1.00 94.48 174 ALA E O 1
ATOM 11817 N N . VAL E 1 209 ? 97.887 113.844 113.723 1.00 94.84 175 VAL E N 1
ATOM 11818 C CA . VAL E 1 209 ? 98.930 114.086 114.716 1.00 94.84 175 VAL E CA 1
ATOM 11819 C C . VAL E 1 209 ? 99.055 115.575 115.003 1.00 94.84 175 VAL E C 1
ATOM 11820 O O . VAL E 1 209 ? 99.083 116.003 116.163 1.00 94.84 175 VAL E O 1
ATOM 11824 N N . GLU E 1 210 ? 99.130 116.387 113.951 1.00 98.80 176 GLU E N 1
ATOM 11825 C CA . GLU E 1 210 ? 99.303 117.820 114.138 1.00 98.80 176 GLU E CA 1
ATOM 11826 C C . GLU E 1 210 ? 98.107 118.428 114.848 1.00 98.80 176 GLU E C 1
ATOM 11827 O O . GLU E 1 210 ? 98.264 119.236 115.768 1.00 98.80 176 GLU E O 1
ATOM 11833 N N . GLU E 1 211 ? 96.897 118.092 114.408 1.00 106.53 177 GLU E N 1
ATOM 11834 C CA . GLU E 1 211 ? 95.733 118.719 115.017 1.00 106.53 177 GLU E CA 1
ATOM 11835 C C . GLU E 1 211 ? 95.622 118.330 116.482 1.00 106.53 177 GLU E C 1
ATOM 11836 O O . GLU E 1 211 ? 95.237 119.155 117.311 1.00 106.53 177 GLU E O 1
ATOM 11842 N N . LEU E 1 212 ? 96.012 117.101 116.833 1.00 104.16 178 LEU E N 1
ATOM 11843 C CA . LEU E 1 212 ? 96.074 116.730 118.244 1.00 104.16 178 LEU E CA 1
ATOM 11844 C C . LEU E 1 212 ? 97.101 117.575 118.990 1.00 104.16 178 LEU E C 1
ATOM 11845 O O . LEU E 1 212 ? 96.806 118.150 120.047 1.00 104.16 178 LEU E O 1
ATOM 11850 N N . VAL E 1 213 ? 98.313 117.668 118.440 1.00 106.51 179 VAL E N 1
ATOM 11851 C CA . VAL E 1 213 ? 99.398 118.369 119.121 1.00 106.51 179 VAL E CA 1
ATOM 11852 C C . VAL E 1 213 ? 99.031 119.822 119.373 1.00 106.51 179 VAL E C 1
ATOM 11853 O O . VAL E 1 213 ? 99.263 120.351 120.464 1.00 106.51 179 VAL E O 1
ATOM 11857 N N . GLU E 1 214 ? 98.449 120.492 118.378 1.00 110.99 180 GLU E N 1
ATOM 11858 C CA . GLU E 1 214 ? 98.143 121.910 118.555 1.00 110.99 180 GLU E CA 1
ATOM 11859 C C . GLU E 1 214 ? 96.821 122.136 119.280 1.00 110.99 180 GLU E C 1
ATOM 11860 O O . GLU E 1 214 ? 96.648 123.172 119.929 1.00 110.99 180 GLU E O 1
ATOM 11866 N N . ALA E 1 215 ? 95.874 121.200 119.187 1.00 117.04 181 ALA E N 1
ATOM 11867 C CA . ALA E 1 215 ? 94.665 121.301 119.994 1.00 117.04 181 ALA E CA 1
ATOM 11868 C C . ALA E 1 215 ? 95.010 121.252 121.472 1.00 117.04 181 ALA E C 1
ATOM 11869 O O . ALA E 1 215 ? 94.656 122.154 122.239 1.00 117.04 181 ALA E O 1
ATOM 11871 N N . ASP E 1 216 ? 95.716 120.206 121.889 1.00 123.28 182 ASP E N 1
ATOM 11872 C CA . ASP E 1 216 ? 96.260 120.198 123.234 1.00 123.28 182 ASP E CA 1
ATOM 11873 C C . ASP E 1 216 ? 97.466 121.130 123.293 1.00 123.28 182 ASP E C 1
ATOM 11874 O O . ASP E 1 216 ? 97.845 121.761 122.303 1.00 123.28 182 ASP E O 1
ATOM 11879 N N . GLU E 1 217 ? 98.065 121.230 124.471 1.00 128.16 183 GLU E N 1
ATOM 11880 C CA . GLU E 1 217 ? 99.301 121.972 124.641 1.00 128.16 183 GLU E CA 1
ATOM 11881 C C . GLU E 1 217 ? 100.264 121.133 125.467 1.00 128.16 183 GLU E C 1
ATOM 11882 O O . GLU E 1 217 ? 99.849 120.197 126.156 1.00 128.16 183 GLU E O 1
ATOM 11888 N N . ARG E 1 218 ? 101.556 121.462 125.364 1.00 125.65 184 ARG E N 1
ATOM 11889 C CA . ARG E 1 218 ? 102.653 120.719 125.984 1.00 125.65 184 ARG E CA 1
ATOM 11890 C C . ARG E 1 218 ? 102.487 119.212 125.814 1.00 125.65 184 ARG E C 1
ATOM 11891 O O . ARG E 1 218 ? 102.873 118.429 126.686 1.00 125.65 184 ARG E O 1
ATOM 11899 N N . ALA E 1 219 ? 101.923 118.800 124.683 1.00 119.53 185 ALA E N 1
ATOM 11900 C CA . ALA E 1 219 ? 101.732 117.395 124.354 1.00 119.53 185 ALA E CA 1
ATOM 11901 C C . ALA E 1 219 ? 102.731 117.020 123.272 1.00 119.53 185 ALA E C 1
ATOM 11902 O O . ALA E 1 219 ? 102.721 117.601 122.183 1.00 119.53 185 ALA E O 1
ATOM 11904 N N . SER E 1 220 ? 103.594 116.063 123.571 1.00 109.57 186 SER E N 1
ATOM 11905 C CA . SER E 1 220 ? 104.570 115.646 122.583 1.00 109.57 186 SER E CA 1
ATOM 11906 C C . SER E 1 220 ? 103.893 114.824 121.493 1.00 109.57 186 SER E C 1
ATOM 11907 O O . SER E 1 220 ? 102.977 114.048 121.776 1.00 109.57 186 SER E O 1
ATOM 11910 N N . PRO E 1 221 ? 104.312 114.977 120.242 1.00 103.35 187 PRO E N 1
ATOM 11911 C CA . PRO E 1 221 ? 103.814 114.088 119.194 1.00 103.35 187 PRO E CA 1
ATOM 11912 C C . PRO E 1 221 ? 104.278 112.670 119.453 1.00 103.35 187 PRO E C 1
ATOM 11913 O O . PRO E 1 221 ? 105.352 112.436 120.011 1.00 103.35 187 PRO E O 1
ATOM 11917 N N . ASP E 1 222 ? 103.455 111.716 119.042 1.00 97.31 188 ASP E N 1
ATOM 11918 C CA . ASP E 1 222 ? 103.755 110.315 119.305 1.00 97.31 188 ASP E CA 1
ATOM 11919 C C . ASP E 1 222 ? 104.961 109.909 118.477 1.00 97.31 188 ASP E C 1
ATOM 11920 O O . ASP E 1 222 ? 104.854 109.676 117.273 1.00 97.31 188 ASP E O 1
ATOM 11925 N N . GLN E 1 223 ? 106.120 109.825 119.120 1.00 97.96 189 GLN E N 1
ATOM 11926 C CA . GLN E 1 223 ? 107.274 109.234 118.473 1.00 97.96 189 GLN E CA 1
ATOM 11927 C C . GLN E 1 223 ? 106.982 107.772 118.156 1.00 97.96 189 GLN E C 1
ATOM 11928 O O . GLN E 1 223 ? 105.942 107.225 118.525 1.00 97.96 189 GLN E O 1
ATOM 11934 N N . HIS E 1 224 ? 107.905 107.148 117.427 1.00 98.86 190 HIS E N 1
ATOM 11935 C CA . HIS E 1 224 ? 107.738 105.775 116.961 1.00 98.86 190 HIS E CA 1
ATOM 11936 C C . HIS E 1 224 ? 106.591 105.710 115.958 1.00 98.86 190 HIS E C 1
ATOM 11937 O O . HIS E 1 224 ? 106.292 104.652 115.398 1.00 98.86 190 HIS E O 1
ATOM 11944 N N . GLN E 1 225 ? 105.954 106.847 115.712 1.00 91.78 191 GLN E N 1
ATOM 11945 C CA . GLN E 1 225 ? 105.047 107.027 114.591 1.00 91.78 191 GLN E CA 1
ATOM 11946 C C . GLN E 1 225 ? 105.574 108.027 113.585 1.00 91.78 191 GLN E C 1
ATOM 11947 O O . GLN E 1 225 ? 105.515 107.772 112.385 1.00 91.78 191 GLN E O 1
ATOM 11953 N N . LEU E 1 226 ? 106.097 109.159 114.050 1.00 87.67 192 LEU E N 1
ATOM 11954 C CA . LEU E 1 226 ? 106.825 110.045 113.153 1.00 87.67 192 LEU E CA 1
ATOM 11955 C C . LEU E 1 226 ? 108.008 109.325 112.528 1.00 87.67 192 LEU E C 1
ATOM 11956 O O . LEU E 1 226 ? 108.332 109.547 111.357 1.00 87.67 192 LEU E O 1
ATOM 11961 N N . ARG E 1 227 ? 108.660 108.448 113.290 1.00 94.96 193 ARG E N 1
ATOM 11962 C CA . ARG E 1 227 ? 109.778 107.691 112.743 1.00 94.96 193 ARG E CA 1
ATOM 11963 C C . ARG E 1 227 ? 109.314 106.762 111.632 1.00 94.96 193 ARG E C 1
ATOM 11964 O O . ARG E 1 227 ? 109.953 106.670 110.578 1.00 94.96 193 ARG E O 1
ATOM 11972 N N . THR E 1 228 ? 108.201 106.061 111.848 1.00 88.15 194 THR E N 1
ATOM 11973 C CA . THR E 1 228 ? 107.704 105.156 110.820 1.00 88.15 194 THR E CA 1
ATOM 11974 C C . THR E 1 228 ? 107.246 105.925 109.593 1.00 88.15 194 THR E C 1
ATOM 11975 O O . THR E 1 228 ? 107.461 105.487 108.462 1.00 88.15 194 THR E O 1
ATOM 11979 N N . LEU E 1 229 ? 106.619 107.083 109.791 1.00 84.64 195 LEU E N 1
ATOM 11980 C CA . LEU E 1 229 ? 106.183 107.869 108.643 1.00 84.64 195 LEU E CA 1
ATOM 11981 C C . LEU E 1 229 ? 107.372 108.399 107.856 1.00 84.64 195 LEU E C 1
ATOM 11982 O O . LEU E 1 229 ? 107.340 108.437 106.622 1.00 84.64 195 LEU E O 1
ATOM 11987 N N . ARG E 1 230 ? 108.438 108.797 108.547 1.00 85.70 196 ARG E N 1
ATOM 11988 C CA . ARG E 1 230 ? 109.628 109.264 107.845 1.00 85.70 196 ARG E CA 1
ATOM 11989 C C . ARG E 1 230 ? 110.284 108.128 107.071 1.00 85.70 196 ARG E C 1
ATOM 11990 O O . ARG E 1 230 ? 110.664 108.290 105.903 1.00 85.70 196 ARG E O 1
ATOM 11998 N N . ARG E 1 231 ? 110.435 106.969 107.714 1.00 87.33 197 ARG E N 1
ATOM 11999 C CA . ARG E 1 231 ? 110.956 105.796 107.022 1.00 87.33 197 ARG E CA 1
ATOM 12000 C C . ARG E 1 231 ? 110.111 105.467 105.805 1.00 87.33 197 ARG E C 1
ATOM 12001 O O . ARG E 1 231 ? 110.636 105.122 104.742 1.00 87.33 197 ARG E O 1
ATOM 12009 N N . ARG E 1 232 ? 108.793 105.569 105.948 1.00 84.62 198 ARG E N 1
ATOM 12010 C CA . ARG E 1 232 ? 107.892 105.227 104.860 1.00 84.62 198 ARG E CA 1
ATOM 12011 C C . ARG E 1 232 ? 108.047 106.189 103.697 1.00 84.62 198 ARG E C 1
ATOM 12012 O O . ARG E 1 232 ? 108.112 105.765 102.540 1.00 84.62 198 ARG E O 1
ATOM 12020 N N . SER E 1 233 ? 108.118 107.487 103.981 1.00 81.72 199 SER E N 1
ATOM 12021 C CA . SER E 1 233 ? 108.299 108.463 102.915 1.00 81.72 199 SER E CA 1
ATOM 12022 C C . SER E 1 233 ? 109.619 108.239 102.192 1.00 81.72 199 SER E C 1
ATOM 12023 O O . SER E 1 233 ? 109.684 108.289 100.959 1.00 81.72 199 SER E O 1
ATOM 12026 N N . ALA E 1 234 ? 110.688 107.976 102.945 1.00 81.84 200 ALA E N 1
ATOM 12027 C CA . ALA E 1 234 ? 111.982 107.756 102.308 1.00 81.84 200 ALA E CA 1
ATOM 12028 C C . ALA E 1 234 ? 111.969 106.505 101.441 1.00 81.84 200 ALA E C 1
ATOM 12029 O O . ALA E 1 234 ? 112.410 106.534 100.284 1.00 81.84 200 ALA E O 1
ATOM 12031 N N . GLY E 1 235 ? 111.471 105.394 101.983 1.00 80.53 201 GLY E N 1
ATOM 12032 C CA . GLY E 1 235 ? 111.442 104.160 101.224 1.00 80.53 201 GLY E CA 1
ATOM 12033 C C . GLY E 1 235 ? 110.502 104.214 100.043 1.00 80.53 201 GLY E C 1
ATOM 12034 O O . GLY E 1 235 ? 110.674 103.472 99.075 1.00 80.53 201 GLY E O 1
ATOM 12035 N N . LEU E 1 236 ? 109.495 105.082 100.099 1.00 78.04 202 LEU E N 1
ATOM 12036 C CA . LEU E 1 236 ? 108.624 105.260 98.948 1.00 78.04 202 LEU E CA 1
ATOM 12037 C C . LEU E 1 236 ? 109.317 106.069 97.867 1.00 78.04 202 LEU E C 1
ATOM 12038 O O . LEU E 1 236 ? 109.295 105.688 96.695 1.00 78.04 202 LEU E O 1
ATOM 12043 N N . ARG E 1 237 ? 109.933 107.191 98.242 1.00 81.90 203 ARG E N 1
ATOM 12044 C CA . ARG E 1 237 ? 110.615 108.010 97.249 1.00 81.90 203 ARG E CA 1
ATOM 12045 C C . ARG E 1 237 ? 111.727 107.239 96.560 1.00 81.90 203 ARG E C 1
ATOM 12046 O O . ARG E 1 237 ? 111.913 107.377 95.343 1.00 81.90 203 ARG E O 1
ATOM 12054 N N . ARG E 1 238 ? 112.452 106.407 97.311 1.00 82.60 204 ARG E N 1
ATOM 12055 C CA . ARG E 1 238 ? 113.588 105.685 96.745 1.00 82.60 204 ARG E CA 1
ATOM 12056 C C . ARG E 1 238 ? 113.192 104.887 95.512 1.00 82.60 204 ARG E C 1
ATOM 12057 O O . ARG E 1 238 ? 113.993 104.731 94.585 1.00 82.60 204 ARG E O 1
ATOM 12065 N N . TYR E 1 239 ? 111.962 104.380 95.474 1.00 77.86 205 TYR E N 1
ATOM 12066 C CA . TYR E 1 239 ? 111.496 103.617 94.326 1.00 77.86 205 TYR E CA 1
ATOM 12067 C C . TYR E 1 239 ? 110.561 104.394 93.417 1.00 77.86 205 TYR E C 1
ATOM 12068 O O . TYR E 1 239 ? 110.356 103.980 92.274 1.00 77.86 205 TYR E O 1
ATOM 12077 N N . LEU E 1 240 ? 109.974 105.489 93.889 1.00 75.98 206 LEU E N 1
ATOM 12078 C CA . LEU E 1 240 ? 109.068 106.238 93.031 1.00 75.98 206 LEU E CA 1
ATOM 12079 C C . LEU E 1 240 ? 109.825 107.187 92.119 1.00 75.98 206 LEU E C 1
ATOM 12080 O O . LEU E 1 240 ? 109.334 107.534 91.042 1.00 75.98 206 LEU E O 1
ATOM 12085 N N . ALA E 1 241 ? 111.008 107.626 92.530 1.00 77.50 207 ALA E N 1
ATOM 12086 C CA . ALA E 1 241 ? 111.799 108.491 91.662 1.00 77.50 207 ALA E CA 1
ATOM 12087 C C . ALA E 1 241 ? 112.136 107.854 90.318 1.00 77.50 207 ALA E C 1
ATOM 12088 O O . ALA E 1 241 ? 112.072 108.565 89.303 1.00 77.50 207 ALA E O 1
ATOM 12090 N N . PRO E 1 242 ? 112.492 106.568 90.222 1.00 75.64 208 PRO E N 1
ATOM 12091 C CA . PRO E 1 242 ? 112.758 106.009 88.889 1.00 75.64 208 PRO E CA 1
ATOM 12092 C C . PRO E 1 242 ? 111.507 105.644 88.111 1.00 75.64 208 PRO E C 1
ATOM 12093 O O . PRO E 1 242 ? 111.541 105.632 86.874 1.00 75.64 208 PRO E O 1
ATOM 12097 N N . GLN E 1 243 ? 110.402 105.325 88.782 1.00 77.87 209 GLN E N 1
ATOM 12098 C CA . GLN E 1 243 ? 109.199 104.971 88.039 1.00 77.87 209 GLN E CA 1
ATOM 12099 C C . GLN E 1 243 ? 108.634 106.167 87.294 1.00 77.87 209 GLN E C 1
ATOM 12100 O O . GLN E 1 243 ? 108.062 106.017 86.208 1.00 77.87 209 GLN E O 1
ATOM 12106 N N . ARG E 1 244 ? 108.743 107.357 87.877 1.00 82.62 210 ARG E N 1
ATOM 12107 C CA . ARG E 1 244 ? 108.338 108.549 87.150 1.00 82.62 210 ARG E CA 1
ATOM 12108 C C . ARG E 1 244 ? 109.079 108.640 85.826 1.00 82.62 210 ARG E C 1
ATOM 12109 O O . ARG E 1 244 ? 108.485 108.962 84.790 1.00 82.62 210 ARG E O 1
ATOM 12117 N N . ASP E 1 245 ? 110.369 108.312 85.831 1.00 82.79 211 ASP E N 1
ATOM 12118 C CA . ASP E 1 245 ? 111.143 108.358 84.599 1.00 82.79 211 ASP E CA 1
ATOM 12119 C C . ASP E 1 245 ? 110.741 107.235 83.656 1.00 82.79 211 ASP E C 1
ATOM 12120 O O . ASP E 1 245 ? 110.732 107.419 82.436 1.00 82.79 211 ASP E O 1
ATOM 12125 N N . ILE E 1 246 ? 110.413 106.064 84.201 1.00 77.82 212 ILE E N 1
ATOM 12126 C CA . ILE E 1 246 ? 109.886 104.984 83.368 1.00 77.82 212 ILE E CA 1
ATOM 12127 C C . ILE E 1 246 ? 108.667 105.464 82.604 1.00 77.82 212 ILE E C 1
ATOM 12128 O O . ILE E 1 246 ? 108.545 105.258 81.391 1.00 77.82 212 ILE E O 1
ATOM 12133 N N . TYR E 1 247 ? 107.745 106.114 83.308 1.00 78.75 213 TYR E N 1
ATOM 12134 C CA . TYR E 1 247 ? 106.511 106.566 82.679 1.00 78.75 213 TYR E CA 1
ATOM 12135 C C . TYR E 1 247 ? 106.778 107.670 81.671 1.00 78.75 213 TYR E C 1
ATOM 12136 O O . TYR E 1 247 ? 106.191 107.680 80.583 1.00 78.75 213 TYR E O 1
ATOM 12145 N N . SER E 1 248 ? 107.661 108.607 82.009 1.00 84.78 214 SER E N 1
ATOM 12146 C CA . SER E 1 248 ? 108.019 109.651 81.058 1.00 84.78 214 SER E CA 1
ATOM 12147 C C . SER E 1 248 ? 108.577 109.050 79.776 1.00 84.78 214 SER E C 1
ATOM 12148 O O . SER E 1 248 ? 108.173 109.430 78.673 1.00 84.78 214 SER E O 1
ATOM 12151 N N . GLN E 1 249 ? 109.502 108.097 79.901 1.00 85.67 215 GLN E N 1
ATOM 12152 C CA . GLN E 1 249 ? 110.058 107.452 78.717 1.00 85.67 215 GLN E CA 1
ATOM 12153 C C . GLN E 1 249 ? 108.981 106.727 77.929 1.00 85.67 215 GLN E C 1
ATOM 12154 O O . GLN E 1 249 ? 108.977 106.759 76.695 1.00 85.67 215 GLN E O 1
ATOM 12160 N N . LEU E 1 250 ? 108.069 106.055 78.620 1.00 85.05 216 LEU E N 1
ATOM 12161 C CA . LEU E 1 250 ? 107.017 105.318 77.938 1.00 85.05 216 LEU E CA 1
ATOM 12162 C C . LEU E 1 250 ? 106.049 106.272 77.260 1.00 85.05 216 LEU E C 1
ATOM 12163 O O . LEU E 1 250 ? 105.285 105.874 76.377 1.00 85.05 216 LEU E O 1
ATOM 12168 N N . ALA E 1 251 ? 106.079 107.539 77.666 1.00 92.49 217 ALA E N 1
ATOM 12169 C CA . ALA E 1 251 ? 105.171 108.530 77.118 1.00 92.49 217 ALA E CA 1
ATOM 12170 C C . ALA E 1 251 ? 105.726 109.302 75.933 1.00 92.49 217 ALA E C 1
ATOM 12171 O O . ALA E 1 251 ? 104.940 109.908 75.202 1.00 92.49 217 ALA E O 1
ATOM 12173 N N . ARG E 1 252 ? 107.042 109.301 75.713 1.00 103.16 218 ARG E N 1
ATOM 12174 C CA . ARG E 1 252 ? 107.575 110.249 74.743 1.00 103.16 218 ARG E CA 1
ATOM 12175 C C . ARG E 1 252 ? 107.397 109.760 73.309 1.00 103.16 218 ARG E C 1
ATOM 12176 O O . ARG E 1 252 ? 106.646 110.368 72.541 1.00 103.16 218 ARG E O 1
ATOM 12184 N N . TYR E 1 253 ? 108.055 108.670 72.914 1.00 112.65 219 TYR E N 1
ATOM 12185 C CA . TYR E 1 253 ? 107.797 108.221 71.552 1.00 112.65 219 TYR E CA 1
ATOM 12186 C C . TYR E 1 253 ? 107.196 106.819 71.482 1.00 112.65 219 TYR E C 1
ATOM 12187 O O . TYR E 1 253 ? 106.032 106.675 71.093 1.00 112.65 219 TYR E O 1
ATOM 12196 N N . LYS E 1 254 ? 107.961 105.803 71.894 1.00 108.51 220 LYS E N 1
ATOM 12197 C CA . LYS E 1 254 ? 107.555 104.393 71.927 1.00 108.51 220 LYS E CA 1
ATOM 12198 C C . LYS E 1 254 ? 106.531 104.061 70.841 1.00 108.51 220 LYS E C 1
ATOM 12199 O O . LYS E 1 254 ? 105.468 103.493 71.101 1.00 108.51 220 LYS E O 1
ATOM 12205 N N . LEU E 1 255 ? 106.877 104.415 69.606 1.00 116.69 221 LEU E N 1
ATOM 12206 C CA . LEU E 1 255 ? 105.920 104.383 68.506 1.00 116.69 221 LEU E CA 1
ATOM 12207 C C . LEU E 1 255 ? 105.356 102.992 68.257 1.00 116.69 221 LEU E C 1
ATOM 12208 O O . LEU E 1 255 ? 104.145 102.777 68.368 1.00 116.69 221 LEU E O 1
ATOM 12213 N N . SER E 1 256 ? 106.227 102.041 67.925 1.00 114.41 222 SER E N 1
ATOM 12214 C CA . SER E 1 256 ? 105.751 100.761 67.417 1.00 114.41 222 SER E CA 1
ATOM 12215 C C . SER E 1 256 ? 105.155 99.915 68.531 1.00 114.41 222 SER E C 1
ATOM 12216 O O . SER E 1 256 ? 104.105 99.285 68.356 1.00 114.41 222 SER E O 1
ATOM 12219 N N . TRP E 1 257 ? 105.811 99.892 69.689 1.00 112.00 223 TRP E N 1
ATOM 12220 C CA . TRP E 1 257 ? 105.379 98.993 70.751 1.00 112.00 223 TRP E CA 1
ATOM 12221 C C . TRP E 1 257 ? 104.075 99.454 71.368 1.00 112.00 223 TRP E C 1
ATOM 12222 O O . TRP E 1 257 ? 103.053 98.765 71.280 1.00 112.00 223 TRP E O 1
ATOM 12233 N N . PHE E 1 258 ? 104.100 100.613 72.009 1.00 106.01 224 PHE E N 1
ATOM 12234 C CA . PHE E 1 258 ? 103.019 101.073 72.859 1.00 106.01 224 PHE E CA 1
ATOM 12235 C C . PHE E 1 258 ? 102.380 102.275 72.189 1.00 106.01 224 PHE E C 1
ATOM 12236 O O . PHE E 1 258 ? 102.749 103.417 72.481 1.00 106.01 224 PHE E O 1
ATOM 12244 N N . VAL E 1 259 ? 101.419 102.004 71.300 1.00 111.74 225 VAL E N 1
ATOM 12245 C CA . VAL E 1 259 ? 100.956 103.001 70.344 1.00 111.74 225 VAL E CA 1
ATOM 12246 C C . VAL E 1 259 ? 100.544 104.266 71.074 1.00 111.74 225 VAL E C 1
ATOM 12247 O O . VAL E 1 259 ? 100.080 104.218 72.219 1.00 111.74 225 VAL E O 1
ATOM 12251 N N . GLU E 1 260 ? 100.719 105.414 70.411 1.00 115.97 226 GLU E N 1
ATOM 12252 C CA . GLU E 1 260 ? 100.558 106.691 71.101 1.00 115.97 226 GLU E CA 1
ATOM 12253 C C . GLU E 1 260 ? 99.123 106.901 71.556 1.00 115.97 226 GLU E C 1
ATOM 12254 O O . GLU E 1 260 ? 98.822 107.899 72.221 1.00 115.97 226 GLU E O 1
ATOM 12260 N N . ASP E 1 261 ? 98.228 105.976 71.203 1.00 113.61 227 ASP E N 1
ATOM 12261 C CA . ASP E 1 261 ? 96.902 105.961 71.798 1.00 113.61 227 ASP E CA 1
ATOM 12262 C C . ASP E 1 261 ? 96.990 106.060 73.312 1.00 113.61 227 ASP E C 1
ATOM 12263 O O . ASP E 1 261 ? 96.147 106.702 73.946 1.00 113.61 227 ASP E O 1
ATOM 12268 N N . ASP E 1 262 ? 98.014 105.452 73.904 1.00 102.45 228 ASP E N 1
ATOM 12269 C CA . ASP E 1 262 ? 98.241 105.522 75.336 1.00 102.45 228 ASP E CA 1
ATOM 12270 C C . ASP E 1 262 ? 99.385 106.450 75.717 1.00 102.45 228 ASP E C 1
ATOM 12271 O O . ASP E 1 262 ? 99.799 106.444 76.879 1.00 102.45 228 ASP E O 1
ATOM 12276 N N . ALA E 1 263 ? 99.919 107.230 74.778 1.00 96.47 229 ALA E N 1
ATOM 12277 C CA . ALA E 1 263 ? 101.020 108.123 75.120 1.00 96.47 229 ALA E CA 1
ATOM 12278 C C . ALA E 1 263 ? 100.592 109.130 76.177 1.00 96.47 229 ALA E C 1
ATOM 12279 O O . ALA E 1 263 ? 101.293 109.347 77.172 1.00 96.47 229 ALA E O 1
ATOM 12281 N N . ASP E 1 264 ? 99.423 109.738 75.990 1.00 94.82 230 ASP E N 1
ATOM 12282 C CA . ASP E 1 264 ? 98.936 110.710 76.960 1.00 94.82 230 ASP E CA 1
ATOM 12283 C C . ASP E 1 264 ? 98.551 110.043 78.275 1.00 94.82 230 ASP E C 1
ATOM 12284 O O . ASP E 1 264 ? 98.653 110.658 79.341 1.00 94.82 230 ASP E O 1
ATOM 12289 N N . TYR E 1 265 ? 98.129 108.779 78.228 1.00 87.89 231 TYR E N 1
ATOM 12290 C CA . TYR E 1 265 ? 97.844 108.058 79.464 1.00 87.89 231 TYR E CA 1
ATOM 12291 C C . TYR E 1 265 ? 99.115 107.836 80.270 1.00 87.89 231 TYR E C 1
ATOM 12292 O O . TYR E 1 265 ? 99.147 108.048 81.488 1.00 87.89 231 TYR E O 1
ATOM 12301 N N . TRP E 1 266 ? 100.177 107.395 79.603 1.00 82.98 232 TRP E N 1
ATOM 12302 C CA . TRP E 1 266 ? 101.458 107.282 80.285 1.00 82.98 232 TRP E CA 1
ATOM 12303 C C . TRP E 1 266 ? 101.921 108.637 80.792 1.00 82.98 232 TRP E C 1
ATOM 12304 O O . TRP E 1 266 ? 102.519 108.731 81.869 1.00 82.98 232 TRP E O 1
ATOM 12315 N N . ASN E 1 267 ? 101.626 109.699 80.046 1.00 86.05 233 ASN E N 1
ATOM 12316 C CA . ASN E 1 267 ? 101.996 111.037 80.486 1.00 86.05 233 ASN E CA 1
ATOM 12317 C C . ASN E 1 267 ? 101.281 111.413 81.776 1.00 86.05 233 ASN E C 1
ATOM 12318 O O . ASN E 1 267 ? 101.884 111.984 82.688 1.00 86.05 233 ASN E O 1
ATOM 12323 N N . GLU E 1 268 ? 99.987 111.117 81.870 1.00 84.82 234 GLU E N 1
ATOM 12324 C CA . GLU E 1 268 ? 99.271 111.488 83.085 1.00 84.82 234 GLU E CA 1
ATOM 12325 C C . GLU E 1 268 ? 99.649 110.584 84.250 1.00 84.82 234 GLU E C 1
ATOM 12326 O O . GLU E 1 268 ? 99.569 111.004 85.407 1.00 84.82 234 GLU E O 1
ATOM 12332 N N . LEU E 1 269 ? 100.086 109.355 83.976 1.00 77.67 235 LEU E N 1
ATOM 12333 C CA . LEU E 1 269 ? 100.683 108.549 85.039 1.00 77.67 235 LEU E CA 1
ATOM 12334 C C . LEU E 1 269 ? 101.964 109.195 85.551 1.00 77.67 235 LEU E C 1
ATOM 12335 O O . LEU E 1 269 ? 102.217 109.245 86.763 1.00 77.67 235 LEU E O 1
ATOM 12340 N N . ASN E 1 270 ? 102.794 109.679 84.628 1.00 81.31 236 ASN E N 1
ATOM 12341 C CA . ASN E 1 270 ? 103.954 110.478 85.004 1.00 81.31 236 ASN E CA 1
ATOM 12342 C C . ASN E 1 270 ? 103.549 111.649 85.884 1.00 81.31 236 ASN E C 1
ATOM 12343 O O . ASN E 1 270 ? 104.191 111.928 86.904 1.00 81.31 236 ASN E O 1
ATOM 12348 N N . ASN E 1 271 ? 102.487 112.349 85.498 1.00 80.79 237 ASN E N 1
ATOM 12349 C CA . ASN E 1 271 ? 102.019 113.487 86.278 1.00 80.79 237 ASN E CA 1
ATOM 12350 C C . ASN E 1 271 ? 101.626 113.063 87.683 1.00 80.79 237 ASN E C 1
ATOM 12351 O O . ASN E 1 271 ? 101.940 113.742 88.664 1.00 80.79 237 ASN E O 1
ATOM 12356 N N . ARG E 1 272 ? 100.897 111.956 87.792 1.00 75.60 238 ARG E N 1
ATOM 12357 C CA . ARG E 1 272 ? 100.435 111.517 89.098 1.00 75.60 238 ARG E CA 1
ATOM 12358 C C . ARG E 1 272 ? 101.596 111.147 89.999 1.00 75.60 238 ARG E C 1
ATOM 12359 O O . ARG E 1 272 ? 101.589 111.478 91.189 1.00 75.60 238 ARG E O 1
ATOM 12367 N N . LEU E 1 273 ? 102.612 110.480 89.458 1.00 76.88 239 LEU E N 1
ATOM 12368 C CA . LEU E 1 273 ? 103.783 110.218 90.287 1.00 76.88 239 LEU E CA 1
ATOM 12369 C C . LEU E 1 273 ? 104.530 111.492 90.648 1.00 76.88 239 LEU E C 1
ATOM 12370 O O . LEU E 1 273 ? 105.089 111.581 91.745 1.00 76.88 239 LEU E O 1
ATOM 12375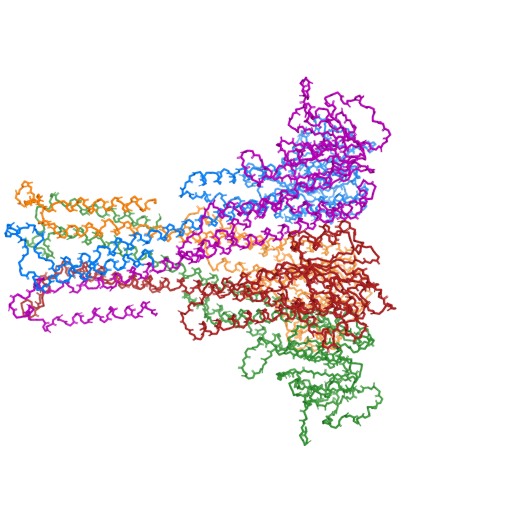 N N . THR E 1 274 ? 104.553 112.485 89.760 1.00 78.20 240 THR E N 1
ATOM 12376 C CA . THR E 1 274 ? 105.179 113.757 90.108 1.00 78.20 240 THR E CA 1
ATOM 12377 C C . THR E 1 274 ? 104.454 114.409 91.275 1.00 78.20 240 THR E C 1
ATOM 12378 O O . THR E 1 274 ? 105.076 114.906 92.222 1.00 78.20 240 THR E O 1
ATOM 12382 N N . ARG E 1 275 ? 103.127 114.409 91.218 1.00 77.17 241 ARG E N 1
ATOM 12383 C CA . ARG E 1 275 ? 102.328 114.966 92.299 1.00 77.17 241 ARG E CA 1
ATOM 12384 C C . ARG E 1 275 ? 102.579 114.220 93.598 1.00 77.17 241 ARG E C 1
ATOM 12385 O O . ARG E 1 275 ? 102.697 114.828 94.667 1.00 77.17 241 ARG E O 1
ATOM 12393 N N . ASN E 1 276 ? 102.670 112.893 93.525 1.00 74.27 242 ASN E N 1
ATOM 12394 C CA . ASN E 1 276 ? 102.889 112.116 94.738 1.00 74.27 242 ASN E CA 1
ATOM 12395 C C . ASN E 1 276 ? 104.270 112.372 95.321 1.00 74.27 242 ASN E C 1
ATOM 12396 O O . ASN E 1 276 ? 104.438 112.393 96.541 1.00 74.27 242 ASN E O 1
ATOM 12401 N N . LEU E 1 277 ? 105.272 112.587 94.472 1.00 76.31 243 LEU E N 1
ATOM 12402 C CA . LEU E 1 277 ? 106.593 112.924 94.993 1.00 76.31 243 LEU E CA 1
ATOM 12403 C C . LEU E 1 277 ? 106.588 114.298 95.650 1.00 76.31 243 LEU E C 1
ATOM 12404 O O . LEU E 1 277 ? 107.247 114.510 96.678 1.00 76.31 243 LEU E O 1
ATOM 12409 N N . GLU E 1 278 ? 105.857 115.248 95.066 1.00 83.30 244 GLU E N 1
ATOM 12410 C CA . GLU E 1 278 ? 105.689 116.544 95.717 1.00 83.30 244 GLU E CA 1
ATOM 12411 C C . GLU E 1 278 ? 105.058 116.378 97.092 1.00 83.30 244 GLU E C 1
ATOM 12412 O O . GLU E 1 278 ? 105.500 116.987 98.075 1.00 83.30 244 GLU E O 1
ATOM 12418 N N . GLU E 1 279 ? 104.019 115.548 97.177 1.00 84.13 245 GLU E N 1
ATOM 12419 C CA . GLU E 1 279 ? 103.372 115.304 98.460 1.00 84.13 245 GLU E CA 1
ATOM 12420 C C . GLU E 1 279 ? 104.327 114.646 99.443 1.00 84.13 245 GLU E C 1
ATOM 12421 O O . GLU E 1 279 ? 104.288 114.934 100.641 1.00 84.13 245 GLU E O 1
ATOM 12427 N N . LEU E 1 280 ? 105.197 113.762 98.958 1.00 81.84 246 LEU E N 1
ATOM 12428 C CA . LEU E 1 280 ? 106.161 113.119 99.844 1.00 81.84 246 LEU E CA 1
ATOM 12429 C C . LEU E 1 280 ? 107.145 114.127 100.413 1.00 81.84 246 LEU E C 1
ATOM 12430 O O . LEU E 1 280 ? 107.479 114.077 101.601 1.00 81.84 246 LEU E O 1
ATOM 12435 N N . GLU E 1 281 ? 107.633 115.044 99.579 1.00 87.85 247 GLU E N 1
ATOM 12436 C CA . GLU E 1 281 ? 108.544 116.062 100.093 1.00 87.85 247 GLU E CA 1
ATOM 12437 C C . GLU E 1 281 ? 107.844 116.969 101.094 1.00 87.85 247 GLU E C 1
ATOM 12438 O O . GLU E 1 281 ? 108.418 117.327 102.132 1.00 87.85 247 GLU E O 1
ATOM 12444 N N . LEU E 1 282 ? 106.597 117.340 100.806 1.00 82.82 248 LEU E N 1
ATOM 12445 C CA . LEU E 1 282 ? 105.838 118.144 101.755 1.00 82.82 248 LEU E CA 1
ATOM 12446 C C . LEU E 1 282 ? 105.646 117.406 103.073 1.00 82.82 248 LEU E C 1
ATOM 12447 O O . LEU E 1 282 ? 105.731 118.006 104.150 1.00 82.82 248 LEU E O 1
ATOM 12452 N N . ILE E 1 283 ? 105.409 116.098 103.010 1.00 81.93 249 ILE E N 1
ATOM 12453 C CA . ILE E 1 283 ? 105.205 115.314 104.224 1.00 81.93 249 ILE E CA 1
ATOM 12454 C C . ILE E 1 283 ? 106.490 115.249 105.033 1.00 81.93 249 ILE E C 1
ATOM 12455 O O . ILE E 1 283 ? 106.479 115.367 106.264 1.00 81.93 249 ILE E O 1
ATOM 12460 N N . ARG E 1 284 ? 107.618 115.054 104.356 1.00 87.78 250 ARG E N 1
ATOM 12461 C CA . ARG E 1 284 ? 108.892 115.034 105.063 1.00 87.78 250 ARG E CA 1
ATOM 12462 C C . ARG E 1 284 ? 109.157 116.362 105.751 1.00 87.78 250 ARG E C 1
ATOM 12463 O O . ARG E 1 284 ? 109.623 116.397 106.897 1.00 87.78 250 ARG E O 1
ATOM 12471 N N . GLU E 1 285 ? 108.864 117.469 105.073 1.00 85.83 251 GLU E N 1
ATOM 12472 C CA . GLU E 1 285 ? 109.113 118.769 105.686 1.00 85.83 251 GLU E CA 1
ATOM 12473 C C . GLU E 1 285 ? 108.177 119.000 106.869 1.00 85.83 251 GLU E C 1
ATOM 12474 O O . GLU E 1 285 ? 108.583 119.568 107.887 1.00 85.83 251 GLU E O 1
ATOM 12480 N N . ARG E 1 286 ? 106.925 118.553 106.767 1.00 83.13 252 ARG E N 1
ATOM 12481 C CA . ARG E 1 286 ? 106.022 118.655 107.911 1.00 83.13 252 ARG E CA 1
ATOM 12482 C C . ARG E 1 286 ? 106.518 117.840 109.093 1.00 83.13 252 ARG E C 1
ATOM 12483 O O . ARG E 1 286 ? 106.421 118.286 110.243 1.00 83.13 252 ARG E O 1
ATOM 12491 N N . ILE E 1 287 ? 107.039 116.642 108.837 1.00 80.08 253 ILE E N 1
ATOM 12492 C CA . ILE E 1 287 ? 107.569 115.827 109.924 1.00 80.08 253 ILE E CA 1
ATOM 12493 C C . ILE E 1 287 ? 108.759 116.516 110.572 1.00 80.08 253 ILE E C 1
ATOM 12494 O O . ILE E 1 287 ? 108.902 116.517 111.800 1.00 80.08 253 ILE E O 1
ATOM 12499 N N . SER E 1 288 ? 109.632 117.113 109.763 1.00 83.34 254 SER E N 1
ATOM 12500 C CA . SER E 1 288 ? 110.774 117.819 110.330 1.00 83.34 254 SER E CA 1
ATOM 12501 C C . SER E 1 288 ? 110.324 119.006 111.171 1.00 83.34 254 SER E C 1
ATOM 12502 O O . SER E 1 288 ? 110.918 119.296 112.217 1.00 83.34 254 SER E O 1
ATOM 12505 N N . VAL E 1 289 ? 109.275 119.705 110.731 1.00 82.86 255 VAL E N 1
ATOM 12506 C CA . VAL E 1 289 ? 108.742 120.797 111.539 1.00 82.86 255 VAL E CA 1
ATOM 12507 C C . VAL E 1 289 ? 108.219 120.283 112.870 1.00 82.86 255 VAL E C 1
ATOM 12508 O O . VAL E 1 289 ? 108.467 120.891 113.918 1.00 82.86 255 VAL E O 1
ATOM 12512 N N . LEU E 1 290 ? 107.492 119.168 112.858 1.00 85.25 256 LEU E N 1
ATOM 12513 C CA . LEU E 1 290 ? 107.002 118.600 114.110 1.00 85.25 256 LEU E CA 1
ATOM 12514 C C . LEU E 1 290 ? 108.151 118.227 115.036 1.00 85.25 256 LEU E C 1
ATOM 12515 O O . LEU E 1 290 ? 108.088 118.471 116.248 1.00 85.25 256 LEU E O 1
ATOM 12520 N N . GLN E 1 291 ? 109.215 117.646 114.484 1.00 87.39 257 GLN E N 1
ATOM 12521 C CA . GLN E 1 291 ? 110.346 117.235 115.309 1.00 87.39 257 GLN E CA 1
ATOM 12522 C C . GLN E 1 291 ? 111.040 118.441 115.928 1.00 87.39 257 GLN E C 1
ATOM 12523 O O . GLN E 1 291 ? 111.393 118.430 117.112 1.00 87.39 257 GLN E O 1
ATOM 12529 N N . GLU E 1 292 ? 111.265 119.489 115.133 1.00 89.87 258 GLU E N 1
ATOM 12530 C CA . GLU E 1 292 ? 111.896 120.684 115.683 1.00 89.87 258 GLU E CA 1
ATOM 12531 C C . GLU E 1 292 ? 111.025 121.324 116.750 1.00 89.87 258 GLU E C 1
ATOM 12532 O O . GLU E 1 292 ? 111.533 121.802 117.769 1.00 89.87 258 GLU E O 1
ATOM 12538 N N . ALA E 1 293 ? 109.711 121.352 116.531 1.00 89.14 259 ALA E N 1
ATOM 12539 C CA . ALA E 1 293 ? 108.819 121.890 117.548 1.00 89.14 259 ALA E CA 1
ATOM 12540 C C . ALA E 1 293 ? 108.919 121.102 118.842 1.00 89.14 259 ALA E C 1
ATOM 12541 O O . ALA E 1 293 ? 108.984 121.691 119.924 1.00 89.14 259 ALA E O 1
ATOM 12543 N N . GLU E 1 294 ? 108.954 119.774 118.753 1.00 96.81 260 GLU E N 1
ATOM 12544 C CA . GLU E 1 294 ? 109.057 118.959 119.958 1.00 96.81 260 GLU E CA 1
ATOM 12545 C C . GLU E 1 294 ? 110.384 119.177 120.674 1.00 96.81 260 GLU E C 1
ATOM 12546 O O . GLU E 1 294 ? 110.428 119.264 121.907 1.00 96.81 260 GLU E O 1
ATOM 12552 N N . SER E 1 295 ? 111.477 119.255 119.917 1.00 91.97 261 SER E N 1
ATOM 12553 C CA . SER E 1 295 ? 112.778 119.472 120.538 1.00 91.97 261 SER E CA 1
ATOM 12554 C C . SER E 1 295 ? 112.832 120.823 121.235 1.00 91.97 261 SER E C 1
ATOM 12555 O O . SER E 1 295 ? 113.322 120.932 122.366 1.00 91.97 261 SER E O 1
ATOM 12558 N N . ARG E 1 296 ? 112.333 121.868 120.573 1.00 95.26 262 ARG E N 1
ATOM 12559 C CA . ARG E 1 296 ? 112.264 123.177 121.208 1.00 95.26 262 ARG E CA 1
ATOM 12560 C C . ARG E 1 296 ? 111.410 123.133 122.463 1.00 95.26 262 ARG E C 1
ATOM 12561 O O . ARG E 1 296 ? 111.742 123.763 123.471 1.00 95.26 262 ARG E O 1
ATOM 12569 N N . ARG E 1 297 ? 110.307 122.387 122.424 1.00 100.65 263 ARG E N 1
ATOM 12570 C CA . ARG E 1 297 ? 109.436 122.316 123.588 1.00 100.65 263 ARG E CA 1
ATOM 12571 C C . ARG E 1 297 ? 110.144 121.671 124.767 1.00 100.65 263 ARG E C 1
ATOM 12572 O O . ARG E 1 297 ? 110.069 122.177 125.893 1.00 100.65 263 ARG E O 1
ATOM 12580 N N . ILE E 1 298 ? 110.843 120.559 124.536 1.00 96.78 264 ILE E N 1
ATOM 12581 C CA . ILE E 1 298 ? 111.499 119.898 125.659 1.00 96.78 264 ILE E CA 1
ATOM 12582 C C . ILE E 1 298 ? 112.657 120.741 126.172 1.00 96.78 264 ILE E C 1
ATOM 12583 O O . ILE E 1 298 ? 112.918 120.779 127.377 1.00 96.78 264 ILE E O 1
ATOM 12588 N N . THR E 1 299 ? 113.342 121.466 125.287 1.00 95.27 265 THR E N 1
ATOM 12589 C CA . THR E 1 299 ? 114.434 122.319 125.749 1.00 95.27 265 THR E CA 1
ATOM 12590 C C . THR E 1 299 ? 113.906 123.475 126.587 1.00 95.27 265 THR E C 1
ATOM 12591 O O . THR E 1 299 ? 114.489 123.834 127.617 1.00 95.27 265 THR E O 1
ATOM 12595 N N . GLU E 1 300 ? 112.786 124.063 126.172 1.00 100.01 266 GLU E N 1
ATOM 12596 C CA . GLU E 1 300 ? 112.233 125.177 126.928 1.00 100.01 266 GLU E CA 1
ATOM 12597 C C . GLU E 1 300 ? 111.688 124.693 128.264 1.00 100.01 266 GLU E C 1
ATOM 12598 O O . GLU E 1 300 ? 111.798 125.391 129.277 1.00 100.01 266 GLU E O 1
ATOM 12604 N N . ARG E 1 301 ? 111.104 123.495 128.295 1.00 101.55 267 ARG E N 1
ATOM 12605 C CA . ARG E 1 301 ? 110.649 122.935 129.563 1.00 101.55 267 ARG E CA 1
ATOM 12606 C C . ARG E 1 301 ? 111.827 122.647 130.482 1.00 101.55 267 ARG E C 1
ATOM 12607 O O . ARG E 1 301 ? 111.746 122.830 131.702 1.00 101.55 267 ARG E O 1
ATOM 12615 N N . MET E 1 302 ? 112.930 122.176 129.907 1.00 99.13 268 MET E N 1
ATOM 12616 C CA . MET E 1 302 ? 114.160 121.980 130.660 1.00 99.13 268 MET E CA 1
ATOM 12617 C C . MET E 1 302 ? 114.628 123.281 131.290 1.00 99.13 268 MET E C 1
ATOM 12618 O O . MET E 1 302 ? 114.972 123.328 132.477 1.00 99.13 268 MET E O 1
ATOM 12623 N N . ASN E 1 303 ? 114.639 124.354 130.505 1.00 99.65 269 ASN E N 1
ATOM 12624 C CA . ASN E 1 303 ? 115.014 125.657 131.038 1.00 99.65 269 ASN E CA 1
ATOM 12625 C C . ASN E 1 303 ? 114.055 126.105 132.133 1.00 99.65 269 ASN E C 1
ATOM 12626 O O . ASN E 1 303 ? 114.475 126.691 133.136 1.00 99.65 269 ASN E O 1
ATOM 12631 N N . ARG E 1 304 ? 112.765 125.822 131.971 1.00 103.48 270 ARG E N 1
ATOM 12632 C CA . ARG E 1 304 ? 111.786 126.236 132.968 1.00 103.48 270 ARG E CA 1
ATOM 12633 C C . ARG E 1 304 ? 112.008 125.510 134.287 1.00 103.48 270 ARG E C 1
ATOM 12634 O O . ARG E 1 304 ? 111.995 126.123 135.360 1.00 103.48 270 ARG E O 1
ATOM 12642 N N . THR E 1 305 ? 112.210 124.194 134.232 1.00 100.03 271 THR E N 1
ATOM 12643 C CA . THR E 1 305 ? 112.420 123.464 135.477 1.00 100.03 271 THR E CA 1
ATOM 12644 C C . THR E 1 305 ? 113.747 123.832 136.116 1.00 100.03 271 THR E C 1
ATOM 12645 O O . THR E 1 305 ? 113.858 123.834 137.345 1.00 100.03 271 THR E O 1
ATOM 12649 N N . MET E 1 306 ? 114.754 124.176 135.314 1.00 103.21 272 MET E N 1
ATOM 12650 C CA . MET E 1 306 ? 115.988 124.686 135.900 1.00 103.21 272 MET E CA 1
ATOM 12651 C C . MET E 1 306 ? 115.754 126.015 136.604 1.00 103.21 272 MET E C 1
ATOM 12652 O O . MET E 1 306 ? 116.328 126.271 137.667 1.00 103.21 272 MET E O 1
ATOM 12657 N N . TYR E 1 307 ? 114.916 126.874 136.027 1.00 103.60 273 TYR E N 1
ATOM 12658 C CA . TYR E 1 307 ? 114.582 128.135 136.677 1.00 103.60 273 TYR E CA 1
ATOM 12659 C C . TYR E 1 307 ? 113.899 127.892 138.015 1.00 103.60 273 TYR E C 1
ATOM 12660 O O . TYR E 1 307 ? 114.242 128.510 139.029 1.00 103.60 273 TYR E O 1
ATOM 12669 N N . LEU E 1 308 ? 112.909 127.000 138.030 1.00 105.64 274 LEU E N 1
ATOM 12670 C CA . LEU E 1 308 ? 112.230 126.678 139.283 1.00 105.64 274 LEU E CA 1
ATOM 12671 C C . LEU E 1 308 ? 113.186 126.094 140.309 1.00 105.64 274 LEU E C 1
ATOM 12672 O O . LEU E 1 308 ? 113.089 126.412 141.498 1.00 105.64 274 LEU E O 1
ATOM 12677 N N . LEU E 1 309 ? 114.104 125.236 139.873 1.00 103.06 275 LEU E N 1
ATOM 12678 C CA . LEU E 1 309 ? 115.110 124.691 140.775 1.00 103.06 275 LEU E CA 1
ATOM 12679 C C . LEU E 1 309 ? 115.968 125.789 141.378 1.00 103.06 275 LEU E C 1
ATOM 12680 O O . LEU E 1 309 ? 116.204 125.804 142.595 1.00 103.06 275 LEU E O 1
ATOM 12685 N N . GLY E 1 310 ? 116.442 126.713 140.544 1.00 106.17 276 GLY E N 1
ATOM 12686 C CA . GLY E 1 310 ? 117.222 127.824 141.054 1.00 106.17 276 GLY E CA 1
ATOM 12687 C C . GLY E 1 310 ? 116.446 128.663 142.046 1.00 106.17 276 GLY E C 1
ATOM 12688 O O . GLY E 1 310 ? 116.999 129.125 143.043 1.00 106.17 276 GLY E O 1
ATOM 12689 N N . ILE E 1 311 ? 115.155 128.869 141.791 1.00 108.20 277 ILE E N 1
ATOM 12690 C CA . ILE E 1 311 ? 114.332 129.635 142.724 1.00 108.20 277 ILE E CA 1
ATOM 12691 C C . ILE E 1 311 ? 114.244 128.916 144.062 1.00 108.20 277 ILE E C 1
ATOM 12692 O O . ILE E 1 311 ? 114.453 129.512 145.126 1.00 108.20 277 ILE E O 1
ATOM 12697 N N . ILE E 1 312 ? 113.935 127.617 144.023 1.00 109.99 278 ILE E N 1
ATOM 12698 C CA . ILE E 1 312 ? 113.787 126.841 145.251 1.00 109.99 278 ILE E CA 1
ATOM 12699 C C . ILE E 1 312 ? 115.058 126.902 146.078 1.00 109.99 278 ILE E C 1
ATOM 12700 O O . ILE E 1 312 ? 115.013 127.098 147.298 1.00 109.99 278 ILE E O 1
ATOM 12705 N N . THR E 1 313 ? 116.212 126.734 145.435 1.00 109.29 279 THR E N 1
ATOM 12706 C CA . THR E 1 313 ? 117.466 126.784 146.180 1.00 109.29 279 THR E CA 1
ATOM 12707 C C . THR E 1 313 ? 117.740 128.190 146.694 1.00 109.29 279 THR E C 1
ATOM 12708 O O . THR E 1 313 ? 117.866 128.406 147.903 1.00 109.29 279 THR E O 1
ATOM 12712 N N . GLY E 1 314 ? 117.824 129.166 145.785 1.00 111.05 280 GLY E N 1
ATOM 12713 C CA . GLY E 1 314 ? 118.210 130.510 146.170 1.00 111.05 280 GLY E CA 1
ATOM 12714 C C . GLY E 1 314 ? 117.300 131.138 147.202 1.00 111.05 280 GLY E C 1
ATOM 12715 O O . GLY E 1 314 ? 117.698 132.078 147.891 1.00 111.05 280 GLY E O 1
ATOM 12716 N N . PHE E 1 315 ? 116.071 130.643 147.326 1.00 117.39 281 PHE E N 1
ATOM 12717 C CA . PHE E 1 315 ? 115.234 131.137 148.410 1.00 117.39 281 PHE E CA 1
ATOM 12718 C C . PHE E 1 315 ? 115.584 130.479 149.735 1.00 117.39 281 PHE E C 1
ATOM 12719 O O . PHE E 1 315 ? 115.618 131.158 150.766 1.00 117.39 281 PHE E O 1
ATOM 12727 N N . PHE E 1 316 ? 115.851 129.178 149.731 1.00 115.05 282 PHE E N 1
ATOM 12728 C CA . PHE E 1 316 ? 115.941 128.400 150.958 1.00 115.05 282 PHE E CA 1
ATOM 12729 C C . PHE E 1 316 ? 117.362 128.132 151.418 1.00 115.05 282 PHE E C 1
ATOM 12730 O O . PHE E 1 316 ? 117.612 128.103 152.623 1.00 115.05 282 PHE E O 1
ATOM 12738 N N . LEU E 1 317 ? 118.297 127.920 150.497 1.00 112.27 283 LEU E N 1
ATOM 12739 C CA . LEU E 1 317 ? 119.694 127.747 150.886 1.00 112.27 283 LEU E CA 1
ATOM 12740 C C . LEU E 1 317 ? 120.221 128.897 151.733 1.00 112.27 283 LEU E C 1
ATOM 12741 O O . LEU E 1 317 ? 120.827 128.628 152.780 1.00 112.27 283 LEU E O 1
ATOM 12746 N N . PRO E 1 318 ? 120.033 130.170 151.368 1.00 115.27 284 PRO E N 1
ATOM 12747 C CA . PRO E 1 318 ? 120.457 131.243 152.273 1.00 115.27 284 PRO E CA 1
ATOM 12748 C C . PRO E 1 318 ? 119.610 131.297 153.529 1.00 115.27 284 PRO E C 1
ATOM 12749 O O . PRO E 1 318 ? 120.136 131.428 154.637 1.00 115.27 284 PRO E O 1
ATOM 12753 N N . MET E 1 319 ? 118.291 131.193 153.364 1.00 124.56 285 MET E N 1
ATOM 12754 C CA . MET E 1 319 ? 117.398 131.288 154.513 1.00 124.56 285 MET E CA 1
ATOM 12755 C C . MET E 1 319 ? 117.677 130.183 155.522 1.00 124.56 285 MET E C 1
ATOM 12756 O O . MET E 1 319 ? 117.576 130.399 156.734 1.00 124.56 285 MET E O 1
ATOM 12761 N N . SER E 1 320 ? 118.034 128.993 155.041 1.00 122.09 286 SER E N 1
ATOM 12762 C CA . SER E 1 320 ? 118.415 127.916 155.944 1.00 122.09 286 SER E CA 1
ATOM 12763 C C . SER E 1 320 ? 119.781 128.147 156.573 1.00 122.09 286 SER E C 1
ATOM 12764 O O . SER E 1 320 ? 120.100 127.513 157.583 1.00 122.09 286 SER E O 1
ATOM 12767 N N . PHE E 1 321 ? 120.597 129.033 156.000 1.00 126.40 287 PHE E N 1
ATOM 12768 C CA . PHE E 1 321 ? 121.890 129.341 156.598 1.00 126.40 287 PHE E CA 1
ATOM 12769 C C . PHE E 1 321 ? 121.772 130.445 157.639 1.00 126.40 287 PHE E C 1
ATOM 12770 O O . PHE E 1 321 ? 122.372 130.349 158.715 1.00 126.40 287 PHE E O 1
ATOM 12778 N N . VAL E 1 322 ? 121.012 131.498 157.339 1.00 135.41 288 VAL E N 1
ATOM 12779 C CA . VAL E 1 322 ? 120.878 132.595 158.290 1.00 135.41 288 VAL E CA 1
ATOM 12780 C C . VAL E 1 322 ? 120.132 132.137 159.534 1.00 135.41 288 VAL E C 1
ATOM 12781 O O . VAL E 1 322 ? 120.396 132.622 160.641 1.00 135.41 288 VAL E O 1
ATOM 12785 N N . THR E 1 323 ? 119.213 131.182 159.387 1.00 140.33 289 THR E N 1
ATOM 12786 C CA . THR E 1 323 ? 118.548 130.615 160.549 1.00 140.33 289 THR E CA 1
ATOM 12787 C C . THR E 1 323 ? 119.494 129.765 161.382 1.00 140.33 289 THR E C 1
ATOM 12788 O O . THR E 1 323 ? 119.118 129.329 162.475 1.00 140.33 289 THR E O 1
ATOM 12792 N N . GLY E 1 324 ? 120.707 129.524 160.895 1.00 145.94 290 GLY E N 1
ATOM 12793 C CA . GLY E 1 324 ? 121.676 128.740 161.630 1.00 145.94 290 GLY E CA 1
ATOM 12794 C C . GLY E 1 324 ? 122.045 129.385 162.945 1.00 145.94 290 GLY E C 1
ATOM 12795 O O . GLY E 1 324 ? 121.940 128.758 164.003 1.00 145.94 290 GLY E O 1
ATOM 12796 N N . LEU E 1 325 ? 122.476 130.643 162.895 1.00 151.67 291 LEU E N 1
ATOM 12797 C CA . LEU E 1 325 ? 122.784 131.362 164.122 1.00 151.67 291 LEU E CA 1
ATOM 12798 C C . LEU E 1 325 ? 121.569 132.024 164.752 1.00 151.67 291 LEU E C 1
ATOM 12799 O O . LEU E 1 325 ? 121.735 132.788 165.708 1.00 151.67 291 LEU E O 1
ATOM 12804 N N . LEU E 1 326 ? 120.367 131.763 164.248 1.00 156.10 292 LEU E N 1
ATOM 12805 C CA . LEU E 1 326 ? 119.162 132.309 164.848 1.00 156.10 292 LEU E CA 1
ATOM 12806 C C . LEU E 1 326 ? 119.065 131.869 166.310 1.00 156.10 292 LEU E C 1
ATOM 12807 O O . LEU E 1 326 ? 119.653 130.871 166.729 1.00 156.10 292 LEU E O 1
ATOM 12812 N N . GLY E 1 327 ? 118.312 132.636 167.093 1.00 163.66 293 GLY E N 1
ATOM 12813 C CA . GLY E 1 327 ? 118.134 132.334 168.499 1.00 163.66 293 GLY E CA 1
ATOM 12814 C C . GLY E 1 327 ? 117.260 131.123 168.744 1.00 163.66 293 GLY E C 1
ATOM 12815 O O . GLY E 1 327 ? 117.243 130.188 167.938 1.00 163.66 293 GLY E O 1
ATOM 12816 N N . ILE E 1 328 ? 116.541 131.123 169.869 1.00 168.87 294 ILE E N 1
ATOM 12817 C CA . ILE E 1 328 ? 115.692 129.990 170.211 1.00 168.87 294 ILE E CA 1
ATOM 12818 C C . ILE E 1 328 ? 114.643 129.813 169.130 1.00 168.87 294 ILE E C 1
ATOM 12819 O O . ILE E 1 328 ? 113.976 130.772 168.725 1.00 168.87 294 ILE E O 1
ATOM 12824 N N . ASN E 1 329 ? 114.504 128.579 168.651 1.00 166.41 295 ASN E N 1
ATOM 12825 C CA . ASN E 1 329 ? 113.627 128.274 167.532 1.00 166.41 295 ASN E CA 1
ATOM 12826 C C . ASN E 1 329 ? 112.170 128.127 167.945 1.00 166.41 295 ASN E C 1
ATOM 12827 O O . ASN E 1 329 ? 111.342 127.753 167.107 1.00 166.41 295 ASN E O 1
ATOM 12832 N N . VAL E 1 330 ? 111.837 128.430 169.198 1.00 172.45 296 VAL E N 1
ATOM 12833 C CA . VAL E 1 330 ? 110.459 128.434 169.673 1.00 172.45 296 VAL E CA 1
ATOM 12834 C C . VAL E 1 330 ? 110.046 129.881 169.903 1.00 172.45 296 VAL E C 1
ATOM 12835 O O . VAL E 1 330 ? 110.855 130.721 170.314 1.00 172.45 296 VAL E O 1
ATOM 12839 N N . GLY E 1 331 ? 108.774 130.169 169.639 1.00 181.11 297 GLY E N 1
ATOM 12840 C CA . GLY E 1 331 ? 108.296 131.537 169.617 1.00 181.11 297 GLY E CA 1
ATOM 12841 C C . GLY E 1 331 ? 108.069 132.139 170.993 1.00 181.11 297 GLY E C 1
ATOM 12842 O O . GLY E 1 331 ? 107.515 131.507 171.891 1.00 181.11 297 GLY E O 1
ATOM 12843 N N . GLY E 1 332 ? 108.510 133.388 171.138 1.00 189.00 298 GLY E N 1
ATOM 12844 C CA . GLY E 1 332 ? 108.247 134.176 172.327 1.00 189.00 298 GLY E CA 1
ATOM 12845 C C . GLY E 1 332 ? 108.729 133.55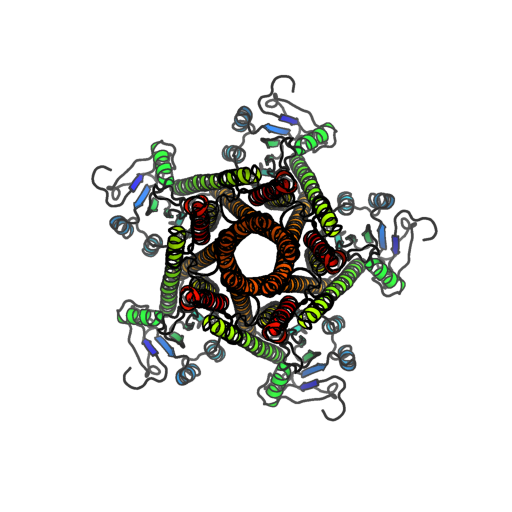8 173.621 1.00 189.00 298 GLY E C 1
ATOM 12846 O O . GLY E 1 332 ? 107.915 133.172 174.464 1.00 189.00 298 GLY E O 1
ATOM 12847 N N . ILE E 1 333 ? 110.043 133.450 173.791 1.00 189.72 299 ILE E N 1
ATOM 12848 C CA . ILE E 1 333 ? 110.598 132.851 175.003 1.00 189.72 299 ILE E CA 1
ATOM 12849 C C . ILE E 1 333 ? 110.272 133.729 176.209 1.00 189.72 299 ILE E C 1
ATOM 12850 O O . ILE E 1 333 ? 109.595 133.248 177.130 1.00 189.72 299 ILE E O 1
ATOM 12855 N N . PRO E 1 334 ? 110.707 135.021 176.277 1.00 194.52 300 PRO E N 1
ATOM 12856 C CA . PRO E 1 334 ? 110.341 135.873 177.413 1.00 194.52 300 PRO E CA 1
ATOM 12857 C C . PRO E 1 334 ? 109.027 136.622 177.199 1.00 194.52 300 PRO E C 1
ATOM 12858 O O . PRO E 1 334 ? 108.928 137.831 177.434 1.00 194.52 300 PRO E O 1
ATOM 12862 N N . GLY E 1 335 ? 108.001 135.903 176.750 1.00 195.52 301 GLY E N 1
ATOM 12863 C CA . GLY E 1 335 ? 106.673 136.472 176.628 1.00 195.52 301 GLY E CA 1
ATOM 12864 C C . GLY E 1 335 ? 106.499 137.475 175.505 1.00 195.52 301 GLY E C 1
ATOM 12865 O O . GLY E 1 335 ? 105.806 137.200 174.521 1.00 195.52 301 GLY E O 1
ATOM 12866 N N . ALA E 1 336 ? 107.126 138.645 175.638 1.00 197.10 302 ALA E N 1
ATOM 12867 C CA . ALA E 1 336 ? 106.873 139.740 174.706 1.00 197.10 302 ALA E CA 1
ATOM 12868 C C . ALA E 1 336 ? 107.673 139.584 173.417 1.00 197.10 302 ALA E C 1
ATOM 12869 O O . ALA E 1 336 ? 107.101 139.499 172.325 1.00 197.10 302 ALA E O 1
ATOM 12871 N N . ASP E 1 337 ? 108.999 139.544 173.523 1.00 196.53 303 ASP E N 1
ATOM 12872 C CA . ASP E 1 337 ? 109.850 139.489 172.344 1.00 196.53 303 ASP E CA 1
ATOM 12873 C C . ASP E 1 337 ? 110.876 138.381 172.525 1.00 196.53 303 ASP E C 1
ATOM 12874 O O . ASP E 1 337 ? 111.635 138.385 173.495 1.00 196.53 303 ASP E O 1
ATOM 12879 N N . ALA E 1 338 ? 110.903 137.450 171.572 1.00 193.96 304 ALA E N 1
ATOM 12880 C CA . ALA E 1 338 ? 111.745 136.260 171.679 1.00 193.96 304 ALA E CA 1
ATOM 12881 C C . ALA E 1 338 ? 113.238 136.570 171.777 1.00 193.96 304 ALA E C 1
ATOM 12882 O O . ALA E 1 338 ? 113.889 136.061 172.701 1.00 193.96 304 ALA E O 1
ATOM 12884 N N . PRO E 1 339 ? 113.836 137.369 170.891 1.00 193.69 305 PRO E N 1
ATOM 12885 C CA . PRO E 1 339 ? 115.289 137.543 170.943 1.00 193.69 305 PRO E CA 1
ATOM 12886 C C . PRO E 1 339 ? 115.731 138.629 171.912 1.00 193.69 305 PRO E C 1
ATOM 12887 O O . PRO E 1 339 ? 115.052 139.635 172.128 1.00 193.69 305 PRO E O 1
ATOM 12891 N N . HIS E 1 340 ? 116.901 138.399 172.505 1.00 193.08 306 HIS E N 1
ATOM 12892 C CA . HIS E 1 340 ? 117.549 139.361 173.385 1.00 193.08 306 HIS E CA 1
ATOM 12893 C C . HIS E 1 340 ? 119.014 139.489 172.997 1.00 193.08 306 HIS E C 1
ATOM 12894 O O . HIS E 1 340 ? 119.671 138.492 172.683 1.00 193.08 306 HIS E O 1
ATOM 12901 N N . GLY E 1 341 ? 119.519 140.719 173.018 1.00 192.39 307 GLY E N 1
ATOM 12902 C CA . GLY E 1 341 ? 120.871 140.991 172.581 1.00 192.39 307 GLY E CA 1
ATOM 12903 C C . GLY E 1 341 ? 121.072 140.953 171.084 1.00 192.39 307 GLY E C 1
ATOM 12904 O O . GLY E 1 341 ? 122.221 140.905 170.631 1.00 192.39 307 GLY E O 1
ATOM 12905 N N . PHE E 1 342 ? 119.990 140.974 170.303 1.00 192.00 308 PHE E N 1
ATOM 12906 C CA . PHE E 1 342 ? 120.094 140.842 168.855 1.00 192.00 308 PHE E CA 1
ATOM 12907 C C . PHE E 1 342 ? 120.780 142.034 168.201 1.00 192.00 308 PHE E C 1
ATOM 12908 O O . PHE E 1 342 ? 121.282 141.899 167.081 1.00 192.00 308 PHE E O 1
ATOM 12916 N N . TRP E 1 343 ? 120.833 143.185 168.877 1.00 192.80 309 TRP E N 1
ATOM 12917 C CA . TRP E 1 343 ? 121.369 144.399 168.268 1.00 192.80 309 TRP E CA 1
ATOM 12918 C C . TRP E 1 343 ? 122.792 144.223 167.750 1.00 192.80 309 TRP E C 1
ATOM 12919 O O . TRP E 1 343 ? 123.228 144.999 166.892 1.00 192.80 309 TRP E O 1
ATOM 12930 N N . LEU E 1 344 ? 123.520 143.217 168.233 1.00 190.55 310 LEU E N 1
ATOM 12931 C CA . LEU E 1 344 ? 124.899 143.026 167.797 1.00 190.55 310 LEU E CA 1
ATOM 12932 C C . LEU E 1 344 ? 124.959 142.353 166.430 1.00 190.55 310 LEU E C 1
ATOM 12933 O O . LEU E 1 344 ? 125.565 142.880 165.491 1.00 190.55 310 LEU E O 1
ATOM 12938 N N . ALA E 1 345 ? 124.329 141.186 166.297 1.00 189.22 311 ALA E N 1
ATOM 12939 C CA . ALA E 1 345 ? 124.507 140.345 165.121 1.00 189.22 311 ALA E CA 1
ATOM 12940 C C . ALA E 1 345 ? 123.291 140.289 164.204 1.00 189.22 311 ALA E C 1
ATOM 12941 O O . ALA E 1 345 ? 123.317 139.541 163.221 1.00 189.22 311 ALA E O 1
ATOM 12943 N N . CYS E 1 346 ? 122.232 141.053 164.488 1.00 186.64 312 CYS E N 1
ATOM 12944 C CA . CYS E 1 346 ? 121.033 141.010 163.657 1.00 186.64 312 CYS E CA 1
ATOM 12945 C C . CYS E 1 346 ? 121.253 141.596 162.270 1.00 186.64 312 CYS E C 1
ATOM 12946 O O . CYS E 1 346 ? 120.368 141.469 161.415 1.00 186.64 312 CYS E O 1
ATOM 12949 N N . LEU E 1 347 ? 122.400 142.234 162.029 1.00 180.67 313 LEU E N 1
ATOM 12950 C CA . LEU E 1 347 ? 122.659 142.843 160.729 1.00 180.67 313 LEU E CA 1
ATOM 12951 C C . LEU E 1 347 ? 122.757 141.800 159.625 1.00 180.67 313 LEU E C 1
ATOM 12952 O O . LEU E 1 347 ? 122.669 142.141 158.439 1.00 180.67 313 LEU E O 1
ATOM 12957 N N . LEU E 1 348 ? 122.935 140.530 159.991 1.00 171.65 314 LEU E N 1
ATOM 12958 C CA . LEU E 1 348 ? 123.129 139.487 158.992 1.00 171.65 314 LEU E CA 1
ATOM 12959 C C . LEU E 1 348 ? 121.853 139.189 158.216 1.00 171.65 314 LEU E C 1
ATOM 12960 O O . LEU E 1 348 ? 121.920 138.855 157.029 1.00 171.65 314 LEU E O 1
ATOM 12965 N N . ILE E 1 349 ? 120.688 139.300 158.858 1.00 168.30 315 ILE E N 1
ATOM 12966 C CA . ILE E 1 349 ? 119.439 138.977 158.173 1.00 168.30 315 ILE E CA 1
ATOM 12967 C C . ILE E 1 349 ? 119.197 139.942 157.021 1.00 168.30 315 ILE E C 1
ATOM 12968 O O . ILE E 1 349 ? 118.465 139.625 156.076 1.00 168.30 315 ILE E O 1
ATOM 12973 N N . GLY E 1 350 ? 119.812 141.123 157.069 1.00 164.05 316 GLY E N 1
ATOM 12974 C CA . GLY E 1 350 ? 119.705 142.042 155.950 1.00 164.05 316 GLY E CA 1
ATOM 12975 C C . GLY E 1 350 ? 120.571 141.628 154.776 1.00 164.05 316 GLY E C 1
ATOM 12976 O O . GLY E 1 350 ? 120.183 141.787 153.617 1.00 164.05 316 GLY E O 1
ATOM 12977 N N . GLY E 1 351 ? 121.762 141.098 155.060 1.00 158.70 317 GLY E N 1
ATOM 12978 C CA . GLY E 1 351 ? 122.687 140.761 153.989 1.00 158.70 317 GLY E CA 1
ATOM 12979 C C . GLY E 1 351 ? 122.179 139.647 153.099 1.00 158.70 317 GLY E C 1
ATOM 12980 O O . GLY E 1 351 ? 122.217 139.746 151.869 1.00 158.70 317 GLY E O 1
ATOM 12981 N N . VAL E 1 352 ? 121.691 138.566 153.709 1.00 152.35 318 VAL E N 1
ATOM 12982 C CA . VAL E 1 352 ? 121.187 137.451 152.917 1.00 152.35 318 VAL E CA 1
ATOM 12983 C C . VAL E 1 352 ? 119.895 137.837 152.209 1.00 152.35 318 VAL E C 1
ATOM 12984 O O . VAL E 1 352 ? 119.599 137.324 151.127 1.00 152.35 318 VAL E O 1
ATOM 12988 N N . ALA E 1 353 ? 119.125 138.770 152.774 1.00 150.58 319 ALA E N 1
ATOM 12989 C CA . ALA E 1 353 ? 117.930 139.254 152.088 1.00 150.58 319 ALA E CA 1
ATOM 12990 C C . ALA E 1 353 ? 118.302 140.073 150.860 1.00 150.58 319 ALA E C 1
ATOM 12991 O O . ALA E 1 353 ? 117.673 139.949 149.800 1.00 150.58 319 ALA E O 1
ATOM 12993 N N . THR E 1 354 ? 119.317 140.930 150.993 1.00 149.07 320 THR E N 1
ATOM 12994 C CA . THR E 1 354 ? 119.828 141.663 149.842 1.00 149.07 320 THR E CA 1
ATOM 12995 C C . THR E 1 354 ? 120.325 140.704 148.772 1.00 149.07 320 THR E C 1
ATOM 12996 O O . THR E 1 354 ? 120.033 140.875 147.585 1.00 149.07 320 THR E O 1
ATOM 13000 N N . PHE E 1 355 ? 121.080 139.680 149.179 1.00 142.66 321 PHE E N 1
ATOM 13001 C CA . PHE E 1 355 ? 121.548 138.679 148.225 1.00 142.66 321 PHE E CA 1
ATOM 13002 C C . PHE E 1 355 ? 120.377 137.994 147.534 1.00 142.66 321 PHE E C 1
ATOM 13003 O O . PHE E 1 355 ? 120.399 137.768 146.319 1.00 142.66 321 PHE E O 1
ATOM 13011 N N . GLN E 1 356 ? 119.345 137.645 148.305 1.00 139.99 322 GLN E N 1
ATOM 13012 C CA . GLN E 1 356 ? 118.186 136.958 147.750 1.00 139.99 322 GLN E CA 1
ATOM 13013 C C . GLN E 1 356 ? 117.492 137.813 146.702 1.00 139.99 322 GLN E C 1
ATOM 13014 O O . GLN E 1 356 ? 117.226 137.353 145.588 1.00 139.99 322 GLN E O 1
ATOM 13020 N N . TRP E 1 357 ? 117.181 139.062 147.045 1.00 142.99 323 TRP E N 1
ATOM 13021 C CA . TRP E 1 357 ? 116.490 139.915 146.084 1.00 142.99 323 TRP E CA 1
ATOM 13022 C C . TRP E 1 357 ? 117.387 140.239 144.895 1.00 142.99 323 TRP E C 1
ATOM 13023 O O . TRP E 1 357 ? 116.901 140.403 143.769 1.00 142.99 323 TRP E O 1
ATOM 13034 N N . TRP E 1 358 ? 118.701 140.296 145.118 1.00 139.53 324 TRP E N 1
ATOM 13035 C CA . TRP E 1 358 ? 119.643 140.497 144.025 1.00 139.53 324 TRP E CA 1
ATOM 13036 C C . TRP E 1 358 ? 119.567 139.353 143.026 1.00 139.53 324 TRP E C 1
ATOM 13037 O O . TRP E 1 358 ? 119.336 139.564 141.832 1.00 139.53 324 TRP E O 1
ATOM 13048 N N . VAL E 1 359 ? 119.757 138.122 143.507 1.00 137.37 325 VAL E N 1
ATOM 13049 C CA . VAL E 1 359 ? 119.748 136.969 142.612 1.00 137.37 325 VAL E CA 1
ATOM 13050 C C . VAL E 1 359 ? 118.370 136.778 141.996 1.00 137.37 325 VAL E C 1
ATOM 13051 O O . VAL E 1 359 ? 118.250 136.316 140.855 1.00 137.37 325 VAL E O 1
ATOM 13055 N N . PHE E 1 360 ? 117.313 137.150 142.719 1.00 135.30 326 PHE E N 1
ATOM 13056 C CA . PHE E 1 360 ? 115.973 137.056 142.159 1.00 135.30 326 PHE E CA 1
ATOM 13057 C C . PHE E 1 360 ? 115.815 138.009 140.985 1.00 135.30 326 PHE E C 1
ATOM 13058 O O . PHE E 1 360 ? 115.340 137.619 139.913 1.00 135.30 326 PHE E O 1
ATOM 13066 N N . ARG E 1 361 ? 116.230 139.265 141.161 1.00 138.01 327 ARG E N 1
ATOM 13067 C CA . ARG E 1 361 ? 116.278 140.182 140.028 1.00 138.01 327 ARG E CA 1
ATOM 13068 C C . ARG E 1 361 ? 117.295 139.709 138.997 1.00 138.01 327 ARG E C 1
ATOM 13069 O O . ARG E 1 361 ? 117.148 139.964 137.797 1.00 138.01 327 ARG E O 1
ATOM 13077 N N . ARG E 1 362 ? 118.340 139.014 139.449 1.00 133.03 328 ARG E N 1
ATOM 13078 C CA . ARG E 1 362 ? 119.322 138.485 138.509 1.00 133.03 328 ARG E CA 1
ATOM 13079 C C . ARG E 1 362 ? 118.786 137.271 137.766 1.00 133.03 328 ARG E C 1
ATOM 13080 O O . ARG E 1 362 ? 119.250 136.966 136.663 1.00 133.03 328 ARG E O 1
ATOM 13088 N N . LEU E 1 363 ? 117.815 136.565 138.346 1.00 130.29 329 LEU E N 1
ATOM 13089 C CA . LEU E 1 363 ? 117.211 135.438 137.646 1.00 130.29 329 LEU E CA 1
ATOM 13090 C C . LEU E 1 363 ? 116.148 135.884 136.654 1.00 130.29 329 LEU E C 1
ATOM 13091 O O . LEU E 1 363 ? 116.023 135.287 135.580 1.00 130.29 329 LEU E O 1
ATOM 13096 N N . ARG E 1 364 ? 115.376 136.919 136.992 1.00 134.25 330 ARG E N 1
ATOM 13097 C CA . ARG E 1 364 ? 114.342 137.391 136.079 1.00 134.25 330 ARG E CA 1
ATOM 13098 C C . ARG E 1 364 ? 114.947 137.940 134.795 1.00 134.25 330 ARG E C 1
ATOM 13099 O O . ARG E 1 364 ? 114.446 137.671 133.697 1.00 134.25 330 ARG E O 1
ATOM 13107 N N . TRP E 1 365 ? 116.029 138.701 134.909 1.00 138.43 331 TRP E N 1
ATOM 13108 C CA . TRP E 1 365 ? 116.625 139.355 133.753 1.00 138.43 331 TRP E CA 1
ATOM 13109 C C . TRP E 1 365 ? 118.094 138.984 133.595 1.00 138.43 331 TRP E C 1
ATOM 13110 O O . TRP E 1 365 ? 118.978 139.721 134.028 1.00 138.43 331 TRP E O 1
#

Foldseek 3Di:
DPDDAQWWDFKWKFDLQLATGTDGPPDLPDDDPDQFIAIETEGELPRVVRLVCVCPDPDDDNVVSCVVSDDDDAFDWADDDPWWIKTKAWAQDPDPPDHSFVTWIKIWTFGFRYIYIYTHDDHPLVVVQVVSRNVRNHDGTRLSVVLSSLVVRLVVLLVVLVVLVVVLVVQVCVDVVDDPDAGDPVSLVSSLVNLVSSCRRLVRVLVVLQVVQPDVPPRNNNVCSVVSVVSSVSSVVSNVSSVVSNVSSVVSVVVNVVSVVVVVVVVVLVVCLVCLVVVLVVVVCPPPDDPDAQPPPPHPDDPCVPPVVVVVVSVVVSVVVVVVSVD/DPDDAQWWDFKWKFDLQLATGTDGPPDLPDDDPDQFIAIETEGELPRVVRLVCVCPDPDDDNVVSCVVSDDDDAFDWADDDPWWIKTKAWAQDPDPPDHSFVTWIKIWTFGFRYIYIYTHDDHPLVVVQVVSRNVRNHDGTRLSVVLSSLVVRLVVLLVVLVVLVVVLVVQVCVDVVDDPDAGDPVSLVSSLVNLVSSCRRLVRVLVVLQVVQPDVPPRNNNVCSVVSVVSSVSSVVSNVSSVVSNVSSVVSVVVNVVSVVVVVVVVVLVVCLVCLVVVLVVVVCPPPDDPDAQPPPPHPDDPCVPPVVVVVVSVVVSVVVVVVSVD/DPDDAQWWDFKWKFDLQLATGTDGPPDLPDDDPDQFIAIETEGELPRVVRLVCVCPDPDDDNVVSCVVSDDDDAFDWADDDPWWIKTKAWAQDPDPPDHSFVTWIKIWTFGFRYIYIYTHDDHPLVVVQVVSRNVRNHDGTRLSVVLSSLVVRLVVLLVVLVVLVVVLVVQVCVDVVDDPDAGDPVSLVSSLVNLVSSCRRLVRVLVVLQVVQPDVPPRNNNVCSVVSVVSSVSSVVSNVSSVVSNVSSVVSVVVNVVSVVVVVVVVVLVVCLVCLVVVLVVVVCPPPDDPDAQPPPPHPDDPCVPPVVVVVVSVVVSVVVVVVSVD/DPDDAQWWDFKWKFDLQLATGTDGPPDLPDDDPDQFIAIETEGELPRVVRLVCVCPDPDDDNVVSCVVSDDDDAFDWADDDPWWIKTKAWAQDPDPPDHSFVTWIKIWTFGFRYIYIYTHDDHPLVVVQVVSRNVRNHDGTRLSVVLSSLVVRLVVLLVVLVVLVVVLVVQVCVDVVDDPDAGDPVSLVSSLVNLVSSCRRLVRVLVVLQVVQPDVPPRNNNVCSVVSVVSSVSSVVSNVSSVVSNVSSVVSVVVNVVSVVVVVVVVVLVVCLVCLVVVLVVVVCPPPDDPDAQPPPPHPDDPCVPPVVVVVVSVVVSVVVVVVSVD/DPDDAQWWDFKWKFDLQLATGTDGPPDLPDDDPDQFIAIETEGELPRVVRLVCVCPDPDDDNVVSCVVSDDDDAFDWADDDPWWIKTKAWAQDPDPPDHSFVTWIKIWTFGFRYIYIYTHDDHPLVVVQVVSRNVRNHDGTRLSVVLSSLVVRLVVLLVVLVVLVVVLVVQVCVDVVDDPDAGDPVSLVSSLVNLVSSCRRLVRVLVVLQVVQPDVPPRNNNVCSVVSVVSSVSSVVSNVSSVVSNVSSVVSVVVNVVSVVVVVVVVVLVVCLVCLVVVLVVVVCPPPDDPDAQPPPPHPDDPCVPPVVVVVVSVVVSVVVVVVSVD

Nearest PDB structures (foldseek):
  7nh9-assembly1_A  TM=1.003E+00  e=9.529E-58  Pseudomonas aeruginosa PAO1
  5n9y-assembly1_E  TM=8.407E-01  e=1.521E-20  Escherichia coli K-12
  3ck6-assembly1_B  TM=9.046E-01  e=5.947E-15  Vibrio parahaemolyticus RIMD 2210633
  5jrw-assembly1_C  TM=7.584E-01  e=1.019E-14  Thermotoga maritima MSB8
  2iub-assembly2_I  TM=7.592E-01  e=5.416E-14  Thermotoga maritima

Secondary structure (DSSP, 8-state):
--S--SSEEEEEE--SSS--EE-TT--TT----STT--EEEEEESSSHHHHHHHHSSS---HHHHHHHS-SS----EEE-SSS-EEEEEE-----SSS-SSS--EEEEEE-SS-EEEEESS--HHHHHHHHHIIIIIS--SHHHHHHHHHHHHHHHHHHHHHHHHHHHHHHHHHHHHSSS----TTTHHHHHHHHHHHHHHHHHHHHHHHHHHH--TTTS-GGGHHHHHHHHHHHHHHHHHHHHHHHHHHHHHHHHHHHHHHHHHHHHHHHHHHHHHHHHHHHHTTS-S-SSS-TTSS-S-SSTTTTTTHHHHHHHHHHHHHHHHH-/--S--SSEEEEEE--SSS--EE-TT--TT----STT--EEEEEESSSHHHHHHHHSSS---HHHHHHHS-SS----EEE-SSS-EEEEEE-----SSS-SSS--EEEEEE-SS-EEEEESS--HHHHHHHHHIIIIIS--SHHHHHHHHHHHHHHHHHHHHHHHHHHHHHHHHHHHHSSS----TTTHHHHHHHHHHHHHHHHHHHHHHHHHHH--TTTS-GGGHHHHHHHHHHHHHHHHHHHHHHHHHHHHHHHHHHHHHHHHHHHHHHHHHHHHHHHHHHHHTTS-S-SSS-TTSS-S-SSTTTTTTHHHHHHHHHHHHHHHHH-/--S--SSEEEEEE--SSS--EE-TT--TT----STT--EEEEEESSSHHHHHHHHSSS---HHHHHHHS-SS----EEE-SSS-EEEEEE-----SSS-SSS--EEEEEE-SS-EEEEESS--HHHHHHHHHIIIIIS--SHHHHHHHHHHHHHHHHHHHHHHHHHHHHHHHHHHHHSSS----TTTHHHHHHHHHHHHHHHHHHHHHHHHHHH--TTTS-GGGHHHHHHHHHHHHHHHHHHHHHHHHHHHHHHHHHHHHHHHHHHHHHHHHHHHHHHHHHHHHTTS-S-SSS-TTSS-S-SSTTTTTTHHHHHHHHHHHHHHHHH-/--S--SSEEEEEE--SSS--EE-TT--TT----STT--EEEEEESSSHHHHHHHHSSS---HHHHHHHS-SS----EEE-SSS-EEEEEE-----SSS-SSS--EEEEEE-SS-EEEEESS--HHHHHHHHHIIIIIS--SHHHHHHHHHHHHHHHHHHHHHHHHHHHHHHHHHHHHSSS----TTTHHHHHHHHHHHHHHHHHHHHHHHHHHH--TTTS-GGGHHHHHHHHHHHHHHHHHHHHHHHHHHHHHHHHHHHHHHHHHHHHHHHHHHHHHHHHHHHHTTS-S-SSS-TTSS-S-SSTTTTTTHHHHHHHHHHHHHHHHH-/--S--SSEEEEEE--SSS--EE-TT--TT----STT--EEEEEESSSHHHHHHHHSSTT--HHHHHHHS-SS----EEE-SSS-EEEEEE-----SSS-SSS--EEEEEE-SS-EEEEESS--HHHHHHHHHIIIIIS--SHHHHHHHHHHHHHHHHHHHHHHHHHHHHHHHHHHHHSSS----TTTHHHHHHHHHHHHHHHHHHHHHHHHHHH--TTTS-GGGHHHHHHHHHHHHHHHHHHHHHHHHHHHHHHHHHHHHHHHHHHHHHHHHHHHHHHHHHHHHTTS-S-SSS-TTSS-S-SSTTTTTTHHHHHHHHHHHHHHHHH-

Radius of gyration: 42.08 Å; Cα contacts (8 Å, |Δi|>4): 2300; chains: 5; bounding box: 110×109×113 Å

Solvent-accessible surface area: 73583 Å² total; per-residue (Å²): 119,123,66,138,47,138,5,7,45,50,1,9,5,6,39,16,173,2,16,33,141,82,25,7,50,128,11,148,91,49,168,45,105,121,102,62,5,4,12,0,4,3,0,33,20,42,42,91,79,0,57,57,25,1,116,114,34,39,79,17,59,132,37,1,0,66,6,0,19,47,154,42,18,40,2,35,22,20,61,47,47,91,82,13,0,0,0,4,2,27,2,5,11,76,35,144,68,68,65,24,10,70,1,1,11,0,1,1,6,0,28,76,85,54,0,0,0,0,30,90,89,81,18,100,0,1,44,30,0,18,106,11,0,101,66,44,145,3,0,71,54,3,13,38,0,0,25,47,0,0,49,39,7,2,51,68,4,31,89,29,0,55,29,3,24,89,75,0,73,56,16,34,110,102,22,72,90,80,131,117,25,52,5,88,52,120,52,1,44,29,1,64,83,38,0,11,10,0,73,32,34,1,38,9,4,78,61,2,0,24,69,3,18,155,118,8,113,84,51,5,70,109,97,20,22,56,78,2,65,17,0,27,29,34,0,37,23,0,21,43,38,0,76,45,0,82,52,37,3,45,23,5,20,76,27,15,51,51,57,6,36,70,56,9,5,80,6,6,33,3,13,1,18,1,8,0,72,4,19,0,55,41,20,12,22,31,56,84,36,104,54,74,34,26,91,59,64,101,76,32,69,128,55,119,210,117,43,52,139,60,108,35,40,14,30,87,46,12,121,116,1,17,133,70,16,113,170,120,122,66,137,48,138,5,8,43,51,0,8,5,5,40,16,174,2,16,32,142,83,23,7,49,128,11,145,90,50,166,47,104,121,102,62,5,4,12,0,4,3,1,32,21,43,43,89,80,1,57,56,26,1,116,115,35,40,78,17,60,132,42,0,0,68,7,0,20,49,157,43,18,40,1,35,22,22,59,44,46,92,80,13,0,0,1,5,2,27,2,6,10,74,35,146,67,68,67,24,11,70,1,1,11,0,2,1,5,1,28,77,86,54,0,0,0,0,30,91,88,82,18,97,1,2,43,29,0,18,107,11,0,101,66,45,145,3,0,72,55,2,14,37,0,0,26,45,0,0,50,37,8,2,51,67,5,31,90,30,0,54,28,2,24,88,75,0,72,57,17,32,112,102,22,68,91,82,132,115,25,52,4,88,50,119,52,1,42,28,1,60,81,39,0,10,10,0,72,32,35,2,37,7,4,78,61,1,0,25,67,3,19,155,120,8,110,82,52,4,70,108,95,20,22,55,76,2,65,16,0,29,28,30,0,36,19,0,22,44,38,0,76,45,1,84,51,36,2,47,22,6,21,78,25,15,50,53,56,6,36,71,55,8,5,79,5,8,34,5,13,1,21,0,9,0,74,5,23,0,53,43,16,12,22,32,51,85,37,104,57,78,42,30,92,59,64,101,78,33,70,127,54,119,212,108,41,52,139,56,106,34,38,13,30,87,41,13,122,114,0,19,133,67,17,112,172,118,123,67,137,49,138,5,7,43,50,1,9,6,5,39,16,176,2,16,32,143,82,24,6,50,129,11,145,92,48,167,47,103,122,103,63,5,4,13,0,5,2,1,32,20,42,42,90,79,0,56,56,27,0,119,115,35,39,78,18,60,131,43,0,0,68,8,0,18,52,157,44,18,40,3,36,23,23,59,45,47,92,81,13,0,0,1,5,2,26,2,6,10,78,35,144,67,69,65,24,10,70,1,1,10,0,2,2,5,1,29,75,84,54,0,0,0,0,31,90,90,82,20,98,0,2,43,29,0,18,108,10,0,101,67,45,144,4,0,73,56,3,14,37,0,0,27,45,0,0,48,39,9,2,50,67,4,31,90,30,0,52,28,2,24,90,76,0,71,57,16,32,111,101,21,68,89,82,133,117,27,52,4,87,53,121,51,0,47,28,1,65,87,38,0,12,11,0,72,34,34,2,38,8,4,77,63,2,0,26,67,3,19,156,117,8,111,83,54,4,70,107,96,20,22,57,77,1,65,15,0,29,28,31,0,37,21,0,21,44,39,0,77,44,0,85,50,34,2,46,21,6,21,76,26,14,50,52,56,6,35,71,56,8,5,79,6,5,33,4,12,1,20,0,8,0,72,5,22,0,54,41,20,13,21,32,57,83,37,104,54,75,37,26,90,58,64,102,76,33,70,128,56,121,213,116,43,51,136,58,107,34,39,15,30,87,46,13,122,117,1,19,135,72,16,113,173,120,122,67,137,49,134,6,7,43,50,1,10,5,6,42,16,173,2,16,31,143,84,24,6,48,129,11,147,92,49,166,47,104,121,101,62,5,4,13,0,4,2,2,33,21,42,42,91,80,0,56,58,27,0,119,115,34,39,77,17,59,132,43,0,0,68,7,0,19,51,155,44,19,39,2,35,22,22,60,46,46,94,80,13,0,0,0,4,2,27,2,6,10,75,35,145,68,68,65,24,10,71,1,1,11,0,2,1,4,0,29,76,83,54,1,0,0,0,30,91,88,80,19,98,1,2,44,30,0,18,106,11,0,100,67,45,144,4,0,72,55,3,13,37,0,0,25,47,0,0,47,41,8,2,51,69,4,32,90,28,0,54,29,2,25,89,75,0,71,57,16,33,113,101,22,70,91,80,131,117,25,52,5,88,52,121,53,1,43,28,1,62,87,39,0,10,12,0,72,33,36,2,38,8,4,77,64,2,0,24,69,3,18,154,118,8,110,85,51,4,71,108,95,20,22,57,78,1,67,18,0,28,29,32,1,37,22,0,20,46,39,0,78,45,1,85,52,34,2,48,25,6,21,78,28,15,51,55,56,5,35,72,58,8,5,80,7,6,33,5,15,1,21,1,9,0,74,5,22,0,54,42,20,13,25,34,51,85,38,106,53,77,39,28,89,60,66,101,76,32,70,125,54,122,214,111,42,50,138,58,106,34,39,14,30,88,44,13,121,116,0,18,135,70,15,114,172,118,123,68,136,47,137,6,8,42,50,1,9,5,5,42,17,174,2,16,32,142,83,25,7,50,127,11,146,92,49,167,47,106,123,101,66,5,5,13,0,4,3,1,33,20,43,42,91,79,0,57,56,27,0,120,114,35,39,78,17,58,133,44,1,0,67,6,0,20,50,155,44,18,40,2,35,22,22,60,45,47,93,78,13,0,0,0,5,2,27,2,6,10,78,34,144,67,70,65,24,10,71,1,1,11,0,2,0,4,1,29,75,84,54,0,0,0,0,30,90,89,80,18,99,0,2,43,31,0,18,107,11,0,102,66,44,144,4,0,71,56,2,12,37,0,0,26,46,0,0,49,40,9,2,52,69,5,32,90,29,0,54,29,2,24,90,76,0,72,55,16,33,111,102,22,71,90,80,131,114,25,52,4,86,50,122,52,1,47,28,2,61,84,39,0,11,11,0,70,33,34,1,39,9,4,77,64,2,0,24,68,3,17,155,118,8,110,84,51,5,70,108,95,21,22,57,77,1,67,16,0,27,27,34,0,38,21,0,20,45,40,0,76,44,0,86,51,36,2,46,23,7,21,75,26,15,52,51,56,6,35,71,58,8,5,81,6,7,34,5,13,1,23,1,9,0,73,6,23,0,54,44,20,13,24,34,54,85,37,105,56,76,40,29,91,60,66,101,76,32,70,128,54,121,212,112,44,51,137,59,105,34,40,13,29,86,45,13,123,115,1,17,132,72,16,112,171

GO terms:
  GO:0005886 plasma membrane (C, EXP)